Protein 5OL2 (pdb70)

Structure (mmCIF, N/CA/C/O backbone):
data_5OL2
#
_entry.id   5OL2
#
_cell.length_a   177.060
_cell.length_b   177.060
_cell.length_c   493.150
_cell.angle_alpha   90.000
_cell.angle_beta   90.000
_cell.angle_gamma   90.000
#
_symmetry.space_group_name_H-M   'I 41 2 2'
#
loop_
_entity.id
_entity.type
_entity.pdbx_description
1 polymer 'Electron transfer flavoprotein large subunit'
2 polymer 'Electron transfer flavoprotein small subunit'
3 polymer 'Acyl-CoA dehydrogenase'
4 non-polymer 'FLAVIN-ADENINE DINUCLEOTIDE'
5 non-polymer 'CALCIUM ION'
6 non-polymer 'COENZYME A PERSULFIDE'
#
loop_
_atom_site.group_PDB
_atom_site.id
_atom_site.type_symbol
_atom_site.label_atom_id
_atom_site.label_alt_id
_atom_site.label_comp_id
_atom_site.label_asym_id
_atom_site.label_entity_id
_atom_site.label_seq_id
_atom_site.pdbx_PDB_ins_code
_atom_site.Cartn_x
_atom_site.Cartn_y
_atom_site.Cartn_z
_atom_site.occupancy
_atom_site.B_iso_or_equiv
_atom_site.auth_seq_id
_atom_site.auth_comp_id
_atom_site.auth_asym_id
_atom_site.auth_atom_id
_atom_site.pdbx_PDB_model_num
ATOM 1 N N . MET A 1 1 ? -109.972 -65.883 -30.544 1.00 156.69 1 MET A N 1
ATOM 2 C CA . MET A 1 1 ? -109.474 -64.851 -29.629 1.00 172.42 1 MET A CA 1
ATOM 3 C C . MET A 1 1 ? -107.909 -64.703 -29.696 1.00 172.97 1 MET A C 1
ATOM 4 O O . MET A 1 1 ? -107.227 -65.297 -30.554 1.00 158.08 1 MET A O 1
ATOM 9 N N . GLY A 1 2 ? -107.363 -63.895 -28.781 1.00 178.58 2 GLY A N 1
ATOM 10 C CA . GLY A 1 2 ? -105.956 -63.865 -28.531 1.00 163.84 2 GLY A CA 1
ATOM 11 C C . GLY A 1 2 ? -105.651 -64.639 -27.274 1.00 150.02 2 GLY A C 1
ATOM 12 O O . GLY A 1 2 ? -106.457 -65.448 -26.808 1.00 153.42 2 GLY A O 1
ATOM 13 N N . ASN A 1 3 ? -104.530 -64.325 -26.661 1.00 145.32 3 ASN A N 1
ATOM 14 C CA . ASN A 1 3 ? -104.136 -65.062 -25.476 1.00 144.87 3 ASN A CA 1
ATOM 15 C C . ASN A 1 3 ? -103.584 -64.050 -24.479 1.00 143.32 3 ASN A C 1
ATOM 16 O O . ASN A 1 3 ? -103.423 -62.872 -24.795 1.00 148.56 3 ASN A O 1
ATOM 21 N N . VAL A 1 4 ? -103.352 -64.459 -23.247 1.00 142.14 4 VAL A N 1
ATOM 22 C CA . VAL A 1 4 ? -102.769 -63.547 -22.265 1.00 135.09 4 VAL A CA 1
ATOM 23 C C . VAL A 1 4 ? -101.323 -63.974 -22.079 1.00 138.61 4 VAL A C 1
ATOM 24 O O . VAL A 1 4 ? -101.042 -65.054 -21.551 1.00 145.58 4 VAL A O 1
ATOM 28 N N . LEU A 1 5 ? -100.401 -63.122 -22.495 1.00 129.70 5 LEU A N 1
ATOM 29 C CA . LEU A 1 5 ? -98.991 -63.462 -22.524 1.00 124.14 5 LEU A CA 1
ATOM 30 C C . LEU A 1 5 ? -98.254 -62.755 -21.397 1.00 120.90 5 LEU A C 1
ATOM 31 O O . LEU A 1 5 ? -98.348 -61.527 -21.264 1.00 128.33 5 LEU A O 1
ATOM 36 N N . VAL A 1 6 ? -97.466 -63.508 -20.640 1.00 107.32 6 VAL A N 1
ATOM 37 C CA . VAL A 1 6 ? -96.561 -62.941 -19.651 1.00 114.75 6 VAL A CA 1
ATOM 38 C C . VAL A 1 6 ? -95.140 -63.137 -20.130 1.00 117.23 6 VAL A C 1
ATOM 39 O O . VAL A 1 6 ? -94.760 -64.236 -20.546 1.00 119.45 6 VAL A O 1
ATOM 43 N N . VAL A 1 7 ? -94.374 -62.066 -20.102 1.00 119.46 7 VAL A N 1
ATOM 44 C CA . VAL A 1 7 ? -92.985 -62.096 -20.518 1.00 125.40 7 VAL A CA 1
ATOM 45 C C . VAL A 1 7 ? -92.148 -62.444 -19.301 1.00 122.36 7 VAL A C 1
ATOM 46 O O . VAL A 1 7 ? -92.156 -61.708 -18.316 1.00 136.98 7 VAL A O 1
ATOM 50 N N . ILE A 1 8 ? -91.498 -63.573 -19.332 1.00 114.32 8 ILE A N 1
ATOM 51 C CA . ILE A 1 8 ? -90.789 -64.064 -18.154 1.00 124.07 8 ILE A CA 1
ATOM 52 C C . ILE A 1 8 ? -89.381 -63.472 -18.072 1.00 124.53 8 ILE A C 1
ATOM 53 O O . ILE A 1 8 ? -88.712 -63.207 -19.082 1.00 117.21 8 ILE A O 1
ATOM 58 N N . GLU A 1 9 ? -88.933 -63.266 -16.830 1.00 124.48 9 GLU A N 1
ATOM 59 C CA . GLU A 1 9 ? -87.595 -62.787 -16.522 1.00 129.62 9 GLU A CA 1
ATOM 60 C C . GLU A 1 9 ? -86.783 -63.876 -15.819 1.00 131.28 9 GLU A C 1
ATOM 61 O O . GLU A 1 9 ? -87.281 -64.540 -14.909 1.00 121.15 9 GLU A O 1
ATOM 67 N N . GLN A 1 10 ? -85.545 -64.079 -16.248 1.00 143.37 10 GLN A N 1
ATOM 68 C CA . GLN A 1 10 ? -84.659 -65.069 -15.645 1.00 139.70 10 GLN A CA 1
ATOM 69 C C . GLN A 1 10 ? -83.313 -64.418 -15.461 1.00 140.31 10 GLN A C 1
ATOM 70 O O . GLN A 1 10 ? -82.890 -63.631 -16.312 1.00 148.53 10 GLN A O 1
ATOM 76 N N . ARG A 1 11 ? -82.639 -64.733 -14.363 1.00 141.08 11 ARG A N 1
ATOM 77 C CA . ARG A 1 11 ? -81.321 -64.165 -14.098 1.00 144.31 11 ARG A CA 1
ATOM 78 C C . ARG A 1 11 ? -80.385 -65.290 -13.718 1.00 143.78 11 ARG A C 1
ATOM 79 O O . ARG A 1 11 ? -80.563 -65.902 -12.663 1.00 139.80 11 ARG A O 1
ATOM 87 N N . GLU A 1 12 ? -79.378 -65.533 -14.559 1.00 148.59 12 GLU A N 1
ATOM 88 C CA . GLU A 1 12 ? -78.504 -66.686 -14.407 1.00 159.32 12 GLU A CA 1
ATOM 89 C C . GLU A 1 12 ? -79.347 -67.942 -14.164 1.00 162.39 12 GLU A C 1
ATOM 90 O O . GLU A 1 12 ? -79.240 -68.628 -13.142 1.00 156.09 12 GLU A O 1
ATOM 96 N N . ASN A 1 13 ? -80.242 -68.184 -15.124 1.00 171.12 13 ASN A N 1
ATOM 97 C CA . ASN A 1 13 ? -81.065 -69.394 -15.223 1.00 173.87 13 ASN A CA 1
ATOM 98 C C . ASN A 1 13 ? -81.922 -69.652 -13.993 1.00 160.23 13 ASN A C 1
ATOM 99 O O . ASN A 1 13 ? -82.149 -70.802 -13.637 1.00 167.18 13 ASN A O 1
ATOM 104 N N . VAL A 1 14 ? -82.418 -68.613 -13.329 1.00 150.41 14 VAL A N 1
ATOM 105 C CA . VAL A 1 14 ? -83.492 -68.774 -12.350 1.00 145.89 14 VAL A CA 1
ATOM 106 C C . VAL A 1 14 ? -84.614 -67.798 -12.669 1.00 138.58 14 VAL A C 1
ATOM 107 O O . VAL A 1 14 ? -84.367 -66.609 -12.900 1.00 139.16 14 VAL A O 1
ATOM 111 N N . I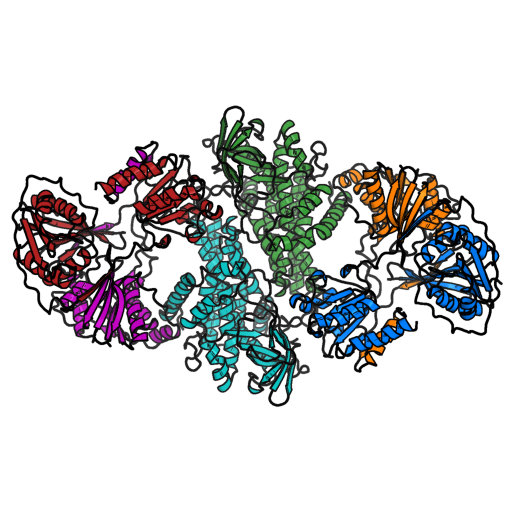LE A 1 15 ? -85.849 -68.303 -12.656 1.00 133.50 15 ILE A N 1
ATOM 112 C CA . ILE A 1 15 ? -87.001 -67.445 -12.889 1.00 136.99 15 ILE A CA 1
ATOM 113 C C . ILE A 1 15 ? -87.140 -66.460 -11.740 1.00 138.21 15 ILE A C 1
ATOM 114 O O . ILE A 1 15 ? -87.008 -66.825 -10.568 1.00 140.05 15 ILE A O 1
ATOM 119 N N . GLN A 1 16 ? -87.422 -65.204 -12.071 1.00 133.91 16 GLN A N 1
ATOM 120 C CA . GLN A 1 16 ? -87.733 -64.229 -11.049 1.00 129.71 16 GLN A CA 1
ATOM 121 C C . GLN A 1 16 ? -89.187 -64.377 -10.620 1.00 131.10 16 GLN A C 1
ATOM 122 O O . GLN A 1 16 ? -90.082 -64.521 -11.464 1.00 127.47 16 GLN A O 1
ATOM 128 N N . THR A 1 17 ? -89.405 -64.250 -9.295 1.00 122.34 17 THR A N 1
ATOM 129 C CA . THR A 1 17 ? -90.686 -64.547 -8.657 1.00 121.43 17 THR A CA 1
ATOM 130 C C . THR A 1 17 ? -91.818 -63.691 -9.215 1.00 125.70 17 THR A C 1
ATOM 131 O O . THR A 1 17 ? -92.971 -64.143 -9.344 1.00 123.66 17 THR A O 1
ATOM 135 N N . VAL A 1 18 ? -91.518 -62.441 -9.539 1.00 124.65 18 VAL A N 1
ATOM 136 C CA . VAL A 1 18 ? -92.549 -61.591 -10.105 1.00 121.78 18 VAL A CA 1
ATOM 137 C C . VAL A 1 18 ? -93.153 -62.220 -11.357 1.00 129.39 18 VAL A C 1
ATOM 138 O O . VAL A 1 18 ? -94.342 -62.038 -11.646 1.00 133.95 18 VAL A O 1
ATOM 142 N N . SER A 1 19 ? -92.362 -62.989 -12.105 1.00 124.98 19 SER A N 1
ATOM 143 C CA . SER A 1 19 ? -92.911 -63.685 -13.254 1.00 120.22 19 SER A CA 1
ATOM 144 C C . SER A 1 19 ? -94.029 -64.615 -12.830 1.00 118.50 19 SER A C 1
ATOM 145 O O . SER A 1 19 ? -95.147 -64.519 -13.334 1.00 121.66 19 SER A O 1
ATOM 148 N N . LEU A 1 20 ? -93.769 -65.451 -11.825 1.00 116.30 20 LEU A N 1
ATOM 149 C CA . LEU A 1 20 ? -94.759 -66.425 -11.375 1.00 119.68 20 LEU A CA 1
ATOM 150 C C . LEU A 1 20 ? -95.998 -65.758 -10.780 1.00 127.35 20 LEU A C 1
ATOM 151 O O . LEU A 1 20 ? -97.117 -66.300 -10.895 1.00 135.87 20 LEU A O 1
ATOM 156 N N . GLU A 1 21 ? -95.820 -64.603 -10.118 1.00 128.07 21 GLU A N 1
ATOM 157 C CA . GLU A 1 21 ? -96.975 -63.806 -9.706 1.00 135.24 21 GLU A CA 1
ATOM 158 C C . GLU A 1 21 ? -97.749 -63.298 -10.918 1.00 129.24 21 GLU A C 1
ATOM 159 O O . GLU A 1 21 ? -98.992 -63.216 -10.927 1.00 120.30 21 GLU A O 1
ATOM 165 N N . LEU A 1 22 ? -97.022 -62.896 -11.936 1.00 129.97 22 LEU A N 1
ATOM 166 C CA . LEU A 1 22 ? -97.695 -62.369 -13.091 1.00 126.41 22 LEU A CA 1
ATOM 167 C C . LEU A 1 22 ? -98.495 -63.452 -13.796 1.00 123.80 22 LEU A C 1
ATOM 168 O O . LEU A 1 22 ? -99.572 -63.174 -14.333 1.00 115.95 22 LEU A O 1
ATOM 173 N N . LEU A 1 23 ? -98.013 -64.694 -13.776 1.00 130.44 23 LEU A N 1
ATOM 174 C CA . LEU A 1 23 ? -98.825 -65.776 -14.320 1.00 135.72 23 LEU A CA 1
ATOM 175 C C . LEU A 1 23 ? -100.050 -65.980 -13.465 1.00 138.95 23 LEU A C 1
ATOM 176 O O . LEU A 1 23 ? -101.118 -66.365 -13.981 1.00 142.45 23 LEU A O 1
ATOM 181 N N . GLY A 1 24 ? -99.904 -65.722 -12.162 1.00 134.22 24 GLY A N 1
ATOM 182 C CA . GLY A 1 24 ? -101.069 -65.650 -11.313 1.00 129.82 24 GLY A CA 1
ATOM 183 C C . GLY A 1 24 ? -102.128 -64.715 -11.868 1.00 129.79 24 GLY A C 1
ATOM 184 O O . GLY A 1 24 ? -103.212 -65.181 -12.244 1.00 127.61 24 GLY A O 1
ATOM 185 N N . LYS A 1 25 ? -101.833 -63.408 -11.982 1.00 130.57 25 LYS A N 1
ATOM 186 C CA . LYS A 1 25 ? -102.875 -62.490 -12.472 1.00 128.53 25 LYS A CA 1
ATOM 187 C C . LYS A 1 25 ? -103.321 -62.844 -13.890 1.00 135.86 25 LYS A C 1
ATOM 188 O O . LYS A 1 25 ? -104.490 -62.643 -14.253 1.00 130.12 25 LYS A O 1
ATOM 194 N N . ALA A 1 26 ? -102.396 -63.402 -14.676 1.00 139.53 26 ALA A N 1
ATOM 195 C CA . ALA A 1 26 ? -102.646 -63.808 -16.047 1.00 133.95 26 ALA A CA 1
ATOM 196 C C . ALA A 1 26 ? -103.788 -64.813 -16.154 1.00 140.30 26 ALA A C 1
ATOM 197 O O . ALA A 1 26 ? -104.690 -64.647 -16.981 1.00 140.40 26 ALA A O 1
ATOM 199 N N . THR A 1 27 ? -103.773 -65.869 -15.328 1.00 143.20 27 THR A N 1
ATOM 200 C CA . THR A 1 27 ? -104.897 -66.813 -15.353 1.00 145.25 27 THR A CA 1
ATOM 201 C C . THR A 1 27 ? -106.233 -66.154 -14.990 1.00 145.81 27 THR A C 1
ATOM 202 O O . THR A 1 27 ? -107.292 -66.595 -15.457 1.00 150.29 27 THR A O 1
ATOM 206 N N . GLU A 1 28 ? -106.216 -65.099 -14.179 1.00 142.40 28 GLU A N 1
ATOM 207 C CA . GLU A 1 28 ? -107.455 -64.382 -13.890 1.00 151.58 28 GLU A CA 1
ATOM 208 C C . GLU A 1 28 ? -107.924 -63.558 -15.089 1.00 145.43 28 GLU A C 1
ATOM 209 O O . GLU A 1 28 ? -109.109 -63.576 -15.451 1.00 133.10 28 GLU A O 1
ATOM 215 N N . ILE A 1 29 ? -107.014 -62.795 -15.697 1.00 152.09 29 ILE A N 1
ATOM 216 C CA . ILE A 1 29 ? -107.409 -61.972 -16.835 1.00 152.80 29 ILE A CA 1
ATOM 217 C C . ILE A 1 29 ? -107.886 -62.871 -17.963 1.00 146.31 29 ILE A C 1
ATOM 218 O O . ILE A 1 29 ? -108.922 -62.622 -18.598 1.00 141.20 29 ILE A O 1
ATOM 223 N N . ALA A 1 30 ? -107.151 -63.953 -18.196 1.00 144.03 30 ALA A N 1
ATOM 224 C CA . ALA A 1 30 ? -107.497 -64.878 -19.259 1.00 145.99 30 ALA A CA 1
ATOM 225 C C . ALA A 1 30 ? -108.830 -65.541 -18.990 1.00 149.48 30 ALA A C 1
ATOM 226 O O . ALA A 1 30 ? -109.621 -65.745 -19.919 1.00 150.68 30 ALA A O 1
ATOM 228 N N . LYS A 1 31 ? -109.096 -65.900 -17.724 1.00 144.20 31 LYS A N 1
ATOM 229 C CA . LYS A 1 31 ? -110.376 -66.533 -17.444 1.00 140.55 31 LYS A CA 1
ATOM 230 C C . LYS A 1 31 ? -111.510 -65.550 -17.649 1.00 138.89 31 LYS A C 1
ATOM 231 O O . LYS A 1 31 ? -112.612 -65.950 -18.044 1.00 143.65 31 LYS A O 1
ATOM 237 N N . ASP A 1 32 ? -111.253 -64.260 -17.428 1.00 138.76 32 ASP A N 1
ATOM 238 C CA . ASP A 1 32 ? -112.302 -63.269 -17.643 1.00 147.34 32 ASP A CA 1
ATOM 239 C C . ASP A 1 32 ? -112.576 -62.999 -19.114 1.00 146.72 32 ASP A C 1
ATOM 240 O O . ASP A 1 32 ? -113.600 -62.378 -19.432 1.00 136.16 32 ASP A O 1
ATOM 245 N N . TYR A 1 33 ? -111.692 -63.465 -19.999 1.00 155.82 33 TYR A N 1
ATOM 246 C CA . TYR A 1 33 ? -111.794 -63.317 -21.443 1.00 152.48 33 TYR A CA 1
ATOM 247 C C . TYR A 1 33 ? -112.161 -64.609 -22.169 1.00 153.69 33 TYR A C 1
ATOM 248 O O . TYR A 1 33 ? -112.441 -64.557 -23.359 1.00 156.22 33 TYR A O 1
ATOM 257 N N . ASP A 1 34 ? -112.175 -65.752 -21.485 1.00 155.79 34 ASP A N 1
ATOM 258 C CA . ASP A 1 34 ? -112.395 -67.079 -22.078 1.00 163.90 34 ASP A CA 1
ATOM 259 C C . ASP A 1 34 ? -111.288 -67.471 -23.050 1.00 171.04 34 ASP A C 1
ATOM 260 O O . ASP A 1 34 ? -111.514 -68.134 -24.064 1.00 188.25 34 ASP A O 1
ATOM 265 N N . THR A 1 35 ? -110.070 -67.122 -22.688 1.00 164.23 35 THR A N 1
ATOM 266 C CA . THR A 1 35 ? -108.876 -67.550 -23.387 1.00 165.57 35 THR A CA 1
ATOM 267 C C . THR A 1 35 ? -107.918 -68.154 -22.366 1.00 149.47 35 THR A C 1
ATOM 268 O O . THR A 1 35 ? -108.159 -68.081 -21.161 1.00 153.89 35 THR A O 1
ATOM 272 N N . LYS A 1 36 ? -106.816 -68.737 -22.853 1.00 133.62 36 LYS A N 1
ATOM 273 C CA . LYS A 1 36 ? -105.793 -69.451 -22.088 1.00 129.69 36 LYS A CA 1
ATOM 274 C C . LYS A 1 36 ? -104.623 -68.500 -21.727 1.00 135.17 36 LYS A C 1
ATOM 275 O O . LYS A 1 36 ? -104.744 -67.278 -21.820 1.00 131.96 36 LYS A O 1
ATOM 281 N N . VAL A 1 37 ? -103.480 -69.047 -21.284 1.00 133.24 37 VAL A N 1
ATOM 282 C CA . VAL A 1 37 ? -102.361 -68.246 -20.761 1.00 131.60 37 VAL A CA 1
ATOM 283 C C . VAL A 1 37 ? -101.020 -68.716 -21.340 1.00 128.33 37 VAL A C 1
ATOM 284 O O . VAL A 1 37 ? -100.707 -69.913 -21.321 1.00 127.58 37 VAL A O 1
ATOM 288 N N . SER A 1 38 ? -100.205 -67.764 -21.809 1.00 126.16 38 SER A N 1
ATOM 289 C CA . SER A 1 38 ? -98.942 -68.061 -22.469 1.00 123.81 38 SER A CA 1
ATOM 290 C C . SER A 1 38 ? -97.759 -67.403 -21.780 1.00 121.55 38 SER A C 1
ATOM 291 O O . SER A 1 38 ? -97.858 -66.288 -21.265 1.00 114.70 38 SER A O 1
ATOM 294 N N . ALA A 1 39 ? -96.625 -68.092 -21.838 1.00 125.46 39 ALA A N 1
ATOM 295 C CA . ALA A 1 39 ? -95.381 -67.663 -21.220 1.00 131.69 39 ALA A CA 1
ATOM 296 C C . ALA A 1 39 ? -94.306 -67.458 -22.274 1.00 131.56 39 ALA A C 1
ATOM 297 O O . ALA A 1 39 ? -94.047 -68.354 -23.069 1.00 148.23 39 ALA A O 1
ATOM 299 N N . LEU A 1 40 ? -93.633 -66.321 -22.240 1.00 118.92 40 LEU A N 1
ATOM 300 C CA . LEU A 1 40 ? -92.495 -66.067 -23.110 1.00 130.09 40 LEU A CA 1
ATOM 301 C C . LEU A 1 40 ? -91.218 -66.299 -22.313 1.00 133.14 40 LEU A C 1
ATOM 302 O O . LEU A 1 40 ? -90.898 -65.515 -21.413 1.00 134.60 40 LEU A O 1
ATOM 307 N N . LEU A 1 41 ? -90.441 -67.311 -22.675 1.00 131.05 41 LEU A N 1
ATOM 308 C CA . LEU A 1 41 ? -89.217 -67.624 -21.945 1.00 127.99 41 LEU A CA 1
ATOM 309 C C . LEU A 1 41 ? -88.013 -67.279 -22.818 1.00 125.91 41 LEU A C 1
ATOM 310 O O . LEU A 1 41 ? -87.922 -67.750 -23.954 1.00 134.34 41 LEU A O 1
ATOM 315 N N . LEU A 1 42 ? -87.102 -66.448 -22.300 1.00 117.03 42 LEU A N 1
ATOM 316 C CA . LEU A 1 42 ? -85.970 -65.923 -23.068 1.00 111.98 42 LEU A CA 1
ATOM 317 C C . LEU A 1 42 ? -84.643 -66.148 -22.374 1.00 120.05 42 LEU A C 1
ATOM 318 O O . LEU A 1 42 ? -84.480 -65.741 -21.224 1.00 150.23 42 LEU A O 1
ATOM 323 N N . GLY A 1 43 ? -83.691 -66.767 -23.056 1.00 118.15 43 GLY A N 1
ATOM 324 C CA . GLY A 1 43 ? -82.430 -67.069 -22.400 1.00 137.36 43 GLY A CA 1
ATOM 325 C C . GLY A 1 43 ? -81.525 -67.873 -23.303 1.00 139.09 43 GLY A C 1
ATOM 326 O O . GLY A 1 43 ? -81.871 -68.154 -24.448 1.00 132.25 43 GLY A O 1
ATOM 327 N N . SER A 1 44 ? -80.393 -68.318 -22.754 1.00 140.44 44 SER A N 1
ATOM 328 C CA . SER A 1 44 ? -79.417 -69.038 -23.558 1.00 139.68 44 SER A CA 1
ATOM 329 C C . SER A 1 44 ? -79.595 -70.538 -23.437 1.00 150.93 44 SER A C 1
ATOM 330 O O . SER A 1 44 ? -79.819 -71.209 -24.451 1.00 163.94 44 SER A O 1
ATOM 333 N N . LYS A 1 45 ? -79.536 -71.071 -22.221 1.00 136.04 45 LYS A N 1
ATOM 334 C CA . LYS A 1 45 ? -79.677 -72.514 -22.097 1.00 141.86 45 LYS A CA 1
ATOM 335 C C . LYS A 1 45 ? -80.812 -72.812 -21.144 1.00 145.24 45 LYS A C 1
ATOM 336 O O . LYS A 1 45 ? -80.680 -73.571 -20.174 1.00 155.57 45 LYS A O 1
ATOM 342 N N . VAL A 1 46 ? -81.952 -72.215 -21.467 1.00 137.16 46 VAL A N 1
ATOM 343 C CA . VAL A 1 46 ? -83.040 -71.977 -20.533 1.00 139.18 46 VAL A CA 1
ATOM 344 C C . VAL A 1 46 ? -83.888 -73.257 -20.405 1.00 140.07 46 VAL A C 1
ATOM 345 O O . VAL A 1 46 ? -85.011 -73.242 -19.881 1.00 134.08 46 VAL A O 1
ATOM 349 N N . GLU A 1 47 ? -83.365 -74.385 -20.883 1.00 144.60 47 GLU A N 1
ATOM 350 C CA . GLU A 1 47 ? -84.145 -75.614 -20.831 1.00 145.63 47 GLU A CA 1
ATOM 351 C C . GLU A 1 47 ? -84.421 -75.982 -19.388 1.00 144.72 47 GLU A C 1
ATOM 352 O O . GLU A 1 47 ? -83.525 -75.915 -18.548 1.00 151.93 47 GLU A O 1
ATOM 358 N N . GLY A 1 48 ? -85.686 -76.298 -19.091 1.00 140.59 48 GLY A N 1
ATOM 359 C CA . GLY A 1 48 ? -86.098 -76.864 -17.818 1.00 154.16 48 GLY A CA 1
ATOM 360 C C . GLY A 1 48 ? -86.833 -75.900 -16.908 1.00 151.86 48 GLY A C 1
ATOM 361 O O . GLY A 1 48 ? -87.746 -76.321 -16.176 1.00 153.15 48 GLY A O 1
ATOM 362 N N . LEU A 1 49 ? -86.465 -74.616 -16.963 1.00 136.49 49 LEU A N 1
ATOM 363 C CA . LEU A 1 49 ? -87.306 -73.510 -16.529 1.00 125.68 49 LEU A CA 1
ATOM 364 C C . LEU A 1 49 ? -88.716 -73.638 -17.122 1.00 145.98 49 LEU A C 1
ATOM 365 O O . LEU A 1 49 ? -89.688 -73.048 -16.595 1.00 139.91 49 LEU A O 1
ATOM 370 N N . ILE A 1 50 ? -88.843 -74.454 -18.180 1.00 146.33 50 ILE A N 1
ATOM 371 C CA . ILE A 1 50 ? -90.101 -74.598 -18.901 1.00 140.57 50 ILE A CA 1
ATOM 372 C C . ILE A 1 50 ? -91.117 -75.325 -18.044 1.00 143.52 50 ILE A C 1
ATOM 373 O O . ILE A 1 50 ? -92.267 -74.885 -17.907 1.00 148.33 50 ILE A O 1
ATOM 378 N N . ASP A 1 51 ? -90.705 -76.447 -17.450 1.00 144.64 51 ASP A N 1
ATOM 379 C CA . ASP A 1 51 ? -91.629 -77.249 -16.663 1.00 153.46 51 ASP A CA 1
ATOM 380 C C . ASP A 1 51 ? -92.141 -76.467 -15.456 1.00 149.81 51 ASP A C 1
ATOM 381 O O . ASP A 1 51 ? -93.328 -76.549 -15.089 1.00 144.96 51 ASP A O 1
ATOM 386 N N . THR A 1 52 ? -91.264 -75.654 -14.872 1.00 150.15 52 THR A N 1
ATOM 387 C CA . THR A 1 52 ? -91.637 -74.724 -13.818 1.00 142.85 52 THR A CA 1
ATOM 388 C C . THR A 1 52 ? -92.807 -73.852 -14.251 1.00 129.48 52 THR A C 1
ATOM 389 O O . THR A 1 52 ? -93.843 -73.775 -13.571 1.00 130.28 52 THR A O 1
ATOM 393 N N . LEU A 1 53 ? -92.625 -73.139 -15.366 1.00 126.68 53 LEU A N 1
ATOM 394 C CA . LEU A 1 53 ? -93.705 -72.295 -15.883 1.00 127.83 53 LEU A CA 1
ATOM 395 C C . LEU A 1 53 ? -95.005 -73.058 -16.052 1.00 127.51 53 LEU A C 1
ATOM 396 O O . LEU A 1 53 ? -96.089 -72.497 -15.873 1.00 126.79 53 LEU A O 1
ATOM 401 N N . ALA A 1 54 ? -94.923 -74.304 -16.505 1.00 131.78 54 ALA A N 1
ATOM 402 C CA . ALA A 1 54 ? -96.145 -75.079 -16.705 1.00 145.00 54 ALA A CA 1
ATOM 403 C C . ALA A 1 54 ? -96.876 -75.254 -15.401 1.00 150.82 54 ALA A C 1
ATOM 404 O O . ALA A 1 54 ? -98.109 -75.127 -15.339 1.00 140.96 54 ALA A O 1
ATOM 406 N N . HIS A 1 55 ? -96.106 -75.592 -14.359 1.00 159.61 55 HIS A N 1
ATOM 407 C CA . HIS A 1 55 ? -96.621 -75.775 -13.015 1.00 152.89 55 HIS A CA 1
ATOM 408 C C . HIS A 1 55 ? -97.268 -74.515 -12.471 1.00 150.59 55 HIS A C 1
ATOM 409 O O . HIS A 1 55 ? -98.246 -74.615 -11.720 1.00 153.76 55 HIS A O 1
ATOM 416 N N . TYR A 1 56 ? -96.745 -73.320 -12.815 1.00 146.56 56 TYR A N 1
ATOM 417 C CA . TYR A 1 56 ? -97.307 -72.098 -12.233 1.00 148.74 56 TYR A CA 1
ATOM 418 C C . TYR A 1 56 ? -98.416 -71.462 -13.066 1.00 149.02 56 TYR A C 1
ATOM 419 O O . TYR A 1 56 ? -98.759 -70.301 -12.816 1.00 148.98 56 TYR A O 1
ATOM 428 N N . GLY A 1 57 ? -99.046 -72.216 -13.970 1.00 153.15 57 GLY A N 1
ATOM 429 C CA . GLY A 1 57 ? -100.237 -71.763 -14.679 1.00 157.38 57 GLY A CA 1
ATOM 430 C C . GLY A 1 57 ? -100.090 -71.540 -16.184 1.00 149.86 57 GLY A C 1
ATOM 431 O O . GLY A 1 57 ? -101.092 -71.226 -16.851 1.00 136.81 57 GLY A O 1
ATOM 432 N N . ALA A 1 58 ? -98.888 -71.679 -16.737 1.00 144.28 58 ALA A N 1
ATOM 433 C CA . ALA A 1 58 ? -98.699 -71.452 -18.155 1.00 141.01 58 ALA A CA 1
ATOM 434 C C . ALA A 1 58 ? -99.278 -72.618 -18.948 1.00 143.30 58 ALA A C 1
ATOM 435 O O . ALA A 1 58 ? -99.063 -73.781 -18.596 1.00 146.44 58 ALA A O 1
ATOM 437 N N . ASP A 1 59 ? -100.025 -72.297 -20.012 1.00 142.77 59 ASP A N 1
ATOM 438 C CA . ASP A 1 59 ? -100.612 -73.254 -20.955 1.00 149.05 59 ASP A CA 1
ATOM 439 C C . ASP A 1 59 ? -99.796 -73.423 -22.255 1.00 156.62 59 ASP A C 1
ATOM 440 O O . ASP A 1 59 ? -99.791 -74.518 -22.855 1.00 157.41 59 ASP A O 1
ATOM 445 N N . GLU A 1 60 ? -99.160 -72.347 -22.733 1.00 143.58 60 GLU A N 1
ATOM 446 C CA . GLU A 1 60 ? -98.207 -72.400 -23.824 1.00 139.91 60 GLU A CA 1
ATOM 447 C C . GLU A 1 60 ? -96.929 -71.772 -23.321 1.00 125.24 60 GLU A C 1
ATOM 448 O O . GLU A 1 60 ? -96.974 -70.742 -22.656 1.00 126.87 60 GLU A O 1
ATOM 454 N N . VAL A 1 61 ? -95.794 -72.375 -23.627 1.00 126.00 61 VAL A N 1
ATOM 455 C CA . VAL A 1 61 ? -94.507 -71.817 -23.226 1.00 130.88 61 VAL A CA 1
ATOM 456 C C . VAL A 1 61 ? -93.688 -71.546 -24.482 1.00 137.66 61 VAL A C 1
ATOM 457 O O . VAL A 1 61 ? -93.051 -72.441 -25.038 1.00 146.71 61 VAL A O 1
ATOM 461 N N . ILE A 1 62 ? -93.695 -70.292 -24.917 1.00 134.39 62 ILE A N 1
ATOM 462 C CA . ILE A 1 62 ? -92.902 -69.827 -26.040 1.00 126.90 62 ILE A CA 1
ATOM 463 C C . ILE A 1 62 ? -91.437 -69.716 -25.632 1.00 124.26 62 ILE A C 1
ATOM 464 O O . ILE A 1 62 ? -91.090 -68.894 -24.777 1.00 120.93 62 ILE A O 1
ATOM 469 N N . VAL A 1 63 ? -90.567 -70.485 -26.299 1.00 119.48 63 VAL A N 1
ATOM 470 C CA . VAL A 1 63 ? -89.169 -70.678 -25.919 1.00 126.48 63 VAL A CA 1
ATOM 471 C C . VAL A 1 63 ? -88.254 -70.132 -26.992 1.00 130.26 63 VAL A C 1
ATOM 472 O O . VAL A 1 63 ? -88.401 -70.494 -28.161 1.00 148.27 63 VAL A O 1
ATOM 476 N N . VAL A 1 64 ? -87.256 -69.346 -26.590 1.00 119.09 64 VAL A N 1
ATOM 477 C CA . VAL A 1 64 ? -86.247 -68.812 -27.508 1.00 125.81 64 VAL A CA 1
ATOM 478 C C . VAL A 1 64 ? -84.874 -69.078 -26.904 1.00 128.60 64 VAL A C 1
ATOM 479 O O . VAL A 1 64 ? -84.409 -68.304 -26.065 1.00 126.17 64 VAL A O 1
ATOM 483 N N . ASP A 1 65 ? -84.222 -70.173 -27.304 1.00 131.19 65 ASP A N 1
ATOM 484 C CA . ASP A 1 65 ? -82.897 -70.499 -26.779 1.00 139.54 65 ASP A CA 1
ATOM 485 C C . ASP A 1 65 ? -81.867 -69.970 -27.740 1.00 134.46 65 ASP A C 1
ATOM 486 O O . ASP A 1 65 ? -81.765 -70.480 -28.857 1.00 149.39 65 ASP A O 1
ATOM 491 N N . ASP A 1 66 ? -81.045 -69.035 -27.288 1.00 127.59 66 ASP A N 1
ATOM 492 C CA . ASP A 1 66 ? -79.946 -68.590 -28.127 1.00 136.67 66 ASP A CA 1
ATOM 493 C C . ASP A 1 66 ? -78.842 -67.962 -27.299 1.00 140.02 66 ASP A C 1
ATOM 494 O O . ASP A 1 66 ? -79.104 -67.298 -26.300 1.00 155.83 66 ASP A O 1
ATOM 499 N N . GLU A 1 67 ? -77.603 -68.154 -27.735 1.00 132.09 67 GLU A N 1
ATOM 500 C CA . GLU A 1 67 ? -76.539 -67.548 -26.957 1.00 134.78 67 GLU A CA 1
ATOM 501 C C . GLU A 1 67 ? -76.449 -66.052 -27.149 1.00 142.23 67 GLU A C 1
ATOM 502 O O . GLU A 1 67 ? -75.613 -65.430 -26.498 1.00 156.24 67 GLU A O 1
ATOM 508 N N . ALA A 1 68 ? -77.263 -65.452 -28.012 1.00 147.10 68 ALA A N 1
ATOM 509 C CA . ALA A 1 68 ? -77.391 -63.998 -28.036 1.00 146.31 68 ALA A CA 1
ATOM 510 C C . ALA A 1 68 ? -78.257 -63.485 -26.896 1.00 144.62 68 ALA A C 1
ATOM 511 O O . ALA A 1 68 ? -78.203 -62.299 -26.560 1.00 162.76 68 ALA A O 1
ATOM 513 N N . LEU A 1 69 ? -79.064 -64.347 -26.308 1.00 129.78 69 LEU A N 1
ATOM 514 C CA . LEU A 1 69 ? -79.862 -64.011 -25.147 1.00 129.29 69 LEU A CA 1
ATOM 515 C C . LEU A 1 69 ? -79.160 -64.431 -23.866 1.00 135.88 69 LEU A C 1
ATOM 516 O O . LEU A 1 69 ? -79.739 -64.344 -22.769 1.00 133.14 69 LEU A O 1
ATOM 521 N N . ALA A 1 70 ? -77.928 -64.914 -23.999 1.00 135.24 70 ALA A N 1
ATOM 522 C CA . ALA A 1 70 ? -77.186 -65.416 -22.858 1.00 134.39 70 ALA A CA 1
ATOM 523 C C . ALA A 1 70 ? -77.158 -64.395 -21.737 1.00 133.49 70 ALA A C 1
ATOM 524 O O . ALA A 1 70 ? -77.437 -64.707 -20.571 1.00 133.38 70 ALA A O 1
ATOM 526 N N . VAL A 1 71 ? -76.798 -63.176 -22.092 1.00 129.98 71 VAL A N 1
ATOM 527 C CA . VAL A 1 71 ? -76.688 -62.024 -21.216 1.00 126.39 71 VAL A CA 1
ATOM 528 C C . VAL A 1 71 ? -77.721 -61.024 -21.700 1.00 128.49 71 VAL A C 1
ATOM 529 O O . VAL A 1 71 ? -77.995 -60.968 -22.902 1.00 141.03 71 VAL A O 1
ATOM 533 N N . TYR A 1 72 ? -78.364 -60.308 -20.779 1.00 121.97 72 TYR A N 1
ATOM 534 C CA . TYR A 1 72 ? -79.323 -59.302 -21.212 1.00 118.39 72 TYR A CA 1
ATOM 535 C C . TYR A 1 72 ? -78.627 -58.068 -21.774 1.00 125.67 72 TYR A C 1
ATOM 536 O O . TYR A 1 72 ? -77.721 -57.479 -21.181 1.00 117.39 72 TYR A O 1
ATOM 545 N N . THR A 1 73 ? -79.079 -57.713 -22.956 1.00 132.25 73 THR A N 1
ATOM 546 C CA . THR A 1 73 ? -78.708 -56.567 -23.737 1.00 123.57 73 THR A CA 1
ATOM 547 C C . THR A 1 73 ? -80.003 -56.158 -24.418 1.00 120.73 73 THR A C 1
ATOM 548 O O . THR A 1 73 ? -80.710 -57.025 -24.913 1.00 117.43 73 THR A O 1
ATOM 552 N N . THR A 1 74 ? -80.355 -54.872 -24.385 1.00 129.34 74 THR A N 1
ATOM 553 C CA . THR A 1 74 ? -81.721 -54.446 -24.693 1.00 122.33 74 THR A CA 1
ATOM 554 C C . THR A 1 74 ? -82.230 -55.015 -26.012 1.00 119.85 74 THR A C 1
ATOM 555 O O . THR A 1 74 ? -83.281 -55.667 -26.050 1.00 116.43 74 THR A O 1
ATOM 559 N N . GLU A 1 75 ? -81.488 -54.775 -27.115 1.00 118.40 75 GLU A N 1
ATOM 560 C CA . GLU A 1 75 ? -82.031 -55.059 -28.443 1.00 126.15 75 GLU A CA 1
ATOM 561 C C . GLU A 1 75 ? -82.284 -56.536 -28.730 1.00 118.20 75 GLU A C 1
ATOM 562 O O . GLU A 1 75 ? -83.360 -56.850 -29.261 1.00 114.19 75 GLU A O 1
ATOM 568 N N . PRO A 1 76 ? -81.359 -57.470 -28.503 1.00 113.91 76 PRO A N 1
ATOM 569 C CA . PRO A 1 76 ? -81.712 -58.854 -28.807 1.00 111.33 76 PRO A CA 1
ATOM 570 C C . PRO A 1 76 ? -83.005 -59.275 -28.128 1.00 113.66 76 PRO A C 1
ATOM 571 O O . PRO A 1 76 ? -83.849 -59.955 -28.750 1.00 115.06 76 PRO A O 1
ATOM 575 N N . TYR A 1 77 ? -83.225 -58.787 -26.902 1.00 101.72 77 TYR A N 1
ATOM 576 C CA . TYR A 1 77 ? -84.438 -59.107 -26.158 1.00 101.70 77 TYR A CA 1
ATOM 577 C C . TYR A 1 77 ? -85.653 -58.454 -26.781 1.00 108.88 77 TYR A C 1
ATOM 578 O O . TYR A 1 77 ? -86.674 -59.124 -26.984 1.00 115.56 77 TYR A O 1
ATOM 587 N N . THR A 1 78 ? -85.543 -57.164 -27.146 1.00 109.43 78 THR A N 1
ATOM 588 C CA . THR A 1 78 ? -86.644 -56.461 -27.822 1.00 102.66 78 THR A CA 1
ATOM 589 C C . THR A 1 78 ? -87.058 -57.166 -29.099 1.00 108.87 78 THR A C 1
ATOM 590 O O . THR A 1 78 ? -88.245 -57.442 -29.311 1.00 116.88 78 THR A O 1
ATOM 594 N N . LYS A 1 79 ? -86.088 -57.404 -29.995 1.00 111.04 79 LYS A N 1
ATOM 595 C CA . LYS A 1 79 ? -86.366 -58.026 -31.281 1.00 108.44 79 LYS A CA 1
ATOM 596 C C . LYS A 1 79 ? -87.070 -59.336 -31.087 1.00 117.63 79 LYS A C 1
ATOM 597 O O . LYS A 1 79 ? -88.103 -59.602 -31.721 1.00 116.91 79 LYS A O 1
ATOM 603 N N . ALA A 1 80 ? -86.531 -60.146 -30.162 1.00 115.27 80 ALA A N 1
ATOM 604 C CA . ALA A 1 80 ? -87.086 -61.461 -29.901 1.00 117.74 80 ALA A CA 1
ATOM 605 C C . ALA A 1 80 ? -88.541 -61.360 -29.469 1.00 119.16 80 ALA A C 1
ATOM 606 O O . ALA A 1 80 ? -89.431 -61.935 -30.119 1.00 121.99 80 ALA A O 1
ATOM 608 N N . ALA A 1 81 ? -88.806 -60.564 -28.417 1.00 105.03 81 ALA A N 1
ATOM 609 C CA . ALA A 1 81 ? -90.162 -60.437 -27.891 1.00 105.06 81 ALA A CA 1
ATOM 610 C C . ALA A 1 81 ? -91.131 -59.889 -28.928 1.00 108.27 81 ALA A C 1
ATOM 611 O O . ALA A 1 81 ? -92.259 -60.367 -29.018 1.00 106.31 81 ALA A O 1
ATOM 613 N N . TYR A 1 82 ? -90.737 -58.838 -29.662 1.00 116.98 82 TYR A N 1
ATOM 614 C CA . TYR A 1 82 ? -91.535 -58.350 -30.785 1.00 117.23 82 TYR A CA 1
ATOM 615 C C . TYR A 1 82 ? -91.934 -59.502 -31.690 1.00 121.10 82 TYR A C 1
ATOM 616 O O . TYR A 1 82 ? -93.121 -59.776 -31.872 1.00 125.99 82 TYR A O 1
ATOM 625 N N . GLU A 1 83 ? -90.943 -60.215 -32.236 1.00 115.53 83 GLU A N 1
ATOM 626 C CA . GLU A 1 83 ? -91.270 -61.296 -33.151 1.00 117.80 83 GLU A CA 1
ATOM 627 C C . GLU A 1 83 ? -92.291 -62.235 -32.494 1.00 123.34 83 GLU A C 1
ATOM 628 O O . GLU A 1 83 ? -93.350 -62.531 -33.069 1.00 124.64 83 GLU A O 1
ATOM 634 N N . ALA A 1 84 ? -92.045 -62.609 -31.230 1.00 124.81 84 ALA A N 1
ATOM 635 C CA . ALA A 1 84 ? -92.817 -63.681 -30.592 1.00 122.45 84 ALA A CA 1
ATOM 636 C C . ALA A 1 84 ? -94.230 -63.246 -30.225 1.00 123.04 84 ALA A C 1
ATOM 637 O O . ALA A 1 84 ? -95.193 -64.019 -30.379 1.00 112.87 84 ALA A O 1
ATOM 639 N N . ILE A 1 85 ? -94.355 -62.016 -29.726 1.00 120.91 85 ILE A N 1
ATOM 640 C CA . ILE A 1 85 ? -95.647 -61.440 -29.371 1.00 124.85 85 ILE A CA 1
ATOM 641 C C . ILE A 1 85 ? -96.456 -61.187 -30.621 1.00 110.04 85 ILE A C 1
ATOM 642 O O . ILE A 1 85 ? -97.605 -61.605 -30.727 1.00 114.01 85 ILE A O 1
ATOM 647 N N . LYS A 1 86 ? -95.858 -60.515 -31.590 1.00 111.18 86 LYS A N 1
ATOM 648 C CA . LYS A 1 86 ? -96.526 -60.267 -32.868 1.00 121.60 86 LYS A CA 1
ATOM 649 C C . LYS A 1 86 ? -97.063 -61.558 -33.451 1.00 118.18 86 LYS A C 1
ATOM 650 O O . LYS A 1 86 ? -98.140 -61.587 -34.060 1.00 116.85 86 LYS A O 1
ATOM 656 N N . ALA A 1 87 ? -96.322 -62.643 -33.233 1.00 120.76 87 ALA A N 1
ATOM 657 C CA . ALA A 1 87 ? -96.680 -63.946 -33.753 1.00 128.10 87 ALA A CA 1
ATOM 658 C C . ALA A 1 87 ? -97.835 -64.572 -32.978 1.00 129.53 87 ALA A C 1
ATOM 659 O O . ALA A 1 87 ? -98.758 -65.119 -33.596 1.00 136.65 87 ALA A O 1
ATOM 661 N N . ALA A 1 88 ? -97.831 -64.476 -31.634 1.00 125.03 88 ALA A N 1
ATOM 662 C CA . ALA A 1 88 ? -98.951 -65.028 -30.877 1.00 129.09 88 ALA A CA 1
ATOM 663 C C . ALA A 1 88 ? -100.228 -64.180 -30.935 1.00 136.30 88 ALA A C 1
ATOM 664 O O . ALA A 1 88 ? -101.325 -64.734 -30.900 1.00 141.70 88 ALA A O 1
ATOM 666 N N . ASP A 1 89 ? -100.130 -62.885 -31.138 1.00 143.90 89 ASP A N 1
ATOM 667 C CA . ASP A 1 89 ? -101.261 -61.955 -31.083 1.00 143.09 89 ASP A CA 1
ATOM 668 C C . ASP A 1 89 ? -102.026 -62.019 -29.754 1.00 143.62 89 ASP A C 1
ATOM 669 O O . ASP A 1 89 ? -103.206 -62.389 -29.705 1.00 149.63 89 ASP A O 1
ATOM 674 N N . PRO A 1 90 ? -101.402 -61.601 -28.663 1.00 134.27 90 PRO A N 1
ATOM 675 C CA . PRO A 1 90 ? -102.097 -61.543 -27.384 1.00 130.47 90 PRO A CA 1
ATOM 676 C C . PRO A 1 90 ? -103.052 -60.369 -27.261 1.00 133.51 90 PRO A C 1
ATOM 677 O O . PRO A 1 90 ? -102.847 -59.294 -27.829 1.00 137.27 90 PRO A O 1
ATOM 681 N N . ILE A 1 91 ? -104.092 -60.598 -26.457 1.00 137.13 91 ILE A N 1
ATOM 682 C CA . ILE A 1 91 ? -105.000 -59.556 -25.987 1.00 136.70 91 ILE A CA 1
ATOM 683 C C . ILE A 1 91 ? -104.291 -58.709 -24.936 1.00 131.56 91 ILE A C 1
ATOM 684 O O . ILE A 1 91 ? -104.562 -57.507 -24.783 1.00 129.62 91 ILE A O 1
ATOM 689 N N . VAL A 1 92 ? -103.339 -59.302 -24.232 1.00 121.98 92 VAL A N 1
ATOM 690 C CA . VAL A 1 92 ? -102.728 -58.658 -23.092 1.00 118.78 92 VAL A CA 1
ATOM 691 C C . VAL A 1 92 ? -101.314 -59.190 -22.946 1.00 122.18 92 VAL A C 1
ATOM 692 O O . VAL A 1 92 ? -101.067 -60.382 -23.144 1.00 123.87 92 VAL A O 1
ATOM 696 N N . VAL A 1 93 ? -100.375 -58.294 -22.648 1.00 119.76 93 VAL A N 1
ATOM 697 C CA . VAL A 1 93 ? -98.982 -58.660 -22.412 1.00 120.12 93 VAL A CA 1
ATOM 698 C C . VAL A 1 93 ? -98.524 -57.998 -21.122 1.00 120.70 93 VAL A C 1
ATOM 699 O O . VAL A 1 93 ? -98.696 -56.785 -20.937 1.00 131.21 93 VAL A O 1
ATOM 703 N N . LEU A 1 94 ? -97.951 -58.792 -20.230 1.00 114.66 94 LEU A N 1
ATOM 704 C CA . LEU A 1 94 ? -97.481 -58.314 -18.937 1.00 116.54 94 LEU A CA 1
ATOM 705 C C . LEU A 1 94 ? -95.983 -58.552 -18.816 1.00 122.99 94 LEU A C 1
ATOM 706 O O . LEU A 1 94 ? -95.495 -59.656 -19.088 1.00 123.56 94 LEU A O 1
ATOM 711 N N . PHE A 1 95 ? -95.257 -57.525 -18.401 1.00 119.88 95 PHE A N 1
ATOM 712 C CA . PHE A 1 95 ? -93.866 -57.677 -18.016 1.00 114.34 95 PHE A CA 1
ATOM 713 C C . PHE A 1 95 ? -93.777 -57.368 -16.530 1.00 117.17 95 PHE A C 1
ATOM 714 O O . PHE A 1 95 ? -94.619 -56.650 -15.986 1.00 112.72 95 PHE A O 1
ATOM 722 N N . GLY A 1 96 ? -92.750 -57.897 -15.870 1.00 121.06 96 GLY A N 1
ATOM 723 C CA . GLY A 1 96 ? -92.439 -57.454 -14.516 1.00 119.83 96 GLY A CA 1
ATOM 724 C C . GLY A 1 96 ? -91.699 -56.114 -14.516 1.00 117.43 96 GLY A C 1
ATOM 725 O O . GLY A 1 96 ? -90.656 -55.965 -15.158 1.00 105.23 96 GLY A O 1
ATOM 726 N N . ALA A 1 97 ? -92.209 -55.156 -13.746 1.00 126.10 97 ALA A N 1
ATOM 727 C CA . ALA A 1 97 ? -91.630 -53.811 -13.678 1.00 126.11 97 ALA A CA 1
ATOM 728 C C . ALA A 1 97 ? -90.345 -53.782 -12.839 1.00 108.28 97 ALA A C 1
ATOM 729 O O . ALA A 1 97 ? -90.333 -53.332 -11.679 1.00 105.76 97 ALA A O 1
ATOM 731 N N . THR A 1 98 ? -89.254 -54.276 -13.459 1.00 97.73 98 THR A N 1
ATOM 732 C CA . THR A 1 98 ? -87.873 -54.377 -12.963 1.00 98.56 98 THR A CA 1
ATOM 733 C C . THR A 1 98 ? -86.961 -53.554 -13.874 1.00 106.05 98 THR A C 1
ATOM 734 O O . THR A 1 98 ? -87.429 -52.916 -14.814 1.00 107.65 98 THR A O 1
ATOM 738 N N . SER A 1 99 ? -85.640 -53.599 -13.637 1.00 106.67 99 SER A N 1
ATOM 739 C CA . SER A 1 99 ? -84.719 -52.869 -14.515 1.00 100.04 99 SER A CA 1
ATOM 740 C C . SER A 1 99 ? -84.680 -53.460 -15.919 1.00 114.44 99 SER A C 1
ATOM 741 O O . SER A 1 99 ? -84.392 -52.756 -16.898 1.00 114.31 99 SER A O 1
ATOM 744 N N . ILE A 1 100 ? -84.908 -54.762 -16.039 1.00 125.89 100 ILE A N 1
ATOM 745 C CA . ILE A 1 100 ? -85.182 -55.318 -17.351 1.00 126.18 100 ILE A CA 1
ATOM 746 C C . ILE A 1 100 ? -86.565 -54.918 -17.808 1.00 114.38 100 ILE A C 1
ATOM 747 O O . ILE A 1 100 ? -86.716 -54.307 -18.854 1.00 107.98 100 ILE A O 1
ATOM 752 N N . GLY A 1 101 ? -87.588 -55.182 -17.019 1.00 118.64 101 GLY A N 1
ATOM 753 C CA . GLY A 1 101 ? -88.924 -54.977 -17.542 1.00 129.63 101 GLY A CA 1
ATOM 754 C C . GLY A 1 101 ? -89.172 -53.556 -18.024 1.00 122.06 101 GLY A C 1
ATOM 755 O O . GLY A 1 101 ? -89.709 -53.347 -19.116 1.00 111.54 101 GLY A O 1
ATOM 756 N N . ARG A 1 102 ? -88.754 -52.566 -17.234 1.00 121.33 102 ARG A N 1
ATOM 757 C CA . ARG A 1 102 ? -89.010 -51.154 -17.506 1.00 117.94 102 ARG A CA 1
ATOM 758 C C . ARG A 1 102 ? -88.107 -50.586 -18.592 1.00 113.31 102 ARG A C 1
ATOM 759 O O . ARG A 1 102 ? -88.247 -49.398 -18.923 1.00 107.33 102 ARG A O 1
ATOM 767 N N . ASP A 1 103 ? -87.140 -51.383 -19.065 1.00 108.06 103 ASP A N 1
ATOM 768 C CA . ASP A 1 103 ? -86.262 -51.099 -20.198 1.00 108.17 103 ASP A CA 1
ATOM 769 C C . ASP A 1 103 ? -86.775 -51.774 -21.465 1.00 107.10 103 ASP A C 1
ATOM 770 O O . ASP A 1 103 ? -86.992 -51.096 -22.471 1.00 114.36 103 ASP A O 1
ATOM 775 N N . LEU A 1 104 ? -87.140 -53.052 -21.364 1.00 105.59 104 LEU A N 1
ATOM 776 C CA . LEU A 1 104 ? -87.578 -53.854 -22.502 1.00 104.72 104 LEU A CA 1
ATOM 777 C C . LEU A 1 104 ? -88.990 -53.476 -22.980 1.00 99.28 104 LEU A C 1
ATOM 778 O O . LEU A 1 104 ? -89.181 -53.195 -24.167 1.00 95.77 104 LEU A O 1
ATOM 783 N N . ALA A 1 105 ? -89.995 -53.469 -22.091 1.00 94.86 105 ALA A N 1
ATOM 784 C CA . ALA A 1 105 ? -91.363 -53.189 -22.540 1.00 105.18 105 ALA A CA 1
ATOM 785 C C . ALA A 1 105 ? -91.550 -51.876 -23.320 1.00 110.61 105 ALA A C 1
ATOM 786 O O . ALA A 1 105 ? -92.157 -51.903 -24.407 1.00 108.96 105 ALA A O 1
ATOM 788 N N . PRO A 1 106 ? -91.098 -50.723 -22.850 1.00 107.16 106 PRO A N 1
ATOM 789 C CA . PRO A 1 106 ? -91.370 -49.503 -23.607 1.00 113.96 106 PRO A CA 1
ATOM 790 C C . PRO A 1 106 ? -90.862 -49.561 -25.054 1.00 114.80 106 PRO A C 1
ATOM 791 O O . PRO A 1 106 ? -91.509 -49.054 -26.002 1.00 108.74 106 PRO A O 1
ATOM 795 N N . ARG A 1 107 ? -89.713 -50.213 -25.234 1.00 112.03 107 ARG A N 1
ATOM 796 C CA . ARG A 1 107 ? -89.151 -50.429 -26.561 1.00 109.63 107 ARG A CA 1
ATOM 797 C C . ARG A 1 107 ? -90.020 -51.392 -27.392 1.00 111.09 107 ARG A C 1
ATOM 798 O O . ARG A 1 107 ? -90.304 -51.141 -28.577 1.00 109.76 107 ARG A O 1
ATOM 806 N N . VAL A 1 108 ? -90.521 -52.465 -26.774 1.00 107.50 108 VAL A N 1
ATOM 807 C CA . VAL A 1 108 ? -91.372 -53.396 -27.508 1.00 107.31 108 VAL A CA 1
ATOM 808 C C . VAL A 1 108 ? -92.676 -52.729 -27.926 1.00 113.11 108 VAL A C 1
ATOM 809 O O . VAL A 1 108 ? -93.024 -52.706 -29.114 1.00 116.57 108 VAL A O 1
ATOM 813 N N . SER A 1 109 ? -93.419 -52.177 -26.956 1.00 115.02 109 SER A N 1
ATOM 814 C CA . SER A 1 109 ? -94.690 -51.527 -27.290 1.00 123.51 109 SER A CA 1
ATOM 815 C C . SER A 1 109 ? -94.518 -50.404 -28.337 1.00 120.35 109 SER A C 1
ATOM 816 O O . SER A 1 109 ? -95.455 -50.103 -29.084 1.00 112.75 109 SER A O 1
ATOM 819 N N . ALA A 1 110 ? -93.346 -49.773 -28.417 1.00 110.06 110 ALA A N 1
ATOM 820 C CA . ALA A 1 110 ? -93.170 -48.777 -29.465 1.00 102.09 110 ALA A CA 1
ATOM 821 C C . ALA A 1 110 ? -93.070 -49.435 -30.826 1.00 107.24 110 ALA A C 1
ATOM 822 O O . ALA A 1 110 ? -93.731 -49.006 -31.783 1.00 113.47 110 ALA A O 1
ATOM 824 N N . ARG A 1 111 ? -92.223 -50.472 -30.936 1.00 114.43 111 ARG A N 1
ATOM 825 C CA . ARG A 1 111 ? -92.076 -51.189 -32.203 1.00 110.78 111 ARG A CA 1
ATOM 826 C C . ARG A 1 111 ? -93.403 -51.787 -32.685 1.00 115.66 111 ARG A C 1
ATOM 827 O O . ARG A 1 111 ? -93.726 -51.706 -33.875 1.00 115.10 111 ARG A O 1
ATOM 835 N N . ILE A 1 112 ? -94.224 -52.315 -31.767 1.00 112.98 112 ILE A N 1
ATOM 836 C CA . ILE A 1 112 ? -95.569 -52.774 -32.122 1.00 115.77 112 ILE A CA 1
ATOM 837 C C . ILE A 1 112 ? -96.495 -51.616 -32.490 1.00 128.12 112 ILE A C 1
ATOM 838 O O . ILE A 1 112 ? -97.358 -51.753 -33.367 1.00 136.04 112 ILE A O 1
ATOM 843 N N . HIS A 1 113 ? -96.300 -50.456 -31.879 1.00 128.83 113 HIS A N 1
ATOM 844 C CA . HIS A 1 113 ? -97.232 -49.343 -31.967 1.00 124.68 113 HIS A CA 1
ATOM 845 C C . HIS A 1 113 ? -98.565 -49.725 -31.335 1.00 122.76 113 HIS A C 1
ATOM 846 O O . HIS A 1 113 ? -99.588 -49.828 -32.002 1.00 132.56 113 HIS A O 1
ATOM 853 N N . THR A 1 114 ? -98.497 -49.988 -30.026 1.00 122.15 114 THR A N 1
ATOM 854 C CA . THR A 1 114 ? -99.617 -50.154 -29.106 1.00 124.35 114 THR A CA 1
ATOM 855 C C . THR A 1 114 ? -99.384 -49.241 -27.900 1.00 123.41 114 THR A C 1
ATOM 856 O O . THR A 1 114 ? -98.560 -48.330 -27.982 1.00 129.20 114 THR A O 1
ATOM 860 N N . GLY A 1 115 ? -100.118 -49.438 -26.804 1.00 119.11 115 GLY A N 1
ATOM 861 C CA . GLY A 1 115 ? -99.943 -48.648 -25.593 1.00 121.70 115 GLY A CA 1
ATOM 862 C C . GLY A 1 115 ? -99.459 -49.411 -24.366 1.00 125.56 115 GLY A C 1
ATOM 863 O O . GLY A 1 115 ? -99.820 -50.587 -24.141 1.00 128.71 115 GLY A O 1
ATOM 864 N N . LEU A 1 116 ? -98.667 -48.711 -23.530 1.00 123.88 116 LEU A N 1
ATOM 865 C CA . LEU A 1 116 ? -98.044 -49.317 -22.340 1.00 121.98 116 LEU A CA 1
ATOM 866 C C . LEU A 1 116 ? -98.225 -48.515 -21.047 1.00 118.29 116 LEU A C 1
ATOM 867 O O . LEU A 1 116 ? -97.850 -47.341 -20.970 1.00 106.70 116 LEU A O 1
ATOM 872 N N . THR A 1 117 ? -98.648 -49.209 -19.990 1.00 123.10 117 THR A N 1
ATOM 873 C CA . THR A 1 117 ? -98.813 -48.634 -18.660 1.00 115.36 117 THR A CA 1
ATOM 874 C C . THR A 1 117 ? -97.707 -49.175 -17.772 1.00 116.56 117 THR A C 1
ATOM 875 O O . THR A 1 117 ? -97.477 -50.387 -17.730 1.00 119.53 117 THR A O 1
ATOM 879 N N . ALA A 1 118 ? -97.002 -48.278 -17.099 1.00 127.20 118 ALA A N 1
ATOM 880 C CA . ALA A 1 118 ? -95.848 -48.637 -16.287 1.00 141.00 118 ALA A CA 1
ATOM 881 C C . ALA A 1 118 ? -96.213 -48.806 -14.806 1.00 129.15 118 ALA A C 1
ATOM 882 O O . ALA A 1 118 ? -97.237 -48.302 -14.335 1.00 139.29 118 ALA A O 1
ATOM 884 N N . ASP A 1 119 ? -95.355 -49.558 -14.092 1.00 113.49 119 ASP A N 1
ATOM 885 C CA . ASP A 1 119 ? -95.414 -49.793 -12.647 1.00 126.29 119 ASP A CA 1
ATOM 886 C C . ASP A 1 119 ? -96.835 -49.920 -12.169 1.00 127.43 119 ASP A C 1
ATOM 887 O O . ASP A 1 119 ? -97.344 -49.015 -11.508 1.00 132.25 119 ASP A O 1
ATOM 892 N N . CYS A 1 120 ? -97.518 -50.953 -12.606 1.00 124.47 120 CYS A N 1
ATOM 893 C CA . CYS A 1 120 ? -98.905 -51.057 -12.218 1.00 129.40 120 CYS A CA 1
ATOM 894 C C . CYS A 1 120 ? -99.032 -51.768 -10.896 1.00 129.13 120 CYS A C 1
ATOM 895 O O . CYS A 1 120 ? -98.166 -52.544 -10.492 1.00 133.71 120 CYS A O 1
ATOM 898 N N . THR A 1 121 ? -100.152 -51.503 -10.238 1.00 124.43 121 THR A N 1
ATOM 899 C CA . THR A 1 121 ? -100.501 -52.169 -9.008 1.00 122.69 121 THR A CA 1
ATOM 900 C C . THR A 1 121 ? -101.861 -52.831 -9.048 1.00 130.53 121 THR A C 1
ATOM 901 O O . THR A 1 121 ? -102.217 -53.502 -8.073 1.00 135.71 121 THR A O 1
ATOM 905 N N . GLY A 1 122 ? -102.644 -52.644 -10.115 1.00 137.75 122 GLY A N 1
ATOM 906 C CA . GLY A 1 122 ? -103.927 -53.325 -10.198 1.00 144.14 122 GLY A CA 1
ATOM 907 C C . GLY A 1 122 ? -104.497 -53.512 -11.588 1.00 140.03 122 GLY A C 1
ATOM 908 O O . GLY A 1 122 ? -104.503 -52.570 -12.367 1.00 131.44 122 GLY A O 1
ATOM 909 N N . LEU A 1 123 ? -105.029 -54.695 -11.899 1.00 144.09 123 LEU A N 1
ATOM 910 C CA . LEU A 1 123 ? -105.490 -55.019 -13.245 1.00 136.44 123 LEU A CA 1
ATOM 911 C C . LEU A 1 123 ? -106.829 -55.731 -13.209 1.00 134.11 123 LEU A C 1
ATOM 912 O O . LEU A 1 123 ? -106.961 -56.723 -12.486 1.00 136.57 123 LEU A O 1
ATOM 917 N N . ALA A 1 124 ? -107.812 -55.256 -13.983 1.00 130.73 124 ALA A N 1
ATOM 918 C CA . ALA A 1 124 ? -109.000 -56.098 -14.165 1.00 136.04 124 ALA A CA 1
ATOM 919 C C . ALA A 1 124 ? -109.845 -55.637 -15.342 1.00 137.62 124 ALA A C 1
ATOM 920 O O . ALA A 1 124 ? -109.929 -54.451 -15.654 1.00 142.37 124 ALA A O 1
ATOM 922 N N . VAL A 1 125 ? -110.506 -56.567 -15.964 1.00 136.86 125 VAL A N 1
ATOM 923 C CA . VAL A 1 125 ? -111.183 -56.237 -17.198 1.00 144.81 125 VAL A CA 1
ATOM 924 C C . VAL A 1 125 ? -112.607 -55.821 -16.860 1.00 137.89 125 VAL A C 1
ATOM 925 O O . VAL A 1 125 ? -113.315 -56.523 -16.138 1.00 141.01 125 VAL A O 1
ATOM 929 N N . ALA A 1 126 ? -113.017 -54.669 -17.365 1.00 127.89 126 ALA A N 1
ATOM 930 C CA . ALA A 1 126 ? -114.324 -54.111 -17.058 1.00 139.13 126 ALA A CA 1
ATOM 931 C C . ALA A 1 126 ? -115.452 -55.011 -17.542 1.00 149.89 126 ALA A C 1
ATOM 932 O O . ALA A 1 126 ? -115.287 -55.780 -18.479 1.00 151.53 126 ALA A O 1
ATOM 934 N N . GLU A 1 127 ? -116.606 -54.939 -16.868 1.00 171.52 127 GLU A N 1
ATOM 935 C CA . GLU A 1 127 ? -117.757 -55.742 -17.276 1.00 184.15 127 GLU A CA 1
ATOM 936 C C . GLU A 1 127 ? -118.266 -55.283 -18.629 1.00 188.68 127 GLU A C 1
ATOM 937 O O . GLU A 1 127 ? -118.391 -56.069 -19.579 1.00 193.38 127 GLU A O 1
ATOM 943 N N . ASP A 1 128 ? -118.577 -54.006 -18.719 1.00 185.14 128 ASP A N 1
ATOM 944 C CA . ASP A 1 128 ? -118.859 -53.380 -19.987 1.00 180.59 128 ASP A CA 1
ATOM 945 C C . ASP A 1 128 ? -117.524 -53.057 -20.608 1.00 180.99 128 ASP A C 1
ATOM 946 O O . ASP A 1 128 ? -116.552 -52.772 -19.908 1.00 188.09 128 ASP A O 1
ATOM 951 N N . THR A 1 129 ? -117.477 -53.119 -21.920 1.00 176.93 129 THR A N 1
ATOM 952 C CA . THR A 1 129 ? -116.319 -52.719 -22.711 1.00 165.49 129 THR A CA 1
ATOM 953 C C . THR A 1 129 ? -115.156 -53.703 -22.593 1.00 150.62 129 THR A C 1
ATOM 954 O O . THR A 1 129 ? -114.299 -53.756 -23.472 1.00 148.18 129 THR A O 1
ATOM 958 N N . LYS A 1 130 ? -115.135 -54.536 -21.572 1.00 147.84 130 LYS A N 1
ATOM 959 C CA . LYS A 1 130 ? -114.150 -55.607 -21.498 1.00 147.31 130 LYS A CA 1
ATOM 960 C C . LYS A 1 130 ? -112.718 -55.128 -21.770 1.00 143.60 130 LYS A C 1
ATOM 961 O O . LYS A 1 130 ? -111.921 -55.863 -22.353 1.00 139.21 130 LYS A O 1
ATOM 967 N N . LEU A 1 131 ? -112.396 -53.872 -21.420 1.00 140.37 131 LEU A N 1
ATOM 968 C CA . LEU A 1 131 ? -111.029 -53.384 -21.556 1.00 134.79 131 LEU A CA 1
ATOM 969 C C . LEU A 1 131 ? -110.272 -53.688 -20.298 1.00 134.70 131 LEU A C 1
ATOM 970 O O . LEU A 1 131 ? -110.851 -53.768 -19.221 1.00 161.42 131 LEU A O 1
ATOM 975 N N . LEU A 1 132 ? -108.960 -53.767 -20.408 1.00 129.17 132 LEU A N 1
ATOM 976 C CA . LEU A 1 132 ? -108.163 -54.010 -19.210 1.00 130.99 132 LEU A CA 1
ATOM 977 C C . LEU A 1 132 ? -108.006 -52.682 -18.500 1.00 137.60 132 LEU A C 1
ATOM 978 O O . LEU A 1 132 ? -107.335 -51.792 -19.029 1.00 150.90 132 LEU A O 1
ATOM 983 N N . LEU A 1 133 ? -108.569 -52.559 -17.298 1.00 130.83 133 LEU A N 1
ATOM 984 C CA . LEU A 1 133 ? -108.406 -51.378 -16.442 1.00 121.58 133 LEU A CA 1
ATOM 985 C C . LEU A 1 133 ? -107.104 -51.550 -15.672 1.00 126.47 133 LEU A C 1
ATOM 986 O O . LEU A 1 133 ? -107.011 -52.384 -14.745 1.00 125.68 133 LEU A O 1
ATOM 991 N N . MET A 1 134 ? -106.069 -50.805 -16.093 1.00 125.35 134 MET A N 1
ATOM 992 C CA . MET A 1 134 ? -104.738 -50.915 -15.495 1.00 126.74 134 MET A CA 1
ATOM 993 C C . MET A 1 134 ? -104.522 -49.710 -14.599 1.00 130.31 134 MET A C 1
ATOM 994 O O . MET A 1 134 ? -104.510 -48.582 -15.083 1.00 135.19 134 MET A O 1
ATOM 999 N N . THR A 1 135 ? -104.396 -49.942 -13.296 1.00 132.21 135 THR A N 1
ATOM 1000 C CA . THR A 1 135 ? -104.258 -48.870 -12.320 1.00 130.65 135 THR A CA 1
ATOM 1001 C C . THR A 1 135 ? -102.871 -48.829 -11.707 1.00 122.35 135 THR A C 1
ATOM 1002 O O . THR A 1 135 ? -102.383 -49.817 -11.144 1.00 116.05 135 THR A O 1
ATOM 1006 N N . ARG A 1 136 ? -102.276 -47.661 -11.797 1.00 126.19 136 ARG A N 1
ATOM 1007 C CA . ARG A 1 136 ? -100.917 -47.332 -11.449 1.00 128.79 136 ARG A CA 1
ATOM 1008 C C . ARG A 1 136 ? -100.886 -46.085 -10.594 1.00 125.12 136 ARG A C 1
ATOM 1009 O O . ARG A 1 136 ? -101.775 -45.230 -10.659 1.00 127.83 136 ARG A O 1
ATOM 1017 N N . PRO A 1 137 ? -99.943 -46.018 -9.753 1.00 118.90 137 PRO A N 1
ATOM 1018 C CA . PRO A 1 137 ? -99.750 -44.846 -8.924 1.00 119.28 137 PRO A CA 1
ATOM 1019 C C . PRO A 1 137 ? -98.797 -43.834 -9.512 1.00 115.30 137 PRO A C 1
ATOM 1020 O O . PRO A 1 137 ? -97.636 -44.174 -9.721 1.00 117.71 137 PRO A O 1
ATOM 1024 N N . ALA A 1 138 ? -99.208 -42.584 -9.651 1.00 112.60 138 ALA A N 1
ATOM 1025 C CA . ALA A 1 138 ? -98.364 -41.542 -10.224 1.00 115.51 138 ALA A CA 1
ATOM 1026 C C . ALA A 1 138 ? -98.157 -40.348 -9.311 1.00 129.99 138 ALA A C 1
ATOM 1027 O O . ALA A 1 138 ? -98.762 -40.205 -8.241 1.00 126.31 138 ALA A O 1
ATOM 1029 N N . PHE A 1 139 ? -97.339 -39.442 -9.841 1.00 133.64 139 PHE A N 1
ATOM 1030 C CA . PHE A 1 139 ? -97.150 -38.128 -9.268 1.00 128.10 139 PHE A CA 1
ATOM 1031 C C . PHE A 1 139 ? -96.465 -38.304 -7.914 1.00 132.97 139 PHE A C 1
ATOM 1032 O O . PHE A 1 139 ? -96.938 -37.835 -6.874 1.00 122.53 139 PHE A O 1
ATOM 1040 N N . GLY A 1 140 ? -95.315 -38.974 -7.937 1.00 134.82 140 GLY A N 1
ATOM 1041 C CA . GLY A 1 140 ? -94.642 -39.331 -6.713 1.00 128.82 140 GLY A CA 1
ATOM 1042 C C . GLY A 1 140 ? -95.481 -40.186 -5.801 1.00 124.13 140 GLY A C 1
ATOM 1043 O O . GLY A 1 140 ? -95.242 -40.205 -4.613 1.00 110.25 140 GLY A O 1
ATOM 1044 N N . GLY A 1 141 ? -96.476 -40.888 -6.315 1.00 133.78 141 GLY A N 1
ATOM 1045 C CA . GLY A 1 141 ? -97.269 -41.750 -5.471 1.00 127.67 141 GLY A CA 1
ATOM 1046 C C . GLY A 1 141 ? -98.504 -41.131 -4.863 1.00 125.35 141 GLY A C 1
ATOM 1047 O O . GLY A 1 141 ? -99.375 -41.864 -4.411 1.00 130.33 141 GLY A O 1
ATOM 1048 N N . ASN A 1 142 ? -98.642 -39.818 -4.888 1.00 115.08 142 ASN A N 1
ATOM 1049 C CA . ASN A 1 142 ? -99.796 -39.148 -4.320 1.00 111.18 142 ASN A CA 1
ATOM 1050 C C . ASN A 1 142 ? -101.067 -39.320 -5.147 1.00 125.14 142 ASN A C 1
ATOM 1051 O O . ASN A 1 142 ? -102.131 -38.886 -4.702 1.00 130.07 142 ASN A O 1
ATOM 1056 N N . ILE A 1 143 ? -100.992 -39.923 -6.340 1.00 138.35 143 ILE A N 1
ATOM 1057 C CA . ILE A 1 143 ? -102.128 -40.084 -7.245 1.00 135.15 143 ILE A CA 1
ATOM 1058 C C . ILE A 1 143 ? -102.282 -41.538 -7.643 1.00 134.75 143 ILE A C 1
ATOM 1059 O O . ILE A 1 143 ? -101.306 -42.285 -7.739 1.00 135.63 143 ILE A O 1
ATOM 1064 N N . MET A 1 144 ? -103.518 -41.947 -7.875 1.00 131.61 144 MET A N 1
ATOM 1065 C CA . MET A 1 144 ? -103.792 -43.283 -8.378 1.00 131.70 144 MET A CA 1
ATOM 1066 C C . MET A 1 144 ? -104.662 -43.094 -9.590 1.00 131.77 144 MET A C 1
ATOM 1067 O O . MET A 1 144 ? -105.800 -42.634 -9.455 1.00 137.22 144 MET A O 1
ATOM 1072 N N . ALA A 1 145 ? -104.133 -43.436 -10.763 1.00 133.68 145 ALA A N 1
ATOM 1073 C CA . ALA A 1 145 ? -104.885 -43.317 -12.003 1.00 124.98 145 ALA A CA 1
ATOM 1074 C C . ALA A 1 145 ? -105.070 -44.684 -12.617 1.00 115.85 145 ALA A C 1
ATOM 1075 O O . ALA A 1 145 ? -104.235 -45.588 -12.461 1.00 106.85 145 ALA A O 1
ATOM 1077 N N . THR A 1 146 ? -106.167 -44.781 -13.352 1.00 118.84 146 THR A N 1
ATOM 1078 C CA . THR A 1 146 ? -106.557 -45.964 -14.094 1.00 113.18 146 THR A CA 1
ATOM 1079 C C . THR A 1 146 ? -106.565 -45.651 -15.576 1.00 119.53 146 THR A C 1
ATOM 1080 O O . THR A 1 146 ? -107.374 -44.848 -16.048 1.00 124.25 146 THR A O 1
ATOM 1084 N N . ILE A 1 147 ? -105.703 -46.329 -16.308 1.00 126.37 147 ILE A N 1
ATOM 1085 C CA . ILE A 1 147 ? -105.509 -46.129 -17.731 1.00 122.02 147 ILE A CA 1
ATOM 1086 C C . ILE A 1 147 ? -105.998 -47.341 -18.508 1.00 121.85 147 ILE A C 1
ATOM 1087 O O . ILE A 1 147 ? -105.831 -48.486 -18.064 1.00 136.47 147 ILE A O 1
ATOM 1092 N N . VAL A 1 148 ? -106.572 -47.084 -19.683 1.00 118.73 148 VAL A N 1
ATOM 1093 C CA . VAL A 1 148 ? -106.992 -48.110 -20.633 1.00 126.57 148 VAL A CA 1
ATOM 1094 C C . VAL A 1 148 ? -106.371 -47.857 -22.002 1.00 137.17 148 VAL A C 1
ATOM 1095 O O . VAL A 1 148 ? -106.103 -46.720 -22.406 1.00 137.23 148 VAL A O 1
ATOM 1099 N N . CYS A 1 149 ? -106.195 -48.931 -22.742 1.00 141.04 149 CYS A N 1
ATOM 1100 C CA . CYS A 1 149 ? -105.764 -48.833 -24.125 1.00 136.38 149 CYS A CA 1
ATOM 1101 C C . CYS A 1 149 ? -106.984 -49.105 -25.004 1.00 136.22 149 CYS A C 1
ATOM 1102 O O . CYS A 1 149 ? -107.249 -50.236 -25.391 1.00 136.62 149 CYS A O 1
ATOM 1105 N N . LYS A 1 150 ? -107.729 -48.046 -25.332 1.00 143.80 150 LYS A N 1
ATOM 1106 C CA . LYS A 1 150 ? -108.992 -48.182 -26.068 1.00 157.38 150 LYS A CA 1
ATOM 1107 C C . LYS A 1 150 ? -108.886 -49.079 -27.314 1.00 152.32 150 LYS A C 1
ATOM 1108 O O . LYS A 1 150 ? -109.576 -50.100 -27.419 1.00 147.66 150 LYS A O 1
ATOM 1114 N N . ASP A 1 151 ? -108.057 -48.704 -28.287 1.00 147.65 151 ASP A N 1
ATOM 1115 C CA . ASP A 1 151 ? -108.129 -49.325 -29.607 1.00 152.70 151 ASP A CA 1
ATOM 1116 C C . ASP A 1 151 ? -106.977 -50.267 -29.919 1.00 157.81 151 ASP A C 1
ATOM 1117 O O . ASP A 1 151 ? -107.194 -51.355 -30.439 1.00 161.38 151 ASP A O 1
ATOM 1122 N N . PHE A 1 152 ? -105.749 -49.869 -29.679 1.00 155.75 152 PHE A N 1
ATOM 1123 C CA . PHE A 1 152 ? -104.632 -50.723 -30.039 1.00 144.55 152 PHE A CA 1
ATOM 1124 C C . PHE A 1 152 ? -104.578 -51.968 -29.149 1.00 141.95 152 PHE A C 1
ATOM 1125 O O . PHE A 1 152 ? -104.860 -51.899 -27.950 1.00 144.01 152 PHE A O 1
ATOM 1133 N N . ARG A 1 153 ? -104.281 -53.126 -29.757 1.00 134.82 153 ARG A N 1
ATOM 1134 C CA . ARG A 1 153 ? -103.846 -54.384 -29.123 1.00 130.50 153 ARG A CA 1
ATOM 1135 C C . ARG A 1 153 ? -102.348 -54.595 -29.360 1.00 123.64 153 ARG A C 1
ATOM 1136 O O . ARG A 1 153 ? -101.768 -53.965 -30.245 1.00 138.68 153 ARG A O 1
ATOM 1144 N N . PRO A 1 154 ? -101.661 -55.414 -28.559 1.00 120.26 154 PRO A N 1
ATOM 1145 C CA . PRO A 1 154 ? -101.947 -55.973 -27.244 1.00 133.66 154 PRO A CA 1
ATOM 1146 C C . PRO A 1 154 ? -101.956 -54.886 -26.146 1.00 128.07 154 PRO A C 1
ATOM 1147 O O . PRO A 1 154 ? -101.216 -53.909 -26.234 1.00 123.02 154 PRO A O 1
ATOM 1151 N N . GLN A 1 155 ? -102.848 -55.029 -25.169 1.00 120.27 155 GLN A N 1
ATOM 1152 C CA . GLN A 1 155 ? -102.871 -54.140 -24.020 1.00 120.24 155 GLN A CA 1
ATOM 1153 C C . GLN A 1 155 ? -101.646 -54.416 -23.147 1.00 112.54 155 GLN A C 1
ATOM 1154 O O . GLN A 1 155 ? -101.481 -55.533 -22.645 1.00 107.74 155 GLN A O 1
ATOM 1160 N N . MET A 1 156 ? -100.737 -53.445 -23.012 1.00 108.39 156 MET A N 1
ATOM 1161 C CA . MET A 1 156 ? -99.477 -53.805 -22.384 1.00 108.36 156 MET A CA 1
ATOM 1162 C C . MET A 1 156 ? -99.219 -53.096 -21.050 1.00 115.44 156 MET A C 1
ATOM 1163 O O . MET A 1 156 ? -99.631 -51.955 -20.812 1.00 114.45 156 MET A O 1
ATOM 1168 N N . SER A 1 157 ? -98.576 -53.822 -20.143 1.00 113.64 157 SER A N 1
ATOM 1169 C CA . SER A 1 157 ? -98.284 -53.208 -18.868 1.00 110.75 157 SER A CA 1
ATOM 1170 C C . SER A 1 157 ? -97.093 -53.879 -18.197 1.00 119.55 157 SER A C 1
ATOM 1171 O O . SER A 1 157 ? -96.942 -55.112 -18.252 1.00 118.40 157 SER A O 1
ATOM 1174 N N . THR A 1 158 ? -96.233 -53.039 -17.611 1.00 119.24 158 THR A N 1
ATOM 1175 C CA . THR A 1 158 ? -95.253 -53.440 -16.610 1.00 119.01 158 THR A CA 1
ATOM 1176 C C . THR A 1 158 ? -95.877 -53.332 -15.231 1.00 123.59 158 THR A C 1
ATOM 1177 O O . THR A 1 158 ? -96.505 -52.315 -14.916 1.00 124.03 158 THR A O 1
ATOM 1181 N N . VAL A 1 159 ? -95.773 -54.421 -14.447 1.00 130.20 159 VAL A N 1
ATOM 1182 C CA . VAL A 1 159 ? -96.494 -54.600 -13.181 1.00 124.68 159 VAL A CA 1
ATOM 1183 C C . VAL A 1 159 ? -95.503 -54.649 -12.030 1.00 123.67 159 VAL A C 1
ATOM 1184 O O . VAL A 1 159 ? -94.392 -55.172 -12.156 1.00 123.62 159 VAL A O 1
ATOM 1188 N N . ARG A 1 160 ? -95.922 -54.107 -10.892 1.00 126.45 160 ARG A N 1
ATOM 1189 C CA . ARG A 1 160 ? -95.026 -53.971 -9.749 1.00 126.10 160 ARG A CA 1
ATOM 1190 C C . ARG A 1 160 ? -94.741 -55.318 -9.092 1.00 125.32 160 ARG A C 1
ATOM 1191 O O . ARG A 1 160 ? -95.672 -56.088 -8.791 1.00 131.58 160 ARG A O 1
ATOM 1199 N N . PRO A 1 161 ? -93.484 -55.641 -8.856 1.00 123.34 161 PRO A N 1
ATOM 1200 C CA . PRO A 1 161 ? -93.158 -56.887 -8.151 1.00 132.95 161 PRO A CA 1
ATOM 1201 C C . PRO A 1 161 ? -93.701 -56.887 -6.721 1.00 149.58 161 PRO A C 1
ATOM 1202 O O . PRO A 1 161 ? -93.613 -55.890 -6.004 1.00 154.09 161 PRO A O 1
ATOM 1206 N N . GLY A 1 162 ? -94.221 -58.040 -6.283 1.00 155.54 162 GLY A N 1
ATOM 1207 C CA . GLY A 1 162 ? -94.702 -58.213 -4.917 1.00 142.30 162 GLY A CA 1
ATOM 1208 C C . GLY A 1 162 ? -96.179 -57.934 -4.717 1.00 135.07 162 GLY A C 1
ATOM 1209 O O . GLY A 1 162 ? -96.674 -58.125 -3.608 1.00 148.77 162 GLY A O 1
ATOM 1210 N N . VAL A 1 163 ? -96.886 -57.478 -5.749 1.00 131.68 163 VAL A N 1
ATOM 1211 C CA . VAL A 1 163 ? -98.278 -57.058 -5.649 1.00 135.73 163 VAL A CA 1
ATOM 1212 C C . VAL A 1 163 ? -99.252 -58.138 -6.107 1.00 151.81 163 VAL A C 1
ATOM 1213 O O . VAL A 1 163 ? -100.320 -58.289 -5.516 1.00 170.42 163 VAL A O 1
ATOM 1217 N N . MET A 1 164 ? -98.975 -58.829 -7.211 1.00 147.33 164 MET A N 1
ATOM 1218 C CA . MET A 1 164 ? -99.890 -59.850 -7.710 1.00 140.92 164 MET A CA 1
ATOM 1219 C C . MET A 1 164 ? -99.624 -61.196 -7.050 1.00 134.99 164 MET A C 1
ATOM 1220 O O . MET A 1 164 ? -98.484 -61.513 -6.704 1.00 143.31 164 MET A O 1
ATOM 1225 N N . LYS A 1 165 ? -100.658 -62.003 -6.855 1.00 129.46 165 LYS A N 1
ATOM 1226 C CA . LYS A 1 165 ? -100.392 -63.223 -6.092 1.00 149.37 165 LYS A CA 1
ATOM 1227 C C . LYS A 1 165 ? -100.300 -64.415 -7.028 1.00 150.48 165 LYS A C 1
ATOM 1228 O O . LYS A 1 165 ? -101.079 -64.521 -7.979 1.00 135.31 165 LYS A O 1
ATOM 1234 N N . LYS A 1 166 ? -99.342 -65.310 -6.734 1.00 160.11 166 LYS A N 1
ATOM 1235 C CA . LYS A 1 166 ? -99.026 -66.500 -7.527 1.00 153.34 166 LYS A CA 1
ATOM 1236 C C . LYS A 1 166 ? -100.167 -67.508 -7.587 1.00 154.96 166 LYS A C 1
ATOM 1237 O O . LYS A 1 166 ? -101.215 -67.348 -6.946 1.00 153.13 166 LYS A O 1
ATOM 1243 N N . ASN A 1 167 ? -99.955 -68.560 -8.360 1.00 147.19 167 ASN A N 1
ATOM 1244 C CA . ASN A 1 167 ? -100.876 -69.676 -8.423 1.00 144.54 167 ASN A CA 1
ATOM 1245 C C . ASN A 1 167 ? -100.328 -70.754 -7.522 1.00 132.79 167 ASN A C 1
ATOM 1246 O O . ASN A 1 167 ? -99.137 -70.743 -7.195 1.00 132.05 167 ASN A O 1
ATOM 1251 N N . GLU A 1 168 ? -101.176 -71.745 -7.189 1.00 136.88 168 GLU A N 1
ATOM 1252 C CA . GLU A 1 168 ? -100.684 -72.897 -6.426 1.00 142.89 168 GLU A CA 1
ATOM 1253 C C . GLU A 1 168 ? -99.948 -73.885 -7.315 1.00 153.08 168 GLU A C 1
ATOM 1254 O O . GLU A 1 168 ? -100.582 -74.508 -8.172 1.00 170.70 168 GLU A O 1
ATOM 1260 N N . PRO A 1 169 ? -98.617 -74.066 -7.150 1.00 150.76 169 PRO A N 1
ATOM 1261 C CA . PRO A 1 169 ? -97.872 -74.940 -8.077 1.00 164.35 169 PRO A CA 1
ATOM 1262 C C . PRO A 1 169 ? -98.505 -76.318 -8.229 1.00 181.89 169 PRO A C 1
ATOM 1263 O O . PRO A 1 169 ? -98.747 -77.014 -7.229 1.00 189.01 169 PRO A O 1
ATOM 1267 N N . ASP A 1 170 ? -98.832 -76.682 -9.490 1.00 176.92 170 ASP A N 1
ATOM 1268 C CA . ASP A 1 170 ? -99.450 -77.964 -9.838 1.00 168.21 170 ASP A CA 1
ATOM 1269 C C . ASP A 1 170 ? -98.425 -78.817 -10.577 1.00 162.34 170 ASP A C 1
ATOM 1270 O O . ASP A 1 170 ? -98.123 -78.562 -11.743 1.00 166.71 170 ASP A O 1
ATOM 1275 N N . GLU A 1 171 ? -97.907 -79.843 -9.918 1.00 168.83 171 GLU A N 1
ATOM 1276 C CA . GLU A 1 171 ? -96.843 -80.622 -10.532 1.00 182.92 171 GLU A CA 1
ATOM 1277 C C . GLU A 1 171 ? -97.337 -81.529 -11.648 1.00 184.65 171 GLU A C 1
ATOM 1278 O O . GLU A 1 171 ? -96.514 -82.096 -12.376 1.00 188.79 171 GLU A O 1
ATOM 1284 N N . THR A 1 172 ? -98.649 -81.701 -11.786 1.00 180.92 172 THR A N 1
ATOM 1285 C CA . THR A 1 172 ? -99.171 -82.625 -12.783 1.00 181.06 172 THR A CA 1
ATOM 1286 C C . THR A 1 172 ? -99.221 -81.996 -14.166 1.00 182.98 172 THR A C 1
ATOM 1287 O O . THR A 1 172 ? -98.906 -82.648 -15.166 1.00 189.56 172 THR A O 1
ATOM 1291 N N . LYS A 1 173 ? -99.572 -80.720 -14.225 1.00 177.66 173 LYS A N 1
ATOM 1292 C CA . LYS A 1 173 ? -99.835 -80.035 -15.480 1.00 171.04 173 LYS A CA 1
ATOM 1293 C C . LYS A 1 173 ? -98.551 -79.768 -16.230 1.00 176.33 173 LYS A C 1
ATOM 1294 O O . LYS A 1 173 ? -97.667 -79.075 -15.721 1.00 172.64 173 LYS A O 1
ATOM 1300 N N . GLU A 1 174 ? -98.467 -80.287 -17.445 1.00 185.71 174 GLU A N 1
ATOM 1301 C CA . GLU A 1 174 ? -97.462 -79.847 -18.390 1.00 187.64 174 GLU A CA 1
ATOM 1302 C C . GLU A 1 174 ? -98.167 -78.919 -19.375 1.00 182.57 174 GLU A C 1
ATOM 1303 O O . GLU A 1 174 ? -99.402 -78.866 -19.438 1.00 183.04 174 GLU A O 1
ATOM 1309 N N . ALA A 1 175 ? -97.374 -78.123 -20.079 1.00 171.76 175 ALA A N 1
ATOM 1310 C CA . ALA A 1 175 ? -97.867 -77.141 -21.024 1.00 154.23 175 ALA A CA 1
ATOM 1311 C C . ALA A 1 175 ? -97.284 -77.450 -22.384 1.00 156.75 175 ALA A C 1
ATOM 1312 O O . ALA A 1 175 ? -96.490 -78.388 -22.528 1.00 154.65 175 ALA A O 1
ATOM 1314 N N . VAL A 1 176 ? -97.700 -76.627 -23.407 1.00 162.79 176 VAL A N 1
ATOM 1315 C CA . VAL A 1 176 ? -97.242 -76.788 -24.786 1.00 154.60 176 VAL A CA 1
ATOM 1316 C C . VAL A 1 176 ? -95.993 -75.950 -24.961 1.00 137.16 176 VAL A C 1
ATOM 1317 O O . VAL A 1 176 ? -95.937 -74.797 -24.527 1.00 133.38 176 VAL A O 1
ATOM 1321 N N . ILE A 1 177 ? -94.993 -76.511 -25.605 1.00 138.39 177 ILE A N 1
ATOM 1322 C CA . ILE A 1 177 ? -93.703 -75.855 -25.757 1.00 147.42 177 ILE A CA 1
ATOM 1323 C C . ILE A 1 177 ? -93.594 -75.398 -27.213 1.00 163.06 177 ILE A C 1
ATOM 1324 O O . ILE A 1 177 ? -93.694 -76.212 -28.147 1.00 161.98 177 ILE A O 1
ATOM 1329 N N . ASN A 1 178 ? -93.350 -74.101 -27.403 1.00 168.85 178 ASN A N 1
ATOM 1330 C CA . ASN A 1 178 ? -93.488 -73.452 -28.700 1.00 155.80 178 ASN A CA 1
ATOM 1331 C C . ASN A 1 178 ? -92.201 -73.331 -29.498 1.00 153.46 178 ASN A C 1
ATOM 1332 O O . ASN A 1 178 ? -92.270 -73.316 -30.721 1.00 173.40 178 ASN A O 1
ATOM 1337 N N . ARG A 1 179 ? -91.043 -73.201 -28.874 1.00 128.44 179 ARG A N 1
ATOM 1338 C CA . ARG A 1 179 ? -89.793 -73.511 -29.553 1.00 132.15 179 ARG A CA 1
ATOM 1339 C C . ARG A 1 179 ? -89.548 -72.539 -30.711 1.00 152.57 179 ARG A C 1
ATOM 1340 O O . ARG A 1 179 ? -89.172 -72.928 -31.836 1.00 163.10 179 ARG A O 1
ATOM 1348 N N . PHE A 1 180 ? -89.760 -71.259 -30.408 1.00 141.72 180 PHE A N 1
ATOM 1349 C CA . PHE A 1 180 ? -89.775 -70.170 -31.383 1.00 136.34 180 PHE A CA 1
ATOM 1350 C C . PHE A 1 180 ? -88.380 -69.768 -31.841 1.00 130.23 180 PHE A C 1
ATOM 1351 O O . PHE A 1 180 ? -87.552 -69.371 -31.030 1.00 122.70 180 PHE A O 1
ATOM 1359 N N . LYS A 1 181 ? -88.127 -69.833 -33.135 1.00 139.88 181 LYS A N 1
ATOM 1360 C CA . LYS A 1 181 ? -86.800 -69.569 -33.660 1.00 139.75 181 LYS A CA 1
ATOM 1361 C C . LYS A 1 181 ? -86.673 -68.105 -34.038 1.00 132.37 181 LYS A C 1
ATOM 1362 O O . LYS A 1 181 ? -87.577 -67.532 -34.659 1.00 137.81 181 LYS A O 1
ATOM 1368 N N . VAL A 1 182 ? -85.534 -67.506 -33.690 1.00 122.02 182 VAL A N 1
ATOM 1369 C CA . VAL A 1 182 ? -85.299 -66.093 -33.969 1.00 118.32 182 VAL A CA 1
ATOM 1370 C C . VAL A 1 182 ? -83.867 -65.867 -34.425 1.00 126.04 182 VAL A C 1
ATOM 1371 O O . VAL A 1 182 ? -82.929 -66.326 -33.761 1.00 127.05 182 VAL A O 1
ATOM 1375 N N . GLU A 1 183 ? -83.692 -65.122 -35.540 1.00 122.10 183 GLU A N 1
ATOM 1376 C CA . GLU A 1 183 ? -82.352 -64.816 -36.018 1.00 125.75 183 GLU A CA 1
ATOM 1377 C C . GLU A 1 183 ? -81.885 -63.470 -35.449 1.00 128.82 183 GLU A C 1
ATOM 1378 O O . GLU A 1 183 ? -82.690 -62.540 -35.273 1.00 129.32 183 GLU A O 1
ATOM 1384 N N . PHE A 1 184 ? -80.584 -63.376 -35.121 1.00 124.43 184 PHE A N 1
ATOM 1385 C CA . PHE A 1 184 ? -80.012 -62.175 -34.496 1.00 123.52 184 PHE A CA 1
ATOM 1386 C C . PHE A 1 184 ? -78.758 -61.766 -35.237 1.00 135.62 184 PHE A C 1
ATOM 1387 O O . PHE A 1 184 ? -77.740 -62.450 -35.140 1.00 148.55 184 PHE A O 1
ATOM 1395 N N . ASN A 1 185 ? -78.775 -60.602 -35.849 1.00 137.74 185 ASN A N 1
ATOM 1396 C CA . ASN A 1 185 ? -77.665 -60.178 -36.686 1.00 137.73 185 ASN A CA 1
ATOM 1397 C C . ASN A 1 185 ? -77.150 -58.810 -36.257 1.00 125.75 185 ASN A C 1
ATOM 1398 O O . ASN A 1 185 ? -77.628 -58.237 -35.280 1.00 114.67 185 ASN A O 1
ATOM 1403 N N . ASP A 1 186 ? -76.178 -58.304 -37.035 1.00 121.08 186 ASP A N 1
ATOM 1404 C CA . ASP A 1 186 ? -75.280 -57.221 -36.618 1.00 122.51 186 ASP A CA 1
ATOM 1405 C C . ASP A 1 186 ? -76.016 -55.974 -36.118 1.00 125.90 186 ASP A C 1
ATOM 1406 O O . ASP A 1 186 ? -75.726 -55.456 -35.035 1.00 130.53 186 ASP A O 1
ATOM 1411 N N . ALA A 1 187 ? -76.986 -55.487 -36.882 1.00 124.73 187 ALA A N 1
ATOM 1412 C CA . ALA A 1 187 ? -77.760 -54.291 -36.549 1.00 127.97 187 ALA A CA 1
ATOM 1413 C C . ALA A 1 187 ? -78.596 -54.447 -35.266 1.00 125.98 187 ALA A C 1
ATOM 1414 O O . ALA A 1 187 ? -79.527 -53.667 -35.011 1.00 125.39 187 ALA A O 1
ATOM 1416 N N . ASP A 1 188 ? -78.358 -55.526 -34.534 1.00 114.73 188 ASP A N 1
ATOM 1417 C CA . ASP A 1 188 ? -79.035 -55.831 -33.290 1.00 121.18 188 ASP A CA 1
ATOM 1418 C C . ASP A 1 188 ? -78.072 -56.011 -32.132 1.00 129.26 188 ASP A C 1
ATOM 1419 O O . ASP A 1 188 ? -78.448 -55.849 -30.973 1.00 135.25 188 ASP A O 1
ATOM 1424 N N . LYS A 1 189 ? -76.842 -56.377 -32.442 1.00 123.26 189 LYS A N 1
ATOM 1425 C CA . LYS A 1 189 ? -75.797 -56.676 -31.494 1.00 129.48 189 LYS A CA 1
ATOM 1426 C C . LYS A 1 189 ? -74.907 -55.451 -31.313 1.00 135.76 189 LYS A C 1
ATOM 1427 O O . LYS A 1 189 ? -73.690 -55.555 -31.081 1.00 134.96 189 LYS A O 1
ATOM 1433 N N . LEU A 1 190 ? -75.532 -54.273 -31.436 1.00 127.56 190 LEU A N 1
ATOM 1434 C CA . LEU A 1 190 ? -74.806 -53.021 -31.495 1.00 121.79 190 LEU A CA 1
ATOM 1435 C C . LEU A 1 190 ? -74.203 -52.643 -30.168 1.00 124.83 190 LEU A C 1
ATOM 1436 O O . LEU A 1 190 ? -73.103 -52.070 -30.155 1.00 124.83 190 LEU A O 1
ATOM 1441 N N . VAL A 1 191 ? -74.918 -52.941 -29.075 1.00 122.82 191 VAL A N 1
ATOM 1442 C CA . VAL A 1 191 ? -74.461 -52.832 -27.688 1.00 127.44 191 VAL A CA 1
ATOM 1443 C C . VAL A 1 191 ? -73.620 -54.058 -27.347 1.00 125.51 191 VAL A C 1
ATOM 1444 O O . VAL A 1 191 ? -74.108 -55.186 -27.440 1.00 131.85 191 VAL A O 1
ATOM 1448 N N . GLN A 1 192 ? -72.371 -53.853 -26.923 1.00 117.29 192 GLN A N 1
ATOM 1449 C CA . GLN A 1 192 ? -71.506 -54.976 -26.582 1.00 126.52 192 GLN A CA 1
ATOM 1450 C C . GLN A 1 192 ? -71.150 -54.928 -25.115 1.00 131.52 192 GLN A C 1
ATOM 1451 O O . GLN A 1 192 ? -70.759 -53.885 -24.587 1.00 133.53 192 GLN A O 1
ATOM 1457 N N . VAL A 1 193 ? -71.266 -56.078 -24.477 1.00 131.25 193 VAL A N 1
ATOM 1458 C CA . VAL A 1 193 ? -71.056 -56.226 -23.052 1.00 121.83 193 VAL A CA 1
ATOM 1459 C C . VAL A 1 193 ? -69.584 -56.515 -22.798 1.00 131.89 193 VAL A C 1
ATOM 1460 O O . VAL A 1 193 ? -69.128 -57.625 -23.060 1.00 139.01 193 VAL A O 1
ATOM 1464 N N . VAL A 1 194 ? -68.860 -55.561 -22.204 1.00 133.34 194 VAL A N 1
ATOM 1465 C CA . VAL A 1 194 ? -67.429 -55.748 -21.966 1.00 130.61 194 VAL A CA 1
ATOM 1466 C C . VAL A 1 194 ? -67.211 -56.622 -20.757 1.00 137.25 194 VAL A C 1
ATOM 1467 O O . VAL A 1 194 ? -66.375 -57.530 -20.793 1.00 150.98 194 VAL A O 1
ATOM 1471 N N . GLN A 1 195 ? -67.924 -56.329 -19.659 1.00 128.77 195 GLN A N 1
ATOM 1472 C CA . GLN A 1 195 ? -67.745 -57.016 -18.383 1.00 131.60 195 GLN A CA 1
ATOM 1473 C C . GLN A 1 195 ? -69.058 -57.095 -17.617 1.00 125.98 195 GLN A C 1
ATOM 1474 O O . GLN A 1 195 ? -69.804 -56.116 -17.535 1.00 123.71 195 GLN A O 1
ATOM 1480 N N . VAL A 1 196 ? -69.335 -58.242 -17.036 1.00 123.45 196 VAL A N 1
ATOM 1481 C CA . VAL A 1 196 ? -70.447 -58.342 -16.100 1.00 131.69 196 VAL A CA 1
ATOM 1482 C C . VAL A 1 196 ? -69.851 -58.427 -14.703 1.00 130.85 196 VAL A C 1
ATOM 1483 O O . VAL A 1 196 ? -69.442 -59.518 -14.296 1.00 132.86 196 VAL A O 1
ATOM 1487 N N . ILE A 1 197 ? -69.800 -57.305 -13.961 1.00 136.43 197 ILE A N 1
ATOM 1488 C CA . ILE A 1 197 ? -69.242 -57.266 -12.598 1.00 143.97 197 ILE A CA 1
ATOM 1489 C C . ILE A 1 197 ? -70.376 -57.087 -11.600 1.00 140.51 197 ILE A C 1
ATOM 1490 O O . ILE A 1 197 ? -71.247 -56.224 -11.783 1.00 134.50 197 ILE A O 1
ATOM 1495 N N . LYS A 1 198 ? -70.359 -57.904 -10.549 1.00 141.81 198 LYS A N 1
ATOM 1496 C CA . LYS A 1 198 ? -71.358 -57.866 -9.495 1.00 155.42 198 LYS A CA 1
ATOM 1497 C C . LYS A 1 198 ? -70.684 -57.360 -8.235 1.00 167.03 198 LYS A C 1
ATOM 1498 O O . LYS A 1 198 ? -69.699 -57.942 -7.768 1.00 172.09 198 LYS A O 1
ATOM 1504 N N . GLU A 1 199 ? -71.166 -56.239 -7.744 1.00 169.41 199 GLU A N 1
ATOM 1505 C CA . GLU A 1 199 ? -70.634 -55.619 -6.560 1.00 185.28 199 GLU A CA 1
ATOM 1506 C C . GLU A 1 199 ? -71.741 -55.658 -5.515 1.00 187.76 199 GLU A C 1
ATOM 1507 O O . GLU A 1 199 ? -72.859 -56.115 -5.802 1.00 183.00 199 GLU A O 1
ATOM 1513 N N . ALA A 1 200 ? -71.447 -55.138 -4.316 1.00 186.07 200 ALA A N 1
ATOM 1514 C CA . ALA A 1 200 ? -72.348 -55.273 -3.176 1.00 179.00 200 ALA A CA 1
ATOM 1515 C C . ALA A 1 200 ? -73.410 -54.164 -3.156 1.00 175.54 200 ALA A C 1
ATOM 1516 O O . ALA A 1 200 ? -73.416 -53.247 -3.981 1.00 179.63 200 ALA A O 1
ATOM 1518 N N . LYS A 1 201 ? -74.308 -54.246 -2.173 1.00 212.76 201 LYS A N 1
ATOM 1519 C CA . LYS A 1 201 ? -75.546 -53.475 -2.055 1.00 209.19 201 LYS A CA 1
ATOM 1520 C C . LYS A 1 201 ? -75.359 -51.974 -1.710 1.00 213.26 201 LYS A C 1
ATOM 1521 O O . LYS A 1 201 ? -76.363 -51.246 -1.709 1.00 212.07 201 LYS A O 1
ATOM 1527 N N . LYS A 1 202 ? -74.139 -51.474 -1.455 1.00 215.52 202 LYS A N 1
ATOM 1528 C CA . LYS A 1 202 ? -73.915 -50.025 -1.389 1.00 206.36 202 LYS A CA 1
ATOM 1529 C C . LYS A 1 202 ? -74.660 -49.324 -0.265 1.00 195.10 202 LYS A C 1
ATOM 1530 O O . LYS A 1 202 ? -75.790 -48.874 -0.467 1.00 192.22 202 LYS A O 1
ATOM 1536 N N . GLN A 1 203 ? -74.116 -49.393 0.948 1.00 193.51 203 GLN A N 1
ATOM 1537 C CA . GLN A 1 203 ? -74.636 -48.641 2.102 1.00 191.05 203 GLN A CA 1
ATOM 1538 C C . GLN A 1 203 ? -75.088 -47.215 1.764 1.00 166.75 203 GLN A C 1
ATOM 1539 O O . GLN A 1 203 ? -74.390 -46.461 1.078 1.00 161.19 203 GLN A O 1
ATOM 1545 N N . VAL A 1 204 ? -76.242 -46.826 2.316 1.00 150.32 204 VAL A N 1
ATOM 1546 C CA . VAL A 1 204 ? -76.798 -45.509 2.059 1.00 149.74 204 VAL A CA 1
ATOM 1547 C C . VAL A 1 204 ? -77.051 -44.740 3.356 1.00 153.82 204 VAL A C 1
ATOM 1548 O O . VAL A 1 204 ? -77.192 -45.301 4.450 1.00 159.36 204 VAL A O 1
ATOM 1552 N N . LYS A 1 205 ? -77.162 -43.424 3.193 1.00 149.08 205 LYS A N 1
ATOM 1553 C CA . LYS A 1 205 ? -77.426 -42.494 4.272 1.00 143.60 205 LYS A CA 1
ATOM 1554 C C . LYS A 1 205 ? -78.845 -42.671 4.800 1.00 145.71 205 LYS A C 1
ATOM 1555 O O . LYS A 1 205 ? -79.752 -43.045 4.063 1.00 149.67 205 LYS A O 1
ATOM 1561 N N . ILE A 1 206 ? -79.052 -42.373 6.087 1.00 143.05 206 ILE A N 1
ATOM 1562 C CA . ILE A 1 206 ? -80.373 -42.672 6.632 1.00 134.85 206 ILE A CA 1
ATOM 1563 C C . ILE A 1 206 ? -81.418 -41.748 6.053 1.00 128.39 206 ILE A C 1
ATOM 1564 O O . ILE A 1 206 ? -82.598 -42.126 5.950 1.00 116.54 206 ILE A O 1
ATOM 1569 N N . GLU A 1 207 ? -81.018 -40.535 5.650 1.00 129.20 207 GLU A N 1
ATOM 1570 C CA . GLU A 1 207 ? -82.008 -39.613 5.105 1.00 127.06 207 GLU A CA 1
ATOM 1571 C C . GLU A 1 207 ? -82.624 -40.197 3.851 1.00 129.53 207 GLU A C 1
ATOM 1572 O O . GLU A 1 207 ? -83.833 -40.061 3.642 1.00 126.76 207 GLU A O 1
ATOM 1578 N N . ASP A 1 208 ? -81.801 -40.894 3.033 1.00 133.00 208 ASP A N 1
ATOM 1579 C CA . ASP A 1 208 ? -82.173 -41.607 1.817 1.00 133.18 208 ASP A CA 1
ATOM 1580 C C . ASP A 1 208 ? -82.655 -43.043 2.044 1.00 137.92 208 ASP A C 1
ATOM 1581 O O . ASP A 1 208 ? -83.124 -43.667 1.099 1.00 136.32 208 ASP A O 1
ATOM 1586 N N . ALA A 1 209 ? -82.566 -43.595 3.249 1.00 150.70 209 ALA A N 1
ATOM 1587 C CA . ALA A 1 209 ? -82.853 -45.016 3.442 1.00 152.73 209 ALA A CA 1
ATOM 1588 C C . ALA A 1 209 ? -84.326 -45.337 3.209 1.00 148.32 209 ALA A C 1
ATOM 1589 O O . ALA A 1 209 ? -85.200 -44.518 3.477 1.00 160.08 209 ALA A O 1
ATOM 1591 N N . LYS A 1 210 ? -84.613 -46.588 2.831 1.00 138.82 210 LYS A N 1
ATOM 1592 C CA . LYS A 1 210 ? -85.989 -46.951 2.487 1.00 132.88 210 LYS A CA 1
ATOM 1593 C C . LYS A 1 210 ? -86.732 -47.477 3.680 1.00 132.80 210 LYS A C 1
ATOM 1594 O O . LYS A 1 210 ? -87.892 -47.121 3.879 1.00 137.16 210 LYS A O 1
ATOM 1600 N N . ILE A 1 211 ? -86.057 -48.285 4.494 1.00 135.23 211 ILE A N 1
ATOM 1601 C CA . ILE A 1 211 ? -86.564 -48.774 5.773 1.00 124.49 211 ILE A CA 1
ATOM 1602 C C . ILE A 1 211 ? -85.606 -48.325 6.855 1.00 119.59 211 ILE A C 1
ATOM 1603 O O . ILE A 1 211 ? -84.383 -48.373 6.673 1.00 113.93 211 ILE A O 1
ATOM 1608 N N . LEU A 1 212 ? -86.153 -47.937 8.001 1.00 123.30 212 LEU A N 1
ATOM 1609 C CA . LEU A 1 212 ? -85.320 -47.627 9.149 1.00 127.01 212 LEU A CA 1
ATOM 1610 C C . LEU A 1 212 ? -85.772 -48.472 10.325 1.00 132.76 212 LEU A C 1
ATOM 1611 O O . LEU A 1 212 ? -86.960 -48.486 10.664 1.00 139.23 212 LEU A O 1
ATOM 1616 N N . VAL A 1 213 ? -84.835 -49.234 10.887 1.00 131.04 213 VAL A N 1
ATOM 1617 C CA . VAL A 1 213 ? -84.984 -49.844 12.205 1.00 132.41 213 VAL A CA 1
ATOM 1618 C C . VAL A 1 213 ? -84.246 -48.929 13.168 1.00 127.59 213 VAL A C 1
ATOM 1619 O O . VAL A 1 213 ? -83.041 -48.682 13.005 1.00 132.31 213 VAL A O 1
ATOM 1623 N N . SER A 1 214 ? -84.979 -48.359 14.120 1.00 122.55 214 SER A N 1
ATOM 1624 C CA . SER A 1 214 ? -84.472 -47.257 14.926 1.00 126.33 214 SER A CA 1
ATOM 1625 C C . SER A 1 214 ? -84.308 -47.630 16.395 1.00 127.96 214 SER A C 1
ATOM 1626 O O . SER A 1 214 ? -85.284 -47.990 17.059 1.00 135.59 214 SER A O 1
ATOM 1629 N N . ALA A 1 215 ? -83.105 -47.423 16.921 1.00 127.12 215 ALA A N 1
ATOM 1630 C CA . ALA A 1 215 ? -82.773 -47.754 18.302 1.00 129.41 215 ALA A CA 1
ATOM 1631 C C . ALA A 1 215 ? -83.207 -46.661 19.265 1.00 127.44 215 ALA A C 1
ATOM 1632 O O . ALA A 1 215 ? -82.988 -45.469 19.020 1.00 122.56 215 ALA A O 1
ATOM 1634 N N . GLY A 1 216 ? -83.763 -47.083 20.401 1.00 129.00 216 GLY A N 1
ATOM 1635 C CA . GLY A 1 216 ? -84.131 -46.182 21.465 1.00 132.19 216 GLY A CA 1
ATOM 1636 C C . GLY A 1 216 ? -83.283 -46.382 22.709 1.00 141.81 216 GLY A C 1
ATOM 1637 O O . GLY A 1 216 ? -82.334 -47.162 22.746 1.00 145.56 216 GLY A O 1
ATOM 1638 N N . ARG A 1 217 ? -83.640 -45.633 23.752 1.00 145.18 217 ARG A N 1
ATOM 1639 C CA . ARG A 1 217 ? -83.018 -45.902 25.037 1.00 135.45 217 ARG A CA 1
ATOM 1640 C C . ARG A 1 217 ? -83.337 -47.311 25.484 1.00 130.70 217 ARG A C 1
ATOM 1641 O O . ARG A 1 217 ? -82.463 -47.977 26.046 1.00 123.68 217 ARG A O 1
ATOM 1649 N N . GLY A 1 218 ? -84.525 -47.816 25.088 1.00 127.88 218 GLY A N 1
ATOM 1650 C CA . GLY A 1 218 ? -85.014 -49.119 25.515 1.00 131.87 218 GLY A CA 1
ATOM 1651 C C . GLY A 1 218 ? -84.093 -50.310 25.292 1.00 133.92 218 GLY A C 1
ATOM 1652 O O . GLY A 1 218 ? -84.159 -51.286 26.051 1.00 135.28 218 GLY A O 1
ATOM 1653 N N . MET A 1 219 ? -83.239 -50.264 24.258 1.00 130.72 219 MET A N 1
ATOM 1654 C CA . MET A 1 219 ? -82.368 -51.403 23.938 1.00 139.18 219 MET A CA 1
ATOM 1655 C C . MET A 1 219 ? -81.380 -51.710 25.050 1.00 143.43 219 MET A C 1
ATOM 1656 O O . MET A 1 219 ? -81.095 -52.879 25.322 1.00 155.23 219 MET A O 1
ATOM 1661 N N . GLY A 1 220 ? -80.794 -50.685 25.654 1.00 129.37 220 GLY A N 1
ATOM 1662 C CA . GLY A 1 220 ? -80.015 -50.880 26.853 1.00 123.00 220 GLY A CA 1
ATOM 1663 C C . GLY A 1 220 ? -78.543 -51.187 26.697 1.00 125.85 220 GLY A C 1
ATOM 1664 O O . GLY A 1 220 ? -77.919 -51.609 27.678 1.00 138.31 220 GLY A O 1
ATOM 1665 N N . GLY A 1 221 ? -77.963 -51.001 25.518 1.00 127.11 221 GLY A N 1
ATOM 1666 C CA . GLY A 1 221 ? -76.541 -51.257 25.341 1.00 142.94 221 GLY A CA 1
ATOM 1667 C C . GLY A 1 221 ? -76.093 -51.274 23.888 1.00 151.57 221 GLY A C 1
ATOM 1668 O O . GLY A 1 221 ? -76.927 -51.416 22.996 1.00 154.38 221 GLY A O 1
ATOM 1669 N N . LYS A 1 222 ? -74.788 -51.124 23.634 1.00 150.23 222 LYS A N 1
ATOM 1670 C CA . LYS A 1 222 ? -74.298 -51.017 22.264 1.00 140.97 222 LYS A CA 1
ATOM 1671 C C . LYS A 1 222 ? -74.388 -52.360 21.551 1.00 156.66 222 LYS A C 1
ATOM 1672 O O . LYS A 1 222 ? -74.911 -52.444 20.432 1.00 165.68 222 LYS A O 1
ATOM 1678 N N . GLU A 1 223 ? -73.849 -53.423 22.154 1.00 162.42 223 GLU A N 1
ATOM 1679 C CA . GLU A 1 223 ? -73.981 -54.714 21.491 1.00 168.91 223 GLU A CA 1
ATOM 1680 C C . GLU A 1 223 ? -75.423 -55.182 21.411 1.00 167.23 223 GLU A C 1
ATOM 1681 O O . GLU A 1 223 ? -75.741 -56.014 20.555 1.00 179.65 223 GLU A O 1
ATOM 1687 N N . ASN A 1 224 ? -76.309 -54.670 22.261 1.00 158.69 224 ASN A N 1
ATOM 1688 C CA . ASN A 1 224 ? -77.719 -54.995 22.081 1.00 159.79 224 ASN A CA 1
ATOM 1689 C C . ASN A 1 224 ? -78.279 -54.476 20.764 1.00 160.08 224 ASN A C 1
ATOM 1690 O O . ASN A 1 224 ? -79.381 -54.877 20.377 1.00 171.83 224 ASN A O 1
ATOM 1695 N N . LEU A 1 225 ? -77.588 -53.559 20.093 1.00 146.05 225 LEU A N 1
ATOM 1696 C CA . LEU A 1 225 ? -78.043 -53.130 18.784 1.00 140.72 225 LEU A CA 1
ATOM 1697 C C . LEU A 1 225 ? -77.722 -54.134 17.681 1.00 152.35 225 LEU A C 1
ATOM 1698 O O . LEU A 1 225 ? -78.233 -53.989 16.565 1.00 153.61 225 LEU A O 1
ATOM 1703 N N . ASP A 1 226 ? -76.877 -55.129 17.939 1.00 156.74 226 ASP A N 1
ATOM 1704 C CA . ASP A 1 226 ? -76.595 -56.082 16.882 1.00 164.50 226 ASP A CA 1
ATOM 1705 C C . ASP A 1 226 ? -77.873 -56.746 16.411 1.00 167.91 226 ASP A C 1
ATOM 1706 O O . ASP A 1 226 ? -78.101 -56.862 15.201 1.00 182.11 226 ASP A O 1
ATOM 1711 N N . ILE A 1 227 ? -78.768 -57.090 17.344 1.00 163.81 227 ILE A N 1
ATOM 1712 C CA . ILE A 1 227 ? -80.050 -57.694 16.964 1.00 169.51 227 ILE A CA 1
ATOM 1713 C C . ILE A 1 227 ? -80.823 -56.789 15.993 1.00 166.47 227 ILE A C 1
ATOM 1714 O O . ILE A 1 227 ? -81.565 -57.290 15.139 1.00 174.31 227 ILE A O 1
ATOM 1719 N N . LEU A 1 228 ? -80.686 -55.458 16.110 1.00 151.43 228 LEU A N 1
ATOM 1720 C CA . LEU A 1 228 ? -81.304 -54.556 15.134 1.00 143.49 228 LEU A CA 1
ATOM 1721 C C . LEU A 1 228 ? -80.622 -54.646 13.776 1.00 153.46 228 LEU A C 1
ATOM 1722 O O . LEU A 1 228 ? -81.287 -54.861 12.756 1.00 153.80 228 LEU A O 1
ATOM 1727 N N . TYR A 1 229 ? -79.286 -54.477 13.753 1.00 155.26 229 TYR A N 1
ATOM 1728 C CA . TYR A 1 229 ? -78.500 -54.617 12.526 1.00 152.69 229 TYR A CA 1
ATOM 1729 C C . TYR A 1 229 ? -78.749 -55.952 11.843 1.00 156.85 229 TYR A C 1
ATOM 1730 O O . TYR A 1 229 ? -78.580 -56.067 10.623 1.00 161.77 229 TYR A O 1
ATOM 1739 N N . GLU A 1 230 ? -79.002 -56.996 12.632 1.00 158.60 230 GLU A N 1
ATOM 1740 C CA . GLU A 1 230 ? -79.394 -58.286 12.083 1.00 164.62 230 GLU A CA 1
ATOM 1741 C C . GLU A 1 230 ? -80.704 -58.173 11.316 1.00 168.61 230 GLU A C 1
ATOM 1742 O O . GLU A 1 230 ? -80.792 -58.558 10.140 1.00 173.07 230 GLU A O 1
ATOM 1748 N N . LEU A 1 231 ? -81.726 -57.608 11.970 1.00 160.51 231 LEU A N 1
ATOM 1749 C CA . LEU A 1 231 ? -83.010 -57.364 11.324 1.00 155.49 231 LEU A CA 1
ATOM 1750 C C . LEU A 1 231 ? -82.882 -56.360 10.198 1.00 159.88 231 LEU A C 1
ATOM 1751 O O . LEU A 1 231 ? -83.528 -56.495 9.152 1.00 162.41 231 LEU A O 1
ATOM 1756 N N . ALA A 1 232 ? -82.045 -55.343 10.390 1.00 158.37 232 ALA A N 1
ATOM 1757 C CA . ALA A 1 232 ? -81.827 -54.380 9.320 1.00 148.52 232 ALA A CA 1
ATOM 1758 C C . ALA A 1 232 ? -81.328 -55.064 8.082 1.00 137.64 232 ALA A C 1
ATOM 1759 O O . ALA A 1 232 ? -81.654 -54.627 6.990 1.00 136.26 232 ALA A O 1
ATOM 1761 N N . GLU A 1 233 ? -80.575 -56.161 8.235 1.00 148.45 233 GLU A N 1
ATOM 1762 C CA . GLU A 1 233 ? -80.093 -56.887 7.068 1.00 159.19 233 GLU A CA 1
ATOM 1763 C C . GLU A 1 233 ? -81.227 -57.573 6.347 1.00 156.06 233 GLU A C 1
ATOM 1764 O O . GLU A 1 233 ? -81.257 -57.583 5.118 1.00 154.76 233 GLU A O 1
ATOM 1770 N N . ILE A 1 234 ? -82.179 -58.131 7.097 1.00 162.40 234 ILE A N 1
ATOM 1771 C CA . ILE A 1 234 ? -83.214 -58.967 6.489 1.00 176.83 234 ILE A CA 1
ATOM 1772 C C . ILE A 1 234 ? -84.256 -58.134 5.737 1.00 172.38 234 ILE A C 1
ATOM 1773 O O . ILE A 1 234 ? -84.918 -58.661 4.825 1.00 167.48 234 ILE A O 1
ATOM 1778 N N . ILE A 1 235 ? -84.354 -56.833 6.029 1.00 167.79 235 ILE A N 1
ATOM 1779 C CA . ILE A 1 235 ? -85.266 -55.939 5.316 1.00 164.38 235 ILE A CA 1
ATOM 1780 C C . ILE A 1 235 ? -84.535 -54.936 4.398 1.00 158.02 235 ILE A C 1
ATOM 1781 O O . ILE A 1 235 ? -85.171 -54.371 3.487 1.00 156.03 235 ILE A O 1
ATOM 1786 N N . GLY A 1 236 ? -83.218 -54.768 4.537 1.00 144.27 236 GLY A N 1
ATOM 1787 C CA . GLY A 1 236 ? -82.454 -53.897 3.677 1.00 132.92 236 GLY A CA 1
ATOM 1788 C C . GLY A 1 236 ? -82.275 -52.477 4.168 1.00 140.27 236 GLY A C 1
ATOM 1789 O O . GLY A 1 236 ? -81.293 -51.828 3.789 1.00 151.08 236 GLY A O 1
ATOM 1790 N N . GLY A 1 237 ? -83.200 -51.972 4.990 1.00 130.49 237 GLY A N 1
ATOM 1791 C CA . GLY A 1 237 ? -83.069 -50.635 5.534 1.00 125.60 237 GLY A CA 1
ATOM 1792 C C . GLY A 1 237 ? -81.897 -50.524 6.497 1.00 129.65 237 GLY A C 1
ATOM 1793 O O . GLY A 1 237 ? -81.290 -51.526 6.880 1.00 137.41 237 GLY A O 1
ATOM 1794 N N . GLU A 1 238 ? -81.576 -49.280 6.908 1.00 121.92 238 GLU A N 1
ATOM 1795 C CA . GLU A 1 238 ? -80.515 -49.047 7.882 1.00 133.95 238 GLU A CA 1
ATOM 1796 C C . GLU A 1 238 ? -81.047 -48.809 9.304 1.00 136.74 238 GLU A C 1
ATOM 1797 O O . GLU A 1 238 ? -82.249 -48.737 9.568 1.00 140.11 238 GLU A O 1
ATOM 1803 N N . VAL A 1 239 ? -80.136 -48.694 10.249 1.00 141.90 239 VAL A N 1
ATOM 1804 C CA . VAL A 1 239 ? -80.526 -48.440 11.634 1.00 140.18 239 VAL A CA 1
ATOM 1805 C C . VAL A 1 239 ? -80.276 -46.985 11.929 1.00 135.65 239 VAL A C 1
ATOM 1806 O O . VAL A 1 239 ? -79.224 -46.434 11.591 1.00 148.78 239 VAL A O 1
ATOM 1810 N N . SER A 1 240 ? -81.239 -46.370 12.578 1.00 128.36 240 SER A N 1
ATOM 1811 C CA . SER A 1 240 ? -81.082 -44.999 13.020 1.00 136.26 240 SER A CA 1
ATOM 1812 C C . SER A 1 240 ? -81.375 -44.980 14.499 1.00 133.25 240 SER A C 1
ATOM 1813 O O . SER A 1 240 ? -81.533 -46.034 15.106 1.00 129.66 240 SER A O 1
ATOM 1816 N N . GLY A 1 241 ? -81.476 -43.820 15.103 1.00 134.74 241 GLY A N 1
ATOM 1817 C CA . GLY A 1 241 ? -81.734 -43.892 16.523 1.00 135.48 241 GLY A CA 1
ATOM 1818 C C . GLY A 1 241 ? -81.992 -42.525 17.097 1.00 131.57 241 GLY A C 1
ATOM 1819 O O . GLY A 1 241 ? -81.789 -41.496 16.440 1.00 134.79 241 GLY A O 1
ATOM 1820 N N . SER A 1 242 ? -82.472 -42.554 18.337 1.00 121.88 242 SER A N 1
ATOM 1821 C CA . SER A 1 242 ? -82.743 -41.372 19.122 1.00 118.98 242 SER A CA 1
ATOM 1822 C C . SER A 1 242 ? -81.457 -40.746 19.640 1.00 117.49 242 SER A C 1
ATOM 1823 O O . SER A 1 242 ? -80.445 -41.422 19.841 1.00 121.14 242 SER A O 1
ATOM 1826 N N . ARG A 1 243 ? -81.527 -39.445 19.938 1.00 112.08 243 ARG A N 1
ATOM 1827 C CA . ARG A 1 243 ? -80.374 -38.783 20.529 1.00 119.42 243 ARG A CA 1
ATOM 1828 C C . ARG A 1 243 ? -79.915 -39.498 21.786 1.00 131.19 243 ARG A C 1
ATOM 1829 O O . ARG A 1 243 ? -78.758 -39.355 22.199 1.00 134.95 243 ARG A O 1
ATOM 1837 N N . ALA A 1 244 ? -80.813 -40.258 22.407 1.00 129.61 244 ALA A N 1
ATOM 1838 C CA . ALA A 1 244 ? -80.441 -41.019 23.579 1.00 127.32 244 ALA A CA 1
ATOM 1839 C C . ALA A 1 244 ? -79.300 -41.953 23.241 1.00 128.78 244 ALA A C 1
ATOM 1840 O O . ALA A 1 244 ? -78.228 -41.902 23.856 1.00 138.16 244 ALA A O 1
ATOM 1842 N N . THR A 1 245 ? -79.485 -42.742 22.191 1.00 123.29 245 THR A N 1
ATOM 1843 C CA . THR A 1 245 ? -78.521 -43.765 21.829 1.00 126.67 245 THR A CA 1
ATOM 1844 C C . THR A 1 245 ? -77.215 -43.152 21.358 1.00 131.51 245 THR A C 1
ATOM 1845 O O . THR A 1 245 ? -76.137 -43.671 21.660 1.00 131.17 245 THR A O 1
ATOM 1849 N N . ILE A 1 246 ? -77.297 -42.053 20.607 1.00 134.63 246 ILE A N 1
ATOM 1850 C CA . ILE A 1 246 ? -76.093 -41.398 20.120 1.00 127.48 246 ILE A CA 1
ATOM 1851 C C . ILE A 1 246 ? -75.299 -40.861 21.281 1.00 128.03 246 ILE A C 1
ATOM 1852 O O . ILE A 1 246 ? -74.091 -41.092 21.366 1.00 138.57 246 ILE A O 1
ATOM 1857 N N . ASP A 1 247 ? -75.977 -40.143 22.195 1.00 119.60 247 ASP A N 1
ATOM 1858 C CA . ASP A 1 247 ? -75.323 -39.556 23.359 1.00 130.57 247 ASP A CA 1
ATOM 1859 C C . ASP A 1 247 ? -74.548 -40.609 24.113 1.00 131.58 247 ASP A C 1
ATOM 1860 O O . ASP A 1 247 ? -73.338 -40.472 24.310 1.00 134.18 247 ASP A O 1
ATOM 1865 N N . ALA A 1 248 ? -75.211 -41.730 24.404 1.00 130.15 248 ALA A N 1
ATOM 1866 C CA . ALA A 1 248 ? -74.682 -42.880 25.120 1.00 133.12 248 ALA A CA 1
ATOM 1867 C C . ALA A 1 248 ? -73.532 -43.604 24.425 1.00 148.44 248 ALA A C 1
ATOM 1868 O O . ALA A 1 248 ? -73.017 -44.584 24.973 1.00 164.48 248 ALA A O 1
ATOM 1870 N N . GLY A 1 249 ? -73.105 -43.131 23.249 1.00 142.65 249 GLY A N 1
ATOM 1871 C CA . GLY A 1 249 ? -72.000 -43.705 22.502 1.00 135.44 249 GLY A CA 1
ATOM 1872 C C . GLY A 1 249 ? -72.323 -44.859 21.570 1.00 136.05 249 GLY A C 1
ATOM 1873 O O . GLY A 1 249 ? -71.391 -45.472 21.037 1.00 146.12 249 GLY A O 1
ATOM 1874 N N . TRP A 1 250 ? -73.600 -45.154 21.302 1.00 133.30 250 TRP A N 1
ATOM 1875 C CA . TRP A 1 250 ? -73.913 -46.347 20.507 1.00 139.82 250 TRP A CA 1
ATOM 1876 C C . TRP A 1 250 ? -73.818 -46.104 18.994 1.00 150.35 250 TRP A C 1
ATOM 1877 O O . TRP A 1 250 ? -73.425 -47.015 18.261 1.00 164.95 250 TRP A O 1
ATOM 1888 N N . LEU A 1 251 ? -74.146 -44.906 18.494 1.00 144.72 251 LEU A N 1
ATOM 1889 C CA . LEU A 1 251 ? -74.175 -44.662 17.056 1.00 142.23 251 LEU A CA 1
ATOM 1890 C C . LEU A 1 251 ? -73.540 -43.311 16.691 1.00 144.91 251 LEU A C 1
ATOM 1891 O O . LEU A 1 251 ? -73.391 -42.433 17.542 1.00 146.11 251 LEU A O 1
ATOM 1896 N N . ASP A 1 252 ? -73.160 -43.142 15.409 1.00 148.69 252 ASP A N 1
ATOM 1897 C CA . ASP A 1 252 ? -72.684 -41.839 14.928 1.00 153.40 252 ASP A CA 1
ATOM 1898 C C . ASP A 1 252 ? -73.805 -40.827 14.999 1.00 144.35 252 ASP A C 1
ATOM 1899 O O . ASP A 1 252 ? -74.976 -41.181 14.908 1.00 135.39 252 ASP A O 1
ATOM 1904 N N . LYS A 1 253 ? -73.441 -39.542 15.067 1.00 145.08 253 LYS A N 1
ATOM 1905 C CA . LYS A 1 253 ? -74.477 -38.516 14.966 1.00 145.20 253 LYS A CA 1
ATOM 1906 C C . LYS A 1 253 ? -75.238 -38.651 13.654 1.00 147.24 253 LYS A C 1
ATOM 1907 O O . LYS A 1 253 ? -76.426 -38.300 13.555 1.00 145.87 253 LYS A O 1
ATOM 1913 N N . ALA A 1 254 ? -74.572 -39.198 12.650 1.00 139.20 254 ALA A N 1
ATOM 1914 C CA . ALA A 1 254 ? -75.171 -39.385 11.362 1.00 135.14 254 ALA A CA 1
ATOM 1915 C C . ALA A 1 254 ? -76.417 -40.268 11.408 1.00 135.75 254 ALA A C 1
ATOM 1916 O O . ALA A 1 254 ? -77.152 -40.327 10.414 1.00 141.24 254 ALA A O 1
ATOM 1918 N N . ARG A 1 255 ? -76.664 -40.977 12.505 1.00 134.77 255 ARG A N 1
ATOM 1919 C CA . ARG A 1 255 ? -77.857 -41.804 12.622 1.00 138.75 255 ARG A CA 1
ATOM 1920 C C . ARG A 1 255 ? -78.918 -41.190 13.520 1.00 136.35 255 ARG A C 1
ATOM 1921 O O . ARG A 1 255 ? -79.918 -41.854 13.813 1.00 134.42 255 ARG A O 1
ATOM 1929 N N . GLN A 1 256 ? -78.712 -39.960 13.990 1.00 129.90 256 GLN A N 1
ATOM 1930 C CA . GLN A 1 256 ? -79.655 -39.333 14.909 1.00 115.49 256 GLN A CA 1
ATOM 1931 C C . GLN A 1 256 ? -80.824 -38.764 14.132 1.00 114.99 256 GLN A C 1
ATOM 1932 O O . GLN A 1 256 ? -80.650 -38.152 13.067 1.00 111.65 256 GLN A O 1
ATOM 1938 N N . VAL A 1 257 ? -82.019 -38.970 14.671 1.00 110.52 257 VAL A N 1
ATOM 1939 C CA . VAL A 1 257 ? -83.259 -38.614 14.000 1.00 115.29 257 VAL A CA 1
ATOM 1940 C C . VAL A 1 257 ? -84.008 -37.595 14.849 1.00 120.56 257 VAL A C 1
ATOM 1941 O O . VAL A 1 257 ? -84.332 -37.878 16.008 1.00 121.29 257 VAL A O 1
ATOM 1945 N N . GLY A 1 258 ? -84.281 -36.403 14.285 1.00 111.62 258 GLY A N 1
ATOM 1946 C CA . GLY A 1 258 ? -85.160 -35.473 14.977 1.00 111.80 258 GLY A CA 1
ATOM 1947 C C . GLY A 1 258 ? -84.739 -34.016 14.829 1.00 107.23 258 GLY A C 1
ATOM 1948 O O . GLY A 1 258 ? -83.940 -33.663 13.966 1.00 105.41 258 GLY A O 1
ATOM 1949 N N . GLN A 1 259 ? -85.301 -33.165 15.697 1.00 103.97 259 GLN A N 1
ATOM 1950 C CA . GLN A 1 259 ? -85.203 -31.720 15.509 1.00 108.33 259 GLN A CA 1
ATOM 1951 C C . GLN A 1 259 ? -83.756 -31.221 15.387 1.00 112.06 259 GLN A C 1
ATOM 1952 O O . GLN A 1 259 ? -83.513 -30.165 14.787 1.00 124.64 259 GLN A O 1
ATOM 1958 N N . THR A 1 260 ? -82.790 -31.938 15.947 1.00 109.38 260 THR A N 1
ATOM 1959 C CA . THR A 1 260 ? -81.387 -31.570 15.821 1.00 115.68 260 THR A CA 1
ATOM 1960 C C . THR A 1 260 ? -80.542 -32.707 15.274 1.00 121.36 260 THR A C 1
ATOM 1961 O O . THR A 1 260 ? -79.310 -32.645 15.345 1.00 126.41 260 THR A O 1
ATOM 1965 N N . GLY A 1 261 ? -81.168 -33.750 14.749 1.00 123.83 261 GLY A N 1
ATOM 1966 C CA . GLY A 1 261 ? -80.467 -34.723 13.931 1.00 127.54 261 GLY A CA 1
ATOM 1967 C C . GLY A 1 261 ? -80.854 -34.647 12.471 1.00 122.95 261 GLY A C 1
ATOM 1968 O O . GLY A 1 261 ? -80.697 -33.592 11.845 1.00 112.41 261 GLY A O 1
ATOM 1969 N N . LYS A 1 262 ? -81.367 -35.750 11.932 1.00 122.75 262 LYS A N 1
ATOM 1970 C CA . LYS A 1 262 ? -81.856 -35.797 10.558 1.00 134.29 262 LYS A CA 1
ATOM 1971 C C . LYS A 1 262 ? -83.360 -36.042 10.541 1.00 133.84 262 LYS A C 1
ATOM 1972 O O . LYS A 1 262 ? -83.893 -36.800 11.364 1.00 123.26 262 LYS A O 1
ATOM 1978 N N . THR A 1 263 ? -84.019 -35.400 9.579 1.00 133.91 263 THR A N 1
ATOM 1979 C CA . THR A 1 263 ? -85.446 -35.536 9.319 1.00 123.28 263 THR A CA 1
ATOM 1980 C C . THR A 1 263 ?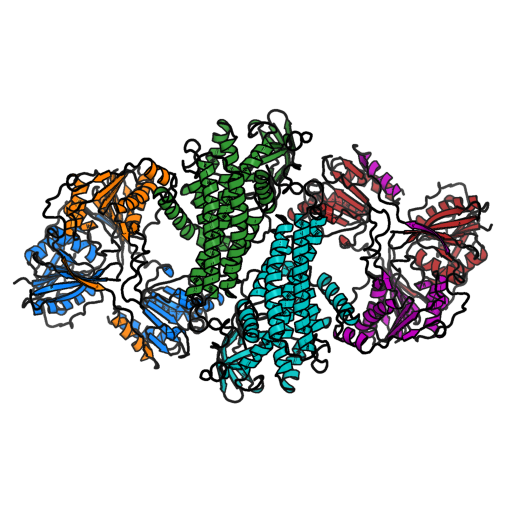 -85.643 -36.566 8.204 1.00 122.04 263 THR A C 1
ATOM 1981 O O . THR A 1 263 ? -85.106 -36.417 7.098 1.00 123.44 263 THR A O 1
ATOM 1985 N N . VAL A 1 264 ? -86.352 -37.633 8.494 1.00 122.67 264 VAL A N 1
ATOM 1986 C CA . VAL A 1 264 ? -86.368 -38.770 7.590 1.00 128.94 264 VAL A CA 1
ATOM 1987 C C . VAL A 1 264 ? -87.808 -39.156 7.260 1.00 129.55 264 VAL A C 1
ATOM 1988 O O . VAL A 1 264 ? -88.677 -39.161 8.135 1.00 134.22 264 VAL A O 1
ATOM 1992 N N . ARG A 1 265 ? -88.080 -39.446 5.997 1.00 122.84 265 ARG A N 1
ATOM 1993 C CA . ARG A 1 265 ? -89.444 -39.749 5.573 1.00 124.65 265 ARG A CA 1
ATOM 1994 C C . ARG A 1 265 ? -89.430 -41.035 4.754 1.00 136.02 265 ARG A C 1
ATOM 1995 O O . ARG A 1 265 ? -89.860 -41.069 3.591 1.00 139.18 265 ARG A O 1
ATOM 2003 N N . PRO A 1 266 ? -89.008 -42.140 5.373 1.00 132.05 266 PRO A N 1
ATOM 2004 C CA . PRO A 1 266 ? -88.924 -43.426 4.679 1.00 126.58 266 PRO A CA 1
ATOM 2005 C C . PRO A 1 266 ? -90.245 -44.185 4.669 1.00 122.72 266 PRO A C 1
ATOM 2006 O O . PRO A 1 266 ? -91.223 -43.791 5.293 1.00 131.86 266 PRO A O 1
ATOM 2010 N N . ASP A 1 267 ? -90.252 -45.294 3.928 1.00 126.22 267 ASP A N 1
ATOM 2011 C CA . ASP A 1 267 ? -91.488 -46.044 3.757 1.00 136.18 267 ASP A CA 1
ATOM 2012 C C . ASP A 1 267 ? -91.841 -46.813 5.014 1.00 140.11 267 ASP A C 1
ATOM 2013 O O . ASP A 1 267 ? -93.016 -47.039 5.284 1.00 158.14 267 ASP A O 1
ATOM 2018 N N . LEU A 1 268 ? -90.862 -47.239 5.784 1.00 130.61 268 LEU A N 1
ATOM 2019 C CA . LEU A 1 268 ? -91.151 -47.919 7.027 1.00 131.75 268 LEU A CA 1
ATOM 2020 C C . LEU A 1 268 ? -90.242 -47.364 8.110 1.00 139.23 268 LEU A C 1
ATOM 2021 O O . LEU A 1 268 ? -89.087 -47.016 7.840 1.00 148.70 268 LEU A O 1
ATOM 2026 N N . TYR A 1 269 ? -90.782 -47.252 9.326 1.00 127.14 269 TYR A N 1
ATOM 2027 C CA . TYR A 1 269 ? -90.032 -46.836 10.501 1.00 119.64 269 TYR A CA 1
ATOM 2028 C C . TYR A 1 269 ? -90.387 -47.761 11.650 1.00 127.72 269 TYR A C 1
ATOM 2029 O O . TYR A 1 269 ? -91.537 -47.786 12.089 1.00 128.48 269 TYR A O 1
ATOM 2038 N N . ILE A 1 270 ? -89.410 -48.489 12.167 1.00 128.92 270 ILE A N 1
ATOM 2039 C CA . ILE A 1 270 ? -89.636 -49.311 13.345 1.00 130.39 270 ILE A CA 1
ATOM 2040 C C . ILE A 1 270 ? -88.891 -48.697 14.520 1.00 126.33 270 ILE A C 1
ATOM 2041 O O . ILE A 1 270 ? -87.655 -48.625 14.522 1.00 126.29 270 ILE A O 1
ATOM 2046 N N . ALA A 1 271 ? -89.663 -48.243 15.499 1.00 119.67 271 ALA A N 1
ATOM 2047 C CA . ALA A 1 271 ? -89.179 -47.624 16.721 1.00 124.66 271 ALA A CA 1
ATOM 2048 C C . ALA A 1 271 ? -88.986 -48.691 17.776 1.00 142.10 271 ALA A C 1
ATOM 2049 O O . ALA A 1 271 ? -89.963 -49.217 18.326 1.00 148.70 271 ALA A O 1
ATOM 2051 N N . CYS A 1 272 ? -87.744 -48.998 18.082 1.00 145.77 272 CYS A N 1
ATOM 2052 C CA . CYS A 1 272 ? -87.453 -50.038 19.055 1.00 147.58 272 CYS A CA 1
ATOM 2053 C C . CYS A 1 272 ? -87.071 -49.360 20.357 1.00 135.93 272 CYS A C 1
ATOM 2054 O O . CYS A 1 272 ? -85.927 -48.937 20.546 1.00 128.61 272 CYS A O 1
ATOM 2057 N N . GLY A 1 273 ? -88.022 -49.313 21.276 1.00 134.57 273 GLY A N 1
ATOM 2058 C CA . GLY A 1 273 ? -87.690 -48.766 22.563 1.00 142.91 273 GLY A CA 1
ATOM 2059 C C . GLY A 1 273 ? -87.494 -47.270 22.561 1.00 143.67 273 GLY A C 1
ATOM 2060 O O . GLY A 1 273 ? -86.566 -46.775 23.210 1.00 154.48 273 GLY A O 1
ATOM 2061 N N . ILE A 1 274 ? -88.336 -46.538 21.845 1.00 119.05 274 ILE A N 1
ATOM 2062 C CA . ILE A 1 274 ? -88.271 -45.089 21.812 1.00 115.74 274 ILE A CA 1
ATOM 2063 C C . ILE A 1 274 ? -89.522 -44.566 22.469 1.00 120.20 274 ILE A C 1
ATOM 2064 O O . ILE A 1 274 ? -90.614 -45.065 22.179 1.00 124.75 274 ILE A O 1
ATOM 2069 N N . SER A 1 275 ? -89.360 -43.608 23.401 1.00 125.71 275 SER A N 1
ATOM 2070 C CA . SER A 1 275 ? -90.521 -43.017 24.072 1.00 124.36 275 SER A CA 1
ATOM 2071 C C . SER A 1 275 ? -91.201 -42.034 23.154 1.00 126.05 275 SER A C 1
ATOM 2072 O O . SER A 1 275 ? -92.435 -42.038 23.042 1.00 114.75 275 SER A O 1
ATOM 2075 N N . GLY A 1 276 ? -90.387 -41.250 22.438 1.00 123.59 276 GLY A N 1
ATOM 2076 C CA . GLY A 1 276 ? -90.898 -40.337 21.456 1.00 113.37 276 GLY A CA 1
ATOM 2077 C C . GLY A 1 276 ? -91.183 -38.946 21.951 1.00 115.63 276 GLY A C 1
ATOM 2078 O O . GLY A 1 276 ? -92.335 -38.505 21.948 1.00 127.64 276 GLY A O 1
ATOM 2079 N N . ALA A 1 277 ? -90.169 -38.252 22.431 1.00 103.81 277 ALA A N 1
ATOM 2080 C CA . ALA A 1 277 ? -90.383 -36.832 22.655 1.00 106.48 277 ALA A CA 1
ATOM 2081 C C . ALA A 1 277 ? -90.561 -36.086 21.326 1.00 108.72 277 ALA A C 1
ATOM 2082 O O . ALA A 1 277 ? -90.131 -36.560 20.269 1.00 98.18 277 ALA A O 1
ATOM 2084 N N . ILE A 1 278 ? -91.138 -34.868 21.394 1.00 116.46 278 ILE A N 1
ATOM 2085 C CA . ILE A 1 278 ? -91.343 -34.067 20.181 1.00 114.85 278 ILE A CA 1
ATOM 2086 C C . ILE A 1 278 ? -90.011 -33.823 19.478 1.00 119.32 278 ILE A C 1
ATOM 2087 O O . ILE A 1 278 ? -89.962 -33.793 18.251 1.00 132.49 278 ILE A O 1
ATOM 2092 N N . GLN A 1 279 ? -88.911 -33.681 20.236 1.00 118.50 279 GLN A N 1
ATOM 2093 C CA . GLN A 1 279 ? -87.561 -33.573 19.669 1.00 123.42 279 GLN A CA 1
ATOM 2094 C C . GLN A 1 279 ? -87.246 -34.717 18.719 1.00 119.23 279 GLN A C 1
ATOM 2095 O O . GLN A 1 279 ? -86.490 -34.553 17.748 1.00 108.47 279 GLN A O 1
ATOM 2101 N N . HIS A 1 280 ? -87.783 -35.892 19.006 1.00 112.13 280 HIS A N 1
ATOM 2102 C CA . HIS A 1 280 ? -87.638 -37.012 18.108 1.00 97.42 280 HIS A CA 1
ATOM 2103 C C . HIS A 1 280 ? -88.783 -37.093 17.113 1.00 101.27 280 HIS A C 1
ATOM 2104 O O . HIS A 1 280 ? -88.540 -37.282 15.934 1.00 116.21 280 HIS A O 1
ATOM 2111 N N . ILE A 1 281 ? -90.041 -36.994 17.549 1.00 106.88 281 ILE A N 1
ATOM 2112 C CA . ILE A 1 281 ? -91.139 -37.219 16.611 1.00 115.29 281 ILE A CA 1
ATOM 2113 C C . ILE A 1 281 ? -91.094 -36.246 15.441 1.00 125.64 281 ILE A C 1
ATOM 2114 O O . ILE A 1 281 ? -91.279 -36.652 14.286 1.00 118.06 281 ILE A O 1
ATOM 2119 N N . ALA A 1 282 ? -90.796 -34.968 15.690 1.00 130.22 282 ALA A N 1
ATOM 2120 C CA . ALA A 1 282 ? -90.834 -34.071 14.540 1.00 121.86 282 ALA A CA 1
ATOM 2121 C C . ALA A 1 282 ? -89.743 -34.389 13.521 1.00 125.35 282 ALA A C 1
ATOM 2122 O O . ALA A 1 282 ? -89.732 -33.767 12.459 1.00 137.22 282 ALA A O 1
ATOM 2124 N N . GLY A 1 283 ? -88.859 -35.350 13.802 1.00 118.00 283 GLY A N 1
ATOM 2125 C CA . GLY A 1 283 ? -87.894 -35.897 12.858 1.00 115.64 283 GLY A CA 1
ATOM 2126 C C . GLY A 1 283 ? -88.424 -36.929 11.879 1.00 121.55 283 GLY A C 1
ATOM 2127 O O . GLY A 1 283 ? -88.016 -36.933 10.715 1.00 131.12 283 GLY A O 1
ATOM 2128 N N . MET A 1 284 ? -89.364 -37.780 12.317 1.00 118.77 284 MET A N 1
ATOM 2129 C CA . MET A 1 284 ? -89.904 -38.851 11.482 1.00 120.92 284 MET A CA 1
ATOM 2130 C C . MET A 1 284 ? -91.434 -38.949 11.462 1.00 129.08 284 MET A C 1
ATOM 2131 O O . MET A 1 284 ? -91.972 -39.989 11.069 1.00 124.28 284 MET A O 1
ATOM 2136 N N . GLU A 1 285 ? -92.164 -37.928 11.913 1.00 135.49 285 GLU A N 1
ATOM 2137 C CA . GLU A 1 285 ? -93.619 -38.055 11.922 1.00 127.46 285 GLU A CA 1
ATOM 2138 C C . GLU A 1 285 ? -94.154 -38.335 10.528 1.00 129.75 285 GLU A C 1
ATOM 2139 O O . GLU A 1 285 ? -95.185 -38.999 10.366 1.00 128.30 285 GLU A O 1
ATOM 2145 N N . ASP A 1 286 ? -93.431 -37.917 9.503 1.00 128.94 286 ASP A N 1
ATOM 2146 C CA . ASP A 1 286 ? -93.964 -38.033 8.157 1.00 127.43 286 ASP A CA 1
ATOM 2147 C C . ASP A 1 286 ? -93.563 -39.339 7.477 1.00 125.99 286 ASP A C 1
ATOM 2148 O O . ASP A 1 286 ? -93.349 -39.367 6.262 1.00 123.05 286 ASP A O 1
ATOM 2153 N N . ALA A 1 287 ? -93.388 -40.419 8.223 1.00 126.92 287 ALA A N 1
ATOM 2154 C CA . ALA A 1 287 ? -93.089 -41.623 7.478 1.00 120.79 287 ALA A CA 1
ATOM 2155 C C . ALA A 1 287 ? -94.375 -42.255 6.997 1.00 121.12 287 ALA A C 1
ATOM 2156 O O . ALA A 1 287 ? -95.464 -41.966 7.490 1.00 127.30 287 ALA A O 1
ATOM 2158 N N . GLU A 1 288 ? -94.238 -43.074 5.968 1.00 124.53 288 GLU A N 1
ATOM 2159 C CA . GLU A 1 288 ? -95.403 -43.694 5.366 1.00 129.16 288 GLU A CA 1
ATOM 2160 C C . GLU A 1 288 ? -96.003 -44.703 6.323 1.00 121.04 288 GLU A C 1
ATOM 2161 O O . GLU A 1 288 ? -97.226 -44.839 6.403 1.00 131.18 288 GLU A O 1
ATOM 2167 N N . PHE A 1 289 ? -95.160 -45.444 7.038 1.00 104.32 289 PHE A N 1
ATOM 2168 C CA . PHE A 1 289 ? -95.680 -46.495 7.898 1.00 117.36 289 PHE A CA 1
ATOM 2169 C C . PHE A 1 289 ? -94.768 -46.656 9.090 1.00 130.78 289 PHE A C 1
ATOM 2170 O O . PHE A 1 289 ? -93.589 -46.974 8.895 1.00 138.87 289 PHE A O 1
ATOM 2178 N N . ILE A 1 290 ? -95.327 -46.450 10.297 1.00 123.81 290 ILE A N 1
ATOM 2179 C CA . ILE A 1 290 ? -94.585 -46.477 11.551 1.00 115.89 290 ILE A CA 1
ATOM 2180 C C . ILE A 1 290 ? -95.093 -47.611 12.434 1.00 122.31 290 ILE A C 1
ATOM 2181 O O . ILE A 1 290 ? -96.305 -47.750 12.646 1.00 133.51 290 ILE A O 1
ATOM 2186 N N . VAL A 1 291 ? -94.152 -48.431 12.915 1.00 114.65 291 VAL A N 1
ATOM 2187 C CA . VAL A 1 291 ? -94.351 -49.533 13.849 1.00 114.76 291 VAL A CA 1
ATOM 2188 C C . VAL A 1 291 ? -93.481 -49.277 15.045 1.00 125.80 291 VAL A C 1
ATOM 2189 O O . VAL A 1 291 ? -92.308 -48.930 14.893 1.00 133.86 291 VAL A O 1
ATOM 2193 N N . ALA A 1 292 ? -94.043 -49.468 16.227 1.00 129.17 292 ALA A N 1
ATOM 2194 C CA . ALA A 1 292 ? -93.354 -49.124 17.454 1.00 131.65 292 ALA A CA 1
ATOM 2195 C C . ALA A 1 292 ? -93.479 -50.264 18.460 1.00 127.29 292 ALA A C 1
ATOM 2196 O O . ALA A 1 292 ? -94.541 -50.885 18.599 1.00 121.12 292 ALA A O 1
ATOM 2198 N N . ILE A 1 293 ? -92.370 -50.569 19.123 1.00 123.76 293 ILE A N 1
ATOM 2199 C CA . ILE A 1 293 ? -92.353 -51.521 20.223 1.00 135.82 293 ILE A CA 1
ATOM 2200 C C . ILE A 1 293 ? -91.910 -50.793 21.489 1.00 141.19 293 ILE A C 1
ATOM 2201 O O . ILE A 1 293 ? -90.880 -50.105 21.493 1.00 144.14 293 ILE A O 1
ATOM 2206 N N . ASN A 1 294 ? -92.695 -50.938 22.556 1.00 137.75 294 ASN A N 1
ATOM 2207 C CA . ASN A 1 294 ? -92.363 -50.368 23.851 1.00 125.55 294 ASN A CA 1
ATOM 2208 C C . ASN A 1 294 ? -92.948 -51.250 24.963 1.00 125.90 294 ASN A C 1
ATOM 2209 O O . ASN A 1 294 ? -93.922 -51.986 24.748 1.00 123.52 294 ASN A O 1
ATOM 2214 N N . LYS A 1 295 ? -92.333 -51.201 26.151 1.00 121.38 295 LYS A N 1
ATOM 2215 C CA . LYS A 1 295 ? -92.983 -51.822 27.302 1.00 133.68 295 LYS A CA 1
ATOM 2216 C C . LYS A 1 295 ? -94.122 -50.957 27.863 1.00 128.05 295 LYS A C 1
ATOM 2217 O O . LYS A 1 295 ? -95.070 -51.491 28.427 1.00 117.98 295 LYS A O 1
ATOM 2223 N N . ASN A 1 296 ? -94.092 -49.637 27.674 1.00 127.73 296 ASN A N 1
ATOM 2224 C CA . ASN A 1 296 ? -95.064 -48.751 28.299 1.00 123.94 296 ASN A CA 1
ATOM 2225 C C . ASN A 1 296 ? -96.199 -48.461 27.340 1.00 122.40 296 ASN A C 1
ATOM 2226 O O . ASN A 1 296 ? -95.978 -47.789 26.326 1.00 138.50 296 ASN A O 1
ATOM 2231 N N . PRO A 1 297 ? -97.422 -48.902 27.614 1.00 113.01 297 PRO A N 1
ATOM 2232 C CA . PRO A 1 297 ? -98.533 -48.605 26.701 1.00 126.98 297 PRO A CA 1
ATOM 2233 C C . PRO A 1 297 ? -98.983 -47.178 26.782 1.00 132.83 297 PRO A C 1
ATOM 2234 O O . PRO A 1 297 ? -99.910 -46.799 26.035 1.00 131.95 297 PRO A O 1
ATOM 2238 N N . GLU A 1 298 ? -98.440 -46.429 27.749 1.00 129.71 298 GLU A N 1
ATOM 2239 C CA . GLU A 1 298 ? -98.627 -44.992 27.860 1.00 129.59 298 GLU A CA 1
ATOM 2240 C C . GLU A 1 298 ? -97.462 -44.194 27.253 1.00 124.07 298 GLU A C 1
ATOM 2241 O O . GLU A 1 298 ? -97.429 -42.962 27.385 1.00 116.51 298 GLU A O 1
ATOM 2247 N N . ALA A 1 299 ? -96.549 -44.864 26.541 1.00 127.35 299 ALA A N 1
ATOM 2248 C CA . ALA A 1 299 ? -95.552 -44.170 25.728 1.00 135.09 299 ALA A CA 1
ATOM 2249 C C . ALA A 1 299 ? -96.247 -43.256 24.722 1.00 126.53 299 ALA A C 1
ATOM 2250 O O . ALA A 1 299 ? -97.299 -43.622 24.186 1.00 123.72 299 ALA A O 1
ATOM 2252 N N . PRO A 1 300 ? -95.713 -42.052 24.472 1.00 118.63 300 PRO A N 1
ATOM 2253 C CA . PRO A 1 300 ? -96.402 -41.126 23.578 1.00 124.52 300 PRO A CA 1
ATOM 2254 C C . PRO A 1 300 ? -96.174 -41.495 22.139 1.00 123.60 300 PRO A C 1
ATOM 2255 O O . PRO A 1 300 ? -96.976 -41.103 21.272 1.00 127.97 300 PRO A O 1
ATOM 2259 N N . ILE A 1 301 ? -95.140 -42.301 21.880 1.00 120.46 301 ILE A N 1
ATOM 2260 C CA . ILE A 1 301 ? -94.874 -42.759 20.520 1.00 123.20 301 ILE A CA 1
ATOM 2261 C C . ILE A 1 301 ? -96.073 -43.486 19.924 1.00 115.69 301 ILE A C 1
ATOM 2262 O O . ILE A 1 301 ? -96.461 -43.211 18.788 1.00 110.86 301 ILE A O 1
ATOM 2267 N N . PHE A 1 302 ? -96.659 -44.427 20.669 1.00 114.37 302 PHE A N 1
ATOM 2268 C CA . PHE A 1 302 ? -97.884 -45.114 20.266 1.00 119.94 302 PHE A CA 1
ATOM 2269 C C . PHE A 1 302 ? -98.953 -44.169 19.741 1.00 123.31 302 PHE A C 1
ATOM 2270 O O . PHE A 1 302 ? -99.745 -44.548 18.860 1.00 124.04 302 PHE A O 1
ATOM 2278 N N . LYS A 1 303 ? -98.964 -42.934 20.239 1.00 118.08 303 LYS A N 1
ATOM 2279 C CA . LYS A 1 303 ? -99.814 -41.869 19.736 1.00 123.24 303 LYS A CA 1
ATOM 2280 C C . LYS A 1 303 ? -99.567 -41.579 18.239 1.00 125.18 303 LYS A C 1
ATOM 2281 O O . LYS A 1 303 ? -100.417 -40.972 17.573 1.00 124.52 303 LYS A O 1
ATOM 2287 N N . TYR A 1 304 ? -98.473 -42.079 17.673 1.00 127.25 304 TYR A N 1
ATOM 2288 C CA . TYR A 1 304 ? -98.144 -41.868 16.279 1.00 123.02 304 TYR A CA 1
ATOM 2289 C C . TYR A 1 304 ? -98.052 -43.144 15.454 1.00 123.37 304 TYR A C 1
ATOM 2290 O O . TYR A 1 304 ? -97.928 -43.048 14.220 1.00 111.20 304 TYR A O 1
ATOM 2299 N N . ALA A 1 305 ? -98.074 -44.326 16.083 1.00 129.61 305 ALA A N 1
ATOM 2300 C CA . ALA A 1 305 ? -97.785 -45.567 15.374 1.00 125.39 305 ALA A CA 1
ATOM 2301 C C . ALA A 1 305 ? -99.012 -46.121 14.665 1.00 130.49 305 ALA A C 1
ATOM 2302 O O . ALA A 1 305 ? -100.137 -46.124 15.179 1.00 123.96 305 ALA A O 1
ATOM 2304 N N . ASP A 1 306 ? -98.777 -46.591 13.454 1.00 143.90 306 ASP A N 1
ATOM 2305 C CA . ASP A 1 306 ? -99.822 -47.290 12.736 1.00 143.77 306 ASP A CA 1
ATOM 2306 C C . ASP A 1 306 ? -100.023 -48.666 13.308 1.00 135.97 306 ASP A C 1
ATOM 2307 O O . ASP A 1 306 ? -101.119 -49.229 13.233 1.00 134.96 306 ASP A O 1
ATOM 2312 N N . VAL A 1 307 ? -98.965 -49.215 13.870 1.00 132.11 307 VAL A N 1
ATOM 2313 C CA . VAL A 1 307 ? -99.038 -50.459 14.603 1.00 131.18 307 VAL A CA 1
ATOM 2314 C C . VAL A 1 307 ? -98.247 -50.310 15.880 1.00 129.65 307 VAL A C 1
ATOM 2315 O O . VAL A 1 307 ? -97.010 -50.286 15.852 1.00 125.01 307 VAL A O 1
ATOM 2319 N N . GLY A 1 308 ? -98.963 -50.164 16.994 1.00 131.92 308 GLY A N 1
ATOM 2320 C CA . GLY A 1 308 ? -98.344 -50.049 18.297 1.00 122.55 308 GLY A CA 1
ATOM 2321 C C . GLY A 1 308 ? -98.303 -51.403 18.969 1.00 125.98 308 GLY A C 1
ATOM 2322 O O . GLY A 1 308 ? -99.346 -51.911 19.375 1.00 135.18 308 GLY A O 1
ATOM 2323 N N . ILE A 1 309 ? -97.124 -52.028 19.028 1.00 127.71 309 ILE A N 1
ATOM 2324 C CA . ILE A 1 309 ? -96.915 -53.279 19.754 1.00 142.43 309 ILE A CA 1
ATOM 2325 C C . ILE A 1 309 ? -96.382 -52.943 21.130 1.00 149.65 309 ILE A C 1
ATOM 2326 O O . ILE A 1 309 ? -95.503 -52.084 21.272 1.00 153.65 309 ILE A O 1
ATOM 2331 N N . VAL A 1 310 ? -96.923 -53.599 22.142 1.00 148.20 310 VAL A N 1
ATOM 2332 C CA . VAL A 1 310 ? -96.512 -53.356 23.509 1.00 139.18 310 VAL A CA 1
ATOM 2333 C C . VAL A 1 310 ? -95.817 -54.623 23.987 1.00 141.19 310 VAL A C 1
ATOM 2334 O O . VAL A 1 310 ? -96.455 -55.660 24.244 1.00 153.20 310 VAL A O 1
ATOM 2338 N N . GLY A 1 311 ? -94.498 -54.555 24.082 1.00 128.87 311 GLY A N 1
ATOM 2339 C CA . GLY A 1 311 ? -93.786 -55.745 24.495 1.00 142.69 311 GLY A CA 1
ATOM 2340 C C . GLY A 1 311 ? -92.329 -55.433 24.732 1.00 147.91 311 GLY A C 1
ATOM 2341 O O . GLY A 1 311 ? -91.859 -54.315 24.502 1.00 137.44 311 GLY A O 1
ATOM 2342 N N . ASP A 1 312 ? -91.626 -56.460 25.199 1.00 159.21 312 ASP A N 1
ATOM 2343 C CA . ASP A 1 312 ? -90.195 -56.378 25.423 1.00 156.39 312 ASP A CA 1
ATOM 2344 C C . ASP A 1 312 ? -89.463 -56.331 24.084 1.00 155.01 312 ASP A C 1
ATOM 2345 O O . ASP A 1 312 ? -89.748 -57.104 23.171 1.00 164.41 312 ASP A O 1
ATOM 2350 N N . VAL A 1 313 ? -88.485 -55.449 23.965 1.00 148.95 313 VAL A N 1
ATOM 2351 C CA . VAL A 1 313 ? -87.707 -55.426 22.737 1.00 146.14 313 VAL A CA 1
ATOM 2352 C C . VAL A 1 313 ? -86.960 -56.744 22.562 1.00 147.64 313 VAL A C 1
ATOM 2353 O O . VAL A 1 313 ? -87.106 -57.426 21.548 1.00 152.41 313 VAL A O 1
ATOM 2357 N N . HIS A 1 314 ? -86.199 -57.153 23.569 1.00 150.31 314 HIS A N 1
ATOM 2358 C CA . HIS A 1 314 ? -85.387 -58.359 23.462 1.00 151.41 314 HIS A CA 1
ATOM 2359 C C . HIS A 1 314 ? -86.189 -59.638 23.421 1.00 145.40 314 HIS A C 1
ATOM 2360 O O . HIS A 1 314 ? -85.569 -60.689 23.555 1.00 156.04 314 HIS A O 1
ATOM 2367 N N . LYS A 1 315 ? -87.515 -59.600 23.395 1.00 136.76 315 LYS A N 1
ATOM 2368 C CA . LYS A 1 315 ? -88.309 -60.804 23.157 1.00 150.75 315 LYS A CA 1
ATOM 2369 C C . LYS A 1 315 ? -89.159 -60.729 21.903 1.00 142.88 315 LYS A C 1
ATOM 2370 O O . LYS A 1 315 ? -89.457 -61.769 21.302 1.00 144.93 315 LYS A O 1
ATOM 2376 N N . VAL A 1 316 ? -89.591 -59.530 21.528 1.00 132.37 316 VAL A N 1
ATOM 2377 C CA . VAL A 1 316 ? -90.209 -59.329 20.232 1.00 136.97 316 VAL A CA 1
ATOM 2378 C C . VAL A 1 316 ? -89.176 -59.472 19.125 1.00 147.78 316 VAL A C 1
ATOM 2379 O O . VAL A 1 316 ? -89.352 -60.277 18.205 1.00 159.25 316 VAL A O 1
ATOM 2383 N N . LEU A 1 317 ? -88.059 -58.745 19.223 1.00 141.40 317 LEU A N 1
ATOM 2384 C CA . LEU A 1 317 ? -87.144 -58.698 18.085 1.00 138.21 317 LEU A CA 1
ATOM 2385 C C . LEU A 1 317 ? -86.713 -60.088 17.637 1.00 149.67 317 LEU A C 1
ATOM 2386 O O . LEU A 1 317 ? -87.003 -60.439 16.482 1.00 159.10 317 LEU A O 1
ATOM 2391 N N . PRO A 1 318 ? -86.177 -60.969 18.492 1.00 143.96 318 PRO A N 1
ATOM 2392 C CA . PRO A 1 318 ? -85.750 -62.284 17.978 1.00 150.85 318 PRO A CA 1
ATOM 2393 C C . PRO A 1 318 ? -86.886 -63.116 17.421 1.00 154.43 318 PRO A C 1
ATOM 2394 O O . PRO A 1 318 ? -86.642 -63.985 16.568 1.00 154.74 318 PRO A O 1
ATOM 2398 N N . GLU A 1 319 ? -88.120 -62.878 17.883 1.00 154.16 319 GLU A N 1
ATOM 2399 C CA . GLU A 1 319 ? -89.283 -63.585 17.356 1.00 161.58 319 GLU A CA 1
ATOM 2400 C C . GLU A 1 319 ? -89.655 -63.051 15.975 1.00 158.46 319 GLU A C 1
ATOM 2401 O O . GLU A 1 319 ? -90.058 -63.813 15.089 1.00 164.93 319 GLU A O 1
ATOM 2407 N N . LEU A 1 320 ? -89.490 -61.743 15.775 1.00 153.01 320 LEU A N 1
ATOM 2408 C CA . LEU A 1 320 ? -89.654 -61.126 14.464 1.00 151.57 320 LEU A CA 1
ATOM 2409 C C . LEU A 1 320 ? -88.594 -61.603 13.473 1.00 162.02 320 LEU A C 1
ATOM 2410 O O . LEU A 1 320 ? -88.896 -61.857 12.299 1.00 172.28 320 LEU A O 1
ATOM 2415 N N . ILE A 1 321 ? -87.354 -61.757 13.935 1.00 162.71 321 ILE A N 1
ATOM 2416 C CA . ILE A 1 321 ? -86.318 -62.370 13.106 1.00 165.07 321 ILE A CA 1
ATOM 2417 C C . ILE A 1 321 ? -86.652 -63.825 12.755 1.00 167.89 321 ILE A C 1
ATOM 2418 O O . ILE A 1 321 ? -86.508 -64.228 11.597 1.00 171.15 321 ILE A O 1
ATOM 2423 N N . SER A 1 322 ? -87.043 -64.656 13.733 1.00 166.32 322 SER A N 1
ATOM 2424 C CA . SER A 1 322 ? -87.333 -66.053 13.381 1.00 181.01 322 SER A CA 1
ATOM 2425 C C . SER A 1 322 ? -88.523 -66.172 12.430 1.00 187.79 322 SER A C 1
ATOM 2426 O O . SER A 1 322 ? -88.509 -66.997 11.491 1.00 193.87 322 SER A O 1
ATOM 2429 N N . GLN A 1 323 ? -89.558 -65.354 12.642 1.00 184.20 323 GLN A N 1
ATOM 2430 C CA . GLN A 1 323 ? -90.701 -65.446 11.745 1.00 193.24 323 GLN A CA 1
ATOM 2431 C C . GLN A 1 323 ? -90.329 -64.972 10.336 1.00 197.82 323 GLN A C 1
ATOM 2432 O O . GLN A 1 323 ? -90.712 -65.608 9.337 1.00 212.69 323 GLN A O 1
ATOM 2438 N N . LEU A 1 324 ? -89.499 -63.932 10.218 1.00 180.53 324 LEU A N 1
ATOM 2439 C CA . LEU A 1 324 ? -89.162 -63.504 8.858 1.00 178.03 324 LEU A CA 1
ATOM 2440 C C . LEU A 1 324 ? -88.124 -64.399 8.184 1.00 191.49 324 LEU A C 1
ATOM 2441 O O . LEU A 1 324 ? -88.221 -64.670 6.978 1.00 199.05 324 LEU A O 1
ATOM 2446 N N . SER A 1 325 ? -87.110 -64.842 8.926 1.00 192.75 325 SER A N 1
ATOM 2447 C CA . SER A 1 325 ? -86.107 -65.725 8.343 1.00 198.93 325 SER A CA 1
ATOM 2448 C C . SER A 1 325 ? -86.710 -67.043 7.847 1.00 190.02 325 SER A C 1
ATOM 2449 O O . SER A 1 325 ? -86.204 -67.627 6.873 1.00 178.40 325 SER A O 1
ATOM 2452 N N . VAL A 1 326 ? -87.785 -67.530 8.479 1.00 196.61 326 VAL A N 1
ATOM 2453 C CA . VAL A 1 326 ? -88.487 -68.632 7.817 1.00 205.26 326 VAL A CA 1
ATOM 2454 C C . VAL A 1 326 ? -89.344 -68.111 6.645 1.00 212.78 326 VAL A C 1
ATOM 2455 O O . VAL A 1 326 ? -89.609 -68.866 5.683 1.00 220.54 326 VAL A O 1
ATOM 2459 N N . ALA A 1 327 ? -89.764 -66.827 6.679 1.00 207.58 327 ALA A N 1
ATOM 2460 C CA . ALA A 1 327 ? -90.512 -66.263 5.544 1.00 209.57 327 ALA A CA 1
ATOM 2461 C C . ALA A 1 327 ? -89.708 -66.335 4.243 1.00 221.76 327 ALA A C 1
ATOM 2462 O O . ALA A 1 327 ? -90.156 -66.948 3.264 1.00 236.56 327 ALA A O 1
ATOM 2464 N N . LYS A 1 328 ? -88.525 -65.706 4.189 1.00 212.74 328 LYS A N 1
ATOM 2465 C CA . LYS A 1 328 ? -87.786 -65.775 2.923 1.00 210.91 328 LYS A CA 1
ATOM 2466 C C . LYS A 1 328 ? -86.896 -67.030 2.790 1.00 214.68 328 LYS A C 1
ATOM 2467 O O . LYS A 1 328 ? -86.215 -67.177 1.773 1.00 211.76 328 LYS A O 1
ATOM 2473 N N . GLU A 1 329 ? -86.827 -67.913 3.798 1.00 222.65 329 GLU A N 1
ATOM 2474 C CA . GLU A 1 329 ? -86.316 -69.259 3.528 1.00 228.58 329 GLU A CA 1
ATOM 2475 C C . GLU A 1 329 ? -87.301 -70.036 2.666 1.00 231.06 329 GLU A C 1
ATOM 2476 O O . GLU A 1 329 ? -86.913 -70.682 1.685 1.00 240.22 329 GLU A O 1
ATOM 2482 N N . LYS A 1 330 ? -88.582 -70.025 3.047 1.00 229.67 330 LYS A N 1
ATOM 2483 C CA . LYS A 1 330 ? -89.561 -70.809 2.298 1.00 242.85 330 LYS A CA 1
ATOM 2484 C C . LYS A 1 330 ? -89.904 -70.147 0.970 1.00 237.29 330 LYS A C 1
ATOM 2485 O O . LYS A 1 330 ? -89.777 -70.758 -0.101 1.00 241.12 330 LYS A O 1
ATOM 2491 N N . GLY A 1 331 ? -90.357 -68.898 1.040 1.00 223.35 331 GLY A N 1
ATOM 2492 C CA . GLY A 1 331 ? -90.674 -68.094 -0.118 1.00 217.39 331 GLY A CA 1
ATOM 2493 C C . GLY A 1 331 ? -89.698 -66.952 -0.132 1.00 208.23 331 GLY A C 1
ATOM 2494 O O . GLY A 1 331 ? -88.539 -67.182 0.183 1.00 210.22 331 GLY A O 1
ATOM 2495 N N . MET B 2 1 ? -68.165 -32.979 -30.994 1.00 140.03 6 MET B N 1
ATOM 2496 C CA . MET B 2 1 ? -68.995 -34.083 -30.476 1.00 139.09 6 MET B CA 1
ATOM 2497 C C . MET B 2 1 ? -70.299 -33.553 -29.926 1.00 122.34 6 MET B C 1
ATOM 2498 O O . MET B 2 1 ? -70.324 -32.750 -29.060 1.00 120.81 6 MET B O 1
ATOM 2503 N N . ASN B 2 2 ? -71.418 -33.999 -30.421 1.00 121.13 7 ASN B N 1
ATOM 2504 C CA . ASN B 2 2 ? -72.657 -33.284 -30.192 1.00 118.60 7 ASN B CA 1
ATOM 2505 C C . ASN B 2 2 ? -73.548 -34.046 -29.221 1.00 115.27 7 ASN B C 1
ATOM 2506 O O . ASN B 2 2 ? -73.807 -35.239 -29.380 1.00 121.86 7 ASN B O 1
ATOM 2511 N N . ILE B 2 3 ? -73.994 -33.368 -28.189 1.00 117.52 8 ILE B N 1
ATOM 2512 C CA . ILE B 2 3 ? -74.762 -34.013 -27.138 1.00 117.62 8 ILE B CA 1
ATOM 2513 C C . ILE B 2 3 ? -76.066 -33.267 -26.971 1.00 115.63 8 ILE B C 1
ATOM 2514 O O . ILE B 2 3 ? -76.070 -32.064 -26.705 1.00 112.21 8 ILE B O 1
ATOM 2519 N N . VAL B 2 4 ? -77.166 -33.985 -27.061 1.00 112.95 9 VAL B N 1
ATOM 2520 C CA . VAL B 2 4 ? -78.469 -33.390 -26.857 1.00 115.10 9 VAL B CA 1
ATOM 2521 C C . VAL B 2 4 ? -79.113 -34.032 -25.630 1.00 119.33 9 VAL B C 1
ATOM 2522 O O . VAL B 2 4 ? -79.201 -35.260 -25.531 1.00 119.52 9 VAL B O 1
ATOM 2526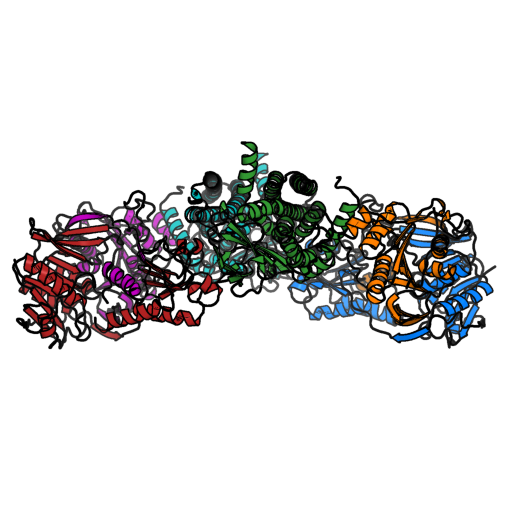 N N . VAL B 2 5 ? -79.559 -33.183 -24.698 1.00 120.29 10 VAL B N 1
ATOM 2527 C CA . VAL B 2 5 ? -80.133 -33.570 -23.416 1.00 100.39 10 VAL B CA 1
ATOM 2528 C C . VAL B 2 5 ? -81.604 -33.172 -23.386 1.00 106.26 10 VAL B C 1
ATOM 2529 O O . VAL B 2 5 ? -81.953 -32.018 -23.664 1.00 109.50 10 VAL B O 1
ATOM 2533 N N . CYS B 2 6 ? -82.464 -34.120 -23.054 1.00 105.45 11 CYS B N 1
ATOM 2534 C CA . CYS B 2 6 ? -83.900 -33.871 -22.898 1.00 108.78 11 CYS B CA 1
ATOM 2535 C C . CYS B 2 6 ? -84.259 -33.707 -21.430 1.00 108.76 11 CYS B C 1
ATOM 2536 O O . CYS B 2 6 ? -84.409 -34.690 -20.704 1.00 122.67 11 CYS B O 1
ATOM 2539 N N . ILE B 2 7 ? -84.424 -32.508 -21.001 1.00 97.91 12 ILE B N 1
ATOM 2540 C CA . ILE B 2 7 ? -84.818 -32.243 -19.631 1.00 107.59 12 ILE B CA 1
ATOM 2541 C C . ILE B 2 7 ? -86.301 -31.922 -19.630 1.00 111.11 12 ILE B C 1
ATOM 2542 O O . ILE B 2 7 ? -86.829 -31.385 -20.598 1.00 113.07 12 ILE B O 1
ATOM 2547 N N . LYS B 2 8 ? -86.989 -32.296 -18.558 1.00 114.92 13 LYS B N 1
ATOM 2548 C CA . LYS B 2 8 ? -88.404 -31.990 -18.377 1.00 112.10 13 LYS B CA 1
ATOM 2549 C C . LYS B 2 8 ? -88.584 -31.214 -17.068 1.00 115.70 13 LYS B C 1
ATOM 2550 O O . LYS B 2 8 ? -88.187 -31.685 -15.993 1.00 111.01 13 LYS B O 1
ATOM 2556 N N . GLN B 2 9 ? -89.174 -30.026 -17.163 1.00 113.58 14 GLN B N 1
ATOM 2557 C CA . GLN B 2 9 ? -89.516 -29.263 -15.982 1.00 111.71 14 GLN B CA 1
ATOM 2558 C C . GLN B 2 9 ? -90.718 -29.909 -15.296 1.00 110.92 14 GLN B C 1
ATOM 2559 O O . GLN B 2 9 ? -91.814 -29.955 -15.862 1.00 107.30 14 GLN B O 1
ATOM 2565 N N . VAL B 2 10 ? -90.528 -30.368 -14.056 1.00 116.22 15 VAL B N 1
ATOM 2566 C CA . VAL B 2 10 ? -91.576 -31.041 -13.275 1.00 117.14 15 VAL B CA 1
ATOM 2567 C C . VAL B 2 10 ? -91.795 -30.356 -11.929 1.00 113.51 15 VAL B C 1
ATOM 2568 O O . VAL B 2 10 ? -90.895 -29.695 -11.395 1.00 112.46 15 VAL B O 1
ATOM 2572 N N . PRO B 2 11 ? -92.987 -30.417 -11.374 1.00 114.77 16 PRO B N 1
ATOM 2573 C CA . PRO B 2 11 ? -93.149 -29.957 -10.006 1.00 127.56 16 PRO B CA 1
ATOM 2574 C C . PRO B 2 11 ? -92.588 -31.019 -9.066 1.00 130.43 16 PRO B C 1
ATOM 2575 O O . PRO B 2 11 ? -92.841 -32.215 -9.229 1.00 128.40 16 PRO B O 1
ATOM 2579 N N . ASP B 2 12 ? -91.826 -30.573 -8.069 1.00 133.16 17 ASP B N 1
ATOM 2580 C CA . ASP B 2 12 ? -91.058 -31.449 -7.181 1.00 130.84 17 ASP B CA 1
ATOM 2581 C C . ASP B 2 12 ? -92.002 -32.298 -6.338 1.00 129.66 17 ASP B C 1
ATOM 2582 O O . ASP B 2 12 ? -92.552 -31.838 -5.335 1.00 117.88 17 ASP B O 1
ATOM 2587 N N . THR B 2 13 ? -92.209 -33.550 -6.743 1.00 133.17 18 THR B N 1
ATOM 2588 C CA . THR B 2 13 ? -93.240 -34.315 -6.062 1.00 130.73 18 THR B CA 1
ATOM 2589 C C . THR B 2 13 ? -92.763 -34.930 -4.758 1.00 130.21 18 THR B C 1
ATOM 2590 O O . THR B 2 13 ? -93.565 -35.576 -4.084 1.00 135.80 18 THR B O 1
ATOM 2594 N N . THR B 2 14 ? -91.501 -34.740 -4.361 1.00 126.37 19 THR B N 1
ATOM 2595 C CA . THR B 2 14 ? -91.162 -35.034 -2.972 1.00 122.43 19 THR B CA 1
ATOM 2596 C C . THR B 2 14 ? -91.909 -34.077 -2.050 1.00 126.64 19 THR B C 1
ATOM 2597 O O . THR B 2 14 ? -92.623 -34.507 -1.143 1.00 144.51 19 THR B O 1
ATOM 2601 N N . GLU B 2 15 ? -91.884 -32.790 -2.366 1.00 122.32 20 GLU B N 1
ATOM 2602 C CA . GLU B 2 15 ? -92.494 -31.741 -1.560 1.00 131.80 20 GLU B CA 1
ATOM 2603 C C . GLU B 2 15 ? -94.031 -31.690 -1.643 1.00 133.00 20 GLU B C 1
ATOM 2604 O O . GLU B 2 15 ? -94.644 -30.655 -1.348 1.00 137.62 20 GLU B O 1
ATOM 2610 N N . VAL B 2 16 ? -94.682 -32.752 -2.096 1.00 131.20 21 VAL B N 1
ATOM 2611 C CA . VAL B 2 16 ? -96.138 -32.778 -2.124 1.00 132.76 21 VAL B CA 1
ATOM 2612 C C . VAL B 2 16 ? -96.623 -33.587 -0.938 1.00 137.60 21 VAL B C 1
ATOM 2613 O O . VAL B 2 16 ? -96.164 -34.720 -0.721 1.00 137.17 21 VAL B O 1
ATOM 2617 N N . LYS B 2 17 ? -97.576 -33.015 -0.200 1.00 139.63 22 LYS B N 1
ATOM 2618 C CA . LYS B 2 17 ? -98.206 -33.622 0.959 1.00 153.83 22 LYS B CA 1
ATOM 2619 C C . LYS B 2 17 ? -99.707 -33.435 0.851 1.00 159.66 22 LYS B C 1
ATOM 2620 O O . LYS B 2 17 ? -100.172 -32.420 0.334 1.00 166.67 22 LYS B O 1
ATOM 2626 N N . LEU B 2 18 ? -100.472 -34.327 1.461 1.00 160.68 23 LEU B N 1
ATOM 2627 C CA . LEU B 2 18 ? -101.920 -34.174 1.442 1.00 165.87 23 LEU B CA 1
ATOM 2628 C C . LEU B 2 18 ? -102.386 -33.680 2.793 1.00 176.26 23 LEU B C 1
ATOM 2629 O O . LEU B 2 18 ? -102.133 -34.314 3.820 1.00 182.22 23 LEU B O 1
ATOM 2634 N N . ASP B 2 19 ? -103.063 -32.557 2.778 1.00 180.85 24 ASP B N 1
ATOM 2635 C CA . ASP B 2 19 ? -103.580 -31.929 3.973 1.00 190.35 24 ASP B CA 1
ATOM 2636 C C . ASP B 2 19 ? -104.655 -32.794 4.634 1.00 203.84 24 ASP B C 1
ATOM 2637 O O . ASP B 2 19 ? -105.737 -32.954 4.052 1.00 213.16 24 ASP B O 1
ATOM 2642 N N . PRO B 2 20 ? -104.424 -33.354 5.838 1.00 204.70 25 PRO B N 1
ATOM 2643 C CA . PRO B 2 20 ? -105.490 -34.143 6.485 1.00 202.97 25 PRO B CA 1
ATOM 2644 C C . PRO B 2 20 ? -106.756 -33.358 6.748 1.00 210.05 25 PRO B C 1
ATOM 2645 O O . PRO B 2 20 ? -107.836 -33.959 6.729 1.00 207.35 25 PRO B O 1
ATOM 2649 N N . ASN B 2 21 ? -106.661 -32.047 7.018 1.00 222.23 26 ASN B N 1
ATOM 2650 C CA . ASN B 2 21 ? -107.819 -31.202 7.325 1.00 230.22 26 ASN B CA 1
ATOM 2651 C C . ASN B 2 21 ? -108.523 -30.606 6.093 1.00 230.07 26 ASN B C 1
ATOM 2652 O O . ASN B 2 21 ? -109.494 -29.856 6.262 1.00 233.48 26 ASN B O 1
ATOM 2657 N N . THR B 2 22 ? -108.063 -30.894 4.872 1.00 226.57 27 THR B N 1
ATOM 2658 C CA . THR B 2 22 ? -108.877 -30.713 3.673 1.00 243.33 27 THR B CA 1
ATOM 2659 C C . THR B 2 22 ? -109.121 -32.027 2.940 1.00 225.36 27 THR B C 1
ATOM 2660 O O . THR B 2 22 ? -110.230 -32.254 2.460 1.00 227.80 27 THR B O 1
ATOM 2664 N N . GLY B 2 23 ? -108.137 -32.934 2.923 1.00 211.36 28 GLY B N 1
ATOM 2665 C CA . GLY B 2 23 ? -108.158 -34.195 2.189 1.00 203.65 28 GLY B CA 1
ATOM 2666 C C . GLY B 2 23 ? -107.375 -34.227 0.880 1.00 201.71 28 GLY B C 1
ATOM 2667 O O . GLY B 2 23 ? -106.709 -35.234 0.574 1.00 193.57 28 GLY B O 1
ATOM 2668 N N . THR B 2 24 ? -107.387 -33.121 0.126 1.00 205.19 29 THR B N 1
ATOM 2669 C CA . THR B 2 24 ? -106.732 -33.103 -1.177 1.00 201.33 29 THR B CA 1
ATOM 2670 C C . THR B 2 24 ? -105.226 -32.932 -0.984 1.00 189.64 29 THR B C 1
ATOM 2671 O O . THR B 2 24 ? -104.714 -32.937 0.140 1.00 185.80 29 THR B O 1
ATOM 2675 N N . LEU B 2 25 ? -104.492 -32.807 -2.087 1.00 181.72 30 LEU B N 1
ATOM 2676 C CA . LEU B 2 25 ? -103.061 -32.562 -1.982 1.00 176.52 30 LEU B CA 1
ATOM 2677 C C . LEU B 2 25 ? -102.767 -31.059 -1.947 1.00 184.19 30 LEU B C 1
ATOM 2678 O O . LEU B 2 25 ? -103.526 -30.243 -2.484 1.00 180.67 30 LEU B O 1
ATOM 2683 N N . ILE B 2 26 ? -101.690 -30.694 -1.234 1.00 194.47 31 ILE B N 1
ATOM 2684 C CA . ILE B 2 26 ? -101.331 -29.284 -1.077 1.00 200.00 31 ILE B CA 1
ATOM 2685 C C . ILE B 2 26 ? -100.971 -28.715 -2.447 1.00 203.01 31 ILE B C 1
ATOM 2686 O O . ILE B 2 26 ? -100.023 -29.168 -3.107 1.00 198.79 31 ILE B O 1
ATOM 2691 N N . ARG B 2 27 ? -101.746 -27.719 -2.887 1.00 211.25 32 ARG B N 1
ATOM 2692 C CA . ARG B 2 27 ? -101.681 -27.267 -4.274 1.00 221.48 32 ARG B CA 1
ATOM 2693 C C . ARG B 2 27 ? -100.382 -26.514 -4.578 1.00 224.64 32 ARG B C 1
ATOM 2694 O O . ARG B 2 27 ? -99.540 -26.975 -5.360 1.00 222.43 32 ARG B O 1
ATOM 2702 N N . ASP B 2 28 ? -100.180 -25.372 -3.931 1.00 223.76 33 ASP B N 1
ATOM 2703 C CA . ASP B 2 28 ? -99.126 -24.454 -4.320 1.00 216.49 33 ASP B CA 1
ATOM 2704 C C . ASP B 2 28 ? -97.868 -24.734 -3.538 1.00 214.65 33 ASP B C 1
ATOM 2705 O O . ASP B 2 28 ? -97.698 -25.781 -2.911 1.00 220.47 33 ASP B O 1
ATOM 2710 N N . GLY B 2 29 ? -96.944 -23.799 -3.634 1.00 205.59 34 GLY B N 1
ATOM 2711 C CA . GLY B 2 29 ? -95.683 -23.912 -2.978 1.00 192.99 34 GLY B CA 1
ATOM 2712 C C . GLY B 2 29 ? -94.719 -24.882 -3.605 1.00 176.96 34 GLY B C 1
ATOM 2713 O O . GLY B 2 29 ? -93.515 -24.755 -3.360 1.00 185.85 34 GLY B O 1
ATOM 2714 N N . VAL B 2 30 ? -95.164 -25.786 -4.481 1.00 150.78 35 VAL B N 1
ATOM 2715 C CA . VAL B 2 30 ? -94.172 -26.751 -4.955 1.00 154.12 35 VAL B CA 1
ATOM 2716 C C . VAL B 2 30 ? -93.409 -26.027 -6.043 1.00 161.84 35 VAL B C 1
ATOM 2717 O O . VAL B 2 30 ? -94.004 -25.534 -7.010 1.00 175.41 35 VAL B O 1
ATOM 2721 N N . PRO B 2 31 ? -92.107 -25.906 -5.914 1.00 150.20 36 PRO B N 1
ATOM 2722 C CA . PRO B 2 31 ? -91.348 -25.257 -6.982 1.00 145.90 36 PRO B CA 1
ATOM 2723 C C . PRO B 2 31 ? -91.329 -26.164 -8.198 1.00 142.48 36 PRO B C 1
ATOM 2724 O O . PRO B 2 31 ? -91.460 -27.384 -8.090 1.00 153.29 36 PRO B O 1
ATOM 2728 N N . SER B 2 32 ? -91.152 -25.563 -9.365 1.00 137.23 37 SER B N 1
ATOM 2729 C CA . SER B 2 32 ? -90.941 -26.325 -10.586 1.00 126.25 37 SER B CA 1
ATOM 2730 C C . SER B 2 32 ? -89.450 -26.451 -10.729 1.00 119.66 37 SER B C 1
ATOM 2731 O O . SER B 2 32 ? -88.727 -25.484 -10.471 1.00 120.11 37 SER B O 1
ATOM 2734 N N . ILE B 2 33 ? -88.983 -27.645 -11.106 1.00 106.13 38 ILE B N 1
ATOM 2735 C CA . ILE B 2 33 ? -87.550 -27.906 -11.194 1.00 104.47 38 ILE B CA 1
ATOM 2736 C C . ILE B 2 33 ? -87.209 -28.856 -12.324 1.00 108.41 38 ILE B C 1
ATOM 2737 O O . ILE B 2 33 ? -88.056 -29.577 -12.836 1.00 101.67 38 ILE B O 1
ATOM 2742 N N . ILE B 2 34 ? -85.933 -28.863 -12.698 1.00 102.91 39 ILE B N 1
ATOM 2743 C CA . ILE B 2 34 ? -85.434 -29.914 -13.571 1.00 102.54 39 ILE B CA 1
ATOM 2744 C C . ILE B 2 34 ? -85.585 -31.258 -12.865 1.00 114.52 39 ILE B C 1
ATOM 2745 O O . ILE B 2 34 ? -84.923 -31.527 -11.854 1.00 134.60 39 ILE B O 1
ATOM 2750 N N . ASN B 2 35 ? -86.415 -32.122 -13.409 1.00 109.06 40 ASN B N 1
ATOM 2751 C CA . ASN B 2 35 ? -86.490 -33.473 -12.881 1.00 114.34 40 ASN B CA 1
ATOM 2752 C C . ASN B 2 35 ? -85.084 -34.042 -12.667 1.00 113.41 40 ASN B C 1
ATOM 2753 O O . ASN B 2 35 ? -84.169 -33.738 -13.421 1.00 107.86 40 ASN B O 1
ATOM 2758 N N . PRO B 2 36 ? -84.851 -34.757 -11.576 1.00 124.37 41 PRO B N 1
ATOM 2759 C CA . PRO B 2 36 ? -83.467 -34.938 -11.120 1.00 119.85 41 PRO B CA 1
ATOM 2760 C C . PRO B 2 36 ? -82.640 -35.893 -11.941 1.00 112.52 41 PRO B C 1
ATOM 2761 O O . PRO B 2 36 ? -81.428 -35.681 -12.077 1.00 113.94 41 PRO B O 1
ATOM 2765 N N . ASP B 2 37 ? -83.233 -36.981 -12.421 1.00 104.48 42 ASP B N 1
ATOM 2766 C CA . ASP B 2 37 ? -82.530 -37.834 -13.370 1.00 117.66 42 ASP B CA 1
ATOM 2767 C C . ASP B 2 37 ? -82.040 -37.000 -14.548 1.00 113.66 42 ASP B C 1
ATOM 2768 O O . ASP B 2 37 ? -80.936 -37.205 -15.066 1.00 114.15 42 ASP B O 1
ATOM 2773 N N . ASP B 2 38 ? -82.878 -36.061 -14.994 1.00 108.49 43 ASP B N 1
ATOM 2774 C CA . ASP B 2 38 ? -82.524 -35.168 -16.086 1.00 105.67 43 ASP B CA 1
ATOM 2775 C C . ASP B 2 38 ? -81.372 -34.241 -15.713 1.00 99.69 43 ASP B C 1
ATOM 2776 O O . ASP B 2 38 ? -80.383 -34.142 -16.452 1.00 97.69 43 ASP B O 1
ATOM 2781 N N . LYS B 2 39 ? -81.452 -33.584 -14.554 1.00 101.15 44 LYS B N 1
ATOM 2782 C CA . LYS B 2 39 ? -80.337 -32.740 -14.123 1.00 104.47 44 LYS B CA 1
ATOM 2783 C C . LYS B 2 39 ? -79.064 -33.567 -14.100 1.00 103.05 44 LYS B C 1
ATOM 2784 O O . LYS B 2 39 ? -77.988 -33.087 -14.481 1.00 100.23 44 LYS B O 1
ATOM 2790 N N . ALA B 2 40 ? -79.197 -34.846 -13.740 1.00 97.95 45 ALA B N 1
ATOM 2791 C CA . ALA B 2 40 ? -78.041 -35.717 -13.641 1.00 102.12 45 ALA B CA 1
ATOM 2792 C C . ALA B 2 40 ? -77.405 -35.891 -14.990 1.00 106.20 45 ALA B C 1
ATOM 2793 O O . ALA B 2 40 ? -76.183 -35.721 -15.144 1.00 97.37 45 ALA B O 1
ATOM 2795 N N . GLY B 2 41 ? -78.249 -36.207 -15.988 1.00 111.44 46 GLY B N 1
ATOM 2796 C CA . GLY B 2 41 ? -77.778 -36.331 -17.358 1.00 109.34 46 GLY B CA 1
ATOM 2797 C C . GLY B 2 41 ? -77.089 -35.072 -17.812 1.00 106.42 46 GLY B C 1
ATOM 2798 O O . GLY B 2 41 ? -75.930 -35.091 -18.250 1.00 107.16 46 GLY B O 1
ATOM 2799 N N . LEU B 2 42 ? -77.777 -33.953 -17.656 1.00 97.72 47 LEU B N 1
ATOM 2800 C CA . LEU B 2 42 ? -77.188 -32.667 -17.967 1.00 106.60 47 LEU B CA 1
ATOM 2801 C C . LEU B 2 42 ? -75.810 -32.504 -17.311 1.00 112.23 47 LEU B C 1
ATOM 2802 O O . LEU B 2 42 ? -74.874 -31.955 -17.919 1.00 101.59 47 LEU B O 1
ATOM 2807 N N . GLU B 2 43 ? -75.647 -33.046 -16.097 1.00 103.23 48 GLU B N 1
ATOM 2808 C CA . GLU B 2 43 ? -74.353 -33.006 -15.445 1.00 100.64 48 GLU B CA 1
ATOM 2809 C C . GLU B 2 43 ? -73.341 -33.801 -16.235 1.00 108.22 48 GLU B C 1
ATOM 2810 O O . GLU B 2 43 ? -72.243 -33.309 -16.508 1.00 118.70 48 GLU B O 1
ATOM 2816 N N . GLU B 2 44 ? -73.698 -35.035 -16.624 1.00 107.40 49 GLU B N 1
ATOM 2817 C CA . GLU B 2 44 ? -72.749 -35.895 -17.339 1.00 109.61 49 GLU B CA 1
ATOM 2818 C C . GLU B 2 44 ? -72.334 -35.308 -18.692 1.00 108.18 49 GLU B C 1
ATOM 2819 O O . GLU B 2 44 ? -71.174 -35.459 -19.118 1.00 111.80 49 GLU B O 1
ATOM 2825 N N . ALA B 2 45 ? -73.255 -34.595 -19.348 1.00 108.18 50 ALA B N 1
ATOM 2826 C CA . ALA B 2 45 ? -72.950 -33.910 -20.597 1.00 112.54 50 ALA B CA 1
ATOM 2827 C C . ALA B 2 45 ? -71.969 -32.777 -20.389 1.00 106.50 50 ALA B C 1
ATOM 2828 O O . ALA B 2 45 ? -70.974 -32.675 -21.094 1.00 108.72 50 ALA B O 1
ATOM 2830 N N . ILE B 2 46 ? -72.240 -31.894 -19.438 1.00 107.04 51 ILE B N 1
ATOM 2831 C CA . ILE B 2 46 ? -71.301 -30.796 -19.230 1.00 117.37 51 ILE B CA 1
ATOM 2832 C C . ILE B 2 46 ? -69.942 -31.311 -18.790 1.00 117.28 51 ILE B C 1
ATOM 2833 O O . ILE B 2 46 ? -68.900 -30.740 -19.143 1.00 119.83 51 ILE B O 1
ATOM 2838 N N . LYS B 2 47 ? -69.922 -32.409 -18.047 1.00 110.42 52 LYS B N 1
ATOM 2839 C CA . LYS B 2 47 ? -68.655 -33.046 -17.731 1.00 123.53 52 LYS B CA 1
ATOM 2840 C C . LYS B 2 47 ? -67.916 -33.369 -19.009 1.00 126.57 52 LYS B C 1
ATOM 2841 O O . LYS B 2 47 ? -66.709 -33.090 -19.144 1.00 120.98 52 LYS B O 1
ATOM 2847 N N . LEU B 2 48 ? -68.656 -33.932 -19.977 1.00 128.36 53 LEU B N 1
ATOM 2848 C CA . LEU B 2 48 ? -68.069 -34.253 -21.273 1.00 123.24 53 LEU B CA 1
ATOM 2849 C C . LEU B 2 48 ? -67.673 -33.009 -22.041 1.00 120.55 53 LEU B C 1
ATOM 2850 O O . LEU B 2 48 ? -66.685 -33.044 -22.771 1.00 118.64 53 LEU B O 1
ATOM 2855 N N . LYS B 2 49 ? -68.423 -31.911 -21.893 1.00 117.73 54 LYS B N 1
ATOM 2856 C CA . LYS B 2 49 ? -68.030 -30.669 -22.539 1.00 121.80 54 LYS B CA 1
ATOM 2857 C C . LYS B 2 49 ? -66.695 -30.200 -22.026 1.00 122.11 54 LYS B C 1
ATOM 2858 O O . LYS B 2 49 ? -65.900 -29.640 -22.780 1.00 127.04 54 LYS B O 1
ATOM 2864 N N . GLU B 2 50 ? -66.410 -30.478 -20.766 1.00 120.35 55 GLU B N 1
ATOM 2865 C CA . GLU B 2 50 ? -65.195 -29.981 -20.146 1.00 126.23 55 GLU B CA 1
ATOM 2866 C C . GLU B 2 50 ? -63.996 -30.860 -20.457 1.00 128.71 55 GLU B C 1
ATOM 2867 O O . GLU B 2 50 ? -62.874 -30.346 -20.569 1.00 126.09 55 GLU B O 1
ATOM 2873 N N . GLU B 2 51 ? -64.220 -32.184 -20.554 1.00 128.26 56 GLU B N 1
ATOM 2874 C CA . GLU B 2 51 ? -63.153 -33.147 -20.858 1.00 141.83 56 GLU B CA 1
ATOM 2875 C C . GLU B 2 51 ? -62.896 -33.296 -22.369 1.00 146.20 56 GLU B C 1
ATOM 2876 O O . GLU B 2 51 ? -61.771 -33.083 -22.843 1.00 142.98 56 GLU B O 1
ATOM 2882 N N . MET B 2 52 ? -63.918 -33.688 -23.147 1.00 149.33 57 MET B N 1
ATOM 2883 C CA . MET B 2 52 ? -63.745 -33.970 -24.570 1.00 145.84 57 MET B CA 1
ATOM 2884 C C . MET B 2 52 ? -63.906 -32.755 -25.453 1.00 150.18 57 MET B C 1
ATOM 2885 O O . MET B 2 52 ? -63.411 -32.763 -26.576 1.00 160.15 57 MET B O 1
ATOM 2890 N N . GLY B 2 53 ? -64.467 -31.675 -24.952 1.00 148.51 58 GLY B N 1
ATOM 2891 C CA . GLY B 2 53 ? -64.756 -30.562 -25.823 1.00 145.70 58 GLY B CA 1
ATOM 2892 C C . GLY B 2 53 ? -66.070 -30.681 -26.547 1.00 136.28 58 GLY B C 1
ATOM 2893 O O . GLY B 2 53 ? -66.229 -30.099 -27.609 1.00 135.24 58 GLY B O 1
ATOM 2894 N N . ALA B 2 54 ? -67.035 -31.387 -25.980 1.00 131.68 59 ALA B N 1
ATOM 2895 C CA . ALA B 2 54 ? -68.317 -31.574 -26.632 1.00 127.81 59 ALA B CA 1
ATOM 2896 C C . ALA B 2 54 ? -69.173 -30.293 -26.638 1.00 123.24 59 ALA B C 1
ATOM 2897 O O . ALA B 2 54 ? -68.811 -29.236 -26.135 1.00 120.30 59 ALA B O 1
ATOM 2899 N N . HIS B 2 55 ? -70.324 -30.397 -27.271 1.00 121.88 60 HIS B N 1
ATOM 2900 C CA . HIS B 2 55 ? -71.235 -29.282 -27.473 1.00 125.18 60 HIS B CA 1
ATOM 2901 C C . HIS B 2 55 ? -72.583 -29.732 -26.968 1.00 125.65 60 HIS B C 1
ATOM 2902 O O . HIS B 2 55 ? -73.246 -30.549 -27.625 1.00 120.19 60 HIS B O 1
ATOM 2909 N N . VAL B 2 56 ? -73.019 -29.122 -25.869 1.00 119.03 61 VAL B N 1
ATOM 2910 C CA . VAL B 2 56 ? -74.250 -29.503 -25.208 1.00 116.21 61 VAL B CA 1
ATOM 2911 C C . VAL B 2 56 ? -75.357 -28.578 -25.671 1.00 113.86 61 VAL B C 1
ATOM 2912 O O . VAL B 2 56 ? -75.270 -27.353 -25.541 1.00 120.17 61 VAL B O 1
ATOM 2916 N N . THR B 2 57 ? -76.379 -29.189 -26.240 1.00 111.28 62 THR B N 1
ATOM 2917 C CA . THR B 2 57 ? -77.651 -28.572 -26.537 1.00 114.08 62 THR B CA 1
ATOM 2918 C C . THR B 2 57 ? -78.688 -29.152 -25.586 1.00 119.19 62 THR B C 1
ATOM 2919 O O . THR B 2 57 ? -78.606 -30.322 -25.214 1.00 125.43 62 THR B O 1
ATOM 2923 N N . VAL B 2 58 ? -79.641 -28.344 -25.153 1.00 113.30 63 VAL B N 1
ATOM 2924 C CA . VAL B 2 58 ? -80.668 -28.829 -24.252 1.00 104.19 63 VAL B CA 1
ATOM 2925 C C . VAL B 2 58 ? -82.042 -28.498 -24.813 1.00 113.80 63 VAL B C 1
ATOM 2926 O O . VAL B 2 58 ? -82.245 -27.417 -25.381 1.00 117.14 63 VAL B O 1
ATOM 2930 N N . ILE B 2 59 ? -82.972 -29.451 -24.708 1.00 103.32 64 ILE B N 1
ATOM 2931 C CA . ILE B 2 59 ? -84.330 -29.247 -25.194 1.00 115.30 64 ILE B CA 1
ATOM 2932 C C . ILE B 2 59 ? -85.331 -29.702 -24.126 1.00 111.04 64 ILE B C 1
ATOM 2933 O O . ILE B 2 59 ? -85.129 -30.732 -23.474 1.00 115.61 64 ILE B O 1
ATOM 2938 N N . THR B 2 60 ? -86.439 -28.952 -23.982 1.00 103.72 65 THR B N 1
ATOM 2939 C CA . THR B 2 60 ? -87.555 -29.305 -23.105 1.00 102.70 65 THR B CA 1
ATOM 2940 C C . THR B 2 60 ? -88.879 -29.049 -23.813 1.00 104.08 65 THR B C 1
ATOM 2941 O O . THR B 2 60 ? -89.035 -28.035 -24.497 1.00 105.79 65 THR B O 1
ATOM 2945 N N . MET B 2 61 ? -89.800 -30.005 -23.687 1.00 103.55 66 MET B N 1
ATOM 2946 C CA . MET B 2 61 ? -91.187 -29.844 -24.125 1.00 105.17 66 MET B CA 1
ATOM 2947 C C . MET B 2 61 ? -92.068 -29.398 -22.986 1.00 106.14 66 MET B C 1
ATOM 2948 O O . MET B 2 61 ? -92.242 -30.141 -22.027 1.00 109.45 66 MET B O 1
ATOM 2953 N N . GLY B 2 62 ? -92.702 -28.257 -23.138 1.00 107.71 67 GLY B N 1
ATOM 2954 C CA . GLY B 2 62 ? -93.661 -27.818 -22.165 1.00 121.06 67 GLY B CA 1
ATOM 2955 C C . GLY B 2 62 ? -94.097 -26.402 -22.433 1.00 126.10 67 GLY B C 1
ATOM 2956 O O . GLY B 2 62 ? -94.001 -25.913 -23.557 1.00 125.77 67 GLY B O 1
ATOM 2957 N N . PRO B 2 63 ? -94.645 -25.738 -21.425 1.00 113.09 68 PRO B N 1
ATOM 2958 C CA . PRO B 2 63 ? -95.232 -24.414 -21.628 1.00 116.15 68 PRO B CA 1
ATOM 2959 C C . PRO B 2 63 ? -94.176 -23.355 -21.424 1.00 116.44 68 PRO B C 1
ATOM 2960 O O . PRO B 2 63 ? -93.081 -23.699 -20.987 1.00 114.32 68 PRO B O 1
ATOM 2964 N N . PRO B 2 64 ? -94.443 -22.104 -21.712 1.00 119.18 69 PRO B N 1
ATOM 2965 C CA . PRO B 2 64 ? -93.407 -21.071 -21.593 1.00 119.72 69 PRO B CA 1
ATOM 2966 C C . PRO B 2 64 ? -92.561 -21.124 -20.317 1.00 131.09 69 PRO B C 1
ATOM 2967 O O . PRO B 2 64 ? -91.364 -20.805 -20.325 1.00 117.60 69 PRO B O 1
ATOM 2971 N N . GLN B 2 65 ? -93.207 -21.461 -19.192 1.00 125.97 70 GLN B N 1
ATOM 2972 C CA . GLN B 2 65 ? -92.516 -21.564 -17.914 1.00 121.94 70 GLN B CA 1
ATOM 2973 C C . GLN B 2 65 ? -91.308 -22.491 -17.985 1.00 114.39 70 GLN B C 1
ATOM 2974 O O . GLN B 2 65 ? -90.355 -22.349 -17.202 1.00 113.75 70 GLN B O 1
ATOM 2980 N N . ALA B 2 66 ? -91.322 -23.455 -18.898 1.00 116.12 71 ALA B N 1
ATOM 2981 C CA . ALA B 2 66 ? -90.199 -24.364 -18.960 1.00 109.83 71 ALA B CA 1
ATOM 2982 C C . ALA B 2 66 ? -88.964 -23.675 -19.491 1.00 109.93 71 ALA B C 1
ATOM 2983 O O . ALA B 2 66 ? -87.863 -24.210 -19.381 1.00 108.23 71 ALA B O 1
ATOM 2985 N N . ASP B 2 67 ? -89.118 -22.461 -19.976 1.00 112.22 72 ASP B N 1
ATOM 2986 C CA . ASP B 2 67 ? -87.965 -21.644 -20.277 1.00 112.85 72 ASP B CA 1
ATOM 2987 C C . ASP B 2 67 ? -86.978 -21.633 -19.128 1.00 112.09 72 ASP B C 1
ATOM 2988 O O . ASP B 2 67 ? -85.761 -21.725 -19.346 1.00 111.29 72 ASP B O 1
ATOM 2993 N N . MET B 2 68 ? -87.497 -21.517 -17.881 1.00 118.04 73 MET B N 1
ATOM 2994 C CA . MET B 2 68 ? -86.636 -21.395 -16.703 1.00 112.49 73 MET B CA 1
ATOM 2995 C C . MET B 2 68 ? -85.738 -22.612 -16.563 1.00 123.50 73 MET B C 1
ATOM 2996 O O . MET B 2 68 ? -84.541 -22.474 -16.280 1.00 137.48 73 MET B O 1
ATOM 3001 N N . ALA B 2 69 ? -86.267 -23.797 -16.880 1.00 109.47 74 ALA B N 1
ATOM 3002 C CA . ALA B 2 69 ? -85.447 -25.008 -16.892 1.00 105.58 74 ALA B CA 1
ATOM 3003 C C . ALA B 2 69 ? -84.246 -24.846 -17.807 1.00 107.86 74 ALA B C 1
ATOM 3004 O O . ALA B 2 69 ? -83.109 -25.111 -17.398 1.00 104.81 74 ALA B O 1
ATOM 3006 N N . LEU B 2 70 ? -84.475 -24.382 -19.044 1.00 109.73 75 LEU B N 1
ATOM 3007 C CA . LEU B 2 70 ? -83.362 -24.217 -19.975 1.00 106.63 75 LEU B CA 1
ATOM 3008 C C . LEU B 2 70 ? -82.407 -23.161 -19.477 1.00 108.07 75 LEU B C 1
ATOM 3009 O O . LEU B 2 70 ? -81.188 -23.325 -19.582 1.00 110.03 75 LEU B O 1
ATOM 3014 N N . LYS B 2 71 ? -82.933 -22.094 -18.880 1.00 109.75 76 LYS B N 1
ATOM 3015 C CA . LYS B 2 71 ? -82.014 -21.096 -18.364 1.00 115.74 76 LYS B CA 1
ATOM 3016 C C . LYS B 2 71 ? -81.188 -21.639 -17.202 1.00 112.39 76 LYS B C 1
ATOM 3017 O O . LYS B 2 71 ? -79.973 -21.399 -17.132 1.00 110.88 76 LYS B O 1
ATOM 3023 N N . GLU B 2 72 ? -81.788 -22.468 -16.344 1.00 119.42 77 GLU B N 1
ATOM 3024 C CA . GLU B 2 72 ? -80.978 -23.071 -15.290 1.00 120.78 77 GLU B CA 1
ATOM 3025 C C . GLU B 2 72 ? -79.869 -23.900 -15.922 1.00 113.80 77 GLU B C 1
ATOM 3026 O O . GLU B 2 72 ? -78.681 -23.697 -15.624 1.00 111.97 77 GLU B O 1
ATOM 3032 N N . ALA B 2 73 ? -80.251 -24.751 -16.900 1.00 113.91 78 ALA B N 1
ATOM 3033 C CA . ALA B 2 73 ? -79.331 -25.632 -17.634 1.00 110.20 78 ALA B CA 1
ATOM 3034 C C . ALA B 2 73 ? -78.243 -24.848 -18.351 1.00 111.96 78 ALA B C 1
ATOM 3035 O O . ALA B 2 73 ? -77.064 -25.232 -18.349 1.00 107.69 78 ALA B O 1
ATOM 3037 N N . LEU B 2 74 ? -78.617 -23.707 -18.913 1.00 107.88 79 LEU B N 1
ATOM 3038 C CA . LEU B 2 74 ? -77.632 -22.905 -19.596 1.00 109.79 79 LEU B CA 1
ATOM 3039 C C . LEU B 2 74 ? -76.614 -22.362 -18.626 1.00 110.91 79 LEU B C 1
ATOM 3040 O O . LEU B 2 74 ? -75.411 -22.361 -18.921 1.00 111.87 79 LEU B O 1
ATOM 3045 N N . ALA B 2 75 ? -77.081 -21.867 -17.470 1.00 111.16 80 ALA B N 1
ATOM 3046 C CA . ALA B 2 75 ? -76.133 -21.289 -16.550 1.00 112.58 80 ALA B CA 1
ATOM 3047 C C . ALA B 2 75 ? -75.289 -22.359 -15.918 1.00 112.81 80 ALA B C 1
ATOM 3048 O O . ALA B 2 75 ? -74.219 -22.039 -15.411 1.00 117.00 80 ALA B O 1
ATOM 3050 N N . MET B 2 76 ? -75.699 -23.635 -16.020 1.00 112.63 81 MET B N 1
ATOM 3051 C CA . MET B 2 76 ? -74.858 -24.700 -15.498 1.00 114.28 81 MET B CA 1
ATOM 3052 C C . MET B 2 76 ? -73.715 -25.043 -16.427 1.00 108.92 81 MET B C 1
ATOM 3053 O O . MET B 2 76 ? -72.712 -25.582 -15.959 1.00 109.21 81 MET B O 1
ATOM 3058 N N . GLY B 2 77 ? -73.837 -24.721 -17.714 1.00 111.24 82 GLY B N 1
ATOM 3059 C CA . GLY B 2 77 ? -72.798 -24.988 -18.705 1.00 119.43 82 GLY B CA 1
ATOM 3060 C C . GLY B 2 77 ? -73.221 -25.374 -20.117 1.00 117.43 82 GLY B C 1
ATOM 3061 O O . GLY B 2 77 ? -72.385 -25.401 -21.020 1.00 124.70 82 GLY B O 1
ATOM 3062 N N . ALA B 2 78 ? -74.505 -25.643 -20.333 1.00 112.61 83 ALA B N 1
ATOM 3063 C CA . ALA B 2 78 ? -75.009 -25.929 -21.664 1.00 117.57 83 ALA B CA 1
ATOM 3064 C C . ALA B 2 78 ? -74.740 -24.762 -22.609 1.00 126.20 83 ALA B C 1
ATOM 3065 O O . ALA B 2 78 ? -74.413 -23.651 -22.192 1.00 140.41 83 ALA B O 1
ATOM 3067 N N . ASP B 2 79 ? -74.816 -25.056 -23.911 1.00 112.14 84 ASP B N 1
ATOM 3068 C CA . ASP B 2 79 ? -74.539 -24.124 -24.996 1.00 114.63 84 ASP B CA 1
ATOM 3069 C C . ASP B 2 79 ? -75.808 -23.628 -25.683 1.00 115.68 84 ASP B C 1
ATOM 3070 O O . ASP B 2 79 ? -75.938 -22.436 -25.983 1.00 120.04 84 ASP B O 1
ATOM 3075 N N . ARG B 2 80 ? -76.790 -24.481 -25.865 1.00 112.93 85 ARG B N 1
ATOM 3076 C CA . ARG B 2 80 ? -77.944 -24.125 -26.651 1.00 117.63 85 ARG B CA 1
ATOM 3077 C C . ARG B 2 80 ? -79.219 -24.462 -25.893 1.00 116.84 85 ARG B C 1
ATOM 3078 O O . ARG B 2 80 ? -79.300 -25.474 -25.202 1.00 109.28 85 ARG B O 1
ATOM 3086 N N . GLY B 2 81 ? -80.252 -23.657 -26.074 1.00 117.47 86 GLY B N 1
ATOM 3087 C CA . GLY B 2 81 ? -81.494 -24.112 -25.494 1.00 110.36 86 GLY B CA 1
ATOM 3088 C C . GLY B 2 81 ? -82.714 -24.078 -26.395 1.00 113.76 86 GLY B C 1
ATOM 3089 O O . GLY B 2 81 ? -82.938 -23.110 -27.131 1.00 116.45 86 GLY B O 1
ATOM 3090 N N . ILE B 2 82 ? -83.507 -25.142 -26.377 1.00 109.52 87 ILE B N 1
ATOM 3091 C CA . ILE B 2 82 ? -84.710 -25.204 -27.196 1.00 110.26 87 ILE B CA 1
ATOM 3092 C C . ILE B 2 82 ? -85.942 -25.481 -26.326 1.00 119.01 87 ILE B C 1
ATOM 3093 O O . ILE B 2 82 ? -86.005 -26.490 -25.610 1.00 115.56 87 ILE B O 1
ATOM 3098 N N . LEU B 2 83 ? -86.945 -24.620 -26.429 1.00 114.74 88 LEU B N 1
ATOM 3099 C CA . LEU B 2 83 ? -88.200 -24.824 -25.720 1.00 115.90 88 LEU B CA 1
ATOM 3100 C C . LEU B 2 83 ? -89.253 -25.155 -26.752 1.00 112.97 88 LEU B C 1
ATOM 3101 O O . LEU B 2 83 ? -89.499 -24.353 -27.647 1.00 121.79 88 LEU B O 1
ATOM 3106 N N . LEU B 2 84 ? -89.904 -26.293 -26.612 1.00 110.17 89 LEU B N 1
ATOM 3107 C CA . LEU B 2 84 ? -90.761 -26.790 -27.671 1.00 111.13 89 LEU B CA 1
ATOM 3108 C C . LEU B 2 84 ? -92.196 -26.743 -27.182 1.00 111.92 89 LEU B C 1
ATOM 3109 O O . LEU B 2 84 ? -92.584 -27.586 -26.385 1.00 118.12 89 LEU B O 1
ATOM 3114 N N . THR B 2 85 ? -93.002 -25.813 -27.690 1.00 114.41 90 THR B N 1
ATOM 3115 C CA . THR B 2 85 ? -94.344 -25.570 -27.165 1.00 119.56 90 THR B CA 1
ATOM 3116 C C . THR B 2 85 ? -95.405 -25.714 -28.249 1.00 117.86 90 THR B C 1
ATOM 3117 O O . THR B 2 85 ? -95.433 -24.893 -29.173 1.00 121.80 90 THR B O 1
ATOM 3121 N N . ASP B 2 86 ? -96.377 -26.619 -28.065 1.00 117.75 91 ASP B N 1
ATOM 3122 C CA . ASP B 2 86 ? -97.511 -26.483 -28.976 1.00 125.40 91 ASP B CA 1
ATOM 3123 C C . ASP B 2 86 ? -98.809 -27.085 -28.437 1.00 123.49 91 ASP B C 1
ATOM 3124 O O . ASP B 2 86 ? -98.806 -28.160 -27.824 1.00 119.24 91 ASP B O 1
ATOM 3129 N N . ARG B 2 87 ? -99.921 -26.379 -28.745 1.00 124.42 92 ARG B N 1
ATOM 3130 C CA . ARG B 2 87 ? -101.288 -26.800 -28.431 1.00 126.16 92 ARG B CA 1
ATOM 3131 C C . ARG B 2 87 ? -101.521 -28.227 -28.866 1.00 124.99 92 ARG B C 1
ATOM 3132 O O . ARG B 2 87 ? -102.302 -28.963 -28.266 1.00 125.12 92 ARG B O 1
ATOM 3140 N N . ALA B 2 88 ? -100.808 -28.634 -29.899 1.00 136.13 93 ALA B N 1
ATOM 3141 C CA . ALA B 2 88 ? -100.980 -29.939 -30.493 1.00 128.56 93 ALA B CA 1
ATOM 3142 C C . ALA B 2 88 ? -100.715 -31.042 -29.510 1.00 130.82 93 ALA B C 1
ATOM 3143 O O . ALA B 2 88 ? -101.305 -32.123 -29.657 1.00 134.63 93 ALA B O 1
ATOM 3145 N N . PHE B 2 89 ? -99.802 -30.809 -28.531 1.00 118.95 94 PHE B N 1
ATOM 3146 C CA . PHE B 2 89 ? -99.319 -31.901 -27.683 1.00 121.78 94 PHE B CA 1
ATOM 3147 C C . PHE B 2 89 ? -100.271 -32.204 -26.530 1.00 126.54 94 PHE B C 1
ATOM 3148 O O . PHE B 2 89 ? -100.088 -33.209 -25.825 1.00 117.34 94 PHE B O 1
ATOM 3156 N N . ALA B 2 90 ? -101.278 -31.354 -26.343 1.00 132.37 95 ALA B N 1
ATOM 3157 C CA . ALA B 2 90 ? -102.243 -31.455 -25.264 1.00 130.56 95 ALA B CA 1
ATOM 3158 C C . ALA B 2 90 ? -102.764 -32.870 -25.103 1.00 125.67 95 ALA B C 1
ATOM 3159 O O . ALA B 2 90 ? -103.521 -33.357 -25.942 1.00 141.09 95 ALA B O 1
ATOM 3161 N N . GLY B 2 91 ? -102.447 -33.511 -24.007 1.00 117.68 96 GLY B N 1
ATOM 3162 C CA . GLY B 2 91 ? -102.995 -34.812 -23.738 1.00 117.54 96 GLY B CA 1
ATOM 3163 C C . GLY B 2 91 ? -102.094 -35.944 -24.103 1.00 114.95 96 GLY B C 1
ATOM 3164 O O . GLY B 2 91 ? -102.493 -37.099 -23.949 1.00 125.85 96 GLY B O 1
ATOM 3165 N N . ALA B 2 92 ? -100.872 -35.643 -24.521 1.00 117.95 97 ALA B N 1
ATOM 3166 C CA . ALA B 2 92 ? -99.961 -36.639 -25.073 1.00 120.88 97 ALA B CA 1
ATOM 3167 C C . ALA B 2 92 ? -99.620 -37.715 -24.060 1.00 111.39 97 ALA B C 1
ATOM 3168 O O . ALA B 2 92 ? -99.266 -37.404 -22.935 1.00 127.36 97 ALA B O 1
ATOM 3170 N N . ASP B 2 93 ? -99.672 -38.972 -24.462 1.00 112.18 98 ASP B N 1
ATOM 3171 C CA . ASP B 2 93 ? -99.150 -40.040 -23.627 1.00 117.90 98 ASP B CA 1
ATOM 3172 C C . ASP B 2 93 ? -97.686 -40.271 -24.016 1.00 117.27 98 ASP B C 1
ATOM 3173 O O . ASP B 2 93 ? -97.070 -39.395 -24.618 1.00 121.09 98 ASP B O 1
ATOM 3178 N N . THR B 2 94 ? -97.081 -41.403 -23.634 1.00 117.23 99 THR B N 1
ATOM 3179 C CA . THR B 2 94 ? -95.635 -41.537 -23.810 1.00 117.90 99 THR B CA 1
ATOM 3180 C C . THR B 2 94 ? -95.256 -41.881 -25.236 1.00 117.78 99 THR B C 1
ATOM 3181 O O . THR B 2 94 ? -94.127 -41.612 -25.656 1.00 119.73 99 THR B O 1
ATOM 3185 N N . TRP B 2 95 ? -96.157 -42.514 -25.979 1.00 118.63 100 TRP B N 1
ATOM 3186 C CA . TRP B 2 95 ? -95.967 -42.640 -27.412 1.00 110.17 100 TRP B CA 1
ATOM 3187 C C . TRP B 2 95 ? -95.986 -41.267 -28.067 1.00 129.28 100 TRP B C 1
ATOM 3188 O O . TRP B 2 95 ? -94.998 -40.841 -28.675 1.00 131.77 100 TRP B O 1
ATOM 3199 N N . ALA B 2 96 ? -97.084 -40.521 -27.880 1.00 125.91 101 ALA B N 1
ATOM 3200 C CA . ALA B 2 96 ? -97.264 -39.228 -28.544 1.00 123.24 101 ALA B CA 1
ATOM 3201 C C . ALA B 2 96 ? -96.271 -38.187 -28.056 1.00 115.62 101 ALA B C 1
ATOM 3202 O O . ALA B 2 96 ? -96.248 -37.053 -28.563 1.00 119.67 101 ALA B O 1
ATOM 3204 N N . THR B 2 97 ? -95.514 -38.528 -27.028 1.00 106.95 102 THR B N 1
ATOM 3205 C CA . THR B 2 97 ? -94.529 -37.653 -26.443 1.00 105.91 102 THR B CA 1
ATOM 3206 C C . THR B 2 97 ? -93.173 -38.000 -27.005 1.00 104.71 102 THR B C 1
ATOM 3207 O O . THR B 2 97 ? -92.511 -37.149 -27.604 1.00 109.56 102 THR B O 1
ATOM 3211 N N . SER B 2 98 ? -92.797 -39.275 -26.910 1.00 105.94 103 SER B N 1
ATOM 3212 C CA . SER B 2 98 ? -91.532 -39.675 -27.495 1.00 106.52 103 SER B CA 1
ATOM 3213 C C . SER B 2 98 ? -91.502 -39.343 -28.955 1.00 105.01 103 SER B C 1
ATOM 3214 O O . SER B 2 98 ? -90.460 -38.912 -29.435 1.00 104.60 103 SER B O 1
ATOM 3217 N N . SER B 2 99 ? -92.644 -39.479 -29.677 1.00 106.21 104 SER B N 1
ATOM 3218 C CA . SER B 2 99 ? -92.584 -39.191 -31.113 1.00 125.84 104 SER B CA 1
ATOM 3219 C C . SER B 2 99 ? -92.405 -37.700 -31.338 1.00 114.32 104 SER B C 1
ATOM 3220 O O . SER B 2 99 ? -91.562 -37.294 -32.143 1.00 115.36 104 SER B O 1
ATOM 3223 N N . ALA B 2 100 ? -93.105 -36.872 -30.567 1.00 106.10 105 ALA B N 1
ATOM 3224 C CA . ALA B 2 100 ? -92.872 -35.431 -30.634 1.00 110.22 105 ALA B CA 1
ATOM 3225 C C . ALA B 2 100 ? -91.389 -35.084 -30.437 1.00 112.11 105 ALA B C 1
ATOM 3226 O O . ALA B 2 100 ? -90.737 -34.525 -31.340 1.00 105.75 105 ALA B O 1
ATOM 3228 N N . LEU B 2 101 ? -90.820 -35.478 -29.298 1.00 103.81 106 LEU B N 1
ATOM 3229 C CA . LEU B 2 101 ? -89.408 -35.217 -29.074 1.00 103.14 106 LEU B CA 1
ATOM 3230 C C . LEU B 2 101 ? -88.499 -35.809 -30.178 1.00 104.88 106 LEU B C 1
ATOM 3231 O O . LEU B 2 101 ? -87.512 -35.186 -30.599 1.00 103.94 106 LEU B O 1
ATOM 3236 N N . ALA B 2 102 ? -88.781 -37.027 -30.625 1.00 105.79 107 ALA B N 1
ATOM 3237 C CA . ALA B 2 102 ? -88.018 -37.638 -31.719 1.00 105.38 107 ALA B CA 1
ATOM 3238 C C . ALA B 2 102 ? -88.031 -36.764 -32.950 1.00 106.52 107 ALA B C 1
ATOM 3239 O O . ALA B 2 102 ? -86.999 -36.542 -33.595 1.00 110.95 107 ALA B O 1
ATOM 3241 N N . GLY B 2 103 ? -89.201 -36.261 -33.291 1.00 112.65 108 GLY B N 1
ATOM 3242 C CA . GLY B 2 103 ? -89.313 -35.439 -34.473 1.00 126.09 108 GLY B CA 1
ATOM 3243 C C . GLY B 2 103 ? -88.521 -34.160 -34.382 1.00 122.89 108 GLY B C 1
ATOM 3244 O O . GLY B 2 103 ? -88.017 -33.667 -35.390 1.00 119.28 108 GLY B O 1
ATOM 3245 N N . ALA B 2 104 ? -88.395 -33.606 -33.186 1.00 117.71 109 ALA B N 1
ATOM 3246 C CA . ALA B 2 104 ? -87.462 -32.503 -33.037 1.00 109.81 109 ALA B CA 1
ATOM 3247 C C . ALA B 2 104 ? -86.033 -32.947 -33.260 1.00 107.03 109 ALA B C 1
ATOM 3248 O O . ALA B 2 104 ? -85.264 -32.250 -33.922 1.00 119.06 109 ALA B O 1
ATOM 3250 N N . LEU B 2 105 ? -85.648 -34.090 -32.706 1.00 106.25 110 LEU B N 1
ATOM 3251 C CA . LEU B 2 105 ? -84.258 -34.517 -32.835 1.00 106.70 110 LEU B CA 1
ATOM 3252 C C . LEU B 2 105 ? -83.856 -34.745 -34.281 1.00 116.94 110 LEU B C 1
ATOM 3253 O O . LEU B 2 105 ? -82.661 -34.657 -34.619 1.00 120.22 110 LEU B O 1
ATOM 3258 N N . LYS B 2 106 ? -84.828 -35.026 -35.151 1.00 109.68 111 LYS B N 1
ATOM 3259 C CA . LYS B 2 106 ? -84.528 -35.066 -36.570 1.00 112.05 111 LYS B CA 1
ATOM 3260 C C . LYS B 2 106 ? -83.839 -33.798 -37.061 1.00 116.85 111 LYS B C 1
ATOM 3261 O O . LYS B 2 106 ? -83.092 -33.855 -38.043 1.00 121.25 111 LYS B O 1
ATOM 3267 N N . ASN B 2 107 ? -84.011 -32.672 -36.347 1.00 117.78 112 ASN B N 1
ATOM 3268 C CA . ASN B 2 107 ? -83.477 -31.354 -36.692 1.00 115.73 112 ASN B CA 1
ATOM 3269 C C . ASN B 2 107 ? -82.501 -30.792 -35.641 1.00 122.15 112 ASN B C 1
ATOM 3270 O O . ASN B 2 107 ? -82.302 -29.573 -35.541 1.00 130.71 112 ASN B O 1
ATOM 3275 N N . ILE B 2 108 ? -81.846 -31.659 -34.868 1.00 117.43 113 ILE B N 1
ATOM 3276 C CA . ILE B 2 108 ? -80.867 -31.227 -33.876 1.00 118.87 113 ILE B CA 1
ATOM 3277 C C . ILE B 2 108 ? -79.668 -32.144 -34.005 1.00 122.77 113 ILE B C 1
ATOM 3278 O O . ILE B 2 108 ? -79.757 -33.324 -33.675 1.00 141.02 113 ILE B O 1
ATOM 3283 N N . ASP B 2 109 ? -78.557 -31.624 -34.481 1.00 113.32 114 ASP B N 1
ATOM 3284 C CA . ASP B 2 109 ? -77.429 -32.515 -34.693 1.00 120.27 114 ASP B CA 1
ATOM 3285 C C . ASP B 2 109 ? -77.010 -33.175 -33.407 1.00 112.92 114 ASP B C 1
ATOM 3286 O O . ASP B 2 109 ? -76.580 -32.488 -32.503 1.00 123.85 114 ASP B O 1
ATOM 3291 N N . PHE B 2 110 ? -77.006 -34.509 -33.379 1.00 114.13 115 PHE B N 1
ATOM 3292 C CA . PHE B 2 110 ? -76.586 -35.274 -32.225 1.00 110.73 115 PHE B CA 1
ATOM 3293 C C . PHE B 2 110 ? -75.630 -36.412 -32.508 1.00 111.98 115 PHE B C 1
ATOM 3294 O O . PHE B 2 110 ? -75.600 -36.965 -33.585 1.00 134.02 115 PHE B O 1
ATOM 3302 N N . ASP B 2 111 ? -74.901 -36.806 -31.492 1.00 111.31 116 ASP B N 1
ATOM 3303 C CA . ASP B 2 111 ? -74.101 -38.030 -31.463 1.00 120.97 116 ASP B CA 1
ATOM 3304 C C . ASP B 2 111 ? -74.398 -38.874 -30.229 1.00 118.67 116 ASP B C 1
ATOM 3305 O O . ASP B 2 111 ? -74.231 -40.100 -30.245 1.00 122.46 116 ASP B O 1
ATOM 3310 N N . ILE B 2 112 ? -74.710 -38.195 -29.122 1.00 108.64 117 ILE B N 1
ATOM 3311 C CA . ILE B 2 112 ? -75.254 -38.805 -27.913 1.00 106.96 117 ILE B CA 1
ATOM 3312 C C . ILE B 2 112 ? -76.533 -38.075 -27.593 1.00 107.09 117 ILE B C 1
ATOM 3313 O O . ILE B 2 112 ? -76.580 -36.843 -27.680 1.00 105.50 117 ILE B O 1
ATOM 3318 N N . ILE B 2 113 ? -77.580 -38.825 -27.276 1.00 105.92 118 ILE B N 1
ATOM 3319 C CA . ILE B 2 113 ? -78.783 -38.255 -26.701 1.00 103.30 118 ILE B CA 1
ATOM 3320 C C . ILE B 2 113 ? -78.931 -38.794 -25.300 1.00 102.49 118 ILE B C 1
ATOM 3321 O O . ILE B 2 113 ? -78.930 -40.012 -25.112 1.00 115.87 118 ILE B O 1
ATOM 3326 N N . ILE B 2 114 ? -79.076 -37.890 -24.328 1.00 101.88 119 ILE B N 1
ATOM 3327 C CA . ILE B 2 114 ? -79.234 -38.209 -22.910 1.00 101.44 119 ILE B CA 1
ATOM 3328 C C . ILE B 2 114 ? -80.621 -37.791 -22.419 1.00 100.85 119 ILE B C 1
ATOM 3329 O O . ILE B 2 114 ? -81.051 -36.657 -22.660 1.00 107.14 119 ILE B O 1
ATOM 3334 N N . ALA B 2 115 ? -81.333 -38.711 -21.765 1.00 100.79 120 ALA B N 1
ATOM 3335 C CA . ALA B 2 115 ? -82.559 -38.376 -21.052 1.00 100.64 120 ALA B CA 1
ATOM 3336 C C . ALA B 2 115 ? -82.531 -39.044 -19.667 1.00 110.45 120 ALA B C 1
ATOM 3337 O O . ALA B 2 115 ? -81.698 -39.914 -19.391 1.00 110.69 120 ALA B O 1
ATOM 3339 N N . GLY B 2 116 ? -83.409 -38.610 -18.753 1.00 105.55 121 GLY B N 1
ATOM 3340 C CA . GLY B 2 116 ? -83.433 -39.243 -17.453 1.00 114.26 121 GLY B CA 1
ATOM 3341 C C . GLY B 2 116 ? -84.199 -40.542 -17.487 1.00 114.81 121 GLY B C 1
ATOM 3342 O O . GLY B 2 116 ? -85.027 -40.759 -18.356 1.00 116.10 121 GLY B O 1
ATOM 3343 N N . ARG B 2 117 ? -83.925 -41.431 -16.534 1.00 111.34 122 ARG B N 1
ATOM 3344 C CA . ARG B 2 117 ? -84.761 -42.615 -16.404 1.00 107.26 122 ARG B CA 1
ATOM 3345 C C . ARG B 2 117 ? -86.228 -42.241 -16.165 1.00 113.09 122 ARG B C 1
ATOM 3346 O O . ARG B 2 117 ? -87.095 -42.538 -16.985 1.00 124.98 122 ARG B O 1
ATOM 3354 N N . GLN B 2 118 ? -86.532 -41.551 -15.077 1.00 111.56 123 GLN B N 1
ATOM 3355 C CA . GLN B 2 118 ? -87.927 -41.354 -14.711 1.00 114.37 123 GLN B CA 1
ATOM 3356 C C . GLN B 2 118 ? -88.246 -39.910 -14.415 1.00 122.17 123 GLN B C 1
ATOM 3357 O O . GLN B 2 118 ? -87.564 -39.275 -13.617 1.00 147.73 123 GLN B O 1
ATOM 3363 N N . ALA B 2 119 ? -89.343 -39.436 -14.967 1.00 107.02 124 ALA B N 1
ATOM 3364 C CA . ALA B 2 119 ? -89.890 -38.137 -14.613 1.00 107.46 124 ALA B CA 1
ATOM 3365 C C . ALA B 2 119 ? -90.826 -38.266 -13.427 1.00 109.75 124 ALA B C 1
ATOM 3366 O O . ALA B 2 119 ? -91.819 -38.988 -13.498 1.00 111.56 124 ALA B O 1
ATOM 3368 N N . ILE B 2 120 ? -90.559 -37.487 -12.375 1.00 125.46 125 ILE B N 1
ATOM 3369 C CA . ILE B 2 120 ? -91.123 -37.730 -11.047 1.00 113.39 125 ILE B CA 1
ATOM 3370 C C . ILE B 2 120 ? -92.583 -37.328 -10.986 1.00 115.00 125 ILE B C 1
ATOM 3371 O O . ILE B 2 120 ? -93.199 -37.440 -9.929 1.00 136.04 125 ILE B O 1
ATOM 3376 N N . ASP B 2 121 ? -93.168 -36.871 -12.083 1.00 113.84 126 ASP B N 1
ATOM 3377 C CA . ASP B 2 121 ? -94.586 -36.563 -12.012 1.00 130.99 126 ASP B CA 1
ATOM 3378 C C . ASP B 2 121 ? -95.471 -37.481 -12.845 1.00 136.24 126 ASP B C 1
ATOM 3379 O O . ASP B 2 121 ? -96.656 -37.619 -12.541 1.00 146.10 126 ASP B O 1
ATOM 3384 N N . GLY B 2 122 ? -94.953 -38.115 -13.878 1.00 123.81 127 GLY B N 1
ATOM 3385 C CA . GLY B 2 122 ? -95.794 -39.051 -14.587 1.00 127.15 127 GLY B CA 1
ATOM 3386 C C . GLY B 2 122 ? -95.398 -40.440 -14.179 1.00 132.25 127 GLY B C 1
ATOM 3387 O O . GLY B 2 122 ? -96.205 -41.379 -14.194 1.00 137.25 127 GLY B O 1
ATOM 3388 N N . ASP B 2 123 ? -94.113 -40.548 -13.838 1.00 133.97 128 ASP B N 1
ATOM 3389 C CA . ASP B 2 123 ? -93.523 -41.728 -13.229 1.00 138.45 128 ASP B CA 1
ATOM 3390 C C . ASP B 2 123 ? -93.483 -42.953 -14.151 1.00 131.58 128 ASP B C 1
ATOM 3391 O O . ASP B 2 123 ? -93.512 -44.072 -13.665 1.00 140.61 128 ASP B O 1
ATOM 3396 N N . THR B 2 124 ? -93.378 -42.813 -15.476 1.00 115.36 129 THR B N 1
ATOM 3397 C CA . THR B 2 124 ? -93.435 -44.001 -16.328 1.00 112.77 129 THR B CA 1
ATOM 3398 C C . THR B 2 124 ? -92.073 -44.546 -16.728 1.00 116.55 129 THR B C 1
ATOM 3399 O O . THR B 2 124 ? -91.928 -45.757 -16.907 1.00 122.13 129 THR B O 1
ATOM 3403 N N . ALA B 2 125 ? -91.082 -43.689 -16.897 1.00 116.61 130 ALA B N 1
ATOM 3404 C CA . ALA B 2 125 ? -89.745 -44.127 -17.258 1.00 121.51 130 ALA B CA 1
ATOM 3405 C C . ALA B 2 125 ? -89.763 -44.822 -18.593 1.00 122.62 130 ALA B C 1
ATOM 3406 O O . ALA B 2 125 ? -89.014 -45.778 -18.799 1.00 123.36 130 ALA B O 1
ATOM 3408 N N . GLN B 2 126 ? -90.623 -44.304 -19.495 1.00 124.44 131 GLN B N 1
ATOM 3409 C CA . GLN B 2 126 ? -90.929 -44.877 -20.803 1.00 121.81 131 GLN B CA 1
ATOM 3410 C C . GLN B 2 126 ? -90.519 -44.013 -22.002 1.00 123.86 131 GLN B C 1
ATOM 3411 O O . GLN B 2 126 ? -90.316 -44.549 -23.093 1.00 124.99 131 GLN B O 1
ATOM 3417 N N . VAL B 2 127 ? -90.376 -42.707 -21.836 1.00 116.15 132 VAL B N 1
ATOM 3418 C CA . VAL B 2 127 ? -90.092 -41.849 -22.975 1.00 104.82 132 VAL B CA 1
ATOM 3419 C C . VAL B 2 127 ? -88.664 -42.025 -23.476 1.00 105.39 132 VAL B C 1
ATOM 3420 O O . VAL B 2 127 ? -88.419 -41.979 -24.661 1.00 104.95 132 VAL B O 1
ATOM 3424 N N . GLY B 2 128 ? -87.699 -42.184 -22.623 1.00 122.70 133 GLY B N 1
ATOM 3425 C CA . GLY B 2 128 ? -86.363 -42.371 -23.134 1.00 116.04 133 GLY B CA 1
ATOM 3426 C C . GLY B 2 128 ? -86.212 -43.479 -24.176 1.00 104.71 133 GLY B C 1
ATOM 3427 O O . GLY B 2 128 ? -85.741 -43.231 -25.293 1.00 107.09 133 GLY B O 1
ATOM 3428 N N . PRO B 2 129 ? -86.570 -44.729 -23.839 1.00 105.73 134 PRO B N 1
ATOM 3429 C CA . PRO B 2 129 ? -86.387 -45.799 -24.818 1.00 117.53 134 PRO B CA 1
ATOM 3430 C C . PRO B 2 129 ? -87.378 -45.709 -25.944 1.00 115.56 134 PRO B C 1
ATOM 3431 O O . PRO B 2 129 ? -87.106 -46.235 -27.016 1.00 123.44 134 PRO B O 1
ATOM 3435 N N . GLN B 2 130 ? -88.555 -45.141 -25.736 1.00 106.16 135 GLN B N 1
ATOM 3436 C CA . GLN B 2 130 ? -89.415 -44.967 -26.888 1.00 110.07 135 GLN B CA 1
ATOM 3437 C C . GLN B 2 130 ? -88.825 -43.961 -27.876 1.00 110.68 135 GLN B C 1
ATOM 3438 O O . GLN B 2 130 ? -88.829 -44.219 -29.080 1.00 112.50 135 GLN B O 1
ATOM 3444 N N . ILE B 2 131 ? -88.291 -42.826 -27.412 1.00 111.58 136 ILE B N 1
ATOM 3445 C CA . ILE B 2 131 ? -87.553 -41.936 -28.322 1.00 111.44 136 ILE B CA 1
ATOM 3446 C C . ILE B 2 131 ? -86.464 -42.697 -29.075 1.00 114.68 136 ILE B C 1
ATOM 3447 O O . ILE B 2 131 ? -86.305 -42.571 -30.296 1.00 106.17 136 ILE B O 1
ATOM 3452 N N . ALA B 2 132 ? -85.678 -43.484 -28.355 1.00 120.67 137 ALA B N 1
ATOM 3453 C CA . ALA B 2 132 ? -84.595 -44.186 -29.030 1.00 125.53 137 ALA B CA 1
ATOM 3454 C C . ALA B 2 132 ? -85.129 -45.153 -30.066 1.00 112.69 137 ALA B C 1
ATOM 3455 O O . ALA B 2 132 ? -84.529 -45.313 -31.126 1.00 109.18 137 ALA B O 1
ATOM 3457 N N . GLU B 2 133 ? -86.260 -45.799 -29.788 1.00 108.44 138 GLU B N 1
ATOM 3458 C CA . GLU B 2 133 ? -86.858 -46.685 -30.777 1.00 110.39 138 GLU B CA 1
ATOM 3459 C C . GLU B 2 133 ? -87.328 -45.905 -31.998 1.00 110.93 138 GLU B C 1
ATOM 3460 O O . GLU B 2 133 ? -87.097 -46.336 -33.123 1.00 112.68 138 GLU B O 1
ATOM 3466 N N . HIS B 2 134 ? -88.036 -44.784 -31.795 1.00 109.76 139 HIS B N 1
ATOM 3467 C CA . HIS B 2 134 ? -88.532 -43.978 -32.910 1.00 110.40 139 HIS B CA 1
ATOM 3468 C C . HIS B 2 134 ? -87.400 -43.585 -33.830 1.00 111.01 139 HIS B C 1
ATOM 3469 O O . HIS B 2 134 ? -87.547 -43.588 -35.046 1.00 112.72 139 HIS B O 1
ATOM 3476 N N . LEU B 2 135 ? -86.269 -43.228 -33.267 1.00 109.92 140 LEU B N 1
ATOM 3477 C CA . LEU B 2 135 ? -85.118 -42.816 -34.039 1.00 112.84 140 LEU B CA 1
ATOM 3478 C C . LEU B 2 135 ? -84.214 -43.971 -34.407 1.00 115.19 140 LEU B C 1
ATOM 3479 O O . LEU B 2 135 ? -83.153 -43.760 -34.997 1.00 113.27 140 LEU B O 1
ATOM 3484 N N . ASN B 2 136 ? -84.585 -45.169 -34.022 1.00 122.64 141 ASN B N 1
ATOM 3485 C CA . ASN B 2 136 ? -83.907 -46.380 -34.437 1.00 119.70 141 ASN B CA 1
ATOM 3486 C C . ASN B 2 136 ? -82.400 -46.395 -34.130 1.00 115.30 141 ASN B C 1
ATOM 3487 O O . ASN B 2 136 ? -81.579 -46.831 -34.931 1.00 116.53 141 ASN B O 1
ATOM 3492 N N . LEU B 2 137 ? -82.060 -46.029 -32.901 1.00 112.48 142 LEU B N 1
ATOM 3493 C CA . LEU B 2 137 ? -80.792 -45.912 -32.209 1.00 113.25 142 LEU B CA 1
ATOM 3494 C C . LEU B 2 137 ? -80.649 -46.939 -31.102 1.00 118.15 142 LEU B C 1
ATOM 3495 O O . LEU B 2 137 ? -81.603 -47.167 -30.353 1.00 119.57 142 LEU B O 1
ATOM 3500 N N . PRO B 2 138 ? -79.466 -47.510 -30.914 1.00 120.20 143 PRO B N 1
ATOM 3501 C CA . PRO B 2 138 ? -79.253 -48.376 -29.760 1.00 120.11 143 PRO B CA 1
ATOM 3502 C C . PRO B 2 138 ? -79.475 -47.584 -28.486 1.00 118.27 143 PRO B C 1
ATOM 3503 O O . PRO B 2 138 ? -79.117 -46.405 -28.429 1.00 136.20 143 PRO B O 1
ATOM 3507 N N . SER B 2 139 ? -80.087 -48.199 -27.455 1.00 109.46 144 SER B N 1
ATOM 3508 C CA . SER B 2 139 ? -80.257 -47.445 -26.201 1.00 114.80 144 SER B CA 1
ATOM 3509 C C . SER B 2 139 ? -79.704 -48.165 -24.950 1.00 120.20 144 SER B C 1
ATOM 3510 O O . SER B 2 139 ? -79.716 -49.394 -24.839 1.00 130.74 144 SER B O 1
ATOM 3513 N N . ILE B 2 140 ? -79.181 -47.379 -24.004 1.00 110.49 145 ILE B N 1
ATOM 3514 C CA . ILE B 2 140 ? -78.679 -47.884 -22.730 1.00 109.44 145 ILE B CA 1
ATOM 3515 C C . ILE B 2 140 ? -79.400 -47.153 -21.609 1.00 106.04 145 ILE B C 1
ATOM 3516 O O . ILE B 2 140 ? -79.433 -45.926 -21.611 1.00 113.78 145 ILE B O 1
ATOM 3521 N N . THR B 2 141 ? -79.963 -47.893 -20.653 1.00 106.67 146 THR B N 1
ATOM 3522 C CA . THR B 2 141 ? -80.677 -47.337 -19.493 1.00 106.82 146 THR B CA 1
ATOM 3523 C C . THR B 2 141 ? -79.903 -47.528 -18.158 1.00 106.81 146 THR B C 1
ATOM 3524 O O . THR B 2 141 ? -78.815 -48.108 -18.101 1.00 107.52 146 THR B O 1
ATOM 3528 N N . TYR B 2 142 ? -80.490 -47.050 -17.063 1.00 106.81 147 TYR B N 1
ATOM 3529 C CA . TYR B 2 142 ? -79.967 -47.256 -15.715 1.00 116.08 147 TYR B CA 1
ATOM 3530 C C . TYR B 2 142 ? -78.449 -47.063 -15.723 1.00 122.68 147 TYR B C 1
ATOM 3531 O O . TYR B 2 142 ? -77.662 -47.945 -15.365 1.00 123.93 147 TYR B O 1
ATOM 3540 N N . ALA B 2 143 ? -78.059 -45.880 -16.201 1.00 113.65 148 ALA B N 1
ATOM 3541 C CA . ALA B 2 143 ? -76.669 -45.526 -16.433 1.00 107.42 148 ALA B CA 1
ATOM 3542 C C . ALA B 2 143 ? -76.014 -44.971 -15.172 1.00 124.29 148 ALA B C 1
ATOM 3543 O O . ALA B 2 143 ? -76.475 -43.965 -14.618 1.00 131.73 148 ALA B O 1
ATOM 3545 N N . GLU B 2 144 ? -74.932 -45.603 -14.716 1.00 123.65 149 GLU B N 1
ATOM 3546 C CA . GLU B 2 144 ? -74.269 -45.136 -13.502 1.00 119.67 149 GLU B CA 1
ATOM 3547 C C . GLU B 2 144 ? -72.943 -44.447 -13.782 1.00 119.36 149 GLU B C 1
ATOM 3548 O O . GLU B 2 144 ? -72.454 -43.719 -12.929 1.00 134.81 149 GLU B O 1
ATOM 3554 N N . GLU B 2 145 ? -72.378 -44.608 -14.963 1.00 119.77 150 GLU B N 1
ATOM 3555 C CA . GLU B 2 145 ? -71.180 -43.873 -15.335 1.00 129.55 150 GLU B CA 1
ATOM 3556 C C . GLU B 2 145 ? -71.119 -43.770 -16.859 1.00 135.00 150 GLU B C 1
ATOM 3557 O O . GLU B 2 145 ? -71.476 -44.732 -17.559 1.00 127.01 150 GLU B O 1
ATOM 3563 N N . ILE B 2 146 ? -70.621 -42.637 -17.368 1.00 125.34 151 ILE B N 1
ATOM 3564 C CA . ILE B 2 146 ? -70.478 -42.449 -18.808 1.00 112.48 151 ILE B CA 1
ATOM 3565 C C . ILE B 2 146 ? -69.116 -41.880 -19.179 1.00 124.71 151 ILE B C 1
ATOM 3566 O O . ILE B 2 146 ? -68.816 -40.724 -18.866 1.00 142.65 151 ILE B O 1
ATOM 3571 N N . LYS B 2 147 ? -68.375 -42.629 -19.983 1.00 125.74 152 LYS B N 1
ATOM 3572 C CA . LYS B 2 147 ? -67.038 -42.296 -20.435 1.00 128.64 152 LYS B CA 1
ATOM 3573 C C . LYS B 2 147 ? -67.049 -42.400 -21.961 1.00 129.25 152 LYS B C 1
ATOM 3574 O O . LYS B 2 147 ? -67.891 -43.107 -22.517 1.00 126.08 152 LYS B O 1
ATOM 3580 N N . THR B 2 148 ? -66.167 -41.670 -22.669 1.00 127.98 153 THR B N 1
ATOM 3581 C CA . THR B 2 148 ? -66.038 -41.902 -24.112 1.00 127.76 153 THR B CA 1
ATOM 3582 C C . THR B 2 148 ? -64.596 -42.151 -24.511 1.00 139.81 153 THR B C 1
ATOM 3583 O O . THR B 2 148 ? -63.660 -41.551 -23.974 1.00 148.77 153 THR B O 1
ATOM 3587 N N . GLU B 2 149 ? -64.444 -43.014 -25.509 1.00 136.69 154 GLU B N 1
ATOM 3588 C CA . GLU B 2 149 ? -63.163 -43.260 -26.157 1.00 136.97 154 GLU B CA 1
ATOM 3589 C C . GLU B 2 149 ? -63.390 -43.116 -27.649 1.00 143.41 154 GLU B C 1
ATOM 3590 O O . GLU B 2 149 ? -64.096 -43.931 -28.251 1.00 142.68 154 GLU B O 1
ATOM 3596 N N . GLY B 2 150 ? -62.805 -42.090 -28.246 1.00 147.79 155 GLY B N 1
ATOM 3597 C CA . GLY B 2 150 ? -62.958 -41.976 -29.679 1.00 145.62 155 GLY B CA 1
ATOM 3598 C C . GLY B 2 150 ? -64.415 -42.065 -30.067 1.00 139.35 155 GLY B C 1
ATOM 3599 O O . GLY B 2 150 ? -65.275 -41.416 -29.471 1.00 139.25 155 GLY B O 1
ATOM 3600 N N . GLU B 2 151 ? -64.718 -42.942 -31.019 1.00 141.54 156 GLU B N 1
ATOM 3601 C CA . GLU B 2 151 ? -66.044 -42.991 -31.614 1.00 143.09 156 GLU B CA 1
ATOM 3602 C C . GLU B 2 151 ? -67.055 -43.773 -30.788 1.00 140.52 156 GLU B C 1
ATOM 3603 O O . GLU B 2 151 ? -68.226 -43.849 -31.185 1.00 121.43 156 GLU B O 1
ATOM 3609 N N . TYR B 2 152 ? -66.657 -44.258 -29.612 1.00 138.69 157 TYR B N 1
ATOM 3610 C CA . TYR B 2 152 ? -67.465 -45.156 -28.804 1.00 134.05 157 TYR B CA 1
ATOM 3611 C C . TYR B 2 152 ? -67.770 -44.543 -27.433 1.00 133.16 157 TYR B C 1
ATOM 3612 O O . TYR B 2 152 ? -66.971 -43.780 -26.870 1.00 142.60 157 TYR B O 1
ATOM 3621 N N . VAL B 2 153 ? -68.945 -44.901 -26.900 1.00 119.27 158 VAL B N 1
ATOM 3622 C CA . VAL B 2 153 ? -69.352 -44.616 -25.537 1.00 116.87 158 VAL B CA 1
ATOM 3623 C C . VAL B 2 153 ? -69.172 -45.864 -24.689 1.00 126.92 158 VAL B C 1
ATOM 3624 O O . VAL B 2 153 ? -69.561 -46.960 -25.103 1.00 134.59 158 VAL B O 1
ATOM 3628 N N . LEU B 2 154 ? -68.647 -45.700 -23.479 1.00 126.73 159 LEU B N 1
ATOM 3629 C CA . LEU B 2 154 ? -68.569 -46.771 -22.492 1.00 123.92 159 LEU B CA 1
ATOM 3630 C C . LEU B 2 154 ? -69.483 -46.384 -21.347 1.00 125.76 159 LEU B C 1
ATOM 3631 O O . LEU B 2 154 ? -69.364 -45.274 -20.830 1.00 139.81 159 LEU B O 1
ATOM 3636 N N . VAL B 2 155 ? -70.393 -47.285 -20.957 1.00 127.19 160 VAL B N 1
ATOM 3637 C CA . VAL B 2 155 ? -71.445 -46.997 -19.971 1.00 125.52 160 VAL B CA 1
ATOM 3638 C C . VAL B 2 155 ? -71.564 -48.134 -18.958 1.00 119.29 160 VAL B C 1
ATOM 3639 O O . VAL B 2 155 ? -71.608 -49.299 -19.349 1.00 112.86 160 VAL B O 1
ATOM 3643 N N . LYS B 2 156 ? -71.688 -47.813 -17.661 1.00 119.21 161 LYS B N 1
ATOM 3644 C CA . LYS B 2 156 ? -72.025 -48.854 -16.681 1.00 117.21 161 LYS B CA 1
ATOM 3645 C C . LYS B 2 156 ? -73.544 -48.920 -16.463 1.00 115.30 161 LYS B C 1
ATOM 3646 O O . LYS B 2 156 ? -74.187 -47.910 -16.138 1.00 111.71 161 LYS B O 1
ATOM 3652 N N . ARG B 2 157 ? -74.119 -50.108 -16.630 1.00 115.40 162 ARG B N 1
ATOM 3653 C CA . ARG B 2 157 ? -75.563 -50.309 -16.552 1.00 121.29 162 ARG B CA 1
ATOM 3654 C C . ARG B 2 157 ? -75.908 -50.974 -15.206 1.00 121.59 162 ARG B C 1
ATOM 3655 O O . ARG B 2 157 ? -75.474 -52.103 -14.935 1.00 115.62 162 ARG B O 1
ATOM 3663 N N . GLN B 2 158 ? -76.733 -50.307 -14.393 1.00 112.21 163 GLN B N 1
ATOM 3664 C CA . GLN B 2 158 ? -76.932 -50.740 -13.029 1.00 128.89 163 GLN B CA 1
ATOM 3665 C C . GLN B 2 158 ? -78.106 -51.696 -12.987 1.00 132.20 163 GLN B C 1
ATOM 3666 O O . GLN B 2 158 ? -79.155 -51.416 -13.565 1.00 134.58 163 GLN B O 1
ATOM 3672 N N . PHE B 2 159 ? -77.927 -52.807 -12.278 1.00 126.83 164 PHE B N 1
ATOM 3673 C CA . PHE B 2 159 ? -78.968 -53.793 -12.069 1.00 118.90 164 PHE B CA 1
ATOM 3674 C C . PHE B 2 159 ? -79.155 -54.078 -10.578 1.00 125.50 164 PHE B C 1
ATOM 3675 O O . PHE B 2 159 ? -78.274 -53.849 -9.744 1.00 125.06 164 PHE B O 1
ATOM 3683 N N . GLU B 2 160 ? -80.325 -54.639 -10.284 1.00 126.10 165 GLU B N 1
ATOM 3684 C CA . GLU B 2 160 ? -80.639 -55.283 -9.017 1.00 127.77 165 GLU B CA 1
ATOM 3685 C C . GLU B 2 160 ? -79.473 -56.044 -8.377 1.00 143.08 165 GLU B C 1
ATOM 3686 O O . GLU B 2 160 ? -79.260 -55.964 -7.159 1.00 155.39 165 GLU B O 1
ATOM 3692 N N . ASP B 2 161 ? -78.744 -56.833 -9.164 1.00 149.38 166 ASP B N 1
ATOM 3693 C CA . ASP B 2 161 ? -77.696 -57.677 -8.607 1.00 154.22 166 ASP B CA 1
ATOM 3694 C C . ASP B 2 161 ? -76.345 -57.414 -9.224 1.00 144.86 166 ASP B C 1
ATOM 3695 O O . ASP B 2 161 ? -75.341 -57.324 -8.513 1.00 147.11 166 ASP B O 1
ATOM 3700 N N . CYS B 2 162 ? -76.298 -57.254 -10.514 1.00 141.52 167 CYS B N 1
ATOM 3701 C CA . CYS B 2 162 ? -75.029 -57.058 -11.166 1.00 150.29 167 CYS B CA 1
ATOM 3702 C C . CYS B 2 162 ? -74.980 -55.634 -11.702 1.00 150.04 167 CYS B C 1
ATOM 3703 O O . CYS B 2 162 ? -75.818 -54.778 -11.399 1.00 140.37 167 CYS B O 1
ATOM 3706 N N . CYS B 2 163 ? -73.948 -55.358 -12.462 1.00 156.02 168 CYS B N 1
ATOM 3707 C CA . CYS B 2 163 ? -73.982 -54.186 -13.298 1.00 156.87 168 CYS B CA 1
ATOM 3708 C C . CYS B 2 163 ? -73.068 -54.498 -14.483 1.00 147.45 168 CYS B C 1
ATOM 3709 O O . CYS B 2 163 ? -72.037 -55.154 -14.308 1.00 152.74 168 CYS B O 1
ATOM 3712 N N . HIS B 2 164 ? -73.500 -54.126 -15.693 1.00 128.85 169 HIS B N 1
ATOM 3713 C CA . HIS B 2 164 ? -72.754 -54.423 -16.914 1.00 130.14 169 HIS B CA 1
ATOM 3714 C C . HIS B 2 164 ? -71.886 -53.233 -17.280 1.00 121.36 169 HIS B C 1
ATOM 3715 O O . HIS B 2 164 ? -72.306 -52.091 -17.127 1.00 119.04 169 HIS B O 1
ATOM 3722 N N . ASP B 2 165 ? -70.672 -53.507 -17.742 1.00 118.46 170 ASP B N 1
ATOM 3723 C CA . ASP B 2 165 ? -69.815 -52.519 -18.410 1.00 122.11 170 ASP B CA 1
ATOM 3724 C C . ASP B 2 165 ? -70.002 -52.621 -19.925 1.00 122.44 170 ASP B C 1
ATOM 3725 O O . ASP B 2 165 ? -69.541 -53.585 -20.536 1.00 140.04 170 ASP B O 1
ATOM 3730 N N . LEU B 2 166 ? -70.636 -51.620 -20.541 1.00 115.69 171 LEU B N 1
ATOM 3731 C CA . LEU B 2 166 ? -71.067 -51.651 -21.944 1.00 120.92 171 LEU B CA 1
ATOM 3732 C C . LEU B 2 166 ? -70.297 -50.657 -22.820 1.00 119.61 171 LEU B C 1
ATOM 3733 O O . LEU B 2 166 ? -69.650 -49.724 -22.321 1.00 122.91 171 LEU B O 1
ATOM 3738 N N . LYS B 2 167 ? -70.376 -50.901 -24.147 1.00 116.71 172 LYS B N 1
ATOM 3739 C CA . LYS B 2 167 ? -69.684 -50.175 -25.227 1.00 117.46 172 LYS B CA 1
ATOM 3740 C C . LYS B 2 167 ? -70.547 -50.095 -26.502 1.00 118.44 172 LYS B C 1
ATOM 3741 O O . LYS B 2 167 ? -71.037 -51.116 -26.992 1.00 118.65 172 LYS B O 1
ATOM 3747 N N . VAL B 2 168 ? -70.736 -48.878 -27.033 1.00 116.52 173 VAL B N 1
ATOM 3748 C CA . VAL B 2 168 ? -71.613 -48.602 -28.170 1.00 116.47 173 VAL B CA 1
ATOM 3749 C C . VAL B 2 168 ? -70.921 -47.647 -29.126 1.00 133.92 173 VAL B C 1
ATOM 3750 O O . VAL B 2 168 ? -70.164 -46.774 -28.707 1.00 136.16 173 VAL B O 1
ATOM 3754 N N . LYS B 2 169 ? -71.181 -47.798 -30.422 1.00 135.82 174 LYS B N 1
ATOM 3755 C CA . LYS B 2 169 ? -70.669 -46.832 -31.390 1.00 135.22 174 LYS B CA 1
ATOM 3756 C C . LYS B 2 169 ? -71.676 -45.719 -31.620 1.00 132.21 174 LYS B C 1
ATOM 3757 O O . LYS B 2 169 ? -72.841 -45.981 -31.931 1.00 141.46 174 LYS B O 1
ATOM 3763 N N . MET B 2 170 ? -71.224 -44.485 -31.491 1.00 121.19 175 MET B N 1
ATOM 3764 C CA . MET B 2 170 ? -72.170 -43.396 -31.547 1.00 119.45 175 MET B CA 1
ATOM 3765 C C . MET B 2 170 ? -72.762 -43.362 -32.939 1.00 119.16 175 MET B C 1
ATOM 3766 O O . MET B 2 170 ? -72.055 -43.608 -33.912 1.00 120.32 175 MET B O 1
ATOM 3771 N N . PRO B 2 171 ? -74.019 -43.024 -33.069 1.00 116.19 176 PRO B N 1
ATOM 3772 C CA . PRO B 2 171 ? -75.018 -42.594 -32.107 1.00 116.44 176 PRO B CA 1
ATOM 3773 C C . PRO B 2 171 ? -75.745 -43.589 -31.202 1.00 122.82 176 PRO B C 1
ATOM 3774 O O . PRO B 2 171 ? -75.744 -44.794 -31.436 1.00 138.56 176 PRO B O 1
ATOM 3778 N N . CYS B 2 172 ? -76.349 -43.042 -30.143 1.00 109.86 177 CYS B N 1
ATOM 3779 C CA . CYS B 2 172 ? -77.017 -43.830 -29.114 1.00 114.29 177 CYS B CA 1
ATOM 3780 C C . CYS B 2 172 ? -77.804 -42.937 -28.169 1.00 108.98 177 CYS B C 1
ATOM 3781 O O . CYS B 2 172 ? -77.472 -41.767 -27.971 1.00 110.75 177 CYS B O 1
ATOM 3784 N N . LEU B 2 173 ? -78.823 -43.517 -27.558 1.00 105.95 178 LEU B N 1
ATOM 3785 C CA . LEU B 2 173 ? -79.546 -42.853 -26.485 1.00 111.90 178 LEU B CA 1
ATOM 3786 C C . LEU B 2 173 ? -79.200 -43.491 -25.135 1.00 111.05 178 LEU B C 1
ATOM 3787 O O . LEU B 2 173 ? -79.131 -44.711 -25.028 1.00 113.82 178 LEU B O 1
ATOM 3792 N N . ILE B 2 174 ? -79.012 -42.670 -24.097 1.00 104.51 179 ILE B N 1
ATOM 3793 C CA . ILE B 2 174 ? -78.667 -43.127 -22.750 1.00 108.76 179 ILE B CA 1
ATOM 3794 C C . ILE B 2 174 ? -79.628 -42.494 -21.753 1.00 109.91 179 ILE B C 1
ATOM 3795 O O . ILE B 2 174 ? -79.782 -41.267 -21.744 1.00 115.38 179 ILE B O 1
ATOM 3800 N N . THR B 2 175 ? -80.280 -43.313 -20.914 1.00 102.84 180 THR B N 1
ATOM 3801 C CA . THR B 2 175 ? -81.034 -42.758 -19.799 1.00 110.31 180 THR B CA 1
ATOM 3802 C C . THR B 2 175 ? -80.208 -42.868 -18.525 1.00 110.78 180 THR B C 1
ATOM 3803 O O . THR B 2 175 ? -79.706 -43.937 -18.143 1.00 110.20 180 THR B O 1
ATOM 3807 N N . THR B 2 176 ? -80.111 -41.743 -17.868 1.00 110.69 181 THR B N 1
ATOM 3808 C CA . THR B 2 176 ? -79.226 -41.499 -16.765 1.00 117.71 181 THR B CA 1
ATOM 3809 C C . THR B 2 176 ? -80.044 -41.495 -15.460 1.00 104.72 181 THR B C 1
ATOM 3810 O O . THR B 2 176 ? -81.261 -41.293 -15.472 1.00 103.97 181 THR B O 1
ATOM 3814 N N . LEU B 2 177 ? -79.371 -41.775 -14.342 1.00 109.62 182 LEU B N 1
ATOM 3815 C CA . LEU B 2 177 ? -80.003 -41.956 -13.037 1.00 113.40 182 LEU B CA 1
ATOM 3816 C C . LEU B 2 177 ? -79.716 -40.840 -12.021 1.00 122.01 182 LEU B C 1
ATOM 3817 O O . LEU B 2 177 ? -78.605 -40.310 -11.919 1.00 123.39 182 LEU B O 1
ATOM 3822 N N . LYS B 2 178 ? -80.730 -40.559 -11.201 1.00 126.58 183 LYS B N 1
ATOM 3823 C CA . LYS B 2 178 ? -80.649 -39.465 -10.237 1.00 131.39 183 LYS B CA 1
ATOM 3824 C C . LYS B 2 178 ? -79.369 -39.459 -9.414 1.00 125.88 183 LYS B C 1
ATOM 3825 O O . LYS B 2 178 ? -78.796 -38.388 -9.213 1.00 118.06 183 LYS B O 1
ATOM 3831 N N . ASP B 2 179 ? -78.914 -40.602 -8.898 1.00 129.09 184 ASP B N 1
ATOM 3832 C CA . ASP B 2 179 ? -77.649 -40.463 -8.192 1.00 134.24 184 ASP B CA 1
ATOM 3833 C C . ASP B 2 179 ? -76.458 -40.344 -9.149 1.00 148.06 184 ASP B C 1
ATOM 3834 O O . ASP B 2 179 ? -76.295 -39.304 -9.788 1.00 165.27 184 ASP B O 1
ATOM 3839 N N . MET B 2 180 ? -75.705 -41.406 -9.369 1.00 146.17 185 MET B N 1
ATOM 3840 C CA . MET B 2 180 ? -74.575 -41.471 -10.302 1.00 147.88 185 MET B CA 1
ATOM 3841 C C . MET B 2 180 ? -73.579 -40.307 -10.425 1.00 143.31 185 MET B C 1
ATOM 3842 O O . MET B 2 180 ? -72.489 -40.512 -10.975 1.00 143.53 185 MET B O 1
ATOM 3847 N N . ASN B 2 181 ? -73.920 -39.100 -9.966 1.00 136.25 186 ASN B N 1
ATOM 3848 C CA . ASN B 2 181 ? -73.077 -37.903 -10.105 1.00 132.96 186 ASN B CA 1
ATOM 3849 C C . ASN B 2 181 ? -73.664 -36.839 -9.208 1.00 129.65 186 ASN B C 1
ATOM 3850 O O . ASN B 2 181 ? -74.836 -36.907 -8.850 1.00 141.27 186 ASN B O 1
ATOM 3855 N N . THR B 2 182 ? -72.907 -35.787 -8.950 1.00 120.71 187 THR B N 1
ATOM 3856 C CA . THR B 2 182 ? -73.517 -34.708 -8.174 1.00 125.21 187 THR B CA 1
ATOM 3857 C C . THR B 2 182 ? -73.489 -33.354 -8.906 1.00 125.46 187 THR B C 1
ATOM 3858 O O . THR B 2 182 ? -72.412 -32.798 -9.191 1.00 130.68 187 THR B O 1
ATOM 3862 N N . PRO B 2 183 ? -74.650 -32.817 -9.264 1.00 123.71 188 PRO B N 1
ATOM 3863 C CA . PRO B 2 183 ? -74.727 -31.839 -10.349 1.00 114.46 188 PRO B CA 1
ATOM 3864 C C . PRO B 2 183 ? -74.234 -30.464 -9.955 1.00 122.02 188 PRO B C 1
ATOM 3865 O O . PRO B 2 183 ? -74.729 -29.875 -9.002 1.00 136.53 188 PRO B O 1
ATOM 3869 N N . ARG B 2 184 ? -73.349 -29.915 -10.774 1.00 121.07 189 ARG B N 1
ATOM 3870 C CA . ARG B 2 184 ? -72.612 -28.695 -10.471 1.00 130.69 189 ARG B CA 1
ATOM 3871 C C . ARG B 2 184 ? -73.568 -27.520 -10.371 1.00 131.83 189 ARG B C 1
ATOM 3872 O O . ARG B 2 184 ? -74.656 -27.557 -10.935 1.00 134.81 189 ARG B O 1
ATOM 3880 N N . TYR B 2 185 ? -73.177 -26.476 -9.627 1.00 129.22 190 TYR B N 1
ATOM 3881 C CA . TYR B 2 185 ? -74.054 -25.316 -9.481 1.00 122.27 190 TYR B CA 1
ATOM 3882 C C . TYR B 2 185 ? -73.951 -24.376 -10.693 1.00 128.94 190 TYR B C 1
ATOM 3883 O O . TYR B 2 185 ? -72.985 -24.407 -11.468 1.00 131.53 190 TYR B O 1
ATOM 3892 N N . MET B 2 186 ? -74.934 -23.485 -10.822 1.00 129.93 191 MET B N 1
ATOM 3893 C CA . MET B 2 186 ? -74.844 -22.482 -11.876 1.00 122.52 191 MET B CA 1
ATOM 3894 C C . MET B 2 186 ? -73.671 -21.562 -11.603 1.00 127.62 191 MET B C 1
ATOM 3895 O O . MET B 2 186 ? -73.107 -21.546 -10.512 1.00 135.97 191 MET B O 1
ATOM 3900 N N . LYS B 2 187 ? -73.298 -20.778 -12.598 1.00 123.40 192 LYS B N 1
ATOM 3901 C CA . LYS B 2 187 ? -72.366 -19.694 -12.370 1.00 125.21 192 LYS B CA 1
ATOM 3902 C C . LYS B 2 187 ? -73.100 -18.358 -12.430 1.00 132.08 192 LYS B C 1
ATOM 3903 O O . LYS B 2 187 ? -73.945 -18.135 -13.300 1.00 124.78 192 LYS B O 1
ATOM 3909 N N . VAL B 2 188 ? -72.817 -17.472 -11.474 1.00 137.82 193 VAL B N 1
ATOM 3910 C CA . VAL B 2 188 ? -73.368 -16.145 -11.622 1.00 132.88 193 VAL B CA 1
ATOM 3911 C C . VAL B 2 188 ? -72.741 -15.638 -12.900 1.00 133.13 193 VAL B C 1
ATOM 3912 O O . VAL B 2 188 ? -71.648 -16.057 -13.290 1.00 137.83 193 VAL B O 1
ATOM 3916 N N . GLY B 2 189 ? -73.446 -14.796 -13.602 1.00 124.44 194 GLY B N 1
ATOM 3917 C CA . GLY B 2 189 ? -72.790 -14.222 -14.754 1.00 125.35 194 GLY B CA 1
ATOM 3918 C C . GLY B 2 189 ? -73.179 -15.050 -15.930 1.00 125.39 194 GLY B C 1
ATOM 3919 O O . GLY B 2 189 ? -73.588 -14.497 -16.944 1.00 127.64 194 GLY B O 1
ATOM 3920 N N . ARG B 2 190 ? -73.099 -16.372 -15.781 1.00 125.72 195 ARG B N 1
ATOM 3921 C CA . ARG B 2 190 ? -73.872 -17.221 -16.669 1.00 119.31 195 ARG B CA 1
ATOM 3922 C C . ARG B 2 190 ? -75.344 -16.987 -16.456 1.00 119.27 195 ARG B C 1
ATOM 3923 O O . ARG B 2 190 ? -76.121 -17.056 -17.412 1.00 118.93 195 ARG B O 1
ATOM 3931 N N . ILE B 2 191 ? -75.762 -16.684 -15.224 1.00 120.04 196 ILE B N 1
ATOM 3932 C CA . ILE B 2 191 ? -77.165 -16.357 -15.083 1.00 120.68 196 ILE B CA 1
ATOM 3933 C C . ILE B 2 191 ? -77.412 -14.973 -15.607 1.00 123.10 196 ILE B C 1
ATOM 3934 O O . ILE B 2 191 ? -78.308 -14.748 -16.441 1.00 123.69 196 ILE B O 1
ATOM 3939 N N . TYR B 2 192 ? -76.569 -14.043 -15.180 1.00 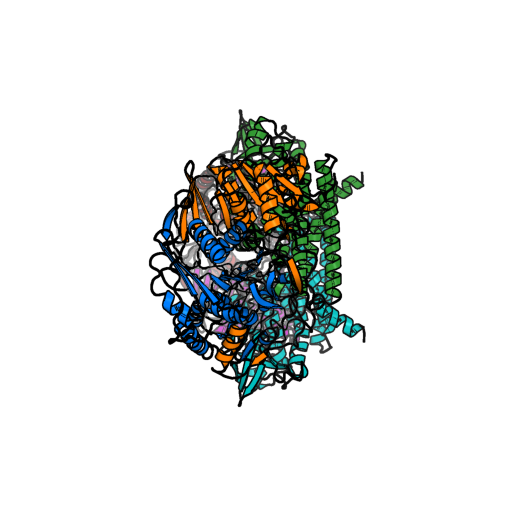124.85 197 TYR B N 1
ATOM 3940 C CA . TYR B 2 192 ? -76.747 -12.689 -15.646 1.00 127.58 197 TYR B CA 1
ATOM 3941 C C . TYR B 2 192 ? -76.894 -12.658 -17.156 1.00 127.73 197 TYR B C 1
ATOM 3942 O O . TYR B 2 192 ? -77.925 -12.207 -17.645 1.00 129.14 197 TYR B O 1
ATOM 3951 N N . ASP B 2 193 ? -75.961 -13.258 -17.921 1.00 131.57 198 ASP B N 1
ATOM 3952 C CA . ASP B 2 193 ? -76.108 -13.093 -19.380 1.00 130.72 198 ASP B CA 1
ATOM 3953 C C . ASP B 2 193 ? -77.193 -13.980 -19.980 1.00 126.45 198 ASP B C 1
ATOM 3954 O O . ASP B 2 193 ? -77.984 -13.481 -20.773 1.00 128.46 198 ASP B O 1
ATOM 3959 N N . ALA B 2 194 ? -77.321 -15.250 -19.584 1.00 122.76 199 ALA B N 1
ATOM 3960 C CA . ALA B 2 194 ? -78.467 -16.014 -20.074 1.00 121.60 199 ALA B CA 1
ATOM 3961 C C . ALA B 2 194 ? -79.784 -15.248 -19.969 1.00 123.80 199 ALA B C 1
ATOM 3962 O O . ALA B 2 194 ? -80.763 -15.592 -20.629 1.00 123.91 199 ALA B O 1
ATOM 3964 N N . PHE B 2 195 ? -79.860 -14.236 -19.129 1.00 135.66 200 PHE B N 1
ATOM 3965 C CA . PHE B 2 195 ? -81.071 -13.443 -19.128 1.00 128.54 200 PHE B CA 1
ATOM 3966 C C . PHE B 2 195 ? -80.889 -12.116 -19.823 1.00 131.95 200 PHE B C 1
ATOM 3967 O O . PHE B 2 195 ? -81.860 -11.587 -20.347 1.00 134.52 200 PHE B O 1
ATOM 3975 N N . GLU B 2 196 ? -79.673 -11.559 -19.815 1.00 132.46 201 GLU B N 1
ATOM 3976 C CA . GLU B 2 196 ? -79.409 -10.230 -20.368 1.00 136.14 201 GLU B CA 1
ATOM 3977 C C . GLU B 2 196 ? -79.348 -10.241 -21.886 1.00 137.28 201 GLU B C 1
ATOM 3978 O O . GLU B 2 196 ? -79.715 -9.253 -22.531 1.00 141.00 201 GLU B O 1
ATOM 3984 N N . ASN B 2 197 ? -78.949 -11.358 -22.471 1.00 138.22 202 ASN B N 1
ATOM 3985 C CA . ASN B 2 197 ? -78.850 -11.478 -23.907 1.00 140.13 202 ASN B CA 1
ATOM 3986 C C . ASN B 2 197 ? -79.846 -12.476 -24.505 1.00 147.24 202 ASN B C 1
ATOM 3987 O O . ASN B 2 197 ? -80.561 -12.124 -25.442 1.00 181.23 202 ASN B O 1
ATOM 3992 N N . ASP B 2 198 ? -79.969 -13.695 -23.977 1.00 135.44 203 ASP B N 1
ATOM 3993 C CA . ASP B 2 198 ? -81.063 -14.635 -24.292 1.00 143.63 203 ASP B CA 1
ATOM 3994 C C . ASP B 2 198 ? -81.109 -15.276 -25.688 1.00 144.11 203 ASP B C 1
ATOM 3995 O O . ASP B 2 198 ? -81.836 -14.836 -26.583 1.00 143.08 203 ASP B O 1
ATOM 4000 N N . VAL B 2 199 ? -80.304 -16.314 -25.877 1.00 146.74 204 VAL B N 1
ATOM 4001 C CA . VAL B 2 199 ? -80.187 -17.069 -27.117 1.00 144.83 204 VAL B CA 1
ATOM 4002 C C . VAL B 2 199 ? -81.149 -18.249 -27.186 1.00 141.50 204 VAL B C 1
ATOM 4003 O O . VAL B 2 199 ? -80.907 -19.218 -27.908 1.00 156.43 204 VAL B O 1
ATOM 4007 N N . VAL B 2 200 ? -82.198 -18.240 -26.399 1.00 139.13 205 VAL B N 1
ATOM 4008 C CA . VAL B 2 200 ? -82.999 -19.445 -26.233 1.00 131.69 205 VAL B CA 1
ATOM 4009 C C . VAL B 2 200 ? -84.026 -19.497 -27.351 1.00 123.02 205 VAL B C 1
ATOM 4010 O O . VAL B 2 200 ? -84.792 -18.545 -27.557 1.00 126.40 205 VAL B O 1
ATOM 4014 N N . GLU B 2 201 ? -83.979 -20.610 -28.093 1.00 126.64 206 GLU B N 1
ATOM 4015 C CA . GLU B 2 201 ? -84.835 -20.920 -29.233 1.00 129.83 206 GLU B CA 1
ATOM 4016 C C . GLU B 2 201 ? -86.165 -21.525 -28.817 1.00 124.97 206 GLU B C 1
ATOM 4017 O O . GLU B 2 201 ? -86.210 -22.450 -28.004 1.00 119.87 206 GLU B O 1
ATOM 4023 N N . THR B 2 202 ? -87.245 -21.012 -29.362 1.00 126.01 207 THR B N 1
ATOM 4024 C CA . THR B 2 202 ? -88.547 -21.602 -29.113 1.00 126.43 207 THR B CA 1
ATOM 4025 C C . THR B 2 202 ? -89.157 -22.229 -30.379 1.00 127.61 207 THR B C 1
ATOM 4026 O O . THR B 2 202 ? -89.605 -21.510 -31.262 1.00 131.42 207 THR B O 1
ATOM 4030 N N . TRP B 2 203 ? -89.276 -23.561 -30.432 1.00 124.83 208 TRP B N 1
ATOM 4031 C CA . TRP B 2 203 ? -89.785 -24.265 -31.599 1.00 125.69 208 TRP B CA 1
ATOM 4032 C C . TRP B 2 203 ? -91.237 -24.645 -31.431 1.00 127.42 208 TRP B C 1
ATOM 4033 O O . TRP B 2 203 ? -91.617 -25.145 -30.382 1.00 133.08 208 TRP B O 1
ATOM 4044 N N . THR B 2 204 ? -92.012 -24.521 -32.504 1.00 130.83 209 THR B N 1
ATOM 4045 C CA . THR B 2 204 ? -93.361 -25.045 -32.601 1.00 132.81 209 THR B CA 1
ATOM 4046 C C . THR B 2 204 ? -93.354 -26.352 -33.387 1.00 139.93 209 THR B C 1
ATOM 4047 O O . THR B 2 204 ? -92.295 -26.917 -33.669 1.00 127.75 209 THR B O 1
ATOM 4051 N N . VAL B 2 205 ? -94.547 -26.872 -33.706 1.00 108.19 210 VAL B N 1
ATOM 4052 C CA . VAL B 2 205 ? -94.652 -28.122 -34.472 1.00 110.81 210 VAL B CA 1
ATOM 4053 C C . VAL B 2 205 ? -93.974 -27.983 -35.837 1.00 118.27 210 VAL B C 1
ATOM 4054 O O . VAL B 2 205 ? -93.290 -28.900 -36.303 1.00 122.89 210 VAL B O 1
ATOM 4058 N N . LYS B 2 206 ? -94.140 -26.815 -36.487 1.00 115.26 211 LYS B N 1
ATOM 4059 C CA . LYS B 2 206 ? -93.467 -26.504 -37.742 1.00 104.51 211 LYS B CA 1
ATOM 4060 C C . LYS B 2 206 ? -91.995 -26.886 -37.728 1.00 109.96 211 LYS B C 1
ATOM 4061 O O . LYS B 2 206 ? -91.420 -27.184 -38.784 1.00 114.27 211 LYS B O 1
ATOM 4067 N N . ASP B 2 207 ? -91.354 -26.849 -36.567 1.00 115.58 212 ASP B N 1
ATOM 4068 C CA . ASP B 2 207 ? -89.926 -27.072 -36.476 1.00 122.06 212 ASP B CA 1
ATOM 4069 C C . ASP B 2 207 ? -89.556 -28.536 -36.314 1.00 125.18 212 ASP B C 1
ATOM 4070 O O . ASP B 2 207 ? -88.367 -28.835 -36.290 1.00 125.01 212 ASP B O 1
ATOM 4075 N N . ILE B 2 208 ? -90.536 -29.449 -36.239 1.00 129.97 213 ILE B N 1
ATOM 4076 C CA . ILE B 2 208 ? -90.311 -30.888 -36.073 1.00 125.39 213 ILE B CA 1
ATOM 4077 C C . ILE B 2 208 ? -90.838 -31.676 -37.287 1.00 133.33 213 ILE B C 1
ATOM 4078 O O . ILE B 2 208 ? -91.654 -31.194 -38.072 1.00 144.61 213 ILE B O 1
ATOM 4083 N N . GLU B 2 209 ? -90.417 -32.946 -37.360 1.00 127.95 214 GLU B N 1
ATOM 4084 C CA . GLU B 2 209 ? -90.720 -33.901 -38.426 1.00 123.71 214 GLU B CA 1
ATOM 4085 C C . GLU B 2 209 ? -91.533 -35.060 -37.826 1.00 131.51 214 GLU B C 1
ATOM 4086 O O . GLU B 2 209 ? -90.973 -36.007 -37.273 1.00 136.19 214 GLU B O 1
ATOM 4092 N N . VAL B 2 210 ? -92.865 -34.964 -37.891 1.00 129.67 215 VAL B N 1
ATOM 4093 C CA . VAL B 2 210 ? -93.754 -35.946 -37.275 1.00 129.91 215 VAL B CA 1
ATOM 4094 C C . VAL B 2 210 ? -95.010 -36.125 -38.095 1.00 137.32 215 VAL B C 1
ATOM 4095 O O . VAL B 2 210 ? -95.527 -35.168 -38.660 1.00 156.11 215 VAL B O 1
ATOM 4099 N N . ASP B 2 211 ? -95.602 -37.302 -38.003 1.00 130.63 216 ASP B N 1
ATOM 4100 C CA . ASP B 2 211 ? -96.962 -37.484 -38.495 1.00 135.52 216 ASP B CA 1
ATOM 4101 C C . ASP B 2 211 ? -97.905 -36.900 -37.444 1.00 135.20 216 ASP B C 1
ATOM 4102 O O . ASP B 2 211 ? -97.934 -37.402 -36.328 1.00 142.07 216 ASP B O 1
ATOM 4107 N N . PRO B 2 212 ? -98.701 -35.872 -37.753 1.00 134.02 217 PRO B N 1
ATOM 4108 C CA . PRO B 2 212 ? -99.472 -35.176 -36.706 1.00 136.89 217 PRO B CA 1
ATOM 4109 C C . PRO B 2 212 ? -100.517 -36.008 -36.030 1.00 147.12 217 PRO B C 1
ATOM 4110 O O . PRO B 2 212 ? -101.011 -35.615 -34.966 1.00 151.91 217 PRO B O 1
ATOM 4114 N N . SER B 2 213 ? -100.902 -37.107 -36.631 1.00 146.78 218 SER B N 1
ATOM 4115 C CA . SER B 2 213 ? -101.723 -38.149 -36.047 1.00 138.98 218 SER B CA 1
ATOM 4116 C C . SER B 2 213 ? -100.948 -39.021 -35.081 1.00 131.29 218 SER B C 1
ATOM 4117 O O . SER B 2 213 ? -101.271 -40.194 -34.910 1.00 140.82 218 SER B O 1
ATOM 4120 N N . ASN B 2 214 ? -99.821 -38.523 -34.622 1.00 115.85 219 ASN B N 1
ATOM 4121 C CA . ASN B 2 214 ? -99.035 -39.130 -33.564 1.00 121.04 219 ASN B CA 1
ATOM 4122 C C . ASN B 2 214 ? -98.795 -38.130 -32.437 1.00 130.52 219 ASN B C 1
ATOM 4123 O O . ASN B 2 214 ? -97.795 -38.252 -31.729 1.00 132.86 219 ASN B O 1
ATOM 4128 N N . LEU B 2 215 ? -99.620 -37.085 -32.328 1.00 130.24 220 LEU B N 1
ATOM 4129 C CA . LEU B 2 215 ? -99.409 -36.025 -31.355 1.00 129.73 220 LEU B CA 1
ATOM 4130 C C . LEU B 2 215 ? -100.629 -35.909 -30.465 1.00 143.36 220 LEU B C 1
ATOM 4131 O O . LEU B 2 215 ? -101.761 -36.048 -30.937 1.00 161.65 220 LEU B O 1
ATOM 4136 N N . GLY B 2 216 ? -100.398 -35.657 -29.181 1.00 129.15 221 GLY B N 1
ATOM 4137 C CA . GLY B 2 216 ? -101.515 -35.325 -28.333 1.00 124.80 221 GLY B CA 1
ATOM 4138 C C . GLY B 2 216 ? -102.399 -36.519 -28.043 1.00 134.98 221 GLY B C 1
ATOM 4139 O O . GLY B 2 216 ? -102.093 -37.655 -28.391 1.00 154.69 221 GLY B O 1
ATOM 4140 N N . LEU B 2 217 ? -103.521 -36.237 -27.377 1.00 129.47 222 LEU B N 1
ATOM 4141 C CA . LEU B 2 217 ? -104.427 -37.311 -26.983 1.00 129.98 222 LEU B CA 1
ATOM 4142 C C . LEU B 2 217 ? -104.853 -38.098 -28.218 1.00 135.99 222 LEU B C 1
ATOM 4143 O O . LEU B 2 217 ? -104.629 -39.317 -28.313 1.00 130.03 222 LEU B O 1
ATOM 4148 N N . LYS B 2 218 ? -105.358 -37.382 -29.227 1.00 131.98 223 LYS B N 1
ATOM 4149 C CA . LYS B 2 218 ? -105.829 -38.020 -30.438 1.00 137.63 223 LYS B CA 1
ATOM 4150 C C . LYS B 2 218 ? -104.785 -38.967 -31.030 1.00 132.50 223 LYS B C 1
ATOM 4151 O O . LYS B 2 218 ? -105.144 -39.880 -31.778 1.00 139.81 223 LYS B O 1
ATOM 4157 N N . GLY B 2 219 ? -103.509 -38.784 -30.701 1.00 118.34 224 GLY B N 1
ATOM 4158 C CA . GLY B 2 219 ? -102.435 -39.650 -31.141 1.00 116.25 224 GLY B CA 1
ATOM 4159 C C . GLY B 2 219 ? -101.913 -40.606 -30.091 1.00 120.96 224 GLY B C 1
ATOM 4160 O O . GLY B 2 219 ? -100.892 -41.269 -30.317 1.00 126.43 224 GLY B O 1
ATOM 4161 N N . SER B 2 220 ? -102.598 -40.733 -28.962 1.00 137.60 225 SER B N 1
ATOM 4162 C CA . SER B 2 220 ? -102.063 -41.438 -27.813 1.00 135.13 225 SER B CA 1
ATOM 4163 C C . SER B 2 220 ? -102.739 -42.792 -27.713 1.00 123.79 225 SER B C 1
ATOM 4164 O O . SER B 2 220 ? -103.970 -42.809 -27.594 1.00 116.96 225 SER B O 1
ATOM 4167 N N . PRO B 2 221 ? -102.051 -43.928 -27.812 1.00 121.16 226 PRO B N 1
ATOM 4168 C CA . PRO B 2 221 ? -102.722 -45.202 -27.547 1.00 123.24 226 PRO B CA 1
ATOM 4169 C C . PRO B 2 221 ? -103.364 -45.251 -26.191 1.00 121.93 226 PRO B C 1
ATOM 4170 O O . PRO B 2 221 ? -104.586 -45.363 -26.090 1.00 131.51 226 PRO B O 1
ATOM 4174 N N . THR B 2 222 ? -102.582 -45.076 -25.136 1.00 124.29 227 THR B N 1
ATOM 4175 C CA . THR B 2 222 ? -103.155 -45.209 -23.815 1.00 122.58 227 THR B CA 1
ATOM 4176 C C . THR B 2 222 ? -103.939 -43.949 -23.497 1.00 122.54 227 THR B C 1
ATOM 4177 O O . THR B 2 222 ? -103.788 -42.929 -24.175 1.00 112.19 227 THR B O 1
ATOM 4181 N N . SER B 2 223 ? -104.808 -44.043 -22.479 1.00 118.58 228 SER B N 1
ATOM 4182 C CA . SER B 2 223 ? -105.653 -42.930 -22.050 1.00 121.49 228 SER B CA 1
ATOM 4183 C C . SER B 2 223 ? -106.064 -43.125 -20.605 1.00 135.40 228 SER B C 1
ATOM 4184 O O . SER B 2 223 ? -106.120 -44.253 -20.125 1.00 145.92 228 SER B O 1
ATOM 4187 N N . VAL B 2 224 ? -106.391 -42.023 -19.929 1.00 133.69 229 VAL B N 1
ATOM 4188 C CA . VAL B 2 224 ? -106.722 -42.048 -18.502 1.00 123.94 229 VAL B CA 1
ATOM 4189 C C . VAL B 2 224 ? -108.220 -42.164 -18.293 1.00 119.66 229 VAL B C 1
ATOM 4190 O O . VAL B 2 224 ? -108.970 -41.228 -18.596 1.00 116.93 229 VAL B O 1
ATOM 4194 N N . PHE B 2 225 ? -108.640 -43.308 -17.736 1.00 121.47 230 PHE B N 1
ATOM 4195 C CA . PHE B 2 225 ? -110.057 -43.585 -17.525 1.00 126.13 230 PHE B CA 1
ATOM 4196 C C . PHE B 2 225 ? -110.611 -42.865 -16.307 1.00 135.35 230 PHE B C 1
ATOM 4197 O O . PHE B 2 225 ? -111.475 -41.989 -16.439 1.00 132.52 230 PHE B O 1
ATOM 4205 N N . LYS B 2 226 ? -110.114 -43.220 -15.118 1.00 140.01 231 LYS B N 1
ATOM 4206 C CA . LYS B 2 226 ? -110.390 -42.517 -13.874 1.00 128.82 231 LYS B CA 1
ATOM 4207 C C . LYS B 2 226 ? -109.058 -42.239 -13.172 1.00 132.25 231 LYS B C 1
ATOM 4208 O O . LYS B 2 226 ? -108.034 -42.873 -13.454 1.00 119.14 231 LYS B O 1
ATOM 4214 N N . SER B 2 227 ? -109.046 -41.207 -12.324 1.00 143.90 232 SER B N 1
ATOM 4215 C CA . SER B 2 227 ? -107.871 -40.902 -11.508 1.00 149.71 232 SER B CA 1
ATOM 4216 C C . SER B 2 227 ? -108.362 -40.283 -10.218 1.00 148.24 232 SER B C 1
ATOM 4217 O O . SER B 2 227 ? -109.150 -39.333 -10.263 1.00 145.98 232 SER B O 1
ATOM 4220 N N . PHE B 2 228 ? -107.884 -40.807 -9.085 1.00 149.84 233 PHE B N 1
ATOM 4221 C CA . PHE B 2 228 ? -108.368 -40.399 -7.776 1.00 145.27 233 PHE B CA 1
ATOM 4222 C C . PHE B 2 228 ? -107.175 -40.220 -6.843 1.00 144.46 233 PHE B C 1
ATOM 4223 O O . PHE B 2 228 ? -106.084 -40.749 -7.095 1.00 128.61 233 PHE B O 1
ATOM 4231 N N . THR B 2 229 ? -107.383 -39.399 -5.797 1.00 154.21 234 THR B N 1
ATOM 4232 C CA . THR B 2 229 ? -106.300 -38.899 -4.947 1.00 153.04 234 THR B CA 1
ATOM 4233 C C . THR B 2 229 ? -105.977 -39.929 -3.871 1.00 149.97 234 THR B C 1
ATOM 4234 O O . THR B 2 229 ? -106.789 -40.810 -3.566 1.00 153.14 234 THR B O 1
ATOM 4238 N N . LYS B 2 230 ? -104.795 -39.804 -3.268 1.00 147.00 235 LYS B N 1
ATOM 4239 C CA . LYS B 2 230 ? -104.419 -40.777 -2.250 1.00 156.13 235 LYS B CA 1
ATOM 4240 C C . LYS B 2 230 ? -105.352 -40.727 -1.031 1.00 168.19 235 LYS B C 1
ATOM 4241 O O . LYS B 2 230 ? -105.718 -39.647 -0.544 1.00 170.52 235 LYS B O 1
ATOM 4247 N N . SER B 2 231 ? -105.761 -41.918 -0.564 1.00 169.30 236 SER B N 1
ATOM 4248 C CA . SER B 2 231 ? -106.561 -42.060 0.653 1.00 165.80 236 SER B CA 1
ATOM 4249 C C . SER B 2 231 ? -105.759 -41.612 1.868 1.00 171.15 236 SER B C 1
ATOM 4250 O O . SER B 2 231 ? -104.563 -41.917 1.980 1.00 165.59 236 SER B O 1
ATOM 4253 N N . VAL B 2 232 ? -106.413 -40.861 2.773 1.00 174.95 237 VAL B N 1
ATOM 4254 C CA . VAL B 2 232 ? -105.724 -40.371 3.967 1.00 158.69 237 VAL B CA 1
ATOM 4255 C C . VAL B 2 232 ? -105.469 -41.555 4.907 1.00 147.83 237 VAL B C 1
ATOM 4256 O O . VAL B 2 232 ? -106.361 -42.403 5.125 1.00 133.07 237 VAL B O 1
ATOM 4260 N N . LYS B 2 233 ? -104.270 -41.581 5.523 1.00 148.80 238 LYS B N 1
ATOM 4261 C CA . LYS B 2 233 ? -103.860 -42.713 6.356 1.00 146.27 238 LYS B CA 1
ATOM 4262 C C . LYS B 2 233 ? -104.873 -42.993 7.472 1.00 158.29 238 LYS B C 1
ATOM 4263 O O . LYS B 2 233 ? -105.496 -42.068 8.009 1.00 162.18 238 LYS B O 1
ATOM 4269 N N . PRO B 2 234 ? -105.076 -44.278 7.843 1.00 160.18 239 PRO B N 1
ATOM 4270 C CA . PRO B 2 234 ? -106.058 -44.562 8.898 1.00 162.05 239 PRO B CA 1
ATOM 4271 C C . PRO B 2 234 ? -105.518 -44.544 10.330 1.00 166.02 239 PRO B C 1
ATOM 4272 O O . PRO B 2 234 ? -104.328 -44.300 10.597 1.00 167.20 239 PRO B O 1
ATOM 4276 N N . ALA B 2 235 ? -106.447 -44.872 11.239 1.00 160.15 240 ALA B N 1
ATOM 4277 C CA . ALA B 2 235 ? -106.305 -44.730 12.689 1.00 152.42 240 ALA B CA 1
ATOM 4278 C C . ALA B 2 235 ? -105.037 -45.376 13.255 1.00 149.61 240 ALA B C 1
ATOM 4279 O O . ALA B 2 235 ? -104.188 -44.705 13.869 1.00 155.13 240 ALA B O 1
ATOM 4281 N N . GLY B 2 236 ? -104.905 -46.689 13.103 1.00 140.85 241 GLY B N 1
ATOM 4282 C CA . GLY B 2 236 ? -103.733 -47.297 13.688 1.00 135.90 241 GLY B CA 1
ATOM 4283 C C . GLY B 2 236 ? -104.083 -48.031 14.942 1.00 140.52 241 GLY B C 1
ATOM 4284 O O . GLY B 2 236 ? -104.843 -47.531 15.771 1.00 151.33 241 GLY B O 1
ATOM 4285 N N . THR B 2 237 ? -103.637 -49.265 15.048 1.00 141.09 242 THR B N 1
ATOM 4286 C CA . THR B 2 237 ? -104.086 -50.103 16.136 1.00 149.49 242 THR B CA 1
ATOM 4287 C C . THR B 2 237 ? -102.923 -50.367 17.075 1.00 155.65 242 THR B C 1
ATOM 4288 O O . THR B 2 237 ? -101.762 -50.452 16.643 1.00 149.83 242 THR B O 1
ATOM 4292 N N . ILE B 2 238 ? -103.258 -50.493 18.368 1.00 158.44 243 ILE B N 1
ATOM 4293 C CA . ILE B 2 238 ? -102.288 -50.686 19.438 1.00 142.99 243 ILE B CA 1
ATOM 4294 C C . ILE B 2 238 ? -102.626 -52.033 20.088 1.00 137.49 243 ILE B C 1
ATOM 4295 O O . ILE B 2 238 ? -103.803 -52.330 20.324 1.00 125.49 243 ILE B O 1
ATOM 4300 N N . TYR B 2 239 ? -101.604 -52.878 20.296 1.00 142.34 244 TYR B N 1
ATOM 4301 C CA . TYR B 2 239 ? -101.766 -54.317 20.511 1.00 151.19 244 TYR B CA 1
ATOM 4302 C C . TYR B 2 239 ? -100.988 -54.814 21.726 1.00 158.55 244 TYR B C 1
ATOM 4303 O O . TYR B 2 239 ? -99.855 -54.383 21.965 1.00 155.70 244 TYR B O 1
ATOM 4312 N N . ASN B 2 240 ? -101.583 -55.776 22.468 1.00 166.89 245 ASN B N 1
ATOM 4313 C CA . ASN B 2 240 ? -100.966 -56.353 23.671 1.00 161.98 245 ASN B CA 1
ATOM 4314 C C . ASN B 2 240 ? -100.953 -57.898 23.650 1.00 154.11 245 ASN B C 1
ATOM 4315 O O . ASN B 2 240 ? -101.886 -58.481 24.195 1.00 148.65 245 ASN B O 1
ATOM 4320 N N . GLU B 2 241 ? -99.960 -58.547 23.023 1.00 153.16 246 GLU B N 1
ATOM 4321 C CA . GLU B 2 241 ? -99.648 -59.969 23.320 1.00 156.32 246 GLU B CA 1
ATOM 4322 C C . GLU B 2 241 ? -98.197 -60.224 22.959 1.00 165.02 246 GLU B C 1
ATOM 4323 O O . GLU B 2 241 ? -97.433 -59.283 22.750 1.00 177.62 246 GLU B O 1
ATOM 4329 N N . ASP B 2 242 ? -97.783 -61.492 22.934 1.00 162.09 247 ASP B N 1
ATOM 4330 C CA . ASP B 2 242 ? -96.410 -61.748 22.527 1.00 176.10 247 ASP B CA 1
ATOM 4331 C C . ASP B 2 242 ? -96.324 -62.907 21.559 1.00 186.89 247 ASP B C 1
ATOM 4332 O O . ASP B 2 242 ? -97.133 -63.836 21.619 1.00 201.16 247 ASP B O 1
ATOM 4337 N N . ALA B 2 243 ? -95.347 -62.787 20.633 1.00 173.12 248 ALA B N 1
ATOM 4338 C CA . ALA B 2 243 ? -94.903 -63.676 19.552 1.00 158.92 248 ALA B CA 1
ATOM 4339 C C . ALA B 2 243 ? -96.021 -63.943 18.554 1.00 160.47 248 ALA B C 1
ATOM 4340 O O . ALA B 2 243 ? -95.778 -64.093 17.350 1.00 155.70 248 ALA B O 1
ATOM 4342 N N . LYS B 2 244 ? -97.261 -63.853 19.042 1.00 161.01 249 LYS B N 1
ATOM 4343 C CA . LYS B 2 244 ? -98.396 -63.456 18.244 1.00 158.06 249 LYS B CA 1
ATOM 4344 C C . LYS B 2 244 ? -98.212 -62.029 17.852 1.00 152.31 249 LYS B C 1
ATOM 4345 O O . LYS B 2 244 ? -98.886 -61.529 16.951 1.00 143.79 249 LYS B O 1
ATOM 4351 N N . THR B 2 245 ? -97.275 -61.392 18.545 1.00 164.54 250 THR B N 1
ATOM 4352 C CA . THR B 2 245 ? -96.954 -59.989 18.373 1.00 163.23 250 THR B CA 1
ATOM 4353 C C . THR B 2 245 ? -96.197 -59.758 17.055 1.00 149.48 250 THR B C 1
ATOM 4354 O O . THR B 2 245 ? -96.644 -58.973 16.202 1.00 134.71 250 THR B O 1
ATOM 4358 N N . SER B 2 246 ? -95.103 -60.510 16.830 1.00 147.63 251 SER B N 1
ATOM 4359 C CA . SER B 2 246 ? -94.369 -60.401 15.578 1.00 143.65 251 SER B CA 1
ATOM 4360 C C . SER B 2 246 ? -95.242 -60.767 14.414 1.00 145.96 251 SER B C 1
ATOM 4361 O O . SER B 2 246 ? -95.186 -60.112 13.381 1.00 150.76 251 SER B O 1
ATOM 4364 N N . ALA B 2 247 ? -96.105 -61.765 14.574 1.00 151.49 252 ALA B N 1
ATOM 4365 C CA . ALA B 2 247 ? -97.127 -61.972 13.553 1.00 162.45 252 ALA B CA 1
ATOM 4366 C C . ALA B 2 247 ? -97.984 -60.723 13.397 1.00 153.54 252 ALA B C 1
ATOM 4367 O O . ALA B 2 247 ? -98.401 -60.387 12.284 1.00 144.32 252 ALA B O 1
ATOM 4369 N N . GLY B 2 248 ? -98.269 -60.024 14.503 1.00 156.70 253 GLY B N 1
ATOM 4370 C CA . GLY B 2 248 ? -98.929 -58.734 14.374 1.00 158.00 253 GLY B CA 1
ATOM 4371 C C . GLY B 2 248 ? -98.203 -57.856 13.378 1.00 153.71 253 GLY B C 1
ATOM 4372 O O . GLY B 2 248 ? -98.799 -57.317 12.443 1.00 144.37 253 GLY B O 1
ATOM 4373 N N . ILE B 2 249 ? -96.879 -57.799 13.510 1.00 158.80 254 ILE B N 1
ATOM 4374 C CA . ILE B 2 249 ? -96.052 -56.926 12.682 1.00 149.92 254 ILE B CA 1
ATOM 4375 C C . ILE B 2 249 ? -96.061 -57.386 11.239 1.00 140.35 254 ILE B C 1
ATOM 4376 O O . ILE B 2 249 ? -96.272 -56.594 10.321 1.00 148.08 254 ILE B O 1
ATOM 4381 N N . ILE B 2 250 ? -95.770 -58.662 11.017 1.00 131.34 255 ILE B N 1
ATOM 4382 C CA . ILE B 2 250 ? -95.526 -59.173 9.676 1.00 128.14 255 ILE B CA 1
ATOM 4383 C C . ILE B 2 250 ? -96.788 -59.296 8.817 1.00 124.40 255 ILE B C 1
ATOM 4384 O O . ILE B 2 250 ? -96.697 -59.197 7.603 1.00 122.33 255 ILE B O 1
ATOM 4389 N N . ILE B 2 251 ? -97.962 -59.557 9.391 1.00 132.18 256 ILE B N 1
ATOM 4390 C CA . ILE B 2 251 ? -99.167 -59.598 8.559 1.00 147.04 256 ILE B CA 1
ATOM 4391 C C . ILE B 2 251 ? -99.641 -58.190 8.129 1.00 148.75 256 ILE B C 1
ATOM 4392 O O . ILE B 2 251 ? -100.274 -58.040 7.072 1.00 151.82 256 ILE B O 1
ATOM 4397 N N . ASP B 2 252 ? -99.365 -57.140 8.917 1.00 151.95 257 ASP B N 1
ATOM 4398 C CA . ASP B 2 252 ? -99.592 -55.778 8.413 1.00 158.87 257 ASP B CA 1
ATOM 4399 C C . ASP B 2 252 ? -98.568 -55.330 7.406 1.00 147.07 257 ASP B C 1
ATOM 4400 O O . ASP B 2 252 ? -98.810 -54.342 6.716 1.00 142.29 257 ASP B O 1
ATOM 4405 N N . LYS B 2 253 ? -97.399 -55.942 7.415 1.00 148.07 258 LYS B N 1
ATOM 4406 C CA . LYS B 2 253 ? -96.386 -55.631 6.431 1.00 146.39 258 LYS B CA 1
ATOM 4407 C C . LYS B 2 253 ? -96.739 -56.280 5.096 1.00 149.27 258 LYS B C 1
ATOM 4408 O O . LYS B 2 253 ? -96.823 -55.602 4.066 1.00 162.77 258 LYS B O 1
ATOM 4414 N N . LEU B 2 254 ? -97.006 -57.580 5.105 1.00 138.89 259 LEU B N 1
ATOM 4415 C CA . LEU B 2 254 ? -97.639 -58.249 3.976 1.00 131.31 259 LEU B CA 1
ATOM 4416 C C . LEU B 2 254 ? -98.789 -57.426 3.368 1.00 134.26 259 LEU B C 1
ATOM 4417 O O . LEU B 2 254 ? -98.956 -57.437 2.147 1.00 138.08 259 LEU B O 1
ATOM 4422 N N . LYS B 2 255 ? -99.556 -56.676 4.173 1.00 127.99 260 LYS B N 1
ATOM 4423 C CA . LYS B 2 255 ? -100.639 -55.831 3.637 1.00 131.04 260 LYS B CA 1
ATOM 4424 C C . LYS B 2 255 ? -100.168 -54.616 2.845 1.00 133.67 260 LYS B C 1
ATOM 4425 O O . LYS B 2 255 ? -100.874 -54.145 1.935 1.00 122.02 260 LYS B O 1
ATOM 4431 N N . GLU B 2 256 ? -99.046 -54.027 3.234 1.00 146.41 261 GLU B N 1
ATOM 4432 C CA . GLU B 2 256 ? -98.506 -52.876 2.536 1.00 147.34 261 GLU B CA 1
ATOM 4433 C C . GLU B 2 256 ? -97.438 -53.311 1.576 1.00 142.03 261 GLU B C 1
ATOM 4434 O O . GLU B 2 256 ? -96.562 -52.528 1.224 1.00 134.03 261 GLU B O 1
ATOM 4440 N N . LYS B 2 257 ? -97.497 -54.573 1.173 1.00 154.93 262 LYS B N 1
ATOM 4441 C CA . LYS B 2 257 ? -96.662 -55.112 0.117 1.00 158.67 262 LYS B CA 1
ATOM 4442 C C . LYS B 2 257 ? -95.181 -55.071 0.482 1.00 155.68 262 LYS B C 1
ATOM 4443 O O . LYS B 2 257 ? -94.523 -54.065 0.235 1.00 143.85 262 LYS B O 1
ATOM 4449 N N . TYR B 2 258 ? -94.729 -56.045 1.286 1.00 163.92 263 TYR B N 1
ATOM 4450 C CA . TYR B 2 258 ? -93.341 -56.549 1.275 1.00 169.90 263 TYR B CA 1
ATOM 4451 C C . TYR B 2 258 ? -93.327 -58.044 1.463 1.00 178.10 263 TYR B C 1
ATOM 4452 O O . TYR B 2 258 ? -92.509 -58.552 2.236 1.00 177.23 263 TYR B O 1
ATOM 4461 N N . ILE B 2 259 ? -94.198 -58.789 0.764 1.00 187.57 264 ILE B N 1
ATOM 4462 C CA . ILE B 2 259 ? -94.179 -60.246 0.952 1.00 205.31 264 ILE B CA 1
ATOM 4463 C C . ILE B 2 259 ? -92.921 -60.850 0.350 1.00 225.89 264 ILE B C 1
ATOM 4464 O O . ILE B 2 259 ? -92.834 -61.025 -0.875 1.00 246.79 264 ILE B O 1
ATOM 4469 N N . ILE B 2 260 ? -91.921 -61.138 1.201 1.00 208.69 265 ILE B N 1
ATOM 4470 C CA . ILE B 2 260 ? -90.694 -61.717 0.662 1.00 203.04 265 ILE B CA 1
ATOM 4471 C C . ILE B 2 260 ? -90.332 -62.852 1.606 1.00 199.30 265 ILE B C 1
ATOM 4472 O O . ILE B 2 260 ? -90.915 -63.935 1.499 1.00 201.21 265 ILE B O 1
ATOM 4477 N N . MET C 3 1 ? -83.298 -2.175 -13.283 1.00 207.86 1 MET C N 1
ATOM 4478 C CA . MET C 3 1 ? -84.531 -1.505 -12.908 1.00 199.96 1 MET C CA 1
ATOM 4479 C C . MET C 3 1 ? -85.203 -2.374 -11.850 1.00 185.89 1 MET C C 1
ATOM 4480 O O . MET C 3 1 ? -84.791 -2.279 -10.702 1.00 169.71 1 MET C O 1
ATOM 4485 N N . ASP C 3 2 ? -86.138 -3.274 -12.238 1.00 191.16 2 ASP C N 1
ATOM 4486 C CA . ASP C 3 2 ? -87.019 -3.962 -11.280 1.00 195.30 2 ASP C CA 1
ATOM 4487 C C . ASP C 3 2 ? -86.386 -5.232 -10.718 1.00 174.16 2 ASP C C 1
ATOM 4488 O O . ASP C 3 2 ? -85.619 -5.930 -11.396 1.00 157.18 2 ASP C O 1
ATOM 4493 N N . LEU C 3 3 ? -86.736 -5.516 -9.460 1.00 167.01 3 LEU C N 1
ATOM 4494 C CA . LEU C 3 3 ? -86.030 -6.474 -8.631 1.00 141.20 3 LEU C CA 1
ATOM 4495 C C . LEU C 3 3 ? -86.769 -7.801 -8.511 1.00 136.32 3 LEU C C 1
ATOM 4496 O O . LEU C 3 3 ? -86.209 -8.756 -7.968 1.00 123.28 3 LEU C O 1
ATOM 4501 N N . ASN C 3 4 ? -88.003 -7.892 -9.017 1.00 146.75 4 ASN C N 1
ATOM 4502 C CA . ASN C 3 4 ? -88.670 -9.180 -9.135 1.00 149.48 4 ASN C CA 1
ATOM 4503 C C . ASN C 3 4 ? -88.501 -9.790 -10.512 1.00 148.73 4 ASN C C 1
ATOM 4504 O O . ASN C 3 4 ? -89.305 -10.625 -10.917 1.00 143.99 4 ASN C O 1
ATOM 4509 N N . SER C 3 5 ? -87.465 -9.393 -11.238 1.00 153.70 5 SER C N 1
ATOM 4510 C CA . SER C 3 5 ? -87.158 -9.996 -12.525 1.00 142.05 5 SER C CA 1
ATOM 4511 C C . SER C 3 5 ? -86.700 -11.441 -12.356 1.00 127.47 5 SER C C 1
ATOM 4512 O O . SER C 3 5 ? -86.018 -11.790 -11.391 1.00 119.58 5 SER C O 1
ATOM 4515 N N . LYS C 3 6 ? -87.026 -12.276 -13.344 1.00 127.15 6 LYS C N 1
ATOM 4516 C CA . LYS C 3 6 ? -86.629 -13.670 -13.244 1.00 119.24 6 LYS C CA 1
ATOM 4517 C C . LYS C 3 6 ? -85.125 -13.810 -13.175 1.00 110.50 6 LYS C C 1
ATOM 4518 O O . LYS C 3 6 ? -84.633 -14.819 -12.686 1.00 106.67 6 LYS C O 1
ATOM 4524 N N . LYS C 3 7 ? -84.380 -12.817 -13.634 1.00 118.21 7 LYS C N 1
ATOM 4525 C CA . LYS C 3 7 ? -82.931 -12.891 -13.523 1.00 122.34 7 LYS C CA 1
ATOM 4526 C C . LYS C 3 7 ? -82.552 -13.079 -12.072 1.00 119.09 7 LYS C C 1
ATOM 4527 O O . LYS C 3 7 ? -81.937 -14.084 -11.686 1.00 112.69 7 LYS C O 1
ATOM 4533 N N . TYR C 3 8 ? -82.950 -12.103 -11.255 1.00 117.35 8 TYR C N 1
ATOM 4534 C CA . TYR C 3 8 ? -82.674 -12.112 -9.834 1.00 109.24 8 TYR C CA 1
ATOM 4535 C C . TYR C 3 8 ? -83.287 -13.333 -9.157 1.00 107.68 8 TYR C C 1
ATOM 4536 O O . TYR C 3 8 ? -82.609 -14.002 -8.369 1.00 102.19 8 TYR C O 1
ATOM 4545 N N . GLN C 3 9 ? -84.546 -13.673 -9.503 1.00 99.22 9 GLN C N 1
ATOM 4546 C CA . GLN C 3 9 ? -85.133 -14.935 -9.057 1.00 97.00 9 GLN C CA 1
ATOM 4547 C C . GLN C 3 9 ? -84.189 -16.092 -9.251 1.00 96.00 9 GLN C C 1
ATOM 4548 O O . GLN C 3 9 ? -84.120 -16.995 -8.412 1.00 104.74 9 GLN C O 1
ATOM 4554 N N . MET C 3 10 ? -83.543 -16.142 -10.408 1.00 95.58 10 MET C N 1
ATOM 4555 C CA . MET C 3 10 ? -82.659 -17.250 -10.733 1.00 115.54 10 MET C CA 1
ATOM 4556 C C . MET C 3 10 ? -81.368 -17.194 -9.925 1.00 110.84 10 MET C C 1
ATOM 4557 O O . MET C 3 10 ? -80.860 -18.227 -9.472 1.00 113.15 10 MET C O 1
ATOM 4562 N N . LEU C 3 11 ? -80.822 -16.003 -9.715 1.00 108.19 11 LEU C N 1
ATOM 4563 C CA . LEU C 3 11 ? -79.746 -15.888 -8.738 1.00 112.81 11 LEU C CA 1
ATOM 4564 C C . LEU C 3 11 ? -80.178 -16.436 -7.359 1.00 113.96 11 LEU C C 1
ATOM 4565 O O . LEU C 3 11 ? -79.547 -17.365 -6.813 1.00 104.95 11 LEU C O 1
ATOM 4570 N N . LYS C 3 12 ? -81.282 -15.892 -6.793 1.00 100.50 12 LYS C N 1
ATOM 4571 C CA . LYS C 3 12 ? -81.755 -16.340 -5.485 1.00 98.39 12 LYS C CA 1
ATOM 4572 C C . LYS C 3 12 ? -81.911 -17.843 -5.423 1.00 103.26 12 LYS C C 1
ATOM 4573 O O . LYS C 3 12 ? -81.490 -18.462 -4.464 1.00 107.74 12 LYS C O 1
ATOM 4579 N N . GLU C 3 13 ? -82.472 -18.452 -6.445 1.00 111.94 13 GLU C N 1
ATOM 4580 C CA . GLU C 3 13 ? -82.535 -19.903 -6.497 1.00 113.95 13 GLU C CA 1
ATOM 4581 C C . GLU C 3 13 ? -81.144 -20.533 -6.346 1.00 102.30 13 GLU C C 1
ATOM 4582 O O . GLU C 3 13 ? -80.996 -21.610 -5.739 1.00 97.08 13 GLU C O 1
ATOM 4588 N N . LEU C 3 14 ? -80.115 -19.905 -6.942 1.00 95.20 14 LEU C N 1
ATOM 4589 C CA . LEU C 3 14 ? -78.766 -20.481 -6.878 1.00 102.27 14 LEU C CA 1
ATOM 4590 C C . LEU C 3 14 ? -78.215 -20.359 -5.488 1.00 107.93 14 LEU C C 1
ATOM 4591 O O . LEU C 3 14 ? -77.737 -21.338 -4.892 1.00 103.61 14 LEU C O 1
ATOM 4596 N N . TYR C 3 15 ? -78.243 -19.129 -4.984 1.00 104.15 15 TYR C N 1
ATOM 4597 C CA . TYR C 3 15 ? -77.824 -18.840 -3.632 1.00 94.19 15 TYR C CA 1
ATOM 4598 C C . TYR C 3 15 ? -78.495 -19.774 -2.616 1.00 95.02 15 TYR C C 1
ATOM 4599 O O . TYR C 3 15 ? -77.828 -20.445 -1.839 1.00 103.74 15 TYR C O 1
ATOM 4608 N N . VAL C 3 16 ? -79.801 -19.904 -2.658 1.00 95.72 16 VAL C N 1
ATOM 4609 C CA . VAL C 3 16 ? -80.430 -20.761 -1.682 1.00 97.14 16 VAL C CA 1
ATOM 4610 C C . VAL C 3 16 ? -79.910 -22.188 -1.787 1.00 105.07 16 VAL C C 1
ATOM 4611 O O . VAL C 3 16 ? -79.674 -22.847 -0.764 1.00 105.88 16 VAL C O 1
ATOM 4615 N N . SER C 3 17 ? -79.757 -22.723 -3.006 1.00 102.35 17 SER C N 1
ATOM 4616 C CA . SER C 3 17 ? -79.316 -24.119 -3.026 1.00 117.02 17 SER C CA 1
ATOM 4617 C C . SER C 3 17 ? -77.871 -24.274 -2.549 1.00 119.92 17 SER C C 1
ATOM 4618 O O . SER C 3 17 ? -77.534 -25.260 -1.871 1.00 120.43 17 SER C O 1
ATOM 4621 N N . PHE C 3 18 ? -77.028 -23.280 -2.829 1.00 116.67 18 PHE C N 1
ATOM 4622 C CA . PHE C 3 18 ? -75.658 -23.319 -2.331 1.00 115.64 18 PHE C CA 1
ATOM 4623 C C . PHE C 3 18 ? -75.638 -23.235 -0.812 1.00 114.88 18 PHE C C 1
ATOM 4624 O O . PHE C 3 18 ? -74.913 -23.983 -0.141 1.00 106.51 18 PHE C O 1
ATOM 4632 N N . ALA C 3 19 ? -76.442 -22.319 -0.268 1.00 114.19 19 ALA C N 1
ATOM 4633 C CA . ALA C 3 19 ? -76.536 -22.083 1.162 1.00 105.16 19 ALA C CA 1
ATOM 4634 C C . ALA C 3 19 ? -76.934 -23.348 1.892 1.00 104.72 19 ALA C C 1
ATOM 4635 O O . ALA C 3 19 ? -76.122 -23.918 2.607 1.00 114.05 19 ALA C O 1
ATOM 4637 N N . GLU C 3 20 ? -78.127 -23.886 1.595 1.00 110.71 20 GLU C N 1
ATOM 4638 C CA . GLU C 3 20 ? -78.596 -25.114 2.252 1.00 103.03 20 GLU C CA 1
ATOM 4639 C C . GLU C 3 20 ? -77.650 -26.286 2.067 1.00 104.21 20 GLU C C 1
ATOM 4640 O O . GLU C 3 20 ? -77.476 -27.071 2.987 1.00 106.83 20 GLU C O 1
ATOM 4646 N N . ASN C 3 21 ? -77.055 -26.467 0.888 1.00 123.71 21 ASN C N 1
ATOM 4647 C CA . ASN C 3 21 ? -76.335 -27.725 0.706 1.00 115.88 21 ASN C CA 1
ATOM 4648 C C . ASN C 3 21 ? -74.862 -27.687 1.085 1.00 118.65 21 ASN C C 1
ATOM 4649 O O . ASN C 3 21 ? -74.315 -28.724 1.509 1.00 114.66 21 ASN C O 1
ATOM 4654 N N . GLU C 3 22 ? -74.227 -26.517 0.995 1.00 107.89 22 GLU C N 1
ATOM 4655 C CA . GLU C 3 22 ? -72.798 -26.392 1.192 1.00 103.01 22 GLU C CA 1
ATOM 4656 C C . GLU C 3 22 ? -72.404 -25.682 2.456 1.00 112.72 22 GLU C C 1
ATOM 4657 O O . GLU C 3 22 ? -71.294 -25.937 2.926 1.00 124.70 22 GLU C O 1
ATOM 4663 N N . VAL C 3 23 ? -73.286 -24.799 2.992 1.00 110.66 23 VAL C N 1
ATOM 4664 C CA . VAL C 3 23 ? -72.975 -23.851 4.088 1.00 107.37 23 VAL C CA 1
ATOM 4665 C C . VAL C 3 23 ? -73.717 -24.205 5.386 1.00 108.41 23 VAL C C 1
ATOM 4666 O O . VAL C 3 23 ? -73.111 -24.276 6.463 1.00 112.51 23 VAL C O 1
ATOM 4670 N N . LYS C 3 24 ? -75.043 -24.352 5.303 1.00 102.57 24 LYS C N 1
ATOM 4671 C CA . LYS C 3 24 ? -75.871 -24.759 6.436 1.00 103.93 24 LYS C CA 1
ATOM 4672 C C . LYS C 3 24 ? -75.331 -25.944 7.236 1.00 112.01 24 LYS C C 1
ATOM 4673 O O . LYS C 3 24 ? -75.389 -25.888 8.472 1.00 107.18 24 LYS C O 1
ATOM 4679 N N . PRO C 3 25 ? -74.822 -27.024 6.653 1.00 109.34 25 PRO C N 1
ATOM 4680 C CA . PRO C 3 25 ? -74.413 -28.149 7.493 1.00 109.67 25 PRO C CA 1
ATOM 4681 C C . PRO C 3 25 ? -72.982 -28.078 7.986 1.00 112.31 25 PRO C C 1
ATOM 4682 O O . PRO C 3 25 ? -72.529 -29.051 8.605 1.00 114.35 25 PRO C O 1
ATOM 4686 N N . LEU C 3 26 ? -72.295 -26.962 7.703 1.00 106.39 26 LEU C N 1
ATOM 4687 C CA . LEU C 3 26 ? -71.055 -26.561 8.356 1.00 114.41 26 LEU C CA 1
ATOM 4688 C C . LEU C 3 26 ? -71.210 -25.533 9.445 1.00 118.39 26 LEU C C 1
ATOM 4689 O O . LEU C 3 26 ? -70.276 -25.374 10.224 1.00 121.38 26 LEU C O 1
ATOM 4694 N N . ALA C 3 27 ? -72.350 -24.857 9.531 1.00 120.07 27 ALA C N 1
ATOM 4695 C CA . ALA C 3 27 ? -72.473 -23.640 10.327 1.00 113.30 27 ALA C CA 1
ATOM 4696 C C . ALA C 3 27 ? -71.885 -23.783 11.721 1.00 106.23 27 ALA C C 1
ATOM 4697 O O . ALA C 3 27 ? -70.962 -23.037 12.123 1.00 105.73 27 ALA C O 1
ATOM 4699 N N . THR C 3 28 ? -72.419 -24.725 12.495 1.00 113.39 28 THR C N 1
ATOM 4700 C CA . THR C 3 28 ? -71.952 -24.739 13.877 1.00 116.94 28 THR C CA 1
ATOM 4701 C C . THR C 3 28 ? -70.601 -25.436 14.026 1.00 112.23 28 THR C C 1
ATOM 4702 O O . THR C 3 28 ? -69.915 -25.155 14.997 1.00 111.08 28 THR C O 1
ATOM 4706 N N . GLU C 3 29 ? -70.165 -26.282 13.071 1.00 112.72 29 GLU C N 1
ATOM 4707 C CA . GLU C 3 29 ? -68.796 -26.796 13.152 1.00 110.67 29 GLU C CA 1
ATOM 4708 C C . GLU C 3 29 ? -67.785 -25.663 13.112 1.00 108.60 29 GLU C C 1
ATOM 4709 O O . GLU C 3 29 ? -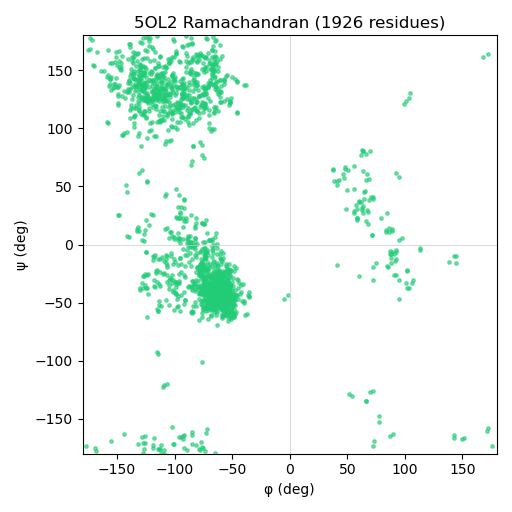66.738 -25.715 13.762 1.00 110.30 29 GLU C O 1
ATOM 4715 N N . LEU C 3 30 ? -68.104 -24.607 12.410 1.00 107.29 30 LEU C N 1
ATOM 4716 C CA . LEU C 3 30 ? -67.198 -23.484 12.382 1.00 109.94 30 LEU C CA 1
ATOM 4717 C C . LEU C 3 30 ? -67.348 -22.658 13.629 1.00 112.41 30 LEU C C 1
ATOM 4718 O O . LEU C 3 30 ? -66.365 -22.067 14.092 1.00 106.97 30 LEU C O 1
ATOM 4723 N N . ASP C 3 31 ? -68.565 -22.617 14.184 1.00 112.67 31 ASP C N 1
ATOM 4724 C CA . ASP C 3 31 ? -68.746 -21.914 15.455 1.00 109.15 31 ASP C CA 1
ATOM 4725 C C . ASP C 3 31 ? -67.957 -22.559 16.574 1.00 110.87 31 ASP C C 1
ATOM 4726 O O . ASP C 3 31 ? -67.244 -21.874 17.318 1.00 111.81 31 ASP C O 1
ATOM 4731 N N . GLU C 3 32 ? -68.078 -23.883 16.709 1.00 113.52 32 GLU C N 1
ATOM 4732 C CA . GLU C 3 32 ? -67.463 -24.590 17.824 1.00 117.88 32 GLU C CA 1
ATOM 4733 C C . GLU C 3 32 ? -65.971 -24.716 17.600 1.00 113.29 32 GLU C C 1
ATOM 4734 O O . GLU C 3 32 ? -65.202 -24.429 18.508 1.00 114.39 32 GLU C O 1
ATOM 4740 N N . GLU C 3 33 ? -65.530 -25.164 16.415 1.00 111.99 33 GLU C N 1
ATOM 4741 C CA . GLU C 3 33 ? -64.081 -25.280 16.224 1.00 112.08 33 GLU C CA 1
ATOM 4742 C C . GLU C 3 33 ? -63.392 -23.927 16.054 1.00 113.32 33 GLU C C 1
ATOM 4743 O O . GLU C 3 33 ? -62.155 -23.873 16.087 1.00 111.57 33 GLU C O 1
ATOM 4749 N N . GLU C 3 34 ? -64.166 -22.852 15.891 1.00 112.66 34 GLU C N 1
ATOM 4750 C CA . GLU C 3 34 ? -63.668 -21.502 15.654 1.00 113.87 34 GLU C CA 1
ATOM 4751 C C . GLU C 3 34 ? -62.613 -21.513 14.554 1.00 118.79 34 GLU C C 1
ATOM 4752 O O . GLU C 3 34 ? -61.429 -21.256 14.777 1.00 129.88 34 GLU C O 1
ATOM 4758 N N . ARG C 3 35 ? -63.108 -21.877 13.359 1.00 123.02 35 ARG C N 1
ATOM 4759 C CA . ARG C 3 35 ? -62.323 -22.356 12.217 1.00 119.56 35 ARG C CA 1
ATOM 4760 C C . ARG C 3 35 ? -62.720 -21.612 10.945 1.00 119.67 35 ARG C C 1
ATOM 4761 O O . ARG C 3 35 ? -63.902 -21.330 10.722 1.00 112.61 35 ARG C O 1
ATOM 4769 N N . PHE C 3 36 ? -61.740 -21.294 10.118 1.00 124.60 36 PHE C N 1
ATOM 4770 C CA . PHE C 3 36 ? -62.069 -20.661 8.836 1.00 121.35 36 PHE C CA 1
ATOM 4771 C C . PHE C 3 36 ? -62.511 -21.689 7.792 1.00 115.97 36 PHE C C 1
ATOM 4772 O O . PHE C 3 36 ? -61.890 -22.760 7.684 1.00 107.76 36 PHE C O 1
ATOM 4780 N N . PRO C 3 37 ? -63.611 -21.364 6.992 1.00 103.31 37 PRO C N 1
ATOM 4781 C CA . PRO C 3 37 ? -64.227 -22.304 6.033 1.00 103.03 37 PRO C CA 1
ATOM 4782 C C . PRO C 3 37 ? -63.527 -22.269 4.678 1.00 107.38 37 PRO C C 1
ATOM 4783 O O . PRO C 3 37 ? -64.079 -21.852 3.633 1.00 103.25 37 PRO C O 1
ATOM 4787 N N . TYR C 3 38 ? -62.287 -22.756 4.682 1.00 107.30 38 TYR C N 1
ATOM 4788 C CA . TYR C 3 38 ? -61.503 -22.855 3.462 1.00 115.26 38 TYR C CA 1
ATOM 4789 C C . TYR C 3 38 ? -62.256 -23.579 2.360 1.00 117.05 38 TYR C C 1
ATOM 4790 O O . TYR C 3 38 ? -62.337 -23.075 1.234 1.00 107.69 38 TYR C O 1
ATOM 4799 N N . GLU C 3 39 ? -62.833 -24.744 2.678 1.00 119.77 39 GLU C N 1
ATOM 4800 C CA . GLU C 3 39 ? -63.689 -25.459 1.740 1.00 111.31 39 GLU C CA 1
ATOM 4801 C C . GLU C 3 39 ? -64.780 -24.568 1.177 1.00 106.08 39 GLU C C 1
ATOM 4802 O O . GLU C 3 39 ? -64.889 -24.410 -0.034 1.00 114.91 39 GLU C O 1
ATOM 4808 N N . THR C 3 40 ? -65.606 -23.962 2.005 1.00 103.56 40 THR C N 1
ATOM 4809 C CA . THR C 3 40 ? -66.657 -23.265 1.276 1.00 120.86 40 THR C CA 1
ATOM 4810 C C . THR C 3 40 ? -66.185 -21.946 0.641 1.00 118.77 40 THR C C 1
ATOM 4811 O O . THR C 3 40 ? -66.941 -21.333 -0.108 1.00 116.25 40 THR C O 1
ATOM 4815 N N . VAL C 3 41 ? -64.940 -21.521 0.852 1.00 118.95 41 VAL C N 1
ATOM 4816 C CA . VAL C 3 41 ? -64.375 -20.483 -0.010 1.00 115.54 41 VAL C CA 1
ATOM 4817 C C . VAL C 3 41 ? -64.096 -21.012 -1.404 1.00 109.90 41 VAL C C 1
ATOM 4818 O O . VAL C 3 41 ? -64.533 -20.409 -2.379 1.00 112.29 41 VAL C O 1
ATOM 4822 N N . GLU C 3 42 ? -63.364 -22.127 -1.533 1.00 111.28 42 GLU C N 1
ATOM 4823 C CA . GLU C 3 42 ? -63.019 -22.606 -2.872 1.00 114.75 42 GLU C CA 1
ATOM 4824 C C . GLU C 3 42 ? -64.294 -23.040 -3.628 1.00 127.49 42 GLU C C 1
ATOM 4825 O O . GLU C 3 42 ? -64.557 -22.568 -4.758 1.00 124.18 42 GLU C O 1
ATOM 4831 N N . LYS C 3 43 ? -65.175 -23.804 -2.959 1.00 130.39 43 LYS C N 1
ATOM 4832 C CA . LYS C 3 43 ? -66.528 -24.055 -3.483 1.00 119.63 43 LYS C CA 1
ATOM 4833 C C . LYS C 3 43 ? -67.240 -22.776 -3.861 1.00 110.06 43 LYS C C 1
ATOM 4834 O O . LYS C 3 43 ? -67.912 -22.705 -4.879 1.00 106.57 43 LYS C O 1
ATOM 4840 N N . MET C 3 44 ? -67.175 -21.770 -3.022 1.00 122.40 44 MET C N 1
ATOM 4841 C CA . MET C 3 44 ? -67.867 -20.541 -3.372 1.00 120.25 44 MET C CA 1
ATOM 4842 C C . MET C 3 44 ? -67.315 -19.952 -4.684 1.00 120.09 44 MET C C 1
ATOM 4843 O O . MET C 3 44 ? -68.079 -19.547 -5.583 1.00 103.80 44 MET C O 1
ATOM 4848 N N . ALA C 3 45 ? -65.981 -19.929 -4.807 1.00 124.11 45 ALA C N 1
ATOM 4849 C CA . ALA C 3 45 ? -65.313 -19.292 -5.934 1.00 133.82 45 ALA C CA 1
ATOM 4850 C C . ALA C 3 45 ? -65.772 -19.899 -7.239 1.00 130.72 45 ALA C C 1
ATOM 4851 O O . ALA C 3 45 ? -66.262 -19.197 -8.131 1.00 106.73 45 ALA C O 1
ATOM 4853 N N . LYS C 3 46 ? -65.627 -21.222 -7.336 1.00 131.28 46 LYS C N 1
ATOM 4854 C CA . LYS C 3 46 ? -66.053 -22.083 -8.434 1.00 129.76 46 LYS C CA 1
ATOM 4855 C C . LYS C 3 46 ? -67.452 -21.782 -8.986 1.00 128.26 46 LYS C C 1
ATOM 4856 O O . LYS C 3 46 ? -67.673 -21.883 -10.190 1.00 132.71 46 LYS C O 1
ATOM 4862 N N . ALA C 3 47 ? -68.443 -21.525 -8.149 1.00 129.99 47 ALA C N 1
ATOM 4863 C CA . ALA C 3 47 ? -69.768 -21.246 -8.673 1.00 128.15 47 ALA C CA 1
ATOM 4864 C C . ALA C 3 47 ? -69.972 -19.778 -8.931 1.00 128.80 47 ALA C C 1
ATOM 4865 O O . ALA C 3 47 ? -71.106 -19.297 -8.977 1.00 134.31 47 ALA C O 1
ATOM 4867 N N . GLY C 3 48 ? -68.904 -19.053 -9.102 1.00 124.78 48 GLY C N 1
ATOM 4868 C CA . GLY C 3 48 ? -69.062 -17.722 -9.598 1.00 128.32 48 GLY C CA 1
ATOM 4869 C C . GLY C 3 48 ? -68.926 -16.654 -8.555 1.00 133.52 48 GLY C C 1
ATOM 4870 O O . GLY C 3 48 ? -68.270 -15.642 -8.834 1.00 132.36 48 GLY C O 1
ATOM 4871 N N . MET C 3 49 ? -69.432 -16.903 -7.341 1.00 134.15 49 MET C N 1
ATOM 4872 C CA . MET C 3 49 ? -69.382 -15.890 -6.290 1.00 126.11 49 MET C CA 1
ATOM 4873 C C . MET C 3 49 ? -67.924 -15.556 -6.026 1.00 130.61 49 MET C C 1
ATOM 4874 O O . MET C 3 49 ? -67.020 -16.239 -6.526 1.00 146.11 49 MET C O 1
ATOM 4879 N N . MET C 3 50 ? -67.696 -14.528 -5.211 1.00 111.48 50 MET C N 1
ATOM 4880 C CA . MET C 3 50 ? -66.408 -13.876 -4.939 1.00 118.44 50 MET C CA 1
ATOM 4881 C C . MET C 3 50 ? -66.061 -12.698 -5.862 1.00 111.11 50 MET C C 1
ATOM 4882 O O . MET C 3 50 ? -65.082 -11.985 -5.593 1.00 105.38 50 MET C O 1
ATOM 4887 N N . GLY C 3 51 ? -66.825 -12.457 -6.920 1.00 121.70 51 GLY C N 1
ATOM 4888 C CA . GLY C 3 51 ? -66.615 -11.350 -7.851 1.00 116.96 51 GLY C CA 1
ATOM 4889 C C . GLY C 3 51 ? -67.905 -10.858 -8.459 1.00 116.90 51 GLY C C 1
ATOM 4890 O O . GLY C 3 51 ? -67.911 -10.373 -9.570 1.00 127.84 51 GLY C O 1
ATOM 4891 N N . ILE C 3 52 ? -69.005 -11.056 -7.770 1.00 119.08 52 ILE C N 1
ATOM 4892 C CA . ILE C 3 52 ? -70.319 -10.947 -8.392 1.00 112.84 52 ILE C CA 1
ATOM 4893 C C . ILE C 3 52 ? -70.495 -9.610 -9.116 1.00 111.49 52 ILE C C 1
ATOM 4894 O O . ILE C 3 52 ? -70.918 -9.614 -10.274 1.00 111.17 52 ILE C O 1
ATOM 4899 N N . PRO C 3 53 ? -70.252 -8.477 -8.497 1.00 105.64 53 PRO C N 1
ATOM 4900 C CA . PRO C 3 53 ? -70.501 -7.200 -9.184 1.00 107.34 53 PRO C CA 1
ATOM 4901 C C . PRO C 3 53 ? -69.291 -6.551 -9.795 1.00 110.14 53 PRO C C 1
ATOM 4902 O O . PRO C 3 53 ? -69.074 -5.364 -9.541 1.00 115.33 53 PRO C O 1
ATOM 4906 N N . TYR C 3 54 ? -68.474 -7.281 -10.533 1.00 113.72 54 TYR C N 1
ATOM 4907 C CA . TYR C 3 54 ? -67.372 -6.627 -11.223 1.00 117.67 54 TYR C CA 1
ATOM 4908 C C . TYR C 3 54 ? -67.372 -7.018 -12.691 1.00 117.15 54 TYR C C 1
ATOM 4909 O O . TYR C 3 54 ? -67.749 -8.126 -13.065 1.00 122.13 54 TYR C O 1
ATOM 4918 N N . PRO C 3 55 ? -66.992 -6.089 -13.530 1.00 118.67 55 PRO C N 1
ATOM 4919 C CA . PRO C 3 55 ? -66.868 -6.355 -14.963 1.00 133.87 55 PRO C CA 1
ATOM 4920 C C . PRO C 3 55 ? -66.062 -7.604 -15.288 1.00 125.80 55 PRO C C 1
ATOM 4921 O O . PRO C 3 55 ? -65.065 -7.912 -14.633 1.00 112.93 55 PRO C O 1
ATOM 4925 N N . LYS C 3 56 ? -66.489 -8.292 -16.352 1.00 126.71 56 LYS C N 1
ATOM 4926 C CA . LYS C 3 56 ? -65.819 -9.516 -16.750 1.00 123.95 56 LYS C CA 1
ATOM 4927 C C . LYS C 3 56 ? -64.355 -9.256 -17.086 1.00 128.31 56 LYS C C 1
ATOM 4928 O O . LYS C 3 56 ? -63.483 -10.035 -16.704 1.00 142.02 56 LYS C O 1
ATOM 4934 N N . GLU C 3 57 ? -64.056 -8.136 -17.744 1.00 125.64 57 GLU C N 1
ATOM 4935 C CA . GLU C 3 57 ? -62.695 -7.850 -18.196 1.00 132.15 57 GLU C CA 1
ATOM 4936 C C . GLU C 3 57 ? -61.678 -7.896 -17.070 1.00 126.42 57 GLU C C 1
ATOM 4937 O O . GLU C 3 57 ? -60.479 -7.958 -17.328 1.00 144.00 57 GLU C O 1
ATOM 4943 N N . TYR C 3 58 ? -62.118 -7.837 -15.829 1.00 118.26 58 TYR C N 1
ATOM 4944 C CA . TYR C 3 58 ? -61.231 -7.916 -14.687 1.00 126.37 58 TYR C CA 1
ATOM 4945 C C . TYR C 3 58 ? -61.350 -9.229 -13.943 1.00 129.59 58 TYR C C 1
ATOM 4946 O O . TYR C 3 58 ? -60.864 -9.329 -12.818 1.00 116.60 58 TYR C O 1
ATOM 4955 N N . GLY C 3 59 ? -62.002 -10.232 -14.533 1.00 137.13 59 GLY C N 1
ATOM 4956 C CA . GLY C 3 59 ? -62.170 -11.525 -13.902 1.00 139.67 59 GLY C CA 1
ATOM 4957 C C . GLY C 3 59 ? -63.390 -11.681 -13.017 1.00 131.39 59 GLY C C 1
ATOM 4958 O O . GLY C 3 59 ? -63.672 -12.800 -12.593 1.00 125.95 59 GLY C O 1
ATOM 4959 N N . GLY C 3 60 ? -64.130 -10.610 -12.747 1.00 129.66 60 GLY C N 1
ATOM 4960 C CA . GLY C 3 60 ? -65.421 -10.719 -12.103 1.00 127.69 60 GLY C CA 1
ATOM 4961 C C . GLY C 3 60 ? -66.459 -11.266 -13.067 1.00 133.33 60 GLY C C 1
ATOM 4962 O O . GLY C 3 60 ? -66.169 -11.579 -14.224 1.00 121.14 60 GLY C O 1
ATOM 4963 N N . GLU C 3 61 ? -67.708 -11.359 -12.583 1.00 130.93 61 GLU C N 1
ATOM 4964 C CA . GLU C 3 61 ? -68.756 -12.103 -13.281 1.00 114.89 61 GLU C CA 1
ATOM 4965 C C . GLU C 3 61 ? -69.650 -11.240 -14.178 1.00 115.63 61 GLU C C 1
ATOM 4966 O O . GLU C 3 61 ? -70.386 -11.793 -15.012 1.00 129.42 61 GLU C O 1
ATOM 4972 N N . GLY C 3 62 ? -69.577 -9.910 -14.073 1.00 111.37 62 GLY C N 1
ATOM 4973 C CA . GLY C 3 62 ? -70.455 -9.024 -14.823 1.00 114.49 62 GLY C CA 1
ATOM 4974 C C . GLY C 3 62 ? -71.797 -8.714 -14.192 1.00 111.67 62 GLY C C 1
ATOM 4975 O O . GLY C 3 62 ? -72.701 -8.225 -14.899 1.00 124.54 62 GLY C O 1
ATOM 4976 N N . GLY C 3 63 ? -71.961 -9.018 -12.905 1.00 105.41 63 GLY C N 1
ATOM 4977 C CA . GLY C 3 63 ? -73.179 -8.782 -12.171 1.00 114.14 63 GLY C CA 1
ATOM 4978 C C . GLY C 3 63 ? -73.246 -7.374 -11.639 1.00 123.90 63 GLY C C 1
ATOM 4979 O O . GLY C 3 63 ? -72.423 -6.508 -11.953 1.00 124.24 63 GLY C O 1
ATOM 4980 N N . ASP C 3 64 ? -74.262 -7.149 -10.807 1.00 100.22 64 ASP C N 1
ATOM 4981 C CA . ASP C 3 64 ? -74.494 -5.842 -10.200 1.00 108.16 64 ASP C CA 1
ATOM 4982 C C . ASP C 3 64 ? -74.431 -5.960 -8.680 1.00 105.92 64 ASP C C 1
ATOM 4983 O O . ASP C 3 64 ? -74.384 -7.062 -8.145 1.00 107.07 64 ASP C O 1
ATOM 4988 N N . THR C 3 65 ? -74.416 -4.830 -7.956 1.00 110.73 65 THR C N 1
ATOM 4989 C CA . THR C 3 65 ? -74.290 -5.033 -6.515 1.00 109.34 65 THR C CA 1
ATOM 4990 C C . THR C 3 65 ? -75.574 -5.620 -5.957 1.00 107.50 65 THR C C 1
ATOM 4991 O O . THR C 3 65 ? -75.536 -6.283 -4.920 1.00 111.05 65 THR C O 1
ATOM 4995 N N . VAL C 3 66 ? -76.699 -5.447 -6.645 1.00 104.77 66 VAL C N 1
ATOM 4996 C CA . VAL C 3 66 ? -77.929 -5.997 -6.094 1.00 108.94 66 VAL C CA 1
ATOM 4997 C C . VAL C 3 66 ? -77.825 -7.509 -6.027 1.00 102.49 66 VAL C C 1
ATOM 4998 O O . VAL C 3 66 ? -78.133 -8.096 -5.008 1.00 97.87 66 VAL C O 1
ATOM 5002 N N . GLY C 3 67 ? -77.335 -8.160 -7.083 1.00 97.12 67 GLY C N 1
ATOM 5003 C CA . GLY C 3 67 ? -77.147 -9.610 -7.022 1.00 99.96 67 GLY C CA 1
ATOM 5004 C C . GLY C 3 67 ? -76.073 -10.076 -6.049 1.00 106.04 67 GLY C C 1
ATOM 5005 O O . GLY C 3 67 ? -76.139 -11.199 -5.511 1.00 119.78 67 GLY C O 1
ATOM 5006 N N . TYR C 3 68 ? -75.109 -9.208 -5.767 1.00 102.13 68 TYR C N 1
ATOM 5007 C CA . TYR C 3 68 ? -74.120 -9.468 -4.728 1.00 104.52 68 TYR C CA 1
ATOM 5008 C C . TYR C 3 68 ? -74.728 -9.379 -3.323 1.00 106.87 68 TYR C C 1
ATOM 5009 O O . TYR C 3 68 ? -74.685 -10.343 -2.543 1.00 109.41 68 TYR C O 1
ATOM 5018 N N . ILE C 3 69 ? -75.330 -8.238 -2.989 1.00 101.28 69 ILE C N 1
ATOM 5019 C CA . ILE C 3 69 ? -75.987 -8.096 -1.696 1.00 101.60 69 ILE C CA 1
ATOM 5020 C C . ILE C 3 69 ? -76.974 -9.229 -1.480 1.00 100.76 69 ILE C C 1
ATOM 5021 O O . ILE C 3 69 ? -77.065 -9.759 -0.375 1.00 95.99 69 ILE C O 1
ATOM 5026 N N . MET C 3 70 ? -77.722 -9.623 -2.532 1.00 100.03 70 MET C N 1
ATOM 5027 C CA . MET C 3 70 ? -78.618 -10.790 -2.468 1.00 94.64 70 MET C CA 1
ATOM 5028 C C . MET C 3 70 ? -77.840 -11.997 -1.960 1.00 101.45 70 MET C C 1
ATOM 5029 O O . MET C 3 70 ? -78.383 -12.856 -1.248 1.00 96.79 70 MET C O 1
ATOM 5034 N N . ALA C 3 71 ? -76.566 -12.101 -2.361 1.00 98.37 71 ALA C N 1
ATOM 5035 C CA . ALA C 3 71 ? -75.759 -13.242 -1.937 1.00 88.34 71 ALA C CA 1
ATOM 5036 C C . ALA C 3 71 ? -75.382 -13.173 -0.472 1.00 97.28 71 ALA C C 1
ATOM 5037 O O . ALA C 3 71 ? -75.442 -14.174 0.249 1.00 99.22 71 ALA C O 1
ATOM 5039 N N . VAL C 3 72 ? -74.919 -12.016 -0.018 1.00 94.87 72 VAL C N 1
ATOM 5040 C CA . VAL C 3 72 ? -74.641 -11.872 1.400 1.00 101.92 72 VAL C CA 1
ATOM 5041 C C . VAL C 3 72 ? -75.897 -12.171 2.211 1.00 110.25 72 VAL C C 1
ATOM 5042 O O . VAL C 3 72 ? -75.865 -12.931 3.190 1.00 109.57 72 VAL C O 1
ATOM 5046 N N . GLU C 3 73 ? -77.031 -11.608 1.800 1.00 112.65 73 GLU C N 1
ATOM 5047 C CA . GLU C 3 73 ? -78.265 -11.884 2.522 1.00 106.60 73 GLU C CA 1
ATOM 5048 C C . GLU C 3 73 ? -78.512 -13.383 2.591 1.00 106.56 73 GLU C C 1
ATOM 5049 O O . GLU C 3 73 ? -78.724 -13.933 3.678 1.00 102.80 73 GLU C O 1
ATOM 5055 N N . GLU C 3 74 ? -78.420 -14.081 1.457 1.00 108.88 74 GLU C N 1
ATOM 5056 C CA . GLU C 3 74 ? -78.815 -15.485 1.512 1.00 113.76 74 GLU C CA 1
ATOM 5057 C C . GLU C 3 74 ? -77.774 -16.378 2.171 1.00 108.35 74 GLU C C 1
ATOM 5058 O O . GLU C 3 74 ? -78.097 -17.500 2.561 1.00 98.25 74 GLU C O 1
ATOM 5064 N N . LEU C 3 75 ? -76.556 -15.909 2.347 1.00 103.77 75 LEU C N 1
ATOM 5065 C CA . LEU C 3 75 ? -75.615 -16.710 3.103 1.00 99.21 75 LEU C CA 1
ATOM 5066 C C . LEU C 3 75 ? -75.811 -16.532 4.616 1.00 104.80 75 LEU C C 1
ATOM 5067 O O . LEU C 3 75 ? -75.941 -17.514 5.356 1.00 97.27 75 LEU C O 1
ATOM 5072 N N . SER C 3 76 ? -75.803 -15.281 5.104 1.00 100.99 76 SER C N 1
ATOM 5073 C CA . SER C 3 76 ? -75.997 -15.047 6.521 1.00 86.33 76 SER C CA 1
ATOM 5074 C C . SER C 3 76 ? -77.333 -15.609 6.993 1.00 93.42 76 SER C C 1
ATOM 5075 O O . SER C 3 76 ? -77.523 -15.874 8.189 1.00 92.99 76 SER C O 1
ATOM 5078 N N . ARG C 3 77 ? -78.287 -15.785 6.090 1.00 104.72 77 ARG C N 1
ATOM 5079 C CA . ARG C 3 77 ? -79.513 -16.464 6.477 1.00 102.69 77 ARG C CA 1
ATOM 5080 C C . ARG C 3 77 ? -79.225 -17.835 7.116 1.00 103.57 77 ARG C C 1
ATOM 5081 O O . ARG C 3 77 ? -80.065 -18.362 7.847 1.00 94.70 77 ARG C O 1
ATOM 5089 N N . VAL C 3 78 ? -78.052 -18.430 6.870 1.00 100.40 78 VAL C N 1
ATOM 5090 C CA . VAL C 3 78 ? -77.852 -19.794 7.331 1.00 88.22 78 VAL C CA 1
ATOM 5091 C C . VAL C 3 78 ? -76.542 -19.843 8.147 1.00 97.91 78 VAL C C 1
ATOM 5092 O O . VAL C 3 78 ? -76.387 -20.707 9.013 1.00 108.45 78 VAL C O 1
ATOM 5096 N N . CYS C 3 79 ? -75.581 -18.942 7.868 1.00 100.09 79 CYS C N 1
ATOM 5097 C CA . CYS C 3 79 ? -74.262 -18.950 8.535 1.00 104.58 79 CYS C CA 1
ATOM 5098 C C . CYS C 3 79 ? -73.580 -17.581 8.449 1.00 101.35 79 CYS C C 1
ATOM 5099 O O . CYS C 3 79 ? -73.026 -17.217 7.406 1.00 84.99 79 CYS C O 1
ATOM 5102 N N . GLY C 3 80 ? -73.561 -16.859 9.569 1.00 106.84 80 GLY C N 1
ATOM 5103 C CA . GLY C 3 80 ? -73.141 -15.466 9.545 1.00 102.09 80 GLY C CA 1
ATOM 5104 C C . GLY C 3 80 ? -71.676 -15.251 9.240 1.00 99.86 80 GLY C C 1
ATOM 5105 O O . GLY C 3 80 ? -71.306 -14.241 8.627 1.00 93.90 80 GLY C O 1
ATOM 5106 N N . THR C 3 81 ? -70.812 -16.156 9.705 1.00 108.19 81 THR C N 1
ATOM 5107 C CA . THR C 3 81 ? -69.392 -15.926 9.483 1.00 111.43 81 THR C CA 1
ATOM 5108 C C . THR C 3 81 ? -69.116 -15.945 7.999 1.00 104.64 81 THR C C 1
ATOM 5109 O O . THR C 3 81 ? -68.424 -15.048 7.483 1.00 102.55 81 THR C O 1
ATOM 5113 N N . THR C 3 82 ? -69.710 -16.941 7.294 1.00 84.28 82 THR C N 1
ATOM 5114 C CA . THR C 3 82 ? -69.539 -17.075 5.854 1.00 93.36 82 THR C CA 1
ATOM 5115 C C . THR C 3 82 ? -70.024 -15.829 5.120 1.00 97.63 82 THR C C 1
ATOM 5116 O O . THR C 3 82 ? -69.369 -15.364 4.176 1.00 85.53 82 THR C O 1
ATOM 5120 N N . GLY C 3 83 ? -71.173 -15.283 5.542 1.00 101.14 83 GLY C N 1
ATOM 5121 C CA . GLY C 3 83 ? -71.608 -13.980 5.062 1.00 92.36 83 GLY C CA 1
ATOM 5122 C C . GLY C 3 83 ? -70.510 -12.934 5.122 1.00 95.71 83 GLY C C 1
ATOM 5123 O O . GLY C 3 83 ? -70.263 -12.212 4.151 1.00 90.22 83 GLY C O 1
ATOM 5124 N N . VAL C 3 84 ? -69.807 -12.841 6.253 1.00 97.35 84 VAL C N 1
ATOM 5125 C CA . VAL C 3 84 ? -68.886 -11.715 6.275 1.00 96.87 84 VAL C CA 1
ATOM 5126 C C . VAL C 3 84 ? -67.652 -12.045 5.421 1.00 96.87 84 VAL C C 1
ATOM 5127 O O . VAL C 3 84 ? -67.004 -11.147 4.900 1.00 94.59 84 VAL C O 1
ATOM 5131 N N . ILE C 3 85 ? -67.198 -13.299 5.384 1.00 87.29 85 ILE C N 1
ATOM 5132 C CA . ILE C 3 85 ? -66.015 -13.599 4.580 1.00 86.04 85 ILE C CA 1
ATOM 5133 C C . ILE C 3 85 ? -66.231 -13.083 3.166 1.00 93.63 85 ILE C C 1
ATOM 5134 O O . ILE C 3 85 ? -65.379 -12.388 2.572 1.00 91.74 85 ILE C O 1
ATOM 5139 N N . LEU C 3 86 ? -67.423 -13.334 2.640 1.00 94.16 86 LEU C N 1
ATOM 5140 C CA . LEU C 3 86 ? -67.721 -12.774 1.343 1.00 91.35 86 LEU C CA 1
ATOM 5141 C C . LEU C 3 86 ? -67.781 -11.262 1.400 1.00 100.50 86 LEU C C 1
ATOM 5142 O O . LEU C 3 86 ? -67.030 -10.603 0.686 1.00 100.68 86 LEU C O 1
ATOM 5147 N N . SER C 3 87 ? -68.665 -10.685 2.238 1.00 100.23 87 SER C N 1
ATOM 5148 C CA . SER C 3 87 ? -68.927 -9.242 2.135 1.00 104.90 87 SER C CA 1
ATOM 5149 C C . SER C 3 87 ? -67.653 -8.432 2.314 1.00 109.18 87 SER C C 1
ATOM 5150 O O . SER C 3 87 ? -67.461 -7.389 1.681 1.00 106.14 87 SER C O 1
ATOM 5153 N N . ALA C 3 88 ? -66.783 -8.899 3.192 1.00 102.14 88 ALA C N 1
ATOM 5154 C CA . ALA C 3 88 ? -65.486 -8.289 3.404 1.00 88.87 88 ALA C CA 1
ATOM 5155 C C . ALA C 3 88 ? -64.624 -8.398 2.169 1.00 92.28 88 ALA C C 1
ATOM 5156 O O . ALA C 3 88 ? -63.983 -7.417 1.779 1.00 97.40 88 ALA C O 1
ATOM 5158 N N . HIS C 3 89 ? -64.558 -9.606 1.571 1.00 91.00 89 HIS C N 1
ATOM 5159 C CA . HIS C 3 89 ? -63.806 -9.824 0.318 1.00 103.38 89 HIS C CA 1
ATOM 5160 C C . HIS C 3 89 ? -64.269 -8.909 -0.837 1.00 98.49 89 HIS C C 1
ATOM 5161 O O . HIS C 3 89 ? -63.480 -8.124 -1.371 1.00 91.99 89 HIS C O 1
ATOM 5168 N N . THR C 3 90 ? -65.543 -9.007 -1.243 1.00 104.61 90 THR C N 1
ATOM 5169 C CA . THR C 3 90 ? -66.062 -8.158 -2.320 1.00 110.01 90 THR C CA 1
ATOM 5170 C C . THR C 3 90 ? -66.112 -6.674 -1.958 1.00 105.89 90 THR C C 1
ATOM 5171 O O . THR C 3 90 ? -65.697 -5.849 -2.759 1.00 103.05 90 THR C O 1
ATOM 5175 N N . SER C 3 91 ? -66.633 -6.290 -0.785 1.00 105.54 91 SER C N 1
ATOM 5176 C CA . SER C 3 91 ? -66.904 -4.861 -0.540 1.00 102.73 91 SER C CA 1
ATOM 5177 C C . SER C 3 91 ? -65.733 -4.084 0.014 1.00 103.16 91 SER C C 1
ATOM 5178 O O . SER C 3 91 ? -65.585 -2.897 -0.310 1.00 95.63 91 SER C O 1
ATOM 5181 N N . LEU C 3 92 ? -64.926 -4.720 0.860 1.00 105.63 92 LEU C N 1
ATOM 5182 C CA . LEU C 3 92 ? -63.851 -4.047 1.568 1.00 99.06 92 LEU C CA 1
ATOM 5183 C C . LEU C 3 92 ? -62.502 -4.188 0.916 1.00 106.81 92 LEU C C 1
ATOM 5184 O O . LEU C 3 92 ? -61.762 -3.208 0.859 1.00 112.34 92 LEU C O 1
ATOM 5189 N N . GLY C 3 93 ? -62.158 -5.388 0.465 1.00 101.62 93 GLY C N 1
ATOM 5190 C CA . GLY C 3 93 ? -60.934 -5.604 -0.275 1.00 107.77 93 GLY C CA 1
ATOM 5191 C C . GLY C 3 93 ? -60.990 -5.361 -1.778 1.00 115.90 93 GLY C C 1
ATOM 5192 O O . GLY C 3 93 ? -60.239 -4.521 -2.291 1.00 121.11 93 GLY C O 1
ATOM 5193 N N . SER C 3 94 ? -61.878 -6.056 -2.500 1.00 103.88 94 SER C N 1
ATOM 5194 C CA . SER C 3 94 ? -61.917 -5.908 -3.951 1.00 108.37 94 SER C CA 1
ATOM 5195 C C . SER C 3 94 ? -62.235 -4.465 -4.379 1.00 113.48 94 SER C C 1
ATOM 5196 O O . SER C 3 94 ? -61.482 -3.843 -5.137 1.00 113.86 94 SER C O 1
ATOM 5199 N N . TRP C 3 95 ? -63.345 -3.918 -3.908 1.00 115.84 95 TRP C N 1
ATOM 5200 C CA . TRP C 3 95 ? -63.865 -2.675 -4.474 1.00 105.13 95 TRP C CA 1
ATOM 5201 C C . TRP C 3 95 ? -62.891 -1.503 -4.462 1.00 105.96 95 TRP C C 1
ATOM 5202 O O . TRP C 3 95 ? -62.778 -0.845 -5.508 1.00 102.79 95 TRP C O 1
ATOM 5213 N N . PRO C 3 96 ? -62.193 -1.138 -3.364 1.00 110.29 96 PRO C N 1
ATOM 5214 C CA . PRO C 3 96 ? -61.259 0.012 -3.509 1.00 123.91 96 PRO C CA 1
ATOM 5215 C C . PRO C 3 96 ? -60.282 -0.155 -4.675 1.00 113.86 96 PRO C C 1
ATOM 5216 O O . PRO C 3 96 ? -60.007 0.820 -5.363 1.00 108.18 96 PRO C O 1
ATOM 5220 N N . ILE C 3 97 ? -59.811 -1.374 -4.959 1.00 109.15 97 ILE C N 1
ATOM 5221 C CA . ILE C 3 97 ? -58.902 -1.584 -6.076 1.00 110.66 97 ILE C CA 1
ATOM 5222 C C . ILE C 3 97 ? -59.650 -1.408 -7.383 1.00 116.43 97 ILE C C 1
ATOM 5223 O O . ILE C 3 97 ? -59.137 -0.811 -8.338 1.00 112.71 97 ILE C O 1
ATOM 5228 N N . TYR C 3 98 ? -60.888 -1.897 -7.436 1.00 119.33 98 TYR C N 1
ATOM 5229 C CA . TYR C 3 98 ? -61.709 -1.684 -8.623 1.00 116.00 98 TYR C CA 1
ATOM 5230 C C . TYR C 3 98 ? -61.934 -0.204 -8.897 1.00 113.43 98 TYR C C 1
ATOM 5231 O O . TYR C 3 98 ? -61.832 0.253 -10.043 1.00 121.20 98 TYR C O 1
ATOM 5240 N N . GLN C 3 99 ? -62.275 0.553 -7.859 1.00 114.30 99 GLN C N 1
ATOM 5241 C CA . GLN C 3 99 ? -62.653 1.943 -8.033 1.00 112.16 99 GLN C CA 1
ATOM 5242 C C . GLN C 3 99 ? -61.453 2.887 -8.135 1.00 127.20 99 GLN C C 1
ATOM 5243 O O . GLN C 3 99 ? -61.453 3.805 -8.957 1.00 147.95 99 GLN C O 1
ATOM 5249 N N . TYR C 3 100 ? -60.412 2.684 -7.350 1.00 125.42 100 TYR C N 1
ATOM 5250 C CA . TYR C 3 100 ? -59.327 3.651 -7.271 1.00 130.82 100 TYR C CA 1
ATOM 5251 C C . TYR C 3 100 ? -58.027 3.149 -7.878 1.00 129.62 100 TYR C C 1
ATOM 5252 O O . TYR C 3 100 ? -57.091 3.942 -8.046 1.00 130.07 100 TYR C O 1
ATOM 5261 N N . GLY C 3 101 ? -57.940 1.864 -8.200 1.00 124.02 101 GLY C N 1
ATOM 5262 C CA . GLY C 3 101 ? -56.735 1.341 -8.811 1.00 127.97 101 GLY C CA 1
ATOM 5263 C C . GLY C 3 101 ? -56.722 1.558 -10.308 1.00 126.52 101 GLY C C 1
ATOM 5264 O O . GLY C 3 101 ? -57.772 1.577 -10.951 1.00 126.66 101 GLY C O 1
ATOM 5265 N N . ASN C 3 102 ? -55.508 1.747 -10.852 1.00 131.16 102 ASN C N 1
ATOM 5266 C CA . ASN C 3 102 ? -55.259 1.944 -12.290 1.00 130.73 102 ASN C CA 1
ATOM 5267 C C . ASN C 3 102 ? -55.340 0.605 -13.013 1.00 130.68 102 ASN C C 1
ATOM 5268 O O . ASN C 3 102 ? -55.748 -0.409 -12.446 1.00 135.34 102 ASN C O 1
ATOM 5273 N N . GLU C 3 103 ? -54.937 0.573 -14.278 1.00 142.33 103 GLU C N 1
ATOM 5274 C CA . GLU C 3 103 ? -55.129 -0.638 -15.070 1.00 137.36 103 GLU C CA 1
ATOM 5275 C C . GLU C 3 103 ? -54.157 -1.746 -14.674 1.00 135.63 103 GLU C C 1
ATOM 5276 O O . GLU C 3 103 ? -54.565 -2.904 -14.509 1.00 126.19 103 GLU C O 1
ATOM 5282 N N . GLU C 3 104 ? -52.870 -1.418 -14.502 1.00 139.40 104 GLU C N 1
ATOM 5283 C CA . GLU C 3 104 ? -51.899 -2.433 -14.087 1.00 138.81 104 GLU C CA 1
ATOM 5284 C C . GLU C 3 104 ? -52.374 -3.095 -12.818 1.00 128.67 104 GLU C C 1
ATOM 5285 O O . GLU C 3 104 ? -52.417 -4.331 -12.725 1.00 134.77 104 GLU C O 1
ATOM 5291 N N . GLN C 3 105 ? -52.833 -2.257 -11.873 1.00 122.26 105 GLN C N 1
ATOM 5292 C CA . GLN C 3 105 ? -53.281 -2.665 -10.543 1.00 126.65 105 GLN C CA 1
ATOM 5293 C C . GLN C 3 105 ? -54.534 -3.530 -10.601 1.00 131.25 105 GLN C C 1
ATOM 5294 O O . GLN C 3 105 ? -54.601 -4.589 -9.970 1.00 134.18 105 GLN C O 1
ATOM 5300 N N . LYS C 3 106 ? -55.545 -3.095 -11.347 1.00 133.99 106 LYS C N 1
ATOM 5301 C CA . LYS C 3 106 ? -56.727 -3.924 -11.518 1.00 128.73 106 LYS C CA 1
ATOM 5302 C C . LYS C 3 106 ? -56.417 -5.233 -12.217 1.00 132.09 106 LYS C C 1
ATOM 5303 O O . LYS C 3 106 ? -57.221 -6.158 -12.136 1.00 130.32 106 LYS C O 1
ATOM 5309 N N . GLN C 3 107 ? -55.290 -5.346 -12.913 1.00 135.36 107 GLN C N 1
ATOM 5310 C CA . GLN C 3 107 ? -55.000 -6.643 -13.514 1.00 132.54 107 GLN C CA 1
ATOM 5311 C C . GLN C 3 107 ? -54.229 -7.585 -12.599 1.00 133.54 107 GLN C C 1
ATOM 5312 O O . GLN C 3 107 ? -54.428 -8.803 -12.651 1.00 137.90 107 GLN C O 1
ATOM 5318 N N . LYS C 3 108 ? -53.316 -7.054 -11.803 1.00 130.92 108 LYS C N 1
ATOM 5319 C CA . LYS C 3 108 ? -52.499 -7.906 -10.949 1.00 130.82 108 LYS C CA 1
ATOM 5320 C C . LYS C 3 108 ? -53.196 -8.236 -9.635 1.00 136.16 108 LYS C C 1
ATOM 5321 O O . LYS C 3 108 ? -52.968 -9.296 -9.044 1.00 142.68 108 LYS C O 1
ATOM 5327 N N . PHE C 3 109 ? -54.013 -7.338 -9.131 1.00 131.49 109 PHE C N 1
ATOM 5328 C CA . PHE C 3 109 ? -54.636 -7.601 -7.860 1.00 134.32 109 PHE C CA 1
ATOM 5329 C C . PHE C 3 109 ? -56.136 -7.804 -7.965 1.00 136.70 109 PHE C C 1
ATOM 5330 O O . PHE C 3 109 ? -56.688 -8.675 -7.266 1.00 125.26 109 PHE C O 1
ATOM 5338 N N . LEU C 3 110 ? -56.809 -7.082 -8.866 1.00 138.55 110 LEU C N 1
ATOM 5339 C CA . LEU C 3 110 ? -58.264 -7.146 -8.860 1.00 134.80 110 LEU C CA 1
ATOM 5340 C C . LEU C 3 110 ? -58.775 -8.447 -9.461 1.00 132.60 110 LEU C C 1
ATOM 5341 O O . LEU C 3 110 ? -59.779 -8.994 -8.977 1.00 126.24 110 LEU C O 1
ATOM 5346 N N . ARG C 3 111 ? -58.061 -8.968 -10.475 1.00 121.87 111 ARG C N 1
ATOM 5347 C CA . ARG C 3 111 ? -58.450 -10.217 -11.133 1.00 129.11 111 ARG C CA 1
ATOM 5348 C C . ARG C 3 111 ? -58.326 -11.437 -10.242 1.00 126.12 111 ARG C C 1
ATOM 5349 O O . ARG C 3 111 ? -59.272 -12.243 -10.212 1.00 129.74 111 ARG C O 1
ATOM 5357 N N . PRO C 3 112 ? -57.213 -11.664 -9.538 1.00 122.91 112 PRO C N 1
ATOM 5358 C CA . PRO C 3 112 ? -57.135 -12.821 -8.620 1.00 123.74 112 PRO C CA 1
ATOM 5359 C C . PRO C 3 112 ? -58.267 -12.858 -7.605 1.00 123.34 112 PRO C C 1
ATOM 5360 O O . PRO C 3 112 ? -58.732 -13.939 -7.193 1.00 118.59 112 PRO C O 1
ATOM 5364 N N . LEU C 3 113 ? -58.676 -11.668 -7.154 1.00 121.03 113 LEU C N 1
ATOM 5365 C CA . LEU C 3 113 ? -59.798 -11.534 -6.246 1.00 122.65 113 LEU C CA 1
ATOM 5366 C C . LEU C 3 113 ? -61.101 -11.901 -6.930 1.00 124.80 113 LEU C C 1
ATOM 5367 O O . LEU C 3 113 ? -61.779 -12.841 -6.523 1.00 128.45 113 LEU C O 1
ATOM 5372 N N . ALA C 3 114 ? -61.452 -11.176 -7.995 1.00 125.41 114 ALA C N 1
ATOM 5373 C CA . ALA C 3 114 ? -62.762 -11.310 -8.637 1.00 121.41 114 ALA C CA 1
ATOM 5374 C C . ALA C 3 114 ? -63.025 -12.717 -9.171 1.00 121.49 114 ALA C C 1
ATOM 5375 O O . ALA C 3 114 ? -64.190 -13.119 -9.363 1.00 117.07 114 ALA C O 1
ATOM 5377 N N . SER C 3 115 ? -61.967 -13.450 -9.478 1.00 122.31 115 SER C N 1
ATOM 5378 C CA . SER C 3 115 ? -62.089 -14.808 -9.964 1.00 125.55 115 SER C CA 1
ATOM 5379 C C . SER C 3 115 ? -62.154 -15.830 -8.848 1.00 127.16 115 SER C C 1
ATOM 5380 O O . SER C 3 115 ? -62.240 -17.028 -9.141 1.00 134.87 115 SER C O 1
ATOM 5383 N N . GLY C 3 116 ? -62.114 -15.391 -7.586 1.00 120.82 116 GLY C N 1
ATOM 5384 C CA . GLY C 3 116 ? -62.080 -16.293 -6.452 1.00 122.35 116 GLY C CA 1
ATOM 5385 C C . GLY C 3 116 ? -60.779 -17.034 -6.247 1.00 133.61 116 GLY C C 1
ATOM 5386 O O . GLY C 3 116 ? -60.721 -17.935 -5.391 1.00 139.41 116 GLY C O 1
ATOM 5387 N N . GLU C 3 117 ? -59.731 -16.692 -7.007 1.00 132.69 117 GLU C N 1
ATOM 5388 C CA . GLU C 3 117 ? -58.477 -17.420 -6.909 1.00 134.75 117 GLU C CA 1
ATOM 5389 C C . GLU C 3 117 ? -57.698 -17.030 -5.674 1.00 135.95 117 GLU C C 1
ATOM 5390 O O . GLU C 3 117 ? -56.871 -17.840 -5.204 1.00 130.59 117 GLU C O 1
ATOM 5396 N N . LYS C 3 118 ? -58.017 -15.842 -5.125 1.00 128.10 118 LYS C N 1
ATOM 5397 C CA . LYS C 3 118 ? -57.401 -15.258 -3.944 1.00 122.28 118 LYS C CA 1
ATOM 5398 C C . LYS C 3 118 ? -58.471 -14.608 -3.059 1.00 126.93 118 LYS C C 1
ATOM 5399 O O . LYS C 3 118 ? -59.643 -14.530 -3.431 1.00 129.21 118 LYS C O 1
ATOM 5405 N N . LEU C 3 119 ? -58.067 -14.162 -1.852 1.00 125.59 119 LEU C N 1
ATOM 5406 C CA . LEU C 3 119 ? -58.991 -13.609 -0.862 1.00 122.93 119 LEU C CA 1
ATOM 5407 C C . LEU C 3 119 ? -58.546 -12.237 -0.344 1.00 123.32 119 LEU C C 1
ATOM 5408 O O . LEU C 3 119 ? -57.382 -12.023 0.010 1.00 115.36 119 LEU C O 1
ATOM 5413 N N . GLY C 3 120 ? -59.505 -11.325 -0.228 1.00 124.58 120 GLY C N 1
ATOM 5414 C CA . GLY C 3 120 ? -59.220 -9.932 0.054 1.00 126.33 120 GLY C CA 1
ATOM 5415 C C . GLY C 3 120 ? -59.564 -9.430 1.445 1.00 124.32 120 GLY C C 1
ATOM 5416 O O . GLY C 3 120 ? -60.474 -9.926 2.117 1.00 118.81 120 GLY C O 1
ATOM 5417 N N . ALA C 3 121 ? -58.833 -8.412 1.865 1.00 118.47 121 ALA C N 1
ATOM 5418 C CA . ALA C 3 121 ? -59.082 -7.861 3.167 1.00 103.66 121 ALA C CA 1
ATOM 5419 C C . ALA C 3 121 ? -58.711 -6.393 3.202 1.00 110.83 121 ALA C C 1
ATOM 5420 O O . ALA C 3 121 ? -57.840 -5.920 2.457 1.00 114.20 121 ALA C O 1
ATOM 5422 N N . PHE C 3 122 ? -59.337 -5.707 4.163 1.00 111.38 122 PHE C N 1
ATOM 5423 C CA . PHE C 3 122 ? -59.257 -4.267 4.354 1.00 114.48 122 PHE C CA 1
ATOM 5424 C C . PHE C 3 122 ? -58.807 -4.008 5.790 1.00 120.62 122 PHE C C 1
ATOM 5425 O O . PHE C 3 122 ? -59.380 -4.569 6.724 1.00 120.09 122 PHE C O 1
ATOM 5433 N N . GLY C 3 123 ? -57.731 -3.233 5.954 1.00 114.34 123 GLY C N 1
ATOM 5434 C CA . GLY C 3 123 ? -57.159 -2.945 7.244 1.00 102.79 123 GLY C CA 1
ATOM 5435 C C . GLY C 3 123 ? -57.057 -1.462 7.491 1.00 111.71 123 GLY C C 1
ATOM 5436 O O . GLY C 3 123 ? -56.243 -0.785 6.865 1.00 106.46 123 GLY C O 1
ATOM 5437 N N . LEU C 3 124 ? -57.882 -0.944 8.409 1.00 113.01 124 LEU C N 1
ATOM 5438 C CA . LEU C 3 124 ? -57.947 0.475 8.749 1.00 104.77 124 LEU C CA 1
ATOM 5439 C C . LEU C 3 124 ? -57.870 0.718 10.248 1.00 117.63 124 LEU C C 1
ATOM 5440 O O . LEU C 3 124 ? -57.251 1.695 10.691 1.00 124.11 124 LEU C O 1
ATOM 5445 N N . THR C 3 125 ? -58.482 -0.148 11.044 1.00 117.82 125 THR C N 1
ATOM 5446 C CA . THR C 3 125 ? -58.620 0.127 12.449 1.00 117.93 125 THR C CA 1
ATOM 5447 C C . THR C 3 125 ? -57.320 -0.282 13.156 1.00 126.34 125 THR C C 1
ATOM 5448 O O . THR C 3 125 ? -56.677 -1.278 12.799 1.00 120.34 125 THR C O 1
ATOM 5452 N N . GLU C 3 126 ? -56.920 0.521 14.141 1.00 132.60 126 GLU C N 1
ATOM 5453 C CA . GLU C 3 126 ? -55.703 0.366 14.924 1.00 131.74 126 GLU C CA 1
ATOM 5454 C C . GLU C 3 126 ? -56.130 0.359 16.381 1.00 127.34 126 GLU C C 1
ATOM 5455 O O . GLU C 3 126 ? -57.279 0.689 16.695 1.00 126.79 126 GLU C O 1
ATOM 5461 N N . PRO C 3 127 ? -55.245 -0.031 17.315 1.00 119.58 127 PRO C N 1
ATOM 5462 C CA . PRO C 3 127 ? -55.666 0.022 18.717 1.00 108.50 127 PRO C CA 1
ATOM 5463 C C . PRO C 3 127 ? -56.015 1.427 19.167 1.00 109.36 127 PRO C C 1
ATOM 5464 O O . PRO C 3 127 ? -57.065 1.590 19.784 1.00 114.15 127 PRO C O 1
ATOM 5468 N N . ASN C 3 128 ? -55.218 2.454 18.855 1.00 109.08 128 ASN C N 1
ATOM 5469 C CA . ASN C 3 128 ? -55.574 3.801 19.293 1.00 114.85 128 ASN C CA 1
ATOM 5470 C C . ASN C 3 128 ? -56.473 4.551 18.322 1.00 117.69 128 ASN C C 1
ATOM 5471 O O . ASN C 3 128 ? -56.807 5.704 18.601 1.00 119.40 128 ASN C O 1
ATOM 5476 N N . ALA C 3 129 ? -56.900 3.936 17.215 1.00 120.31 129 ALA C N 1
ATOM 5477 C CA . ALA C 3 129 ? -57.672 4.623 16.166 1.00 118.94 129 ALA C CA 1
ATOM 5478 C C . ALA C 3 129 ? -58.745 3.670 15.643 1.00 110.99 129 ALA C C 1
ATOM 5479 O O . ALA C 3 129 ? -58.485 2.792 14.820 1.00 116.14 129 ALA C O 1
ATOM 5481 N N . GLY C 3 130 ? -59.931 3.815 16.183 1.00 102.59 130 GLY C N 1
ATOM 5482 C CA . GLY C 3 130 ? -61.059 2.957 15.943 1.00 97.99 130 GLY C CA 1
ATOM 5483 C C . GLY C 3 130 ? -62.134 3.739 15.247 1.00 103.07 130 GLY C C 1
ATOM 5484 O O . GLY C 3 130 ? -62.220 3.733 14.018 1.00 122.78 130 GLY C O 1
ATOM 5485 N N . THR C 3 131 ? -63.040 4.313 16.033 1.00 94.41 131 THR C N 1
ATOM 5486 C CA . THR C 3 131 ? -64.106 5.129 15.460 1.00 105.29 131 THR C CA 1
ATOM 5487 C C . THR C 3 131 ? -63.610 6.478 14.983 1.00 105.13 131 THR C C 1
ATOM 5488 O O . THR C 3 131 ? -64.074 6.987 13.957 1.00 107.98 131 THR C O 1
ATOM 5492 N N . ASP C 3 132 ? -62.662 7.054 15.697 1.00 105.91 132 ASP C N 1
ATOM 5493 C CA . ASP C 3 132 ? -61.839 8.163 15.228 1.00 116.13 132 ASP C CA 1
ATOM 5494 C C . ASP C 3 132 ? -60.783 7.593 14.299 1.00 125.68 132 ASP C C 1
ATOM 5495 O O . ASP C 3 132 ? -59.698 7.195 14.748 1.00 123.54 132 ASP C O 1
ATOM 5500 N N . ALA C 3 133 ? -61.131 7.500 12.997 1.00 124.73 133 ALA C N 1
ATOM 5501 C CA . ALA C 3 133 ? -60.304 6.780 12.025 1.00 124.05 133 ALA C CA 1
ATOM 5502 C C . ALA C 3 133 ? -59.063 7.553 11.631 1.00 119.65 133 ALA C C 1
ATOM 5503 O O . ALA C 3 133 ? -58.080 6.945 11.194 1.00 112.31 133 ALA C O 1
ATOM 5505 N N . SER C 3 134 ? -59.072 8.860 11.814 1.00 118.91 134 SER C N 1
ATOM 5506 C CA . SER C 3 134 ? -57.983 9.672 11.323 1.00 128.49 134 SER C CA 1
ATOM 5507 C C . SER C 3 134 ? -56.796 9.726 12.255 1.00 131.11 134 SER C C 1
ATOM 5508 O O . SER C 3 134 ? -55.789 10.350 11.907 1.00 142.11 134 SER C O 1
ATOM 5511 N N . GLY C 3 135 ? -56.864 9.061 13.398 1.00 131.65 135 GLY C N 1
ATOM 5512 C CA . GLY C 3 135 ? -55.748 9.015 14.326 1.00 139.34 135 GLY C CA 1
ATOM 5513 C C . GLY C 3 135 ? -54.854 7.823 14.071 1.00 138.40 135 GLY C C 1
ATOM 5514 O O . GLY C 3 135 ? -54.389 7.166 15.012 1.00 138.96 135 GLY C O 1
ATOM 5515 N N . GLN C 3 136 ? -54.655 7.528 12.784 1.00 133.00 136 GLN C N 1
ATOM 5516 C CA . GLN C 3 136 ? -53.800 6.433 12.341 1.00 130.77 136 GLN C CA 1
ATOM 5517 C C . GLN C 3 136 ? -52.386 6.590 12.890 1.00 123.18 136 GLN C C 1
ATOM 5518 O O . GLN C 3 136 ? -51.839 7.702 12.951 1.00 127.11 136 GLN C O 1
ATOM 5524 N N . GLN C 3 137 ? -51.775 5.475 13.274 1.00 111.45 137 GLN C N 1
ATOM 5525 C CA . GLN C 3 137 ? -50.406 5.541 13.760 1.00 127.84 137 GLN C CA 1
ATOM 5526 C C . GLN C 3 137 ? -49.421 4.757 12.937 1.00 126.56 137 GLN C C 1
ATOM 5527 O O . GLN C 3 137 ? -48.210 4.943 13.126 1.00 127.46 137 GLN C O 1
ATOM 5533 N N . THR C 3 138 ? -49.893 3.897 12.046 1.00 125.20 138 THR C N 1
ATOM 5534 C CA . THR C 3 138 ? -49.003 3.151 11.168 1.00 127.69 138 THR C CA 1
ATOM 5535 C C . THR C 3 138 ? -48.427 4.076 10.082 1.00 126.45 138 THR C C 1
ATOM 5536 O O . THR C 3 138 ? -49.134 4.889 9.490 1.00 124.89 138 THR C O 1
ATOM 5540 N N . THR C 3 139 ? -47.128 4.016 9.855 1.00 125.70 139 THR C N 1
ATOM 5541 C CA . THR C 3 139 ? -46.530 4.957 8.931 1.00 129.72 139 THR C CA 1
ATOM 5542 C C . THR C 3 139 ? -46.081 4.267 7.651 1.00 136.12 139 THR C C 1
ATOM 5543 O O . THR C 3 139 ? -45.653 3.103 7.661 1.00 133.63 139 THR C O 1
ATOM 5547 N N . ALA C 3 140 ? -46.163 5.038 6.560 1.00 130.61 140 ALA C N 1
ATOM 5548 C CA . ALA C 3 140 ? -45.572 4.731 5.264 1.00 128.32 140 ALA C CA 1
ATOM 5549 C C . ALA C 3 140 ? -44.644 5.865 4.850 1.00 129.78 140 ALA C C 1
ATOM 5550 O O . ALA C 3 140 ? -45.042 7.040 4.848 1.00 130.54 140 ALA C O 1
ATOM 5552 N N . VAL C 3 141 ? -43.391 5.533 4.573 1.00 125.97 141 VAL C N 1
ATOM 5553 C CA . VAL C 3 141 ? -42.468 6.512 4.017 1.00 131.49 141 VAL C CA 1
ATOM 5554 C C . VAL C 3 141 ? -41.747 5.936 2.805 1.00 135.87 141 VAL C C 1
ATOM 5555 O O . VAL C 3 141 ? -41.392 4.752 2.748 1.00 127.07 141 VAL C O 1
ATOM 5559 N N . LEU C 3 142 ? -41.609 6.787 1.810 1.00 129.56 142 LEU C N 1
ATOM 5560 C CA . LEU C 3 142 ? -41.116 6.427 0.506 1.00 133.45 142 LEU C CA 1
ATOM 5561 C C . LEU C 3 142 ? -39.596 6.466 0.496 1.00 142.77 142 LEU C C 1
ATOM 5562 O O . LEU C 3 142 ? -39.006 7.453 0.941 1.00 139.70 142 LEU C O 1
ATOM 5567 N N . ASP C 3 143 ? -38.975 5.353 0.080 1.00 149.77 143 ASP C N 1
ATOM 5568 C CA . ASP C 3 143 ? -37.516 5.182 0.066 1.00 154.93 143 ASP C CA 1
ATOM 5569 C C . ASP C 3 143 ? -37.146 4.477 -1.235 1.00 153.38 143 ASP C C 1
ATOM 5570 O O . ASP C 3 143 ? -37.413 3.281 -1.424 1.00 144.28 143 ASP C O 1
ATOM 5575 N N . GLY C 3 144 ? -36.529 5.220 -2.139 1.00 160.82 144 GLY C N 1
ATOM 5576 C CA . GLY C 3 144 ? -36.285 4.636 -3.433 1.00 174.30 144 GLY C CA 1
ATOM 5577 C C . GLY C 3 144 ? -37.575 4.374 -4.184 1.00 167.16 144 GLY C C 1
ATOM 5578 O O . GLY C 3 144 ? -38.452 5.238 -4.284 1.00 143.22 144 GLY C O 1
ATOM 5579 N N . ASP C 3 145 ? -37.659 3.186 -4.776 1.00 169.92 145 ASP C N 1
ATOM 5580 C CA . ASP C 3 145 ? -38.826 2.737 -5.521 1.00 165.02 145 ASP C CA 1
ATOM 5581 C C . ASP C 3 145 ? -39.528 1.656 -4.710 1.00 160.21 145 ASP C C 1
ATOM 5582 O O . ASP C 3 145 ? -39.926 0.604 -5.218 1.00 156.41 145 ASP C O 1
ATOM 5587 N N . GLU C 3 146 ? -39.604 1.918 -3.406 1.00 159.46 146 GLU C N 1
ATOM 5588 C CA . GLU C 3 146 ? -40.314 1.134 -2.411 1.00 148.05 146 GLU C CA 1
ATOM 5589 C C . GLU C 3 146 ? -40.809 2.074 -1.325 1.00 141.39 146 GLU C C 1
ATOM 5590 O O . GLU C 3 146 ? -40.208 3.118 -1.059 1.00 141.27 146 GLU C O 1
ATOM 5596 N N . TYR C 3 147 ? -41.891 1.670 -0.683 1.00 139.32 147 TYR C N 1
ATOM 5597 C CA . TYR C 3 147 ? -42.414 2.241 0.544 1.00 134.21 147 TYR C CA 1
ATOM 5598 C C . TYR C 3 147 ? -42.044 1.342 1.720 1.00 139.95 147 TYR C C 1
ATOM 5599 O O . TYR C 3 147 ? -41.945 0.119 1.587 1.00 133.98 147 TYR C O 1
ATOM 5608 N N . ILE C 3 148 ? -41.794 1.960 2.870 1.00 145.62 148 ILE C N 1
ATOM 5609 C CA . ILE C 3 148 ? -41.548 1.244 4.118 1.00 135.94 148 ILE C CA 1
ATOM 5610 C C . ILE C 3 148 ? -42.706 1.492 5.057 1.00 131.33 148 ILE C C 1
ATOM 5611 O O . ILE C 3 148 ? -43.172 2.633 5.173 1.00 131.26 148 ILE C O 1
ATOM 5616 N N . LEU C 3 149 ? -43.185 0.415 5.692 1.00 134.11 149 LEU C N 1
ATOM 5617 C CA . LEU C 3 149 ? -44.426 0.375 6.467 1.00 136.13 149 LEU C CA 1
ATOM 5618 C C . LEU C 3 149 ? -44.182 -0.110 7.885 1.00 144.58 149 LEU C C 1
ATOM 5619 O O . LEU C 3 149 ? -43.647 -1.210 8.072 1.00 152.61 149 LEU C O 1
ATOM 5624 N N . ASN C 3 150 ? -44.623 0.667 8.880 1.00 142.19 150 ASN C N 1
ATOM 5625 C CA . ASN C 3 150 ? -44.377 0.306 10.274 1.00 135.79 150 ASN C CA 1
ATOM 5626 C C . ASN C 3 150 ? -45.606 0.552 11.141 1.00 126.17 150 ASN C C 1
ATOM 5627 O O . ASN C 3 150 ? -46.032 1.699 11.313 1.00 128.48 150 ASN C O 1
ATOM 5632 N N . GLY C 3 151 ? -46.151 -0.496 11.722 1.00 122.39 151 GLY C N 1
ATOM 5633 C CA . GLY C 3 151 ? -47.250 -0.317 12.643 1.00 133.26 151 GLY C CA 1
ATOM 5634 C C . GLY C 3 151 ? -48.182 -1.512 12.685 1.00 135.34 151 GLY C C 1
ATOM 5635 O O . GLY C 3 151 ? -47.853 -2.604 12.235 1.00 133.24 151 GLY C O 1
ATOM 5636 N N . SER C 3 152 ? -49.349 -1.289 13.290 1.00 133.08 152 SER C N 1
ATOM 5637 C CA . SER C 3 152 ? -50.253 -2.390 13.545 1.00 128.54 152 SER C CA 1
ATOM 5638 C C . SER C 3 152 ? -51.695 -2.037 13.267 1.00 122.01 152 SER C C 1
ATOM 5639 O O . SER C 3 152 ? -52.176 -0.967 13.661 1.00 113.27 152 SER C O 1
ATOM 5642 N N . LYS C 3 153 ? -52.385 -3.000 12.655 1.00 114.47 153 LYS C N 1
ATOM 5643 C CA . LYS C 3 153 ? -53.817 -2.951 12.454 1.00 116.30 153 LYS C CA 1
ATOM 5644 C C . LYS C 3 153 ? -54.432 -4.104 13.230 1.00 120.80 153 LYS C C 1
ATOM 5645 O O . LYS C 3 153 ? -53.999 -5.243 13.055 1.00 120.59 153 LYS C O 1
ATOM 5651 N N . ILE C 3 154 ? -55.395 -3.813 14.131 1.00 116.56 154 ILE C N 1
ATOM 5652 C CA . ILE C 3 154 ? -56.079 -4.858 14.910 1.00 122.21 154 ILE C CA 1
ATOM 5653 C C . ILE C 3 154 ? -57.505 -5.026 14.442 1.00 117.67 154 ILE C C 1
ATOM 5654 O O . ILE C 3 154 ? -58.153 -4.079 13.987 1.00 104.52 154 ILE C O 1
ATOM 5659 N N . PHE C 3 155 ? -58.006 -6.243 14.656 1.00 124.22 155 PHE C N 1
ATOM 5660 C CA . PHE C 3 155 ? -59.368 -6.642 14.313 1.00 120.01 155 PHE C CA 1
ATOM 5661 C C . PHE C 3 155 ? -59.563 -6.788 12.819 1.00 113.04 155 PHE C C 1
ATOM 5662 O O . PHE C 3 155 ? -60.574 -6.374 12.316 1.00 121.77 155 PHE C O 1
ATOM 5670 N N . ILE C 3 156 ? -58.637 -7.317 12.058 1.00 119.30 156 ILE C N 1
ATOM 5671 C CA . ILE C 3 156 ? -58.824 -7.246 10.609 1.00 110.82 156 ILE C CA 1
ATOM 5672 C C . ILE C 3 156 ? -59.467 -8.533 10.116 1.00 112.16 156 ILE C C 1
ATOM 5673 O O . ILE C 3 156 ? -58.925 -9.629 10.329 1.00 113.69 156 ILE C O 1
ATOM 5678 N N . THR C 3 157 ? -60.648 -8.407 9.495 1.00 111.12 157 THR C N 1
ATOM 5679 C CA . THR C 3 157 ? -61.375 -9.588 9.035 1.00 104.48 157 THR C CA 1
ATOM 5680 C C . THR C 3 157 ? -60.644 -10.225 7.893 1.00 110.16 157 THR C C 1
ATOM 5681 O O . THR C 3 157 ? -60.077 -9.530 7.042 1.00 112.22 157 THR C O 1
ATOM 5685 N N . ASN C 3 158 ? -60.651 -11.551 7.878 1.00 115.47 158 ASN C N 1
ATOM 5686 C CA . ASN C 3 158 ? -59.925 -12.289 6.857 1.00 123.17 158 ASN C CA 1
ATOM 5687 C C . ASN C 3 158 ? -58.431 -11.961 6.910 1.00 124.71 158 ASN C C 1
ATOM 5688 O O . ASN C 3 158 ? -57.734 -11.956 5.907 1.00 132.18 158 ASN C O 1
ATOM 5693 N N . ALA C 3 159 ? -57.911 -11.774 8.111 1.00 123.21 159 ALA C N 1
ATOM 5694 C CA . ALA C 3 159 ? -56.477 -11.861 8.316 1.00 124.15 159 ALA C CA 1
ATOM 5695 C C . ALA C 3 159 ? -56.197 -13.342 8.183 1.00 121.24 159 ALA C C 1
ATOM 5696 O O . ALA C 3 159 ? -57.058 -14.067 7.710 1.00 131.24 159 ALA C O 1
ATOM 5698 N N . ILE C 3 160 ? -55.122 -13.874 8.703 1.00 119.10 160 ILE C N 1
ATOM 5699 C CA . ILE C 3 160 ? -54.318 -14.896 8.049 1.00 117.46 160 ILE C CA 1
ATOM 5700 C C . ILE C 3 160 ? -54.788 -15.491 6.712 1.00 125.53 160 ILE C C 1
ATOM 5701 O O . ILE C 3 160 ? -53.980 -15.577 5.785 1.00 132.02 160 ILE C O 1
ATOM 5706 N N . ALA C 3 161 ? -56.054 -15.886 6.546 1.00 123.24 161 ALA C N 1
ATOM 5707 C CA . ALA C 3 161 ? -56.438 -16.572 5.301 1.00 114.70 161 ALA C CA 1
ATOM 5708 C C . ALA C 3 161 ? -56.242 -15.701 4.066 1.00 121.01 161 ALA C C 1
ATOM 5709 O O . ALA C 3 161 ? -55.978 -16.225 2.974 1.00 122.12 161 ALA C O 1
ATOM 5711 N N . GLY C 3 162 ? -56.338 -14.383 4.229 1.00 118.31 162 GLY C N 1
ATOM 5712 C CA . GLY C 3 162 ? -56.339 -13.487 3.089 1.00 122.72 162 GLY C CA 1
ATOM 5713 C C . GLY C 3 162 ? -54.985 -13.344 2.420 1.00 125.52 162 GLY C C 1
ATOM 5714 O O . GLY C 3 162 ? -53.935 -13.550 3.016 1.00 128.84 162 GLY C O 1
ATOM 5715 N N . ASP C 3 163 ? -55.036 -13.029 1.127 1.00 126.40 163 ASP C N 1
ATOM 5716 C CA . ASP C 3 163 ? -53.876 -12.907 0.262 1.00 122.75 163 ASP C CA 1
ATOM 5717 C C . ASP C 3 163 ? -53.540 -11.469 -0.090 1.00 121.55 163 ASP C C 1
ATOM 5718 O O . ASP C 3 163 ? -52.369 -11.155 -0.263 1.00 125.91 163 ASP C O 1
ATOM 5723 N N . ILE C 3 164 ? -54.530 -10.586 -0.196 1.00 118.85 164 ILE C N 1
ATOM 5724 C CA . ILE C 3 164 ? -54.297 -9.192 -0.554 1.00 121.39 164 ILE C CA 1
ATOM 5725 C C . ILE C 3 164 ? -54.978 -8.297 0.482 1.00 121.18 164 ILE C C 1
ATOM 5726 O O . ILE C 3 164 ? -56.165 -8.488 0.793 1.00 109.24 164 ILE C O 1
ATOM 5731 N N . TYR C 3 165 ? -54.240 -7.287 0.958 1.00 115.79 165 TYR C N 1
ATOM 5732 C CA . TYR C 3 165 ? -54.637 -6.436 2.060 1.00 99.60 165 TYR C CA 1
ATOM 5733 C C . TYR C 3 165 ? -54.568 -4.989 1.633 1.00 109.43 165 TYR C C 1
ATOM 5734 O O . TYR C 3 165 ? -53.509 -4.528 1.224 1.00 127.40 165 TYR C O 1
ATOM 5743 N N . VAL C 3 166 ? -55.650 -4.251 1.803 1.00 105.16 166 VAL C N 1
ATOM 5744 C CA . VAL C 3 166 ? -55.713 -2.855 1.367 1.00 110.27 166 VAL C CA 1
ATOM 5745 C C . VAL C 3 166 ? -55.550 -2.009 2.620 1.00 115.47 166 VAL C C 1
ATOM 5746 O O . VAL C 3 166 ? -56.531 -1.639 3.248 1.00 128.16 166 VAL C O 1
ATOM 5750 N N . VAL C 3 167 ? -54.313 -1.662 2.989 1.00 116.54 167 VAL C N 1
ATOM 5751 C CA . VAL C 3 167 ? -54.055 -1.130 4.330 1.00 109.67 167 VAL C CA 1
ATOM 5752 C C . VAL C 3 167 ? -53.876 0.376 4.213 1.00 111.54 167 VAL C C 1
ATOM 5753 O O . VAL C 3 167 ? -53.543 0.914 3.161 1.00 108.17 167 VAL C O 1
ATOM 5757 N N . MET C 3 168 ? -54.085 1.080 5.316 1.00 118.87 168 MET C N 1
ATOM 5758 C CA . MET C 3 168 ? -54.035 2.538 5.306 1.00 124.89 168 MET C CA 1
ATOM 5759 C C . MET C 3 168 ? -52.922 2.987 6.214 1.00 120.23 168 MET C C 1
ATOM 5760 O O . MET C 3 168 ? -52.739 2.405 7.276 1.00 123.00 168 MET C O 1
ATOM 5765 N N . ALA C 3 169 ? -52.160 3.996 5.793 1.00 119.70 169 ALA C N 1
ATOM 5766 C CA . ALA C 3 169 ? -51.170 4.536 6.707 1.00 103.66 169 ALA C CA 1
ATOM 5767 C C . ALA C 3 169 ? -50.904 6.000 6.427 1.00 115.35 169 ALA C C 1
ATOM 5768 O O . ALA C 3 169 ? -51.182 6.524 5.348 1.00 124.91 169 ALA C O 1
ATOM 5770 N N . MET C 3 170 ? -50.334 6.640 7.430 1.00 111.83 170 MET C N 1
ATOM 5771 C CA . MET C 3 170 ? -50.008 8.044 7.362 1.00 117.74 170 MET C CA 1
ATOM 5772 C C . MET C 3 170 ? -48.740 8.156 6.559 1.00 124.77 170 MET C C 1
ATOM 5773 O O . MET C 3 170 ? -47.779 7.432 6.824 1.00 127.90 170 MET C O 1
ATOM 5778 N N . THR C 3 171 ? -48.756 9.008 5.541 1.00 131.69 171 THR C N 1
ATOM 5779 C CA . THR C 3 171 ? -47.535 9.366 4.837 1.00 134.99 171 THR C CA 1
ATOM 5780 C C . THR C 3 171 ? -47.068 10.765 5.172 1.00 142.04 171 THR C C 1
ATOM 5781 O O . THR C 3 171 ? -45.898 11.077 4.932 1.00 142.81 171 THR C O 1
ATOM 5785 N N . ASP C 3 172 ? -47.963 11.592 5.726 1.00 144.17 172 ASP C N 1
ATOM 5786 C CA . ASP C 3 172 ? -47.665 12.916 6.264 1.00 150.46 172 ASP C CA 1
ATOM 5787 C C . ASP C 3 172 ? -48.571 13.094 7.482 1.00 153.06 172 ASP C C 1
ATOM 5788 O O . ASP C 3 172 ? -49.747 13.427 7.318 1.00 150.20 172 ASP C O 1
ATOM 5793 N N . LYS C 3 173 ? -48.055 12.814 8.692 1.00 156.84 173 LYS C N 1
ATOM 5794 C CA . LYS C 3 173 ? -48.861 13.011 9.904 1.00 146.59 173 LYS C CA 1
ATOM 5795 C C . LYS C 3 173 ? -49.270 14.473 10.076 1.00 135.00 173 LYS C C 1
ATOM 5796 O O . LYS C 3 173 ? -50.399 14.780 10.481 1.00 129.42 173 LYS C O 1
ATOM 5802 N N . SER C 3 174 ? -48.415 15.385 9.671 1.00 137.24 174 SER C N 1
ATOM 5803 C CA . SER C 3 174 ? -48.661 16.799 9.867 1.00 142.38 174 SER C CA 1
ATOM 5804 C C . SER C 3 174 ? -49.736 17.391 8.957 1.00 139.74 174 SER C C 1
ATOM 5805 O O . SER C 3 174 ? -49.708 18.594 8.685 1.00 141.07 174 SER C O 1
ATOM 5808 N N . LYS C 3 175 ? -50.634 16.556 8.410 1.00 141.70 175 LYS C N 1
ATOM 5809 C CA . LYS C 3 175 ? -51.807 17.016 7.658 1.00 145.94 175 LYS C CA 1
ATOM 5810 C C . LYS C 3 175 ? -53.090 16.311 8.082 1.00 138.34 175 LYS C C 1
ATOM 5811 O O . LYS C 3 175 ? -54.117 16.429 7.382 1.00 136.62 175 LYS C O 1
ATOM 5817 N N . GLY C 3 176 ? -53.056 15.571 9.188 1.00 134.94 176 GLY C N 1
ATOM 5818 C CA . GLY C 3 176 ? -54.290 14.987 9.703 1.00 139.35 176 GLY C CA 1
ATOM 5819 C C . GLY C 3 176 ? -54.755 13.854 8.824 1.00 140.78 176 GLY C C 1
ATOM 5820 O O . GLY C 3 176 ? -54.013 12.898 8.600 1.00 145.27 176 GLY C O 1
ATOM 5821 N N . ASN C 3 177 ? -56.006 13.928 8.358 1.00 140.39 177 ASN C N 1
ATOM 5822 C CA . ASN C 3 177 ? -56.584 12.959 7.426 1.00 142.02 177 ASN C CA 1
ATOM 5823 C C . ASN C 3 177 ? -56.384 13.357 5.968 1.00 136.68 177 ASN C C 1
ATOM 5824 O O . ASN C 3 177 ? -56.614 12.556 5.038 1.00 120.46 177 ASN C O 1
ATOM 5829 N N . LYS C 3 178 ? -55.910 14.559 5.754 1.00 138.46 178 LYS C N 1
ATOM 5830 C CA . LYS C 3 178 ? -55.348 14.794 4.463 1.00 128.42 178 LYS C CA 1
ATOM 5831 C C . LYS C 3 178 ? -53.909 14.269 4.401 1.00 128.33 178 LYS C C 1
ATOM 5832 O O . LYS C 3 178 ? -53.103 14.717 3.586 1.00 142.04 178 LYS C O 1
ATOM 5838 N N . GLY C 3 179 ? -53.574 13.322 5.269 1.00 111.11 179 GLY C N 1
ATOM 5839 C CA . GLY C 3 179 ? -52.245 12.760 5.306 1.00 119.43 179 GLY C CA 1
ATOM 5840 C C . GLY C 3 179 ? -52.235 11.250 5.250 1.00 117.52 179 GLY C C 1
ATOM 5841 O O . GLY C 3 179 ? -51.177 10.619 5.351 1.00 115.75 179 GLY C O 1
ATOM 5842 N N . ILE C 3 180 ? -53.379 10.653 5.101 1.00 115.55 180 ILE C N 1
ATOM 5843 C CA . ILE C 3 180 ? -53.403 9.205 4.971 1.00 125.47 180 ILE C CA 1
ATOM 5844 C C . ILE C 3 180 ? -53.384 8.803 3.506 1.00 126.81 180 ILE C C 1
ATOM 5845 O O . ILE C 3 180 ? -54.071 9.404 2.669 1.00 128.65 180 ILE C O 1
ATOM 5850 N N . SER C 3 181 ? -52.586 7.775 3.208 1.00 117.20 181 SER C N 1
ATOM 5851 C CA . SER C 3 181 ? -52.532 7.137 1.908 1.00 125.07 181 SER C CA 1
ATOM 5852 C C . SER C 3 181 ? -52.872 5.653 2.018 1.00 125.01 181 SER C C 1
ATOM 5853 O O . SER C 3 181 ? -52.728 5.032 3.075 1.00 123.93 181 SER C O 1
ATOM 5856 N N . ALA C 3 182 ? -53.305 5.075 0.905 1.00 118.31 182 ALA C N 1
ATOM 5857 C CA . ALA C 3 182 ? -53.764 3.696 0.886 1.00 119.15 182 ALA C CA 1
ATOM 5858 C C . ALA C 3 182 ? -52.867 2.816 0.028 1.00 122.64 182 ALA C C 1
ATOM 5859 O O . ALA C 3 182 ? -52.534 3.195 -1.092 1.00 135.47 182 ALA C O 1
ATOM 5861 N N . PHE C 3 183 ? -52.537 1.607 0.515 1.00 114.10 183 PHE C N 1
ATOM 5862 C CA . PHE C 3 183 ? -51.553 0.740 -0.132 1.00 116.43 183 PHE C CA 1
ATOM 5863 C C . PHE C 3 183 ? -52.086 -0.677 -0.294 1.00 116.58 183 PHE C C 1
ATOM 5864 O O . PHE C 3 183 ? -52.795 -1.185 0.578 1.00 105.09 183 PHE C O 1
ATOM 5872 N N . ILE C 3 184 ? -51.726 -1.314 -1.415 1.00 116.93 184 ILE C N 1
ATOM 5873 C CA . ILE C 3 184 ? -52.069 -2.702 -1.690 1.00 107.04 184 ILE C CA 1
ATOM 5874 C C . ILE C 3 184 ? -50.899 -3.555 -1.273 1.00 108.33 184 ILE C C 1
ATOM 5875 O O . ILE C 3 184 ? -49.794 -3.370 -1.791 1.00 131.95 184 ILE C O 1
ATOM 5880 N N . VAL C 3 185 ? -51.132 -4.503 -0.367 1.00 106.72 185 VAL C N 1
ATOM 5881 C CA . VAL C 3 185 ? -50.050 -5.220 0.315 1.00 121.03 185 VAL C CA 1
ATOM 5882 C C . VAL C 3 185 ? -50.290 -6.715 0.259 1.00 119.89 185 VAL C C 1
ATOM 5883 O O . VAL C 3 185 ? -51.272 -7.215 0.828 1.00 107.63 185 VAL C O 1
ATOM 5887 N N . GLU C 3 186 ? -49.334 -7.433 -0.317 1.00 127.42 186 GLU C N 1
ATOM 5888 C CA . GLU C 3 186 ? -49.508 -8.848 -0.578 1.00 126.33 186 GLU C CA 1
ATOM 5889 C C . GLU C 3 186 ? -48.983 -9.645 0.592 1.00 120.45 186 GLU C C 1
ATOM 5890 O O . GLU C 3 186 ? -47.893 -9.373 1.084 1.00 123.48 186 GLU C O 1
ATOM 5896 N N . LYS C 3 187 ? -49.774 -10.601 1.052 1.00 118.52 187 LYS C N 1
ATOM 5897 C CA . LYS C 3 187 ? -49.344 -11.459 2.143 1.00 120.89 187 LYS C CA 1
ATOM 5898 C C . LYS C 3 187 ? -48.181 -12.312 1.691 1.00 131.38 187 LYS C C 1
ATOM 5899 O O . LYS C 3 187 ? -48.305 -13.085 0.735 1.00 122.96 187 LYS C O 1
ATOM 5905 N N . GLY C 3 188 ? -47.046 -12.123 2.355 1.00 138.19 188 GLY C N 1
ATOM 5906 C CA . GLY C 3 188 ? -45.830 -12.848 2.071 1.00 133.87 188 GLY C CA 1
ATOM 5907 C C . GLY C 3 188 ? -44.637 -11.913 2.111 1.00 133.80 188 GLY C C 1
ATOM 5908 O O . GLY C 3 188 ? -43.484 -12.370 2.106 1.00 141.94 188 GLY C O 1
ATOM 5909 N N . THR C 3 189 ? -44.887 -10.597 2.086 1.00 125.79 189 THR C N 1
ATOM 5910 C CA . THR C 3 189 ? -43.761 -9.694 1.954 1.00 134.01 189 THR C CA 1
ATOM 5911 C C . THR C 3 189 ? -42.930 -9.770 3.234 1.00 147.80 189 THR C C 1
ATOM 5912 O O . THR C 3 189 ? -43.450 -10.074 4.316 1.00 149.89 189 THR C O 1
ATOM 5916 N N . PRO C 3 190 ? -41.636 -9.521 3.136 1.00 142.88 190 PRO C N 1
ATOM 5917 C CA . PRO C 3 190 ? -40.819 -9.423 4.349 1.00 147.33 190 PRO C CA 1
ATOM 5918 C C . PRO C 3 190 ? -41.298 -8.297 5.261 1.00 141.23 190 PRO C C 1
ATOM 5919 O O . PRO C 3 190 ? -41.378 -7.137 4.856 1.00 144.15 190 PRO C O 1
ATOM 5923 N N . GLY C 3 191 ? -41.548 -8.633 6.520 1.00 135.36 191 GLY C N 1
ATOM 5924 C CA . GLY C 3 191 ? -41.970 -7.668 7.502 1.00 139.12 191 GLY C CA 1
ATOM 5925 C C . GLY C 3 191 ? -43.456 -7.704 7.804 1.00 141.44 191 GLY C C 1
ATOM 5926 O O . GLY C 3 191 ? -43.877 -7.299 8.911 1.00 137.54 191 GLY C O 1
ATOM 5927 N N . PHE C 3 192 ? -44.248 -8.225 6.873 1.00 134.62 192 PHE C N 1
ATOM 5928 C CA . PHE C 3 192 ? -45.685 -8.376 7.053 1.00 129.77 192 PHE C CA 1
ATOM 5929 C C . PHE C 3 192 ? -45.983 -9.708 7.748 1.00 123.96 192 PHE C C 1
ATOM 5930 O O . PHE C 3 192 ? -45.771 -10.782 7.154 1.00 119.88 192 PHE C O 1
ATOM 5938 N N . SER C 3 193 ? -46.503 -9.619 9.005 1.00 123.19 193 SER C N 1
ATOM 5939 C CA . SER C 3 193 ? -46.713 -10.725 9.957 1.00 121.91 193 SER C CA 1
ATOM 5940 C C . SER C 3 193 ? -48.057 -10.630 10.690 1.00 121.75 193 SER C C 1
ATOM 5941 O O . SER C 3 193 ? -48.614 -9.548 10.897 1.00 106.98 193 SER C O 1
ATOM 5944 N N . PHE C 3 194 ? -48.597 -11.782 11.071 1.00 128.23 194 PHE C N 1
ATOM 5945 C CA . PHE C 3 194 ? -49.947 -11.798 11.616 1.00 127.85 194 PHE C CA 1
ATOM 5946 C C . PHE C 3 194 ? -50.016 -11.885 13.138 1.00 138.35 194 PHE C C 1
ATOM 5947 O O . PHE C 3 194 ? -49.070 -12.288 13.828 1.00 138.80 194 PHE C O 1
ATOM 5955 N N . GLY C 3 195 ? -51.197 -11.509 13.648 1.00 136.00 195 GLY C N 1
ATOM 5956 C CA . GLY C 3 195 ? -51.515 -11.592 15.054 1.00 122.64 195 GLY C CA 1
ATOM 5957 C C . GLY C 3 195 ? -52.012 -12.973 15.411 1.00 125.02 195 GLY C C 1
ATOM 5958 O O . GLY C 3 195 ? -51.788 -13.963 14.711 1.00 130.40 195 GLY C O 1
ATOM 5959 N N . VAL C 3 196 ? -52.672 -13.050 16.534 1.00 128.04 196 VAL C N 1
ATOM 5960 C CA . VAL C 3 196 ? -53.337 -14.277 16.896 1.00 124.87 196 VAL C CA 1
ATOM 5961 C C . VAL C 3 196 ? -54.814 -14.070 16.662 1.00 127.16 196 VAL C C 1
ATOM 5962 O O . VAL C 3 196 ? -55.392 -13.051 17.076 1.00 125.39 196 VAL C O 1
ATOM 5966 N N . LYS C 3 197 ? -55.409 -15.004 15.945 1.00 121.45 197 LYS C N 1
ATOM 5967 C CA . LYS C 3 197 ? -56.825 -14.893 15.681 1.00 122.31 197 LYS C CA 1
ATOM 5968 C C . LYS C 3 197 ? -57.594 -14.681 17.018 1.00 121.93 197 LYS C C 1
ATOM 5969 O O . LYS C 3 197 ? -57.506 -15.503 17.944 1.00 125.86 197 LYS C O 1
ATOM 5975 N N . GLU C 3 198 ? -58.351 -13.577 17.110 1.00 106.39 198 GLU C N 1
ATOM 5976 C CA . GLU C 3 198 ? -59.068 -13.174 18.321 1.00 106.71 198 GLU C CA 1
ATOM 5977 C C . GLU C 3 198 ? -60.142 -14.184 18.739 1.00 111.63 198 GLU C C 1
ATOM 5978 O O . GLU C 3 198 ? -60.577 -15.040 17.971 1.00 114.32 198 GLU C O 1
ATOM 5984 N N . LYS C 3 199 ? -60.503 -14.136 20.016 1.00 112.31 199 LYS C N 1
ATOM 5985 C CA . LYS C 3 199 ? -61.556 -14.983 20.564 1.00 111.49 199 LYS C CA 1
ATOM 5986 C C . LYS C 3 199 ? -62.794 -14.124 20.700 1.00 115.41 199 LYS C C 1
ATOM 5987 O O . LYS C 3 199 ? -62.811 -13.194 21.511 1.00 116.66 199 LYS C O 1
ATOM 5993 N N . LYS C 3 200 ? -63.832 -14.413 19.934 1.00 111.37 200 LYS C N 1
ATOM 5994 C CA . LYS C 3 200 ? -64.933 -13.457 19.965 1.00 107.71 200 LYS C CA 1
ATOM 5995 C C . LYS C 3 200 ? -66.248 -14.143 20.319 1.00 101.19 200 LYS C C 1
ATOM 5996 O O . LYS C 3 200 ? -66.308 -15.359 20.503 1.00 96.55 200 LYS C O 1
ATOM 6002 N N . MET C 3 201 ? -67.310 -13.335 20.393 1.00 96.22 201 MET C N 1
ATOM 6003 C CA . MET C 3 201 ? -68.584 -13.805 20.929 1.00 96.29 201 MET C CA 1
ATOM 6004 C C . MET C 3 201 ? -69.302 -14.752 19.985 1.00 103.00 201 MET C C 1
ATOM 6005 O O . MET C 3 201 ? -69.713 -15.848 20.380 1.00 100.87 201 MET C O 1
ATOM 6010 N N . GLY C 3 202 ? -69.566 -14.299 18.757 1.00 115.88 202 GLY C N 1
ATOM 6011 C CA . GLY C 3 202 ? -70.201 -15.154 17.780 1.00 129.85 202 GLY C CA 1
ATOM 6012 C C . GLY C 3 202 ? -69.554 -15.404 16.431 1.00 132.30 202 GLY C C 1
ATOM 6013 O O . GLY C 3 202 ? -69.636 -16.513 15.887 1.00 147.24 202 GLY C O 1
ATOM 6014 N N . ILE C 3 203 ? -68.917 -14.433 15.831 1.00 117.13 203 ILE C N 1
ATOM 6015 C CA . ILE C 3 203 ? -68.540 -14.825 14.487 1.00 114.31 203 ILE C CA 1
ATOM 6016 C C . ILE C 3 203 ? -67.254 -15.584 14.570 1.00 120.92 203 ILE C C 1
ATOM 6017 O O . ILE C 3 203 ? -66.161 -15.036 14.409 1.00 136.31 203 ILE C O 1
ATOM 6022 N N . ARG C 3 204 ? -67.376 -16.844 14.833 1.00 114.33 204 ARG C N 1
ATOM 6023 C CA . ARG C 3 204 ? -66.198 -17.492 15.324 1.00 124.45 204 ARG C CA 1
ATOM 6024 C C . ARG C 3 204 ? -65.444 -18.139 14.204 1.00 119.69 204 ARG C C 1
ATOM 6025 O O . ARG C 3 204 ? -64.224 -18.320 14.315 1.00 122.38 204 ARG C O 1
ATOM 6033 N N . GLY C 3 205 ? -66.155 -18.441 13.124 1.00 112.38 205 GLY C N 1
ATOM 6034 C CA . GLY C 3 205 ? -65.495 -18.910 11.919 1.00 122.23 205 GLY C CA 1
ATOM 6035 C C . GLY C 3 205 ? -64.592 -17.872 11.280 1.00 118.46 205 GLY C C 1
ATOM 6036 O O . GLY C 3 205 ? -63.466 -18.191 10.872 1.00 113.41 205 GLY C O 1
ATOM 6037 N N . SER C 3 206 ? -65.083 -16.621 11.167 1.00 110.74 206 SER C N 1
ATOM 6038 C CA . SER C 3 206 ? -64.311 -15.537 10.554 1.00 116.89 206 SER C CA 1
ATOM 6039 C C . SER C 3 206 ? -62.981 -15.333 11.260 1.00 122.68 206 SER C C 1
ATOM 6040 O O . SER C 3 206 ? -62.944 -15.147 12.477 1.00 132.96 206 SER C O 1
ATOM 6043 N N . ALA C 3 207 ? -61.883 -15.412 10.512 1.00 114.84 207 ALA C N 1
ATOM 6044 C CA . ALA C 3 207 ? -60.579 -15.219 11.123 1.00 116.54 207 ALA C CA 1
ATOM 6045 C C . ALA C 3 207 ? -60.321 -13.730 11.252 1.00 113.83 207 ALA C C 1
ATOM 6046 O O . ALA C 3 207 ? -60.069 -13.060 10.250 1.00 115.91 207 ALA C O 1
ATOM 6048 N N . THR C 3 208 ? -60.382 -13.212 12.481 1.00 110.94 208 THR C N 1
ATOM 6049 C CA . THR C 3 208 ? -60.057 -11.820 12.781 1.00 111.53 208 THR C CA 1
ATOM 6050 C C . THR C 3 208 ? -58.762 -11.751 13.562 1.00 111.27 208 THR C C 1
ATOM 6051 O O . THR C 3 208 ? -58.583 -12.510 14.511 1.00 115.74 208 THR C O 1
ATOM 6055 N N . SER C 3 209 ? -57.864 -10.855 13.168 1.00 103.32 209 SER C N 1
ATOM 6056 C CA . SER C 3 209 ? -56.528 -10.857 13.742 1.00 107.99 209 SER C CA 1
ATOM 6057 C C . SER C 3 209 ? -55.813 -9.584 13.355 1.00 114.14 209 SER C C 1
ATOM 6058 O O . SER C 3 209 ? -56.374 -8.726 12.673 1.00 111.15 209 SER C O 1
ATOM 6061 N N . GLU C 3 210 ? -54.544 -9.498 13.786 1.00 116.91 210 GLU C N 1
ATOM 6062 C CA . GLU C 3 210 ? -53.717 -8.299 13.757 1.00 103.26 210 GLU C CA 1
ATOM 6063 C C . GLU C 3 210 ? -52.755 -8.359 12.598 1.00 109.57 210 GLU C C 1
ATOM 6064 O O . GLU C 3 210 ? -52.190 -9.411 12.303 1.00 113.64 210 GLU C O 1
ATOM 6070 N N . LEU C 3 211 ? -52.518 -7.213 11.987 1.00 110.84 211 LEU C N 1
ATOM 6071 C CA . LEU C 3 211 ? -51.508 -7.060 10.970 1.00 116.51 211 LEU C CA 1
ATOM 6072 C C . LEU C 3 211 ? -50.360 -6.290 11.590 1.00 116.13 211 LEU C C 1
ATOM 6073 O O . LEU C 3 211 ? -50.557 -5.218 12.181 1.00 112.18 211 LEU C O 1
ATOM 6078 N N . ILE C 3 212 ? -49.171 -6.839 11.420 1.00 113.60 212 ILE C N 1
ATOM 6079 C CA . ILE C 3 212 ? -47.944 -6.317 11.978 1.00 117.63 212 ILE C CA 1
ATOM 6080 C C . ILE C 3 212 ? -46.973 -5.961 10.838 1.00 120.36 212 ILE C C 1
ATOM 6081 O O . ILE C 3 212 ? -46.580 -6.820 10.032 1.00 107.45 212 ILE C O 1
ATOM 6086 N N . PHE C 3 213 ? -46.521 -4.722 10.832 1.00 126.74 213 PHE C N 1
ATOM 6087 C CA . PHE C 3 213 ? -45.606 -4.216 9.828 1.00 128.36 213 PHE C CA 1
ATOM 6088 C C . PHE C 3 213 ? -44.327 -3.714 10.482 1.00 132.52 213 PHE C C 1
ATOM 6089 O O . PHE C 3 213 ? -44.313 -2.605 11.022 1.00 123.52 213 PHE C O 1
ATOM 6097 N N . GLU C 3 214 ? -43.243 -4.495 10.360 1.00 143.63 214 GLU C N 1
ATOM 6098 C CA . GLU C 3 214 ? -41.915 -4.176 10.893 1.00 145.03 214 GLU C CA 1
ATOM 6099 C C . GLU C 3 214 ? -40.937 -3.944 9.746 1.00 141.31 214 GLU C C 1
ATOM 6100 O O . GLU C 3 214 ? -40.521 -4.903 9.084 1.00 152.89 214 GLU C O 1
ATOM 6106 N N . ASP C 3 215 ? -40.566 -2.679 9.515 1.00 134.60 215 ASP C N 1
ATOM 6107 C CA . ASP C 3 215 ? -39.806 -2.274 8.314 1.00 149.79 215 ASP C CA 1
ATOM 6108 C C . ASP C 3 215 ? -40.290 -3.033 7.084 1.00 152.59 215 ASP C C 1
ATOM 6109 O O . ASP C 3 215 ? -39.537 -3.737 6.417 1.00 156.35 215 ASP C O 1
ATOM 6114 N N . CYS C 3 216 ? -41.580 -2.953 6.832 1.00 145.71 216 CYS C N 1
ATOM 6115 C CA . CYS C 3 216 ? -42.163 -3.752 5.779 1.00 142.33 216 CYS C CA 1
ATOM 6116 C C . CYS C 3 216 ? -42.002 -3.035 4.453 1.00 139.91 216 CYS C C 1
ATOM 6117 O O . CYS C 3 216 ? -42.582 -1.964 4.260 1.00 134.19 216 CYS C O 1
ATOM 6120 N N . ARG C 3 217 ? -41.235 -3.638 3.537 1.00 144.71 217 ARG C N 1
ATOM 6121 C CA . ARG C 3 217 ? -40.903 -3.036 2.249 1.00 141.91 217 ARG C CA 1
ATOM 6122 C C . ARG C 3 217 ? -41.889 -3.484 1.177 1.00 132.89 217 ARG C C 1
ATOM 6123 O O . ARG C 3 217 ? -42.141 -4.687 1.017 1.00 123.92 217 ARG C O 1
ATOM 6131 N N . ILE C 3 218 ? -42.429 -2.493 0.459 1.00 130.33 218 ILE C N 1
ATOM 6132 C CA . ILE C 3 218 ? -43.519 -2.512 -0.526 1.00 128.50 218 ILE C CA 1
ATOM 6133 C C . ILE C 3 218 ? -43.113 -1.775 -1.815 1.00 141.84 218 ILE C C 1
ATOM 6134 O O . ILE C 3 218 ? -42.450 -0.732 -1.774 1.00 137.92 218 ILE C O 1
ATOM 6139 N N . PRO C 3 219 ? -43.469 -2.273 -2.995 1.00 139.53 219 PRO C N 1
ATOM 6140 C CA . PRO C 3 219 ? -43.182 -1.513 -4.202 1.00 137.71 219 PRO C CA 1
ATOM 6141 C C . PRO C 3 219 ? -43.974 -0.225 -4.236 1.00 139.62 219 PRO C C 1
ATOM 6142 O O . PRO C 3 219 ? -45.162 -0.213 -3.917 1.00 128.80 219 PRO C O 1
ATOM 6146 N N . LYS C 3 220 ? -43.310 0.864 -4.652 1.00 147.31 220 LYS C N 1
ATOM 6147 C CA . LYS C 3 220 ? -44.002 2.142 -4.798 1.00 145.30 220 LYS C CA 1
ATOM 6148 C C . LYS C 3 220 ? -45.204 2.003 -5.716 1.00 141.41 220 LYS C C 1
ATOM 6149 O O . LYS C 3 220 ? -46.221 2.678 -5.508 1.00 140.23 220 LYS C O 1
ATOM 6155 N N . GLU C 3 221 ? -45.138 1.077 -6.683 1.00 135.82 221 GLU C N 1
ATOM 6156 C CA . GLU C 3 221 ? -46.255 0.773 -7.580 1.00 139.52 221 GLU C CA 1
ATOM 6157 C C . GLU C 3 221 ? -47.483 0.214 -6.856 1.00 136.86 221 GLU C C 1
ATOM 6158 O O . GLU C 3 221 ? -48.514 -0.044 -7.481 1.00 140.42 221 GLU C O 1
ATOM 6164 N N . ASN C 3 222 ? -47.404 0.015 -5.548 1.00 130.54 222 ASN C N 1
ATOM 6165 C CA . ASN C 3 222 ? -48.550 -0.498 -4.815 1.00 128.78 222 ASN C CA 1
ATOM 6166 C C . ASN C 3 222 ? -49.355 0.599 -4.149 1.00 130.59 222 ASN C C 1
ATOM 6167 O O . ASN C 3 222 ? -50.307 0.299 -3.407 1.00 113.38 222 ASN C O 1
ATOM 6172 N N . LEU C 3 223 ? -49.009 1.859 -4.402 1.00 121.35 223 LEU C N 1
ATOM 6173 C CA . LEU C 3 223 ? -49.805 2.932 -3.842 1.00 118.09 223 LEU C CA 1
ATOM 6174 C C . LEU C 3 223 ? -51.113 3.030 -4.605 1.00 123.27 223 LEU C C 1
ATOM 6175 O O . LEU C 3 223 ? -51.122 3.294 -5.817 1.00 124.80 223 LEU C O 1
ATOM 6180 N N . LEU C 3 224 ? -52.213 2.791 -3.883 1.00 116.63 224 LEU C N 1
ATOM 6181 C CA . LEU C 3 224 ? -53.570 2.827 -4.428 1.00 118.83 224 LEU C CA 1
ATOM 6182 C C . LEU C 3 224 ? -54.083 4.256 -4.358 1.00 111.05 224 LEU C C 1
ATOM 6183 O O . LEU C 3 224 ? -54.305 4.763 -3.267 1.00 110.27 224 LEU C O 1
ATOM 6188 N N . GLY C 3 225 ? -54.282 4.908 -5.487 1.00 112.99 225 GLY C N 1
ATOM 6189 C CA . GLY C 3 225 ? -54.708 6.299 -5.451 1.00 113.56 225 GLY C CA 1
ATOM 6190 C C . GLY C 3 225 ? -53.538 7.254 -5.372 1.00 116.18 225 GLY C C 1
ATOM 6191 O O . GLY C 3 225 ? -52.399 6.862 -5.606 1.00 117.95 225 GLY C O 1
ATOM 6192 N N . LYS C 3 226 ? -53.815 8.515 -5.027 1.00 125.60 226 LYS C N 1
ATOM 6193 C CA . LYS C 3 226 ? -52.738 9.475 -4.782 1.00 137.21 226 LYS C CA 1
ATOM 6194 C C . LYS C 3 226 ? -52.276 9.460 -3.317 1.00 140.41 226 LYS C C 1
ATOM 6195 O O . LYS C 3 226 ? -52.976 8.969 -2.417 1.00 135.61 226 LYS C O 1
ATOM 6201 N N . GLU C 3 227 ? -51.076 10.019 -3.085 1.00 139.90 227 GLU C N 1
ATOM 6202 C CA . GLU C 3 227 ? -50.624 10.262 -1.713 1.00 132.06 227 GLU C CA 1
ATOM 6203 C C . GLU C 3 227 ? -51.584 11.231 -1.017 1.00 125.81 227 GLU C C 1
ATOM 6204 O O . GLU C 3 227 ? -51.920 12.292 -1.558 1.00 119.68 227 GLU C O 1
ATOM 6210 N N . GLY C 3 228 ? -52.039 10.871 0.188 1.00 123.54 228 GLY C N 1
ATOM 6211 C CA . GLY C 3 228 ? -52.983 11.713 0.885 1.00 124.14 228 GLY C CA 1
ATOM 6212 C C . GLY C 3 228 ? -54.421 11.423 0.546 1.00 128.76 228 GLY C C 1
ATOM 6213 O O . GLY C 3 228 ? -55.318 11.962 1.183 1.00 136.43 228 GLY C O 1
ATOM 6214 N N . GLN C 3 229 ? -54.677 10.637 -0.474 1.00 131.45 229 GLN C N 1
ATOM 6215 C CA . GLN C 3 229 ? -56.053 10.302 -0.760 1.00 134.84 229 GLN C CA 1
ATOM 6216 C C . GLN C 3 229 ? -56.635 9.248 0.171 1.00 136.95 229 GLN C C 1
ATOM 6217 O O . GLN C 3 229 ? -57.851 9.241 0.398 1.00 133.31 229 GLN C O 1
ATOM 6223 N N . GLY C 3 230 ? -55.802 8.371 0.722 1.00 140.92 230 GLY C N 1
ATOM 6224 C CA . GLY C 3 230 ? -56.265 7.276 1.564 1.00 141.22 230 GLY C CA 1
ATOM 6225 C C . GLY C 3 230 ? -57.457 7.499 2.488 1.00 132.66 230 GLY C C 1
ATOM 6226 O O . GLY C 3 230 ? -58.366 6.659 2.533 1.00 117.32 230 GLY C O 1
ATOM 6227 N N . PHE C 3 231 ? -57.516 8.621 3.203 1.00 135.67 231 PHE C N 1
ATOM 6228 C CA . PHE C 3 231 ? -58.680 8.835 4.054 1.00 127.95 231 PHE C CA 1
ATOM 6229 C C . PHE C 3 231 ? -59.976 8.729 3.251 1.00 129.59 231 PHE C C 1
ATOM 6230 O O . PHE C 3 231 ? -60.834 7.881 3.544 1.00 95.91 231 PHE C O 1
ATOM 6238 N N . LYS C 3 232 ? -60.102 9.550 2.187 1.00 123.76 232 LYS C N 1
ATOM 6239 C CA . LYS C 3 232 ? -61.295 9.513 1.339 1.00 107.98 232 LYS C CA 1
ATOM 6240 C C . LYS C 3 232 ? -61.464 8.155 0.666 1.00 98.60 232 LYS C C 1
ATOM 6241 O O . LYS C 3 232 ? -62.583 7.638 0.605 1.00 96.95 232 LYS C O 1
ATOM 6247 N N . ILE C 3 233 ? -60.367 7.482 0.305 1.00 108.39 233 ILE C N 1
ATOM 6248 C CA . ILE C 3 233 ? -60.514 6.132 -0.250 1.00 108.94 233 ILE C CA 1
ATOM 6249 C C . ILE C 3 233 ? -61.151 5.197 0.774 1.00 105.89 233 ILE C C 1
ATOM 6250 O O . ILE C 3 233 ? -62.040 4.410 0.437 1.00 94.71 233 ILE C O 1
ATOM 6255 N N . ALA C 3 234 ? -60.702 5.252 2.044 1.00 104.31 234 ALA C N 1
ATOM 6256 C CA . ALA C 3 234 ? -61.276 4.338 3.033 1.00 103.75 234 ALA C CA 1
ATOM 6257 C C . ALA C 3 234 ? -62.693 4.736 3.378 1.00 105.76 234 ALA C C 1
ATOM 6258 O O . ALA C 3 234 ? -63.547 3.866 3.542 1.00 93.47 234 ALA C O 1
ATOM 6260 N N . MET C 3 235 ? -62.989 6.035 3.329 1.00 119.98 235 MET C N 1
ATOM 6261 C CA . MET C 3 235 ? -64.298 6.493 3.764 1.00 120.41 235 MET C CA 1
ATOM 6262 C C . MET C 3 235 ? -65.373 5.999 2.808 1.00 112.07 235 MET C C 1
ATOM 6263 O O . MET C 3 235 ? -66.311 5.292 3.208 1.00 100.13 235 MET C O 1
ATOM 6268 N N . SER C 3 236 ? -65.178 6.255 1.518 1.00 113.45 236 SER C N 1
ATOM 6269 C CA . SER C 3 236 ? -66.064 5.752 0.477 1.00 112.19 236 SER C CA 1
ATOM 6270 C C . SER C 3 236 ? -66.039 4.243 0.358 1.00 103.19 236 SER C C 1
ATOM 6271 O O . SER C 3 236 ? -66.999 3.660 -0.152 1.00 111.11 236 SER C O 1
ATOM 6274 N N . THR C 3 237 ? -64.960 3.589 0.757 1.00 95.85 237 THR C N 1
ATOM 6275 C CA . THR C 3 237 ? -65.040 2.141 0.700 1.00 107.65 237 THR C CA 1
ATOM 6276 C C . THR C 3 237 ? -66.051 1.645 1.709 1.00 99.73 237 THR C C 1
ATOM 6277 O O . THR C 3 237 ? -66.862 0.767 1.398 1.00 94.15 237 THR C O 1
ATOM 6281 N N . LEU C 3 238 ? -66.073 2.266 2.898 1.00 101.70 238 LEU C N 1
ATOM 6282 C CA . LEU C 3 238 ? -66.950 1.790 3.965 1.00 100.21 238 LEU C CA 1
ATOM 6283 C C . LEU C 3 238 ? -68.405 2.025 3.630 1.00 96.89 238 LEU C C 1
ATOM 6284 O O . LEU C 3 238 ? -69.244 1.192 3.974 1.00 92.11 238 LEU C O 1
ATOM 6289 N N . ASP C 3 239 ? -68.711 3.107 2.915 1.00 98.14 239 ASP C N 1
ATOM 6290 C CA . ASP C 3 239 ? -70.079 3.319 2.463 1.00 98.91 239 ASP C CA 1
ATOM 6291 C C . ASP C 3 239 ? -70.597 2.099 1.739 1.00 94.59 239 ASP C C 1
ATOM 6292 O O . ASP C 3 239 ? -71.750 1.717 1.905 1.00 104.85 239 ASP C O 1
ATOM 6297 N N . GLY C 3 240 ? -69.754 1.456 0.942 1.00 98.59 240 GLY C N 1
ATOM 6298 C CA . GLY C 3 240 ? -70.215 0.279 0.227 1.00 110.28 240 GLY C CA 1
ATOM 6299 C C . GLY C 3 240 ? -70.431 -0.880 1.168 1.00 104.65 240 GLY C C 1
ATOM 6300 O O . GLY C 3 240 ? -71.455 -1.568 1.101 1.00 105.76 240 GLY C O 1
ATOM 6301 N N . GLY C 3 241 ? -69.485 -1.073 2.089 1.00 95.12 241 GLY C N 1
ATOM 6302 C CA . GLY C 3 241 ? -69.469 -2.265 2.906 1.00 85.08 241 GLY C CA 1
ATOM 6303 C C . GLY C 3 241 ? -70.601 -2.279 3.888 1.00 98.24 241 GLY C C 1
ATOM 6304 O O . GLY C 3 241 ? -71.106 -3.354 4.227 1.00 99.39 241 GLY C O 1
ATOM 6305 N N . ARG C 3 242 ? -70.993 -1.084 4.365 1.00 106.45 242 ARG C N 1
ATOM 6306 C CA . ARG C 3 242 ? -72.147 -0.932 5.239 1.00 98.45 242 ARG C CA 1
ATOM 6307 C C . ARG C 3 242 ? -73.342 -1.644 4.611 1.00 95.11 242 ARG C C 1
ATOM 6308 O O . ARG C 3 242 ? -74.041 -2.401 5.291 1.00 86.30 242 ARG C O 1
ATOM 6316 N N . ILE C 3 243 ? -73.485 -1.551 3.278 1.00 86.22 243 ILE C N 1
ATOM 6317 C CA . ILE C 3 243 ? -74.565 -2.267 2.587 1.00 86.68 243 ILE C CA 1
ATOM 6318 C C . ILE C 3 243 ? -74.428 -3.768 2.806 1.00 93.47 243 ILE C C 1
ATOM 6319 O O . ILE C 3 243 ? -75.369 -4.430 3.253 1.00 91.73 243 ILE C O 1
ATOM 6324 N N . GLY C 3 244 ? -73.219 -4.302 2.592 1.00 105.48 244 GLY C N 1
ATOM 6325 C CA . GLY C 3 244 ? -72.970 -5.721 2.818 1.00 94.11 244 GLY C CA 1
ATOM 6326 C C . GLY C 3 244 ? -73.350 -6.134 4.214 1.00 94.86 244 GLY C C 1
ATOM 6327 O O . GLY C 3 244 ? -74.143 -7.063 4.408 1.00 93.70 244 GLY C O 1
ATOM 6328 N N . ILE C 3 245 ? -72.893 -5.362 5.210 1.00 93.84 245 ILE C N 1
ATOM 6329 C CA . ILE C 3 245 ? -73.191 -5.745 6.579 1.00 89.21 245 ILE C CA 1
ATOM 6330 C C . ILE C 3 245 ? -74.661 -5.590 6.858 1.00 80.55 245 ILE C C 1
ATOM 6331 O O . ILE C 3 245 ? -75.235 -6.448 7.497 1.00 77.66 245 ILE C O 1
ATOM 6336 N N . ALA C 3 246 ? -75.313 -4.534 6.349 1.00 82.88 246 ALA C N 1
ATOM 6337 C CA . ALA C 3 246 ? -76.733 -4.408 6.629 1.00 84.42 246 ALA C CA 1
ATOM 6338 C C . ALA C 3 246 ? -77.452 -5.649 6.161 1.00 94.22 246 ALA C C 1
ATOM 6339 O O . ALA C 3 246 ? -78.267 -6.230 6.898 1.00 97.75 246 ALA C O 1
ATOM 6341 N N . ALA C 3 247 ? -77.033 -6.166 5.011 1.00 80.90 247 ALA C N 1
ATOM 6342 C CA . ALA C 3 247 ? -77.639 -7.373 4.480 1.00 95.21 247 ALA C CA 1
ATOM 6343 C C . ALA C 3 247 ? -77.274 -8.592 5.306 1.00 102.55 247 ALA C C 1
ATOM 6344 O O . ALA C 3 247 ? -78.111 -9.484 5.490 1.00 111.20 247 ALA C O 1
ATOM 6346 N N . GLN C 3 248 ? -76.028 -8.652 5.800 1.00 96.29 248 GLN C N 1
ATOM 6347 C CA . GLN C 3 248 ? -75.663 -9.659 6.808 1.00 95.98 248 GLN C CA 1
ATOM 6348 C C . GLN C 3 248 ? -76.656 -9.677 7.979 1.00 93.59 248 GLN C C 1
ATOM 6349 O O . GLN C 3 248 ? -77.193 -10.736 8.346 1.00 83.69 248 GLN C O 1
ATOM 6355 N N . ALA C 3 249 ? -76.939 -8.503 8.550 1.00 91.52 249 ALA C N 1
ATOM 6356 C CA . ALA C 3 249 ? -77.925 -8.443 9.605 1.00 95.43 249 ALA C CA 1
ATOM 6357 C C . ALA C 3 249 ? -79.236 -9.008 9.108 1.00 92.72 249 ALA C C 1
ATOM 6358 O O . ALA C 3 249 ? -79.805 -9.932 9.716 1.00 92.29 249 ALA C O 1
ATOM 6360 N N . LEU C 3 250 ? -79.663 -8.528 7.933 1.00 77.66 250 LEU C N 1
ATOM 6361 C CA . LEU C 3 250 ? -80.904 -8.985 7.308 1.00 79.31 250 LEU C CA 1
ATOM 6362 C C . LEU C 3 250 ? -80.944 -10.503 7.193 1.00 89.46 250 LEU C C 1
ATOM 6363 O O . LEU C 3 250 ? -81.905 -11.157 7.630 1.00 87.99 250 LEU C O 1
ATOM 6368 N N . GLY C 3 251 ? -79.861 -11.087 6.681 1.00 91.91 251 GLY C N 1
ATOM 6369 C CA . GLY C 3 251 ? -79.802 -12.524 6.536 1.00 86.91 251 GLY C CA 1
ATOM 6370 C C . GLY C 3 251 ? -80.085 -13.179 7.856 1.00 87.38 251 GLY C C 1
ATOM 6371 O O . GLY C 3 251 ? -81.048 -13.956 7.972 1.00 81.73 251 GLY C O 1
ATOM 6372 N N . LEU C 3 252 ? -79.283 -12.779 8.861 1.00 84.25 252 LEU C N 1
ATOM 6373 C CA . LEU C 3 252 ? -79.431 -13.275 10.228 1.00 82.30 252 LEU C CA 1
ATOM 6374 C C . LEU C 3 252 ? -80.873 -13.145 10.697 1.00 79.17 252 LEU C C 1
ATOM 6375 O O . LEU C 3 252 ? -81.545 -14.158 10.961 1.00 77.62 252 LEU C O 1
ATOM 6380 N N . ALA C 3 253 ? -81.400 -11.911 10.659 1.00 78.62 253 ALA C N 1
ATOM 6381 C CA . ALA C 3 253 ? -82.774 -11.706 11.091 1.00 94.43 253 ALA C CA 1
ATOM 6382 C C . ALA C 3 253 ? -83.725 -12.663 10.371 1.00 93.51 253 ALA C C 1
ATOM 6383 O O . ALA C 3 253 ? -84.473 -13.420 11.013 1.00 88.24 253 ALA C O 1
ATOM 6385 N N . GLN C 3 254 ? -83.642 -12.719 9.031 1.00 85.82 254 GLN C N 1
ATOM 6386 C CA . GLN C 3 254 ? -84.590 -13.561 8.320 1.00 91.14 254 GLN C CA 1
ATOM 6387 C C . GLN C 3 254 ? -84.384 -15.044 8.641 1.00 96.50 254 GLN C C 1
ATOM 6388 O O . GLN C 3 254 ? -85.357 -15.758 8.907 1.00 92.43 254 GLN C O 1
ATOM 6394 N N . GLY C 3 255 ? -83.137 -15.506 8.751 1.00 98.46 255 GLY C N 1
ATOM 6395 C CA . GLY C 3 255 ? -82.932 -16.896 9.150 1.00 103.48 255 GLY C CA 1
ATOM 6396 C C . GLY C 3 255 ? -83.488 -17.230 10.536 1.00 97.27 255 GLY C C 1
ATOM 6397 O O . GLY C 3 255 ? -84.142 -18.278 10.728 1.00 83.16 255 GLY C O 1
ATOM 6398 N N . ALA C 3 256 ? -83.243 -16.342 11.525 1.00 88.79 256 ALA C N 1
ATOM 6399 C CA . ALA C 3 256 ? -83.751 -16.592 12.873 1.00 86.83 256 ALA C CA 1
ATOM 6400 C C . ALA C 3 256 ? -85.259 -16.661 12.865 1.00 83.52 256 ALA C C 1
ATOM 6401 O O . ALA C 3 256 ? -85.842 -17.530 13.523 1.00 81.96 256 ALA C O 1
ATOM 6403 N N . LEU C 3 257 ? -85.904 -15.781 12.075 1.00 83.91 257 LEU C N 1
ATOM 6404 C CA . LEU C 3 257 ? -87.356 -15.803 11.942 1.00 82.24 257 LEU C CA 1
ATOM 6405 C C . LEU C 3 257 ? -87.812 -17.088 11.258 1.00 91.55 257 LEU C C 1
ATOM 6406 O O . LEU C 3 257 ? -88.749 -17.760 11.714 1.00 85.50 257 LEU C O 1
ATOM 6411 N N . ASP C 3 258 ? -87.110 -17.493 10.202 1.00 101.03 258 ASP C N 1
ATOM 6412 C CA . ASP C 3 258 ? -87.518 -18.704 9.510 1.00 106.93 258 ASP C CA 1
ATOM 6413 C C . ASP C 3 258 ? -87.464 -19.881 10.458 1.00 110.32 258 ASP C C 1
ATOM 6414 O O . ASP C 3 258 ? -88.314 -20.784 10.380 1.00 117.55 258 ASP C O 1
ATOM 6419 N N . GLU C 3 259 ? -86.493 -19.867 11.390 1.00 99.98 259 GLU C N 1
ATOM 6420 C CA . GLU C 3 259 ? -86.338 -21.036 12.247 1.00 103.40 259 GLU C CA 1
ATOM 6421 C C . GLU C 3 259 ? -87.472 -21.095 13.255 1.00 105.48 259 GLU C C 1
ATOM 6422 O O . GLU C 3 259 ? -88.072 -22.160 13.460 1.00 114.51 259 GLU C O 1
ATOM 6428 N N . THR C 3 260 ? -87.837 -19.936 13.828 1.00 92.83 260 THR C N 1
ATOM 6429 C CA . THR C 3 260 ? -88.859 -19.953 14.852 1.00 90.77 260 THR C CA 1
ATOM 6430 C C . THR C 3 260 ? -90.188 -20.390 14.251 1.00 92.23 260 THR C C 1
ATOM 6431 O O . THR C 3 260 ? -90.891 -21.228 14.827 1.00 88.32 260 THR C O 1
ATOM 6435 N N . VAL C 3 261 ? -90.512 -19.907 13.048 1.00 89.81 261 VAL C N 1
ATOM 6436 C CA . VAL C 3 261 ? -91.770 -20.325 12.440 1.00 91.09 261 VAL C CA 1
ATOM 6437 C C . VAL C 3 261 ? -91.809 -21.838 12.307 1.00 94.51 261 VAL C C 1
ATOM 6438 O O . VAL C 3 261 ? -92.853 -22.454 12.527 1.00 98.24 261 VAL C O 1
ATOM 6442 N N . LYS C 3 262 ? -90.680 -22.465 11.940 1.00 102.46 262 LYS C N 1
ATOM 6443 C CA . LYS C 3 262 ? -90.676 -23.927 11.852 1.00 103.60 262 LYS C CA 1
ATOM 6444 C C . LYS C 3 262 ? -91.026 -24.533 13.192 1.00 103.46 262 LYS C C 1
ATOM 6445 O O . LYS C 3 262 ? -91.869 -25.427 13.265 1.00 106.44 262 LYS C O 1
ATOM 6451 N N . TYR C 3 263 ? -90.425 -23.996 14.270 1.00 105.50 263 TYR C N 1
ATOM 6452 C CA . TYR C 3 263 ? -90.487 -24.592 15.602 1.00 105.42 263 TYR C CA 1
ATOM 6453 C C . TYR C 3 263 ? -91.865 -24.409 16.193 1.00 106.53 263 TYR C C 1
ATOM 6454 O O . TYR C 3 263 ? -92.492 -25.375 16.632 1.00 120.98 263 TYR C O 1
ATOM 6463 N N . VAL C 3 264 ? -92.368 -23.179 16.163 1.00 94.24 264 VAL C N 1
ATOM 6464 C CA . VAL C 3 264 ? -93.602 -22.818 16.831 1.00 101.21 264 VAL C CA 1
ATOM 6465 C C . VAL C 3 264 ? -94.799 -23.613 16.299 1.00 104.45 264 VAL C C 1
ATOM 6466 O O . VAL C 3 264 ? -95.901 -23.562 16.859 1.00 110.94 264 VAL C O 1
ATOM 6470 N N . LYS C 3 265 ? -94.612 -24.368 15.236 1.00 96.27 265 LYS C N 1
ATOM 6471 C CA . LYS C 3 265 ? -95.686 -25.183 14.703 1.00 103.24 265 LYS C CA 1
ATOM 6472 C C . LYS C 3 265 ? -95.558 -26.620 15.154 1.00 112.48 265 LYS C C 1
ATOM 6473 O O . LYS C 3 265 ? -96.583 -27.288 15.349 1.00 118.72 265 LYS C O 1
ATOM 6479 N N . GLU C 3 266 ? -94.306 -27.095 15.329 1.00 108.69 266 GLU C N 1
ATOM 6480 C CA . GLU C 3 266 ? -94.044 -28.481 15.699 1.00 118.47 266 GLU C CA 1
ATOM 6481 C C . GLU C 3 266 ? -94.294 -28.683 17.165 1.00 122.76 266 GLU C C 1
ATOM 6482 O O . GLU C 3 266 ? -94.893 -29.695 17.543 1.00 129.58 266 GLU C O 1
ATOM 6488 N N . ARG C 3 267 ? -93.856 -27.713 17.984 1.00 116.31 267 ARG C N 1
ATOM 6489 C CA . ARG C 3 267 ? -93.923 -27.793 19.441 1.00 119.96 267 ARG C CA 1
ATOM 6490 C C . ARG C 3 267 ? -95.339 -27.532 19.975 1.00 117.75 267 ARG C C 1
ATOM 6491 O O . ARG C 3 267 ? -95.920 -26.451 19.767 1.00 100.96 267 ARG C O 1
ATOM 6499 N N . VAL C 3 268 ? -95.889 -28.531 20.668 1.00 109.56 268 VAL C N 1
ATOM 6500 C CA . VAL C 3 268 ? -97.180 -28.414 21.316 1.00 106.31 268 VAL C CA 1
ATOM 6501 C C . VAL C 3 268 ? -96.927 -28.420 22.790 1.00 118.35 268 VAL C C 1
ATOM 6502 O O . VAL C 3 268 ? -96.133 -29.238 23.252 1.00 122.44 268 VAL C O 1
ATOM 6506 N N . GLN C 3 269 ? -97.588 -27.491 23.500 1.00 120.26 269 GLN C N 1
ATOM 6507 C CA . GLN C 3 269 ? -97.714 -27.289 24.939 1.00 106.86 269 GLN C CA 1
ATOM 6508 C C . GLN C 3 269 ? -99.159 -26.878 25.131 1.00 106.97 269 GLN C C 1
ATOM 6509 O O . GLN C 3 269 ? -99.657 -26.063 24.377 1.00 108.15 269 GLN C O 1
ATOM 6515 N N . PHE C 3 270 ? -99.825 -27.365 26.140 1.00 109.22 270 PHE C N 1
ATOM 6516 C CA . PHE C 3 270 ? -101.205 -26.978 26.399 1.00 110.51 270 PHE C CA 1
ATOM 6517 C C . PHE C 3 270 ? -102.195 -27.465 25.360 1.00 112.38 270 PHE C C 1
ATOM 6518 O O . PHE C 3 270 ? -103.270 -26.880 25.229 1.00 112.85 270 PHE C O 1
ATOM 6526 N N . GLY C 3 271 ? -101.910 -28.582 24.700 1.00 113.87 271 GLY C N 1
ATOM 6527 C CA . GLY C 3 271 ? -102.844 -29.175 23.770 1.00 116.12 271 GLY C CA 1
ATOM 6528 C C . GLY C 3 271 ? -102.806 -28.625 22.347 1.00 131.15 271 GLY C C 1
ATOM 6529 O O . GLY C 3 271 ? -103.288 -29.293 21.419 1.00 137.83 271 GLY C O 1
ATOM 6530 N N . ARG C 3 272 ? -102.243 -27.442 22.144 1.00 111.33 272 ARG C N 1
ATOM 6531 C CA . ARG C 3 272 ? -102.209 -26.755 20.879 1.00 109.75 272 ARG C CA 1
ATOM 6532 C C . ARG C 3 272 ? -100.775 -26.315 20.612 1.00 110.91 272 ARG C C 1
ATOM 6533 O O . ARG C 3 272 ? -100.007 -26.108 21.547 1.00 114.02 272 ARG C O 1
ATOM 6541 N N . PRO C 3 273 ? -100.369 -26.213 19.351 1.00 105.98 273 PRO C N 1
ATOM 6542 C CA . PRO C 3 273 ? -99.000 -25.786 19.055 1.00 103.39 273 PRO C CA 1
ATOM 6543 C C . PRO C 3 273 ? -98.749 -24.373 19.504 1.00 108.11 273 PRO C C 1
ATOM 6544 O O . PRO C 3 273 ? -99.675 -23.597 19.733 1.00 110.07 273 PRO C O 1
ATOM 6548 N N . LEU C 3 274 ? -97.472 -24.037 19.620 1.00 103.04 274 LEU C N 1
ATOM 6549 C CA . LEU C 3 274 ? -97.159 -22.729 20.183 1.00 102.21 274 LEU C CA 1
ATOM 6550 C C . LEU C 3 274 ? -97.710 -21.627 19.308 1.00 100.67 274 LEU C C 1
ATOM 6551 O O . LEU C 3 274 ? -98.011 -20.537 19.810 1.00 94.29 274 LEU C O 1
ATOM 6556 N N . SER C 3 275 ? -97.803 -21.897 17.992 1.00 103.68 275 SER C N 1
ATOM 6557 C CA . SER C 3 275 ? -98.235 -20.965 16.952 1.00 105.76 275 SER C CA 1
ATOM 6558 C C . SER C 3 275 ? -99.673 -20.514 17.131 1.00 105.15 275 SER C C 1
ATOM 6559 O O . SER C 3 275 ? -100.144 -19.635 16.384 1.00 101.04 275 SER C O 1
ATOM 6562 N N . LYS C 3 276 ? -100.381 -21.131 18.074 1.00 102.34 276 LYS C N 1
ATOM 6563 C CA . LYS C 3 276 ? -101.793 -20.908 18.288 1.00 99.64 276 LYS C CA 1
ATOM 6564 C C . LYS C 3 276 ? -102.052 -20.007 19.465 1.00 101.89 276 LYS C C 1
ATOM 6565 O O . LYS C 3 276 ? -103.201 -19.829 19.837 1.00 123.02 276 LYS C O 1
ATOM 6571 N N . PHE C 3 277 ? -101.023 -19.422 20.057 1.00 96.67 277 PHE C N 1
ATOM 6572 C CA . PHE C 3 277 ? -101.214 -18.476 21.138 1.00 95.93 277 PHE C CA 1
ATOM 6573 C C . PHE C 3 277 ? -100.997 -17.060 20.644 1.00 94.00 277 PHE C C 1
ATOM 6574 O O . PHE C 3 277 ? -99.940 -16.758 20.098 1.00 92.19 277 PHE C O 1
ATOM 6582 N N . GLN C 3 278 ? -101.953 -16.175 20.944 1.00 96.86 278 GLN C N 1
ATOM 6583 C CA . GLN C 3 278 ? -101.961 -14.831 20.367 1.00 93.89 278 GLN C CA 1
ATOM 6584 C C . GLN C 3 278 ? -100.640 -14.124 20.523 1.00 90.80 278 GLN C C 1
ATOM 6585 O O . GLN C 3 278 ? -100.270 -13.343 19.658 1.00 90.90 278 GLN C O 1
ATOM 6591 N N . ASN C 3 279 ? -99.924 -14.342 21.615 1.00 90.15 279 ASN C N 1
ATOM 6592 C CA . ASN C 3 279 ? -98.640 -13.664 21.775 1.00 96.31 279 ASN C CA 1
ATOM 6593 C C . ASN C 3 279 ? -97.581 -14.195 20.824 1.00 93.77 279 ASN C C 1
ATOM 6594 O O . ASN C 3 279 ? -96.798 -13.418 20.271 1.00 95.88 279 ASN C O 1
ATOM 6599 N N . THR C 3 280 ? -97.512 -15.493 20.605 1.00 98.26 280 THR C N 1
ATOM 6600 C CA . THR C 3 280 ? -96.454 -15.899 19.696 1.00 100.28 280 THR C CA 1
ATOM 6601 C C . THR C 3 280 ? -96.713 -15.341 18.292 1.00 100.95 280 THR C C 1
ATOM 6602 O O . THR C 3 280 ? -95.762 -14.901 17.624 1.00 103.62 280 THR C O 1
ATOM 6606 N N . GLN C 3 281 ? -97.996 -15.235 17.876 1.00 96.63 281 GLN C N 1
ATOM 6607 C CA . GLN C 3 281 ? -98.336 -14.649 16.572 1.00 93.83 281 GLN C CA 1
ATOM 6608 C C . GLN C 3 281 ? -97.968 -13.202 16.534 1.00 93.45 281 GLN C C 1
ATOM 6609 O O . GLN C 3 281 ? -97.254 -12.773 15.646 1.00 97.16 281 GLN C O 1
ATOM 6615 N N . PHE C 3 282 ? -98.427 -12.434 17.516 1.00 97.09 282 PHE C N 1
ATOM 6616 C CA . PHE C 3 282 ? -98.154 -11.014 17.491 1.00 92.35 282 PHE C CA 1
ATOM 6617 C C . PHE C 3 282 ? -96.666 -10.751 17.505 1.00 88.10 282 PHE C C 1
ATOM 6618 O O . PHE C 3 282 ? -96.194 -9.870 16.788 1.00 89.19 282 PHE C O 1
ATOM 6626 N N . GLN C 3 283 ? -95.894 -11.553 18.227 1.00 83.42 283 GLN C N 1
ATOM 6627 C CA . GLN C 3 283 ? -94.441 -11.365 18.172 1.00 91.12 283 GLN C CA 1
ATOM 6628 C C . GLN C 3 283 ? -93.874 -11.665 16.790 1.00 95.65 283 GLN C C 1
ATOM 6629 O O . GLN C 3 283 ? -92.982 -10.951 16.308 1.00 91.59 283 GLN C O 1
ATOM 6635 N N . LEU C 3 284 ? -94.334 -12.758 16.171 1.00 100.96 284 LEU C N 1
ATOM 6636 C CA . LEU C 3 284 ? -93.910 -13.100 14.816 1.00 96.42 284 LEU C CA 1
ATOM 6637 C C . LEU C 3 284 ? -94.229 -11.986 13.837 1.00 92.45 284 LEU C C 1
ATOM 6638 O O . LEU C 3 284 ? -93.370 -11.580 13.066 1.00 96.04 284 LEU C O 1
ATOM 6643 N N . ALA C 3 285 ? -95.452 -11.463 13.894 1.00 89.50 285 ALA C N 1
ATOM 6644 C CA . ALA C 3 285 ? -95.838 -10.268 13.164 1.00 92.03 285 ALA C CA 1
ATOM 6645 C C . ALA C 3 285 ? -94.839 -9.131 13.320 1.00 97.19 285 ALA C C 1
ATOM 6646 O O . ALA C 3 285 ? -94.402 -8.547 12.316 1.00 94.99 285 ALA C O 1
ATOM 6648 N N . ASP C 3 286 ? -94.486 -8.770 14.566 1.00 86.36 286 ASP C N 1
ATOM 6649 C CA . ASP C 3 286 ? -93.668 -7.571 14.747 1.00 93.12 286 ASP C CA 1
ATOM 6650 C C . ASP C 3 286 ? -92.304 -7.804 14.164 1.00 100.74 286 ASP C C 1
ATOM 6651 O O . ASP C 3 286 ? -91.646 -6.861 13.695 1.00 113.51 286 ASP C O 1
ATOM 6656 N N . MET C 3 287 ? -91.875 -9.067 14.198 1.00 96.83 287 MET C N 1
ATOM 6657 C CA . MET C 3 287 ? -90.558 -9.426 13.694 1.00 98.35 287 MET C CA 1
ATOM 6658 C C . MET C 3 287 ? -90.526 -9.344 12.178 1.00 103.06 287 MET C C 1
ATOM 6659 O O . MET C 3 287 ? -89.621 -8.740 11.590 1.00 109.27 287 MET C O 1
ATOM 6664 N N . GLU C 3 288 ? -91.509 -9.961 11.524 1.00 98.77 288 GLU C N 1
ATOM 6665 C CA . GLU C 3 288 ? -91.572 -9.914 10.074 1.00 93.19 288 GLU C CA 1
ATOM 6666 C C . GLU C 3 288 ? -91.681 -8.477 9.583 1.00 102.04 288 GLU C C 1
ATOM 6667 O O . GLU C 3 288 ? -91.003 -8.109 8.629 1.00 107.36 288 GLU C O 1
ATOM 6673 N N . VAL C 3 289 ? -92.459 -7.620 10.239 1.00 103.50 289 VAL C N 1
ATOM 6674 C CA . VAL C 3 289 ? -92.446 -6.229 9.786 1.00 95.13 289 VAL C CA 1
ATOM 6675 C C . VAL C 3 289 ? -91.046 -5.631 9.875 1.00 88.19 289 VAL C C 1
ATOM 6676 O O . VAL C 3 289 ? -90.586 -4.979 8.939 1.00 89.68 289 VAL C O 1
ATOM 6680 N N . LYS C 3 290 ? -90.349 -5.795 11.001 1.00 92.10 290 LYS C N 1
ATOM 6681 C CA . LYS C 3 290 ? -89.000 -5.193 11.053 1.00 97.75 290 LYS C CA 1
ATOM 6682 C C . LYS C 3 290 ? -88.083 -5.726 9.943 1.00 94.67 290 LYS C C 1
ATOM 6683 O O . LYS C 3 290 ? -87.339 -4.958 9.325 1.00 93.63 290 LYS C O 1
ATOM 6689 N N . VAL C 3 291 ? -88.147 -7.027 9.654 1.00 77.54 291 VAL C N 1
ATOM 6690 C CA . VAL C 3 291 ? -87.310 -7.615 8.612 1.00 78.89 291 VAL C CA 1
ATOM 6691 C C . VAL C 3 291 ? -87.662 -7.037 7.234 1.00 92.81 291 VAL C C 1
ATOM 6692 O O . VAL C 3 291 ? -86.770 -6.686 6.450 1.00 84.76 291 VAL C O 1
ATOM 6696 N N . GLN C 3 292 ? -88.966 -6.945 6.913 1.00 91.44 292 GLN C N 1
ATOM 6697 C CA . GLN C 3 292 ? -89.400 -6.387 5.631 1.00 95.71 292 GLN C CA 1
ATOM 6698 C C . GLN C 3 292 ? -88.949 -4.940 5.476 1.00 101.08 292 GLN C C 1
ATOM 6699 O O . GLN C 3 292 ? -88.409 -4.529 4.429 1.00 121.34 292 GLN C O 1
ATOM 6705 N N . ALA C 3 293 ? -89.173 -4.155 6.518 1.00 93.46 293 ALA C N 1
ATOM 6706 C CA . ALA C 3 293 ? -88.762 -2.764 6.547 1.00 104.47 293 ALA C CA 1
ATOM 6707 C C . ALA C 3 293 ? -87.290 -2.615 6.188 1.00 102.30 293 ALA C C 1
ATOM 6708 O O . ALA C 3 293 ? -86.870 -1.756 5.371 1.00 99.37 293 ALA C O 1
ATOM 6710 N N . ALA C 3 294 ? -86.508 -3.497 6.795 1.00 78.46 294 ALA C N 1
ATOM 6711 C CA . ALA C 3 294 ? -85.074 -3.507 6.634 1.00 80.03 294 ALA C CA 1
ATOM 6712 C C . ALA C 3 294 ? -84.655 -3.906 5.230 1.00 86.05 294 ALA C C 1
ATOM 6713 O O . ALA C 3 294 ? -83.780 -3.261 4.633 1.00 82.71 294 ALA C O 1
ATOM 6715 N N . ARG C 3 295 ? -85.221 -5.004 4.715 1.00 85.89 295 ARG C N 1
ATOM 6716 C CA . ARG C 3 295 ? -85.075 -5.388 3.310 1.00 86.34 295 ARG C CA 1
ATOM 6717 C C . ARG C 3 295 ? -85.119 -4.168 2.394 1.00 88.20 295 ARG C C 1
ATOM 6718 O O . ARG C 3 295 ? -84.119 -3.828 1.737 1.00 83.99 295 ARG C O 1
ATOM 6726 N N . HIS C 3 296 ? -86.248 -3.447 2.422 1.00 82.32 296 HIS C N 1
ATOM 6727 C CA . HIS C 3 296 ? -86.347 -2.244 1.608 1.00 83.45 296 HIS C CA 1
ATOM 6728 C C . HIS C 3 296 ? -85.161 -1.298 1.840 1.00 82.91 296 HIS C C 1
ATOM 6729 O O . HIS C 3 296 ? -84.674 -0.678 0.906 1.00 99.69 296 HIS C O 1
ATOM 6736 N N . LEU C 3 297 ? -84.703 -1.104 3.073 1.00 99.29 297 LEU C N 1
ATOM 6737 C CA . LEU C 3 297 ? -83.654 -0.079 3.204 1.00 99.15 297 LEU C CA 1
ATOM 6738 C C . LEU C 3 297 ? -82.334 -0.550 2.619 1.00 94.13 297 LEU C C 1
ATOM 6739 O O . LEU C 3 297 ? -81.616 0.216 1.950 1.00 97.86 297 LEU C O 1
ATOM 6744 N N . VAL C 3 298 ? -82.027 -1.819 2.847 1.00 83.02 298 VAL C N 1
ATOM 6745 C CA . VAL C 3 298 ? -80.817 -2.435 2.321 1.00 85.20 298 VAL C CA 1
ATOM 6746 C C . VAL C 3 298 ? -80.746 -2.296 0.813 1.00 90.67 298 VAL C C 1
ATOM 6747 O O . VAL C 3 298 ? -79.752 -1.790 0.256 1.00 96.48 298 VAL C O 1
ATOM 6751 N N . TYR C 3 299 ? -81.774 -2.817 0.121 1.00 96.59 299 TYR C N 1
ATOM 6752 C CA . TYR C 3 299 ? -81.705 -2.853 -1.347 1.00 108.41 299 TYR C CA 1
ATOM 6753 C C . TYR C 3 299 ? -81.881 -1.489 -1.974 1.00 101.67 299 TYR C C 1
ATOM 6754 O O . TYR C 3 299 ? -81.276 -1.233 -3.002 1.00 94.66 299 TYR C O 1
ATOM 6763 N N . GLN C 3 300 ? -82.588 -0.566 -1.350 1.00 98.25 300 GLN C N 1
ATOM 6764 C CA . GLN C 3 300 ? -82.577 0.777 -1.906 1.00 96.21 300 GLN C CA 1
ATOM 6765 C C . GLN C 3 300 ? -81.172 1.377 -1.931 1.00 96.01 300 GLN C C 1
ATOM 6766 O O . GLN C 3 300 ? -80.797 2.064 -2.892 1.00 90.43 300 GLN C O 1
ATOM 6772 N N . ALA C 3 301 ? -80.360 1.101 -0.906 1.00 92.46 301 ALA C N 1
ATOM 6773 C CA . ALA C 3 301 ? -78.941 1.479 -0.991 1.00 91.15 301 ALA C CA 1
ATOM 6774 C C . ALA C 3 301 ? -78.241 0.815 -2.180 1.00 100.98 301 ALA C C 1
ATOM 6775 O O . ALA C 3 301 ? -77.488 1.471 -2.914 1.00 106.33 301 ALA C O 1
ATOM 6777 N N . ALA C 3 302 ? -78.401 -0.511 -2.326 1.00 97.69 302 ALA C N 1
ATOM 6778 C CA . ALA C 3 302 ? -77.744 -1.215 -3.429 1.00 97.09 302 ALA C CA 1
ATOM 6779 C C . ALA C 3 302 ? -78.110 -0.598 -4.760 1.00 93.18 302 ALA C C 1
ATOM 6780 O O . ALA C 3 302 ? -77.250 -0.159 -5.520 1.00 92.32 302 ALA C O 1
ATOM 6782 N N . ILE C 3 303 ? -79.393 -0.602 -5.068 1.00 95.92 303 ILE C N 1
ATOM 6783 C CA . ILE C 3 303 ? -79.993 0.016 -6.230 1.00 101.05 303 ILE C CA 1
ATOM 6784 C C . ILE C 3 303 ? -79.326 1.359 -6.492 1.00 110.43 303 ILE C C 1
ATOM 6785 O O . ILE C 3 303 ? -78.819 1.627 -7.597 1.00 97.89 303 ILE C O 1
ATOM 6790 N N . ASN C 3 304 ? -79.240 2.185 -5.453 1.00 114.39 304 ASN C N 1
ATOM 6791 C CA . ASN C 3 304 ? -78.578 3.463 -5.642 1.00 109.68 304 ASN C CA 1
ATOM 6792 C C . ASN C 3 304 ? -77.165 3.287 -6.186 1.00 103.40 304 ASN C C 1
ATOM 6793 O O . ASN C 3 304 ? -76.799 3.929 -7.160 1.00 105.05 304 ASN C O 1
ATOM 6798 N N . LYS C 3 305 ? -76.365 2.408 -5.591 1.00 103.23 305 LYS C N 1
ATOM 6799 C CA . LYS C 3 305 ? -74.981 2.273 -6.043 1.00 102.97 305 LYS C CA 1
ATOM 6800 C C . LYS C 3 305 ? -74.919 1.832 -7.507 1.00 101.36 305 LYS C C 1
ATOM 6801 O O . LYS C 3 305 ? -74.131 2.389 -8.298 1.00 108.99 305 LYS C O 1
ATOM 6807 N N . ASP C 3 306 ? -75.765 0.857 -7.890 1.00 98.79 306 ASP C N 1
ATOM 6808 C CA . ASP C 3 306 ? -75.773 0.316 -9.255 1.00 107.17 306 ASP C CA 1
ATOM 6809 C C . ASP C 3 306 ? -76.199 1.353 -10.267 1.00 109.78 306 ASP C C 1
ATOM 6810 O O . ASP C 3 306 ? -75.726 1.332 -11.398 1.00 115.58 306 ASP C O 1
ATOM 6815 N N . LEU C 3 307 ? -77.132 2.225 -9.911 1.00 112.51 307 LEU C N 1
ATOM 6816 C CA . LEU C 3 307 ? -77.525 3.287 -10.824 1.00 109.15 307 LEU C CA 1
ATOM 6817 C C . LEU C 3 307 ? -76.586 4.456 -10.755 1.00 109.20 307 LEU C C 1
ATOM 6818 O O . LEU C 3 307 ? -76.822 5.441 -11.465 1.00 112.37 307 LEU C O 1
ATOM 6823 N N . GLY C 3 308 ? -75.603 4.395 -9.847 1.00 101.96 308 GLY C N 1
ATOM 6824 C CA . GLY C 3 308 ? -74.632 5.453 -9.640 1.00 111.31 308 GLY C CA 1
ATOM 6825 C C . GLY C 3 308 ? -75.187 6.737 -9.089 1.00 120.82 308 GLY C C 1
ATOM 6826 O O . GLY C 3 308 ? -74.606 7.801 -9.305 1.00 117.30 308 GLY C O 1
ATOM 6827 N N . LYS C 3 309 ? -76.361 6.673 -8.478 1.00 130.55 309 LYS C N 1
ATOM 6828 C CA . LYS C 3 309 ? -76.833 7.706 -7.599 1.00 118.09 309 LYS C CA 1
ATOM 6829 C C . LYS C 3 309 ? -75.983 7.618 -6.345 1.00 113.66 309 LYS C C 1
ATOM 6830 O O . LYS C 3 309 ? -75.243 6.645 -6.190 1.00 97.76 309 LYS C O 1
ATOM 6836 N N . PRO C 3 310 ? -75.990 8.657 -5.488 1.00 115.15 310 PRO C N 1
ATOM 6837 C CA . PRO C 3 310 ? -75.207 8.599 -4.255 1.00 107.92 310 PRO C CA 1
ATOM 6838 C C . PRO C 3 310 ? -75.865 7.651 -3.291 1.00 101.37 310 PRO C C 1
ATOM 6839 O O . PRO C 3 310 ? -77.093 7.507 -3.288 1.00 103.36 310 PRO C O 1
ATOM 6843 N N . TYR C 3 311 ? -75.039 7.002 -2.456 1.00 94.45 311 TYR C N 1
ATOM 6844 C CA . TYR C 3 311 ? -75.585 5.914 -1.654 1.00 98.30 311 TYR C CA 1
ATOM 6845 C C . TYR C 3 311 ? -75.083 5.852 -0.193 1.00 108.18 311 TYR C C 1
ATOM 6846 O O . TYR C 3 311 ? -75.466 4.929 0.538 1.00 115.03 311 TYR C O 1
ATOM 6855 N N . GLY C 3 312 ? -74.308 6.819 0.303 1.00 103.66 312 GLY C N 1
ATOM 6856 C CA . GLY C 3 312 ? -73.656 6.659 1.611 1.00 95.13 312 GLY C CA 1
ATOM 6857 C C . GLY C 3 312 ? -74.544 6.807 2.849 1.00 95.78 312 GLY C C 1
ATOM 6858 O O . GLY C 3 312 ? -74.368 6.121 3.864 1.00 94.08 312 GLY C O 1
ATOM 6859 N N . VAL C 3 313 ? -75.480 7.749 2.767 1.00 94.60 313 VAL C N 1
ATOM 6860 C CA . VAL C 3 313 ? -76.503 7.907 3.780 1.00 85.98 313 VAL C CA 1
ATOM 6861 C C . VAL C 3 313 ? -77.468 6.752 3.723 1.00 89.77 313 VAL C C 1
ATOM 6862 O O . VAL C 3 313 ? -77.865 6.199 4.760 1.00 88.98 313 VAL C O 1
ATOM 6866 N N . GLU C 3 314 ? -77.892 6.396 2.516 1.00 85.63 314 GLU C N 1
ATOM 6867 C CA . GLU C 3 314 ? -78.801 5.264 2.345 1.00 89.86 314 GLU C CA 1
ATOM 6868 C C . GLU C 3 314 ? -78.207 4.027 2.966 1.00 94.61 314 GLU C C 1
ATOM 6869 O O . GLU C 3 314 ? -78.883 3.261 3.667 1.00 91.25 314 GLU C O 1
ATOM 6875 N N . ALA C 3 315 ? -76.923 3.842 2.746 1.00 92.45 315 ALA C N 1
ATOM 6876 C CA . ALA C 3 315 ? -76.267 2.701 3.323 1.00 89.35 315 ALA C CA 1
ATOM 6877 C C . ALA C 3 315 ? -76.253 2.797 4.836 1.00 89.93 315 ALA C C 1
ATOM 6878 O O . ALA C 3 315 ? -76.245 1.765 5.512 1.00 95.97 315 ALA C O 1
ATOM 6880 N N . ALA C 3 316 ? -76.216 4.019 5.391 1.00 97.09 316 ALA C N 1
ATOM 6881 C CA . ALA C 3 316 ? -76.108 4.118 6.850 1.00 100.83 316 ALA C CA 1
ATOM 6882 C C . ALA C 3 316 ? -77.440 3.836 7.504 1.00 97.16 316 ALA C C 1
ATOM 6883 O O . ALA C 3 316 ? -77.474 3.260 8.606 1.00 90.44 316 ALA C O 1
ATOM 6885 N N . MET C 3 317 ? -78.532 4.290 6.867 1.00 79.84 317 MET C N 1
ATOM 6886 C CA . MET C 3 317 ? -79.837 3.921 7.367 1.00 79.78 317 MET C CA 1
ATOM 6887 C C . MET C 3 317 ? -80.017 2.425 7.277 1.00 79.98 317 MET C C 1
ATOM 6888 O O . MET C 3 317 ? -80.517 1.796 8.219 1.00 92.13 317 MET C O 1
ATOM 6893 N N . ALA C 3 318 ? -79.510 1.797 6.223 1.00 85.41 318 ALA C N 1
ATOM 6894 C CA . ALA C 3 318 ? -79.636 0.344 6.233 1.00 87.54 318 ALA C CA 1
ATOM 6895 C C . ALA C 3 318 ? -78.761 -0.300 7.307 1.00 87.75 318 ALA C C 1
ATOM 6896 O O . ALA C 3 318 ? -79.177 -1.291 7.918 1.00 86.56 318 ALA C O 1
ATOM 6898 N N . LYS C 3 319 ? -77.588 0.258 7.602 1.00 83.61 319 LYS C N 1
ATOM 6899 C CA . LYS C 3 319 ? -76.773 -0.394 8.605 1.00 92.41 319 LYS C CA 1
ATOM 6900 C C . LYS C 3 319 ? -77.394 -0.241 9.977 1.00 98.44 319 LYS C C 1
ATOM 6901 O O . LYS C 3 319 ? -77.549 -1.231 10.715 1.00 95.74 319 LYS C O 1
ATOM 6907 N N . LEU C 3 320 ? -77.719 0.991 10.362 1.00 104.13 320 LEU C N 1
ATOM 6908 C CA . LEU C 3 320 ? -78.379 1.183 11.647 1.00 106.07 320 LEU C CA 1
ATOM 6909 C C . LEU C 3 320 ? -79.562 0.251 11.758 1.00 103.71 320 LEU C C 1
ATOM 6910 O O . LEU C 3 320 ? -79.570 -0.650 12.600 1.00 97.23 320 LEU C O 1
ATOM 6915 N N . PHE C 3 321 ? -80.536 0.393 10.854 1.00 98.24 321 PHE C N 1
ATOM 6916 C CA . PHE C 3 321 ? -81.802 -0.295 11.081 1.00 90.41 321 PHE C CA 1
ATOM 6917 C C . PHE C 3 321 ? -81.698 -1.816 10.940 1.00 93.29 321 PHE C C 1
ATOM 6918 O O . PHE C 3 321 ? -82.310 -2.544 11.721 1.00 99.79 321 PHE C O 1
ATOM 6926 N N . ALA C 3 322 ? -80.981 -2.351 9.961 1.00 86.42 322 ALA C N 1
ATOM 6927 C CA . ALA C 3 322 ? -80.900 -3.812 10.004 1.00 94.18 322 ALA C CA 1
ATOM 6928 C C . ALA C 3 322 ? -80.126 -4.320 11.219 1.00 95.28 322 ALA C C 1
ATOM 6929 O O . ALA C 3 322 ? -80.443 -5.388 11.737 1.00 98.60 322 ALA C O 1
ATOM 6931 N N . ALA C 3 323 ? -79.090 -3.618 11.670 1.00 85.56 323 ALA C N 1
ATOM 6932 C CA . ALA C 3 323 ? -78.325 -4.125 12.817 1.00 83.44 323 ALA C CA 1
ATOM 6933 C C . ALA C 3 323 ? -79.218 -4.254 14.047 1.00 87.37 323 ALA C C 1
ATOM 6934 O O . ALA C 3 323 ? -79.343 -5.339 14.623 1.00 96.75 323 ALA C O 1
ATOM 6936 N N . GLU C 3 324 ? -79.908 -3.165 14.411 1.00 88.25 324 GLU C N 1
ATOM 6937 C CA . GLU C 3 324 ? -80.928 -3.231 15.454 1.00 86.47 324 GLU C CA 1
ATOM 6938 C C . GLU C 3 324 ? -81.918 -4.359 15.205 1.00 86.99 324 GLU C C 1
ATOM 6939 O O . GLU C 3 324 ? -82.186 -5.161 16.099 1.00 72.55 324 GLU C O 1
ATOM 6945 N N . THR C 3 325 ? -82.408 -4.497 13.964 1.00 83.32 325 THR C N 1
ATOM 6946 C CA . THR C 3 325 ? -83.451 -5.476 13.669 1.00 81.70 325 THR C CA 1
ATOM 6947 C C . THR C 3 325 ? -82.947 -6.901 13.823 1.00 89.35 325 THR C C 1
ATOM 6948 O O . THR C 3 325 ? -83.668 -7.792 14.316 1.00 87.64 325 THR C O 1
ATOM 6952 N N . ALA C 3 326 ? -81.695 -7.110 13.462 1.00 83.24 326 ALA C N 1
ATOM 6953 C CA . ALA C 3 326 ? -81.067 -8.388 13.685 1.00 98.11 326 ALA C CA 1
ATOM 6954 C C . ALA C 3 326 ? -81.032 -8.733 15.158 1.00 92.75 326 ALA C C 1
ATOM 6955 O O . ALA C 3 326 ? -81.290 -9.879 15.548 1.00 90.29 326 ALA C O 1
ATOM 6957 N N . MET C 3 327 ? -80.685 -7.753 15.994 1.00 94.60 327 MET C N 1
ATOM 6958 C CA . MET C 3 327 ? -80.529 -7.994 17.421 1.00 98.00 327 MET C CA 1
ATOM 6959 C C . MET C 3 327 ? -81.864 -8.283 18.081 1.00 99.94 327 MET C C 1
ATOM 6960 O O . MET C 3 327 ? -81.996 -9.272 18.806 1.00 101.27 327 MET C O 1
ATOM 6965 N N . GLU C 3 328 ? -82.878 -7.458 17.804 1.00 90.71 328 GLU C N 1
ATOM 6966 C CA . GLU C 3 328 ? -84.197 -7.665 18.400 1.00 90.98 328 GLU C CA 1
ATOM 6967 C C . GLU C 3 328 ? -84.775 -8.991 17.992 1.00 96.07 328 GLU C C 1
ATOM 6968 O O . GLU C 3 328 ? -85.357 -9.720 18.810 1.00 103.26 328 GLU C O 1
ATOM 6974 N N . VAL C 3 329 ? -84.621 -9.323 16.721 1.00 88.77 329 VAL C N 1
ATOM 6975 C CA . VAL C 3 329 ? -85.319 -10.480 16.193 1.00 92.49 329 VAL C CA 1
ATOM 6976 C C . VAL C 3 329 ? -84.649 -11.752 16.650 1.00 89.91 329 VAL C C 1
ATOM 6977 O O . VAL C 3 329 ? -85.340 -12.682 17.064 1.00 94.34 329 VAL C O 1
ATOM 6981 N N . THR C 3 330 ? -83.305 -11.811 16.621 1.00 87.19 330 THR C N 1
ATOM 6982 C CA . THR C 3 330 ? -82.643 -13.031 17.070 1.00 92.31 330 THR C CA 1
ATOM 6983 C C . THR C 3 330 ? -82.976 -13.294 18.510 1.00 94.30 330 THR C C 1
ATOM 6984 O O . THR C 3 330 ? -83.249 -14.450 18.895 1.00 90.10 330 THR C O 1
ATOM 6988 N N . THR C 3 331 ? -82.988 -12.220 19.317 1.00 95.72 331 THR C N 1
ATOM 6989 C CA . THR C 3 331 ? -83.323 -12.365 20.721 1.00 103.67 331 THR C CA 1
ATOM 6990 C C . THR C 3 331 ? -84.724 -12.920 20.898 1.00 104.01 331 THR C C 1
ATOM 6991 O O . THR C 3 331 ? -84.919 -13.892 21.659 1.00 101.86 331 THR C O 1
ATOM 6995 N N . LYS C 3 332 ? -85.719 -12.320 20.197 1.00 83.68 332 LYS C N 1
ATOM 6996 C CA . LYS C 3 332 ? -87.092 -12.830 20.313 1.00 83.48 332 LYS C CA 1
ATOM 6997 C C . LYS C 3 332 ? -87.172 -14.255 19.819 1.00 90.54 332 LYS C C 1
ATOM 6998 O O . LYS C 3 332 ? -88.016 -15.049 20.262 1.00 82.94 332 LYS C O 1
ATOM 7004 N N . ALA C 3 333 ? -86.267 -14.594 18.922 1.00 94.18 333 ALA C N 1
ATOM 7005 C CA . ALA C 3 333 ? -86.236 -15.907 18.334 1.00 88.45 333 ALA C CA 1
ATOM 7006 C C . ALA C 3 333 ? -85.873 -16.967 19.362 1.00 91.55 333 ALA C C 1
ATOM 7007 O O . ALA C 3 333 ? -86.613 -17.951 19.545 1.00 95.05 333 ALA C O 1
ATOM 7009 N N . VAL C 3 334 ? -84.723 -16.787 20.038 1.00 88.53 334 VAL C N 1
ATOM 7010 C CA . VAL C 3 334 ? -84.334 -17.706 21.112 1.00 88.22 334 VAL C CA 1
ATOM 7011 C C . VAL C 3 334 ? -85.451 -17.785 22.139 1.00 92.43 334 VAL C C 1
ATOM 7012 O O . VAL C 3 334 ? -85.852 -18.880 22.586 1.00 95.18 334 VAL C O 1
ATOM 7016 N N . GLN C 3 335 ? -85.989 -16.617 22.506 1.00 90.44 335 GLN C N 1
ATOM 7017 C CA . GLN C 3 335 ? -87.035 -16.590 23.515 1.00 92.02 335 GLN C CA 1
ATOM 7018 C C . GLN C 3 335 ? -88.129 -17.574 23.184 1.00 87.70 335 GLN C C 1
ATOM 7019 O O . GLN C 3 335 ? -88.540 -18.394 24.027 1.00 83.63 335 GLN C O 1
ATOM 7025 N N . LEU C 3 336 ? -88.551 -17.544 21.921 1.00 88.90 336 LEU C N 1
ATOM 7026 C CA . LEU C 3 336 ? -89.676 -18.320 21.430 1.00 83.61 336 LEU C CA 1
ATOM 7027 C C . LEU C 3 336 ? -89.356 -19.794 21.286 1.00 86.00 336 LEU C C 1
ATOM 7028 O O . LEU C 3 336 ? -90.255 -20.629 21.312 1.00 86.85 336 LEU C O 1
ATOM 7033 N N . HIS C 3 337 ? -88.095 -20.141 21.175 1.00 95.74 337 HIS C N 1
ATOM 7034 C CA . HIS C 3 337 ? -87.766 -21.543 21.285 1.00 96.28 337 HIS C CA 1
ATOM 7035 C C . HIS C 3 337 ? -87.777 -22.052 22.720 1.00 106.47 337 HIS C C 1
ATOM 7036 O O . HIS C 3 337 ? -87.801 -23.284 22.925 1.00 105.05 337 HIS C O 1
ATOM 7043 N N . GLY C 3 338 ? -87.751 -21.142 23.719 1.00 106.10 338 GLY C N 1
ATOM 7044 C CA . GLY C 3 338 ? -87.798 -21.598 25.095 1.00 87.70 338 GLY C CA 1
ATOM 7045 C C . GLY C 3 338 ? -86.442 -22.133 25.542 1.00 99.33 338 GLY C C 1
ATOM 7046 O O . GLY C 3 338 ? -85.386 -21.659 25.127 1.00 89.74 338 GLY C O 1
ATOM 7047 N N . GLY C 3 339 ? -86.464 -23.121 26.422 1.00 89.85 339 GLY C N 1
ATOM 7048 C CA . GLY C 3 339 ? -85.200 -23.676 26.868 1.00 98.99 339 GLY C CA 1
ATOM 7049 C C . GLY C 3 339 ? -84.353 -24.151 25.708 1.00 103.28 339 GLY C C 1
ATOM 7050 O O . GLY C 3 339 ? -83.157 -23.855 25.623 1.00 89.32 339 GLY C O 1
ATOM 7051 N N . TYR C 3 340 ? -84.996 -24.786 24.738 1.00 104.32 340 TYR C N 1
ATOM 7052 C CA . TYR C 3 340 ? -84.281 -25.402 23.637 1.00 101.31 340 TYR C CA 1
ATOM 7053 C C . TYR C 3 340 ? -83.531 -24.376 22.805 1.00 98.35 340 TYR C C 1
ATOM 7054 O O . TYR C 3 340 ? -82.460 -24.685 22.260 1.00 94.27 340 TYR C O 1
ATOM 7063 N N . GLY C 3 341 ? -84.053 -23.142 22.750 1.00 93.25 341 GLY C N 1
ATOM 7064 C CA . GLY C 3 341 ? -83.363 -22.079 22.060 1.00 85.45 341 GLY C CA 1
ATOM 7065 C C . GLY C 3 341 ? -81.998 -21.790 22.632 1.00 95.70 341 GLY C C 1
ATOM 7066 O O . GLY C 3 341 ? -81.102 -21.374 21.905 1.00 102.71 341 GLY C O 1
ATOM 7067 N N . TYR C 3 342 ? -81.829 -21.974 23.941 1.00 92.91 342 TYR C N 1
ATOM 7068 C CA . TYR C 3 342 ? -80.610 -21.577 24.615 1.00 92.44 342 TYR C CA 1
ATOM 7069 C C . TYR C 3 342 ? -79.532 -22.621 24.422 1.00 98.24 342 TYR C C 1
ATOM 7070 O O . TYR C 3 342 ? -78.348 -22.280 24.454 1.00 107.04 342 TYR C O 1
ATOM 7079 N N . THR C 3 343 ? -79.915 -23.861 24.146 1.00 88.11 343 THR C N 1
ATOM 7080 C CA . THR C 3 343 ? -78.948 -24.889 23.801 1.00 98.04 343 THR C CA 1
ATOM 7081 C C . THR C 3 343 ? -78.323 -24.638 22.435 1.00 105.79 343 THR C C 1
ATOM 7082 O O . THR C 3 343 ? -78.928 -24.052 21.530 1.00 101.07 343 THR C O 1
ATOM 7086 N N . ARG C 3 344 ? -77.134 -25.194 22.257 1.00 110.25 344 ARG C N 1
ATOM 7087 C CA . ARG C 3 344 ? -76.389 -25.042 21.015 1.00 110.40 344 ARG C CA 1
ATOM 7088 C C . ARG C 3 344 ? -76.622 -26.152 20.014 1.00 106.27 344 ARG C C 1
ATOM 7089 O O . ARG C 3 344 ? -75.889 -26.197 19.036 1.00 99.09 344 ARG C O 1
ATOM 7097 N N . ASP C 3 345 ? -77.537 -27.093 20.293 1.00 110.53 345 ASP C N 1
ATOM 7098 C CA . ASP C 3 345 ? -77.993 -28.052 19.291 1.00 111.77 345 ASP C CA 1
ATOM 7099 C C . ASP C 3 345 ? -78.774 -27.363 18.147 1.00 113.33 345 ASP C C 1
ATOM 7100 O O . ASP C 3 345 ? -78.655 -27.755 16.969 1.00 126.18 345 ASP C O 1
ATOM 7105 N N . TYR C 3 346 ? -79.578 -26.353 18.463 1.00 100.73 346 TYR C N 1
ATOM 7106 C CA . TYR C 3 346 ? -80.316 -25.425 17.613 1.00 97.39 346 TYR C CA 1
ATOM 7107 C C . TYR C 3 346 ? -79.482 -24.188 17.307 1.00 109.52 346 TYR C C 1
ATOM 7108 O O . TYR C 3 346 ? -78.656 -23.768 18.133 1.00 118.25 346 TYR C O 1
ATOM 7117 N N . PRO C 3 347 ? -79.763 -23.557 16.127 1.00 108.02 347 PRO C N 1
ATOM 7118 C CA . PRO C 3 347 ? -78.905 -22.485 15.611 1.00 109.46 347 PRO C CA 1
ATOM 7119 C C . PRO C 3 347 ? -79.267 -21.086 16.025 1.00 106.33 347 PRO C C 1
ATOM 7120 O O . PRO C 3 347 ? -78.439 -20.191 15.868 1.00 106.99 347 PRO C O 1
ATOM 7124 N N . VAL C 3 348 ? -80.501 -20.881 16.493 1.00 103.43 348 VAL C N 1
ATOM 7125 C CA . VAL C 3 348 ? -80.980 -19.542 16.834 1.00 101.77 348 VAL C CA 1
ATOM 7126 C C . VAL C 3 348 ? -80.017 -18.805 17.765 1.00 103.71 348 VAL C C 1
ATOM 7127 O O . VAL C 3 348 ? -79.784 -17.596 17.589 1.00 93.98 348 VAL C O 1
ATOM 7131 N N . GLU C 3 349 ? -79.482 -19.490 18.804 1.00 101.23 349 GLU C N 1
ATOM 7132 C CA . GLU C 3 349 ? -78.559 -18.795 19.702 1.00 99.34 349 GLU C CA 1
ATOM 7133 C C . GLU C 3 349 ? -77.339 -18.326 18.924 1.00 93.80 349 GLU C C 1
ATOM 7134 O O . GLU C 3 349 ? -76.923 -17.173 19.050 1.00 88.70 349 GLU C O 1
ATOM 7140 N N . ARG C 3 350 ? -76.796 -19.168 18.046 1.00 100.61 350 ARG C N 1
ATOM 7141 C CA . ARG C 3 350 ? -75.615 -18.723 17.331 1.00 98.61 350 ARG C CA 1
ATOM 7142 C C . ARG C 3 350 ? -75.953 -17.492 16.526 1.00 92.00 350 ARG C C 1
ATOM 7143 O O . ARG C 3 350 ? -75.256 -16.480 16.625 1.00 87.11 350 ARG C O 1
ATOM 7151 N N . MET C 3 351 ? -77.076 -17.522 15.795 1.00 85.20 351 MET C N 1
ATOM 7152 C CA . MET C 3 351 ? -77.533 -16.297 15.131 1.00 94.64 351 MET C CA 1
ATOM 7153 C C . MET C 3 351 ? -77.544 -15.112 16.117 1.00 97.77 351 MET C C 1
ATOM 7154 O O . MET C 3 351 ? -77.026 -14.045 15.796 1.00 88.74 351 MET C O 1
ATOM 7159 N N . MET C 3 352 ? -78.058 -15.285 17.337 1.00 76.47 352 MET C N 1
ATOM 7160 C CA . MET C 3 352 ? -78.072 -14.141 18.249 1.00 103.07 352 MET C CA 1
ATOM 7161 C C . MET C 3 352 ? -76.658 -13.622 18.588 1.00 95.05 352 MET C C 1
ATOM 7162 O O . MET C 3 352 ? -76.411 -12.408 18.595 1.00 78.71 352 MET C O 1
ATOM 7167 N N . ARG C 3 353 ? -75.715 -14.510 18.863 1.00 90.57 353 ARG C N 1
ATOM 7168 C CA . ARG C 3 353 ? -74.349 -14.053 19.076 1.00 88.42 353 ARG C CA 1
ATOM 7169 C C . ARG C 3 353 ? -73.770 -13.417 17.823 1.00 91.81 353 ARG C C 1
ATOM 7170 O O . ARG C 3 353 ? -73.110 -12.377 17.910 1.00 84.44 353 ARG C O 1
ATOM 7178 N N . ASP C 3 354 ? -73.960 -14.061 16.643 1.00 84.11 354 ASP C N 1
ATOM 7179 C CA . ASP C 3 354 ? -73.589 -13.465 15.355 1.00 84.78 354 ASP C CA 1
ATOM 7180 C C . ASP C 3 354 ? -74.142 -12.037 15.213 1.00 97.31 354 ASP C C 1
ATOM 7181 O O . ASP C 3 354 ? -73.408 -11.089 14.929 1.00 82.08 354 ASP C O 1
ATOM 7186 N N . ALA C 3 355 ? -75.430 -11.861 15.487 1.00 109.55 355 ALA C N 1
ATOM 7187 C CA . ALA C 3 355 ? -76.102 -10.592 15.251 1.00 95.39 355 ALA C CA 1
ATOM 7188 C C . ALA C 3 355 ? -75.358 -9.416 15.861 1.00 92.94 355 ALA C C 1
ATOM 7189 O O . ALA C 3 355 ? -75.226 -8.381 15.205 1.00 79.93 355 ALA C O 1
ATOM 7191 N N . LYS C 3 356 ? -74.852 -9.562 17.111 1.00 85.13 356 LYS C N 1
ATOM 7192 C CA . LYS C 3 356 ? -74.433 -8.404 17.917 1.00 87.27 356 LYS C CA 1
ATOM 7193 C C . LYS C 3 356 ? -73.381 -7.578 17.202 1.00 93.75 356 LYS C C 1
ATOM 7194 O O . LYS C 3 356 ? -73.409 -6.344 17.265 1.00 97.95 356 LYS C O 1
ATOM 7200 N N . ILE C 3 357 ? -72.449 -8.239 16.515 1.00 83.41 357 ILE C N 1
ATOM 7201 C CA . ILE C 3 357 ? -71.365 -7.522 15.846 1.00 92.89 357 ILE C CA 1
ATOM 7202 C C . ILE C 3 357 ? -71.865 -6.602 14.703 1.00 91.66 357 ILE C C 1
ATOM 7203 O O . ILE C 3 357 ? -71.236 -5.570 14.413 1.00 85.02 357 ILE C O 1
ATOM 7208 N N . THR C 3 358 ? -72.995 -6.932 14.060 1.00 76.47 358 THR C N 1
ATOM 7209 C CA . THR C 3 358 ? -73.562 -6.060 13.047 1.00 81.43 358 THR C CA 1
ATOM 7210 C C . THR C 3 358 ? -73.917 -4.673 13.568 1.00 84.01 358 THR C C 1
ATOM 7211 O O . THR C 3 358 ? -74.166 -3.776 12.751 1.00 75.33 358 THR C O 1
ATOM 7215 N N . GLU C 3 359 ? -73.926 -4.449 14.885 1.00 77.76 359 GLU C N 1
ATOM 7216 C CA . GLU C 3 359 ? -74.080 -3.094 15.400 1.00 86.52 359 GLU C CA 1
ATOM 7217 C C . GLU C 3 359 ? -72.752 -2.383 15.579 1.00 92.85 359 GLU C C 1
ATOM 7218 O O . GLU C 3 359 ? -72.740 -1.187 15.855 1.00 97.49 359 GLU C O 1
ATOM 7224 N N . ILE C 3 360 ? -71.637 -3.052 15.361 1.00 95.12 360 ILE C N 1
ATOM 7225 C CA . ILE C 3 360 ? -70.348 -2.533 15.756 1.00 98.31 360 ILE C CA 1
ATOM 7226 C C . ILE C 3 360 ? -69.460 -2.239 14.558 1.00 98.84 360 ILE C C 1
ATOM 7227 O O . ILE C 3 360 ? -69.021 -1.106 14.372 1.00 104.48 360 ILE C O 1
ATOM 7232 N N . TYR C 3 361 ? -69.205 -3.232 13.718 1.00 95.44 361 TYR C N 1
ATOM 7233 C CA . TYR C 3 361 ? -68.047 -3.106 12.841 1.00 95.12 361 TYR C CA 1
ATOM 7234 C C . TYR C 3 361 ? -68.525 -2.511 11.528 1.00 92.11 361 TYR C C 1
ATOM 7235 O O . TYR C 3 361 ? -69.725 -2.347 11.284 1.00 86.97 361 TYR C O 1
ATOM 7244 N N . GLU C 3 362 ? -67.559 -2.160 10.701 1.00 99.21 362 GLU C N 1
ATOM 7245 C CA . GLU C 3 362 ? -67.751 -1.330 9.526 1.00 106.24 362 GLU C CA 1
ATOM 7246 C C . GLU C 3 362 ? -68.408 -0.014 9.922 1.00 100.80 362 GLU C C 1
ATOM 7247 O O . GLU C 3 362 ? -69.143 0.596 9.137 1.00 97.90 362 GLU C O 1
ATOM 7253 N N . GLY C 3 363 ? -68.157 0.413 11.156 1.00 88.10 363 GLY C N 1
ATOM 7254 C CA . GLY C 3 363 ? -68.805 1.595 11.688 1.00 97.78 363 GLY C CA 1
ATOM 7255 C C . GLY C 3 363 ? -69.964 1.296 12.622 1.00 99.24 363 GLY C C 1
ATOM 7256 O O . GLY C 3 363 ? -70.925 0.630 12.236 1.00 98.70 363 GLY C O 1
ATOM 7257 N N . THR C 3 364 ? -69.903 1.818 13.841 1.00 100.70 364 THR C N 1
ATOM 7258 C CA . THR C 3 364 ? -70.880 1.506 14.872 1.00 95.38 364 THR C CA 1
ATOM 7259 C C . THR C 3 364 ? -72.188 2.225 14.627 1.00 88.95 364 THR C C 1
ATOM 7260 O O . THR C 3 364 ? -72.241 3.199 13.890 1.00 83.47 364 THR C O 1
ATOM 7264 N N . SER C 3 365 ? -73.259 1.750 15.265 1.00 88.99 365 SER C N 1
ATOM 7265 C CA . SER C 3 365 ? -74.557 2.348 14.971 1.00 98.01 365 SER C CA 1
ATOM 7266 C C . SER C 3 365 ? -74.587 3.823 15.329 1.00 89.74 365 SER C C 1
ATOM 7267 O O . SER C 3 365 ? -75.395 4.593 14.791 1.00 85.74 365 SER C O 1
ATOM 7270 N N . GLU C 3 366 ? -73.709 4.232 16.228 1.00 89.33 366 GLU C N 1
ATOM 7271 C CA . GLU C 3 366 ? -73.594 5.637 16.583 1.00 88.54 366 GLU C CA 1
ATOM 7272 C C . GLU C 3 366 ? -73.026 6.420 15.409 1.00 87.20 366 GLU C C 1
ATOM 7273 O O . GLU C 3 366 ? -73.573 7.454 15.014 1.00 82.44 366 GLU C O 1
ATOM 7279 N N . VAL C 3 367 ? -71.971 5.882 14.788 1.00 78.39 367 VAL C N 1
ATOM 7280 C CA . VAL C 3 367 ? -71.415 6.463 13.573 1.00 79.54 367 VAL C CA 1
ATOM 7281 C C . VAL C 3 367 ? -72.516 6.651 12.522 1.00 87.62 367 VAL C C 1
ATOM 7282 O O . VAL C 3 367 ? -72.607 7.707 11.865 1.00 81.85 367 VAL C O 1
ATOM 7286 N N . GLN C 3 368 ? -73.383 5.635 12.355 1.00 78.50 368 GLN C N 1
ATOM 7287 C CA . GLN C 3 368 ? -74.461 5.766 11.387 1.00 82.74 368 GLN C CA 1
ATOM 7288 C C . GLN C 3 368 ? -75.359 6.924 11.729 1.00 80.34 368 GLN C C 1
ATOM 7289 O O . GLN C 3 368 ? -75.784 7.668 10.829 1.00 80.54 368 GLN C O 1
ATOM 7295 N N . ARG C 3 369 ? -75.655 7.093 13.031 1.00 78.97 369 ARG C N 1
ATOM 7296 C CA . ARG C 3 369 ? -76.505 8.202 13.487 1.00 80.91 369 ARG C CA 1
ATOM 7297 C C . ARG C 3 369 ? -75.893 9.567 13.186 1.00 83.84 369 ARG C C 1
ATOM 7298 O O . ARG C 3 369 ? -76.597 10.532 12.810 1.00 82.78 369 ARG C O 1
ATOM 7306 N N . MET C 3 370 ? -74.581 9.656 13.401 1.00 84.88 370 MET C N 1
ATOM 7307 C CA . MET C 3 370 ? -73.803 10.821 13.016 1.00 95.83 370 MET C CA 1
ATOM 7308 C C . MET C 3 370 ? -73.947 11.131 11.521 1.00 99.02 370 MET C C 1
ATOM 7309 O O . MET C 3 370 ? -74.015 12.317 11.116 1.00 88.37 370 MET C O 1
ATOM 7314 N N . VAL C 3 371 ? -73.979 10.081 10.688 1.00 88.42 371 VAL C N 1
ATOM 7315 C CA . VAL C 3 371 ? -74.089 10.276 9.242 1.00 94.87 371 VAL C CA 1
ATOM 7316 C C . VAL C 3 371 ? -75.455 10.826 8.855 1.00 93.58 371 VAL C C 1
ATOM 7317 O O . VAL C 3 371 ? -75.567 11.815 8.098 1.00 87.28 371 VAL C O 1
ATOM 7321 N N . ILE C 3 372 ? -76.499 10.159 9.349 1.00 84.12 372 ILE C N 1
ATOM 7322 C CA . ILE C 3 372 ? -77.862 10.442 8.952 1.00 84.60 372 ILE C CA 1
ATOM 7323 C C . ILE C 3 372 ? -78.259 11.838 9.380 1.00 86.70 372 ILE C C 1
ATOM 7324 O O . ILE C 3 372 ? -78.807 12.635 8.596 1.00 87.79 372 ILE C O 1
ATOM 7329 N N . SER C 3 373 ? -77.950 12.158 10.640 1.00 91.65 373 SER C N 1
ATOM 7330 C CA . SER C 3 373 ? -78.255 13.461 11.210 1.00 91.33 373 SER C CA 1
ATOM 7331 C C . SER C 3 373 ? -77.438 14.564 10.558 1.00 93.32 373 SER C C 1
ATOM 7332 O O . SER C 3 373 ? -77.919 15.703 10.437 1.00 91.48 373 SER C O 1
ATOM 7335 N N . GLY C 3 374 ? -76.182 14.253 10.183 1.00 89.43 374 GLY C N 1
ATOM 7336 C CA . GLY C 3 374 ? -75.354 15.226 9.481 1.00 100.28 374 GLY C CA 1
ATOM 7337 C C . GLY C 3 374 ? -75.939 15.646 8.143 1.00 103.56 374 GLY C C 1
ATOM 7338 O O . GLY C 3 374 ? -76.091 16.851 7.870 1.00 102.34 374 GLY C O 1
ATOM 7339 N N . LYS C 3 375 ? -76.299 14.618 7.254 1.00 95.80 375 LYS C N 1
ATOM 7340 C CA . LYS C 3 375 ? -77.021 15.051 6.043 1.00 111.76 375 LYS C CA 1
ATOM 7341 C C . LYS C 3 375 ? -78.341 15.562 6.315 1.00 96.54 375 LYS C C 1
ATOM 7342 O O . LYS C 3 375 ? -79.090 15.720 5.405 1.00 116.77 375 LYS C O 1
ATOM 7348 N N . LEU C 3 376 ? -78.842 15.723 7.500 1.00 93.44 376 LEU C N 1
ATOM 7349 C CA . LEU C 3 376 ? -80.169 16.257 7.720 1.00 94.26 376 LEU C CA 1
ATOM 7350 C C . LEU C 3 376 ? -80.126 17.669 8.243 1.00 108.34 376 LEU C C 1
ATOM 7351 O O . LEU C 3 376 ? -81.068 18.457 8.079 1.00 98.14 376 LEU C O 1
ATOM 7356 N N . LEU C 3 377 ? -79.038 17.979 8.903 1.00 113.75 377 LEU C N 1
ATOM 7357 C CA . LEU C 3 377 ? -78.963 19.223 9.598 1.00 108.94 377 LEU C CA 1
ATOM 7358 C C . LEU C 3 377 ? -78.250 20.256 8.775 1.00 111.29 377 LEU C C 1
ATOM 7359 O O . LEU C 3 377 ? -78.393 21.441 9.064 1.00 123.74 377 LEU C O 1
ATOM 7364 N N . LYS C 3 378 ? -77.503 19.823 7.763 1.00 120.85 378 LYS C N 1
ATOM 7365 C CA . LYS C 3 378 ? -77.425 20.574 6.500 1.00 128.09 378 LYS C CA 1
ATOM 7366 C C . LYS C 3 378 ? -76.911 19.612 5.493 1.00 135.08 378 LYS C C 1
ATOM 7367 O O . LYS C 3 378 ? -76.718 18.457 5.858 1.00 140.25 378 LYS C O 1
ATOM 7373 N N . MET D 1 1 ? -25.971 20.950 71.378 1.00 195.20 1 MET D N 1
ATOM 7374 C CA . MET D 1 1 ? -25.992 21.188 72.814 1.00 201.59 1 MET D CA 1
ATOM 7375 C C . MET D 1 1 ? -25.407 19.971 73.575 1.00 199.40 1 MET D C 1
ATOM 7376 O O . MET D 1 1 ? -24.762 20.126 74.618 1.00 211.59 1 MET D O 1
ATOM 7381 N N . GLY D 1 2 ? -25.619 18.775 73.031 1.00 185.12 2 GLY D N 1
ATOM 7382 C CA . GLY D 1 2 ? -24.966 17.538 73.446 1.00 176.47 2 GLY D CA 1
ATOM 7383 C C . GLY D 1 2 ? -23.984 17.030 72.401 1.00 168.88 2 GLY D C 1
ATOM 7384 O O . GLY D 1 2 ? -23.022 17.720 72.073 1.00 174.98 2 GLY D O 1
ATOM 7385 N N . ASN D 1 3 ? -24.178 15.799 71.926 1.00 159.30 3 ASN D N 1
ATOM 7386 C CA . ASN D 1 3 ? -23.434 15.235 70.809 1.00 150.45 3 ASN D CA 1
ATOM 7387 C C . ASN D 1 3 ? -24.477 14.546 69.923 1.00 150.35 3 ASN D C 1
ATOM 7388 O O . ASN D 1 3 ? -25.582 14.251 70.372 1.00 156.59 3 ASN D O 1
ATOM 7393 N N . VAL D 1 4 ? -24.159 14.263 68.667 1.00 148.20 4 VAL D N 1
ATOM 7394 C CA . VAL D 1 4 ? -25.135 13.628 67.775 1.00 140.05 4 VAL D CA 1
ATOM 7395 C C . VAL D 1 4 ? -24.716 12.188 67.538 1.00 135.12 4 VAL D C 1
ATOM 7396 O O . VAL D 1 4 ? -23.621 11.934 67.036 1.00 129.94 4 VAL D O 1
ATOM 7400 N N . LEU D 1 5 ? -25.567 11.250 67.926 1.00 131.39 5 LEU D N 1
ATOM 7401 C CA . LEU D 1 5 ? -25.241 9.831 67.905 1.00 136.83 5 LEU D CA 1
ATOM 7402 C C . LEU D 1 5 ? -25.977 9.082 66.810 1.00 132.31 5 LEU D C 1
ATOM 7403 O O . LEU D 1 5 ? -27.206 9.180 66.713 1.00 132.68 5 LEU D O 1
ATOM 7408 N N . VAL D 1 6 ? -25.232 8.253 66.070 1.00 129.29 6 VAL D N 1
ATOM 7409 C CA . VAL D 1 6 ? -25.780 7.299 65.102 1.00 130.18 6 VAL D CA 1
ATOM 7410 C C . VAL D 1 6 ? -25.604 5.882 65.640 1.00 124.83 6 VAL D C 1
ATOM 7411 O O . VAL D 1 6 ? -24.490 5.480 65.978 1.00 123.30 6 VAL D O 1
ATOM 7415 N N . VAL D 1 7 ? -26.694 5.121 65.687 1.00 127.14 7 VAL D N 1
ATOM 7416 C CA . VAL D 1 7 ? -26.678 3.747 66.190 1.00 130.39 7 VAL D CA 1
ATOM 7417 C C . VAL D 1 7 ? -26.352 2.851 65.013 1.00 127.53 7 VAL D C 1
ATOM 7418 O O . VAL D 1 7 ? -27.199 2.627 64.151 1.00 138.74 7 VAL D O 1
ATOM 7422 N N . ILE D 1 8 ? -25.181 2.284 65.015 1.00 122.46 8 ILE D N 1
ATOM 7423 C CA . ILE D 1 8 ? -24.711 1.588 63.832 1.00 131.07 8 ILE D CA 1
ATOM 7424 C C . ILE D 1 8 ? -25.311 0.180 63.790 1.00 136.05 8 ILE D C 1
ATOM 7425 O O . ILE D 1 8 ? -25.595 -0.458 64.820 1.00 133.68 8 ILE D O 1
ATOM 7430 N N . GLU D 1 9 ? -25.562 -0.280 62.563 1.00 130.89 9 GLU D N 1
ATOM 7431 C CA . GLU D 1 9 ? -26.110 -1.593 62.277 1.00 126.60 9 GLU D CA 1
ATOM 7432 C C . GLU D 1 9 ? -25.075 -2.458 61.588 1.00 125.50 9 GLU D C 1
ATOM 7433 O O . GLU D 1 9 ? -24.392 -2.012 60.666 1.00 123.47 9 GLU D O 1
ATOM 7439 N N . GLN D 1 10 ? -24.934 -3.680 62.041 1.00 134.42 10 GLN D N 1
ATOM 7440 C CA . GLN D 1 10 ? -23.941 -4.550 61.444 1.00 146.76 10 GLN D CA 1
ATOM 7441 C C . GLN D 1 10 ? -24.596 -5.893 61.255 1.00 156.57 10 GLN D C 1
ATOM 7442 O O . GLN D 1 10 ? -25.380 -6.321 62.106 1.00 172.52 10 GLN D O 1
ATOM 7448 N N . ARG D 1 11 ? -24.277 -6.573 60.169 1.00 146.39 11 ARG D N 1
ATOM 7449 C CA . ARG D 1 11 ? -24.803 -7.914 59.985 1.00 149.37 11 ARG D CA 1
ATOM 7450 C C . ARG D 1 11 ? -23.659 -8.841 59.620 1.00 155.94 11 ARG D C 1
ATOM 7451 O O . ARG D 1 11 ? -22.982 -8.629 58.610 1.00 153.93 11 ARG D O 1
ATOM 7459 N N . GLU D 1 12 ? -23.419 -9.835 60.469 1.00 160.03 12 GLU D N 1
ATOM 7460 C CA . GLU D 1 12 ? -22.276 -10.724 60.312 1.00 173.16 12 GLU D CA 1
ATOM 7461 C C . GLU D 1 12 ? -21.005 -9.924 60.016 1.00 174.62 12 GLU D C 1
ATOM 7462 O O . GLU D 1 12 ? -20.406 -10.025 58.951 1.00 179.08 12 GLU D O 1
ATOM 7468 N N . ASN D 1 13 ? -20.669 -9.057 60.973 1.00 173.12 13 ASN D N 1
ATOM 7469 C CA . ASN D 1 13 ? -19.414 -8.302 61.038 1.00 176.54 13 ASN D CA 1
ATOM 7470 C C . ASN D 1 13 ? -19.165 -7.421 59.819 1.00 166.90 13 ASN D C 1
ATOM 7471 O O . ASN D 1 13 ? -18.011 -7.158 59.482 1.00 172.53 13 ASN D O 1
ATOM 7476 N N . VAL D 1 14 ? -20.223 -6.912 59.177 1.00 157.45 14 VAL D N 1
ATOM 7477 C CA . VAL D 1 14 ? -20.106 -5.837 58.188 1.00 151.54 14 VAL D CA 1
ATOM 7478 C C . VAL D 1 14 ? -21.100 -4.734 58.527 1.00 144.24 14 VAL D C 1
ATOM 7479 O O . VAL D 1 14 ? -22.243 -5.003 58.925 1.00 137.19 14 VAL D O 1
ATOM 7483 N N . ILE D 1 15 ? -20.641 -3.486 58.421 1.00 140.76 15 ILE D N 1
ATOM 7484 C CA . ILE D 1 15 ? -21.529 -2.353 58.627 1.00 141.45 15 ILE D CA 1
ATOM 7485 C C . ILE D 1 15 ? -22.513 -2.293 57.472 1.00 149.21 15 ILE D C 1
ATOM 7486 O O . ILE D 1 15 ? -22.138 -2.484 56.307 1.00 158.12 15 ILE D O 1
ATOM 7491 N N . GLN D 1 16 ? -23.771 -2.018 57.778 1.00 136.90 16 GLN D N 1
ATOM 7492 C CA . GLN D 1 16 ? -24.719 -1.743 56.720 1.00 131.39 16 GLN D CA 1
ATOM 7493 C C . GLN D 1 16 ? -24.523 -0.316 56.262 1.00 135.11 16 GLN D C 1
ATOM 7494 O O . GLN D 1 16 ? -24.132 0.558 57.043 1.00 138.67 16 GLN D O 1
ATOM 7500 N N . THR D 1 17 ? -24.753 -0.107 54.966 1.00 130.68 17 THR D N 1
ATOM 7501 C CA . THR D 1 17 ? -24.424 1.162 54.334 1.00 131.22 17 THR D CA 1
ATOM 7502 C C . THR D 1 17 ? -25.234 2.322 54.913 1.00 142.39 17 THR D C 1
ATOM 7503 O O . THR D 1 17 ? -24.716 3.447 55.078 1.00 142.61 17 THR D O 1
ATOM 7507 N N . VAL D 1 18 ? -26.491 2.057 55.282 1.00 138.93 18 VAL D N 1
ATOM 7508 C CA . VAL D 1 18 ? -27.332 3.110 55.840 1.00 131.86 18 VAL D CA 1
ATOM 7509 C C . VAL D 1 18 ? -26.657 3.791 57.017 1.00 131.66 18 VAL D C 1
ATOM 7510 O O . VAL D 1 18 ? -26.823 4.999 57.235 1.00 134.19 18 VAL D O 1
ATOM 7514 N N . SER D 1 19 ? -25.861 3.045 57.775 1.00 130.71 19 SER D N 1
ATOM 7515 C CA . SER D 1 19 ? -25.102 3.652 58.857 1.00 131.27 19 SER D CA 1
ATOM 7516 C C . SER D 1 19 ? -24.145 4.719 58.332 1.00 136.38 19 SER D C 1
ATOM 7517 O O . SER D 1 19 ? -24.097 5.834 58.856 1.00 134.67 19 SER D O 1
ATOM 7520 N N . LEU D 1 20 ? -23.392 4.414 57.282 1.00 139.12 20 LEU D N 1
ATOM 7521 C CA . LEU D 1 20 ? -22.444 5.410 56.807 1.00 142.71 20 LEU D CA 1
ATOM 7522 C C . LEU D 1 20 ? -23.154 6.630 56.243 1.00 141.45 20 LEU D C 1
ATOM 7523 O O . LEU D 1 20 ? -22.677 7.777 56.398 1.00 154.22 20 LEU D O 1
ATOM 7528 N N . GLU D 1 21 ? -24.318 6.416 55.635 1.00 129.64 21 GLU D N 1
ATOM 7529 C CA . GLU D 1 21 ? -25.090 7.568 55.195 1.00 139.95 21 GLU D CA 1
ATOM 7530 C C . GLU D 1 21 ? -25.485 8.406 56.386 1.00 141.54 21 GLU D C 1
ATOM 7531 O O . GLU D 1 21 ? -25.372 9.647 56.371 1.00 147.98 21 GLU D O 1
ATOM 7537 N N . LEU D 1 22 ? -25.887 7.727 57.461 1.00 143.20 22 LEU D N 1
ATOM 7538 C CA . LEU D 1 22 ? -26.345 8.434 58.645 1.00 143.62 22 LEU D CA 1
ATOM 7539 C C . LEU D 1 22 ? -25.210 9.203 59.313 1.00 137.97 22 LEU D C 1
ATOM 7540 O O . LEU D 1 22 ? -25.433 10.281 59.868 1.00 124.30 22 LEU D O 1
ATOM 7545 N N . LEU D 1 23 ? -23.985 8.699 59.240 1.00 141.04 23 LEU D N 1
ATOM 7546 C CA . LEU D 1 23 ? -22.898 9.487 59.778 1.00 142.32 23 LEU D CA 1
ATOM 7547 C C . LEU D 1 23 ? -22.712 10.751 58.957 1.00 148.44 23 LEU D C 1
ATOM 7548 O O . LEU D 1 23 ? -22.414 11.812 59.525 1.00 157.42 23 LEU D O 1
ATOM 7553 N N . GLY D 1 24 ? -22.940 10.673 57.635 1.00 143.69 24 GLY D N 1
ATOM 7554 C CA . GLY D 1 24 ? -23.001 11.890 56.832 1.00 140.48 24 GLY D CA 1
ATOM 7555 C C . GLY D 1 24 ? -23.960 12.952 57.356 1.00 136.24 24 GLY D C 1
ATOM 7556 O O . GLY D 1 24 ? -23.563 14.089 57.684 1.00 141.19 24 GLY D O 1
ATOM 7557 N N . LYS D 1 25 ? -25.247 12.597 57.441 1.00 131.82 25 LYS D N 1
ATOM 7558 C CA . LYS D 1 25 ? -26.220 13.590 57.919 1.00 137.72 25 LYS D CA 1
ATOM 7559 C C . LYS D 1 25 ? -25.907 14.035 59.353 1.00 152.38 25 LYS D C 1
ATOM 7560 O O . LYS D 1 25 ? -26.179 15.181 59.733 1.00 153.76 25 LYS D O 1
ATOM 7566 N N . ALA D 1 26 ? -25.343 13.137 60.161 1.00 152.04 26 ALA D N 1
ATOM 7567 C CA . ALA D 1 26 ? -24.951 13.484 61.516 1.00 135.95 26 ALA D CA 1
ATOM 7568 C C . ALA D 1 26 ? -23.923 14.596 61.521 1.00 138.31 26 ALA D C 1
ATOM 7569 O O . ALA D 1 26 ? -24.027 15.530 62.310 1.00 141.14 26 ALA D O 1
ATOM 7571 N N . THR D 1 27 ? -22.886 14.496 60.684 1.00 144.36 27 THR D N 1
ATOM 7572 C CA . THR D 1 27 ? -21.948 15.617 60.616 1.00 152.06 27 THR D CA 1
ATOM 7573 C C . THR D 1 27 ? -22.634 16.898 60.149 1.00 144.77 27 THR D C 1
ATOM 7574 O O . THR D 1 27 ? -22.246 18.001 60.575 1.00 154.63 27 THR D O 1
ATOM 7578 N N . GLU D 1 28 ? -23.697 16.792 59.347 1.00 134.56 28 GLU D N 1
ATOM 7579 C CA . GLU D 1 28 ? -24.385 18.037 58.992 1.00 149.91 28 GLU D CA 1
ATOM 7580 C C . GLU D 1 28 ? -25.145 18.613 60.172 1.00 144.49 28 GLU D C 1
ATOM 7581 O O . GLU D 1 28 ? -25.009 19.799 60.504 1.00 153.80 28 GLU D O 1
ATOM 7587 N N . ILE D 1 29 ? -25.946 17.784 60.820 1.00 143.51 29 ILE D N 1
ATOM 7588 C CA . ILE D 1 29 ? -26.729 18.246 61.957 1.00 148.88 29 ILE D CA 1
ATOM 7589 C C . ILE D 1 29 ? -25.825 18.688 63.100 1.00 151.68 29 ILE D C 1
ATOM 7590 O O . ILE D 1 29 ? -26.017 19.757 63.689 1.00 155.51 29 ILE D O 1
ATOM 7595 N N . ALA D 1 30 ? -24.796 17.909 63.391 1.00 152.43 30 ALA D N 1
ATOM 7596 C CA . ALA D 1 30 ? -23.914 18.248 64.491 1.00 163.09 30 ALA D CA 1
ATOM 7597 C C . ALA D 1 30 ? -23.211 19.565 64.233 1.00 164.23 30 ALA D C 1
ATOM 7598 O O . ALA D 1 30 ? -23.053 20.380 65.153 1.00 166.31 30 ALA D O 1
ATOM 7600 N N . LYS D 1 31 ? -22.801 19.808 62.981 1.00 157.77 31 LYS D N 1
ATOM 7601 C CA . LYS D 1 31 ? -22.146 21.081 62.700 1.00 157.83 31 LYS D CA 1
ATOM 7602 C C . LYS D 1 31 ? -23.122 22.242 62.853 1.00 152.88 31 LYS D C 1
ATOM 7603 O O . LYS D 1 31 ? -22.710 23.364 63.191 1.00 159.74 31 LYS D O 1
ATOM 7609 N N . ASP D 1 32 ? -24.412 21.992 62.607 1.00 142.08 32 ASP D N 1
ATOM 7610 C CA . ASP D 1 32 ? -25.434 23.011 62.845 1.00 148.77 32 ASP D CA 1
ATOM 7611 C C . ASP D 1 32 ? -25.716 23.224 64.327 1.00 154.03 32 ASP D C 1
ATOM 7612 O O . ASP D 1 32 ? -26.450 24.158 64.682 1.00 143.14 32 ASP D O 1
ATOM 7617 N N . TYR D 1 33 ? -25.191 22.347 65.184 1.00 167.37 33 TYR D N 1
ATOM 7618 C CA . TYR D 1 33 ? -25.358 22.417 66.625 1.00 165.69 33 TYR D CA 1
ATOM 7619 C C . TYR D 1 33 ? -24.100 22.860 67.345 1.00 167.78 33 TYR D C 1
ATOM 7620 O O . TYR D 1 33 ? -24.164 23.155 68.536 1.00 169.98 33 TYR D O 1
ATOM 7629 N N . ASP D 1 34 ? -22.979 22.939 66.642 1.00 173.25 34 ASP D N 1
ATOM 7630 C CA . ASP D 1 34 ? -21.669 23.298 67.190 1.00 185.36 34 ASP D CA 1
ATOM 7631 C C . ASP D 1 34 ? -21.169 22.274 68.213 1.00 177.41 34 ASP D C 1
ATOM 7632 O O . ASP D 1 34 ? -20.402 22.595 69.125 1.00 182.11 34 ASP D O 1
ATOM 7637 N N . THR D 1 35 ? -21.522 21.019 67.976 1.00 164.74 35 THR D N 1
ATOM 7638 C CA . THR D 1 35 ? -21.069 19.854 68.711 1.00 158.60 35 THR D CA 1
ATOM 7639 C C . THR D 1 35 ? -20.575 18.814 67.713 1.00 157.53 35 THR D C 1
ATOM 7640 O O . THR D 1 35 ? -20.749 18.971 66.510 1.00 166.85 35 THR D O 1
ATOM 7644 N N . LYS D 1 36 ? -20.008 17.718 68.214 1.00 147.75 36 LYS D N 1
ATOM 7645 C CA . LYS D 1 36 ? -19.411 16.646 67.419 1.00 139.07 36 LYS D CA 1
ATOM 7646 C C . LYS D 1 36 ? -20.390 15.462 67.175 1.00 138.87 36 LYS D C 1
ATOM 7647 O O . LYS D 1 36 ? -21.611 15.578 67.354 1.00 133.48 36 LYS D O 1
ATOM 7653 N N . VAL D 1 37 ? -19.849 14.315 66.719 1.00 144.85 37 VAL D N 1
ATOM 7654 C CA . VAL D 1 37 ? -20.612 13.161 66.217 1.00 136.38 37 VAL D CA 1
ATOM 7655 C C . VAL D 1 37 ? -20.096 11.849 66.809 1.00 133.68 37 VAL D C 1
ATOM 7656 O O . VAL D 1 37 ? -18.892 11.580 66.784 1.00 142.54 37 VAL D O 1
ATOM 7660 N N . SER D 1 38 ? -21.016 11.004 67.267 1.00 127.55 38 SER D N 1
ATOM 7661 C CA . SER D 1 38 ? -20.713 9.739 67.912 1.00 128.84 38 SER D CA 1
ATOM 7662 C C . SER D 1 38 ? -21.305 8.535 67.191 1.00 129.11 38 SER D C 1
ATOM 7663 O O . SER D 1 38 ? -22.404 8.587 66.632 1.00 122.55 38 SER D O 1
ATOM 7666 N N . ALA D 1 39 ? -20.603 7.418 67.297 1.00 128.68 39 ALA D N 1
ATOM 7667 C CA . ALA D 1 39 ? -21.048 6.151 66.750 1.00 127.48 39 ALA D CA 1
ATOM 7668 C C . ALA D 1 39 ? -21.324 5.166 67.880 1.00 137.10 39 ALA D C 1
ATOM 7669 O O . ALA D 1 39 ? -20.488 4.991 68.767 1.00 147.95 39 ALA D O 1
ATOM 7671 N N . LEU D 1 40 ? -22.483 4.521 67.851 1.00 132.71 40 LEU D N 1
ATOM 7672 C CA . LEU D 1 40 ? -22.772 3.412 68.748 1.00 134.02 40 LEU D CA 1
ATOM 7673 C C . LEU D 1 40 ? -22.621 2.113 67.958 1.00 131.69 40 LEU D C 1
ATOM 7674 O O . LEU D 1 40 ? -23.429 1.818 67.083 1.00 144.12 40 LEU D O 1
ATOM 7679 N N . LEU D 1 41 ? -21.630 1.317 68.291 1.00 122.99 41 LEU D N 1
ATOM 7680 C CA . LEU D 1 41 ? -21.342 0.068 67.599 1.00 122.31 41 LEU D CA 1
ATOM 7681 C C . LEU D 1 41 ? -21.692 -1.117 68.485 1.00 124.32 41 LEU D C 1
ATOM 7682 O O . LEU D 1 41 ? -21.136 -1.247 69.561 1.00 129.21 41 LEU D O 1
ATOM 7687 N N . LEU D 1 42 ? -22.526 -2.027 68.014 1.00 126.83 42 LEU D N 1
ATOM 7688 C CA . LEU D 1 42 ? -22.971 -3.153 68.825 1.00 121.39 42 LEU D CA 1
ATOM 7689 C C . LEU D 1 42 ? -22.674 -4.465 68.114 1.00 138.62 42 LEU D C 1
ATOM 7690 O O . LEU D 1 42 ? -23.030 -4.625 66.944 1.00 153.12 42 LEU D O 1
ATOM 7695 N N . GLY D 1 43 ? -22.043 -5.404 68.809 1.00 139.03 43 GLY D N 1
ATOM 7696 C CA . GLY D 1 43 ? -21.646 -6.649 68.167 1.00 145.23 43 GLY D CA 1
ATOM 7697 C C . GLY D 1 43 ? -21.015 -7.582 69.175 1.00 141.24 43 GLY D C 1
ATOM 7698 O O . GLY D 1 43 ? -21.093 -7.337 70.370 1.00 139.58 43 GLY D O 1
ATOM 7699 N N . SER D 1 44 ? -20.476 -8.707 68.701 1.00 140.13 44 SER D N 1
ATOM 7700 C CA . SER D 1 44 ? -19.815 -9.669 69.581 1.00 137.88 44 SER D CA 1
ATOM 7701 C C . SER D 1 44 ? -18.307 -9.512 69.508 1.00 147.59 44 SER D C 1
ATOM 7702 O O . SER D 1 44 ? -17.662 -9.290 70.540 1.00 162.34 44 SER D O 1
ATOM 7705 N N . LYS D 1 45 ? -17.741 -9.623 68.308 1.00 122.74 45 LYS D N 1
ATOM 7706 C CA . LYS D 1 45 ? -16.300 -9.471 68.095 1.00 139.17 45 LYS D CA 1
ATOM 7707 C C . LYS D 1 45 ? -16.128 -8.375 67.066 1.00 141.49 45 LYS D C 1
ATOM 7708 O O . LYS D 1 45 ? -15.550 -8.550 65.991 1.00 139.94 45 LYS D O 1
ATOM 7714 N N . VAL D 1 46 ? -16.719 -7.246 67.373 1.00 140.13 46 VAL D N 1
ATOM 7715 C CA . VAL D 1 46 ? -16.951 -6.236 66.373 1.00 132.44 46 VAL D CA 1
ATOM 7716 C C . VAL D 1 46 ? -15.656 -5.428 66.213 1.00 128.60 46 VAL D C 1
ATOM 7717 O O . VAL D 1 46 ? -15.658 -4.311 65.694 1.00 126.24 46 VAL D O 1
ATOM 7721 N N . GLU D 1 47 ? -14.536 -5.952 66.703 1.00 141.22 47 GLU D N 1
ATOM 7722 C CA . GLU D 1 47 ? -13.280 -5.212 66.598 1.00 153.27 47 GLU D CA 1
ATOM 7723 C C . GLU D 1 47 ? -12.860 -5.057 65.133 1.00 155.37 47 GLU D C 1
ATOM 7724 O O . GLU D 1 47 ? -12.902 -6.011 64.343 1.00 157.48 47 GLU D O 1
ATOM 7730 N N . GLY D 1 48 ? -12.469 -3.840 64.758 1.00 153.92 48 GLY D N 1
ATOM 7731 C CA . GLY D 1 48 ? -11.958 -3.564 63.433 1.00 164.54 48 GLY D CA 1
ATOM 7732 C C . GLY D 1 48 ? -12.931 -2.795 62.573 1.00 158.28 48 GLY D C 1
ATOM 7733 O O . GLY D 1 48 ? -12.503 -2.081 61.649 1.00 155.27 48 GLY D O 1
ATOM 7734 N N . LEU D 1 49 ? -14.231 -3.001 62.818 1.00 149.07 49 LEU D N 1
ATOM 7735 C CA . LEU D 1 49 ? -15.329 -2.109 62.454 1.00 145.10 49 LEU D CA 1
ATOM 7736 C C . LEU D 1 49 ? -15.109 -0.678 62.942 1.00 149.16 49 LEU D C 1
ATOM 7737 O O . LEU D 1 49 ? -15.744 0.280 62.447 1.00 150.36 49 LEU D O 1
ATOM 7742 N N . ILE D 1 50 ? -14.194 -0.508 63.884 1.00 156.68 50 ILE D N 1
ATOM 7743 C CA . ILE D 1 50 ? -14.080 0.755 64.595 1.00 154.89 50 ILE D CA 1
ATOM 7744 C C . ILE D 1 50 ? -13.378 1.819 63.743 1.00 156.88 50 ILE D C 1
ATOM 7745 O O . ILE D 1 50 ? -13.897 2.937 63.574 1.00 157.87 50 ILE D O 1
ATOM 7750 N N . ASP D 1 51 ? -12.204 1.484 63.177 1.00 157.34 51 ASP D N 1
ATOM 7751 C CA . ASP D 1 51 ? -11.465 2.436 62.341 1.00 169.92 51 ASP D CA 1
ATOM 7752 C C . ASP D 1 51 ? -12.252 2.830 61.092 1.00 171.02 51 ASP D C 1
ATOM 7753 O O . ASP D 1 51 ? -12.135 3.963 60.600 1.00 175.81 51 ASP D O 1
ATOM 7758 N N . THR D 1 52 ? -13.036 1.897 60.561 1.00 164.78 52 THR D N 1
ATOM 7759 C CA . THR D 1 52 ? -14.004 2.197 59.516 1.00 150.35 52 THR D CA 1
ATOM 7760 C C . THR D 1 52 ? -14.919 3.349 59.914 1.00 135.44 52 THR D C 1
ATOM 7761 O O . THR D 1 52 ? -14.892 4.431 59.307 1.00 139.31 52 THR D O 1
ATOM 7765 N N . LEU D 1 53 ? -15.701 3.160 60.976 1.00 127.66 53 LEU D N 1
ATOM 7766 C CA . LEU D 1 53 ? -16.549 4.272 61.414 1.00 138.68 53 LEU D CA 1
ATOM 7767 C C . LEU D 1 53 ? -15.782 5.594 61.522 1.00 152.99 53 LEU D C 1
ATOM 7768 O O . LEU D 1 53 ? -16.265 6.638 61.065 1.00 155.87 53 LEU D O 1
ATOM 7773 N N . ALA D 1 54 ? -14.566 5.564 62.076 1.00 154.97 54 ALA D N 1
ATOM 7774 C CA . ALA D 1 54 ? -13.811 6.808 62.229 1.00 151.03 54 ALA D CA 1
ATOM 7775 C C . ALA D 1 54 ? -13.574 7.479 60.887 1.00 152.07 54 ALA D C 1
ATOM 7776 O O . ALA D 1 54 ? -13.693 8.706 60.771 1.00 147.86 54 ALA D O 1
ATOM 7778 N N . HIS D 1 55 ? -13.187 6.678 59.878 1.00 154.43 55 HIS D N 1
ATOM 7779 C CA . HIS D 1 55 ? -12.967 7.154 58.514 1.00 148.02 55 HIS D CA 1
ATOM 7780 C C . HIS D 1 55 ? -14.208 7.790 57.893 1.00 157.00 55 HIS D C 1
ATOM 7781 O O . HIS D 1 55 ? -14.069 8.681 57.042 1.00 153.97 55 HIS D O 1
ATOM 7788 N N . TYR D 1 56 ? -15.422 7.301 58.225 1.00 156.65 56 TYR D N 1
ATOM 7789 C CA . TYR D 1 56 ? -16.629 7.868 57.613 1.00 158.05 56 TYR D CA 1
ATOM 7790 C C . TYR D 1 56 ? -17.258 8.982 58.437 1.00 158.18 56 TYR D C 1
ATOM 7791 O O . TYR D 1 56 ? -18.452 9.252 58.274 1.00 152.37 56 TYR D O 1
ATOM 7800 N N . GLY D 1 57 ? -16.493 9.635 59.310 1.00 167.66 57 GLY D N 1
ATOM 7801 C CA . GLY D 1 57 ? -16.947 10.846 59.974 1.00 172.47 57 GLY D CA 1
ATOM 7802 C C . GLY D 1 57 ? -17.152 10.740 61.467 1.00 171.45 57 GLY D C 1
ATOM 7803 O O . GLY D 1 57 ? -17.514 11.741 62.100 1.00 166.90 57 GLY D O 1
ATOM 7804 N N . ALA D 1 58 ? -16.962 9.562 62.045 1.00 171.19 58 ALA D N 1
ATOM 7805 C CA . ALA D 1 58 ? -17.206 9.376 63.462 1.00 169.88 58 ALA D CA 1
ATOM 7806 C C . ALA D 1 58 ? -16.095 10.014 64.284 1.00 181.46 58 ALA D C 1
ATOM 7807 O O . ALA D 1 58 ? -14.916 9.902 63.936 1.00 193.21 58 ALA D O 1
ATOM 7809 N N . ASP D 1 59 ? -16.478 10.717 65.361 1.00 175.03 59 ASP D N 1
ATOM 7810 C CA . ASP D 1 59 ? -15.536 11.306 66.318 1.00 171.33 59 ASP D CA 1
ATOM 7811 C C . ASP D 1 59 ? -15.349 10.474 67.578 1.00 173.21 59 ASP D C 1
ATOM 7812 O O . ASP D 1 59 ? -14.257 10.441 68.149 1.00 180.90 59 ASP D O 1
ATOM 7817 N N . GLU D 1 60 ? -16.407 9.858 68.057 1.00 169.81 60 GLU D N 1
ATOM 7818 C CA . GLU D 1 60 ? -16.367 8.946 69.181 1.00 167.81 60 GLU D CA 1
ATOM 7819 C C . GLU D 1 60 ? -17.010 7.663 68.719 1.00 155.92 60 GLU D C 1
ATOM 7820 O O . GLU D 1 60 ? -17.991 7.697 67.968 1.00 154.90 60 GLU D O 1
ATOM 7826 N N . VAL D 1 61 ? -16.438 6.538 69.109 1.00 145.76 61 VAL D N 1
ATOM 7827 C CA . VAL D 1 61 ? -17.019 5.260 68.746 1.00 143.31 61 VAL D CA 1
ATOM 7828 C C . VAL D 1 61 ? -17.306 4.496 70.027 1.00 145.44 61 VAL D C 1
ATOM 7829 O O . VAL D 1 61 ? -16.413 3.833 70.556 1.00 148.67 61 VAL D O 1
ATOM 7833 N N . ILE D 1 62 ? -18.560 4.542 70.492 1.00 146.30 62 ILE D N 1
ATOM 7834 C CA . ILE D 1 62 ? -19.021 3.784 71.659 1.00 142.67 62 ILE D CA 1
ATOM 7835 C C . ILE D 1 62 ? -19.140 2.305 71.317 1.00 138.82 62 ILE D C 1
ATOM 7836 O O . ILE D 1 62 ? -19.957 1.925 70.475 1.00 138.39 62 ILE D O 1
ATOM 7841 N N . VAL D 1 63 ? -18.366 1.454 71.994 1.00 134.69 63 VAL D N 1
ATOM 7842 C CA . VAL D 1 63 ? -18.215 0.066 71.565 1.00 134.35 63 VAL D CA 1
ATOM 7843 C C . VAL D 1 63 ? -18.744 -0.835 72.659 1.00 135.33 63 VAL D C 1
ATOM 7844 O O . VAL D 1 63 ? -18.374 -0.672 73.827 1.00 143.61 63 VAL D O 1
ATOM 7848 N N . VAL D 1 64 ? -19.553 -1.823 72.277 1.00 127.65 64 VAL D N 1
ATOM 7849 C CA . VAL D 1 64 ? -20.085 -2.811 73.215 1.00 132.78 64 VAL D CA 1
ATOM 7850 C C . VAL D 1 64 ? -19.862 -4.199 72.613 1.00 137.50 64 VAL D C 1
ATOM 7851 O O . VAL D 1 64 ? -20.715 -4.719 71.894 1.00 136.07 64 VAL D O 1
ATOM 7855 N N . ASP D 1 65 ? -18.753 -4.846 72.969 1.00 141.06 65 ASP D N 1
ATOM 7856 C CA . ASP D 1 65 ? -18.477 -6.203 72.508 1.00 140.89 65 ASP D CA 1
ATOM 7857 C C . ASP D 1 65 ? -19.033 -7.123 73.575 1.00 140.65 65 ASP D C 1
ATOM 7858 O O . ASP D 1 65 ? -18.629 -7.021 74.737 1.00 160.40 65 ASP D O 1
ATOM 7863 N N . ASP D 1 66 ? -19.979 -7.982 73.208 1.00 127.45 66 ASP D N 1
ATOM 7864 C CA . ASP D 1 66 ? -20.462 -8.997 74.133 1.00 136.50 66 ASP D CA 1
ATOM 7865 C C . ASP D 1 66 ? -21.099 -10.130 73.358 1.00 136.01 66 ASP D C 1
ATOM 7866 O O . ASP D 1 66 ? -21.761 -9.896 72.352 1.00 151.58 66 ASP D O 1
ATOM 7871 N N . GLU D 1 67 ? -20.926 -11.353 73.839 1.00 130.18 67 GLU D N 1
ATOM 7872 C CA . GLU D 1 67 ? -21.488 -12.433 73.055 1.00 138.80 67 GLU D CA 1
ATOM 7873 C C . GLU D 1 67 ? -22.979 -12.499 73.159 1.00 141.28 67 GLU D C 1
ATOM 7874 O O . GLU D 1 67 ? -23.583 -13.319 72.464 1.00 155.96 67 GLU D O 1
ATOM 7880 N N . ALA D 1 68 ? -23.591 -11.643 73.969 1.00 136.64 68 ALA D N 1
ATOM 7881 C CA . ALA D 1 68 ? -25.038 -11.502 73.921 1.00 138.73 68 ALA D CA 1
ATOM 7882 C C . ALA D 1 68 ? -25.486 -10.726 72.679 1.00 142.92 68 ALA D C 1
ATOM 7883 O O . ALA D 1 68 ? -26.631 -10.869 72.228 1.00 152.21 68 ALA D O 1
ATOM 7885 N N . LEU D 1 69 ? -24.590 -9.957 72.088 1.00 128.13 69 LEU D N 1
ATOM 7886 C CA . LEU D 1 69 ? -24.889 -9.187 70.906 1.00 129.61 69 LEU D CA 1
ATOM 7887 C C . LEU D 1 69 ? -24.456 -9.898 69.639 1.00 138.73 69 LEU D C 1
ATOM 7888 O O . LEU D 1 69 ? -24.596 -9.337 68.542 1.00 131.86 69 LEU D O 1
ATOM 7893 N N . ALA D 1 70 ? -23.944 -11.122 69.766 1.00 148.06 70 ALA D N 1
ATOM 7894 C CA . ALA D 1 70 ? -23.486 -11.858 68.597 1.00 152.01 70 ALA D CA 1
ATOM 7895 C C . ALA D 1 70 ? -24.571 -11.904 67.538 1.00 145.73 70 ALA D C 1
ATOM 7896 O O . ALA D 1 70 ? -24.345 -11.558 66.374 1.00 146.98 70 ALA D O 1
ATOM 7898 N N . VAL D 1 71 ? -25.763 -12.301 67.952 1.00 143.41 71 VAL D N 1
ATOM 7899 C CA . VAL D 1 71 ? -26.938 -12.448 67.111 1.00 142.88 71 VAL D CA 1
ATOM 7900 C C . VAL D 1 71 ? -27.980 -11.445 67.582 1.00 144.69 71 VAL D C 1
ATOM 7901 O O . VAL D 1 71 ? -28.245 -11.341 68.787 1.00 141.02 71 VAL D O 1
ATOM 7905 N N . TYR D 1 72 ? -28.640 -10.769 66.641 1.00 142.32 72 TYR D N 1
ATOM 7906 C CA . TYR D 1 72 ? -29.604 -9.762 67.069 1.00 133.65 72 TYR D CA 1
ATOM 7907 C C . TYR D 1 72 ? -30.860 -10.362 67.696 1.00 133.58 72 TYR D C 1
ATOM 7908 O O . TYR D 1 72 ? -31.641 -11.094 67.078 1.00 144.47 72 TYR D O 1
ATOM 7917 N N . THR D 1 73 ? -31.118 -9.887 68.880 1.00 121.25 73 THR D N 1
ATOM 7918 C CA . THR D 1 73 ? -32.267 -10.216 69.666 1.00 129.74 73 THR D CA 1
ATOM 7919 C C . THR D 1 73 ? -32.680 -8.906 70.312 1.00 142.56 73 THR D C 1
ATOM 7920 O O . THR D 1 73 ? -31.820 -8.158 70.773 1.00 156.49 73 THR D O 1
ATOM 7924 N N . THR D 1 74 ? -33.970 -8.587 70.273 1.00 141.67 74 THR D N 1
ATOM 7925 C CA . THR D 1 74 ? -34.423 -7.228 70.562 1.00 140.15 74 THR D CA 1
ATOM 7926 C C . THR D 1 74 ? -33.882 -6.672 71.874 1.00 142.45 74 THR D C 1
ATOM 7927 O O . THR D 1 74 ? -33.275 -5.591 71.904 1.00 137.96 74 THR D O 1
ATOM 7931 N N . GLU D 1 75 ? -34.121 -7.399 72.983 1.00 141.57 75 GLU D N 1
ATOM 7932 C CA . GLU D 1 75 ? -33.853 -6.838 74.307 1.00 134.54 75 GLU D CA 1
ATOM 7933 C C . GLU D 1 75 ? -32.374 -6.599 74.605 1.00 123.82 75 GLU D C 1
ATOM 7934 O O . GLU D 1 75 ? -32.050 -5.499 75.071 1.00 127.46 75 GLU D O 1
ATOM 7940 N N . PRO D 1 76 ? -31.442 -7.544 74.419 1.00 117.89 76 PRO D N 1
ATOM 7941 C CA . PRO D 1 76 ? -30.044 -7.203 74.719 1.00 115.94 76 PRO D CA 1
ATOM 7942 C C . PRO D 1 76 ? -29.584 -5.943 74.020 1.00 119.13 76 PRO D C 1
ATOM 7943 O O . PRO D 1 76 ? -28.829 -5.134 74.596 1.00 124.46 76 PRO D O 1
ATOM 7947 N N . TYR D 1 77 ? -30.080 -5.731 72.797 1.00 114.11 77 TYR D N 1
ATOM 7948 C CA . TYR D 1 77 ? -29.737 -4.535 72.040 1.00 122.02 77 TYR D CA 1
ATOM 7949 C C . TYR D 1 77 ? -30.392 -3.303 72.639 1.00 125.94 77 TYR D C 1
ATOM 7950 O O . TYR D 1 77 ? -29.737 -2.275 72.852 1.00 131.93 77 TYR D O 1
ATOM 7959 N N . THR D 1 78 ? -31.674 -3.411 72.965 1.00 123.17 78 THR D N 1
ATOM 7960 C CA . THR D 1 78 ? -32.379 -2.314 73.620 1.00 118.28 78 THR D CA 1
ATOM 7961 C C . THR D 1 78 ? -31.697 -1.879 74.915 1.00 117.82 78 THR D C 1
ATOM 7962 O O . THR D 1 78 ? -31.458 -0.687 75.123 1.00 124.42 78 THR D O 1
ATOM 7966 N N . LYS D 1 79 ? -31.436 -2.830 75.823 1.00 111.02 79 LYS D N 1
ATOM 7967 C CA . LYS D 1 79 ? -30.771 -2.522 77.085 1.00 106.35 79 LYS D CA 1
ATOM 7968 C C . LYS D 1 79 ? -29.441 -1.844 76.851 1.00 112.02 79 LYS D C 1
ATOM 7969 O O . LYS D 1 79 ? -29.098 -0.869 77.547 1.00 105.05 79 LYS D O 1
ATOM 7975 N N . ALA D 1 80 ? -28.666 -2.360 75.884 1.00 117.16 80 ALA D N 1
ATOM 7976 C CA . ALA D 1 80 ? -27.374 -1.752 75.597 1.00 114.42 80 ALA D CA 1
ATOM 7977 C C . ALA D 1 80 ? -27.539 -0.304 75.160 1.00 115.72 80 ALA D C 1
ATOM 7978 O O . ALA D 1 80 ? -26.956 0.612 75.760 1.00 122.13 80 ALA D O 1
ATOM 7980 N N . ALA D 1 81 ? -28.375 -0.066 74.155 1.00 110.00 81 ALA D N 1
ATOM 7981 C CA . ALA D 1 81 ? -28.499 1.298 73.651 1.00 113.29 81 ALA D CA 1
ATOM 7982 C C . ALA D 1 81 ? -29.039 2.234 74.716 1.00 108.89 81 ALA D C 1
ATOM 7983 O O . ALA D 1 81 ? -28.526 3.332 74.892 1.00 109.06 81 ALA D O 1
ATOM 7985 N N . TYR D 1 82 ? -30.074 1.819 75.435 1.00 107.39 82 TYR D N 1
ATOM 7986 C CA . TYR D 1 82 ? -30.553 2.608 76.561 1.00 116.58 82 TYR D CA 1
ATOM 7987 C C . TYR D 1 82 ? -29.392 3.046 77.442 1.00 115.62 82 TYR D C 1
ATOM 7988 O O . TYR D 1 82 ? -29.180 4.249 77.651 1.00 111.77 82 TYR D O 1
ATOM 7997 N N . GLU D 1 83 ? -28.615 2.079 77.956 1.00 118.98 83 GLU D N 1
ATOM 7998 C CA . GLU D 1 83 ? -27.520 2.437 78.861 1.00 127.28 83 GLU D CA 1
ATOM 7999 C C . GLU D 1 83 ? -26.590 3.459 78.224 1.00 121.78 83 GLU D C 1
ATOM 8000 O O . GLU D 1 83 ? -26.239 4.486 78.837 1.00 111.84 83 GLU D O 1
ATOM 8006 N N . ALA D 1 84 ? -26.229 3.216 76.961 1.00 123.17 84 ALA D N 1
ATOM 8007 C CA . ALA D 1 84 ? -25.170 3.986 76.328 1.00 119.63 84 ALA D CA 1
ATOM 8008 C C . ALA D 1 84 ? -25.638 5.367 75.913 1.00 112.10 84 ALA D C 1
ATOM 8009 O O . ALA D 1 84 ? -24.875 6.331 75.994 1.00 108.23 84 ALA D O 1
ATOM 8011 N N . ILE D 1 85 ? -26.874 5.455 75.433 1.00 111.61 85 ILE D N 1
ATOM 8012 C CA . ILE D 1 85 ? -27.466 6.720 75.017 1.00 114.22 85 ILE D CA 1
ATOM 8013 C C . ILE D 1 85 ? -27.731 7.576 76.226 1.00 116.85 85 ILE D C 1
ATOM 8014 O O . ILE D 1 85 ? -27.370 8.756 76.257 1.00 120.31 85 ILE D O 1
ATOM 8019 N N . LYS D 1 86 ? -28.372 6.981 77.241 1.00 119.90 86 LYS D N 1
ATOM 8020 C CA . LYS D 1 86 ? -28.622 7.659 78.513 1.00 132.45 86 LYS D CA 1
ATOM 8021 C C . LYS D 1 86 ? -27.332 8.240 79.068 1.00 132.79 86 LYS D C 1
ATOM 8022 O O . LYS D 1 86 ? -27.330 9.327 79.650 1.00 128.64 86 LYS D O 1
ATOM 8028 N N . ALA D 1 87 ? -26.221 7.520 78.862 1.00 136.24 87 ALA D N 1
ATOM 8029 C CA . ALA D 1 87 ? -24.890 7.931 79.297 1.00 137.22 87 ALA D CA 1
ATOM 8030 C C . ALA D 1 87 ? -24.246 9.006 78.399 1.00 128.07 87 ALA D C 1
ATOM 8031 O O . ALA D 1 87 ? -23.574 9.907 78.896 1.00 144.74 87 ALA D O 1
ATOM 8033 N N . ALA D 1 88 ? -24.371 8.930 77.092 1.00 120.62 88 ALA D N 1
ATOM 8034 C CA . ALA D 1 88 ? -23.786 9.990 76.278 1.00 142.10 88 ALA D CA 1
ATOM 8035 C C . ALA D 1 88 ? -24.591 11.279 76.305 1.00 150.47 88 ALA D C 1
ATOM 8036 O O . ALA D 1 88 ? -24.065 12.321 75.912 1.00 161.58 88 ALA D O 1
ATOM 8038 N N . ASP D 1 89 ? -25.858 11.215 76.659 1.00 146.77 89 ASP D N 1
ATOM 8039 C CA . ASP D 1 89 ? -26.776 12.346 76.593 1.00 146.08 89 ASP D CA 1
ATOM 8040 C C . ASP D 1 89 ? -26.661 13.030 75.238 1.00 147.94 89 ASP D C 1
ATOM 8041 O O . ASP D 1 89 ? -26.219 14.178 75.135 1.00 158.02 89 ASP D O 1
ATOM 8046 N N . PRO D 1 90 ? -27.056 12.364 74.181 1.00 138.14 90 PRO D N 1
ATOM 8047 C CA . PRO D 1 90 ? -27.056 13.017 72.881 1.00 136.29 90 PRO D CA 1
ATOM 8048 C C . PRO D 1 90 ? -28.185 14.016 72.752 1.00 137.11 90 PRO D C 1
ATOM 8049 O O . PRO D 1 90 ? -29.220 13.921 73.413 1.00 150.88 90 PRO D O 1
ATOM 8053 N N . ILE D 1 91 ? -27.938 15.010 71.907 1.00 134.24 91 ILE D N 1
ATOM 8054 C CA . ILE D 1 91 ? -28.971 15.922 71.427 1.00 138.16 91 ILE D CA 1
ATOM 8055 C C . ILE D 1 91 ? -29.871 15.254 70.381 1.00 142.35 91 ILE D C 1
ATOM 8056 O O . ILE D 1 91 ? -31.054 15.601 70.254 1.00 134.71 91 ILE D O 1
ATOM 8061 N N . VAL D 1 92 ? -29.339 14.292 69.633 1.00 146.01 92 VAL D N 1
ATOM 8062 C CA . VAL D 1 92 ? -30.047 13.661 68.529 1.00 136.79 92 VAL D CA 1
ATOM 8063 C C . VAL D 1 92 ? -29.508 12.253 68.343 1.00 137.13 92 VAL D C 1
ATOM 8064 O O . VAL D 1 92 ? -28.292 12.048 68.317 1.00 139.01 92 VAL D O 1
ATOM 8068 N N . VAL D 1 93 ? -30.412 11.292 68.149 1.00 136.53 93 VAL D N 1
ATOM 8069 C CA . VAL D 1 93 ? -30.047 9.899 67.904 1.00 139.09 93 VAL D CA 1
ATOM 8070 C C . VAL D 1 93 ? -30.724 9.379 66.639 1.00 138.31 93 VAL D C 1
ATOM 8071 O O . VAL D 1 93 ? -31.958 9.407 66.514 1.00 141.24 93 VAL D O 1
ATOM 8075 N N . LEU D 1 94 ? -29.921 8.827 65.740 1.00 129.71 94 LEU D N 1
ATOM 8076 C CA . LEU D 1 94 ? -30.396 8.372 64.447 1.00 120.41 94 LEU D CA 1
ATOM 8077 C C . LEU D 1 94 ? -30.216 6.876 64.294 1.00 126.47 94 LEU D C 1
ATOM 8078 O O . LEU D 1 94 ? -29.101 6.364 64.453 1.00 131.50 94 LEU D O 1
ATOM 8083 N N . PHE D 1 95 ? -31.290 6.191 63.907 1.00 123.04 95 PHE D N 1
ATOM 8084 C CA . PHE D 1 95 ? -31.185 4.789 63.537 1.00 130.81 95 PHE D CA 1
ATOM 8085 C C . PHE D 1 95 ? -31.481 4.579 62.053 1.00 129.36 95 PHE D C 1
ATOM 8086 O O . PHE D 1 95 ? -32.286 5.292 61.452 1.00 124.30 95 PHE D O 1
ATOM 8094 N N . GLY D 1 96 ? -30.913 3.515 61.490 1.00 123.10 96 GLY D N 1
ATOM 8095 C CA . GLY D 1 96 ? -31.304 3.125 60.168 1.00 127.49 96 GLY D CA 1
ATOM 8096 C C . GLY D 1 96 ? -32.648 2.441 60.226 1.00 130.52 96 GLY D C 1
ATOM 8097 O O . GLY D 1 96 ? -32.839 1.506 61.003 1.00 121.51 96 GLY D O 1
ATOM 8098 N N . ALA D 1 97 ? -33.584 2.896 59.383 1.00 136.24 97 ALA D N 1
ATOM 8099 C CA . ALA D 1 97 ? -34.921 2.319 59.288 1.00 132.69 97 ALA D CA 1
ATOM 8100 C C . ALA D 1 97 ? -34.928 0.977 58.558 1.00 116.97 97 ALA D C 1
ATOM 8101 O O . ALA D 1 97 ? -35.410 0.875 57.417 1.00 114.20 97 ALA D O 1
ATOM 8103 N N . THR D 1 98 ? -34.444 -0.055 59.247 1.00 108.01 98 THR D N 1
ATOM 8104 C CA . THR D 1 98 ? -34.339 -1.434 58.808 1.00 113.46 98 THR D CA 1
ATOM 8105 C C . THR D 1 98 ? -35.257 -2.283 59.667 1.00 115.70 98 THR D C 1
ATOM 8106 O O . THR D 1 98 ? -35.963 -1.763 60.520 1.00 119.43 98 THR D O 1
ATOM 8110 N N . SER D 1 99 ? -35.237 -3.606 59.457 1.00 119.99 99 SER D N 1
ATOM 8111 C CA . SER D 1 99 ? -36.009 -4.475 60.349 1.00 118.99 99 SER D CA 1
ATOM 8112 C C . SER D 1 99 ? -35.391 -4.509 61.726 1.00 118.24 99 SER D C 1
ATOM 8113 O O . SER D 1 99 ? -36.096 -4.712 62.716 1.00 121.81 99 SER D O 1
ATOM 8116 N N . ILE D 1 100 ? -34.084 -4.310 61.822 1.00 122.16 100 ILE D N 1
ATOM 8117 C CA . ILE D 1 100 ? -33.510 -4.044 63.135 1.00 123.61 100 ILE D CA 1
ATOM 8118 C C . ILE D 1 100 ? -33.930 -2.667 63.625 1.00 110.47 100 ILE D C 1
ATOM 8119 O O . ILE D 1 100 ? -34.537 -2.539 64.681 1.00 107.74 100 ILE D O 1
ATOM 8124 N N . GLY D 1 101 ? -33.681 -1.634 62.846 1.00 104.78 101 GLY D N 1
ATOM 8125 C CA . GLY D 1 101 ? -33.872 -0.288 63.357 1.00 105.71 101 GLY D CA 1
ATOM 8126 C C . GLY D 1 101 ? -35.294 0.044 63.764 1.00 107.76 101 GLY D C 1
ATOM 8127 O O . GLY D 1 101 ? -35.516 0.663 64.811 1.00 111.72 101 GLY D O 1
ATOM 8128 N N . ARG D 1 102 ? -36.272 -0.332 62.930 1.00 110.90 102 ARG D N 1
ATOM 8129 C CA . ARG D 1 102 ? -37.680 -0.009 63.149 1.00 112.07 102 ARG D CA 1
ATOM 8130 C C . ARG D 1 102 ? -38.318 -0.833 64.262 1.00 115.36 102 ARG D C 1
ATOM 8131 O O . ARG D 1 102 ? -39.498 -0.594 64.581 1.00 116.30 102 ARG D O 1
ATOM 8139 N N . ASP D 1 103 ? -37.571 -1.811 64.800 1.00 105.63 103 ASP D N 1
ATOM 8140 C CA . ASP D 1 103 ? -37.833 -2.670 65.945 1.00 104.82 103 ASP D CA 1
ATOM 8141 C C . ASP D 1 103 ? -37.120 -2.157 67.180 1.00 112.88 103 ASP D C 1
ATOM 8142 O O . ASP D 1 103 ? -37.669 -2.181 68.276 1.00 125.67 103 ASP D O 1
ATOM 8147 N N . LEU D 1 104 ? -35.874 -1.737 67.028 1.00 112.78 104 LEU D N 1
ATOM 8148 C CA . LEU D 1 104 ? -35.066 -1.311 68.159 1.00 117.40 104 LEU D CA 1
ATOM 8149 C C . LEU D 1 104 ? -35.458 0.078 68.669 1.00 124.41 104 LEU D C 1
ATOM 8150 O O . LEU D 1 104 ? -35.768 0.244 69.858 1.00 112.36 104 LEU D O 1
ATOM 8155 N N . ALA D 1 105 ? -35.477 1.080 67.777 1.00 129.48 105 ALA D N 1
ATOM 8156 C CA . ALA D 1 105 ? -35.726 2.457 68.209 1.00 125.72 105 ALA D CA 1
ATOM 8157 C C . ALA D 1 105 ? -37.027 2.646 68.972 1.00 126.46 105 ALA D C 1
ATOM 8158 O O . ALA D 1 105 ? -36.989 3.219 70.070 1.00 135.75 105 ALA D O 1
ATOM 8160 N N . PRO D 1 106 ? -38.179 2.209 68.496 1.00 117.73 106 PRO D N 1
ATOM 8161 C CA . PRO D 1 106 ? -39.398 2.453 69.277 1.00 124.31 106 PRO D CA 1
ATOM 8162 C C . PRO D 1 106 ? -39.312 1.950 70.710 1.00 119.16 106 PRO D C 1
ATOM 8163 O O . PRO D 1 106 ? -39.874 2.586 71.622 1.00 114.52 106 PRO D O 1
ATOM 8167 N N . ARG D 1 107 ? -38.607 0.833 70.926 1.00 117.73 107 ARG D N 1
ATOM 8168 C CA . ARG D 1 107 ? -38.426 0.289 72.270 1.00 120.20 107 ARG D CA 1
ATOM 8169 C C . ARG D 1 107 ? -37.500 1.167 73.125 1.00 114.68 107 ARG D C 1
ATOM 8170 O O . ARG D 1 107 ? -37.758 1.381 74.319 1.00 111.01 107 ARG D O 1
ATOM 8178 N N . VAL D 1 108 ? -36.423 1.694 72.536 1.00 109.73 108 VAL D N 1
ATOM 8179 C CA . VAL D 1 108 ? -35.542 2.598 73.274 1.00 108.13 108 VAL D CA 1
ATOM 8180 C C . VAL D 1 108 ? -36.260 3.892 73.603 1.00 118.74 108 VAL D C 1
ATOM 8181 O O . VAL D 1 108 ? -36.316 4.306 74.760 1.00 130.42 108 VAL D O 1
ATOM 8185 N N . SER D 1 109 ? -36.814 4.561 72.595 1.00 121.41 109 SER D N 1
ATOM 8186 C CA . SER D 1 109 ? -37.478 5.830 72.862 1.00 127.42 109 SER D CA 1
ATOM 8187 C C . SER D 1 109 ? -38.553 5.698 73.932 1.00 121.45 109 SER D C 1
ATOM 8188 O O . SER D 1 109 ? -38.798 6.663 74.650 1.00 132.09 109 SER D O 1
ATOM 8191 N N . ALA D 1 110 ? -39.186 4.522 74.090 1.00 111.90 110 ALA D N 1
ATOM 8192 C CA . ALA D 1 110 ? -40.124 4.393 75.211 1.00 113.61 110 ALA D CA 1
ATOM 8193 C C . ALA D 1 110 ? -39.392 4.317 76.510 1.00 125.18 110 ALA D C 1
ATOM 8194 O O . ALA D 1 110 ? -39.773 4.986 77.472 1.00 138.06 110 ALA D O 1
ATOM 8196 N N . ARG D 1 111 ? -38.368 3.457 76.573 1.00 127.79 111 ARG D N 1
ATOM 8197 C CA . ARG D 1 111 ? -37.639 3.279 77.830 1.00 129.57 111 ARG D CA 1
ATOM 8198 C C . ARG D 1 111 ? -36.996 4.578 78.308 1.00 127.68 111 ARG D C 1
ATOM 8199 O O . ARG D 1 111 ? -36.893 4.812 79.518 1.00 125.19 111 ARG D O 1
ATOM 8207 N N . ILE D 1 112 ? -36.513 5.410 77.376 1.00 120.25 112 ILE D N 1
ATOM 8208 C CA . ILE D 1 112 ? -36.048 6.749 77.720 1.00 115.63 112 ILE D CA 1
ATOM 8209 C C . ILE D 1 112 ? -37.216 7.683 78.027 1.00 121.26 112 ILE D C 1
ATOM 8210 O O . ILE D 1 112 ? -37.126 8.509 78.944 1.00 125.52 112 ILE D O 1
ATOM 8215 N N . HIS D 1 113 ? -38.360 7.491 77.366 1.00 124.00 113 HIS D N 1
ATOM 8216 C CA . HIS D 1 113 ? -39.475 8.434 77.361 1.00 121.85 113 HIS D CA 1
ATOM 8217 C C . HIS D 1 113 ? -39.095 9.723 76.645 1.00 119.59 113 HIS D C 1
ATOM 8218 O O . HIS D 1 113 ? -39.175 10.823 77.187 1.00 121.99 113 HIS D O 1
ATOM 8225 N N . THR D 1 114 ? -38.756 9.591 75.375 1.00 125.55 114 THR D N 1
ATOM 8226 C CA . THR D 1 114 ? -38.610 10.730 74.489 1.00 132.63 114 THR D CA 1
ATOM 8227 C C . THR D 1 114 ? -39.504 10.457 73.277 1.00 132.34 114 THR D C 1
ATOM 8228 O O . THR D 1 114 ? -40.427 9.636 73.307 1.00 139.10 114 THR D O 1
ATOM 8232 N N . GLY D 1 115 ? -39.321 11.193 72.201 1.00 127.58 115 GLY D N 1
ATOM 8233 C CA . GLY D 1 115 ? -40.143 11.026 71.018 1.00 134.25 115 GLY D CA 1
ATOM 8234 C C . GLY D 1 115 ? -39.389 10.511 69.806 1.00 136.10 115 GLY D C 1
ATOM 8235 O O . GLY D 1 115 ? -38.235 10.884 69.563 1.00 129.47 115 GLY D O 1
ATOM 8236 N N . LEU D 1 116 ? -40.084 9.703 68.998 1.00 142.55 116 LEU D N 1
ATOM 8237 C CA . LEU D 1 116 ? -39.487 9.051 67.835 1.00 137.55 116 LEU D CA 1
ATOM 8238 C C . LEU D 1 116 ? -40.318 9.251 66.562 1.00 121.36 116 LEU D C 1
ATOM 8239 O O . LEU D 1 116 ? -41.556 9.255 66.591 1.00 112.93 116 LEU D O 1
ATOM 8244 N N . THR D 1 117 ? -39.611 9.517 65.469 1.00 115.57 117 THR D N 1
ATOM 8245 C CA . THR D 1 117 ? -40.169 9.678 64.131 1.00 119.45 117 THR D CA 1
ATOM 8246 C C . THR D 1 117 ? -39.645 8.589 63.205 1.00 129.79 117 THR D C 1
ATOM 8247 O O . THR D 1 117 ? -38.427 8.449 63.046 1.00 141.45 117 THR D O 1
ATOM 8251 N N . ALA D 1 118 ? -40.550 7.881 62.529 1.00 130.87 118 ALA D N 1
ATOM 8252 C CA . ALA D 1 118 ? -40.198 6.732 61.697 1.00 123.92 118 ALA D CA 1
ATOM 8253 C C . ALA D 1 118 ? -40.020 7.074 60.224 1.00 121.88 118 ALA D C 1
ATOM 8254 O O . ALA D 1 118 ? -40.561 8.055 59.706 1.00 130.92 118 ALA D O 1
ATOM 8256 N N . ASP D 1 119 ? -39.251 6.208 59.563 1.00 123.56 119 ASP D N 1
ATOM 8257 C CA . ASP D 1 119 ? -38.975 6.205 58.128 1.00 125.55 119 ASP D CA 1
ATOM 8258 C C . ASP D 1 119 ? -38.834 7.613 57.602 1.00 127.82 119 ASP D C 1
ATOM 8259 O O . ASP D 1 119 ? -39.656 8.097 56.832 1.00 139.83 119 ASP D O 1
ATOM 8264 N N . CYS D 1 120 ? -37.812 8.302 58.075 1.00 121.33 120 CYS D N 1
ATOM 8265 C CA . CYS D 1 120 ? -37.722 9.697 57.689 1.00 121.75 120 CYS D CA 1
ATOM 8266 C C . CYS D 1 120 ? -37.021 9.842 56.360 1.00 127.14 120 CYS D C 1
ATOM 8267 O O . CYS D 1 120 ? -36.292 8.956 55.921 1.00 135.71 120 CYS D O 1
ATOM 8270 N N . THR D 1 121 ? -37.292 10.962 55.697 1.00 128.04 121 THR D N 1
ATOM 8271 C CA . THR D 1 121 ? -36.592 11.308 54.470 1.00 131.40 121 THR D CA 1
ATOM 8272 C C . THR D 1 121 ? -35.939 12.678 54.512 1.00 139.17 121 THR D C 1
ATOM 8273 O O . THR D 1 121 ? -35.215 13.026 53.568 1.00 142.61 121 THR D O 1
ATOM 8277 N N . GLY D 1 122 ? -36.155 13.462 55.563 1.00 138.13 122 GLY D N 1
ATOM 8278 C CA . GLY D 1 122 ? -35.483 14.738 55.592 1.00 148.82 122 GLY D CA 1
ATOM 8279 C C . GLY D 1 122 ? -35.286 15.289 56.982 1.00 145.69 122 GLY D C 1
ATOM 8280 O O . GLY D 1 122 ? -36.211 15.342 57.779 1.00 136.22 122 GLY D O 1
ATOM 8281 N N . LEU D 1 123 ? -34.082 15.753 57.270 1.00 138.39 123 LEU D N 1
ATOM 8282 C CA . LEU D 1 123 ? -33.769 16.215 58.599 1.00 123.36 123 LEU D CA 1
ATOM 8283 C C . LEU D 1 123 ? -32.973 17.501 58.505 1.00 130.29 123 LEU D C 1
ATOM 8284 O O . LEU D 1 123 ? -31.906 17.508 57.888 1.00 144.03 123 LEU D O 1
ATOM 8289 N N . ALA D 1 124 ? -33.434 18.564 59.161 1.00 129.61 124 ALA D N 1
ATOM 8290 C CA . ALA D 1 124 ? -32.533 19.705 59.324 1.00 136.58 124 ALA D CA 1
ATOM 8291 C C . ALA D 1 124 ? -33.035 20.595 60.444 1.00 148.83 124 ALA D C 1
ATOM 8292 O O . ALA D 1 124 ? -34.239 20.690 60.685 1.00 156.89 124 ALA D O 1
ATOM 8294 N N . VAL D 1 125 ? -32.110 21.249 61.119 1.00 148.24 125 VAL D N 1
ATOM 8295 C CA . VAL D 1 125 ? -32.439 21.981 62.330 1.00 150.39 125 VAL D CA 1
ATOM 8296 C C . VAL D 1 125 ? -32.742 23.441 62.018 1.00 149.00 125 VAL D C 1
ATOM 8297 O O . VAL D 1 125 ? -31.942 24.127 61.372 1.00 146.58 125 VAL D O 1
ATOM 8301 N N . ALA D 1 126 ? -33.906 23.910 62.486 1.00 153.75 126 ALA D N 1
ATOM 8302 C CA . ALA D 1 126 ? -34.397 25.263 62.232 1.00 160.43 126 ALA D CA 1
ATOM 8303 C C . ALA D 1 126 ? -33.536 26.318 62.914 1.00 161.34 126 ALA D C 1
ATOM 8304 O O . ALA D 1 126 ? -33.071 26.134 64.027 1.00 167.98 126 ALA D O 1
ATOM 8306 N N . GLU D 1 127 ? -33.402 27.471 62.269 1.00 160.29 127 GLU D N 1
ATOM 8307 C CA . GLU D 1 127 ? -32.572 28.537 62.814 1.00 167.09 127 GLU D CA 1
ATOM 8308 C C . GLU D 1 127 ? -33.174 29.141 64.072 1.00 169.95 127 GLU D C 1
ATOM 8309 O O . GLU D 1 127 ? -32.463 29.377 65.056 1.00 170.75 127 GLU D O 1
ATOM 8315 N N . ASP D 1 128 ? -34.478 29.412 64.049 1.00 176.01 128 ASP D N 1
ATOM 8316 C CA . ASP D 1 128 ? -35.167 30.077 65.156 1.00 182.24 128 ASP D CA 1
ATOM 8317 C C . ASP D 1 128 ? -35.433 29.157 66.346 1.00 169.49 128 ASP D C 1
ATOM 8318 O O . ASP D 1 128 ? -34.978 29.425 67.460 1.00 163.72 128 ASP D O 1
ATOM 8323 N N . THR D 1 129 ? -36.160 28.066 66.127 1.00 168.40 129 THR D N 1
ATOM 8324 C CA . THR D 1 129 ? -36.460 27.100 67.179 1.00 163.34 129 THR D CA 1
ATOM 8325 C C . THR D 1 129 ? -35.312 26.124 67.481 1.00 152.67 129 THR D C 1
ATOM 8326 O O . THR D 1 129 ? -35.258 25.575 68.586 1.00 137.79 129 THR D O 1
ATOM 8330 N N . LYS D 1 130 ? -34.357 25.966 66.567 1.00 156.81 130 LYS D N 1
ATOM 8331 C CA . LYS D 1 130 ? -33.169 25.121 66.716 1.00 151.83 130 LYS D CA 1
ATOM 8332 C C . LYS D 1 130 ? -33.517 23.665 66.982 1.00 142.95 130 LYS D C 1
ATOM 8333 O O . LYS D 1 130 ? -32.665 22.896 67.418 1.00 140.96 130 LYS D O 1
ATOM 8339 N N . LEU D 1 131 ? -34.732 23.263 66.627 1.00 140.11 131 LEU D N 1
ATOM 8340 C CA . LEU D 1 131 ? -35.227 21.898 66.739 1.00 135.17 131 LEU D CA 1
ATOM 8341 C C . LEU D 1 131 ? -34.940 21.120 65.484 1.00 139.81 131 LEU D C 1
ATOM 8342 O O . LEU D 1 131 ? -34.777 21.684 64.409 1.00 145.53 131 LEU D O 1
ATOM 8347 N N . LEU D 1 132 ? -34.919 19.803 65.619 1.00 139.17 132 LEU D N 1
ATOM 8348 C CA . LEU D 1 132 ? -34.673 18.955 64.465 1.00 132.76 132 LEU D CA 1
ATOM 8349 C C . LEU D 1 132 ? -35.983 18.817 63.717 1.00 136.54 132 LEU D C 1
ATOM 8350 O O . LEU D 1 132 ? -36.939 18.248 64.240 1.00 152.49 132 LEU D O 1
ATOM 8355 N N . LEU D 1 133 ? -36.028 19.325 62.503 1.00 128.63 133 LEU D N 1
ATOM 8356 C CA . LEU D 1 133 ? -37.195 19.185 61.642 1.00 128.83 133 LEU D CA 1
ATOM 8357 C C . LEU D 1 133 ? -37.091 17.877 60.861 1.00 132.59 133 LEU D C 1
ATOM 8358 O O . LEU D 1 133 ? -36.364 17.794 59.852 1.00 136.97 133 LEU D O 1
ATOM 8363 N N . MET D 1 134 ? -37.863 16.860 61.309 1.00 129.29 134 MET D N 1
ATOM 8364 C CA . MET D 1 134 ? -37.842 15.526 60.701 1.00 126.98 134 MET D CA 1
ATOM 8365 C C . MET D 1 134 ? -39.072 15.390 59.813 1.00 132.97 134 MET D C 1
ATOM 8366 O O . MET D 1 134 ? -40.203 15.367 60.299 1.00 141.29 134 MET D O 1
ATOM 8371 N N . THR D 1 135 ? -38.845 15.302 58.513 1.00 126.38 135 THR D N 1
ATOM 8372 C CA . THR D 1 135 ? -39.893 15.230 57.519 1.00 124.74 135 THR D CA 1
ATOM 8373 C C . THR D 1 135 ? -39.912 13.808 57.001 1.00 130.04 135 THR D C 1
ATOM 8374 O O . THR D 1 135 ? -38.881 13.278 56.573 1.00 132.62 135 THR D O 1
ATOM 8378 N N . ARG D 1 136 ? -41.070 13.191 57.106 1.00 131.82 136 ARG D N 1
ATOM 8379 C CA . ARG D 1 136 ? -41.390 11.811 56.813 1.00 127.23 136 ARG D CA 1
ATOM 8380 C C . ARG D 1 136 ? -42.687 11.729 56.039 1.00 117.79 136 ARG D C 1
ATOM 8381 O O . ARG D 1 136 ? -43.564 12.592 56.160 1.00 116.96 136 ARG D O 1
ATOM 8389 N N . PRO D 1 137 ? -42.797 10.745 55.224 1.00 120.42 137 PRO D N 1
ATOM 8390 C CA . PRO D 1 137 ? -44.017 10.525 54.446 1.00 119.19 137 PRO D CA 1
ATOM 8391 C C . PRO D 1 137 ? -45.059 9.578 55.015 1.00 116.83 137 PRO D C 1
ATOM 8392 O O . PRO D 1 137 ? -44.814 8.383 55.155 1.00 114.20 137 PRO D O 1
ATOM 8396 N N . ALA D 1 138 ? -46.280 10.056 55.148 1.00 113.39 138 ALA D N 1
ATOM 8397 C CA . ALA D 1 138 ? -47.342 9.243 55.692 1.00 108.37 138 ALA D CA 1
ATOM 8398 C C . ALA D 1 138 ? -48.537 9.087 54.765 1.00 113.18 138 ALA D C 1
ATOM 8399 O O . ALA D 1 138 ? -48.694 9.770 53.752 1.00 115.60 138 ALA D O 1
ATOM 8401 N N . PHE D 1 139 ? -49.449 8.254 55.249 1.00 117.23 139 PHE D N 1
ATOM 8402 C CA . PHE D 1 139 ? -50.751 8.035 54.663 1.00 121.94 139 PHE D CA 1
ATOM 8403 C C . PHE D 1 139 ? -50.544 7.312 53.327 1.00 125.33 139 PHE D C 1
ATOM 8404 O O . PHE D 1 139 ? -50.974 7.757 52.256 1.00 119.15 139 PHE D O 1
ATOM 8412 N N . GLY D 1 140 ? -49.879 6.162 53.397 1.00 120.58 140 GLY D N 1
ATOM 8413 C CA . GLY D 1 140 ? -49.538 5.469 52.181 1.00 125.66 140 GLY D CA 1
ATOM 8414 C C . GLY D 1 140 ? -48.697 6.300 51.246 1.00 126.34 140 GLY D C 1
ATOM 8415 O O . GLY D 1 140 ? -48.685 6.043 50.056 1.00 135.83 140 GLY D O 1
ATOM 8416 N N . GLY D 1 141 ? -47.996 7.302 51.750 1.00 121.11 141 GLY D N 1
ATOM 8417 C CA . GLY D 1 141 ? -47.129 8.107 50.941 1.00 120.76 141 GLY D CA 1
ATOM 8418 C C . GLY D 1 141 ? -47.760 9.339 50.364 1.00 123.04 141 GLY D C 1
ATOM 8419 O O . GLY D 1 141 ? -47.037 10.211 49.867 1.00 131.99 141 GLY D O 1
ATOM 8420 N N . ASN D 1 142 ? -49.076 9.454 50.420 1.00 118.45 142 ASN D N 1
ATOM 8421 C CA . ASN D 1 142 ? -49.689 10.618 49.818 1.00 120.27 142 ASN D CA 1
ATOM 8422 C C . ASN D 1 142 ? -49.493 11.906 50.612 1.00 129.95 142 ASN D C 1
ATOM 8423 O O . ASN D 1 142 ? -49.851 12.969 50.098 1.00 140.67 142 ASN D O 1
ATOM 8428 N N . ILE D 1 143 ? -48.928 11.863 51.822 1.00 126.37 143 ILE D N 1
ATOM 8429 C CA . ILE D 1 143 ? -48.798 13.051 52.664 1.00 123.45 143 ILE D CA 1
ATOM 8430 C C . ILE D 1 143 ? -47.351 13.213 53.088 1.00 119.87 143 ILE D C 1
ATOM 8431 O O . ILE D 1 143 ? -46.626 12.234 53.255 1.00 110.57 143 ILE D O 1
ATOM 8436 N N . MET D 1 144 ? -46.919 14.449 53.258 1.00 129.60 144 MET D N 1
ATOM 8437 C CA . MET D 1 144 ? -45.572 14.693 53.745 1.00 129.36 144 MET D CA 1
ATOM 8438 C C . MET D 1 144 ? -45.664 15.602 54.945 1.00 134.03 144 MET D C 1
ATOM 8439 O O . MET D 1 144 ? -46.006 16.776 54.787 1.00 141.27 144 MET D O 1
ATOM 8444 N N . ALA D 1 145 ? -45.319 15.075 56.132 1.00 130.56 145 ALA D N 1
ATOM 8445 C CA . ALA D 1 145 ? -45.412 15.844 57.369 1.00 123.47 145 ALA D CA 1
ATOM 8446 C C . ALA D 1 145 ? -44.041 16.029 57.991 1.00 121.86 145 ALA D C 1
ATOM 8447 O O . ALA D 1 145 ? -43.127 15.212 57.808 1.00 113.88 145 ALA D O 1
ATOM 8449 N N . THR D 1 146 ? -43.918 17.129 58.727 1.00 128.76 146 THR D N 1
ATOM 8450 C CA . THR D 1 146 ? -42.710 17.471 59.458 1.00 133.65 146 THR D CA 1
ATOM 8451 C C . THR D 1 146 ? -43.006 17.476 60.946 1.00 138.53 146 THR D C 1
ATOM 8452 O O . THR D 1 146 ? -43.838 18.257 61.412 1.00 150.92 146 THR D O 1
ATOM 8456 N N . ILE D 1 147 ? -42.325 16.624 61.685 1.00 134.90 147 ILE D N 1
ATOM 8457 C CA . ILE D 1 147 ? -42.538 16.485 63.115 1.00 142.49 147 ILE D CA 1
ATOM 8458 C C . ILE D 1 147 ? -41.335 16.987 63.896 1.00 144.77 147 ILE D C 1
ATOM 8459 O O . ILE D 1 147 ? -40.188 16.942 63.413 1.00 154.81 147 ILE D O 1
ATOM 8464 N N . VAL D 1 148 ? -41.624 17.544 65.086 1.00 137.52 148 VAL D N 1
ATOM 8465 C CA . VAL D 1 148 ? -40.629 18.009 66.046 1.00 138.94 148 VAL D CA 1
ATOM 8466 C C . VAL D 1 148 ? -40.919 17.457 67.422 1.00 146.06 148 VAL D C 1
ATOM 8467 O O . VAL D 1 148 ? -42.075 17.248 67.805 1.00 140.26 148 VAL D O 1
ATOM 8471 N N . CYS D 1 149 ? -39.846 17.294 68.187 1.00 156.59 149 CYS D N 1
ATOM 8472 C CA . CYS D 1 149 ? -39.872 16.923 69.600 1.00 151.78 149 CYS D CA 1
ATOM 8473 C C . CYS D 1 149 ? -39.462 18.151 70.409 1.00 155.97 149 CYS D C 1
ATOM 8474 O O . CYS D 1 149 ? -38.288 18.323 70.749 1.00 156.50 149 CYS D O 1
ATOM 8477 N N . LYS D 1 150 ? -40.449 18.993 70.726 1.00 160.53 150 LYS D N 1
ATOM 8478 C CA . LYS D 1 150 ? -40.208 20.257 71.417 1.00 159.09 150 LYS D CA 1
ATOM 8479 C C . LYS D 1 150 ? -39.331 20.071 72.658 1.00 161.53 150 LYS D C 1
ATOM 8480 O O . LYS D 1 150 ? -38.193 20.555 72.708 1.00 158.99 150 LYS D O 1
ATOM 8486 N N . ASP D 1 151 ? -39.818 19.292 73.635 1.00 161.09 151 ASP D N 1
ATOM 8487 C CA . ASP D 1 151 ? -39.277 19.301 74.988 1.00 159.62 151 ASP D CA 1
ATOM 8488 C C . ASP D 1 151 ? -38.420 18.105 75.357 1.00 164.15 151 ASP D C 1
ATOM 8489 O O . ASP D 1 151 ? -37.299 18.303 75.800 1.00 181.69 151 ASP D O 1
ATOM 8494 N N . PHE D 1 152 ? -38.876 16.876 75.174 1.00 154.10 152 PHE D N 1
ATOM 8495 C CA . PHE D 1 152 ? -38.095 15.728 75.635 1.00 154.73 152 PHE D CA 1
ATOM 8496 C C . PHE D 1 152 ? -36.786 15.621 74.833 1.00 139.47 152 PHE D C 1
ATOM 8497 O O . PHE D 1 152 ? -36.760 16.015 73.671 1.00 123.71 152 PHE D O 1
ATOM 8505 N N . ARG D 1 153 ? -35.641 15.177 75.493 1.00 134.58 153 ARG D N 1
ATOM 8506 C CA . ARG D 1 153 ? -34.378 15.667 74.919 1.00 153.16 153 ARG D CA 1
ATOM 8507 C C . ARG D 1 153 ? -33.726 14.800 73.869 1.00 175.81 153 ARG D C 1
ATOM 8508 O O . ARG D 1 153 ? -33.398 15.342 72.806 1.00 215.07 153 ARG D O 1
ATOM 8516 N N . PRO D 1 154 ? -33.489 13.519 74.052 1.00 142.71 154 PRO D N 1
ATOM 8517 C CA . PRO D 1 154 ? -32.792 12.821 72.931 1.00 131.30 154 PRO D CA 1
ATOM 8518 C C . PRO D 1 154 ? -33.758 12.759 71.726 1.00 136.91 154 PRO D C 1
ATOM 8519 O O . PRO D 1 154 ? -34.618 11.875 71.631 1.00 145.23 154 PRO D O 1
ATOM 8523 N N . GLN D 1 155 ? -33.601 13.712 70.784 1.00 125.77 155 GLN D N 1
ATOM 8524 C CA . GLN D 1 155 ? -34.436 13.799 69.588 1.00 122.63 155 GLN D CA 1
ATOM 8525 C C . GLN D 1 155 ? -34.095 12.628 68.685 1.00 116.59 155 GLN D C 1
ATOM 8526 O O . GLN D 1 155 ? -33.006 12.594 68.107 1.00 106.11 155 GLN D O 1
ATOM 8532 N N . MET D 1 156 ? -35.028 11.692 68.531 1.00 115.16 156 MET D N 1
ATOM 8533 C CA . MET D 1 156 ? -34.731 10.400 67.936 1.00 115.80 156 MET D CA 1
ATOM 8534 C C . MET D 1 156 ? -35.534 10.164 66.661 1.00 116.29 156 MET D C 1
ATOM 8535 O O . MET D 1 156 ? -36.729 10.468 66.619 1.00 112.02 156 MET D O 1
ATOM 8540 N N . SER D 1 157 ? -34.884 9.530 65.661 1.00 113.49 157 SER D N 1
ATOM 8541 C CA . SER D 1 157 ? -35.485 9.228 64.349 1.00 115.29 157 SER D CA 1
ATOM 8542 C C . SER D 1 157 ? -34.878 8.009 63.634 1.00 119.92 157 SER D C 1
ATOM 8543 O O . SER D 1 157 ? -33.652 7.859 63.522 1.00 121.96 157 SER D O 1
ATOM 8546 N N . THR D 1 158 ? -35.762 7.166 63.106 1.00 116.29 158 THR D N 1
ATOM 8547 C CA . THR D 1 158 ? -35.403 6.134 62.141 1.00 117.15 158 THR D CA 1
ATOM 8548 C C . THR D 1 158 ? -35.502 6.700 60.733 1.00 118.70 158 THR D C 1
ATOM 8549 O O . THR D 1 158 ? -36.552 7.217 60.341 1.00 109.10 158 THR D O 1
ATOM 8553 N N . VAL D 1 159 ? -34.401 6.596 59.976 1.00 129.42 159 VAL D N 1
ATOM 8554 C CA . VAL D 1 159 ? -34.199 7.288 58.704 1.00 124.37 159 VAL D CA 1
ATOM 8555 C C . VAL D 1 159 ? -34.127 6.253 57.615 1.00 117.13 159 VAL D C 1
ATOM 8556 O O . VAL D 1 159 ? -33.587 5.165 57.825 1.00 114.87 159 VAL D O 1
ATOM 8560 N N . ARG D 1 160 ? -34.650 6.616 56.437 1.00 116.09 160 ARG D N 1
ATOM 8561 C CA . ARG D 1 160 ? -34.784 5.673 55.336 1.00 122.95 160 ARG D CA 1
ATOM 8562 C C . ARG D 1 160 ? -33.438 5.343 54.701 1.00 125.66 160 ARG D C 1
ATOM 8563 O O . ARG D 1 160 ? -32.684 6.254 54.318 1.00 128.08 160 ARG D O 1
ATOM 8571 N N . PRO D 1 161 ? -33.115 4.064 54.539 1.00 126.38 161 PRO D N 1
ATOM 8572 C CA . PRO D 1 161 ? -31.857 3.712 53.886 1.00 134.24 161 PRO D CA 1
ATOM 8573 C C . PRO D 1 161 ? -31.868 4.266 52.490 1.00 125.74 161 PRO D C 1
ATOM 8574 O O . PRO D 1 161 ? -32.917 4.328 51.867 1.00 124.01 161 PRO D O 1
ATOM 8578 N N . GLY D 1 162 ? -30.724 4.764 52.039 1.00 127.42 162 GLY D N 1
ATOM 8579 C CA . GLY D 1 162 ? -30.556 5.182 50.649 1.00 133.78 162 GLY D CA 1
ATOM 8580 C C . GLY D 1 162 ? -30.849 6.636 50.336 1.00 125.34 162 GLY D C 1
ATOM 8581 O O . GLY D 1 162 ? -30.539 7.081 49.224 1.00 130.58 162 GLY D O 1
ATOM 8582 N N . VAL D 1 163 ? -31.356 7.393 51.303 1.00 118.45 163 VAL D N 1
ATOM 8583 C CA . VAL D 1 163 ? -31.774 8.779 51.129 1.00 123.16 163 VAL D CA 1
ATOM 8584 C C . VAL D 1 163 ? -30.661 9.763 51.502 1.00 131.66 163 VAL D C 1
ATOM 8585 O O . VAL D 1 163 ? -30.407 10.733 50.779 1.00 118.58 163 VAL D O 1
ATOM 8589 N N . MET D 1 164 ? -29.955 9.534 52.609 1.00 145.24 164 MET D N 1
ATOM 8590 C CA . MET D 1 164 ? -28.903 10.444 53.045 1.00 146.74 164 MET D CA 1
ATOM 8591 C C . MET D 1 164 ? -27.567 10.124 52.374 1.00 146.02 164 MET D C 1
ATOM 8592 O O . MET D 1 164 ? -27.300 8.974 52.035 1.00 150.00 164 MET D O 1
ATOM 8597 N N . LYS D 1 165 ? -26.712 11.133 52.185 1.00 139.50 165 LYS D N 1
ATOM 8598 C CA . LYS D 1 165 ? -25.441 10.880 51.506 1.00 146.46 165 LYS D CA 1
ATOM 8599 C C . LYS D 1 165 ? -24.266 10.705 52.485 1.00 147.04 165 LYS D C 1
ATOM 8600 O O . LYS D 1 165 ? -24.107 11.475 53.437 1.00 133.94 165 LYS D O 1
ATOM 8606 N N . LYS D 1 166 ? -23.418 9.704 52.210 1.00 153.73 166 LYS D N 1
ATOM 8607 C CA . LYS D 1 166 ? -22.250 9.352 53.019 1.00 153.47 166 LYS D CA 1
ATOM 8608 C C . LYS D 1 166 ? -21.188 10.460 52.985 1.00 159.28 166 LYS D C 1
ATOM 8609 O O . LYS D 1 166 ? -21.305 11.473 52.293 1.00 147.70 166 LYS D O 1
ATOM 8615 N N . ASN D 1 167 ? -20.107 10.235 53.723 1.00 164.97 167 ASN D N 1
ATOM 8616 C CA . ASN D 1 167 ? -18.974 11.146 53.764 1.00 156.51 167 ASN D CA 1
ATOM 8617 C C . ASN D 1 167 ? -17.878 10.672 52.846 1.00 153.91 167 ASN D C 1
ATOM 8618 O O . ASN D 1 167 ? -17.875 9.536 52.373 1.00 150.88 167 ASN D O 1
ATOM 8623 N N . GLU D 1 168 ? -16.939 11.555 52.593 1.00 157.51 168 GLU D N 1
ATOM 8624 C CA . GLU D 1 168 ? -15.808 11.071 51.825 1.00 170.82 168 GLU D CA 1
ATOM 8625 C C . GLU D 1 168 ? -14.893 10.351 52.801 1.00 173.20 168 GLU D C 1
ATOM 8626 O O . GLU D 1 168 ? -14.378 10.994 53.725 1.00 177.91 168 GLU D O 1
ATOM 8632 N N . PRO D 1 169 ? -14.702 9.018 52.678 1.00 173.26 169 PRO D N 1
ATOM 8633 C CA . PRO D 1 169 ? -13.841 8.325 53.637 1.00 180.83 169 PRO D CA 1
ATOM 8634 C C . PRO D 1 169 ? -12.480 8.997 53.778 1.00 186.40 169 PRO D C 1
ATOM 8635 O O . PRO D 1 169 ? -11.741 9.182 52.789 1.00 180.21 169 PRO D O 1
ATOM 8639 N N . ASP D 1 170 ? -12.180 9.391 55.040 1.00 182.54 170 ASP D N 1
ATOM 8640 C CA . ASP D 1 170 ? -10.913 10.009 55.425 1.00 177.43 170 ASP D CA 1
ATOM 8641 C C . ASP D 1 170 ? -10.081 9.013 56.214 1.00 172.44 170 ASP D C 1
ATOM 8642 O O . ASP D 1 170 ? -10.441 8.631 57.330 1.00 176.73 170 ASP D O 1
ATOM 8647 N N . GLU D 1 171 ? -9.001 8.557 55.600 1.00 169.60 171 GLU D N 1
ATOM 8648 C CA . GLU D 1 171 ? -8.167 7.531 56.185 1.00 180.16 171 GLU D CA 1
ATOM 8649 C C . GLU D 1 171 ? -7.291 8.062 57.297 1.00 184.59 171 GLU D C 1
ATOM 8650 O O . GLU D 1 171 ? -6.752 7.269 58.072 1.00 194.06 171 GLU D O 1
ATOM 8656 N N . THR D 1 172 ? -7.126 9.377 57.391 1.00 181.35 172 THR D N 1
ATOM 8657 C CA . THR D 1 172 ? -6.236 9.917 58.409 1.00 187.31 172 THR D CA 1
ATOM 8658 C C . THR D 1 172 ? -6.920 10.036 59.774 1.00 189.13 172 THR D C 1
ATOM 8659 O O . THR D 1 172 ? -6.266 9.838 60.800 1.00 200.63 172 THR D O 1
ATOM 8663 N N . LYS D 1 173 ? -8.218 10.325 59.814 1.00 177.66 173 LYS D N 1
ATOM 8664 C CA . LYS D 1 173 ? -8.920 10.565 61.073 1.00 174.77 173 LYS D CA 1
ATOM 8665 C C . LYS D 1 173 ? -9.139 9.264 61.839 1.00 182.83 173 LYS D C 1
ATOM 8666 O O . LYS D 1 173 ? -9.799 8.345 61.343 1.00 174.86 173 LYS D O 1
ATOM 8672 N N . GLU D 1 174 ? -8.608 9.212 63.062 1.00 195.44 174 GLU D N 1
ATOM 8673 C CA . GLU D 1 174 ? -8.878 8.191 64.064 1.00 189.70 174 GLU D CA 1
ATOM 8674 C C . GLU D 1 174 ? -9.799 8.827 65.088 1.00 168.53 174 GLU D C 1
ATOM 8675 O O . GLU D 1 174 ? -9.847 10.055 65.205 1.00 172.63 174 GLU D O 1
ATOM 8681 N N . ALA D 1 175 ? -10.559 8.014 65.813 1.00 151.00 175 ALA D N 1
ATOM 8682 C CA . ALA D 1 175 ? -11.490 8.603 66.780 1.00 148.14 175 ALA D CA 1
ATOM 8683 C C . ALA D 1 175 ? -11.322 8.013 68.183 1.00 162.78 175 ALA D C 1
ATOM 8684 O O . ALA D 1 175 ? -10.531 7.092 68.434 1.00 167.81 175 ALA D O 1
ATOM 8686 N N . VAL D 1 176 ? -12.112 8.549 69.106 1.00 167.94 176 VAL D N 1
ATOM 8687 C CA . VAL D 1 176 ? -12.029 8.171 70.504 1.00 163.68 176 VAL D CA 1
ATOM 8688 C C . VAL D 1 176 ? -12.926 6.971 70.724 1.00 164.34 176 VAL D C 1
ATOM 8689 O O . VAL D 1 176 ? -14.098 6.973 70.322 1.00 161.11 176 VAL D O 1
ATOM 8693 N N . ILE D 1 177 ? -12.386 5.970 71.406 1.00 163.84 177 ILE D N 1
ATOM 8694 C CA . ILE D 1 177 ? -12.968 4.640 71.479 1.00 158.86 177 ILE D CA 1
ATOM 8695 C C . ILE D 1 177 ? -13.506 4.474 72.883 1.00 165.19 177 ILE D C 1
ATOM 8696 O O . ILE D 1 177 ? -12.746 4.615 73.844 1.00 176.40 177 ILE D O 1
ATOM 8701 N N . ASN D 1 178 ? -14.799 4.155 73.021 1.00 163.80 178 ASN D N 1
ATOM 8702 C CA . ASN D 1 178 ? -15.434 4.320 74.327 1.00 155.71 178 ASN D CA 1
ATOM 8703 C C . ASN D 1 178 ? -15.565 3.067 75.174 1.00 151.09 178 ASN D C 1
ATOM 8704 O O . ASN D 1 178 ? -15.580 3.192 76.404 1.00 154.96 178 ASN D O 1
ATOM 8709 N N . ARG D 1 179 ? -15.734 1.883 74.583 1.00 140.43 179 ARG D N 1
ATOM 8710 C CA . ARG D 1 179 ? -15.489 0.640 75.314 1.00 141.81 179 ARG D CA 1
ATOM 8711 C C . ARG D 1 179 ? -16.474 0.490 76.475 1.00 143.15 179 ARG D C 1
ATOM 8712 O O . ARG D 1 179 ? -16.110 0.160 77.606 1.00 150.48 179 ARG D O 1
ATOM 8720 N N . PHE D 1 180 ? -17.732 0.762 76.179 1.00 138.63 180 PHE D N 1
ATOM 8721 C CA . PHE D 1 180 ? -18.813 0.821 77.155 1.00 131.07 180 PHE D CA 1
ATOM 8722 C C . PHE D 1 180 ? -19.225 -0.581 77.564 1.00 137.84 180 PHE D C 1
ATOM 8723 O O . PHE D 1 180 ? -19.656 -1.368 76.722 1.00 142.28 180 PHE D O 1
ATOM 8731 N N . LYS D 1 181 ? -19.114 -0.886 78.849 1.00 147.74 181 LYS D N 1
ATOM 8732 C CA . LYS D 1 181 ? -19.398 -2.209 79.361 1.00 135.37 181 LYS D CA 1
ATOM 8733 C C . LYS D 1 181 ? -20.857 -2.261 79.780 1.00 129.40 181 LYS D C 1
ATOM 8734 O O . LYS D 1 181 ? -21.397 -1.283 80.313 1.00 136.50 181 LYS D O 1
ATOM 8740 N N . VAL D 1 182 ? -21.512 -3.379 79.482 1.00 117.31 182 VAL D N 1
ATOM 8741 C CA . VAL D 1 182 ? -22.922 -3.576 79.805 1.00 118.10 182 VAL D CA 1
ATOM 8742 C C . VAL D 1 182 ? -23.137 -5.012 80.251 1.00 133.69 182 VAL D C 1
ATOM 8743 O O . VAL D 1 182 ? -22.682 -5.940 79.572 1.00 142.14 182 VAL D O 1
ATOM 8747 N N . GLU D 1 183 ? -23.828 -5.203 81.390 1.00 131.36 183 GLU D N 1
ATOM 8748 C CA . GLU D 1 183 ? -24.097 -6.545 81.903 1.00 126.53 183 GLU D CA 1
ATOM 8749 C C . GLU D 1 183 ? -25.469 -7.007 81.386 1.00 128.81 183 GLU D C 1
ATOM 8750 O O . GLU D 1 183 ? -26.383 -6.191 81.221 1.00 129.73 183 GLU D O 1
ATOM 8756 N N . PHE D 1 184 ? -25.592 -8.305 81.058 1.00 117.06 184 PHE D N 1
ATOM 8757 C CA . PHE D 1 184 ? -26.807 -8.865 80.450 1.00 112.31 184 PHE D CA 1
ATOM 8758 C C . PHE D 1 184 ? -27.207 -10.134 81.185 1.00 131.96 184 PHE D C 1
ATOM 8759 O O . PHE D 1 184 ? -26.390 -11.056 81.315 1.00 143.09 184 PHE D O 1
ATOM 8767 N N . ASN D 1 185 ? -28.445 -10.175 81.693 1.00 135.90 185 ASN D N 1
ATOM 8768 C CA . ASN D 1 185 ? -28.900 -11.316 82.486 1.00 133.53 185 ASN D CA 1
ATOM 8769 C C . ASN D 1 185 ? -30.259 -11.859 82.052 1.00 119.94 185 ASN D C 1
ATOM 8770 O O . ASN D 1 185 ? -30.826 -11.414 81.052 1.00 119.11 185 ASN D O 1
ATOM 8775 N N . ASP D 1 186 ? -30.785 -12.791 82.855 1.00 120.26 186 ASP D N 1
ATOM 8776 C CA . ASP D 1 186 ? -31.924 -13.646 82.509 1.00 123.52 186 ASP D CA 1
ATOM 8777 C C . ASP D 1 186 ? -33.116 -12.847 81.988 1.00 118.83 186 ASP D C 1
ATOM 8778 O O . ASP D 1 186 ? -33.693 -13.197 80.967 1.00 129.56 186 ASP D O 1
ATOM 8783 N N . ALA D 1 187 ? -33.530 -11.799 82.703 1.00 117.69 187 ALA D N 1
ATOM 8784 C CA . ALA D 1 187 ? -34.647 -10.904 82.368 1.00 121.43 187 ALA D CA 1
ATOM 8785 C C . ALA D 1 187 ? -34.463 -10.072 81.081 1.00 120.57 187 ALA D C 1
ATOM 8786 O O . ALA D 1 187 ? -35.245 -9.148 80.797 1.00 118.03 187 ALA D O 1
ATOM 8788 N N . ASP D 1 188 ? -33.393 -10.342 80.346 1.00 114.56 188 ASP D N 1
ATOM 8789 C CA . ASP D 1 188 ? -33.084 -9.706 79.082 1.00 123.18 188 ASP D CA 1
ATOM 8790 C C . ASP D 1 188 ? -32.914 -10.730 77.970 1.00 139.72 188 ASP D C 1
ATOM 8791 O O . ASP D 1 188 ? -33.181 -10.467 76.790 1.00 147.47 188 ASP D O 1
ATOM 8796 N N . LYS D 1 189 ? -32.541 -11.922 78.360 1.00 138.00 189 LYS D N 1
ATOM 8797 C CA . LYS D 1 189 ? -32.249 -13.037 77.501 1.00 135.61 189 LYS D CA 1
ATOM 8798 C C . LYS D 1 189 ? -33.481 -13.900 77.336 1.00 134.67 189 LYS D C 1
ATOM 8799 O O . LYS D 1 189 ? -33.399 -15.132 77.250 1.00 135.06 189 LYS D O 1
ATOM 8805 N N . LEU D 1 190 ? -34.646 -13.262 77.363 1.00 128.95 190 LEU D N 1
ATOM 8806 C CA . LEU D 1 190 ? -35.908 -13.975 77.443 1.00 125.56 190 LEU D CA 1
ATOM 8807 C C . LEU D 1 190 ? -36.320 -14.612 76.138 1.00 123.59 190 LEU D C 1
ATOM 8808 O O . LEU D 1 190 ? -36.923 -15.695 76.156 1.00 116.94 190 LEU D O 1
ATOM 8813 N N . VAL D 1 191 ? -36.066 -13.913 75.025 1.00 126.94 191 VAL D N 1
ATOM 8814 C CA . VAL D 1 191 ? -36.194 -14.445 73.670 1.00 126.84 191 VAL D CA 1
ATOM 8815 C C . VAL D 1 191 ? -34.937 -15.244 73.364 1.00 126.34 191 VAL D C 1
ATOM 8816 O O . VAL D 1 191 ? -33.823 -14.748 73.553 1.00 133.15 191 VAL D O 1
ATOM 8820 N N . GLN D 1 192 ? -35.087 -16.498 72.969 1.00 122.25 192 GLN D N 1
ATOM 8821 C CA . GLN D 1 192 ? -33.910 -17.282 72.625 1.00 136.39 192 GLN D CA 1
ATOM 8822 C C . GLN D 1 192 ? -33.928 -17.671 71.149 1.00 132.20 192 GLN D C 1
ATOM 8823 O O . GLN D 1 192 ? -34.959 -18.095 70.617 1.00 128.31 192 GLN D O 1
ATOM 8829 N N . VAL D 1 193 ? -32.779 -17.515 70.493 1.00 121.04 193 VAL D N 1
ATOM 8830 C CA . VAL D 1 193 ? -32.645 -17.831 69.079 1.00 120.60 193 VAL D CA 1
ATOM 8831 C C . VAL D 1 193 ? -32.402 -19.320 68.950 1.00 128.69 193 VAL D C 1
ATOM 8832 O O . VAL D 1 193 ? -31.438 -19.829 69.524 1.00 141.01 193 VAL D O 1
ATOM 8836 N N . VAL D 1 194 ? -33.314 -20.038 68.289 1.00 125.25 194 VAL D N 1
ATOM 8837 C CA . VAL D 1 194 ? -33.092 -21.468 68.118 1.00 128.93 194 VAL D CA 1
ATOM 8838 C C . VAL D 1 194 ? -32.179 -21.712 66.947 1.00 140.86 194 VAL D C 1
ATOM 8839 O O . VAL D 1 194 ? -31.211 -22.474 67.053 1.00 163.59 194 VAL D O 1
ATOM 8843 N N . GLN D 1 195 ? -32.498 -21.083 65.812 1.00 152.17 195 GLN D N 1
ATOM 8844 C CA . GLN D 1 195 ? -31.829 -21.285 64.534 1.00 147.80 195 GLN D CA 1
ATOM 8845 C C . GLN D 1 195 ? -31.856 -20.030 63.672 1.00 148.32 195 GLN D C 1
ATOM 8846 O O . GLN D 1 195 ? -32.914 -19.404 63.475 1.00 145.73 195 GLN D O 1
ATOM 8852 N N . VAL D 1 196 ? -30.704 -19.731 63.075 1.00 142.01 196 VAL D N 1
ATOM 8853 C CA . VAL D 1 196 ? -30.579 -18.656 62.093 1.00 142.31 196 VAL D CA 1
ATOM 8854 C C . VAL D 1 196 ? -30.519 -19.335 60.722 1.00 148.43 196 VAL D C 1
ATOM 8855 O O . VAL D 1 196 ? -29.511 -19.949 60.353 1.00 157.88 196 VAL D O 1
ATOM 8859 N N . ILE D 1 197 ? -31.627 -19.328 59.988 1.00 139.46 197 ILE D N 1
ATOM 8860 C CA . ILE D 1 197 ? -31.680 -19.949 58.669 1.00 153.95 197 ILE D CA 1
ATOM 8861 C C . ILE D 1 197 ? -31.827 -18.857 57.612 1.00 149.08 197 ILE D C 1
ATOM 8862 O O . ILE D 1 197 ? -32.580 -17.889 57.802 1.00 136.71 197 ILE D O 1
ATOM 8867 N N . LYS D 1 198 ? -31.063 -18.979 56.522 1.00 139.55 198 LYS D N 1
ATOM 8868 C CA . LYS D 1 198 ? -31.037 -17.961 55.481 1.00 148.60 198 LYS D CA 1
ATOM 8869 C C . LYS D 1 198 ? -31.654 -18.517 54.215 1.00 148.33 198 LYS D C 1
ATOM 8870 O O . LYS D 1 198 ? -31.088 -19.412 53.591 1.00 163.81 198 LYS D O 1
ATOM 8876 N N . GLU D 1 199 ? -32.768 -17.966 53.800 1.00 147.43 199 GLU D N 1
ATOM 8877 C CA . GLU D 1 199 ? -33.356 -18.460 52.577 1.00 164.22 199 GLU D CA 1
ATOM 8878 C C . GLU D 1 199 ? -33.229 -17.341 51.550 1.00 164.05 199 GLU D C 1
ATOM 8879 O O . GLU D 1 199 ? -32.612 -16.295 51.825 1.00 153.10 199 GLU D O 1
ATOM 8885 N N . ALA D 1 200 ? -33.738 -17.609 50.339 1.00 164.77 200 ALA D N 1
ATOM 8886 C CA . ALA D 1 200 ? -33.613 -16.710 49.202 1.00 159.82 200 ALA D CA 1
ATOM 8887 C C . ALA D 1 200 ? -34.793 -15.729 49.126 1.00 169.57 200 ALA D C 1
ATOM 8888 O O . ALA D 1 200 ? -35.737 -15.758 49.923 1.00 162.80 200 ALA D O 1
ATOM 8890 N N . LYS D 1 201 ? -34.734 -14.861 48.114 1.00 183.56 201 LYS D N 1
ATOM 8891 C CA . LYS D 1 201 ? -35.559 -13.663 47.970 1.00 189.53 201 LYS D CA 1
ATOM 8892 C C . LYS D 1 201 ? -37.036 -13.915 47.600 1.00 199.27 201 LYS D C 1
ATOM 8893 O O . LYS D 1 201 ? -37.814 -12.952 47.584 1.00 199.59 201 LYS D O 1
ATOM 8899 N N . LYS D 1 202 ? -37.455 -15.157 47.313 1.00 203.55 202 LYS D N 1
ATOM 8900 C CA . LYS D 1 202 ? -38.883 -15.496 47.227 1.00 198.73 202 LYS D CA 1
ATOM 8901 C C . LYS D 1 202 ? -39.666 -14.749 46.138 1.00 191.05 202 LYS D C 1
ATOM 8902 O O . LYS D 1 202 ? -40.373 -13.784 46.444 1.00 191.57 202 LYS D O 1
ATOM 8908 N N . GLN D 1 203 ? -39.506 -15.161 44.867 1.00 182.12 203 GLN D N 1
ATOM 8909 C CA . GLN D 1 203 ? -40.263 -14.628 43.723 1.00 175.06 203 GLN D CA 1
ATOM 8910 C C . GLN D 1 203 ? -41.724 -14.329 44.071 1.00 170.02 203 GLN D C 1
ATOM 8911 O O . GLN D 1 203 ? -42.376 -15.108 44.764 1.00 177.74 203 GLN D O 1
ATOM 8917 N N . VAL D 1 204 ? -42.236 -13.181 43.598 1.00 161.00 204 VAL D N 1
ATOM 8918 C CA . VAL D 1 204 ? -43.608 -12.743 43.875 1.00 156.05 204 VAL D CA 1
ATOM 8919 C C . VAL D 1 204 ? -44.379 -12.479 42.571 1.00 158.47 204 VAL D C 1
ATOM 8920 O O . VAL D 1 204 ? -43.813 -12.377 41.474 1.00 151.68 204 VAL D O 1
ATOM 8924 N N . LYS D 1 205 ? -45.698 -12.361 42.721 1.00 157.10 205 LYS D N 1
ATOM 8925 C CA . LYS D 1 205 ? -46.574 -12.023 41.606 1.00 155.24 205 LYS D CA 1
ATOM 8926 C C . LYS D 1 205 ? -46.330 -10.586 41.122 1.00 139.58 205 LYS D C 1
ATOM 8927 O O . LYS D 1 205 ? -45.853 -9.731 41.854 1.00 148.01 205 LYS D O 1
ATOM 8933 N N . ILE D 1 206 ? -46.654 -10.315 39.865 1.00 133.69 206 ILE D N 1
ATOM 8934 C CA . ILE D 1 206 ? -46.278 -9.006 39.341 1.00 136.21 206 ILE D CA 1
ATOM 8935 C C . ILE D 1 206 ? -47.111 -7.877 39.946 1.00 142.13 206 ILE D C 1
ATOM 8936 O O . ILE D 1 206 ? -46.657 -6.726 39.969 1.00 141.59 206 ILE D O 1
ATOM 8941 N N . GLU D 1 207 ? -48.338 -8.158 40.417 1.00 144.50 207 GLU D N 1
ATOM 8942 C CA . GLU D 1 207 ? -49.137 -7.103 41.043 1.00 135.14 207 GLU D CA 1
ATOM 8943 C C . GLU D 1 207 ? -48.454 -6.601 42.309 1.00 135.70 207 GLU D C 1
ATOM 8944 O O . GLU D 1 207 ? -48.396 -5.392 42.561 1.00 150.00 207 GLU D O 1
ATOM 8950 N N . ASP D 1 208 ? -47.907 -7.526 43.100 1.00 122.55 208 ASP D N 1
ATOM 8951 C CA . ASP D 1 208 ? -47.243 -7.275 44.372 1.00 134.77 208 ASP D CA 1
ATOM 8952 C C . ASP D 1 208 ? -45.806 -6.857 44.196 1.00 141.36 208 ASP D C 1
ATOM 8953 O O . ASP D 1 208 ? -45.116 -6.664 45.198 1.00 149.00 208 ASP D O 1
ATOM 8958 N N . ALA D 1 209 ? -45.324 -6.813 42.962 1.00 138.85 209 ALA D N 1
ATOM 8959 C CA . ALA D 1 209 ? -43.933 -6.512 42.687 1.00 143.16 209 ALA D CA 1
ATOM 8960 C C . ALA D 1 209 ? -43.622 -5.081 43.090 1.00 151.53 209 ALA D C 1
ATOM 8961 O O . ALA D 1 209 ? -44.517 -4.281 43.383 1.00 162.39 209 ALA D O 1
ATOM 8963 N N . LYS D 1 210 ? -42.336 -4.803 43.253 1.00 146.66 210 LYS D N 1
ATOM 8964 C CA . LYS D 1 210 ? -41.907 -3.458 43.597 1.00 144.80 210 LYS D CA 1
ATOM 8965 C C . LYS D 1 210 ? -41.375 -2.708 42.392 1.00 141.39 210 LYS D C 1
ATOM 8966 O O . LYS D 1 210 ? -41.661 -1.525 42.220 1.00 147.46 210 LYS D O 1
ATOM 8972 N N . ILE D 1 211 ? -40.605 -3.399 41.558 1.00 141.65 211 ILE D N 1
ATOM 8973 C CA . ILE D 1 211 ? -40.052 -2.896 40.305 1.00 134.61 211 ILE D CA 1
ATOM 8974 C C . ILE D 1 211 ? -40.473 -3.860 39.215 1.00 127.41 211 ILE D C 1
ATOM 8975 O O . ILE D 1 211 ? -40.428 -5.074 39.422 1.00 135.35 211 ILE D O 1
ATOM 8980 N N . LEU D 1 212 ? -40.842 -3.354 38.045 1.00 126.13 212 LEU D N 1
ATOM 8981 C CA . LEU D 1 212 ? -41.156 -4.247 36.927 1.00 126.77 212 LEU D CA 1
ATOM 8982 C C . LEU D 1 212 ? -40.359 -3.856 35.697 1.00 133.51 212 LEU D C 1
ATOM 8983 O O . LEU D 1 212 ? -40.434 -2.714 35.234 1.00 142.25 212 LEU D O 1
ATOM 8988 N N . VAL D 1 213 ? -39.609 -4.799 35.162 1.00 133.21 213 VAL D N 1
ATOM 8989 C CA . VAL D 1 213 ? -39.058 -4.669 33.824 1.00 125.60 213 VAL D CA 1
ATOM 8990 C C . VAL D 1 213 ? -39.981 -5.454 32.906 1.00 125.18 213 VAL D C 1
ATOM 8991 O O . VAL D 1 213 ? -40.142 -6.666 33.074 1.00 127.71 213 VAL D O 1
ATOM 8995 N N . SER D 1 214 ? -40.601 -4.782 31.943 1.00 120.69 214 SER D N 1
ATOM 8996 C CA . SER D 1 214 ? -41.690 -5.360 31.163 1.00 130.76 214 SER D CA 1
ATOM 8997 C C . SER D 1 214 ? -41.282 -5.553 29.714 1.00 134.23 214 SER D C 1
ATOM 8998 O O . SER D 1 214 ? -40.743 -4.634 29.086 1.00 146.13 214 SER D O 1
ATOM 9001 N N . ALA D 1 215 ? -41.570 -6.734 29.180 1.00 127.95 215 ALA D N 1
ATOM 9002 C CA . ALA D 1 215 ? -41.243 -7.068 27.792 1.00 127.68 215 ALA D CA 1
ATOM 9003 C C . ALA D 1 215 ? -42.259 -6.557 26.761 1.00 126.30 215 ALA D C 1
ATOM 9004 O O . ALA D 1 215 ? -43.474 -6.651 26.926 1.00 130.02 215 ALA D O 1
ATOM 9006 N N . GLY D 1 216 ? -41.743 -6.070 25.644 1.00 131.74 216 GLY D N 1
ATOM 9007 C CA . GLY D 1 216 ? -42.563 -5.693 24.520 1.00 134.24 216 GLY D CA 1
ATOM 9008 C C . GLY D 1 216 ? -42.353 -6.566 23.294 1.00 141.30 216 GLY D C 1
ATOM 9009 O O . GLY D 1 216 ? -41.643 -7.565 23.289 1.00 145.03 216 GLY D O 1
ATOM 9010 N N . ARG D 1 217 ? -43.043 -6.180 22.233 1.00 145.64 217 ARG D N 1
ATOM 9011 C CA . ARG D 1 217 ? -42.780 -6.838 20.972 1.00 140.71 217 ARG D CA 1
ATOM 9012 C C . ARG D 1 217 ? -41.369 -6.534 20.520 1.00 148.37 217 ARG D C 1
ATOM 9013 O O . ARG D 1 217 ? -40.746 -7.374 19.869 1.00 161.48 217 ARG D O 1
ATOM 9021 N N . GLY D 1 218 ? -40.843 -5.360 20.908 1.00 144.73 218 GLY D N 1
ATOM 9022 C CA . GLY D 1 218 ? -39.519 -4.919 20.476 1.00 151.83 218 GLY D CA 1
ATOM 9023 C C . GLY D 1 218 ? -38.352 -5.862 20.758 1.00 157.86 218 GLY D C 1
ATOM 9024 O O . GLY D 1 218 ? -37.387 -5.892 19.986 1.00 163.77 218 GLY D O 1
ATOM 9025 N N . MET D 1 219 ? -38.410 -6.634 21.853 1.00 148.93 219 MET D N 1
ATOM 9026 C CA . MET D 1 219 ? -37.325 -7.567 22.181 1.00 143.80 219 MET D CA 1
ATOM 9027 C C . MET D 1 219 ? -37.126 -8.637 21.088 1.00 155.19 219 MET D C 1
ATOM 9028 O O . MET D 1 219 ? -36.003 -9.087 20.841 1.00 159.68 219 MET D O 1
ATOM 9033 N N . GLY D 1 220 ? -38.199 -9.134 20.503 1.00 137.58 220 GLY D N 1
ATOM 9034 C CA . GLY D 1 220 ? -38.077 -9.918 19.297 1.00 146.79 220 GLY D CA 1
ATOM 9035 C C . GLY D 1 220 ? -37.879 -11.409 19.448 1.00 152.39 220 GLY D C 1
ATOM 9036 O O . GLY D 1 220 ? -37.629 -12.082 18.431 1.00 155.67 220 GLY D O 1
ATOM 9037 N N . GLY D 1 221 ? -38.053 -11.970 20.641 1.00 144.81 221 GLY D N 1
ATOM 9038 C CA . GLY D 1 221 ? -37.938 -13.413 20.717 1.00 148.79 221 GLY D CA 1
ATOM 9039 C C . GLY D 1 221 ? -37.958 -13.950 22.129 1.00 157.16 221 GLY D C 1
ATOM 9040 O O . GLY D 1 221 ? -37.769 -13.181 23.061 1.00 147.21 221 GLY D O 1
ATOM 9041 N N . LYS D 1 222 ? -38.187 -15.250 22.324 1.00 162.75 222 LYS D N 1
ATOM 9042 C CA . LYS D 1 222 ? -38.303 -15.749 23.687 1.00 159.65 222 LYS D CA 1
ATOM 9043 C C . LYS D 1 222 ? -36.968 -15.674 24.411 1.00 169.60 222 LYS D C 1
ATOM 9044 O O . LYS D 1 222 ? -36.850 -14.993 25.432 1.00 159.91 222 LYS D O 1
ATOM 9050 N N . GLU D 1 223 ? -35.922 -16.288 23.855 1.00 194.33 223 GLU D N 1
ATOM 9051 C CA . GLU D 1 223 ? -34.631 -16.264 24.537 1.00 208.28 223 GLU D CA 1
ATOM 9052 C C . GLU D 1 223 ? -34.075 -14.847 24.677 1.00 208.92 223 GLU D C 1
ATOM 9053 O O . GLU D 1 223 ? -33.301 -14.588 25.609 1.00 220.25 223 GLU D O 1
ATOM 9059 N N . ASN D 1 224 ? -34.486 -13.910 23.812 1.00 191.77 224 ASN D N 1
ATOM 9060 C CA . ASN D 1 224 ? -34.058 -12.525 23.979 1.00 174.89 224 ASN D CA 1
ATOM 9061 C C . ASN D 1 224 ? -34.556 -11.923 25.274 1.00 162.95 224 ASN D C 1
ATOM 9062 O O . ASN D 1 224 ? -34.016 -10.904 25.709 1.00 163.01 224 ASN D O 1
ATOM 9067 N N . LEU D 1 225 ? -35.557 -12.524 25.914 1.00 155.85 225 LEU D N 1
ATOM 9068 C CA . LEU D 1 225 ? -35.965 -11.974 27.195 1.00 150.03 225 LEU D CA 1
ATOM 9069 C C . LEU D 1 225 ? -34.973 -12.272 28.304 1.00 155.71 225 LEU D C 1
ATOM 9070 O O . LEU D 1 225 ? -35.068 -11.648 29.362 1.00 144.59 225 LEU D O 1
ATOM 9075 N N . ASP D 1 226 ? -33.996 -13.153 28.073 1.00 169.07 226 ASP D N 1
ATOM 9076 C CA . ASP D 1 226 ? -33.034 -13.460 29.123 1.00 178.04 226 ASP D CA 1
ATOM 9077 C C . ASP D 1 226 ? -32.380 -12.197 29.671 1.00 168.96 226 ASP D C 1
ATOM 9078 O O . ASP D 1 226 ? -32.210 -12.060 30.889 1.00 164.04 226 ASP D O 1
ATOM 9083 N N . ILE D 1 227 ? -32.067 -11.238 28.794 1.00 169.65 227 ILE D N 1
ATOM 9084 C CA . ILE D 1 227 ? -31.419 -10.000 29.235 1.00 170.45 227 ILE D CA 1
ATOM 9085 C C . ILE D 1 227 ? -32.262 -9.281 30.286 1.00 165.58 227 ILE D C 1
ATOM 9086 O O . ILE D 1 227 ? -31.731 -8.823 31.310 1.00 165.87 227 ILE D O 1
ATOM 9091 N N . LEU D 1 228 ? -33.595 -9.269 30.104 1.00 155.99 228 LEU D N 1
ATOM 9092 C CA . LEU D 1 228 ? -34.493 -8.635 31.068 1.00 148.02 228 LEU D CA 1
ATOM 9093 C C . LEU D 1 228 ? -34.477 -9.370 32.389 1.00 154.45 228 LEU D C 1
ATOM 9094 O O . LEU D 1 228 ? -34.390 -8.745 33.456 1.00 157.80 228 LEU D O 1
ATOM 9099 N N . TYR D 1 229 ? -34.591 -10.699 32.339 1.00 157.70 229 TYR D N 1
ATOM 9100 C CA . TYR D 1 229 ? -34.412 -11.476 33.554 1.00 163.40 229 TYR D CA 1
ATOM 9101 C C . TYR D 1 229 ? -33.079 -11.124 34.239 1.00 172.28 229 TYR D C 1
ATOM 9102 O O . TYR D 1 229 ? -33.041 -10.922 35.458 1.00 163.47 229 TYR D O 1
ATOM 9111 N N . GLU D 1 230 ? -32.009 -10.904 33.454 1.00 186.54 230 GLU D N 1
ATOM 9112 C CA . GLU D 1 230 ? -30.738 -10.471 34.033 1.00 185.62 230 GLU D CA 1
ATOM 9113 C C . GLU D 1 230 ? -30.883 -9.140 34.749 1.00 178.06 230 GLU D C 1
ATOM 9114 O O . GLU D 1 230 ? -30.476 -8.995 35.914 1.00 183.64 230 GLU D O 1
ATOM 9120 N N . LEU D 1 231 ? -31.484 -8.158 34.078 1.00 166.48 231 LEU D N 1
ATOM 9121 C CA . LEU D 1 231 ? -31.695 -6.879 34.737 1.00 160.71 231 LEU D CA 1
ATOM 9122 C C . LEU D 1 231 ? -32.621 -7.033 35.929 1.00 161.66 231 LEU D C 1
ATOM 9123 O O . LEU D 1 231 ? -32.424 -6.374 36.958 1.00 152.95 231 LEU D O 1
ATOM 9128 N N . ALA D 1 232 ? -33.626 -7.922 35.821 1.00 163.84 232 ALA D N 1
ATOM 9129 C CA . ALA D 1 232 ? -34.529 -8.153 36.950 1.00 151.55 232 ALA D CA 1
ATOM 9130 C C . ALA D 1 232 ? -33.775 -8.661 38.169 1.00 147.26 232 ALA D C 1
ATOM 9131 O O . ALA D 1 232 ? -34.189 -8.396 39.294 1.00 140.14 232 ALA D O 1
ATOM 9133 N N . GLU D 1 233 ? -32.678 -9.404 37.968 1.00 152.78 233 GLU D N 1
ATOM 9134 C CA . GLU D 1 233 ? -31.875 -9.823 39.105 1.00 157.68 233 GLU D CA 1
ATOM 9135 C C . GLU D 1 233 ? -31.150 -8.657 39.724 1.00 163.78 233 GLU D C 1
ATOM 9136 O O . GLU D 1 233 ? -30.924 -8.652 40.938 1.00 160.15 233 GLU D O 1
ATOM 9142 N N . ILE D 1 234 ? -30.707 -7.699 38.911 1.00 174.10 234 ILE D N 1
ATOM 9143 C CA . ILE D 1 234 ? -29.939 -6.606 39.495 1.00 177.98 234 ILE D CA 1
ATOM 9144 C C . ILE D 1 234 ? -30.854 -5.629 40.260 1.00 165.09 234 ILE D C 1
ATOM 9145 O O . ILE D 1 234 ? -30.383 -4.934 41.153 1.00 165.41 234 ILE D O 1
ATOM 9150 N N . ILE D 1 235 ? -32.166 -5.620 40.042 1.00 164.01 235 ILE D N 1
ATOM 9151 C CA . ILE D 1 235 ? -33.031 -4.675 40.750 1.00 160.27 235 ILE D CA 1
ATOM 9152 C C . ILE D 1 235 ? -33.991 -5.316 41.751 1.00 170.37 235 ILE D C 1
ATOM 9153 O O . ILE D 1 235 ? -34.614 -4.582 42.539 1.00 171.06 235 ILE D O 1
ATOM 9158 N N . GLY D 1 236 ? -34.158 -6.634 41.743 1.00 178.21 236 GLY D N 1
ATOM 9159 C CA . GLY D 1 236 ? -35.078 -7.283 42.639 1.00 173.37 236 GLY D CA 1
ATOM 9160 C C . GLY D 1 236 ? -36.465 -7.416 42.052 1.00 173.58 236 GLY D C 1
ATOM 9161 O O . GLY D 1 236 ? -37.207 -8.319 42.444 1.00 180.48 236 GLY D O 1
ATOM 9162 N N . GLY D 1 237 ? -36.834 -6.519 41.124 1.00 162.77 237 GLY D N 1
ATOM 9163 C CA . GLY D 1 237 ? -38.124 -6.588 40.478 1.00 153.21 237 GLY D CA 1
ATOM 9164 C C . GLY D 1 237 ? -38.231 -7.799 39.589 1.00 152.91 237 GLY D C 1
ATOM 9165 O O . GLY D 1 237 ? -37.239 -8.454 39.296 1.00 167.45 237 GLY D O 1
ATOM 9166 N N . GLU D 1 238 ? -39.456 -8.109 39.155 1.00 143.81 238 GLU D N 1
ATOM 9167 C CA . GLU D 1 238 ? -39.700 -9.195 38.216 1.00 146.76 238 GLU D CA 1
ATOM 9168 C C . GLU D 1 238 ? -39.916 -8.640 36.808 1.00 142.71 238 GLU D C 1
ATOM 9169 O O . GLU D 1 238 ? -39.924 -7.424 36.590 1.00 134.21 238 GLU D O 1
ATOM 9175 N N . VAL D 1 239 ? -40.086 -9.562 35.830 1.00 148.79 239 VAL D N 1
ATOM 9176 C CA . VAL D 1 239 ? -40.412 -9.213 34.443 1.00 144.66 239 VAL D CA 1
ATOM 9177 C C . VAL D 1 239 ? -41.871 -9.496 34.180 1.00 143.36 239 VAL D C 1
ATOM 9178 O O . VAL D 1 239 ? -42.400 -10.551 34.558 1.00 144.94 239 VAL D O 1
ATOM 9182 N N . SER D 1 240 ? -42.503 -8.550 33.496 1.00 144.53 240 SER D N 1
ATOM 9183 C CA . SER D 1 240 ? -43.866 -8.634 33.004 1.00 145.05 240 SER D CA 1
ATOM 9184 C C . SER D 1 240 ? -43.831 -8.317 31.521 1.00 140.15 240 SER D C 1
ATOM 9185 O O . SER D 1 240 ? -42.755 -8.160 30.947 1.00 134.62 240 SER D O 1
ATOM 9188 N N . GLY D 1 241 ? -44.988 -8.156 30.902 1.00 140.09 241 GLY D N 1
ATOM 9189 C CA . GLY D 1 241 ? -44.968 -7.931 29.473 1.00 141.70 241 GLY D CA 1
ATOM 9190 C C . GLY D 1 241 ? -46.341 -7.646 28.909 1.00 141.93 241 GLY D C 1
ATOM 9191 O O . GLY D 1 241 ? -47.367 -7.860 29.569 1.00 154.89 241 GLY D O 1
ATOM 9192 N N . SER D 1 242 ? -46.316 -7.173 27.651 1.00 114.25 242 SER D N 1
ATOM 9193 C CA . SER D 1 242 ? -47.459 -6.818 26.832 1.00 111.59 242 SER D CA 1
ATOM 9194 C C . SER D 1 242 ? -48.190 -8.055 26.340 1.00 121.30 242 SER D C 1
ATOM 9195 O O . SER D 1 242 ? -47.646 -9.161 26.332 1.00 135.17 242 SER D O 1
ATOM 9198 N N . ARG D 1 243 ? -49.438 -7.867 25.910 1.00 114.59 243 ARG D N 1
ATOM 9199 C CA . ARG D 1 243 ? -50.131 -9.006 25.319 1.00 121.18 243 ARG D CA 1
ATOM 9200 C C . ARG D 1 243 ? -49.384 -9.594 24.122 1.00 129.55 243 ARG D C 1
ATOM 9201 O O . ARG D 1 243 ? -49.578 -10.772 23.789 1.00 127.85 243 ARG D O 1
ATOM 9209 N N . ALA D 1 244 ? -48.544 -8.793 23.466 1.00 128.80 244 ALA D N 1
ATOM 9210 C CA . ALA D 1 244 ? -47.755 -9.289 22.352 1.00 128.05 244 ALA D CA 1
ATOM 9211 C C . ALA D 1 244 ? -46.848 -10.415 22.810 1.00 123.80 244 ALA D C 1
ATOM 9212 O O . ALA D 1 244 ? -46.823 -11.500 22.228 1.00 130.35 244 ALA D O 1
ATOM 9214 N N . THR D 1 245 ? -46.123 -10.189 23.882 1.00 124.81 245 THR D N 1
ATOM 9215 C CA . THR D 1 245 ? -45.193 -11.202 24.336 1.00 133.91 245 THR D CA 1
ATOM 9216 C C . THR D 1 245 ? -45.922 -12.473 24.791 1.00 137.75 245 THR D C 1
ATOM 9217 O O . THR D 1 245 ? -45.502 -13.580 24.452 1.00 143.56 245 THR D O 1
ATOM 9221 N N . ILE D 1 246 ? -47.046 -12.341 25.498 1.00 142.34 246 ILE D N 1
ATOM 9222 C CA . ILE D 1 246 ? -47.791 -13.516 25.963 1.00 143.39 246 ILE D CA 1
ATOM 9223 C C . ILE D 1 246 ? -48.343 -14.301 24.792 1.00 144.17 246 ILE D C 1
ATOM 9224 O O . ILE D 1 246 ? -48.286 -15.534 24.781 1.00 150.51 246 ILE D O 1
ATOM 9229 N N . ASP D 1 247 ? -48.969 -13.599 23.841 1.00 141.01 247 ASP D N 1
ATOM 9230 C CA . ASP D 1 247 ? -49.542 -14.236 22.662 1.00 144.36 247 ASP D CA 1
ATOM 9231 C C . ASP D 1 247 ? -48.497 -15.088 21.955 1.00 150.26 247 ASP D C 1
ATOM 9232 O O . ASP D 1 247 ? -48.725 -16.264 21.655 1.00 157.47 247 ASP D O 1
ATOM 9237 N N . ALA D 1 248 ? -47.327 -14.508 21.715 1.00 141.58 248 ALA D N 1
ATOM 9238 C CA . ALA D 1 248 ? -46.203 -15.139 21.045 1.00 137.46 248 ALA D CA 1
ATOM 9239 C C . ALA D 1 248 ? -45.564 -16.280 21.833 1.00 147.55 248 ALA D C 1
ATOM 9240 O O . ALA D 1 248 ? -44.532 -16.785 21.402 1.00 151.42 248 ALA D O 1
ATOM 9242 N N . GLY D 1 249 ? -46.072 -16.671 22.991 1.00 161.82 249 GLY D N 1
ATOM 9243 C CA . GLY D 1 249 ? -45.488 -17.805 23.685 1.00 167.33 249 GLY D CA 1
ATOM 9244 C C . GLY D 1 249 ? -44.275 -17.506 24.537 1.00 161.59 249 GLY D C 1
ATOM 9245 O O . GLY D 1 249 ? -43.609 -18.454 24.980 1.00 166.91 249 GLY D O 1
ATOM 9246 N N . TRP D 1 250 ? -43.958 -16.224 24.770 1.00 158.30 250 TRP D N 1
ATOM 9247 C CA . TRP D 1 250 ? -42.764 -15.833 25.522 1.00 158.49 250 TRP D CA 1
ATOM 9248 C C . TRP D 1 250 ? -43.000 -15.814 27.028 1.00 151.23 250 TRP D C 1
ATOM 9249 O O . TRP D 1 250 ? -42.108 -16.206 27.771 1.00 154.64 250 TRP D O 1
ATOM 9260 N N . LEU D 1 251 ? -44.185 -15.422 27.504 1.00 147.33 251 LEU D N 1
ATOM 9261 C CA . LEU D 1 251 ? -44.452 -15.344 28.936 1.00 153.24 251 LEU D CA 1
ATOM 9262 C C . LEU D 1 251 ? -45.826 -15.915 29.283 1.00 159.16 251 LEU D C 1
ATOM 9263 O O . LEU D 1 251 ? -46.717 -15.972 28.434 1.00 164.38 251 LEU D O 1
ATOM 9268 N N . ASP D 1 252 ? -45.999 -16.315 30.556 1.00 162.10 252 ASP D N 1
ATOM 9269 C CA . ASP D 1 252 ? -47.310 -16.743 31.053 1.00 168.45 252 ASP D CA 1
ATOM 9270 C C . ASP D 1 252 ? -48.272 -15.576 31.065 1.00 165.04 252 ASP D C 1
ATOM 9271 O O . ASP D 1 252 ? -47.875 -14.424 31.254 1.00 161.67 252 ASP D O 1
ATOM 9276 N N . LYS D 1 253 ? -49.563 -15.896 30.981 1.00 166.28 253 LYS D N 1
ATOM 9277 C CA . LYS D 1 253 ? -50.573 -14.853 31.105 1.00 162.18 253 LYS D CA 1
ATOM 9278 C C . LYS D 1 253 ? -50.468 -14.142 32.451 1.00 161.22 253 LYS D C 1
ATOM 9279 O O . LYS D 1 253 ? -50.795 -12.953 32.559 1.00 158.69 253 LYS D O 1
ATOM 9285 N N . ALA D 1 254 ? -49.961 -14.829 33.472 1.00 161.84 254 ALA D N 1
ATOM 9286 C CA . ALA D 1 254 ? -49.805 -14.174 34.756 1.00 163.56 254 ALA D CA 1
ATOM 9287 C C . ALA D 1 254 ? -48.881 -12.961 34.673 1.00 152.26 254 ALA D C 1
ATOM 9288 O O . ALA D 1 254 ? -48.930 -12.091 35.548 1.00 153.14 254 ALA D O 1
ATOM 9290 N N . ARG D 1 255 ? -48.099 -12.840 33.611 1.00 143.97 255 ARG D N 1
ATOM 9291 C CA . ARG D 1 255 ? -47.214 -11.705 33.431 1.00 137.92 255 ARG D CA 1
ATOM 9292 C C . ARG D 1 255 ? -47.790 -10.666 32.467 1.00 136.16 255 ARG D C 1
ATOM 9293 O O . ARG D 1 255 ? -47.104 -9.704 32.133 1.00 134.51 255 ARG D O 1
ATOM 9301 N N . GLN D 1 256 ? -49.019 -10.831 31.993 1.00 138.09 256 GLN D N 1
ATOM 9302 C CA . GLN D 1 256 ? -49.576 -9.869 31.056 1.00 131.20 256 GLN D CA 1
ATOM 9303 C C . GLN D 1 256 ? -50.122 -8.675 31.796 1.00 126.92 256 GLN D C 1
ATOM 9304 O O . GLN D 1 256 ? -50.912 -8.842 32.726 1.00 131.61 256 GLN D O 1
ATOM 9310 N N . VAL D 1 257 ? -49.817 -7.473 31.320 1.00 121.84 257 VAL D N 1
ATOM 9311 C CA . VAL D 1 257 ? -50.190 -6.253 32.037 1.00 121.60 257 VAL D CA 1
ATOM 9312 C C . VAL D 1 257 ? -51.152 -5.428 31.198 1.00 126.92 257 VAL D C 1
ATOM 9313 O O . VAL D 1 257 ? -50.775 -4.978 30.118 1.00 131.03 257 VAL D O 1
ATOM 9317 N N . GLY D 1 258 ? -52.374 -5.165 31.705 1.00 113.80 258 GLY D N 1
ATOM 9318 C CA . GLY D 1 258 ? -53.226 -4.184 31.046 1.00 113.66 258 GLY D CA 1
ATOM 9319 C C . GLY D 1 258 ? -54.693 -4.575 31.069 1.00 116.62 258 GLY D C 1
ATOM 9320 O O . GLY D 1 258 ? -55.076 -5.530 31.721 1.00 118.84 258 GLY D O 1
ATOM 9321 N N . GLN D 1 259 ? -55.509 -3.887 30.252 1.00 117.16 259 GLN D N 1
ATOM 9322 C CA . GLN D 1 259 ? -56.968 -3.925 30.403 1.00 120.65 259 GLN D CA 1
ATOM 9323 C C . GLN D 1 259 ? -57.518 -5.326 30.473 1.00 123.23 259 GLN D C 1
ATOM 9324 O O . GLN D 1 259 ? -58.650 -5.496 30.934 1.00 126.84 259 GLN D O 1
ATOM 9330 N N . THR D 1 260 ? -56.797 -6.325 29.969 1.00 122.09 260 THR D N 1
ATOM 9331 C CA . THR D 1 260 ? -57.228 -7.704 30.150 1.00 124.91 260 THR D CA 1
ATOM 9332 C C . THR D 1 260 ? -56.146 -8.598 30.748 1.00 124.15 260 THR D C 1
ATOM 9333 O O . THR D 1 260 ? -56.350 -9.812 30.867 1.00 126.72 260 THR D O 1
ATOM 9337 N N . GLY D 1 261 ? -55.039 -8.030 31.194 1.00 121.42 261 GLY D N 1
ATOM 9338 C CA . GLY D 1 261 ? -54.105 -8.772 32.020 1.00 128.44 261 GLY D CA 1
ATOM 9339 C C . GLY D 1 261 ? -54.170 -8.311 33.463 1.00 126.48 261 GLY D C 1
ATOM 9340 O O . GLY D 1 261 ? -55.245 -8.374 34.085 1.00 125.62 261 GLY D O 1
ATOM 9341 N N . LYS D 1 262 ? -53.064 -7.824 34.011 1.00 123.34 262 LYS D N 1
ATOM 9342 C CA . LYS D 1 262 ? -53.079 -7.327 35.377 1.00 131.33 262 LYS D CA 1
ATOM 9343 C C . LYS D 1 262 ? -52.831 -5.828 35.406 1.00 126.90 262 LYS D C 1
ATOM 9344 O O . LYS D 1 262 ? -52.080 -5.294 34.591 1.00 121.22 262 LYS D O 1
ATOM 9350 N N . THR D 1 263 ? -53.496 -5.154 36.335 1.00 130.82 263 THR D N 1
ATOM 9351 C CA . THR D 1 263 ? -53.365 -3.719 36.520 1.00 129.64 263 THR D CA 1
ATOM 9352 C C . THR D 1 263 ? -52.343 -3.533 37.635 1.00 126.76 263 THR D C 1
ATOM 9353 O O . THR D 1 263 ? -52.558 -3.984 38.763 1.00 137.22 263 THR D O 1
ATOM 9357 N N . VAL D 1 264 ? -51.227 -2.906 37.341 1.00 125.32 264 VAL D N 1
ATOM 9358 C CA . VAL D 1 264 ? -50.126 -2.939 38.287 1.00 133.51 264 VAL D CA 1
ATOM 9359 C C . VAL D 1 264 ? -49.724 -1.510 38.622 1.00 130.93 264 VAL D C 1
ATOM 9360 O O . VAL D 1 264 ? -49.732 -0.626 37.749 1.00 117.67 264 VAL D O 1
ATOM 9364 N N . ARG D 1 265 ? -49.428 -1.272 39.906 1.00 123.41 265 ARG D N 1
ATOM 9365 C CA . ARG D 1 265 ? -49.076 0.069 40.360 1.00 121.04 265 ARG D CA 1
ATOM 9366 C C . ARG D 1 265 ? -47.771 0.032 41.140 1.00 133.94 265 ARG D C 1
ATOM 9367 O O . ARG D 1 265 ? -47.733 0.413 42.309 1.00 139.79 265 ARG D O 1
ATOM 9375 N N . PRO D 1 266 ? -46.652 -0.338 40.480 1.00 137.43 266 PRO D N 1
ATOM 9376 C CA . PRO D 1 266 ? -45.350 -0.451 41.154 1.00 130.09 266 PRO D CA 1
ATOM 9377 C C . PRO D 1 266 ? -44.547 0.846 41.199 1.00 126.09 266 PRO D C 1
ATOM 9378 O O . PRO D 1 266 ? -44.870 1.834 40.552 1.00 136.24 266 PRO D O 1
ATOM 9382 N N . ASP D 1 267 ? -43.448 0.805 41.941 1.00 127.99 267 ASP D N 1
ATOM 9383 C CA . ASP D 1 267 ? -42.612 1.997 42.087 1.00 134.46 267 ASP D CA 1
ATOM 9384 C C . ASP D 1 267 ? -41.798 2.283 40.836 1.00 132.08 267 ASP D C 1
ATOM 9385 O O . ASP D 1 267 ? -41.534 3.446 40.520 1.00 134.60 267 ASP D O 1
ATOM 9390 N N . LEU D 1 268 ? -41.384 1.262 40.111 1.00 130.85 268 LEU D N 1
ATOM 9391 C CA . LEU D 1 268 ? -40.714 1.534 38.855 1.00 145.66 268 LEU D CA 1
ATOM 9392 C C . LEU D 1 268 ? -41.267 0.604 37.775 1.00 146.04 268 LEU D C 1
ATOM 9393 O O . LEU D 1 268 ? -41.605 -0.554 38.055 1.00 146.12 268 LEU D O 1
ATOM 9398 N N . TYR D 1 269 ? -41.397 1.146 36.555 1.00 129.46 269 TYR D N 1
ATOM 9399 C CA . TYR D 1 269 ? -41.842 0.412 35.376 1.00 128.56 269 TYR D CA 1
ATOM 9400 C C . TYR D 1 269 ? -40.915 0.745 34.229 1.00 137.99 269 TYR D C 1
ATOM 9401 O O . TYR D 1 269 ? -40.854 1.903 33.808 1.00 146.12 269 TYR D O 1
ATOM 9410 N N . ILE D 1 270 ? -40.217 -0.258 33.707 1.00 131.30 270 ILE D N 1
ATOM 9411 C CA . ILE D 1 270 ? -39.362 -0.067 32.548 1.00 122.66 270 ILE D CA 1
ATOM 9412 C C . ILE D 1 270 ? -39.994 -0.782 31.369 1.00 131.17 270 ILE D C 1
ATOM 9413 O O . ILE D 1 270 ? -39.997 -2.018 31.293 1.00 133.58 270 ILE D O 1
ATOM 9418 N N . ALA D 1 271 ? -40.467 0.013 30.422 1.00 130.64 271 ALA D N 1
ATOM 9419 C CA . ALA D 1 271 ? -41.127 -0.461 29.225 1.00 135.91 271 ALA D CA 1
ATOM 9420 C C . ALA D 1 271 ? -40.078 -0.706 28.162 1.00 159.54 271 ALA D C 1
ATOM 9421 O O . ALA D 1 271 ? -39.560 0.239 27.552 1.00 174.47 271 ALA D O 1
ATOM 9423 N N . CYS D 1 272 ? -39.789 -1.960 27.912 1.00 156.75 272 CYS D N 1
ATOM 9424 C CA . CYS D 1 272 ? -38.773 -2.327 26.948 1.00 150.07 272 CYS D CA 1
ATOM 9425 C C . CYS D 1 272 ? -39.495 -2.748 25.699 1.00 145.08 272 CYS D C 1
ATOM 9426 O O . CYS D 1 272 ? -40.198 -3.758 25.714 1.00 154.94 272 CYS D O 1
ATOM 9429 N N . GLY D 1 273 ? -39.426 -1.905 24.672 1.00 137.18 273 GLY D N 1
ATOM 9430 C CA . GLY D 1 273 ? -39.926 -2.240 23.347 1.00 132.83 273 GLY D CA 1
ATOM 9431 C C . GLY D 1 273 ? -41.429 -2.338 23.293 1.00 133.88 273 GLY D C 1
ATOM 9432 O O . GLY D 1 273 ? -41.978 -3.207 22.597 1.00 136.50 273 GLY D O 1
ATOM 9433 N N . ILE D 1 274 ? -42.109 -1.457 24.007 1.00 131.71 274 ILE D N 1
ATOM 9434 C CA . ILE D 1 274 ? -43.549 -1.479 24.099 1.00 132.25 274 ILE D CA 1
ATOM 9435 C C . ILE D 1 274 ? -44.076 -0.221 23.452 1.00 135.41 274 ILE D C 1
ATOM 9436 O O . ILE D 1 274 ? -43.683 0.883 23.838 1.00 140.33 274 ILE D O 1
ATOM 9441 N N . SER D 1 275 ? -44.996 -0.384 22.501 1.00 136.87 275 SER D N 1
ATOM 9442 C CA . SER D 1 275 ? -45.513 0.783 21.805 1.00 135.05 275 SER D CA 1
ATOM 9443 C C . SER D 1 275 ? -46.493 1.546 22.670 1.00 130.75 275 SER D C 1
ATOM 9444 O O . SER D 1 275 ? -46.417 2.782 22.740 1.00 118.98 275 SER D O 1
ATOM 9447 N N . GLY D 1 276 ? -47.362 0.816 23.391 1.00 126.85 276 GLY D N 1
ATOM 9448 C CA . GLY D 1 276 ? -48.324 1.436 24.278 1.00 107.20 276 GLY D CA 1
ATOM 9449 C C . GLY D 1 276 ? -49.726 1.701 23.763 1.00 108.38 276 GLY D C 1
ATOM 9450 O O . GLY D 1 276 ? -50.217 2.834 23.756 1.00 109.12 276 GLY D O 1
ATOM 9451 N N . ALA D 1 277 ? -50.402 0.653 23.340 1.00 109.08 277 ALA D N 1
ATOM 9452 C CA . ALA D 1 277 ? -51.802 0.843 23.089 1.00 110.65 277 ALA D CA 1
ATOM 9453 C C . ALA D 1 277 ? -52.538 1.144 24.404 1.00 116.15 277 ALA D C 1
ATOM 9454 O O . ALA D 1 277 ? -52.051 0.836 25.505 1.00 109.41 277 ALA D O 1
ATOM 9456 N N . ILE D 1 278 ? -53.729 1.758 24.308 1.00 116.61 278 ILE D N 1
ATOM 9457 C CA . ILE D 1 278 ? -54.407 2.072 25.563 1.00 118.59 278 ILE D CA 1
ATOM 9458 C C . ILE D 1 278 ? -54.705 0.782 26.288 1.00 120.91 278 ILE D C 1
ATOM 9459 O O . ILE D 1 278 ? -54.793 0.765 27.515 1.00 124.19 278 ILE D O 1
ATOM 9464 N N . GLN D 1 279 ? -54.936 -0.308 25.532 1.00 121.04 279 GLN D N 1
ATOM 9465 C CA . GLN D 1 279 ? -55.156 -1.629 26.125 1.00 114.93 279 GLN D CA 1
ATOM 9466 C C . GLN D 1 279 ? -54.035 -1.959 27.053 1.00 115.76 279 GLN D C 1
ATOM 9467 O O . GLN D 1 279 ? -54.231 -2.673 28.036 1.00 125.67 279 GLN D O 1
ATOM 9473 N N . HIS D 1 280 ? -52.851 -1.442 26.764 1.00 110.33 280 HIS D N 1
ATOM 9474 C CA . HIS D 1 280 ? -51.745 -1.681 27.661 1.00 108.89 280 HIS D CA 1
ATOM 9475 C C . HIS D 1 280 ? -51.602 -0.606 28.722 1.00 122.93 280 HIS D C 1
ATOM 9476 O O . HIS D 1 280 ? -51.465 -0.926 29.902 1.00 122.12 280 HIS D O 1
ATOM 9483 N N . ILE D 1 281 ? -51.654 0.667 28.314 1.00 122.89 281 ILE D N 1
ATOM 9484 C CA . ILE D 1 281 ? -51.389 1.775 29.230 1.00 126.78 281 ILE D CA 1
ATOM 9485 C C . ILE D 1 281 ? -52.354 1.801 30.420 1.00 133.48 281 ILE D C 1
ATOM 9486 O O . ILE D 1 281 ? -51.937 2.058 31.557 1.00 124.23 281 ILE D O 1
ATOM 9491 N N . ALA D 1 282 ? -53.646 1.529 30.202 1.00 146.72 282 ALA D N 1
ATOM 9492 C CA . ALA D 1 282 ? -54.548 1.573 31.350 1.00 142.23 282 ALA D CA 1
ATOM 9493 C C . ALA D 1 282 ? -54.249 0.463 32.341 1.00 145.89 282 ALA D C 1
ATOM 9494 O O . ALA D 1 282 ? -54.858 0.423 33.420 1.00 158.75 282 ALA D O 1
ATOM 9496 N N . GLY D 1 283 ? -53.324 -0.424 32.008 1.00 128.00 283 GLY D N 1
ATOM 9497 C CA . GLY D 1 283 ? -52.810 -1.362 32.981 1.00 125.03 283 GLY D CA 1
ATOM 9498 C C . GLY D 1 283 ? -51.766 -0.814 33.933 1.00 121.89 283 GLY D C 1
ATOM 9499 O O . GLY D 1 283 ? -51.759 -1.206 35.097 1.00 138.10 283 GLY D O 1
ATOM 9500 N N . MET D 1 284 ? -50.894 0.094 33.474 1.00 113.56 284 MET D N 1
ATOM 9501 C CA . MET D 1 284 ? -49.794 0.582 34.285 1.00 114.91 284 MET D CA 1
ATOM 9502 C C . MET D 1 284 ? -49.636 2.094 34.285 1.00 125.78 284 MET D C 1
ATOM 9503 O O . MET D 1 284 ? -48.568 2.575 34.692 1.00 132.74 284 MET D O 1
ATOM 9508 N N . GLU D 1 285 ? -50.619 2.864 33.802 1.00 121.92 285 GLU D N 1
ATOM 9509 C CA . GLU D 1 285 ? -50.444 4.319 33.815 1.00 123.38 285 GLU D CA 1
ATOM 9510 C C . GLU D 1 285 ? -50.149 4.825 35.222 1.00 131.74 285 GLU D C 1
ATOM 9511 O O . GLU D 1 285 ? -49.530 5.882 35.394 1.00 133.13 285 GLU D O 1
ATOM 9517 N N . ASP D 1 286 ? -50.534 4.062 36.238 1.00 133.04 286 ASP D N 1
ATOM 9518 C CA . ASP D 1 286 ? -50.440 4.522 37.607 1.00 141.80 286 ASP D CA 1
ATOM 9519 C C . ASP D 1 286 ? -49.165 4.074 38.334 1.00 144.67 286 ASP D C 1
ATOM 9520 O O . ASP D 1 286 ? -49.159 3.982 39.554 1.00 147.58 286 ASP D O 1
ATOM 9525 N N . ALA D 1 287 ? -48.063 3.838 37.645 1.00 151.65 287 ALA D N 1
ATOM 9526 C CA . ALA D 1 287 ? -46.885 3.535 38.442 1.00 139.66 287 ALA D CA 1
ATOM 9527 C C . ALA D 1 287 ? -46.199 4.822 38.876 1.00 139.63 287 ALA D C 1
ATOM 9528 O O . ALA D 1 287 ? -46.382 5.897 38.300 1.00 139.64 287 ALA D O 1
ATOM 9530 N N . GLU D 1 288 ? -45.392 4.696 39.918 1.00 139.81 288 GLU D N 1
ATOM 9531 C CA . GLU D 1 288 ? -44.781 5.876 40.485 1.00 133.96 288 GLU D CA 1
ATOM 9532 C C . GLU D 1 288 ? -43.828 6.494 39.493 1.00 134.87 288 GLU D C 1
ATOM 9533 O O . GLU D 1 288 ? -43.789 7.716 39.349 1.00 144.06 288 GLU D O 1
ATOM 9539 N N . PHE D 1 289 ? -43.111 5.663 38.744 1.00 133.16 289 PHE D N 1
ATOM 9540 C CA . PHE D 1 289 ? -42.057 6.154 37.864 1.00 134.23 289 PHE D CA 1
ATOM 9541 C C . PHE D 1 289 ? -41.924 5.256 36.639 1.00 129.42 289 PHE D C 1
ATOM 9542 O O . PHE D 1 289 ? -41.664 4.057 36.768 1.00 128.67 289 PHE D O 1
ATOM 9550 N N . ILE D 1 290 ? -42.081 5.826 35.449 1.00 130.03 290 ILE D N 1
ATOM 9551 C CA . ILE D 1 290 ? -42.104 5.057 34.209 1.00 127.19 290 ILE D CA 1
ATOM 9552 C C . ILE D 1 290 ? -40.925 5.479 33.347 1.00 136.50 290 ILE D C 1
ATOM 9553 O O . ILE D 1 290 ? -40.767 6.668 33.043 1.00 140.59 290 ILE D O 1
ATOM 9558 N N . VAL D 1 291 ? -40.124 4.496 32.925 1.00 136.39 291 VAL D N 1
ATOM 9559 C CA . VAL D 1 291 ? -39.014 4.683 31.996 1.00 136.50 291 VAL D CA 1
ATOM 9560 C C . VAL D 1 291 ? -39.298 3.818 30.787 1.00 144.77 291 VAL D C 1
ATOM 9561 O O . VAL D 1 291 ? -39.683 2.654 30.941 1.00 148.72 291 VAL D O 1
ATOM 9565 N N . ALA D 1 292 ? -39.079 4.362 29.593 1.00 137.51 292 ALA D N 1
ATOM 9566 C CA . ALA D 1 292 ? -39.409 3.630 28.388 1.00 131.46 292 ALA D CA 1
ATOM 9567 C C . ALA D 1 292 ? -38.271 3.699 27.384 1.00 137.35 292 ALA D C 1
ATOM 9568 O O . ALA D 1 292 ? -37.683 4.763 27.152 1.00 142.76 292 ALA D O 1
ATOM 9570 N N . ILE D 1 293 ? -37.981 2.555 26.777 1.00 137.74 293 ILE D N 1
ATOM 9571 C CA . ILE D 1 293 ? -37.067 2.466 25.648 1.00 142.88 293 ILE D CA 1
ATOM 9572 C C . ILE D 1 293 ? -37.868 2.020 24.424 1.00 144.61 293 ILE D C 1
ATOM 9573 O O . ILE D 1 293 ? -38.601 1.021 24.472 1.00 143.37 293 ILE D O 1
ATOM 9578 N N . ASN D 1 294 ? -37.753 2.786 23.342 1.00 143.16 294 ASN D N 1
ATOM 9579 C CA . ASN D 1 294 ? -38.335 2.469 22.044 1.00 145.61 294 ASN D CA 1
ATOM 9580 C C . ASN D 1 294 ? -37.388 3.032 20.971 1.00 151.42 294 ASN D C 1
ATOM 9581 O O . ASN D 1 294 ? -36.632 3.977 21.226 1.00 161.07 294 ASN D O 1
ATOM 9586 N N . LYS D 1 295 ? -37.367 2.388 19.791 1.00 134.14 295 LYS D N 1
ATOM 9587 C CA . LYS D 1 295 ? -36.609 2.927 18.673 1.00 144.09 295 LYS D CA 1
ATOM 9588 C C . LYS D 1 295 ? -37.331 4.094 17.987 1.00 159.88 295 LYS D C 1
ATOM 9589 O O . LYS D 1 295 ? -36.689 4.944 17.367 1.00 167.27 295 LYS D O 1
ATOM 9595 N N . ASN D 1 296 ? -38.657 4.141 18.103 1.00 156.20 296 ASN D N 1
ATOM 9596 C CA . ASN D 1 296 ? -39.566 5.094 17.468 1.00 139.34 296 ASN D CA 1
ATOM 9597 C C . ASN D 1 296 ? -39.929 6.210 18.441 1.00 144.62 296 ASN D C 1
ATOM 9598 O O . ASN D 1 296 ? -40.597 5.918 19.445 1.00 152.89 296 ASN D O 1
ATOM 9603 N N . PRO D 1 297 ? -39.589 7.483 18.209 1.00 141.73 297 PRO D N 1
ATOM 9604 C CA . PRO D 1 297 ? -39.962 8.531 19.183 1.00 147.81 297 PRO D CA 1
ATOM 9605 C C . PRO D 1 297 ? -41.443 8.893 19.173 1.00 153.59 297 PRO D C 1
ATOM 9606 O O . PRO D 1 297 ? -41.921 9.555 20.099 1.00 158.41 297 PRO D O 1
ATOM 9610 N N . GLU D 1 298 ? -42.186 8.445 18.179 1.00 155.05 298 GLU D N 1
ATOM 9611 C CA . GLU D 1 298 ? -43.606 8.719 18.051 1.00 159.98 298 GLU D CA 1
ATOM 9612 C C . GLU D 1 298 ? -44.461 7.616 18.689 1.00 143.55 298 GLU D C 1
ATOM 9613 O O . GLU D 1 298 ? -45.664 7.504 18.384 1.00 129.88 298 GLU D O 1
ATOM 9619 N N . ALA D 1 299 ? -43.846 6.765 19.511 1.00 142.74 299 ALA D N 1
ATOM 9620 C CA . ALA D 1 299 ? -44.600 5.770 20.272 1.00 145.76 299 ALA D CA 1
ATOM 9621 C C . ALA D 1 299 ? -45.653 6.455 21.138 1.00 137.37 299 ALA D C 1
ATOM 9622 O O . ALA D 1 299 ? -45.403 7.545 21.646 1.00 134.92 299 ALA D O 1
ATOM 9624 N N . PRO D 1 300 ? -46.848 5.873 21.294 1.00 137.64 300 PRO D N 1
ATOM 9625 C CA . PRO D 1 300 ? -47.859 6.543 22.110 1.00 142.42 300 PRO D CA 1
ATOM 9626 C C . PRO D 1 300 ? -47.505 6.495 23.568 1.00 150.35 300 PRO D C 1
ATOM 9627 O O . PRO D 1 300 ? -47.989 7.327 24.339 1.00 164.23 300 PRO D O 1
ATOM 9631 N N . ILE D 1 301 ? -46.598 5.603 23.951 1.00 142.83 301 ILE D N 1
ATOM 9632 C CA . ILE D 1 301 ? -45.900 5.618 25.233 1.00 131.60 301 ILE D CA 1
ATOM 9633 C C . ILE D 1 301 ? -45.074 6.906 25.135 1.00 134.58 301 ILE D C 1
ATOM 9634 O O . ILE D 1 301 ? -45.267 7.664 24.193 1.00 142.48 301 ILE D O 1
ATOM 9639 N N . PHE D 1 302 ? -44.271 7.270 26.130 1.00 136.88 302 PHE D N 1
ATOM 9640 C CA . PHE D 1 302 ? -43.461 8.506 26.106 1.00 137.70 302 PHE D CA 1
ATOM 9641 C C . PHE D 1 302 ? -44.365 9.700 26.284 1.00 146.29 302 PHE D C 1
ATOM 9642 O O . PHE D 1 302 ? -43.960 10.713 26.859 1.00 157.90 302 PHE D O 1
ATOM 9650 N N . LYS D 1 303 ? -45.606 9.571 25.808 1.00 140.16 303 LYS D N 1
ATOM 9651 C CA . LYS D 1 303 ? -46.624 10.475 26.266 1.00 141.74 303 LYS D CA 1
ATOM 9652 C C . LYS D 1 303 ? -46.850 10.208 27.742 1.00 141.64 303 LYS D C 1
ATOM 9653 O O . LYS D 1 303 ? -47.422 11.049 28.436 1.00 147.77 303 LYS D O 1
ATOM 9659 N N . TYR D 1 304 ? -46.331 9.073 28.233 1.00 129.68 304 TYR D N 1
ATOM 9660 C CA . TYR D 1 304 ? -46.485 8.648 29.597 1.00 128.31 304 TYR D CA 1
ATOM 9661 C C . TYR D 1 304 ? -45.192 8.515 30.384 1.00 139.28 304 TYR D C 1
ATOM 9662 O O . TYR D 1 304 ? -45.253 8.360 31.615 1.00 130.55 304 TYR D O 1
ATOM 9671 N N . ALA D 1 305 ? -44.032 8.576 29.745 1.00 143.20 305 ALA D N 1
ATOM 9672 C CA . ALA D 1 305 ? -42.812 8.277 30.477 1.00 142.73 305 ALA D CA 1
ATOM 9673 C C . ALA D 1 305 ? -42.304 9.491 31.223 1.00 144.98 305 ALA D C 1
ATOM 9674 O O . ALA D 1 305 ? -42.428 10.633 30.771 1.00 147.24 305 ALA D O 1
ATOM 9676 N N . ASP D 1 306 ? -41.796 9.232 32.414 1.00 147.92 306 ASP D N 1
ATOM 9677 C CA . ASP D 1 306 ? -41.006 10.237 33.095 1.00 151.02 306 ASP D CA 1
ATOM 9678 C C . ASP D 1 306 ? -39.624 10.337 32.474 1.00 150.64 306 ASP D C 1
ATOM 9679 O O . ASP D 1 306 ? -39.032 11.418 32.441 1.00 158.06 306 ASP D O 1
ATOM 9684 N N . VAL D 1 307 ? -39.108 9.232 31.949 1.00 140.05 307 VAL D N 1
ATOM 9685 C CA . VAL D 1 307 ? -37.833 9.219 31.254 1.00 140.82 307 VAL D CA 1
ATOM 9686 C C . VAL D 1 307 ? -38.018 8.397 29.972 1.00 146.23 307 VAL D C 1
ATOM 9687 O O . VAL D 1 307 ? -38.021 7.158 30.006 1.00 148.20 307 VAL D O 1
ATOM 9691 N N . GLY D 1 308 ? -38.173 9.085 28.839 1.00 140.93 308 GLY D N 1
ATOM 9692 C CA . GLY D 1 308 ? -38.318 8.417 27.565 1.00 138.32 308 GLY D CA 1
ATOM 9693 C C . GLY D 1 308 ? -37.002 8.358 26.828 1.00 145.89 308 GLY D C 1
ATOM 9694 O O . GLY D 1 308 ? -36.520 9.379 26.337 1.00 144.42 308 GLY D O 1
ATOM 9695 N N . ILE D 1 309 ? -36.385 7.187 26.790 1.00 153.28 309 ILE D N 1
ATOM 9696 C CA . ILE D 1 309 ? -35.142 6.956 26.062 1.00 159.97 309 ILE D CA 1
ATOM 9697 C C . ILE D 1 309 ? -35.482 6.335 24.731 1.00 161.19 309 ILE D C 1
ATOM 9698 O O . ILE D 1 309 ? -36.306 5.415 24.669 1.00 153.30 309 ILE D O 1
ATOM 9703 N N . VAL D 1 310 ? -34.839 6.834 23.670 1.00 168.40 310 VAL D N 1
ATOM 9704 C CA . VAL D 1 310 ? -35.052 6.379 22.297 1.00 159.05 310 VAL D CA 1
ATOM 9705 C C . VAL D 1 310 ? -33.798 5.662 21.824 1.00 159.16 310 VAL D C 1
ATOM 9706 O O . VAL D 1 310 ? -32.759 6.286 21.563 1.00 169.36 310 VAL D O 1
ATOM 9710 N N . GLY D 1 311 ? -33.890 4.346 21.727 1.00 145.86 311 GLY D N 1
ATOM 9711 C CA . GLY D 1 311 ? -32.721 3.606 21.310 1.00 155.87 311 GLY D CA 1
ATOM 9712 C C . GLY D 1 311 ? -33.066 2.154 21.102 1.00 161.56 311 GLY D C 1
ATOM 9713 O O . GLY D 1 311 ? -34.205 1.717 21.306 1.00 153.41 311 GLY D O 1
ATOM 9714 N N . ASP D 1 312 ? -32.045 1.418 20.670 1.00 168.73 312 ASP D N 1
ATOM 9715 C CA . ASP D 1 312 ? -32.162 -0.018 20.505 1.00 177.30 312 ASP D CA 1
ATOM 9716 C C . ASP D 1 312 ? -32.243 -0.678 21.869 1.00 181.33 312 ASP D C 1
ATOM 9717 O O . ASP D 1 312 ? -31.490 -0.341 22.789 1.00 187.51 312 ASP D O 1
ATOM 9722 N N . VAL D 1 313 ? -33.158 -1.624 22.014 1.00 171.93 313 VAL D N 1
ATOM 9723 C CA . VAL D 1 313 ? -33.225 -2.316 23.287 1.00 163.77 313 VAL D CA 1
ATOM 9724 C C . VAL D 1 313 ? -31.953 -3.126 23.501 1.00 166.39 313 VAL D C 1
ATOM 9725 O O . VAL D 1 313 ? -31.270 -2.967 24.518 1.00 172.49 313 VAL D O 1
ATOM 9729 N N . HIS D 1 314 ? -31.571 -3.950 22.518 1.00 166.08 314 HIS D N 1
ATOM 9730 C CA . HIS D 1 314 ? -30.412 -4.827 22.697 1.00 170.81 314 HIS D CA 1
ATOM 9731 C C . HIS D 1 314 ? -29.095 -4.084 22.798 1.00 170.18 314 HIS D C 1
ATOM 9732 O O . HIS D 1 314 ? -28.073 -4.749 22.982 1.00 177.66 314 HIS D O 1
ATOM 9739 N N . LYS D 1 315 ? -29.080 -2.753 22.704 1.00 162.64 315 LYS D N 1
ATOM 9740 C CA . LYS D 1 315 ? -27.862 -1.983 22.905 1.00 169.88 315 LYS D CA 1
ATOM 9741 C C . LYS D 1 315 ? -27.905 -1.055 24.114 1.00 163.96 315 LYS D C 1
ATOM 9742 O O . LYS D 1 315 ? -26.875 -0.832 24.767 1.00 154.91 315 LYS D O 1
ATOM 9748 N N . VAL D 1 316 ? -29.074 -0.528 24.437 1.00 153.49 316 VAL D N 1
ATOM 9749 C CA . VAL D 1 316 ? -29.222 0.192 25.684 1.00 162.00 316 VAL D CA 1
ATOM 9750 C C . VAL D 1 316 ? -29.100 -0.767 26.859 1.00 170.94 316 VAL D C 1
ATOM 9751 O O . VAL D 1 316 ? -28.352 -0.513 27.809 1.00 179.45 316 VAL D O 1
ATOM 9755 N N . LEU D 1 317 ? -29.829 -1.889 26.807 1.00 164.96 317 LEU D N 1
ATOM 9756 C CA . LEU D 1 317 ? -29.958 -2.742 27.986 1.00 157.20 317 LEU D CA 1
ATOM 9757 C C . LEU D 1 317 ? -28.622 -3.245 28.515 1.00 170.18 317 LEU D C 1
ATOM 9758 O O . LEU D 1 317 ? -28.316 -2.997 29.693 1.00 173.93 317 LEU D O 1
ATOM 9763 N N . PRO D 1 318 ? -27.770 -3.911 27.731 1.00 169.87 318 PRO D N 1
ATOM 9764 C CA . PRO D 1 318 ? -26.506 -4.377 28.316 1.00 173.61 318 PRO D CA 1
ATOM 9765 C C . PRO D 1 318 ? -25.604 -3.237 28.764 1.00 175.95 318 PRO D C 1
ATOM 9766 O O . PRO D 1 318 ? -24.747 -3.452 29.634 1.00 177.61 318 PRO D O 1
ATOM 9770 N N . GLU D 1 319 ? -25.770 -2.034 28.192 1.00 174.39 319 GLU D N 1
ATOM 9771 C CA . GLU D 1 319 ? -25.013 -0.878 28.661 1.00 178.66 319 GLU D CA 1
ATOM 9772 C C . GLU D 1 319 ? -25.542 -0.442 30.023 1.00 180.03 319 GLU D C 1
ATOM 9773 O O . GLU D 1 319 ? -24.768 -0.045 30.907 1.00 185.83 319 GLU D O 1
ATOM 9779 N N . LEU D 1 320 ? -26.863 -0.553 30.216 1.00 171.59 320 LEU D N 1
ATOM 9780 C CA . LEU D 1 320 ? -27.470 -0.320 31.526 1.00 172.85 320 LEU D CA 1
ATOM 9781 C C . LEU D 1 320 ? -27.045 -1.376 32.541 1.00 174.78 320 LEU D C 1
ATOM 9782 O O . LEU D 1 320 ? -26.814 -1.069 33.718 1.00 172.83 320 LEU D O 1
ATOM 9787 N N . ILE D 1 321 ? -26.919 -2.620 32.092 1.00 179.25 321 ILE D N 1
ATOM 9788 C CA . ILE D 1 321 ? -26.404 -3.695 32.931 1.00 185.39 321 ILE D CA 1
ATOM 9789 C C . ILE D 1 321 ? -24.961 -3.427 33.361 1.00 191.62 321 ILE D C 1
ATOM 9790 O O . ILE D 1 321 ? -24.636 -3.472 34.550 1.00 187.35 321 ILE D O 1
ATOM 9795 N N . SER D 1 322 ? -24.073 -3.128 32.416 1.00 201.05 322 SER D N 1
ATOM 9796 C CA . SER D 1 322 ? -22.687 -2.914 32.807 1.00 212.68 322 SER D CA 1
ATOM 9797 C C . SER D 1 322 ? -22.553 -1.708 33.728 1.00 218.98 322 SER D C 1
ATOM 9798 O O . SER D 1 322 ? -21.803 -1.755 34.714 1.00 230.79 322 SER D O 1
ATOM 9801 N N . GLN D 1 323 ? -23.309 -0.635 33.462 1.00 211.08 323 GLN D N 1
ATOM 9802 C CA . GLN D 1 323 ? -23.213 0.527 34.345 1.00 210.57 323 GLN D CA 1
ATOM 9803 C C . GLN D 1 323 ? -23.734 0.202 35.743 1.00 206.41 323 GLN D C 1
ATOM 9804 O O . GLN D 1 323 ? -23.125 0.608 36.747 1.00 218.94 323 GLN D O 1
ATOM 9810 N N . LEU D 1 324 ? -24.798 -0.600 35.844 1.00 187.27 324 LEU D N 1
ATOM 9811 C CA . LEU D 1 324 ? -25.331 -0.880 37.178 1.00 180.73 324 LEU D CA 1
ATOM 9812 C C . LEU D 1 324 ? -24.503 -1.896 37.949 1.00 188.10 324 LEU D C 1
ATOM 9813 O O . LEU D 1 324 ? -24.321 -1.751 39.162 1.00 200.24 324 LEU D O 1
ATOM 9818 N N . SER D 1 325 ? -24.033 -2.948 37.288 1.00 185.10 325 SER D N 1
ATOM 9819 C CA . SER D 1 325 ? -23.138 -3.870 37.966 1.00 191.54 325 SER D CA 1
ATOM 9820 C C . SER D 1 325 ? -21.856 -3.162 38.423 1.00 194.44 325 SER D C 1
ATOM 9821 O O . SER D 1 325 ? -21.278 -3.544 39.455 1.00 198.47 325 SER D O 1
ATOM 9824 N N . VAL D 1 326 ? -21.430 -2.093 37.724 1.00 194.60 326 VAL D N 1
ATOM 9825 C CA . VAL D 1 326 ? -20.315 -1.302 38.262 1.00 211.37 326 VAL D CA 1
ATOM 9826 C C . VAL D 1 326 ? -20.750 -0.421 39.441 1.00 222.07 326 VAL D C 1
ATOM 9827 O O . VAL D 1 326 ? -19.944 -0.144 40.350 1.00 226.74 326 VAL D O 1
ATOM 9831 N N . ALA D 1 327 ? -22.007 0.038 39.460 1.00 224.49 327 ALA D N 1
ATOM 9832 C CA . ALA D 1 327 ? -22.485 0.809 40.612 1.00 230.52 327 ALA D CA 1
ATOM 9833 C C . ALA D 1 327 ? -22.508 -0.033 41.881 1.00 234.62 327 ALA D C 1
ATOM 9834 O O . ALA D 1 327 ? -21.800 0.267 42.852 1.00 247.67 327 ALA D O 1
ATOM 9836 N N . LYS D 1 328 ? -23.286 -1.124 41.878 1.00 221.05 328 LYS D N 1
ATOM 9837 C CA . LYS D 1 328 ? -23.425 -1.888 43.113 1.00 214.21 328 LYS D CA 1
ATOM 9838 C C . LYS D 1 328 ? -22.258 -2.853 43.395 1.00 221.19 328 LYS D C 1
ATOM 9839 O O . LYS D 1 328 ? -22.201 -3.409 44.503 1.00 216.60 328 LYS D O 1
ATOM 9845 N N . GLU D 1 329 ? -21.305 -3.046 42.465 1.00 230.24 329 GLU D N 1
ATOM 9846 C CA . GLU D 1 329 ? -20.067 -3.745 42.830 1.00 238.16 329 GLU D CA 1
ATOM 9847 C C . GLU D 1 329 ? -19.152 -2.883 43.695 1.00 242.72 329 GLU D C 1
ATOM 9848 O O . GLU D 1 329 ? -18.725 -3.306 44.779 1.00 241.04 329 GLU D O 1
ATOM 9854 N N . LYS D 1 330 ? -18.832 -1.674 43.222 1.00 247.83 330 LYS D N 1
ATOM 9855 C CA . LYS D 1 330 ? -17.897 -0.787 43.916 1.00 259.57 330 LYS D CA 1
ATOM 9856 C C . LYS D 1 330 ? -18.565 -0.115 45.103 1.00 249.79 330 LYS D C 1
ATOM 9857 O O . LYS D 1 330 ? -17.977 -0.034 46.194 1.00 245.35 330 LYS D O 1
ATOM 9863 N N . GLY D 1 331 ? -19.753 0.452 44.861 1.00 236.17 331 GLY D N 1
ATOM 9864 C CA . GLY D 1 331 ? -20.595 1.046 45.882 1.00 226.44 331 GLY D CA 1
ATOM 9865 C C . GLY D 1 331 ? -21.895 0.279 46.048 1.00 210.60 331 GLY D C 1
ATOM 9866 O O . GLY D 1 331 ? -22.165 -0.304 47.101 1.00 205.32 331 GLY D O 1
ATOM 9867 N N . MET E 2 1 ? -56.028 -20.635 77.095 1.00 140.34 6 MET E N 1
ATOM 9868 C CA . MET E 2 1 ? -54.955 -19.734 76.647 1.00 134.71 6 MET E CA 1
ATOM 9869 C C . MET E 2 1 ? -55.460 -18.420 76.107 1.00 122.99 6 MET E C 1
ATOM 9870 O O . MET E 2 1 ? -56.201 -18.394 75.177 1.00 123.08 6 MET E O 1
ATOM 9875 N N . ASN E 2 2 ? -55.046 -17.301 76.640 1.00 121.84 7 ASN E N 1
ATOM 9876 C CA . ASN E 2 2 ? -55.727 -16.067 76.324 1.00 123.55 7 ASN E CA 1
ATOM 9877 C C . ASN E 2 2 ? -54.900 -15.266 75.343 1.00 122.85 7 ASN E C 1
ATOM 9878 O O . ASN E 2 2 ? -53.714 -14.993 75.597 1.00 123.60 7 ASN E O 1
ATOM 9883 N N . ILE E 2 3 ? -55.544 -14.868 74.234 1.00 125.60 8 ILE E N 1
ATOM 9884 C CA . ILE E 2 3 ? -54.911 -14.079 73.183 1.00 117.75 8 ILE E CA 1
ATOM 9885 C C . ILE E 2 3 ? -55.705 -12.798 72.995 1.00 112.09 8 ILE E C 1
ATOM 9886 O O . ILE E 2 3 ? -56.934 -12.849 72.833 1.00 102.99 8 ILE E O 1
ATOM 9891 N N . VAL E 2 4 ? -55.003 -11.656 73.055 1.00 104.07 9 VAL E N 1
ATOM 9892 C CA . VAL E 2 4 ? -55.591 -10.337 72.835 1.00 105.31 9 VAL E CA 1
ATOM 9893 C C . VAL E 2 4 ? -54.910 -9.715 71.634 1.00 119.08 9 VAL E C 1
ATOM 9894 O O . VAL E 2 4 ? -53.674 -9.612 71.605 1.00 116.99 9 VAL E O 1
ATOM 9898 N N . VAL E 2 5 ? -55.731 -9.262 70.672 1.00 126.42 10 VAL E N 1
ATOM 9899 C CA . VAL E 2 5 ? -55.319 -8.717 69.379 1.00 115.72 10 VAL E CA 1
ATOM 9900 C C . VAL E 2 5 ? -55.718 -7.253 69.295 1.00 112.69 10 VAL E C 1
ATOM 9901 O O . VAL E 2 5 ? -56.900 -6.913 69.489 1.00 100.28 10 VAL E O 1
ATOM 9905 N N . CYS E 2 6 ? -54.758 -6.406 68.938 1.00 110.58 11 CYS E N 1
ATOM 9906 C CA . CYS E 2 6 ? -54.998 -4.976 68.765 1.00 107.42 11 CYS E CA 1
ATOM 9907 C C . CYS E 2 6 ? -55.217 -4.640 67.294 1.00 107.19 11 CYS E C 1
ATOM 9908 O O . CYS E 2 6 ? -54.262 -4.462 66.543 1.00 131.73 11 CYS E O 1
ATOM 9911 N N . ILE E 2 7 ? -56.441 -4.496 66.880 1.00 96.74 12 ILE E N 1
ATOM 9912 C CA . ILE E 2 7 ? -56.703 -4.161 65.487 1.00 105.14 12 ILE E CA 1
ATOM 9913 C C . ILE E 2 7 ? -57.032 -2.693 65.425 1.00 111.84 12 ILE E C 1
ATOM 9914 O O . ILE E 2 7 ? -57.646 -2.163 66.344 1.00 114.65 12 ILE E O 1
ATOM 9919 N N . LYS E 2 8 ? -56.631 -2.027 64.337 1.00 116.69 13 LYS E N 1
ATOM 9920 C CA . LYS E 2 8 ? -56.890 -0.597 64.130 1.00 114.69 13 LYS E CA 1
ATOM 9921 C C . LYS E 2 8 ? -57.643 -0.357 62.818 1.00 104.37 13 LYS E C 1
ATOM 9922 O O . LYS E 2 8 ? -57.179 -0.755 61.749 1.00 111.67 13 LYS E O 1
ATOM 9928 N N . GLN E 2 9 ? -58.798 0.293 62.888 1.00 103.85 14 GLN E N 1
ATOM 9929 C CA . GLN E 2 9 ? -59.558 0.604 61.682 1.00 103.53 14 GLN E CA 1
ATOM 9930 C C . GLN E 2 9 ? -58.876 1.750 60.979 1.00 118.12 14 GLN E C 1
ATOM 9931 O O . GLN E 2 9 ? -58.617 2.779 61.610 1.00 128.42 14 GLN E O 1
ATOM 9937 N N . VAL E 2 10 ? -58.485 1.533 59.722 1.00 110.14 15 VAL E N 1
ATOM 9938 C CA . VAL E 2 10 ? -57.800 2.533 58.886 1.00 114.37 15 VAL E CA 1
ATOM 9939 C C . VAL E 2 10 ? -58.420 2.698 57.511 1.00 115.12 15 VAL E C 1
ATOM 9940 O O . VAL E 2 10 ? -58.875 1.723 56.894 1.00 129.77 15 VAL E O 1
ATOM 9944 N N . PRO E 2 11 ? -58.351 3.888 56.947 1.00 114.77 16 PRO E N 1
ATOM 9945 C CA . PRO E 2 11 ? -58.781 4.054 55.554 1.00 123.94 16 PRO E CA 1
ATOM 9946 C C . PRO E 2 11 ? -57.754 3.429 54.620 1.00 130.08 16 PRO E C 1
ATOM 9947 O O . PRO E 2 11 ? -56.553 3.632 54.789 1.00 134.90 16 PRO E O 1
ATOM 9951 N N . ASP E 2 12 ? -58.218 2.664 53.634 1.00 132.69 17 ASP E N 1
ATOM 9952 C CA . ASP E 2 12 ? -57.292 1.877 52.811 1.00 127.55 17 ASP E CA 1
ATOM 9953 C C . ASP E 2 12 ? -56.457 2.845 51.997 1.00 119.91 17 ASP E C 1
ATOM 9954 O O . ASP E 2 12 ? -56.912 3.370 50.993 1.00 118.78 17 ASP E O 1
ATOM 9959 N N . THR E 2 13 ? -55.240 3.129 52.429 1.00 121.82 18 THR E N 1
ATOM 9960 C CA . THR E 2 13 ? -54.583 4.234 51.756 1.00 126.55 18 THR E CA 1
ATOM 9961 C C . THR E 2 13 ? -53.973 3.834 50.437 1.00 125.96 18 THR E C 1
ATOM 9962 O O . THR E 2 13 ? -53.394 4.696 49.761 1.00 134.52 18 THR E O 1
ATOM 9966 N N . THR E 2 14 ? -54.101 2.573 50.032 1.00 115.77 19 THR E N 1
ATOM 9967 C CA . THR E 2 14 ? -53.766 2.263 48.648 1.00 121.71 19 THR E CA 1
ATOM 9968 C C . THR E 2 14 ? -54.743 2.939 47.694 1.00 132.06 19 THR E C 1
ATOM 9969 O O . THR E 2 14 ? -54.330 3.626 46.752 1.00 140.38 19 THR E O 1
ATOM 9973 N N . GLU E 2 15 ? -56.026 2.855 47.990 1.00 128.73 20 GLU E N 1
ATOM 9974 C CA . GLU E 2 15 ? -57.082 3.361 47.150 1.00 137.30 20 GLU E CA 1
ATOM 9975 C C . GLU E 2 15 ? -57.167 4.844 47.123 1.00 143.79 20 GLU E C 1
ATOM 9976 O O . GLU E 2 15 ? -58.096 5.393 46.497 1.00 156.85 20 GLU E O 1
ATOM 9982 N N . VAL E 2 16 ? -56.191 5.547 47.668 1.00 139.55 21 VAL E N 1
ATOM 9983 C CA . VAL E 2 16 ? -56.211 6.998 47.717 1.00 142.99 21 VAL E CA 1
ATOM 9984 C C . VAL E 2 16 ? -55.377 7.482 46.552 1.00 150.08 21 VAL E C 1
ATOM 9985 O O . VAL E 2 16 ? -54.307 6.930 46.275 1.00 154.06 21 VAL E O 1
ATOM 9989 N N . LYS E 2 17 ? -55.907 8.461 45.832 1.00 152.81 22 LYS E N 1
ATOM 9990 C CA . LYS E 2 17 ? -55.269 9.082 44.691 1.00 157.66 22 LYS E CA 1
ATOM 9991 C C . LYS E 2 17 ? -55.395 10.580 44.849 1.00 171.98 22 LYS E C 1
ATOM 9992 O O . LYS E 2 17 ? -56.125 11.060 45.709 1.00 178.04 22 LYS E O 1
ATOM 9998 N N . LEU E 2 18 ? -54.603 11.326 44.100 1.00 181.74 23 LEU E N 1
ATOM 9999 C CA . LEU E 2 18 ? -54.741 12.771 44.121 1.00 189.94 23 LEU E CA 1
ATOM 10000 C C . LEU E 2 18 ? -55.356 13.190 42.797 1.00 199.97 23 LEU E C 1
ATOM 10001 O O . LEU E 2 18 ? -54.862 12.805 41.733 1.00 205.28 23 LEU E O 1
ATOM 10006 N N . ASP E 2 19 ? -56.466 13.905 42.869 1.00 204.55 24 ASP E N 1
ATOM 10007 C CA . ASP E 2 19 ? -57.135 14.404 41.675 1.00 219.00 24 ASP E CA 1
ATOM 10008 C C . ASP E 2 19 ? -56.228 15.423 40.979 1.00 222.26 24 ASP E C 1
ATOM 10009 O O . ASP E 2 19 ? -55.884 16.445 41.592 1.00 220.73 24 ASP E O 1
ATOM 10014 N N . PRO E 2 20 ? -55.761 15.168 39.738 1.00 221.93 25 PRO E N 1
ATOM 10015 C CA . PRO E 2 20 ? -54.917 16.174 39.061 1.00 219.24 25 PRO E CA 1
ATOM 10016 C C . PRO E 2 20 ? -55.600 17.510 38.815 1.00 219.37 25 PRO E C 1
ATOM 10017 O O . PRO E 2 20 ? -54.940 18.548 38.929 1.00 223.06 25 PRO E O 1
ATOM 10021 N N . ASN E 2 21 ? -56.895 17.541 38.517 1.00 214.20 26 ASN E N 1
ATOM 10022 C CA . ASN E 2 21 ? -57.514 18.841 38.285 1.00 220.41 26 ASN E CA 1
ATOM 10023 C C . ASN E 2 21 ? -57.910 19.566 39.568 1.00 226.98 26 ASN E C 1
ATOM 10024 O O . ASN E 2 21 ? -58.553 20.619 39.490 1.00 237.57 26 ASN E O 1
ATOM 10029 N N . THR E 2 22 ? -57.558 19.022 40.732 1.00 222.04 27 THR E N 1
ATOM 10030 C CA . THR E 2 22 ? -57.484 19.794 41.968 1.00 220.42 27 THR E CA 1
ATOM 10031 C C . THR E 2 22 ? -56.072 19.850 42.549 1.00 218.66 27 THR E C 1
ATOM 10032 O O . THR E 2 22 ? -55.668 20.900 43.058 1.00 218.35 27 THR E O 1
ATOM 10036 N N . GLY E 2 23 ? -55.284 18.766 42.457 1.00 213.68 28 GLY E N 1
ATOM 10037 C CA . GLY E 2 23 ? -53.979 18.682 43.095 1.00 209.37 28 GLY E CA 1
ATOM 10038 C C . GLY E 2 23 ? -54.028 18.000 44.457 1.00 201.40 28 GLY E C 1
ATOM 10039 O O . GLY E 2 23 ? -53.050 17.350 44.882 1.00 190.17 28 GLY E O 1
ATOM 10040 N N . THR E 2 24 ? -55.157 18.146 45.143 1.00 199.34 29 THR E N 1
ATOM 10041 C CA . THR E 2 24 ? -55.377 17.708 46.506 1.00 192.79 29 THR E CA 1
ATOM 10042 C C . THR E 2 24 ? -55.620 16.198 46.565 1.00 181.27 29 THR E C 1
ATOM 10043 O O . THR E 2 24 ? -55.579 15.497 45.547 1.00 174.13 29 THR E O 1
ATOM 10047 N N . LEU E 2 25 ? -55.905 15.701 47.779 1.00 173.17 30 LEU E N 1
ATOM 10048 C CA . LEU E 2 25 ? -56.191 14.289 48.009 1.00 165.14 30 LEU E CA 1
ATOM 10049 C C . LEU E 2 25 ? -57.669 14.009 47.802 1.00 182.63 30 LEU E C 1
ATOM 10050 O O . LEU E 2 25 ? -58.516 14.769 48.279 1.00 190.11 30 LEU E O 1
ATOM 10055 N N . ILE E 2 26 ? -57.979 12.898 47.124 1.00 194.32 31 ILE E N 1
ATOM 10056 C CA . ILE E 2 26 ? -59.380 12.586 46.830 1.00 198.54 31 ILE E CA 1
ATOM 10057 C C . ILE E 2 26 ? -60.077 12.228 48.135 1.00 202.73 31 ILE E C 1
ATOM 10058 O O . ILE E 2 26 ? -59.653 11.329 48.882 1.00 183.12 31 ILE E O 1
ATOM 10063 N N . ARG E 2 27 ? -61.147 12.959 48.412 1.00 218.69 32 ARG E N 1
ATOM 10064 C CA . ARG E 2 27 ? -61.778 13.005 49.712 1.00 218.32 32 ARG E CA 1
ATOM 10065 C C . ARG E 2 27 ? -62.332 11.632 50.102 1.00 211.10 32 ARG E C 1
ATOM 10066 O O . ARG E 2 27 ? -61.755 10.956 50.965 1.00 191.13 32 ARG E O 1
ATOM 10074 N N . ASP E 2 28 ? -63.387 11.178 49.421 1.00 220.02 33 ASP E N 1
ATOM 10075 C CA . ASP E 2 28 ? -64.072 9.926 49.745 1.00 214.76 33 ASP E CA 1
ATOM 10076 C C . ASP E 2 28 ? -63.977 8.950 48.569 1.00 204.30 33 ASP E C 1
ATOM 10077 O O . ASP E 2 28 ? -63.227 9.162 47.615 1.00 205.56 33 ASP E O 1
ATOM 10082 N N . GLY E 2 29 ? -64.784 7.888 48.627 1.00 193.22 34 GLY E N 1
ATOM 10083 C CA . GLY E 2 29 ? -64.616 6.742 47.758 1.00 187.66 34 GLY E CA 1
ATOM 10084 C C . GLY E 2 29 ? -63.651 5.716 48.310 1.00 180.89 34 GLY E C 1
ATOM 10085 O O . GLY E 2 29 ? -63.411 4.687 47.664 1.00 177.41 34 GLY E O 1
ATOM 10086 N N . VAL E 2 30 ? -63.007 6.040 49.421 1.00 174.03 35 VAL E N 1
ATOM 10087 C CA . VAL E 2 30 ? -62.028 5.190 50.088 1.00 163.59 35 VAL E CA 1
ATOM 10088 C C . VAL E 2 30 ? -62.694 4.482 51.267 1.00 169.78 35 VAL E C 1
ATOM 10089 O O . VAL E 2 30 ? -63.190 5.158 52.175 1.00 173.22 35 VAL E O 1
ATOM 10093 N N . PRO E 2 31 ? -62.718 3.144 51.312 1.00 169.57 36 PRO E N 1
ATOM 10094 C CA . PRO E 2 31 ? -63.344 2.443 52.443 1.00 155.22 36 PRO E CA 1
ATOM 10095 C C . PRO E 2 31 ? -62.494 2.550 53.679 1.00 144.07 36 PRO E C 1
ATOM 10096 O O . PRO E 2 31 ? -61.322 2.913 53.607 1.00 145.18 36 PRO E O 1
ATOM 10100 N N . SER E 2 32 ? -63.124 2.296 54.833 1.00 143.40 37 SER E N 1
ATOM 10101 C CA . SER E 2 32 ? -62.417 2.057 56.097 1.00 135.94 37 SER E CA 1
ATOM 10102 C C . SER E 2 32 ? -62.411 0.569 56.394 1.00 123.35 37 SER E C 1
ATOM 10103 O O . SER E 2 32 ? -63.452 -0.079 56.277 1.00 137.60 37 SER E O 1
ATOM 10106 N N . ILE E 2 33 ? -61.257 0.037 56.799 1.00 111.91 38 ILE E N 1
ATOM 10107 C CA . ILE E 2 33 ? -61.076 -1.395 57.044 1.00 115.92 38 ILE E CA 1
ATOM 10108 C C . ILE E 2 33 ? -60.024 -1.722 58.095 1.00 119.54 38 ILE E C 1
ATOM 10109 O O . ILE E 2 33 ? -59.197 -0.903 58.471 1.00 115.80 38 ILE E O 1
ATOM 10114 N N . ILE E 2 34 ? -60.047 -2.970 58.540 1.00 103.49 39 ILE E N 1
ATOM 10115 C CA . ILE E 2 34 ? -59.007 -3.496 59.411 1.00 101.00 39 ILE E CA 1
ATOM 10116 C C . ILE E 2 34 ? -57.679 -3.424 58.691 1.00 104.90 39 ILE E C 1
ATOM 10117 O O . ILE E 2 34 ? -57.528 -3.917 57.565 1.00 124.14 39 ILE E O 1
ATOM 10122 N N . ASN E 2 35 ? -56.743 -2.741 59.295 1.00 102.11 40 ASN E N 1
ATOM 10123 C CA . ASN E 2 35 ? -55.388 -2.744 58.794 1.00 112.29 40 ASN E CA 1
ATOM 10124 C C . ASN E 2 35 ? -54.969 -4.175 58.470 1.00 127.44 40 ASN E C 1
ATOM 10125 O O . ASN E 2 35 ? -55.365 -5.113 59.173 1.00 114.99 40 ASN E O 1
ATOM 10130 N N . PRO E 2 36 ? -54.244 -4.387 57.390 1.00 139.58 41 PRO E N 1
ATOM 10131 C CA . PRO E 2 36 ? -54.067 -5.748 56.857 1.00 132.59 41 PRO E CA 1
ATOM 10132 C C . PRO E 2 36 ? -53.100 -6.615 57.644 1.00 122.85 41 PRO E C 1
ATOM 10133 O O . PRO E 2 36 ? -53.283 -7.835 57.717 1.00 132.79 41 PRO E O 1
ATOM 10137 N N . ASP E 2 37 ? -52.027 -6.000 58.149 1.00 100.48 42 ASP E N 1
ATOM 10138 C CA . ASP E 2 37 ? -51.175 -6.663 59.139 1.00 111.93 42 ASP E CA 1
ATOM 10139 C C . ASP E 2 37 ? -52.002 -7.109 60.328 1.00 116.80 42 ASP E C 1
ATOM 10140 O O . ASP E 2 37 ? -51.815 -8.198 60.878 1.00 117.45 42 ASP E O 1
ATOM 10145 N N . ASP E 2 38 ? -52.895 -6.233 60.768 1.00 114.61 43 ASP E N 1
ATOM 10146 C CA . ASP E 2 38 ? -53.770 -6.571 61.861 1.00 108.02 43 ASP E CA 1
ATOM 10147 C C . ASP E 2 38 ? -54.691 -7.718 61.474 1.00 105.47 43 ASP E C 1
ATOM 10148 O O . ASP E 2 38 ? -54.916 -8.632 62.279 1.00 104.49 43 ASP E O 1
ATOM 10153 N N . LYS E 2 39 ? -55.257 -7.691 60.253 1.00 96.15 44 LYS E N 1
ATOM 10154 C CA . LYS E 2 39 ? -56.105 -8.819 59.848 1.00 103.11 44 LYS E CA 1
ATOM 10155 C C . LYS E 2 39 ? -55.298 -10.123 59.880 1.00 98.91 44 LYS E C 1
ATOM 10156 O O . LYS E 2 39 ? -55.823 -11.181 60.259 1.00 96.77 44 LYS E O 1
ATOM 10162 N N . ALA E 2 40 ? -54.002 -10.048 59.555 1.00 95.36 45 ALA E N 1
ATOM 10163 C CA . ALA E 2 40 ? -53.147 -11.233 59.589 1.00 95.42 45 ALA E CA 1
ATOM 10164 C C . ALA E 2 40 ? -53.002 -11.733 61.000 1.00 103.63 45 ALA E C 1
ATOM 10165 O O . ALA E 2 40 ? -53.101 -12.948 61.249 1.00 96.09 45 ALA E O 1
ATOM 10167 N N . GLY E 2 41 ? -52.742 -10.788 61.931 1.00 107.38 46 GLY E N 1
ATOM 10168 C CA . GLY E 2 41 ? -52.690 -11.119 63.346 1.00 103.70 46 GLY E CA 1
ATOM 10169 C C . GLY E 2 41 ? -53.962 -11.784 63.819 1.00 100.21 46 GLY E C 1
ATOM 10170 O O . GLY E 2 41 ? -53.946 -12.896 64.377 1.00 96.45 46 GLY E O 1
ATOM 10171 N N . LEU E 2 42 ? -55.081 -11.122 63.579 1.00 95.77 47 LEU E N 1
ATOM 10172 C CA . LEU E 2 42 ? -56.369 -11.692 63.901 1.00 100.48 47 LEU E CA 1
ATOM 10173 C C . LEU E 2 42 ? -56.530 -13.106 63.312 1.00 107.88 47 LEU E C 1
ATOM 10174 O O . LEU E 2 42 ? -57.154 -14.000 63.922 1.00 98.94 47 LEU E O 1
ATOM 10179 N N . GLU E 2 43 ? -55.962 -13.320 62.118 1.00 101.94 48 GLU E N 1
ATOM 10180 C CA . GLU E 2 43 ? -56.025 -14.624 61.491 1.00 99.45 48 GLU E CA 1
ATOM 10181 C C . GLU E 2 43 ? -55.234 -15.627 62.306 1.00 104.24 48 GLU E C 1
ATOM 10182 O O . GLU E 2 43 ? -55.768 -16.672 62.701 1.00 107.95 48 GLU E O 1
ATOM 10188 N N . GLU E 2 44 ? -53.981 -15.283 62.637 1.00 100.38 49 GLU E N 1
ATOM 10189 C CA . GLU E 2 44 ? -53.111 -16.206 63.364 1.00 111.90 49 GLU E CA 1
ATOM 10190 C C . GLU E 2 44 ? -53.703 -16.582 64.729 1.00 113.13 49 GLU E C 1
ATOM 10191 O O . GLU E 2 44 ? -53.558 -17.737 65.198 1.00 104.80 49 GLU E O 1
ATOM 10197 N N . ALA E 2 45 ? -54.420 -15.632 65.345 1.00 108.79 50 ALA E N 1
ATOM 10198 C CA . ALA E 2 45 ? -55.145 -15.913 66.575 1.00 114.73 50 ALA E CA 1
ATOM 10199 C C . ALA E 2 45 ? -56.311 -16.871 66.352 1.00 108.71 50 ALA E C 1
ATOM 10200 O O . ALA E 2 45 ? -56.450 -17.855 67.072 1.00 106.08 50 ALA E O 1
ATOM 10202 N N . ILE E 2 46 ? -57.191 -16.595 65.394 1.00 112.71 51 ILE E N 1
ATOM 10203 C CA . ILE E 2 46 ? -58.301 -17.535 65.247 1.00 118.88 51 ILE E CA 1
ATOM 10204 C C . ILE E 2 46 ? -57.790 -18.916 64.862 1.00 123.72 51 ILE E C 1
ATOM 10205 O O . ILE E 2 46 ? -58.397 -19.940 65.202 1.00 106.26 51 ILE E O 1
ATOM 10210 N N . LYS E 2 47 ? -56.672 -18.968 64.144 1.00 128.92 52 LYS E N 1
ATOM 10211 C CA . LYS E 2 47 ? -56.025 -20.245 63.886 1.00 134.06 52 LYS E CA 1
ATOM 10212 C C . LYS E 2 47 ? -55.687 -20.933 65.207 1.00 125.59 52 LYS E C 1
ATOM 10213 O O . LYS E 2 47 ? -56.017 -22.115 65.410 1.00 115.73 52 LYS E O 1
ATOM 10219 N N . LEU E 2 48 ? -55.077 -20.179 66.148 1.00 121.53 53 LEU E N 1
ATOM 10220 C CA . LEU E 2 48 ? -54.764 -20.754 67.462 1.00 122.21 53 LEU E CA 1
ATOM 10221 C C . LEU E 2 48 ? -56.024 -21.132 68.250 1.00 119.12 53 LEU E C 1
ATOM 10222 O O . LEU E 2 48 ? -56.037 -22.160 68.925 1.00 110.89 53 LEU E O 1
ATOM 10227 N N . LYS E 2 49 ? -57.105 -20.355 68.146 1.00 112.02 54 LYS E N 1
ATOM 10228 C CA . LYS E 2 49 ? -58.366 -20.787 68.728 1.00 111.07 54 LYS E CA 1
ATOM 10229 C C . LYS E 2 49 ? -58.807 -22.111 68.139 1.00 120.55 54 LYS E C 1
ATOM 10230 O O . LYS E 2 49 ? -59.527 -22.873 68.790 1.00 122.84 54 LYS E O 1
ATOM 10236 N N . GLU E 2 50 ? -58.418 -22.391 66.895 1.00 128.82 55 GLU E N 1
ATOM 10237 C CA . GLU E 2 50 ? -58.888 -23.608 66.256 1.00 130.17 55 GLU E CA 1
ATOM 10238 C C . GLU E 2 50 ? -58.043 -24.811 66.604 1.00 120.13 55 GLU E C 1
ATOM 10239 O O . GLU E 2 50 ? -58.578 -25.904 66.788 1.00 123.20 55 GLU E O 1
ATOM 10245 N N . GLU E 2 51 ? -56.731 -24.636 66.688 1.00 117.95 56 GLU E N 1
ATOM 10246 C CA . GLU E 2 51 ? -55.854 -25.750 67.029 1.00 136.87 56 GLU E CA 1
ATOM 10247 C C . GLU E 2 51 ? -55.762 -25.951 68.550 1.00 143.59 56 GLU E C 1
ATOM 10248 O O . GLU E 2 51 ? -56.107 -27.022 69.065 1.00 143.26 56 GLU E O 1
ATOM 10254 N N . MET E 2 52 ? -55.330 -24.905 69.288 1.00 146.10 57 MET E N 1
ATOM 10255 C CA . MET E 2 52 ? -55.069 -24.957 70.729 1.00 142.33 57 MET E CA 1
ATOM 10256 C C . MET E 2 52 ? -56.280 -24.747 71.613 1.00 138.32 57 MET E C 1
ATOM 10257 O O . MET E 2 52 ? -56.184 -24.995 72.796 1.00 141.67 57 MET E O 1
ATOM 10262 N N . GLY E 2 53 ? -57.403 -24.298 71.104 1.00 138.07 58 GLY E N 1
ATOM 10263 C CA . GLY E 2 53 ? -58.508 -24.016 71.985 1.00 133.28 58 GLY E CA 1
ATOM 10264 C C . GLY E 2 53 ? -58.407 -22.697 72.706 1.00 129.80 58 GLY E C 1
ATOM 10265 O O . GLY E 2 53 ? -59.096 -22.502 73.700 1.00 143.56 58 GLY E O 1
ATOM 10266 N N . ALA E 2 54 ? -57.645 -21.750 72.184 1.00 123.05 59 ALA E N 1
ATOM 10267 C CA . ALA E 2 54 ? -57.450 -20.469 72.834 1.00 119.20 59 ALA E CA 1
ATOM 10268 C C . ALA E 2 54 ? -58.695 -19.566 72.759 1.00 121.01 59 ALA E C 1
ATOM 10269 O O . ALA E 2 54 ? -59.733 -19.889 72.168 1.00 121.58 59 ALA E O 1
ATOM 10271 N N . HIS E 2 55 ? -58.573 -18.401 73.384 1.00 120.21 60 HIS E N 1
ATOM 10272 C CA . HIS E 2 55 ? -59.661 -17.440 73.546 1.00 122.79 60 HIS E CA 1
ATOM 10273 C C . HIS E 2 55 ? -59.205 -16.104 72.998 1.00 118.34 60 HIS E C 1
ATOM 10274 O O . HIS E 2 55 ? -58.258 -15.485 73.512 1.00 106.87 60 HIS E O 1
ATOM 10281 N N . VAL E 2 56 ? -59.865 -15.680 71.934 1.00 114.98 61 VAL E N 1
ATOM 10282 C CA . VAL E 2 56 ? -59.467 -14.476 71.246 1.00 115.98 61 VAL E CA 1
ATOM 10283 C C . VAL E 2 56 ? -60.386 -13.342 71.659 1.00 116.37 61 VAL E C 1
ATOM 10284 O O . VAL E 2 56 ? -61.613 -13.396 71.473 1.00 107.50 61 VAL E O 1
ATOM 10288 N N . THR E 2 57 ? -59.754 -12.327 72.236 1.00 116.28 62 THR E N 1
ATOM 10289 C CA . THR E 2 57 ? -60.346 -11.043 72.532 1.00 109.77 62 THR E CA 1
ATOM 10290 C C . THR E 2 57 ? -59.731 -10.025 71.584 1.00 111.80 62 THR E C 1
ATOM 10291 O O . THR E 2 57 ? -58.538 -10.090 71.285 1.00 122.67 62 THR E O 1
ATOM 10295 N N . VAL E 2 58 ? -60.530 -9.092 71.096 1.00 103.35 63 VAL E N 1
ATOM 10296 C CA . VAL E 2 58 ? -60.025 -8.079 70.188 1.00 101.13 63 VAL E CA 1
ATOM 10297 C C . VAL E 2 58 ? -60.379 -6.688 70.681 1.00 110.38 63 VAL E C 1
ATOM 10298 O O . VAL E 2 58 ? -61.534 -6.448 71.062 1.00 104.03 63 VAL E O 1
ATOM 10302 N N . ILE E 2 59 ? -59.406 -5.750 70.606 1.00 100.64 64 ILE E N 1
ATOM 10303 C CA . ILE E 2 59 ? -59.601 -4.377 71.083 1.00 104.07 64 ILE E CA 1
ATOM 10304 C C . ILE E 2 59 ? -59.185 -3.390 69.983 1.00 100.54 64 ILE E C 1
ATOM 10305 O O . ILE E 2 59 ? -58.238 -3.659 69.244 1.00 99.02 64 ILE E O 1
ATOM 10310 N N . THR E 2 60 ? -59.916 -2.263 69.849 1.00 101.87 65 THR E N 1
ATOM 10311 C CA . THR E 2 60 ? -59.593 -1.198 68.892 1.00 101.65 65 THR E CA 1
ATOM 10312 C C . THR E 2 60 ? -59.836 0.164 69.545 1.00 103.14 65 THR E C 1
ATOM 10313 O O . THR E 2 60 ? -60.906 0.400 70.108 1.00 105.13 65 THR E O 1
ATOM 10317 N N . MET E 2 61 ? -58.872 1.073 69.415 1.00 102.48 66 MET E N 1
ATOM 10318 C CA . MET E 2 61 ? -59.040 2.472 69.797 1.00 104.10 66 MET E CA 1
ATOM 10319 C C . MET E 2 61 ? -59.439 3.373 68.622 1.00 108.73 66 MET E C 1
ATOM 10320 O O . MET E 2 61 ? -58.620 3.623 67.732 1.00 108.36 66 MET E O 1
ATOM 10325 N N . GLY E 2 62 ? -60.608 3.997 68.702 1.00 107.84 67 GLY E N 1
ATOM 10326 C CA . GLY E 2 62 ? -60.979 5.028 67.763 1.00 109.67 67 GLY E CA 1
ATOM 10327 C C . GLY E 2 62 ? -62.422 5.411 67.984 1.00 119.20 67 GLY E C 1
ATOM 10328 O O . GLY E 2 62 ? -62.970 5.180 69.056 1.00 131.37 67 GLY E O 1
ATOM 10329 N N . PRO E 2 63 ? -63.075 5.988 66.985 1.00 115.08 68 PRO E N 1
ATOM 10330 C CA . PRO E 2 63 ? -64.443 6.518 67.179 1.00 119.77 68 PRO E CA 1
ATOM 10331 C C . PRO E 2 63 ? -65.500 5.443 66.994 1.00 119.57 68 PRO E C 1
ATOM 10332 O O . PRO E 2 63 ? -65.174 4.327 66.581 1.00 117.19 68 PRO E O 1
ATOM 10336 N N . PRO E 2 64 ? -66.770 5.730 67.280 1.00 123.04 69 PRO E N 1
ATOM 10337 C CA . PRO E 2 64 ? -67.820 4.701 67.163 1.00 124.06 69 PRO E CA 1
ATOM 10338 C C . PRO E 2 64 ? -67.743 3.812 65.941 1.00 132.88 69 PRO E C 1
ATOM 10339 O O . PRO E 2 64 ? -67.950 2.602 66.033 1.00 121.52 69 PRO E O 1
ATOM 10343 N N . GLN E 2 65 ? -67.423 4.419 64.795 1.00 135.88 70 GLN E N 1
ATOM 10344 C CA . GLN E 2 65 ? -67.285 3.677 63.550 1.00 128.11 70 GLN E CA 1
ATOM 10345 C C . GLN E 2 65 ? -66.347 2.476 63.662 1.00 121.60 70 GLN E C 1
ATOM 10346 O O . GLN E 2 65 ? -66.507 1.490 62.921 1.00 122.19 70 GLN E O 1
ATOM 10352 N N . ALA E 2 66 ? -65.380 2.514 64.587 1.00 115.66 71 ALA E N 1
ATOM 10353 C CA . ALA E 2 66 ? -64.453 1.396 64.637 1.00 112.25 71 ALA E CA 1
ATOM 10354 C C . ALA E 2 66 ? -65.123 0.154 65.182 1.00 112.18 71 ALA E C 1
ATOM 10355 O O . ALA E 2 66 ? -64.534 -0.929 65.135 1.00 113.78 71 ALA E O 1
ATOM 10357 N N . ASP E 2 67 ? -66.358 0.292 65.645 1.00 114.95 72 ASP E N 1
ATOM 10358 C CA . ASP E 2 67 ? -67.173 -0.860 65.966 1.00 115.57 72 ASP E CA 1
ATOM 10359 C C . ASP E 2 67 ? -67.208 -1.858 64.817 1.00 125.43 72 ASP E C 1
ATOM 10360 O O . ASP E 2 67 ? -67.067 -3.077 65.032 1.00 113.58 72 ASP E O 1
ATOM 10365 N N . MET E 2 68 ? -67.377 -1.353 63.576 1.00 130.48 73 MET E N 1
ATOM 10366 C CA . MET E 2 68 ? -67.501 -2.241 62.422 1.00 116.29 73 MET E CA 1
ATOM 10367 C C . MET E 2 68 ? -66.265 -3.106 62.280 1.00 112.79 73 MET E C 1
ATOM 10368 O O . MET E 2 68 ? -66.369 -4.306 62.035 1.00 136.86 73 MET E O 1
ATOM 10373 N N . ALA E 2 69 ? -65.092 -2.543 62.562 1.00 110.57 74 ALA E N 1
ATOM 10374 C CA . ALA E 2 69 ? -63.872 -3.341 62.541 1.00 107.55 74 ALA E CA 1
ATOM 10375 C C . ALA E 2 69 ? -63.973 -4.529 63.475 1.00 106.71 74 ALA E C 1
ATOM 10376 O O . ALA E 2 69 ? -63.780 -5.672 63.060 1.00 118.11 74 ALA E O 1
ATOM 10378 N N . LEU E 2 70 ? -64.347 -4.285 64.724 1.00 107.24 75 LEU E N 1
ATOM 10379 C CA . LEU E 2 70 ? -64.493 -5.376 65.675 1.00 106.89 75 LEU E CA 1
ATOM 10380 C C . LEU E 2 70 ? -65.582 -6.338 65.268 1.00 108.62 75 LEU E C 1
ATOM 10381 O O . LEU E 2 70 ? -65.439 -7.546 65.489 1.00 107.98 75 LEU E O 1
ATOM 10386 N N . LYS E 2 71 ? -66.692 -5.841 64.709 1.00 111.16 76 LYS E N 1
ATOM 10387 C CA . LYS E 2 71 ? -67.706 -6.803 64.325 1.00 113.01 76 LYS E CA 1
ATOM 10388 C C . LYS E 2 71 ? -67.220 -7.709 63.197 1.00 111.97 76 LYS E C 1
ATOM 10389 O O . LYS E 2 71 ? -67.509 -8.908 63.185 1.00 112.30 76 LYS E O 1
ATOM 10395 N N . GLU E 2 72 ? -66.416 -7.175 62.273 1.00 119.72 77 GLU E N 1
ATOM 10396 C CA . GLU E 2 72 ? -65.859 -8.035 61.238 1.00 112.72 77 GLU E CA 1
ATOM 10397 C C . GLU E 2 72 ? -65.038 -9.139 61.889 1.00 107.82 77 GLU E C 1
ATOM 10398 O O . GLU E 2 72 ? -65.299 -10.331 61.674 1.00 115.02 77 GLU E O 1
ATOM 10404 N N . ALA E 2 73 ? -64.148 -8.741 62.819 1.00 105.93 78 ALA E N 1
ATOM 10405 C CA . ALA E 2 73 ? -63.289 -9.653 63.587 1.00 104.30 78 ALA E CA 1
ATOM 10406 C C . ALA E 2 73 ? -64.109 -10.712 64.317 1.00 105.63 78 ALA E C 1
ATOM 10407 O O . ALA E 2 73 ? -63.768 -11.899 64.312 1.00 108.01 78 ALA E O 1
ATOM 10409 N N . LEU E 2 74 ? -65.254 -10.317 64.850 1.00 107.49 79 LEU E N 1
ATOM 10410 C CA . LEU E 2 74 ? -66.083 -11.276 65.536 1.00 109.06 79 LEU E CA 1
ATOM 10411 C C . LEU E 2 74 ? -66.612 -12.321 64.568 1.00 110.28 79 LEU E C 1
ATOM 10412 O O . LEU E 2 74 ? -66.480 -13.527 64.803 1.00 114.84 79 LEU E O 1
ATOM 10417 N N . ALA E 2 75 ? -67.146 -11.894 63.425 1.00 121.32 80 ALA E N 1
ATOM 10418 C CA . ALA E 2 75 ? -67.726 -12.919 62.570 1.00 116.18 80 ALA E CA 1
ATOM 10419 C C . ALA E 2 75 ? -66.658 -13.760 61.920 1.00 121.12 80 ALA E C 1
ATOM 10420 O O . ALA E 2 75 ? -66.982 -14.822 61.395 1.00 130.70 80 ALA E O 1
ATOM 10422 N N . MET E 2 76 ? -65.385 -13.337 61.998 1.00 114.35 81 MET E N 1
ATOM 10423 C CA . MET E 2 76 ? -64.322 -14.183 61.484 1.00 107.64 81 MET E CA 1
ATOM 10424 C C . MET E 2 76 ? -63.965 -15.317 62.425 1.00 111.67 81 MET E C 1
ATOM 10425 O O . MET E 2 76 ? -63.382 -16.319 61.974 1.00 107.35 81 MET E O 1
ATOM 10430 N N . GLY E 2 77 ? -64.287 -15.167 63.717 1.00 119.19 82 GLY E N 1
ATOM 10431 C CA . GLY E 2 77 ? -63.954 -16.153 64.728 1.00 121.83 82 GLY E CA 1
ATOM 10432 C C . GLY E 2 77 ? -63.534 -15.641 66.101 1.00 123.20 82 GLY E C 1
ATOM 10433 O O . GLY E 2 77 ? -63.409 -16.449 67.025 1.00 135.87 82 GLY E O 1
ATOM 10434 N N . ALA E 2 78 ? -63.301 -14.338 66.272 1.00 118.12 83 ALA E N 1
ATOM 10435 C CA . ALA E 2 78 ? -62.970 -13.813 67.597 1.00 120.92 83 ALA E CA 1
ATOM 10436 C C . ALA E 2 78 ? -64.105 -14.077 68.588 1.00 120.63 83 ALA E C 1
ATOM 10437 O O . ALA E 2 78 ? -65.257 -14.308 68.214 1.00 119.56 83 ALA E O 1
ATOM 10439 N N . ASP E 2 79 ? -63.764 -14.029 69.882 1.00 115.20 84 ASP E N 1
ATOM 10440 C CA . ASP E 2 79 ? -64.698 -14.350 70.959 1.00 112.29 84 ASP E CA 1
ATOM 10441 C C . ASP E 2 79 ? -65.259 -13.110 71.631 1.00 115.09 84 ASP E C 1
ATOM 10442 O O . ASP E 2 79 ? -66.456 -13.055 71.935 1.00 120.15 84 ASP E O 1
ATOM 10447 N N . ARG E 2 80 ? -64.429 -12.095 71.825 1.00 108.97 85 ARG E N 1
ATOM 10448 C CA . ARG E 2 80 ? -64.835 -10.907 72.547 1.00 122.63 85 ARG E CA 1
ATOM 10449 C C . ARG E 2 80 ? -64.373 -9.656 71.830 1.00 108.17 85 ARG E C 1
ATOM 10450 O O . ARG E 2 80 ? -63.303 -9.631 71.220 1.00 106.18 85 ARG E O 1
ATOM 10458 N N . GLY E 2 81 ? -65.154 -8.598 71.949 1.00 109.39 86 GLY E N 1
ATOM 10459 C CA . GLY E 2 81 ? -64.611 -7.378 71.407 1.00 108.19 86 GLY E CA 1
ATOM 10460 C C . GLY E 2 81 ? -64.804 -6.092 72.174 1.00 109.20 86 GLY E C 1
ATOM 10461 O O . GLY E 2 81 ? -65.936 -5.722 72.443 1.00 111.48 86 GLY E O 1
ATOM 10462 N N . ILE E 2 82 ? -63.739 -5.311 72.314 1.00 107.73 87 ILE E N 1
ATOM 10463 C CA . ILE E 2 82 ? -63.706 -4.101 73.118 1.00 108.64 87 ILE E CA 1
ATOM 10464 C C . ILE E 2 82 ? -63.394 -2.900 72.237 1.00 108.05 87 ILE E C 1
ATOM 10465 O O . ILE E 2 82 ? -62.364 -2.867 71.557 1.00 105.99 87 ILE E O 1
ATOM 10470 N N . LEU E 2 83 ? -64.244 -1.889 72.292 1.00 110.13 88 LEU E N 1
ATOM 10471 C CA . LEU E 2 83 ? -63.994 -0.637 71.593 1.00 110.17 88 LEU E CA 1
ATOM 10472 C C . LEU E 2 83 ? -63.715 0.497 72.580 1.00 114.04 88 LEU E C 1
ATOM 10473 O O . LEU E 2 83 ? -64.557 0.797 73.427 1.00 113.54 88 LEU E O 1
ATOM 10478 N N . LEU E 2 84 ? -62.567 1.179 72.419 1.00 112.14 89 LEU E N 1
ATOM 10479 C CA . LEU E 2 84 ? -62.062 2.198 73.346 1.00 110.39 89 LEU E CA 1
ATOM 10480 C C . LEU E 2 84 ? -62.095 3.619 72.784 1.00 111.57 89 LEU E C 1
ATOM 10481 O O . LEU E 2 84 ? -61.205 3.999 72.019 1.00 110.06 89 LEU E O 1
ATOM 10486 N N . THR E 2 85 ? -63.016 4.445 73.276 1.00 114.52 90 THR E N 1
ATOM 10487 C CA . THR E 2 85 ? -63.234 5.782 72.745 1.00 116.41 90 THR E CA 1
ATOM 10488 C C . THR E 2 85 ? -63.065 6.838 73.829 1.00 128.82 90 THR E C 1
ATOM 10489 O O . THR E 2 85 ? -63.779 6.789 74.831 1.00 133.92 90 THR E O 1
ATOM 10493 N N . ASP E 2 86 ? -62.196 7.840 73.626 1.00 129.65 91 ASP E N 1
ATOM 10494 C CA . ASP E 2 86 ? -62.288 8.983 74.547 1.00 136.45 91 ASP E CA 1
ATOM 10495 C C . ASP E 2 86 ? -61.711 10.257 73.933 1.00 132.80 91 ASP E C 1
ATOM 10496 O O . ASP E 2 86 ? -60.725 10.205 73.186 1.00 119.03 91 ASP E O 1
ATOM 10501 N N . ARG E 2 87 ? -62.384 11.389 74.250 1.00 132.44 92 ARG E N 1
ATOM 10502 C CA . ARG E 2 87 ? -61.965 12.751 73.896 1.00 129.30 92 ARG E CA 1
ATOM 10503 C C . ARG E 2 87 ? -60.535 13.008 74.329 1.00 130.89 92 ARG E C 1
ATOM 10504 O O . ARG E 2 87 ? -59.825 13.829 73.727 1.00 125.21 92 ARG E O 1
ATOM 10512 N N . ALA E 2 88 ? -60.115 12.300 75.385 1.00 137.16 93 ALA E N 1
ATOM 10513 C CA . ALA E 2 88 ? -58.792 12.420 75.968 1.00 127.66 93 ALA E CA 1
ATOM 10514 C C . ALA E 2 88 ? -57.709 12.088 74.985 1.00 126.13 93 ALA E C 1
ATOM 10515 O O . ALA E 2 88 ? -56.614 12.643 75.086 1.00 131.36 93 ALA E O 1
ATOM 10517 N N . PHE E 2 89 ? -57.982 11.166 74.049 1.00 119.84 94 PHE E N 1
ATOM 10518 C CA . PHE E 2 89 ? -56.919 10.591 73.250 1.00 113.69 94 PHE E CA 1
ATOM 10519 C C . PHE E 2 89 ? -56.521 11.487 72.104 1.00 119.33 94 PHE E C 1
ATOM 10520 O O . PHE E 2 89 ? -55.448 11.273 71.519 1.00 117.35 94 PHE E O 1
ATOM 10528 N N . ALA E 2 90 ? -57.316 12.530 71.854 1.00 120.48 95 ALA E N 1
ATOM 10529 C CA . ALA E 2 90 ? -57.175 13.469 70.748 1.00 118.20 95 ALA E CA 1
ATOM 10530 C C . ALA E 2 90 ? -55.757 13.959 70.526 1.00 117.01 95 ALA E C 1
ATOM 10531 O O . ALA E 2 90 ? -55.207 14.689 71.339 1.00 137.89 95 ALA E O 1
ATOM 10533 N N . GLY E 2 91 ? -55.161 13.611 69.425 1.00 123.16 96 GLY E N 1
ATOM 10534 C CA . GLY E 2 91 ? -53.863 14.151 69.123 1.00 123.34 96 GLY E CA 1
ATOM 10535 C C . GLY E 2 91 ? -52.739 13.265 69.546 1.00 121.49 96 GLY E C 1
ATOM 10536 O O . GLY E 2 91 ? -51.578 13.622 69.339 1.00 132.39 96 GLY E O 1
ATOM 10537 N N . ALA E 2 92 ? -53.053 12.091 70.057 1.00 114.99 97 ALA E N 1
ATOM 10538 C CA . ALA E 2 92 ? -52.044 11.201 70.598 1.00 113.96 97 ALA E CA 1
ATOM 10539 C C . ALA E 2 92 ? -51.003 10.826 69.536 1.00 111.33 97 ALA E C 1
ATOM 10540 O O . ALA E 2 92 ? -51.336 10.597 68.382 1.00 117.77 97 ALA E O 1
ATOM 10542 N N . ASP E 2 93 ? -49.728 10.848 69.910 1.00 112.46 98 ASP E N 1
ATOM 10543 C CA . ASP E 2 93 ? -48.656 10.293 69.100 1.00 112.67 98 ASP E CA 1
ATOM 10544 C C . ASP E 2 93 ? -48.431 8.846 69.549 1.00 109.18 98 ASP E C 1
ATOM 10545 O O . ASP E 2 93 ? -49.276 8.277 70.236 1.00 114.44 98 ASP E O 1
ATOM 10550 N N . THR E 2 94 ? -47.309 8.224 69.186 1.00 102.99 99 THR E N 1
ATOM 10551 C CA . THR E 2 94 ? -47.234 6.779 69.382 1.00 109.42 99 THR E CA 1
ATOM 10552 C C . THR E 2 94 ? -46.934 6.412 70.815 1.00 109.72 99 THR E C 1
ATOM 10553 O O . THR E 2 94 ? -47.278 5.301 71.249 1.00 108.64 99 THR E O 1
ATOM 10557 N N . TRP E 2 95 ? -46.280 7.314 71.546 1.00 113.08 100 TRP E N 1
ATOM 10558 C CA . TRP E 2 95 ? -46.146 7.149 72.991 1.00 114.09 100 TRP E CA 1
ATOM 10559 C C . TRP E 2 95 ? -47.502 7.189 73.653 1.00 115.59 100 TRP E C 1
ATOM 10560 O O . TRP E 2 95 ? -47.881 6.275 74.392 1.00 108.18 100 TRP E O 1
ATOM 10571 N N . ALA E 2 96 ? -48.245 8.262 73.391 1.00 117.90 101 ALA E N 1
ATOM 10572 C CA . ALA E 2 96 ? -49.512 8.510 74.035 1.00 117.71 101 ALA E CA 1
ATOM 10573 C C . ALA E 2 96 ? -50.560 7.511 73.616 1.00 109.31 101 ALA E C 1
ATOM 10574 O O . ALA E 2 96 ? -51.641 7.470 74.216 1.00 114.33 101 ALA E O 1
ATOM 10576 N N . THR E 2 97 ? -50.259 6.720 72.604 1.00 95.64 102 THR E N 1
ATOM 10577 C CA . THR E 2 97 ? -51.162 5.739 72.028 1.00 103.96 102 THR E CA 1
ATOM 10578 C C . THR E 2 97 ? -50.875 4.371 72.601 1.00 102.13 102 THR E C 1
ATOM 10579 O O . THR E 2 97 ? -51.764 3.730 73.158 1.00 106.37 102 THR E O 1
ATOM 10583 N N . SER E 2 98 ? -49.621 3.946 72.530 1.00 106.86 103 SER E N 1
ATOM 10584 C CA . SER E 2 98 ? -49.251 2.725 73.219 1.00 107.79 103 SER E CA 1
ATOM 10585 C C . SER E 2 98 ? -49.526 2.823 74.713 1.00 105.96 103 SER E C 1
ATOM 10586 O O . SER E 2 98 ? -49.888 1.814 75.328 1.00 110.00 103 SER E O 1
ATOM 10589 N N . SER E 2 99 ? -49.388 4.007 75.331 1.00 97.05 104 SER E N 1
ATOM 10590 C CA . SER E 2 99 ? -49.660 4.008 76.759 1.00 117.58 104 SER E CA 1
ATOM 10591 C C . SER E 2 99 ? -51.135 3.738 77.006 1.00 119.74 104 SER E C 1
ATOM 10592 O O . SER E 2 99 ? -51.472 2.893 77.844 1.00 127.00 104 SER E O 1
ATOM 10595 N N . ALA E 2 100 ? -52.018 4.356 76.219 1.00 109.23 105 ALA E N 1
ATOM 10596 C CA . ALA E 2 100 ? -53.444 4.073 76.349 1.00 108.84 105 ALA E CA 1
ATOM 10597 C C . ALA E 2 100 ? -53.739 2.593 76.160 1.00 115.26 105 ALA E C 1
ATOM 10598 O O . ALA E 2 100 ? -54.333 1.955 77.042 1.00 123.39 105 ALA E O 1
ATOM 10600 N N . LEU E 2 101 ? -53.329 2.013 75.029 1.00 103.69 106 LEU E N 1
ATOM 10601 C CA . LEU E 2 101 ? -53.643 0.597 74.839 1.00 106.61 106 LEU E CA 1
ATOM 10602 C C . LEU E 2 101 ? -53.086 -0.277 75.962 1.00 110.67 106 LEU E C 1
ATOM 10603 O O . LEU E 2 101 ? -53.775 -1.175 76.481 1.00 101.48 106 LEU E O 1
ATOM 10608 N N . ALA E 2 102 ? -51.841 -0.036 76.343 1.00 111.77 107 ALA E N 1
ATOM 10609 C CA . ALA E 2 102 ? -51.242 -0.785 77.430 1.00 104.14 107 ALA E CA 1
ATOM 10610 C C . ALA E 2 102 ? -52.110 -0.704 78.667 1.00 114.58 107 ALA E C 1
ATOM 10611 O O . ALA E 2 102 ? -52.423 -1.717 79.312 1.00 131.13 107 ALA E O 1
ATOM 10613 N N . GLY E 2 103 ? -52.557 0.498 78.978 1.00 116.34 108 GLY E N 1
ATOM 10614 C CA . GLY E 2 103 ? -53.378 0.678 80.155 1.00 133.05 108 GLY E CA 1
ATOM 10615 C C . GLY E 2 103 ? -54.690 -0.070 80.093 1.00 128.80 108 GLY E C 1
ATOM 10616 O O . GLY E 2 103 ? -55.234 -0.458 81.126 1.00 126.36 108 GLY E O 1
ATOM 10617 N N . ALA E 2 104 ? -55.239 -0.240 78.899 1.00 118.85 109 ALA E N 1
ATOM 10618 C CA . ALA E 2 104 ? -56.378 -1.128 78.759 1.00 112.73 109 ALA E CA 1
ATOM 10619 C C . ALA E 2 104 ? -56.000 -2.575 79.027 1.00 109.60 109 ALA E C 1
ATOM 10620 O O . ALA E 2 104 ? -56.777 -3.310 79.645 1.00 112.05 109 ALA E O 1
ATOM 10622 N N . LEU E 2 105 ? -54.845 -3.023 78.507 1.00 105.91 110 LEU E N 1
ATOM 10623 C CA . LEU E 2 105 ? -54.397 -4.407 78.679 1.00 98.75 110 LEU E CA 1
ATOM 10624 C C . LEU E 2 105 ? -54.164 -4.780 80.142 1.00 113.52 110 LEU E C 1
ATOM 10625 O O . LEU E 2 105 ? -54.211 -5.971 80.496 1.00 122.86 110 LEU E O 1
ATOM 10630 N N . LYS E 2 106 ? -53.885 -3.789 81.003 1.00 106.06 111 LYS E N 1
ATOM 10631 C CA . LYS E 2 106 ? -53.912 -4.029 82.430 1.00 103.16 111 LYS E CA 1
ATOM 10632 C C . LYS E 2 106 ? -55.211 -4.683 82.885 1.00 130.96 111 LYS E C 1
ATOM 10633 O O . LYS E 2 106 ? -55.225 -5.376 83.908 1.00 147.46 111 LYS E O 1
ATOM 10639 N N . ASN E 2 107 ? -56.296 -4.517 82.127 1.00 128.95 112 ASN E N 1
ATOM 10640 C CA . ASN E 2 107 ? -57.617 -5.028 82.478 1.00 123.84 112 ASN E CA 1
ATOM 10641 C C . ASN E 2 107 ? -58.178 -5.999 81.448 1.00 124.85 112 ASN E C 1
ATOM 10642 O O . ASN E 2 107 ? -59.388 -6.176 81.342 1.00 141.95 112 ASN E O 1
ATOM 10647 N N . ILE E 2 108 ? -57.317 -6.667 80.705 1.00 113.64 113 ILE E N 1
ATOM 10648 C CA . ILE E 2 108 ? -57.760 -7.686 79.775 1.00 119.87 113 ILE E CA 1
ATOM 10649 C C . ILE E 2 108 ? -56.824 -8.873 79.952 1.00 117.67 113 ILE E C 1
ATOM 10650 O O . ILE E 2 108 ? -55.664 -8.813 79.525 1.00 122.85 113 ILE E O 1
ATOM 10655 N N . ASP E 2 109 ? -57.323 -9.966 80.524 1.00 105.00 114 ASP E N 1
ATOM 10656 C CA . ASP E 2 109 ? -56.438 -11.114 80.705 1.00 111.91 114 ASP E CA 1
ATOM 10657 C C . ASP E 2 109 ? -55.795 -11.536 79.391 1.00 108.98 114 ASP E C 1
ATOM 10658 O O . ASP E 2 109 ? -56.473 -11.766 78.390 1.00 112.55 114 ASP E O 1
ATOM 10663 N N . PHE E 2 110 ? -54.471 -11.605 79.390 1.00 111.61 115 PHE E N 1
ATOM 10664 C CA . PHE E 2 110 ? -53.759 -12.100 78.235 1.00 102.33 115 PHE E CA 1
ATOM 10665 C C . PHE E 2 110 ? -52.634 -13.049 78.596 1.00 111.54 115 PHE E C 1
ATOM 10666 O O . PHE E 2 110 ? -52.128 -13.077 79.723 1.00 136.23 115 PHE E O 1
ATOM 10674 N N . ASP E 2 111 ? -52.246 -13.804 77.589 1.00 101.27 116 ASP E N 1
ATOM 10675 C CA . ASP E 2 111 ? -51.017 -14.582 77.559 1.00 117.49 116 ASP E CA 1
ATOM 10676 C C . ASP E 2 111 ? -50.151 -14.283 76.363 1.00 117.49 116 ASP E C 1
ATOM 10677 O O . ASP E 2 111 ? -48.930 -14.433 76.453 1.00 119.67 116 ASP E O 1
ATOM 10682 N N . ILE E 2 112 ? -50.786 -13.993 75.218 1.00 114.63 117 ILE E N 1
ATOM 10683 C CA . ILE E 2 112 ? -50.111 -13.475 74.022 1.00 106.40 117 ILE E CA 1
ATOM 10684 C C . ILE E 2 112 ? -50.817 -12.191 73.612 1.00 111.28 117 ILE E C 1
ATOM 10685 O O . ILE E 2 112 ? -52.061 -12.134 73.576 1.00 119.59 117 ILE E O 1
ATOM 10690 N N . ILE E 2 113 ? -50.039 -11.160 73.287 1.00 102.15 118 ILE E N 1
ATOM 10691 C CA . ILE E 2 113 ? -50.606 -9.956 72.692 1.00 103.18 118 ILE E CA 1
ATOM 10692 C C . ILE E 2 113 ? -50.091 -9.852 71.288 1.00 109.60 118 ILE E C 1
ATOM 10693 O O . ILE E 2 113 ? -48.878 -9.771 71.091 1.00 119.04 118 ILE E O 1
ATOM 10698 N N . ILE E 2 114 ? -51.013 -9.789 70.326 1.00 110.54 119 ILE E N 1
ATOM 10699 C CA . ILE E 2 114 ? -50.710 -9.694 68.896 1.00 105.24 119 ILE E CA 1
ATOM 10700 C C . ILE E 2 114 ? -51.155 -8.344 68.351 1.00 107.20 119 ILE E C 1
ATOM 10701 O O . ILE E 2 114 ? -52.306 -7.920 68.563 1.00 105.64 119 ILE E O 1
ATOM 10706 N N . ALA E 2 115 ? -50.234 -7.673 67.653 1.00 98.90 120 ALA E N 1
ATOM 10707 C CA . ALA E 2 115 ? -50.532 -6.457 66.902 1.00 98.34 120 ALA E CA 1
ATOM 10708 C C . ALA E 2 115 ? -49.850 -6.515 65.529 1.00 108.00 120 ALA E C 1
ATOM 10709 O O . ALA E 2 115 ? -48.989 -7.366 65.280 1.00 112.88 120 ALA E O 1
ATOM 10711 N N . GLY E 2 116 ? -50.274 -5.616 64.601 1.00 102.35 121 GLY E N 1
ATOM 10712 C CA . GLY E 2 116 ? -49.643 -5.573 63.300 1.00 106.95 121 GLY E CA 1
ATOM 10713 C C . GLY E 2 116 ? -48.339 -4.795 63.331 1.00 111.78 121 GLY E C 1
ATOM 10714 O O . GLY E 2 116 ? -48.119 -3.958 64.215 1.00 106.77 121 GLY E O 1
ATOM 10715 N N . ARG E 2 117 ? -47.460 -5.072 62.359 1.00 108.00 122 ARG E N 1
ATOM 10716 C CA . ARG E 2 117 ? -46.277 -4.236 62.194 1.00 105.58 122 ARG E CA 1
ATOM 10717 C C . ARG E 2 117 ? -46.646 -2.773 61.937 1.00 104.90 122 ARG E C 1
ATOM 10718 O O . ARG E 2 117 ? -46.353 -1.900 62.749 1.00 121.20 122 ARG E O 1
ATOM 10726 N N . GLN E 2 118 ? -47.314 -2.481 60.847 1.00 97.04 123 GLN E N 1
ATOM 10727 C CA . GLN E 2 118 ? -47.525 -1.100 60.449 1.00 107.34 123 GLN E CA 1
ATOM 10728 C C . GLN E 2 118 ? -48.969 -0.799 60.058 1.00 111.47 123 GLN E C 1
ATOM 10729 O O . GLN E 2 118 ? -49.604 -1.540 59.310 1.00 141.07 123 GLN E O 1
ATOM 10735 N N . ALA E 2 119 ? -49.445 0.338 60.512 1.00 101.91 124 ALA E N 1
ATOM 10736 C CA . ALA E 2 119 ? -50.725 0.900 60.110 1.00 103.54 124 ALA E CA 1
ATOM 10737 C C . ALA E 2 119 ? -50.592 1.763 58.866 1.00 103.38 124 ALA E C 1
ATOM 10738 O O . ALA E 2 119 ? -49.799 2.704 58.829 1.00 114.71 124 ALA E O 1
ATOM 10740 N N . ILE E 2 120 ? -51.423 1.485 57.878 1.00 100.37 125 ILE E N 1
ATOM 10741 C CA . ILE E 2 120 ? -51.217 2.038 56.543 1.00 103.82 125 ILE E CA 1
ATOM 10742 C C . ILE E 2 120 ? -51.564 3.523 56.474 1.00 113.18 125 ILE E C 1
ATOM 10743 O O . ILE E 2 120 ? -51.491 4.114 55.397 1.00 126.47 125 ILE E O 1
ATOM 10748 N N . ASP E 2 121 ? -51.959 4.152 57.582 1.00 108.36 126 ASP E N 1
ATOM 10749 C CA . ASP E 2 121 ? -52.293 5.575 57.546 1.00 118.68 126 ASP E CA 1
ATOM 10750 C C . ASP E 2 121 ? -51.365 6.454 58.388 1.00 120.90 126 ASP E C 1
ATOM 10751 O O . ASP E 2 121 ? -51.261 7.668 58.133 1.00 121.92 126 ASP E O 1
ATOM 10756 N N . GLY E 2 122 ? -50.719 5.898 59.395 1.00 113.99 127 GLY E N 1
ATOM 10757 C CA . GLY E 2 122 ? -49.800 6.705 60.155 1.00 125.68 127 GLY E CA 1
ATOM 10758 C C . GLY E 2 122 ? -48.418 6.312 59.753 1.00 131.92 127 GLY E C 1
ATOM 10759 O O . GLY E 2 122 ? -47.460 7.091 59.829 1.00 135.43 127 GLY E O 1
ATOM 10760 N N . ASP E 2 123 ? -48.332 5.041 59.383 1.00 131.75 128 ASP E N 1
ATOM 10761 C CA . ASP E 2 123 ? -47.147 4.472 58.786 1.00 126.08 128 ASP E CA 1
ATOM 10762 C C . ASP E 2 123 ? -45.932 4.480 59.724 1.00 113.10 128 ASP E C 1
ATOM 10763 O O . ASP E 2 123 ? -44.806 4.467 59.271 1.00 124.67 128 ASP E O 1
ATOM 10768 N N . THR E 2 124 ? -46.081 4.454 61.035 1.00 101.26 129 THR E N 1
ATOM 10769 C CA . THR E 2 124 ? -44.885 4.505 61.877 1.00 109.64 129 THR E CA 1
ATOM 10770 C C . THR E 2 124 ? -44.402 3.142 62.330 1.00 116.03 129 THR E C 1
ATOM 10771 O O . THR E 2 124 ? -43.197 2.949 62.521 1.00 123.74 129 THR E O 1
ATOM 10775 N N . ALA E 2 125 ? -45.306 2.206 62.543 1.00 114.27 130 ALA E N 1
ATOM 10776 C CA . ALA E 2 125 ? -44.903 0.861 62.893 1.00 117.34 130 ALA E CA 1
ATOM 10777 C C . ALA E 2 125 ? -44.118 0.886 64.187 1.00 108.49 130 ALA E C 1
ATOM 10778 O O . ALA E 2 125 ? -43.119 0.165 64.340 1.00 105.54 130 ALA E O 1
ATOM 10780 N N . GLN E 2 126 ? -44.582 1.773 65.092 1.00 105.72 131 GLN E N 1
ATOM 10781 C CA . GLN E 2 126 ? -43.978 2.065 66.386 1.00 114.04 131 GLN E CA 1
ATOM 10782 C C . GLN E 2 126 ? -44.842 1.676 67.568 1.00 118.26 131 GLN E C 1
ATOM 10783 O O . GLN E 2 126 ? -44.299 1.453 68.652 1.00 121.93 131 GLN E O 1
ATOM 10789 N N . VAL E 2 127 ? -46.153 1.549 67.392 1.00 114.48 132 VAL E N 1
ATOM 10790 C CA . VAL E 2 127 ? -47.011 1.342 68.553 1.00 107.86 132 VAL E CA 1
ATOM 10791 C C . VAL E 2 127 ? -46.834 -0.051 69.151 1.00 105.10 132 VAL E C 1
ATOM 10792 O O . VAL E 2 127 ? -46.832 -0.209 70.366 1.00 93.54 132 VAL E O 1
ATOM 10796 N N . GLY E 2 128 ? -46.682 -1.075 68.331 1.00 107.10 133 GLY E N 1
ATOM 10797 C CA . GLY E 2 128 ? -46.542 -2.430 68.818 1.00 97.72 133 GLY E CA 1
ATOM 10798 C C . GLY E 2 128 ? -45.482 -2.611 69.880 1.00 98.87 133 GLY E C 1
ATOM 10799 O O . GLY E 2 128 ? -45.750 -3.035 71.026 1.00 103.93 133 GLY E O 1
ATOM 10800 N N . PRO E 2 129 ? -44.248 -2.249 69.529 1.00 97.25 134 PRO E N 1
ATOM 10801 C CA . PRO E 2 129 ? -43.145 -2.440 70.476 1.00 104.71 134 PRO E CA 1
ATOM 10802 C C . PRO E 2 129 ? -43.217 -1.519 71.660 1.00 111.60 134 PRO E C 1
ATOM 10803 O O . PRO E 2 129 ? -42.792 -1.916 72.749 1.00 127.42 134 PRO E O 1
ATOM 10807 N N . GLN E 2 130 ? -43.748 -0.307 71.497 1.00 103.03 135 GLN E N 1
ATOM 10808 C CA . GLN E 2 130 ? -43.881 0.569 72.652 1.00 108.90 135 GLN E CA 1
ATOM 10809 C C . GLN E 2 130 ? -44.889 0.005 73.643 1.00 113.96 135 GLN E C 1
ATOM 10810 O O . GLN E 2 130 ? -44.573 -0.122 74.825 1.00 110.60 135 GLN E O 1
ATOM 10816 N N . ILE E 2 131 ? -46.058 -0.455 73.174 1.00 116.83 136 ILE E N 1
ATOM 10817 C CA . ILE E 2 131 ? -46.972 -1.157 74.080 1.00 110.46 136 ILE E CA 1
ATOM 10818 C C . ILE E 2 131 ? -46.222 -2.241 74.855 1.00 112.45 136 ILE E C 1
ATOM 10819 O O . ILE E 2 131 ? -46.340 -2.342 76.076 1.00 103.30 136 ILE E O 1
ATOM 10824 N N . ALA E 2 132 ? -45.425 -3.058 74.174 1.00 106.87 137 ALA E N 1
ATOM 10825 C CA . ALA E 2 132 ? -44.742 -4.100 74.929 1.00 107.39 137 ALA E CA 1
ATOM 10826 C C . ALA E 2 132 ? -43.769 -3.520 75.948 1.00 114.91 137 ALA E C 1
ATOM 10827 O O . ALA E 2 132 ? -43.581 -4.103 77.030 1.00 106.23 137 ALA E O 1
ATOM 10829 N N . GLU E 2 133 ? -43.122 -2.397 75.627 1.00 114.43 138 GLU E N 1
ATOM 10830 C CA . GLU E 2 133 ? -42.250 -1.771 76.614 1.00 116.14 138 GLU E CA 1
ATOM 10831 C C . GLU E 2 133 ? -43.056 -1.272 77.807 1.00 117.05 138 GLU E C 1
ATOM 10832 O O . GLU E 2 133 ? -42.738 -1.593 78.955 1.00 129.24 138 GLU E O 1
ATOM 10838 N N . HIS E 2 134 ? -44.133 -0.530 77.556 1.00 110.32 139 HIS E N 1
ATOM 10839 C CA . HIS E 2 134 ? -44.947 -0.013 78.646 1.00 115.26 139 HIS E CA 1
ATOM 10840 C C . HIS E 2 134 ? -45.346 -1.121 79.594 1.00 115.86 139 HIS E C 1
ATOM 10841 O O . HIS E 2 134 ? -45.339 -0.940 80.819 1.00 122.50 139 HIS E O 1
ATOM 10848 N N . LEU E 2 135 ? -45.674 -2.281 79.043 1.00 102.95 140 LEU E N 1
ATOM 10849 C CA . LEU E 2 135 ? -46.061 -3.465 79.796 1.00 102.49 140 LEU E CA 1
ATOM 10850 C C . LEU E 2 135 ? -44.891 -4.365 80.184 1.00 113.39 140 LEU E C 1
ATOM 10851 O O . LEU E 2 135 ? -45.129 -5.483 80.653 1.00 109.34 140 LEU E O 1
ATOM 10856 N N . ASN E 2 136 ? -43.657 -3.963 79.903 1.00 113.60 141 ASN E N 1
ATOM 10857 C CA . ASN E 2 136 ? -42.467 -4.681 80.340 1.00 109.34 141 ASN E CA 1
ATOM 10858 C C . ASN E 2 136 ? -42.520 -6.185 80.026 1.00 118.85 141 ASN E C 1
ATOM 10859 O O . ASN E 2 136 ? -42.152 -7.041 80.841 1.00 115.08 141 ASN E O 1
ATOM 10864 N N . LEU E 2 137 ? -42.913 -6.498 78.749 1.00 121.84 142 LEU E N 1
ATOM 10865 C CA . LEU E 2 137 ? -43.053 -7.758 78.052 1.00 123.32 142 LEU E CA 1
ATOM 10866 C C . LEU E 2 137 ? -42.031 -7.942 76.942 1.00 126.18 142 LEU E C 1
ATOM 10867 O O . LEU E 2 137 ? -41.786 -7.016 76.162 1.00 132.08 142 LEU E O 1
ATOM 10872 N N . PRO E 2 138 ? -41.480 -9.137 76.787 1.00 119.14 143 PRO E N 1
ATOM 10873 C CA . PRO E 2 138 ? -40.625 -9.396 75.630 1.00 113.89 143 PRO E CA 1
ATOM 10874 C C . PRO E 2 138 ? -41.461 -9.286 74.371 1.00 115.29 143 PRO E C 1
ATOM 10875 O O . PRO E 2 138 ? -42.616 -9.719 74.353 1.00 124.06 143 PRO E O 1
ATOM 10879 N N . SER E 2 139 ? -40.885 -8.706 73.305 1.00 113.95 144 SER E N 1
ATOM 10880 C CA . SER E 2 139 ? -41.598 -8.604 72.022 1.00 118.14 144 SER E CA 1
ATOM 10881 C C . SER E 2 139 ? -40.815 -9.163 70.826 1.00 113.21 144 SER E C 1
ATOM 10882 O O . SER E 2 139 ? -39.587 -9.151 70.780 1.00 114.74 144 SER E O 1
ATOM 10885 N N . ILE E 2 140 ? -41.566 -9.704 69.874 1.00 111.62 145 ILE E N 1
ATOM 10886 C CA . ILE E 2 140 ? -41.053 -10.226 68.612 1.00 115.71 145 ILE E CA 1
ATOM 10887 C C . ILE E 2 140 ? -41.769 -9.513 67.460 1.00 119.29 145 ILE E C 1
ATOM 10888 O O . ILE E 2 140 ? -42.999 -9.427 67.450 1.00 118.03 145 ILE E O 1
ATOM 10893 N N . THR E 2 141 ? -41.013 -9.000 66.500 1.00 123.74 146 THR E N 1
ATOM 10894 C CA . THR E 2 141 ? -41.592 -8.249 65.386 1.00 126.38 146 THR E CA 1
ATOM 10895 C C . THR E 2 141 ? -41.482 -9.056 64.091 1.00 121.75 146 THR E C 1
ATOM 10896 O O . THR E 2 141 ? -41.060 -10.206 64.124 1.00 136.72 146 THR E O 1
ATOM 10900 N N . TYR E 2 142 ? -41.918 -8.472 62.965 1.00 103.46 147 TYR E N 1
ATOM 10901 C CA . TYR E 2 142 ? -41.688 -9.020 61.615 1.00 116.32 147 TYR E CA 1
ATOM 10902 C C . TYR E 2 142 ? -41.876 -10.534 61.587 1.00 117.87 147 TYR E C 1
ATOM 10903 O O . TYR E 2 142 ? -41.016 -11.292 61.111 1.00 114.25 147 TYR E O 1
ATOM 10912 N N . ALA E 2 143 ? -43.033 -10.957 62.111 1.00 109.95 148 ALA E N 1
ATOM 10913 C CA . ALA E 2 143 ? -43.352 -12.356 62.382 1.00 113.91 148 ALA E CA 1
ATOM 10914 C C . ALA E 2 143 ? -44.034 -13.025 61.201 1.00 121.71 148 ALA E C 1
ATOM 10915 O O . ALA E 2 143 ? -45.156 -12.644 60.860 1.00 128.62 148 ALA E O 1
ATOM 10917 N N . GLU E 2 144 ? -43.428 -14.091 60.654 1.00 122.29 149 GLU E N 1
ATOM 10918 C CA . GLU E 2 144 ? -43.952 -14.733 59.443 1.00 126.03 149 GLU E CA 1
ATOM 10919 C C . GLU E 2 144 ? -44.601 -16.081 59.692 1.00 129.47 149 GLU E C 1
ATOM 10920 O O . GLU E 2 144 ? -45.282 -16.595 58.795 1.00 139.80 149 GLU E O 1
ATOM 10926 N N . GLU E 2 145 ? -44.412 -16.661 60.876 1.00 130.92 150 GLU E N 1
ATOM 10927 C CA . GLU E 2 145 ? -45.071 -17.891 61.307 1.00 129.14 150 GLU E CA 1
ATOM 10928 C C . GLU E 2 145 ? -45.177 -17.804 62.804 1.00 125.57 150 GLU E C 1
ATOM 10929 O O . GLU E 2 145 ? -44.281 -17.225 63.417 1.00 137.84 150 GLU E O 1
ATOM 10935 N N . ILE E 2 146 ? -46.283 -18.302 63.382 1.00 127.72 151 ILE E N 1
ATOM 10936 C CA . ILE E 2 146 ? -46.477 -18.350 64.844 1.00 117.27 151 ILE E CA 1
ATOM 10937 C C . ILE E 2 146 ? -47.087 -19.671 65.284 1.00 122.77 151 ILE E C 1
ATOM 10938 O O . ILE E 2 146 ? -48.212 -19.989 64.891 1.00 135.08 151 ILE E O 1
ATOM 10943 N N . LYS E 2 147 ? -46.375 -20.414 66.130 1.00 125.18 152 LYS E N 1
ATOM 10944 C CA . LYS E 2 147 ? -46.816 -21.710 66.643 1.00 129.16 152 LYS E CA 1
ATOM 10945 C C . LYS E 2 147 ? -46.670 -21.719 68.168 1.00 133.30 152 LYS E C 1
ATOM 10946 O O . LYS E 2 147 ? -45.846 -20.981 68.705 1.00 124.77 152 LYS E O 1
ATOM 10952 N N . THR E 2 148 ? -47.473 -22.526 68.896 1.00 136.71 153 THR E N 1
ATOM 10953 C CA . THR E 2 148 ? -47.174 -22.711 70.322 1.00 131.77 153 THR E CA 1
ATOM 10954 C C . THR E 2 148 ? -47.014 -24.168 70.714 1.00 132.91 153 THR E C 1
ATOM 10955 O O . THR E 2 148 ? -47.760 -25.043 70.262 1.00 132.15 153 THR E O 1
ATOM 10959 N N . GLU E 2 149 ? -46.073 -24.371 71.644 1.00 135.78 154 GLU E N 1
ATOM 10960 C CA . GLU E 2 149 ? -45.826 -25.628 72.344 1.00 139.12 154 GLU E CA 1
ATOM 10961 C C . GLU E 2 149 ? -45.862 -25.315 73.829 1.00 139.82 154 GLU E C 1
ATOM 10962 O O . GLU E 2 149 ? -45.043 -24.529 74.323 1.00 140.26 154 GLU E O 1
ATOM 10968 N N . GLY E 2 150 ? -46.839 -25.881 74.526 1.00 140.48 155 GLY E N 1
ATOM 10969 C CA . GLY E 2 150 ? -46.942 -25.662 75.960 1.00 136.07 155 GLY E CA 1
ATOM 10970 C C . GLY E 2 150 ? -46.963 -24.198 76.316 1.00 130.24 155 GLY E C 1
ATOM 10971 O O . GLY E 2 150 ? -47.703 -23.400 75.736 1.00 127.39 155 GLY E O 1
ATOM 10972 N N . GLU E 2 151 ? -46.122 -23.823 77.264 1.00 136.90 156 GLU E N 1
ATOM 10973 C CA . GLU E 2 151 ? -46.112 -22.478 77.829 1.00 144.04 156 GLU E CA 1
ATOM 10974 C C . GLU E 2 151 ? -45.347 -21.510 76.972 1.00 131.73 156 GLU E C 1
ATOM 10975 O O . GLU E 2 151 ? -45.168 -20.352 77.382 1.00 124.93 156 GLU E O 1
ATOM 10981 N N . TYR E 2 152 ? -44.899 -21.979 75.806 1.00 126.91 157 TYR E N 1
ATOM 10982 C CA . TYR E 2 152 ? -43.956 -21.263 74.973 1.00 124.82 157 TYR E CA 1
ATOM 10983 C C . TYR E 2 152 ? -44.537 -20.985 73.596 1.00 127.83 157 TYR E C 1
ATOM 10984 O O . TYR E 2 152 ? -45.256 -21.813 73.022 1.00 132.01 157 TYR E O 1
ATOM 10993 N N . VAL E 2 153 ? -44.128 -19.844 73.045 1.00 123.05 158 VAL E N 1
ATOM 10994 C CA . VAL E 2 153 ? -44.366 -19.460 71.663 1.00 118.24 158 VAL E CA 1
ATOM 10995 C C . VAL E 2 153 ? -43.114 -19.709 70.840 1.00 121.22 158 VAL E C 1
ATOM 10996 O O . VAL E 2 153 ? -41.992 -19.507 71.321 1.00 126.26 158 VAL E O 1
ATOM 11000 N N . LEU E 2 154 ? -43.304 -20.184 69.611 1.00 116.70 159 LEU E N 1
ATOM 11001 C CA . LEU E 2 154 ? -42.263 -20.282 68.601 1.00 112.44 159 LEU E CA 1
ATOM 11002 C C . LEU E 2 154 ? -42.643 -19.348 67.464 1.00 122.28 159 LEU E C 1
ATOM 11003 O O . LEU E 2 154 ? -43.784 -19.368 66.996 1.00 132.36 159 LEU E O 1
ATOM 11008 N N . VAL E 2 155 ? -41.720 -18.498 67.049 1.00 114.92 160 VAL E N 1
ATOM 11009 C CA . VAL E 2 155 ? -42.007 -17.492 66.033 1.00 120.00 160 VAL E CA 1
ATOM 11010 C C . VAL E 2 155 ? -40.885 -17.455 64.994 1.00 127.73 160 VAL E C 1
ATOM 11011 O O . VAL E 2 155 ? -39.709 -17.520 65.348 1.00 138.33 160 VAL E O 1
ATOM 11015 N N . LYS E 2 156 ? -41.227 -17.344 63.711 1.00 129.81 161 LYS E N 1
ATOM 11016 C CA . LYS E 2 156 ? -40.204 -17.031 62.709 1.00 122.65 161 LYS E CA 1
ATOM 11017 C C . LYS E 2 156 ? -40.135 -15.521 62.474 1.00 122.60 161 LYS E C 1
ATOM 11018 O O . LYS E 2 156 ? -41.159 -14.839 62.319 1.00 117.04 161 LYS E O 1
ATOM 11024 N N . ARG E 2 157 ? -38.929 -14.994 62.549 1.00 124.69 162 ARG E N 1
ATOM 11025 C CA . ARG E 2 157 ? -38.687 -13.566 62.493 1.00 125.54 162 ARG E CA 1
ATOM 11026 C C . ARG E 2 157 ? -38.042 -13.281 61.151 1.00 133.23 162 ARG E C 1
ATOM 11027 O O . ARG E 2 157 ? -37.032 -13.911 60.830 1.00 139.44 162 ARG E O 1
ATOM 11035 N N . GLN E 2 158 ? -38.639 -12.377 60.362 1.00 120.93 163 GLN E N 1
ATOM 11036 C CA . GLN E 2 158 ? -38.204 -12.175 58.991 1.00 131.48 163 GLN E CA 1
ATOM 11037 C C . GLN E 2 158 ? -37.178 -11.068 58.924 1.00 130.64 163 GLN E C 1
ATOM 11038 O O . GLN E 2 158 ? -37.405 -9.999 59.482 1.00 133.54 163 GLN E O 1
ATOM 11044 N N . PHE E 2 159 ? -36.086 -11.295 58.196 1.00 133.09 164 PHE E N 1
ATOM 11045 C CA . PHE E 2 159 ? -35.109 -10.247 57.981 1.00 135.83 164 PHE E CA 1
ATOM 11046 C C . PHE E 2 159 ? -34.804 -10.096 56.497 1.00 141.30 164 PHE E C 1
ATOM 11047 O O . PHE E 2 159 ? -34.893 -11.033 55.697 1.00 144.77 164 PHE E O 1
ATOM 11055 N N . GLU E 2 160 ? -34.278 -8.923 56.199 1.00 142.94 165 GLU E N 1
ATOM 11056 C CA . GLU E 2 160 ? -33.673 -8.602 54.934 1.00 149.21 165 GLU E CA 1
ATOM 11057 C C . GLU E 2 160 ? -32.952 -9.805 54.376 1.00 155.39 165 GLU E C 1
ATOM 11058 O O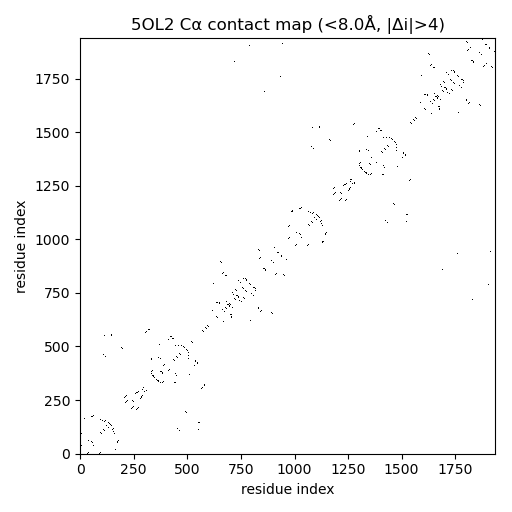 . GLU E 2 160 ? -33.010 -10.058 53.169 1.00 188.89 165 GLU E O 1
ATOM 11064 N N . ASP E 2 161 ? -32.263 -10.532 55.222 1.00 156.06 166 ASP E N 1
ATOM 11065 C CA . ASP E 2 161 ? -31.423 -11.596 54.713 1.00 167.60 166 ASP E CA 1
ATOM 11066 C C . ASP E 2 161 ? -31.716 -12.947 55.305 1.00 161.44 166 ASP E C 1
ATOM 11067 O O . ASP E 2 161 ? -31.524 -13.958 54.632 1.00 177.50 166 ASP E O 1
ATOM 11072 N N . CYS E 2 162 ? -32.033 -13.007 56.568 1.00 155.80 167 CYS E N 1
ATOM 11073 C CA . CYS E 2 162 ? -32.249 -14.292 57.198 1.00 164.21 167 CYS E CA 1
ATOM 11074 C C . CYS E 2 162 ? -33.673 -14.395 57.735 1.00 155.09 167 CYS E C 1
ATOM 11075 O O . CYS E 2 162 ? -34.538 -13.555 57.477 1.00 147.30 167 CYS E O 1
ATOM 11078 N N . CYS E 2 163 ? -33.922 -15.465 58.466 1.00 154.70 168 CYS E N 1
ATOM 11079 C CA . CYS E 2 163 ? -35.099 -15.502 59.303 1.00 157.51 168 CYS E CA 1
ATOM 11080 C C . CYS E 2 163 ? -34.737 -16.370 60.499 1.00 167.46 168 CYS E C 1
ATOM 11081 O O . CYS E 2 163 ? -34.083 -17.407 60.340 1.00 175.55 168 CYS E O 1
ATOM 11084 N N . HIS E 2 164 ? -35.111 -15.902 61.698 1.00 161.04 169 HIS E N 1
ATOM 11085 C CA . HIS E 2 164 ? -34.776 -16.553 62.958 1.00 145.93 169 HIS E CA 1
ATOM 11086 C C . HIS E 2 164 ? -35.914 -17.441 63.417 1.00 132.36 169 HIS E C 1
ATOM 11087 O O . HIS E 2 164 ? -37.067 -17.011 63.445 1.00 126.09 169 HIS E O 1
ATOM 11094 N N . ASP E 2 165 ? -35.588 -18.637 63.868 1.00 133.10 170 ASP E N 1
ATOM 11095 C CA . ASP E 2 165 ? -36.566 -19.465 64.569 1.00 140.66 170 ASP E CA 1
ATOM 11096 C C . ASP E 2 165 ? -36.432 -19.192 66.080 1.00 134.85 170 ASP E C 1
ATOM 11097 O O . ASP E 2 165 ? -35.431 -19.581 66.691 1.00 143.99 170 ASP E O 1
ATOM 11102 N N . LEU E 2 166 ? -37.422 -18.524 66.688 1.00 126.23 171 LEU E N 1
ATOM 11103 C CA . LEU E 2 166 ? -37.366 -18.044 68.072 1.00 125.35 171 LEU E CA 1
ATOM 11104 C C . LEU E 2 166 ? -38.356 -18.780 68.962 1.00 129.89 171 LEU E C 1
ATOM 11105 O O . LEU E 2 166 ? -39.321 -19.383 68.480 1.00 136.54 171 LEU E O 1
ATOM 11110 N N . LYS E 2 167 ? -38.096 -18.682 70.283 1.00 130.67 172 LYS E N 1
ATOM 11111 C CA . LYS E 2 167 ? -38.797 -19.351 71.395 1.00 127.10 172 LYS E CA 1
ATOM 11112 C C . LYS E 2 167 ? -38.872 -18.384 72.580 1.00 125.42 172 LYS E C 1
ATOM 11113 O O . LYS E 2 167 ? -37.846 -17.819 72.975 1.00 118.30 172 LYS E O 1
ATOM 11119 N N . VAL E 2 168 ? -40.085 -18.147 73.112 1.00 127.84 173 VAL E N 1
ATOM 11120 C CA . VAL E 2 168 ? -40.324 -17.190 74.197 1.00 120.67 173 VAL E CA 1
ATOM 11121 C C . VAL E 2 168 ? -41.307 -17.846 75.145 1.00 121.77 173 VAL E C 1
ATOM 11122 O O . VAL E 2 168 ? -42.222 -18.529 74.679 1.00 117.82 173 VAL E O 1
ATOM 11126 N N . LYS E 2 169 ? -41.179 -17.600 76.469 1.00 123.78 174 LYS E N 1
ATOM 11127 C CA . LYS E 2 169 ? -42.186 -18.098 77.423 1.00 117.76 174 LYS E CA 1
ATOM 11128 C C . LYS E 2 169 ? -43.262 -17.051 77.653 1.00 115.61 174 LYS E C 1
ATOM 11129 O O . LYS E 2 169 ? -42.944 -15.885 77.896 1.00 125.13 174 LYS E O 1
ATOM 11135 N N . MET E 2 170 ? -44.526 -17.460 77.530 1.00 106.34 175 MET E N 1
ATOM 11136 C CA . MET E 2 170 ? -45.590 -16.478 77.509 1.00 108.02 175 MET E CA 1
ATOM 11137 C C . MET E 2 170 ? -45.633 -15.843 78.874 1.00 117.04 175 MET E C 1
ATOM 11138 O O . MET E 2 170 ? -45.383 -16.512 79.855 1.00 120.95 175 MET E O 1
ATOM 11143 N N . PRO E 2 171 ? -46.005 -14.587 78.978 1.00 119.29 176 PRO E N 1
ATOM 11144 C CA . PRO E 2 171 ? -46.558 -13.591 78.079 1.00 114.43 176 PRO E CA 1
ATOM 11145 C C . PRO E 2 171 ? -45.537 -12.974 77.189 1.00 106.78 176 PRO E C 1
ATOM 11146 O O . PRO E 2 171 ? -44.367 -12.916 77.546 1.00 127.86 176 PRO E O 1
ATOM 11150 N N . CYS E 2 172 ? -46.007 -12.414 76.091 1.00 101.46 177 CYS E N 1
ATOM 11151 C CA . CYS E 2 172 ? -45.153 -11.800 75.081 1.00 114.38 177 CYS E CA 1
ATOM 11152 C C . CYS E 2 172 ? -46.036 -11.045 74.108 1.00 102.26 177 CYS E C 1
ATOM 11153 O O . CYS E 2 172 ? -47.210 -11.386 73.906 1.00 96.91 177 CYS E O 1
ATOM 11156 N N . LEU E 2 173 ? -45.449 -10.024 73.493 1.00 100.74 178 LEU E N 1
ATOM 11157 C CA . LEU E 2 173 ? -46.093 -9.299 72.403 1.00 103.51 178 LEU E CA 1
ATOM 11158 C C . LEU E 2 173 ? -45.452 -9.688 71.081 1.00 100.47 178 LEU E C 1
ATOM 11159 O O . LEU E 2 173 ? -44.238 -9.838 71.008 1.00 100.69 178 LEU E O 1
ATOM 11164 N N . ILE E 2 174 ? -46.266 -9.867 70.044 1.00 99.16 179 ILE E N 1
ATOM 11165 C CA . ILE E 2 174 ? -45.809 -10.226 68.696 1.00 100.16 179 ILE E CA 1
ATOM 11166 C C . ILE E 2 174 ? -46.463 -9.309 67.687 1.00 101.34 179 ILE E C 1
ATOM 11167 O O . ILE E 2 174 ? -47.696 -9.178 67.691 1.00 109.83 179 ILE E O 1
ATOM 11172 N N . THR E 2 175 ? -45.655 -8.670 66.827 1.00 96.03 180 THR E N 1
ATOM 11173 C CA . THR E 2 175 ? -46.194 -7.932 65.687 1.00 101.38 180 THR E CA 1
ATOM 11174 C C . THR E 2 175 ? -46.101 -8.796 64.451 1.00 105.52 180 THR E C 1
ATOM 11175 O O . THR E 2 175 ? -45.056 -9.399 64.157 1.00 110.09 180 THR E O 1
ATOM 11179 N N . THR E 2 176 ? -47.224 -8.868 63.757 1.00 105.76 181 THR E N 1
ATOM 11180 C CA . THR E 2 176 ? -47.471 -9.760 62.650 1.00 118.07 181 THR E CA 1
ATOM 11181 C C . THR E 2 176 ? -47.420 -8.959 61.356 1.00 113.45 181 THR E C 1
ATOM 11182 O O . THR E 2 176 ? -47.557 -7.731 61.387 1.00 104.68 181 THR E O 1
ATOM 11186 N N . LEU E 2 177 ? -47.154 -9.673 60.239 1.00 124.14 182 LEU E N 1
ATOM 11187 C CA . LEU E 2 177 ? -46.990 -9.132 58.889 1.00 126.81 182 LEU E CA 1
ATOM 11188 C C . LEU E 2 177 ? -48.139 -9.534 57.968 1.00 126.38 182 LEU E C 1
ATOM 11189 O O . LEU E 2 177 ? -48.555 -10.691 57.934 1.00 125.96 182 LEU E O 1
ATOM 11194 N N . LYS E 2 178 ? -48.580 -8.588 57.155 1.00 127.03 183 LYS E N 1
ATOM 11195 C CA . LYS E 2 178 ? -49.730 -8.798 56.275 1.00 132.43 183 LYS E CA 1
ATOM 11196 C C . LYS E 2 178 ? -49.595 -10.021 55.364 1.00 128.92 183 LYS E C 1
ATOM 11197 O O . LYS E 2 178 ? -50.554 -10.785 55.205 1.00 127.54 183 LYS E O 1
ATOM 11203 N N . ASP E 2 179 ? -48.427 -10.190 54.713 1.00 133.04 184 ASP E N 1
ATOM 11204 C CA . ASP E 2 179 ? -48.105 -11.262 53.775 1.00 136.14 184 ASP E CA 1
ATOM 11205 C C . ASP E 2 179 ? -47.949 -12.641 54.390 1.00 135.70 184 ASP E C 1
ATOM 11206 O O . ASP E 2 179 ? -47.609 -13.524 53.629 1.00 138.91 184 ASP E O 1
ATOM 11211 N N . MET E 2 180 ? -48.168 -12.881 55.693 1.00 141.32 185 MET E N 1
ATOM 11212 C CA . MET E 2 180 ? -47.787 -14.133 56.353 1.00 132.89 185 MET E CA 1
ATOM 11213 C C . MET E 2 180 ? -48.795 -15.262 56.267 1.00 131.98 185 MET E C 1
ATOM 11214 O O . MET E 2 180 ? -48.404 -16.417 56.400 1.00 133.91 185 MET E O 1
ATOM 11219 N N . ASN E 2 181 ? -50.045 -14.969 55.957 1.00 129.70 186 ASN E N 1
ATOM 11220 C CA . ASN E 2 181 ? -51.166 -15.905 55.950 1.00 128.50 186 ASN E CA 1
ATOM 11221 C C . ASN E 2 181 ? -52.228 -15.304 55.039 1.00 127.56 186 ASN E C 1
ATOM 11222 O O . ASN E 2 181 ? -52.139 -14.139 54.668 1.00 127.41 186 ASN E O 1
ATOM 11227 N N . THR E 2 182 ? -53.240 -16.072 54.665 1.00 127.20 187 THR E N 1
ATOM 11228 C CA . THR E 2 182 ? -54.309 -15.326 54.032 1.00 131.43 187 THR E CA 1
ATOM 11229 C C . THR E 2 182 ? -55.607 -15.468 54.821 1.00 133.89 187 THR E C 1
ATOM 11230 O O . THR E 2 182 ? -56.068 -16.591 55.084 1.00 134.20 187 THR E O 1
ATOM 11234 N N . PRO E 2 183 ? -56.130 -14.346 55.316 1.00 132.02 188 PRO E N 1
ATOM 11235 C CA . PRO E 2 183 ? -57.133 -14.358 56.379 1.00 124.56 188 PRO E CA 1
ATOM 11236 C C . PRO E 2 183 ? -58.515 -14.776 55.913 1.00 132.92 188 PRO E C 1
ATOM 11237 O O . PRO E 2 183 ? -59.075 -14.214 54.966 1.00 137.43 188 PRO E O 1
ATOM 11241 N N . ARG E 2 184 ? -59.082 -15.714 56.665 1.00 127.40 189 ARG E N 1
ATOM 11242 C CA . ARG E 2 184 ? -60.298 -16.429 56.333 1.00 129.07 189 ARG E CA 1
ATOM 11243 C C . ARG E 2 184 ? -61.477 -15.480 56.277 1.00 120.65 189 ARG E C 1
ATOM 11244 O O . ARG E 2 184 ? -61.462 -14.428 56.878 1.00 116.60 189 ARG E O 1
ATOM 11252 N N . TYR E 2 185 ? -62.501 -15.858 55.524 1.00 120.58 190 TYR E N 1
ATOM 11253 C CA . TYR E 2 185 ? -63.676 -15.010 55.385 1.00 113.72 190 TYR E CA 1
ATOM 11254 C C . TYR E 2 185 ? -64.561 -15.127 56.620 1.00 120.65 190 TYR E C 1
ATOM 11255 O O . TYR E 2 185 ? -64.426 -16.050 57.417 1.00 113.03 190 TYR E O 1
ATOM 11264 N N . MET E 2 186 ? -65.484 -14.180 56.768 1.00 119.69 191 MET E N 1
ATOM 11265 C CA . MET E 2 186 ? -66.491 -14.300 57.808 1.00 114.14 191 MET E CA 1
ATOM 11266 C C . MET E 2 186 ? -67.421 -15.444 57.490 1.00 124.04 191 MET E C 1
ATOM 11267 O O . MET E 2 186 ? -67.449 -15.954 56.379 1.00 135.36 191 MET E O 1
ATOM 11272 N N . LYS E 2 187 ? -68.213 -15.831 58.470 1.00 122.04 192 LYS E N 1
ATOM 11273 C CA . LYS E 2 187 ? -69.302 -16.770 58.264 1.00 122.20 192 LYS E CA 1
ATOM 11274 C C . LYS E 2 187 ? -70.620 -16.014 58.286 1.00 120.24 192 LYS E C 1
ATOM 11275 O O . LYS E 2 187 ? -70.781 -15.035 59.008 1.00 124.46 192 LYS E O 1
ATOM 11281 N N . VAL E 2 188 ? -71.546 -16.411 57.441 1.00 117.19 193 VAL E N 1
ATOM 11282 C CA . VAL E 2 188 ? -72.798 -15.682 57.419 1.00 116.10 193 VAL E CA 1
ATOM 11283 C C . VAL E 2 188 ? -73.512 -15.815 58.748 1.00 122.82 193 VAL E C 1
ATOM 11284 O O . VAL E 2 188 ? -73.908 -14.820 59.357 1.00 136.22 193 VAL E O 1
ATOM 11288 N N . GLY E 2 189 ? -73.695 -17.027 59.221 1.00 114.44 194 GLY E N 1
ATOM 11289 C CA . GLY E 2 189 ? -74.298 -17.169 60.537 1.00 144.76 194 GLY E CA 1
ATOM 11290 C C . GLY E 2 189 ? -73.670 -16.268 61.593 1.00 132.06 194 GLY E C 1
ATOM 11291 O O . GLY E 2 189 ? -74.360 -15.719 62.451 1.00 120.79 194 GLY E O 1
ATOM 11292 N N . ARG E 2 190 ? -72.347 -16.114 61.546 1.00 125.08 195 ARG E N 1
ATOM 11293 C CA . ARG E 2 190 ? -71.649 -15.281 62.512 1.00 120.25 195 ARG E CA 1
ATOM 11294 C C . ARG E 2 190 ? -71.971 -13.803 62.379 1.00 117.90 195 ARG E C 1
ATOM 11295 O O . ARG E 2 190 ? -72.030 -13.111 63.400 1.00 111.84 195 ARG E O 1
ATOM 11303 N N . ILE E 2 191 ? -72.234 -13.297 61.166 1.00 111.26 196 ILE E N 1
ATOM 11304 C CA . ILE E 2 191 ? -72.547 -11.871 61.036 1.00 112.04 196 ILE E CA 1
ATOM 11305 C C . ILE E 2 191 ? -73.919 -11.570 61.604 1.00 115.54 196 ILE E C 1
ATOM 11306 O O . ILE E 2 191 ? -74.115 -10.613 62.374 1.00 112.79 196 ILE E O 1
ATOM 11311 N N . TYR E 2 192 ? -74.896 -12.361 61.199 1.00 119.62 197 TYR E N 1
ATOM 11312 C CA . TYR E 2 192 ? -76.228 -12.159 61.713 1.00 122.78 197 TYR E CA 1
ATOM 11313 C C . TYR E 2 192 ? -76.177 -12.053 63.232 1.00 120.30 197 TYR E C 1
ATOM 11314 O O . TYR E 2 192 ? -76.758 -11.124 63.795 1.00 117.43 197 TYR E O 1
ATOM 11323 N N . ASP E 2 193 ? -75.411 -12.939 63.911 1.00 127.10 198 ASP E N 1
ATOM 11324 C CA . ASP E 2 193 ? -75.383 -12.916 65.382 1.00 132.28 198 ASP E CA 1
ATOM 11325 C C . ASP E 2 193 ? -74.637 -11.702 65.907 1.00 122.56 198 ASP E C 1
ATOM 11326 O O . ASP E 2 193 ? -75.152 -10.962 66.740 1.00 121.47 198 ASP E O 1
ATOM 11331 N N . ALA E 2 194 ? -73.448 -11.441 65.388 1.00 115.64 199 ALA E N 1
ATOM 11332 C CA . ALA E 2 194 ? -72.749 -10.235 65.790 1.00 113.46 199 ALA E CA 1
ATOM 11333 C C . ALA E 2 194 ? -73.619 -8.982 65.744 1.00 114.58 199 ALA E C 1
ATOM 11334 O O . ALA E 2 194 ? -73.323 -7.990 66.409 1.00 114.94 199 ALA E O 1
ATOM 11336 N N . PHE E 2 195 ? -74.677 -8.963 64.968 1.00 120.34 200 PHE E N 1
ATOM 11337 C CA . PHE E 2 195 ? -75.435 -7.734 65.011 1.00 116.89 200 PHE E CA 1
ATOM 11338 C C . PHE E 2 195 ? -76.710 -7.881 65.785 1.00 119.69 200 PHE E C 1
ATOM 11339 O O . PHE E 2 195 ? -77.052 -6.981 66.544 1.00 121.53 200 PHE E O 1
ATOM 11347 N N . GLU E 2 196 ? -77.326 -9.056 65.705 1.00 120.39 201 GLU E N 1
ATOM 11348 C CA . GLU E 2 196 ? -78.601 -9.339 66.343 1.00 123.52 201 GLU E CA 1
ATOM 11349 C C . GLU E 2 196 ? -78.445 -9.482 67.861 1.00 140.45 201 GLU E C 1
ATOM 11350 O O . GLU E 2 196 ? -79.436 -9.313 68.579 1.00 134.45 201 GLU E O 1
ATOM 11356 N N . ASN E 2 197 ? -77.217 -9.784 68.347 1.00 139.07 202 ASN E N 1
ATOM 11357 C CA . ASN E 2 197 ? -76.868 -9.974 69.756 1.00 133.95 202 ASN E CA 1
ATOM 11358 C C . ASN E 2 197 ? -75.908 -8.918 70.296 1.00 136.52 202 ASN E C 1
ATOM 11359 O O . ASN E 2 197 ? -76.235 -8.266 71.278 1.00 169.13 202 ASN E O 1
ATOM 11364 N N . ASP E 2 198 ? -74.733 -8.722 69.714 1.00 132.38 203 ASP E N 1
ATOM 11365 C CA . ASP E 2 198 ? -73.952 -7.513 69.983 1.00 152.14 203 ASP E CA 1
ATOM 11366 C C . ASP E 2 198 ? -73.413 -7.354 71.386 1.00 176.59 203 ASP E C 1
ATOM 11367 O O . ASP E 2 198 ? -73.963 -6.622 72.218 1.00 189.94 203 ASP E O 1
ATOM 11372 N N . VAL E 2 199 ? -72.345 -8.065 71.655 1.00 179.00 204 VAL E N 1
ATOM 11373 C CA . VAL E 2 199 ? -71.681 -8.030 72.941 1.00 162.44 204 VAL E CA 1
ATOM 11374 C C . VAL E 2 199 ? -70.514 -7.044 72.982 1.00 143.91 204 VAL E C 1
ATOM 11375 O O . VAL E 2 199 ? -69.535 -7.270 73.683 1.00 167.08 204 VAL E O 1
ATOM 11379 N N . VAL E 2 200 ? -70.518 -6.011 72.162 1.00 130.17 205 VAL E N 1
ATOM 11380 C CA . VAL E 2 200 ? -69.322 -5.185 72.051 1.00 128.29 205 VAL E CA 1
ATOM 11381 C C . VAL E 2 200 ? -69.304 -4.191 73.199 1.00 132.92 205 VAL E C 1
ATOM 11382 O O . VAL E 2 200 ? -70.151 -3.302 73.311 1.00 120.43 205 VAL E O 1
ATOM 11386 N N . GLU E 2 201 ? -68.283 -4.312 74.015 1.00 139.86 206 GLU E N 1
ATOM 11387 C CA . GLU E 2 201 ? -68.061 -3.466 75.157 1.00 123.03 206 GLU E CA 1
ATOM 11388 C C . GLU E 2 201 ? -67.378 -2.190 74.690 1.00 119.83 206 GLU E C 1
ATOM 11389 O O . GLU E 2 201 ? -66.298 -2.249 74.100 1.00 123.43 206 GLU E O 1
ATOM 11395 N N . THR E 2 202 ? -67.923 -1.041 75.001 1.00 121.23 207 THR E N 1
ATOM 11396 C CA . THR E 2 202 ? -67.265 0.185 74.574 1.00 121.04 207 THR E CA 1
ATOM 11397 C C . THR E 2 202 ? -66.696 0.810 75.844 1.00 122.63 207 THR E C 1
ATOM 11398 O O . THR E 2 202 ? -67.459 1.124 76.747 1.00 125.57 207 THR E O 1
ATOM 11402 N N . TRP E 2 203 ? -65.366 0.919 75.967 1.00 120.98 208 TRP E N 1
ATOM 11403 C CA . TRP E 2 203 ? -64.710 1.434 77.175 1.00 122.31 208 TRP E CA 1
ATOM 11404 C C . TRP E 2 203 ? -64.301 2.875 77.000 1.00 123.56 208 TRP E C 1
ATOM 11405 O O . TRP E 2 203 ? -63.839 3.266 75.935 1.00 127.05 208 TRP E O 1
ATOM 11416 N N . THR E 2 204 ? -64.429 3.645 78.048 1.00 126.37 209 THR E N 1
ATOM 11417 C CA . THR E 2 204 ? -63.821 4.955 78.107 1.00 127.83 209 THR E CA 1
ATOM 11418 C C . THR E 2 204 ? -62.547 4.865 78.950 1.00 126.98 209 THR E C 1
ATOM 11419 O O . THR E 2 204 ? -62.062 3.765 79.238 1.00 124.86 209 THR E O 1
ATOM 11423 N N . VAL E 2 205 ? -61.950 6.022 79.263 1.00 117.20 210 VAL E N 1
ATOM 11424 C CA . VAL E 2 205 ? -60.717 6.094 80.063 1.00 119.73 210 VAL E CA 1
ATOM 11425 C C . VAL E 2 205 ? -60.886 5.517 81.485 1.00 132.26 210 VAL E C 1
ATOM 11426 O O . VAL E 2 205 ? -59.989 4.840 82.016 1.00 119.99 210 VAL E O 1
ATOM 11430 N N . LYS E 2 206 ? -62.019 5.782 82.134 1.00 128.58 211 LYS E N 1
ATOM 11431 C CA . LYS E 2 206 ? -62.293 5.156 83.416 1.00 122.50 211 LYS E CA 1
ATOM 11432 C C . LYS E 2 206 ? -61.958 3.673 83.418 1.00 121.14 211 LYS E C 1
ATOM 11433 O O . LYS E 2 206 ? -61.467 3.123 84.390 1.00 122.87 211 LYS E O 1
ATOM 11439 N N . ASP E 2 207 ? -62.122 3.025 82.307 1.00 122.58 212 ASP E N 1
ATOM 11440 C CA . ASP E 2 207 ? -61.994 1.587 82.280 1.00 131.63 212 ASP E CA 1
ATOM 11441 C C . ASP E 2 207 ? -60.561 1.122 82.102 1.00 126.10 212 ASP E C 1
ATOM 11442 O O . ASP E 2 207 ? -60.350 -0.098 82.115 1.00 118.75 212 ASP E O 1
ATOM 11447 N N . ILE E 2 208 ? -59.591 2.054 81.979 1.00 127.99 213 ILE E N 1
ATOM 11448 C CA . ILE E 2 208 ? -58.161 1.760 81.791 1.00 130.20 213 ILE E CA 1
ATOM 11449 C C . ILE E 2 208 ? -57.340 2.316 82.957 1.00 127.09 213 ILE E C 1
ATOM 11450 O O . ILE E 2 208 ? -57.817 3.131 83.747 1.00 134.02 213 ILE E O 1
ATOM 11455 N N . GLU E 2 209 ? -56.064 1.885 83.014 1.00 125.66 214 GLU E N 1
ATOM 11456 C CA . GLU E 2 209 ? -55.074 2.206 84.065 1.00 130.95 214 GLU E CA 1
ATOM 11457 C C . GLU E 2 209 ? -53.883 2.972 83.465 1.00 132.04 214 GLU E C 1
ATOM 11458 O O . GLU E 2 209 ? -52.939 2.347 82.986 1.00 128.93 214 GLU E O 1
ATOM 11464 N N . VAL E 2 210 ? -53.912 4.313 83.482 1.00 128.32 215 VAL E N 1
ATOM 11465 C CA . VAL E 2 210 ? -52.879 5.132 82.845 1.00 128.36 215 VAL E CA 1
ATOM 11466 C C . VAL E 2 210 ? -52.678 6.403 83.638 1.00 139.30 215 VAL E C 1
ATOM 11467 O O . VAL E 2 210 ? -53.581 6.861 84.326 1.00 149.35 215 VAL E O 1
ATOM 11471 N N . ASP E 2 211 ? -51.501 7.008 83.500 1.00 132.82 216 ASP E N 1
ATOM 11472 C CA . ASP E 2 211 ? -51.301 8.374 83.989 1.00 135.43 216 ASP E CA 1
ATOM 11473 C C . ASP E 2 211 ? -51.876 9.295 82.924 1.00 135.25 216 ASP E C 1
ATOM 11474 O O . ASP E 2 211 ? -51.553 9.118 81.754 1.00 137.68 216 ASP E O 1
ATOM 11479 N N . PRO E 2 212 ? -52.840 10.165 83.246 1.00 134.51 217 PRO E N 1
ATOM 11480 C CA . PRO E 2 212 ? -53.505 10.949 82.190 1.00 134.76 217 PRO E CA 1
ATOM 11481 C C . PRO E 2 212 ? -52.618 11.977 81.551 1.00 147.57 217 PRO E C 1
ATOM 11482 O O . PRO E 2 212 ? -52.943 12.471 80.465 1.00 157.95 217 PRO E O 1
ATOM 11486 N N . SER E 2 213 ? -51.510 12.315 82.184 1.00 147.01 218 SER E N 1
ATOM 11487 C CA . SER E 2 213 ? -50.483 13.132 81.558 1.00 148.70 218 SER E CA 1
ATOM 11488 C C . SER E 2 213 ? -49.683 12.331 80.528 1.00 145.19 218 SER E C 1
ATOM 11489 O O . SER E 2 213 ? -48.558 12.690 80.176 1.00 146.42 218 SER E O 1
ATOM 11492 N N . ASN E 2 214 ? -50.224 11.204 80.095 1.00 128.36 219 ASN E N 1
ATOM 11493 C CA . ASN E 2 214 ? -49.636 10.432 79.027 1.00 126.05 219 ASN E CA 1
ATOM 11494 C C . ASN E 2 214 ? -50.627 10.250 77.887 1.00 122.63 219 ASN E C 1
ATOM 11495 O O . ASN E 2 214 ? -50.413 9.395 77.020 1.00 121.07 219 ASN E O 1
ATOM 11500 N N . LEU E 2 215 ? -51.686 11.060 77.844 1.00 126.60 220 LEU E N 1
ATOM 11501 C CA . LEU E 2 215 ? -52.760 10.884 76.874 1.00 132.82 220 LEU E CA 1
ATOM 11502 C C . LEU E 2 215 ? -52.907 12.112 75.992 1.00 137.85 220 LEU E C 1
ATOM 11503 O O . LEU E 2 215 ? -52.816 13.253 76.465 1.00 151.56 220 LEU E O 1
ATOM 11508 N N . GLY E 2 216 ? -53.155 11.862 74.709 1.00 126.27 221 GLY E N 1
ATOM 11509 C CA . GLY E 2 216 ? -53.487 12.924 73.800 1.00 128.13 221 GLY E CA 1
ATOM 11510 C C . GLY E 2 216 ? -52.301 13.787 73.448 1.00 134.81 221 GLY E C 1
ATOM 11511 O O . GLY E 2 216 ? -51.147 13.455 73.714 1.00 141.78 221 GLY E O 1
ATOM 11512 N N . LEU E 2 217 ? -52.605 14.909 72.793 1.00 132.67 222 LEU E N 1
ATOM 11513 C CA . LEU E 2 217 ? -51.535 15.816 72.414 1.00 132.45 222 LEU E CA 1
ATOM 11514 C C . LEU E 2 217 ? -50.722 16.161 73.652 1.00 137.90 222 LEU E C 1
ATOM 11515 O O . LEU E 2 217 ? -49.511 15.913 73.709 1.00 136.88 222 LEU E O 1
ATOM 11520 N N . LYS E 2 218 ? -51.411 16.599 74.706 1.00 137.97 223 LYS E N 1
ATOM 11521 C CA . LYS E 2 218 ? -50.743 17.030 75.925 1.00 137.03 223 LYS E CA 1
ATOM 11522 C C . LYS E 2 218 ? -49.770 15.993 76.462 1.00 139.15 223 LYS E C 1
ATOM 11523 O O . LYS E 2 218 ? -48.829 16.363 77.163 1.00 140.59 223 LYS E O 1
ATOM 11529 N N . GLY E 2 219 ? -49.931 14.723 76.115 1.00 124.47 224 GLY E N 1
ATOM 11530 C CA . GLY E 2 219 ? -49.009 13.708 76.558 1.00 124.68 224 GLY E CA 1
ATOM 11531 C C . GLY E 2 219 ? -48.039 13.258 75.503 1.00 136.68 224 GLY E C 1
ATOM 11532 O O . GLY E 2 219 ? -47.313 12.278 75.706 1.00 134.42 224 GLY E O 1
ATOM 11533 N N . SER E 2 220 ? -47.972 13.949 74.394 1.00 135.49 225 SER E N 1
ATOM 11534 C CA . SER E 2 220 ? -47.294 13.354 73.253 1.00 142.85 225 SER E CA 1
ATOM 11535 C C . SER E 2 220 ? -45.949 14.021 73.041 1.00 132.36 225 SER E C 1
ATOM 11536 O O . SER E 2 220 ? -45.914 15.173 72.578 1.00 125.32 225 SER E O 1
ATOM 11539 N N . PRO E 2 221 ? -44.839 13.344 73.254 1.00 116.80 226 PRO E N 1
ATOM 11540 C CA . PRO E 2 221 ? -43.553 13.973 72.942 1.00 127.22 226 PRO E CA 1
ATOM 11541 C C . PRO E 2 221 ? -43.485 14.539 71.525 1.00 135.54 226 PRO E C 1
ATOM 11542 O O . PRO E 2 221 ? -43.405 15.769 71.420 1.00 142.94 226 PRO E O 1
ATOM 11546 N N . THR E 2 222 ? -43.644 13.750 70.444 1.00 125.36 227 THR E N 1
ATOM 11547 C CA . THR E 2 222 ? -43.521 14.352 69.123 1.00 119.86 227 THR E CA 1
ATOM 11548 C C . THR E 2 222 ? -44.795 15.101 68.802 1.00 121.76 227 THR E C 1
ATOM 11549 O O . THR E 2 222 ? -45.824 14.870 69.434 1.00 116.29 227 THR E O 1
ATOM 11553 N N . SER E 2 223 ? -44.720 16.002 67.812 1.00 128.50 228 SER E N 1
ATOM 11554 C CA . SER E 2 223 ? -45.873 16.795 67.368 1.00 136.96 228 SER E CA 1
ATOM 11555 C C . SER E 2 223 ? -45.660 17.210 65.925 1.00 139.98 228 SER E C 1
ATOM 11556 O O . SER E 2 223 ? -44.524 17.309 65.456 1.00 140.63 228 SER E O 1
ATOM 11559 N N . VAL E 2 224 ? -46.762 17.494 65.234 1.00 135.89 229 VAL E N 1
ATOM 11560 C CA . VAL E 2 224 ? -46.719 17.768 63.799 1.00 129.10 229 VAL E CA 1
ATOM 11561 C C . VAL E 2 224 ? -46.611 19.259 63.522 1.00 130.75 229 VAL E C 1
ATOM 11562 O O . VAL E 2 224 ? -47.599 19.993 63.616 1.00 132.77 229 VAL E O 1
ATOM 11566 N N . PHE E 2 225 ? -45.440 19.666 63.031 1.00 135.35 230 PHE E N 1
ATOM 11567 C CA . PHE E 2 225 ? -45.102 21.070 62.839 1.00 143.23 230 PHE E CA 1
ATOM 11568 C C . PHE E 2 225 ? -45.786 21.673 61.618 1.00 149.24 230 PHE E C 1
ATOM 11569 O O . PHE E 2 225 ? -46.563 22.626 61.749 1.00 151.67 230 PHE E O 1
ATOM 11577 N N . LYS E 2 226 ? -45.472 21.150 60.413 1.00 150.69 231 LYS E N 1
ATOM 11578 C CA . LYS E 2 226 ? -46.175 21.457 59.163 1.00 140.16 231 LYS E CA 1
ATOM 11579 C C . LYS E 2 226 ? -46.545 20.156 58.467 1.00 134.83 231 LYS E C 1
ATOM 11580 O O . LYS E 2 226 ? -45.927 19.110 58.696 1.00 123.22 231 LYS E O 1
ATOM 11586 N N . SER E 2 227 ? -47.591 20.211 57.645 1.00 140.87 232 SER E N 1
ATOM 11587 C CA . SER E 2 227 ? -48.000 19.019 56.902 1.00 143.79 232 SER E CA 1
ATOM 11588 C C . SER E 2 227 ? -48.627 19.386 55.566 1.00 152.53 232 SER E C 1
ATOM 11589 O O . SER E 2 227 ? -49.569 20.180 55.517 1.00 165.34 232 SER E O 1
ATOM 11592 N N . PHE E 2 228 ? -48.131 18.782 54.492 1.00 149.90 233 PHE E N 1
ATOM 11593 C CA . PHE E 2 228 ? -48.541 19.165 53.150 1.00 157.11 233 PHE E CA 1
ATOM 11594 C C . PHE E 2 228 ? -48.697 17.942 52.241 1.00 165.29 233 PHE E C 1
ATOM 11595 O O . PHE E 2 228 ? -48.172 16.852 52.509 1.00 158.32 233 PHE E O 1
ATOM 11603 N N . THR E 2 229 ? -49.457 18.142 51.159 1.00 173.09 234 THR E N 1
ATOM 11604 C CA . THR E 2 229 ? -49.917 17.013 50.373 1.00 162.58 234 THR E CA 1
ATOM 11605 C C . THR E 2 229 ? -48.782 16.600 49.464 1.00 168.23 234 THR E C 1
ATOM 11606 O O . THR E 2 229 ? -47.888 17.399 49.165 1.00 171.48 234 THR E O 1
ATOM 11610 N N . LYS E 2 230 ? -48.860 15.373 48.954 1.00 165.97 235 LYS E N 1
ATOM 11611 C CA . LYS E 2 230 ? -47.833 14.950 48.021 1.00 161.09 235 LYS E CA 1
ATOM 11612 C C . LYS E 2 230 ? -47.852 15.873 46.826 1.00 160.89 235 LYS E C 1
ATOM 11613 O O . LYS E 2 230 ? -48.917 16.158 46.264 1.00 171.17 235 LYS E O 1
ATOM 11619 N N . SER E 2 231 ? -46.665 16.337 46.454 1.00 158.67 236 SER E N 1
ATOM 11620 C CA . SER E 2 231 ? -46.477 17.151 45.259 1.00 171.68 236 SER E CA 1
ATOM 11621 C C . SER E 2 231 ? -46.807 16.376 43.964 1.00 188.30 236 SER E C 1
ATOM 11622 O O . SER E 2 231 ? -46.417 15.213 43.780 1.00 193.78 236 SER E O 1
ATOM 11625 N N . VAL E 2 232 ? -47.541 17.027 43.051 1.00 190.17 237 VAL E N 1
ATOM 11626 C CA . VAL E 2 232 ? -48.040 16.341 41.857 1.00 187.32 237 VAL E CA 1
ATOM 11627 C C . VAL E 2 232 ? -46.856 15.939 40.982 1.00 193.68 237 VAL E C 1
ATOM 11628 O O . VAL E 2 232 ? -45.790 16.570 41.026 1.00 211.36 237 VAL E O 1
ATOM 11632 N N . LYS E 2 233 ? -47.016 14.840 40.208 1.00 175.77 238 LYS E N 1
ATOM 11633 C CA . LYS E 2 233 ? -45.969 14.337 39.304 1.00 164.68 238 LYS E CA 1
ATOM 11634 C C . LYS E 2 233 ? -45.496 15.440 38.342 1.00 164.96 238 LYS E C 1
ATOM 11635 O O . LYS E 2 233 ? -46.284 16.331 37.995 1.00 166.11 238 LYS E O 1
ATOM 11641 N N . PRO E 2 234 ? -44.196 15.483 37.944 1.00 161.96 239 PRO E N 1
ATOM 11642 C CA . PRO E 2 234 ? -43.747 16.547 37.023 1.00 159.92 239 PRO E CA 1
ATOM 11643 C C . PRO E 2 234 ? -43.848 16.124 35.559 1.00 161.46 239 PRO E C 1
ATOM 11644 O O . PRO E 2 234 ? -44.321 15.013 35.274 1.00 161.05 239 PRO E O 1
ATOM 11648 N N . ALA E 2 235 ? -43.358 16.985 34.644 1.00 163.87 240 ALA E N 1
ATOM 11649 C CA . ALA E 2 235 ? -43.550 16.837 33.190 1.00 158.44 240 ALA E CA 1
ATOM 11650 C C . ALA E 2 235 ? -43.124 15.466 32.658 1.00 168.56 240 ALA E C 1
ATOM 11651 O O . ALA E 2 235 ? -43.949 14.661 32.188 1.00 171.47 240 ALA E O 1
ATOM 11653 N N . GLY E 2 236 ? -41.829 15.187 32.736 1.00 169.52 241 GLY E N 1
ATOM 11654 C CA . GLY E 2 236 ? -41.276 13.949 32.223 1.00 167.14 241 GLY E CA 1
ATOM 11655 C C . GLY E 2 236 ? -40.696 14.282 30.873 1.00 166.26 241 GLY E C 1
ATOM 11656 O O . GLY E 2 236 ? -41.441 14.717 29.994 1.00 176.53 241 GLY E O 1
ATOM 11657 N N . THR E 2 237 ? -39.393 14.057 30.693 1.00 158.54 242 THR E N 1
ATOM 11658 C CA . THR E 2 237 ? -38.627 14.543 29.552 1.00 152.46 242 THR E CA 1
ATOM 11659 C C . THR E 2 237 ? -38.134 13.390 28.680 1.00 146.64 242 THR E C 1
ATOM 11660 O O . THR E 2 237 ? -37.988 12.245 29.125 1.00 138.67 242 THR E O 1
ATOM 11664 N N . ILE E 2 238 ? -37.936 13.722 27.405 1.00 152.56 243 ILE E N 1
ATOM 11665 C CA . ILE E 2 238 ? -37.686 12.769 26.342 1.00 156.64 243 ILE E CA 1
ATOM 11666 C C . ILE E 2 238 ? -36.303 13.017 25.710 1.00 164.25 243 ILE E C 1
ATOM 11667 O O . ILE E 2 238 ? -35.949 14.161 25.380 1.00 157.09 243 ILE E O 1
ATOM 11672 N N . TYR E 2 239 ? -35.524 11.925 25.545 1.00 167.01 244 TYR E N 1
ATOM 11673 C CA . TYR E 2 239 ? -34.072 11.968 25.379 1.00 160.66 244 TYR E CA 1
ATOM 11674 C C . TYR E 2 239 ? -33.603 11.136 24.184 1.00 152.15 244 TYR E C 1
ATOM 11675 O O . TYR E 2 239 ? -33.973 9.965 24.053 1.00 147.10 244 TYR E O 1
ATOM 11684 N N . ASN E 2 240 ? -32.652 11.681 23.420 1.00 157.41 245 ASN E N 1
ATOM 11685 C CA . ASN E 2 240 ? -32.106 11.059 22.201 1.00 172.26 245 ASN E CA 1
ATOM 11686 C C . ASN E 2 240 ? -30.598 10.950 22.352 1.00 178.04 245 ASN E C 1
ATOM 11687 O O . ASN E 2 240 ? -29.893 11.861 21.930 1.00 183.52 245 ASN E O 1
ATOM 11692 N N . GLU E 2 241 ? -30.100 9.835 22.876 1.00 181.57 246 GLU E N 1
ATOM 11693 C CA . GLU E 2 241 ? -28.655 9.620 23.022 1.00 189.69 246 GLU E CA 1
ATOM 11694 C C . GLU E 2 241 ? -28.342 8.141 22.777 1.00 190.37 246 GLU E C 1
ATOM 11695 O O . GLU E 2 241 ? -29.138 7.414 22.172 1.00 197.66 246 GLU E O 1
ATOM 11701 N N . ASP E 2 242 ? -27.149 7.689 23.201 1.00 187.05 247 ASP E N 1
ATOM 11702 C CA . ASP E 2 242 ? -26.667 6.334 22.902 1.00 181.74 247 ASP E CA 1
ATOM 11703 C C . ASP E 2 242 ? -26.281 5.466 24.104 1.00 167.94 247 ASP E C 1
ATOM 11704 O O . ASP E 2 242 ? -26.874 4.393 24.324 1.00 151.82 247 ASP E O 1
ATOM 11709 N N . ALA E 2 243 ? -25.277 5.873 24.881 1.00 166.43 248 ALA E N 1
ATOM 11710 C CA . ALA E 2 243 ? -24.801 5.065 25.996 1.00 161.28 248 ALA E CA 1
ATOM 11711 C C . ALA E 2 243 ? -24.818 5.900 27.254 1.00 161.24 248 ALA E C 1
ATOM 11712 O O . ALA E 2 243 ? -24.992 5.359 28.346 1.00 157.47 248 ALA E O 1
ATOM 11714 N N . LYS E 2 244 ? -24.718 7.226 27.085 1.00 166.13 249 LYS E N 1
ATOM 11715 C CA . LYS E 2 244 ? -25.208 8.172 28.090 1.00 162.63 249 LYS E CA 1
ATOM 11716 C C . LYS E 2 244 ? -26.695 8.015 28.363 1.00 160.14 249 LYS E C 1
ATOM 11717 O O . LYS E 2 244 ? -27.225 8.697 29.237 1.00 151.68 249 LYS E O 1
ATOM 11723 N N . THR E 2 245 ? -27.389 7.162 27.618 1.00 169.18 250 THR E N 1
ATOM 11724 C CA . THR E 2 245 ? -28.802 6.947 27.882 1.00 165.93 250 THR E CA 1
ATOM 11725 C C . THR E 2 245 ? -28.988 6.315 29.243 1.00 150.42 250 THR E C 1
ATOM 11726 O O . THR E 2 245 ? -29.739 6.834 30.080 1.00 144.47 250 THR E O 1
ATOM 11730 N N . SER E 2 246 ? -28.287 5.200 29.482 1.00 148.92 251 SER E N 1
ATOM 11731 C CA . SER E 2 246 ? -28.301 4.552 30.795 1.00 153.75 251 SER E CA 1
ATOM 11732 C C . SER E 2 246 ? -27.799 5.493 31.891 1.00 156.96 251 SER E C 1
ATOM 11733 O O . SER E 2 246 ? -28.146 5.330 33.066 1.00 139.16 251 SER E O 1
ATOM 11736 N N . ALA E 2 247 ? -26.905 6.416 31.548 1.00 168.83 252 ALA E N 1
ATOM 11737 C CA . ALA E 2 247 ? -26.654 7.528 32.451 1.00 177.43 252 ALA E CA 1
ATOM 11738 C C . ALA E 2 247 ? -27.915 8.366 32.639 1.00 169.88 252 ALA E C 1
ATOM 11739 O O . ALA E 2 247 ? -28.261 8.715 33.784 1.00 161.98 252 ALA E O 1
ATOM 11741 N N . GLY E 2 248 ? -28.648 8.643 31.523 1.00 161.75 253 GLY E N 1
ATOM 11742 C CA . GLY E 2 248 ? -29.938 9.317 31.620 1.00 155.42 253 GLY E CA 1
ATOM 11743 C C . GLY E 2 248 ? -30.811 8.653 32.669 1.00 157.37 253 GLY E C 1
ATOM 11744 O O . GLY E 2 248 ? -31.344 9.308 33.573 1.00 156.76 253 GLY E O 1
ATOM 11745 N N . ILE E 2 249 ? -30.847 7.328 32.639 1.00 146.13 254 ILE E N 1
ATOM 11746 C CA . ILE E 2 249 ? -31.696 6.533 33.515 1.00 142.98 254 ILE E CA 1
ATOM 11747 C C . ILE E 2 249 ? -31.243 6.615 34.988 1.00 147.23 254 ILE E C 1
ATOM 11748 O O . ILE E 2 249 ? -32.029 6.949 35.898 1.00 131.21 254 ILE E O 1
ATOM 11753 N N . ILE E 2 250 ? -29.969 6.293 35.254 1.00 156.40 255 ILE E N 1
ATOM 11754 C CA . ILE E 2 250 ? -29.548 6.131 36.646 1.00 142.89 255 ILE E CA 1
ATOM 11755 C C . ILE E 2 250 ? -29.472 7.460 37.383 1.00 140.16 255 ILE E C 1
ATOM 11756 O O . ILE E 2 250 ? -29.822 7.511 38.550 1.00 128.80 255 ILE E O 1
ATOM 11761 N N . ILE E 2 251 ? -29.083 8.569 36.740 1.00 163.26 256 ILE E N 1
ATOM 11762 C CA . ILE E 2 251 ? -29.033 9.813 37.531 1.00 172.91 256 ILE E CA 1
ATOM 11763 C C . ILE E 2 251 ? -30.454 10.270 37.917 1.00 163.26 256 ILE E C 1
ATOM 11764 O O . ILE E 2 251 ? -30.670 10.901 38.970 1.00 142.21 256 ILE E O 1
ATOM 11769 N N . ASP E 2 252 ? -31.450 9.907 37.103 1.00 172.21 257 ASP E N 1
ATOM 11770 C CA . ASP E 2 252 ? -32.842 10.132 37.466 1.00 163.56 257 ASP E CA 1
ATOM 11771 C C . ASP E 2 252 ? -33.313 9.163 38.514 1.00 143.53 257 ASP E C 1
ATOM 11772 O O . ASP E 2 252 ? -34.234 9.490 39.260 1.00 143.59 257 ASP E O 1
ATOM 11777 N N . LYS E 2 253 ? -32.689 7.991 38.604 1.00 138.64 258 LYS E N 1
ATOM 11778 C CA . LYS E 2 253 ? -32.987 7.073 39.708 1.00 140.46 258 LYS E CA 1
ATOM 11779 C C . LYS E 2 253 ? -32.409 7.567 41.040 1.00 138.59 258 LYS E C 1
ATOM 11780 O O . LYS E 2 253 ? -33.142 7.701 42.028 1.00 134.64 258 LYS E O 1
ATOM 11786 N N . LEU E 2 254 ? -31.098 7.856 41.079 1.00 133.85 259 LEU E N 1
ATOM 11787 C CA . LEU E 2 254 ? -30.453 8.582 42.158 1.00 133.79 259 LEU E CA 1
ATOM 11788 C C . LEU E 2 254 ? -31.317 9.750 42.631 1.00 138.54 259 LEU E C 1
ATOM 11789 O O . LEU E 2 254 ? -31.303 10.062 43.824 1.00 163.98 259 LEU E O 1
ATOM 11794 N N . LYS E 2 255 ? -32.068 10.412 41.742 1.00 132.36 260 LYS E N 1
ATOM 11795 C CA . LYS E 2 255 ? -33.021 11.433 42.213 1.00 145.14 260 LYS E CA 1
ATOM 11796 C C . LYS E 2 255 ? -34.221 10.847 42.997 1.00 147.86 260 LYS E C 1
ATOM 11797 O O . LYS E 2 255 ? -34.775 11.512 43.892 1.00 140.34 260 LYS E O 1
ATOM 11803 N N . GLU E 2 256 ? -34.680 9.640 42.654 1.00 151.71 261 GLU E N 1
ATOM 11804 C CA . GLU E 2 256 ? -35.741 8.975 43.403 1.00 147.61 261 GLU E CA 1
ATOM 11805 C C . GLU E 2 256 ? -35.182 7.994 44.418 1.00 144.31 261 GLU E C 1
ATOM 11806 O O . GLU E 2 256 ? -35.874 7.053 44.834 1.00 123.01 261 GLU E O 1
ATOM 11812 N N . LYS E 2 257 ? -33.935 8.209 44.821 1.00 157.74 262 LYS E N 1
ATOM 11813 C CA . LYS E 2 257 ? -33.368 7.445 45.908 1.00 163.29 262 LYS E CA 1
ATOM 11814 C C . LYS E 2 257 ? -33.298 5.954 45.540 1.00 168.77 262 LYS E C 1
ATOM 11815 O O . LYS E 2 257 ? -34.307 5.265 45.709 1.00 160.08 262 LYS E O 1
ATOM 11821 N N . TYR E 2 258 ? -32.266 5.515 44.786 1.00 182.17 263 TYR E N 1
ATOM 11822 C CA . TYR E 2 258 ? -31.776 4.103 44.803 1.00 183.89 263 TYR E CA 1
ATOM 11823 C C . TYR E 2 258 ? -30.257 3.985 44.700 1.00 197.19 263 TYR E C 1
ATOM 11824 O O . TYR E 2 258 ? -29.769 3.282 43.808 1.00 196.58 263 TYR E O 1
ATOM 11833 N N . ILE E 2 259 ? -29.477 4.706 45.533 1.00 199.84 264 ILE E N 1
ATOM 11834 C CA . ILE E 2 259 ? -28.014 4.559 45.424 1.00 200.75 264 ILE E CA 1
ATOM 11835 C C . ILE E 2 259 ? -27.621 3.163 45.941 1.00 202.81 264 ILE E C 1
ATOM 11836 O O . ILE E 2 259 ? -27.597 2.923 47.156 1.00 217.18 264 ILE E O 1
ATOM 11841 N N . ILE E 2 260 ? -27.300 2.234 45.032 1.00 187.84 265 ILE E N 1
ATOM 11842 C CA . ILE E 2 260 ? -27.122 0.823 45.409 1.00 188.37 265 ILE E CA 1
ATOM 11843 C C . ILE E 2 260 ? -25.807 0.366 44.800 1.00 199.11 265 ILE E C 1
ATOM 11844 O O . ILE E 2 260 ? -24.991 -0.248 45.477 1.00 208.94 265 ILE E O 1
ATOM 11849 N N . MET F 3 1 ? -87.879 -3.582 59.053 1.00 193.07 1 MET F N 1
ATOM 11850 C CA . MET F 3 1 ? -86.974 -4.227 58.094 1.00 182.93 1 MET F CA 1
ATOM 11851 C C . MET F 3 1 ? -86.126 -3.207 57.339 1.00 173.39 1 MET F C 1
ATOM 11852 O O . MET F 3 1 ? -86.441 -2.872 56.211 1.00 170.82 1 MET F O 1
ATOM 11857 N N . ASP F 3 2 ? -85.086 -2.661 57.970 1.00 170.82 2 ASP F N 1
ATOM 11858 C CA . ASP F 3 2 ? -84.299 -1.634 57.303 1.00 173.11 2 ASP F CA 1
ATOM 11859 C C . ASP F 3 2 ? -83.214 -2.298 56.492 1.00 158.69 2 ASP F C 1
ATOM 11860 O O . ASP F 3 2 ? -82.559 -3.239 56.964 1.00 147.92 2 ASP F O 1
ATOM 11865 N N . LEU F 3 3 ? -82.987 -1.756 55.293 1.00 153.88 3 LEU F N 1
ATOM 11866 C CA . LEU F 3 3 ? -82.159 -2.453 54.335 1.00 140.10 3 LEU F CA 1
ATOM 11867 C C . LEU F 3 3 ? -80.760 -1.838 54.307 1.00 126.76 3 LEU F C 1
ATOM 11868 O O . LEU F 3 3 ? -79.799 -2.493 53.884 1.00 118.19 3 LEU F O 1
ATOM 11873 N N . ASN F 3 4 ? -80.605 -0.625 54.836 1.00 119.33 4 ASN F N 1
ATOM 11874 C CA . ASN F 3 4 ? -79.283 -0.037 54.949 1.00 132.52 4 ASN F CA 1
ATOM 11875 C C . ASN F 3 4 ? -78.702 -0.200 56.324 1.00 141.40 4 ASN F C 1
ATOM 11876 O O . ASN F 3 4 ? -77.825 0.572 56.713 1.00 141.92 4 ASN F O 1
ATOM 11881 N N . SER F 3 5 ? -79.169 -1.199 57.057 1.00 142.64 5 SER F N 1
ATOM 11882 C CA . SER F 3 5 ? -78.620 -1.528 58.351 1.00 128.98 5 SER F CA 1
ATOM 11883 C C . SER F 3 5 ? -77.175 -2.000 58.195 1.00 123.33 5 SER F C 1
ATOM 11884 O O . SER F 3 5 ? -76.771 -2.506 57.143 1.00 113.76 5 SER F O 1
ATOM 11887 N N . LYS F 3 6 ? -76.366 -1.744 59.227 1.00 134.90 6 LYS F N 1
ATOM 11888 C CA . LYS F 3 6 ? -74.971 -2.157 59.153 1.00 122.24 6 LYS F CA 1
ATOM 11889 C C . LYS F 3 6 ? -74.846 -3.668 59.061 1.00 111.85 6 LYS F C 1
ATOM 11890 O O . LYS F 3 6 ? -73.831 -4.155 58.576 1.00 104.92 6 LYS F O 1
ATOM 11896 N N . LYS F 3 7 ? -75.866 -4.421 59.470 1.00 112.51 7 LYS F N 1
ATOM 11897 C CA . LYS F 3 7 ? -75.843 -5.870 59.294 1.00 109.35 7 LYS F CA 1
ATOM 11898 C C . LYS F 3 7 ? -75.706 -6.227 57.821 1.00 116.21 7 LYS F C 1
ATOM 11899 O O . LYS F 3 7 ? -74.705 -6.820 57.382 1.00 93.40 7 LYS F O 1
ATOM 11905 N N . TYR F 3 8 ? -76.700 -5.811 57.032 1.00 113.91 8 TYR F N 1
ATOM 11906 C CA . TYR F 3 8 ? -76.703 -6.070 55.600 1.00 101.24 8 TYR F CA 1
ATOM 11907 C C . TYR F 3 8 ? -75.463 -5.496 54.940 1.00 100.02 8 TYR F C 1
ATOM 11908 O O . TYR F 3 8 ? -74.839 -6.168 54.111 1.00 97.32 8 TYR F O 1
ATOM 11917 N N . GLN F 3 9 ? -75.050 -4.287 55.334 1.00 100.70 9 GLN F N 1
ATOM 11918 C CA . GLN F 3 9 ? -73.744 -3.793 54.908 1.00 101.29 9 GLN F CA 1
ATOM 11919 C C . GLN F 3 9 ? -72.657 -4.812 55.123 1.00 100.73 9 GLN F C 1
ATOM 11920 O O . GLN F 3 9 ? -71.859 -5.059 54.220 1.00 107.77 9 GLN F O 1
ATOM 11926 N N . MET F 3 10 ? -72.603 -5.414 56.317 1.00 97.16 10 MET F N 1
ATOM 11927 C CA . MET F 3 10 ? -71.517 -6.337 56.653 1.00 109.58 10 MET F CA 1
ATOM 11928 C C . MET F 3 10 ? -71.603 -7.647 55.864 1.00 111.80 10 MET F C 1
ATOM 11929 O O . MET F 3 10 ? -70.571 -8.214 55.460 1.00 109.28 10 MET F O 1
ATOM 11934 N N . LEU F 3 11 ? -72.819 -8.154 55.640 1.00 107.43 11 LEU F N 1
ATOM 11935 C CA . LEU F 3 11 ? -72.976 -9.228 54.666 1.00 110.74 11 LEU F CA 1
ATOM 11936 C C . LEU F 3 11 ? -72.399 -8.822 53.313 1.00 110.71 11 LEU F C 1
ATOM 11937 O O . LEU F 3 11 ? -71.487 -9.484 52.786 1.00 100.83 11 LEU F O 1
ATOM 11942 N N . LYS F 3 12 ? -72.896 -7.704 52.759 1.00 110.63 12 LYS F N 1
ATOM 11943 C CA . LYS F 3 12 ? -72.456 -7.251 51.437 1.00 111.94 12 LYS F CA 1
ATOM 11944 C C . LYS F 3 12 ? -70.943 -7.139 51.355 1.00 108.95 12 LYS F C 1
ATOM 11945 O O . LYS F 3 12 ? -70.356 -7.464 50.327 1.00 105.53 12 LYS F O 1
ATOM 11951 N N . GLU F 3 13 ? -70.300 -6.670 52.419 1.00 111.88 13 GLU F N 1
ATOM 11952 C CA . GLU F 3 13 ? -68.842 -6.604 52.441 1.00 118.36 13 GLU F CA 1
ATOM 11953 C C . GLU F 3 13 ? -68.241 -7.993 52.201 1.00 114.24 13 GLU F C 1
ATOM 11954 O O . GLU F 3 13 ? -67.266 -8.156 51.432 1.00 98.79 13 GLU F O 1
ATOM 11960 N N . LEU F 3 14 ? -68.832 -9.015 52.849 1.00 111.85 14 LEU F N 1
ATOM 11961 C CA . LEU F 3 14 ? -68.292 -10.367 52.725 1.00 109.12 14 LEU F CA 1
ATOM 11962 C C . LEU F 3 14 ? -68.522 -10.871 51.339 1.00 111.33 14 LEU F C 1
ATOM 11963 O O . LEU F 3 14 ? -67.596 -11.336 50.661 1.00 113.36 14 LEU F O 1
ATOM 11968 N N . TYR F 3 15 ? -69.771 -10.774 50.908 1.00 105.11 15 TYR F N 1
ATOM 11969 C CA . TYR F 3 15 ? -70.136 -11.178 49.566 1.00 107.94 15 TYR F CA 1
ATOM 11970 C C . TYR F 3 15 ? -69.181 -10.603 48.523 1.00 105.88 15 TYR F C 1
ATOM 11971 O O . TYR F 3 15 ? -68.674 -11.329 47.668 1.00 112.27 15 TYR F O 1
ATOM 11980 N N . VAL F 3 16 ? -68.890 -9.312 48.596 1.00 98.42 16 VAL F N 1
ATOM 11981 C CA . VAL F 3 16 ? -67.990 -8.718 47.619 1.00 96.34 16 VAL F CA 1
ATOM 11982 C C . VAL F 3 16 ? -66.575 -9.291 47.698 1.00 97.90 16 VAL F C 1
ATOM 11983 O O . VAL F 3 16 ? -66.013 -9.688 46.680 1.00 98.50 16 VAL F O 1
ATOM 11987 N N . SER F 3 17 ? -65.953 -9.349 48.876 1.00 100.98 17 SER F N 1
ATOM 11988 C CA . SER F 3 17 ? -64.562 -9.830 48.813 1.00 108.59 17 SER F CA 1
ATOM 11989 C C . SER F 3 17 ? -64.487 -11.314 48.441 1.00 110.60 17 SER F C 1
ATOM 11990 O O . SER F 3 17 ? -63.472 -11.770 47.900 1.00 114.38 17 SER F O 1
ATOM 11993 N N . PHE F 3 18 ? -65.535 -12.088 48.722 1.00 115.12 18 PHE F N 1
ATOM 11994 C CA . PHE F 3 18 ? -65.564 -13.461 48.231 1.00 112.18 18 PHE F CA 1
ATOM 11995 C C . PHE F 3 18 ? -65.656 -13.486 46.729 1.00 116.63 18 PHE F C 1
ATOM 11996 O O . PHE F 3 18 ? -64.928 -14.222 46.063 1.00 119.55 18 PHE F O 1
ATOM 12004 N N . ALA F 3 19 ? -66.569 -12.685 46.185 1.00 121.87 19 ALA F N 1
ATOM 12005 C CA . ALA F 3 19 ? -66.806 -12.636 44.752 1.00 112.47 19 ALA F CA 1
ATOM 12006 C C . ALA F 3 19 ? -65.537 -12.253 44.015 1.00 114.09 19 ALA F C 1
ATOM 12007 O O . ALA F 3 19 ? -65.074 -12.977 43.135 1.00 119.97 19 ALA F O 1
ATOM 12009 N N . GLU F 3 20 ? -64.954 -11.118 44.377 1.00 118.40 20 GLU F N 1
ATOM 12010 C CA . GLU F 3 20 ? -63.732 -10.668 43.727 1.00 122.22 20 GLU F CA 1
ATOM 12011 C C . GLU F 3 20 ? -62.599 -11.653 43.884 1.00 121.16 20 GLU F C 1
ATOM 12012 O O . GLU F 3 20 ? -61.795 -11.811 42.970 1.00 126.50 20 GLU F O 1
ATOM 12018 N N . ASN F 3 21 ? -62.458 -12.278 45.038 1.00 112.39 21 ASN F N 1
ATOM 12019 C CA . ASN F 3 21 ? -61.208 -13.022 45.152 1.00 111.46 21 ASN F CA 1
ATOM 12020 C C . ASN F 3 21 ? -61.305 -14.470 44.721 1.00 109.25 21 ASN F C 1
ATOM 12021 O O . ASN F 3 21 ? -60.297 -15.054 44.297 1.00 110.83 21 ASN F O 1
ATOM 12026 N N . GLU F 3 22 ? -62.485 -15.059 44.813 1.00 102.84 22 GLU F N 1
ATOM 12027 C CA . GLU F 3 22 ? -62.628 -16.487 44.644 1.00 106.64 22 GLU F CA 1
ATOM 12028 C C . GLU F 3 22 ? -63.320 -16.887 43.385 1.00 109.55 22 GLU F C 1
ATOM 12029 O O . GLU F 3 22 ? -63.154 -18.041 42.991 1.00 110.24 22 GLU F O 1
ATOM 12035 N N . VAL F 3 23 ? -64.158 -15.984 42.828 1.00 116.41 23 VAL F N 1
ATOM 12036 C CA . VAL F 3 23 ? -65.074 -16.256 41.713 1.00 107.81 23 VAL F CA 1
ATOM 12037 C C . VAL F 3 23 ? -64.681 -15.486 40.456 1.00 111.83 23 VAL F C 1
ATOM 12038 O O . VAL F 3 23 ? -64.596 -16.064 39.372 1.00 118.72 23 VAL F O 1
ATOM 12042 N N . LYS F 3 24 ? -64.492 -14.173 40.573 1.00 103.97 24 LYS F N 1
ATOM 12043 C CA . LYS F 3 24 ? -64.106 -13.373 39.416 1.00 105.07 24 LYS F CA 1
ATOM 12044 C C . LYS F 3 24 ? -62.975 -13.965 38.572 1.00 117.12 24 LYS F C 1
ATOM 12045 O O . LYS F 3 24 ? -63.087 -13.938 37.333 1.00 120.29 24 LYS F O 1
ATOM 12051 N N . PRO F 3 25 ? -61.890 -14.501 39.119 1.00 117.92 25 PRO F N 1
ATOM 12052 C CA . PRO F 3 25 ? -60.839 -15.026 38.242 1.00 113.07 25 PRO F CA 1
ATOM 12053 C C . PRO F 3 25 ? -61.018 -16.477 37.835 1.00 113.80 25 PRO F C 1
ATOM 12054 O O . PRO F 3 25 ? -60.116 -17.039 37.221 1.00 122.12 25 PRO F O 1
ATOM 12058 N N . LEU F 3 26 ? -62.136 -17.090 38.160 1.00 117.24 26 LEU F N 1
ATOM 12059 C CA . LEU F 3 26 ? -62.560 -18.318 37.516 1.00 121.07 26 LEU F CA 1
ATOM 12060 C C . LEU F 3 26 ? -63.618 -18.115 36.445 1.00 125.07 26 LEU F C 1
ATOM 12061 O O . LEU F 3 26 ? -63.900 -19.056 35.713 1.00 121.19 26 LEU F O 1
ATOM 12066 N N . ALA F 3 27 ? -64.226 -16.933 36.372 1.00 130.29 27 ALA F N 1
ATOM 12067 C CA . ALA F 3 27 ? -65.446 -16.707 35.600 1.00 130.98 27 ALA F CA 1
ATOM 12068 C C . ALA F 3 27 ? -65.347 -17.239 34.175 1.00 116.68 27 ALA F C 1
ATOM 12069 O O . ALA F 3 27 ? -66.159 -18.073 33.715 1.00 109.00 27 ALA F O 1
ATOM 12071 N N . THR F 3 28 ? -64.368 -16.728 33.444 1.00 117.02 28 THR F N 1
ATOM 12072 C CA . THR F 3 28 ? -64.289 -17.114 32.052 1.00 115.81 28 THR F CA 1
ATOM 12073 C C . THR F 3 28 ? -63.653 -18.496 31.892 1.00 108.08 28 THR F C 1
ATOM 12074 O O . THR F 3 28 ? -64.017 -19.206 30.977 1.00 107.66 28 THR F O 1
ATOM 12078 N N . GLU F 3 29 ? -62.829 -18.969 32.826 1.00 114.74 29 GLU F N 1
ATOM 12079 C CA . GLU F 3 29 ? -62.345 -20.344 32.723 1.00 112.44 29 GLU F CA 1
ATOM 12080 C C . GLU F 3 29 ? -63.484 -21.338 32.780 1.00 104.59 29 GLU F C 1
ATOM 12081 O O . GLU F 3 29 ? -63.403 -22.432 32.217 1.00 106.48 29 GLU F O 1
ATOM 12087 N N . LEU F 3 30 ? -64.541 -21.000 33.469 1.00 113.78 30 LEU F N 1
ATOM 12088 C CA . LEU F 3 30 ? -65.653 -21.929 33.485 1.00 123.06 30 LEU F CA 1
ATOM 12089 C C . LEU F 3 30 ? -66.477 -21.781 32.240 1.00 117.99 30 LEU F C 1
ATOM 12090 O O . LEU F 3 30 ? -67.104 -22.752 31.802 1.00 104.78 30 LEU F O 1
ATOM 12095 N N . ASP F 3 31 ? -66.519 -20.560 31.698 1.00 121.25 31 ASP F N 1
ATOM 12096 C CA . ASP F 3 31 ? -67.200 -20.361 30.419 1.00 111.66 31 ASP F CA 1
ATOM 12097 C C . ASP F 3 31 ? -66.548 -21.164 29.311 1.00 111.83 31 ASP F C 1
ATOM 12098 O O . ASP F 3 31 ? -67.248 -21.776 28.494 1.00 109.96 31 ASP F O 1
ATOM 12103 N N . GLU F 3 32 ? -65.208 -21.161 29.263 1.00 109.82 32 GLU F N 1
ATOM 12104 C CA . GLU F 3 32 ? -64.477 -21.836 28.202 1.00 111.27 32 GLU F CA 1
ATOM 12105 C C . GLU F 3 32 ? -64.471 -23.327 28.395 1.00 109.90 32 GLU F C 1
ATOM 12106 O O . GLU F 3 32 ? -64.943 -24.052 27.531 1.00 125.39 32 GLU F O 1
ATOM 12112 N N . GLU F 3 33 ? -64.021 -23.810 29.538 1.00 119.12 33 GLU F N 1
ATOM 12113 C CA . GLU F 3 33 ? -63.984 -25.263 29.657 1.00 116.93 33 GLU F CA 1
ATOM 12114 C C . GLU F 3 33 ? -65.376 -25.876 29.857 1.00 114.97 33 GLU F C 1
ATOM 12115 O O . GLU F 3 33 ? -65.513 -27.108 29.807 1.00 115.22 33 GLU F O 1
ATOM 12121 N N . GLU F 3 34 ? -66.401 -25.046 30.076 1.00 110.03 34 GLU F N 1
ATOM 12122 C CA . GLU F 3 34 ? -67.768 -25.477 30.358 1.00 104.75 34 GLU F CA 1
ATOM 12123 C C . GLU F 3 34 ? -67.793 -26.503 31.480 1.00 119.80 34 GLU F C 1
ATOM 12124 O O . GLU F 3 34 ? -68.185 -27.659 31.317 1.00 125.03 34 GLU F O 1
ATOM 12130 N N . ARG F 3 35 ? -67.378 -26.009 32.650 1.00 131.95 35 ARG F N 1
ATOM 12131 C CA . ARG F 3 35 ? -66.900 -26.788 33.787 1.00 129.31 35 ARG F CA 1
ATOM 12132 C C . ARG F 3 35 ? -67.670 -26.426 35.059 1.00 132.25 35 ARG F C 1
ATOM 12133 O O . ARG F 3 35 ? -67.928 -25.249 35.351 1.00 127.68 35 ARG F O 1
ATOM 12141 N N . PHE F 3 36 ? -68.022 -27.432 35.821 1.00 128.09 36 PHE F N 1
ATOM 12142 C CA . PHE F 3 36 ? -68.682 -27.124 37.063 1.00 119.58 36 PHE F CA 1
ATOM 12143 C C . PHE F 3 36 ? -67.649 -26.710 38.108 1.00 115.14 36 PHE F C 1
ATOM 12144 O O . PHE F 3 36 ? -66.657 -27.426 38.313 1.00 104.20 36 PHE F O 1
ATOM 12152 N N . PRO F 3 37 ? -67.886 -25.604 38.836 1.00 110.94 37 PRO F N 1
ATOM 12153 C CA . PRO F 3 37 ? -66.922 -25.038 39.801 1.00 106.08 37 PRO F CA 1
ATOM 12154 C C . PRO F 3 37 ? -67.003 -25.690 41.180 1.00 113.18 37 PRO F C 1
ATOM 12155 O O . PRO F 3 37 ? -67.463 -25.128 42.192 1.00 108.02 37 PRO F O 1
ATOM 12159 N N . TYR F 3 38 ? -66.527 -26.933 41.243 1.00 121.15 38 TYR F N 1
ATOM 12160 C CA . TYR F 3 38 ? -66.453 -27.647 42.512 1.00 126.44 38 TYR F CA 1
ATOM 12161 C C . TYR F 3 38 ? -65.715 -26.843 43.565 1.00 125.29 38 TYR F C 1
ATOM 12162 O O . TYR F 3 38 ? -66.255 -26.583 44.641 1.00 126.70 38 TYR F O 1
ATOM 12171 N N . GLU F 3 39 ? -64.523 -26.356 43.223 1.00 124.82 39 GLU F N 1
ATOM 12172 C CA . GLU F 3 39 ? -63.739 -25.529 44.125 1.00 123.59 39 GLU F CA 1
ATOM 12173 C C . GLU F 3 39 ? -64.568 -24.412 44.726 1.00 124.80 39 GLU F C 1
ATOM 12174 O O . GLU F 3 39 ? -64.675 -24.294 45.946 1.00 146.50 39 GLU F O 1
ATOM 12180 N N . THR F 3 40 ? -65.189 -23.588 43.911 1.00 115.65 40 THR F N 1
ATOM 12181 C CA . THR F 3 40 ? -65.799 -22.470 44.611 1.00 123.40 40 THR F CA 1
ATOM 12182 C C . THR F 3 40 ? -67.129 -22.838 45.311 1.00 125.67 40 THR F C 1
ATOM 12183 O O . THR F 3 40 ? -67.663 -22.036 46.094 1.00 124.30 40 THR F O 1
ATOM 12187 N N . VAL F 3 41 ? -67.645 -24.048 45.102 1.00 118.95 41 VAL F N 1
ATOM 12188 C CA . VAL F 3 41 ? -68.735 -24.558 45.933 1.00 111.83 41 VAL F CA 1
ATOM 12189 C C . VAL F 3 41 ? -68.254 -24.963 47.318 1.00 114.06 41 VAL F C 1
ATOM 12190 O O . VAL F 3 41 ? -68.933 -24.686 48.310 1.00 115.50 41 VAL F O 1
ATOM 12194 N N . GLU F 3 42 ? -67.154 -25.719 47.411 1.00 111.41 42 GLU F N 1
ATOM 12195 C CA . GLU F 3 42 ? -66.682 -26.101 48.731 1.00 106.42 42 GLU F CA 1
ATOM 12196 C C . GLU F 3 42 ? -66.240 -24.843 49.483 1.00 125.78 42 GLU F C 1
ATOM 12197 O O . GLU F 3 42 ? -66.725 -24.571 50.600 1.00 132.71 42 GLU F O 1
ATOM 12203 N N . LYS F 3 43 ? -65.464 -23.975 48.814 1.00 125.59 43 LYS F N 1
ATOM 12204 C CA . LYS F 3 43 ? -65.176 -22.645 49.366 1.00 121.59 43 LYS F CA 1
ATOM 12205 C C . LYS F 3 43 ? -66.433 -21.925 49.771 1.00 111.62 43 LYS F C 1
ATOM 12206 O O . LYS F 3 43 ? -66.522 -21.312 50.833 1.00 101.78 43 LYS F O 1
ATOM 12212 N N . MET F 3 44 ? -67.415 -21.961 48.925 1.00 118.70 44 MET F N 1
ATOM 12213 C CA . MET F 3 44 ? -68.622 -21.259 49.280 1.00 118.74 44 MET F CA 1
ATOM 12214 C C . MET F 3 44 ? -69.219 -21.812 50.575 1.00 104.12 44 MET F C 1
ATOM 12215 O O . MET F 3 44 ? -69.627 -21.031 51.435 1.00 99.69 44 MET F O 1
ATOM 12220 N N . ALA F 3 45 ? -69.248 -23.149 50.745 1.00 110.33 45 ALA F N 1
ATOM 12221 C CA . ALA F 3 45 ? -69.910 -23.788 51.901 1.00 113.39 45 ALA F CA 1
ATOM 12222 C C . ALA F 3 45 ? -69.323 -23.292 53.191 1.00 111.37 45 ALA F C 1
ATOM 12223 O O . ALA F 3 45 ? -70.036 -22.740 54.038 1.00 102.03 45 ALA F O 1
ATOM 12225 N N . LYS F 3 46 ? -67.996 -23.469 53.310 1.00 104.93 46 LYS F N 1
ATOM 12226 C CA . LYS F 3 46 ? -67.165 -22.993 54.413 1.00 106.74 46 LYS F CA 1
ATOM 12227 C C . LYS F 3 46 ? -67.488 -21.597 54.906 1.00 124.94 46 LYS F C 1
ATOM 12228 O O . LYS F 3 46 ? -67.667 -21.366 56.105 1.00 128.91 46 LYS F O 1
ATOM 12234 N N . ALA F 3 47 ? -67.606 -20.648 54.004 1.00 133.30 47 ALA F N 1
ATOM 12235 C CA . ALA F 3 47 ? -67.791 -19.281 54.438 1.00 135.77 47 ALA F CA 1
ATOM 12236 C C . ALA F 3 47 ? -69.234 -18.963 54.694 1.00 124.29 47 ALA F C 1
ATOM 12237 O O . ALA F 3 47 ? -69.650 -17.819 54.565 1.00 128.17 47 ALA F O 1
ATOM 12239 N N . GLY F 3 48 ? -70.034 -19.957 55.004 1.00 119.53 48 GLY F N 1
ATOM 12240 C CA . GLY F 3 48 ? -71.317 -19.698 55.540 1.00 121.80 48 GLY F CA 1
ATOM 12241 C C . GLY F 3 48 ? -72.428 -19.818 54.543 1.00 122.39 48 GLY F C 1
ATOM 12242 O O . GLY F 3 48 ? -73.544 -20.154 54.926 1.00 122.20 48 GLY F O 1
ATOM 12243 N N . MET F 3 49 ? -72.163 -19.474 53.286 1.00 122.88 49 MET F N 1
ATOM 12244 C CA . MET F 3 49 ? -73.172 -19.528 52.228 1.00 121.81 49 MET F CA 1
ATOM 12245 C C . MET F 3 49 ? -73.558 -20.986 52.022 1.00 128.03 49 MET F C 1
ATOM 12246 O O . MET F 3 49 ? -72.966 -21.874 52.659 1.00 137.58 49 MET F O 1
ATOM 12251 N N . MET F 3 50 ? -74.538 -21.239 51.159 1.00 114.31 50 MET F N 1
ATOM 12252 C CA . MET F 3 50 ? -75.184 -22.523 50.880 1.00 120.52 50 MET F CA 1
ATOM 12253 C C . MET F 3 50 ? -76.361 -22.870 51.792 1.00 114.42 50 MET F C 1
ATOM 12254 O O . MET F 3 50 ? -77.082 -23.827 51.504 1.00 107.10 50 MET F O 1
ATOM 12259 N N . GLY F 3 51 ? -76.610 -22.108 52.844 1.00 126.09 51 GLY F N 1
ATOM 12260 C CA . GLY F 3 51 ? -77.740 -22.322 53.744 1.00 122.96 51 GLY F CA 1
ATOM 12261 C C . GLY F 3 51 ? -78.234 -21.005 54.308 1.00 118.59 51 GLY F C 1
ATOM 12262 O O . GLY F 3 51 ? -78.838 -20.961 55.369 1.00 122.09 51 GLY F O 1
ATOM 12263 N N . ILE F 3 52 ? -77.983 -19.931 53.582 1.00 112.12 52 ILE F N 1
ATOM 12264 C CA . ILE F 3 52 ? -78.062 -18.592 54.148 1.00 103.43 52 ILE F CA 1
ATOM 12265 C C . ILE F 3 52 ? -79.389 -18.360 54.881 1.00 109.17 52 ILE F C 1
ATOM 12266 O O . ILE F 3 52 ? -79.361 -17.965 56.055 1.00 120.67 52 ILE F O 1
ATOM 12271 N N . PRO F 3 53 ? -80.555 -18.582 54.273 1.00 100.15 53 PRO F N 1
ATOM 12272 C CA . PRO F 3 53 ? -81.803 -18.293 54.982 1.00 100.41 53 PRO F CA 1
ATOM 12273 C C . PRO F 3 53 ? -82.476 -19.450 55.673 1.00 109.16 53 PRO F C 1
ATOM 12274 O O . PRO F 3 53 ? -83.702 -19.525 55.625 1.00 113.60 53 PRO F O 1
ATOM 12278 N N . TYR F 3 54 ? -81.771 -20.314 56.364 1.00 116.85 54 TYR F N 1
ATOM 12279 C CA . TYR F 3 54 ? -82.530 -21.336 57.057 1.00 109.86 54 TYR F CA 1
ATOM 12280 C C . TYR F 3 54 ? -82.103 -21.369 58.510 1.00 110.80 54 TYR F C 1
ATOM 12281 O O . TYR F 3 54 ? -80.968 -21.032 58.841 1.00 117.20 54 TYR F O 1
ATOM 12290 N N . PRO F 3 55 ? -83.022 -21.713 59.391 1.00 112.27 55 PRO F N 1
ATOM 12291 C CA . PRO F 3 55 ? -82.708 -21.877 60.820 1.00 115.79 55 PRO F CA 1
ATOM 12292 C C . PRO F 3 55 ? -81.471 -22.707 61.145 1.00 117.45 55 PRO F C 1
ATOM 12293 O O . PRO F 3 55 ? -81.208 -23.735 60.520 1.00 131.42 55 PRO F O 1
ATOM 12297 N N . LYS F 3 56 ? -80.750 -22.264 62.186 1.00 117.54 56 LYS F N 1
ATOM 12298 C CA . LYS F 3 56 ? -79.555 -22.961 62.631 1.00 133.53 56 LYS F CA 1
ATOM 12299 C C . LYS F 3 56 ? -79.863 -24.399 63.011 1.00 134.36 56 LYS F C 1
ATOM 12300 O O . LYS F 3 56 ? -79.080 -25.301 62.716 1.00 130.13 56 LYS F O 1
ATOM 12306 N N . GLU F 3 57 ? -81.000 -24.633 63.666 1.00 134.63 57 GLU F N 1
ATOM 12307 C CA . GLU F 3 57 ? -81.360 -25.976 64.084 1.00 137.97 57 GLU F CA 1
ATOM 12308 C C . GLU F 3 57 ? -81.370 -26.986 62.929 1.00 125.57 57 GLU F C 1
ATOM 12309 O O . GLU F 3 57 ? -81.305 -28.196 63.165 1.00 130.20 57 GLU F O 1
ATOM 12315 N N . TYR F 3 58 ? -81.433 -26.528 61.677 1.00 120.52 58 TYR F N 1
ATOM 12316 C CA . TYR F 3 58 ? -81.357 -27.392 60.500 1.00 119.16 58 TYR F CA 1
ATOM 12317 C C . TYR F 3 58 ? -80.026 -27.288 59.759 1.00 131.30 58 TYR F C 1
ATOM 12318 O O . TYR F 3 58 ? -79.922 -27.762 58.643 1.00 131.70 58 TYR F O 1
ATOM 12327 N N . GLY F 3 59 ? -78.994 -26.705 60.356 1.00 139.25 59 GLY F N 1
ATOM 12328 C CA . GLY F 3 59 ? -77.712 -26.586 59.704 1.00 137.01 59 GLY F CA 1
ATOM 12329 C C . GLY F 3 59 ? -77.543 -25.340 58.869 1.00 134.22 59 GLY F C 1
ATOM 12330 O O . GLY F 3 59 ? -76.448 -25.099 58.356 1.00 127.64 59 GLY F O 1
ATOM 12331 N N . GLY F 3 60 ? -78.591 -24.550 58.700 1.00 132.70 60 GLY F N 1
ATOM 12332 C CA . GLY F 3 60 ? -78.470 -23.250 58.084 1.00 133.69 60 GLY F CA 1
ATOM 12333 C C . GLY F 3 60 ? -77.855 -22.214 58.999 1.00 142.51 60 GLY F C 1
ATOM 12334 O O . GLY F 3 60 ? -77.431 -22.485 60.125 1.00 151.94 60 GLY F O 1
ATOM 12335 N N . GLU F 3 61 ? -77.825 -20.992 58.498 1.00 128.40 61 GLU F N 1
ATOM 12336 C CA . GLU F 3 61 ? -77.095 -19.937 59.167 1.00 132.25 61 GLU F CA 1
ATOM 12337 C C . GLU F 3 61 ? -77.944 -19.077 60.095 1.00 127.39 61 GLU F C 1
ATOM 12338 O O . GLU F 3 61 ? -77.385 -18.279 60.853 1.00 127.47 61 GLU F O 1
ATOM 12344 N N . GLY F 3 62 ? -79.267 -19.194 60.040 1.00 123.40 62 GLY F N 1
ATOM 12345 C CA . GLY F 3 62 ? -80.146 -18.314 60.784 1.00 118.80 62 GLY F CA 1
ATOM 12346 C C . GLY F 3 62 ? -80.430 -16.992 60.110 1.00 123.60 62 GLY F C 1
ATOM 12347 O O . GLY F 3 62 ? -81.003 -16.091 60.755 1.00 134.28 62 GLY F O 1
ATOM 12348 N N . GLY F 3 63 ? -80.065 -16.871 58.824 1.00 118.11 63 GLY F N 1
ATOM 12349 C CA . GLY F 3 63 ? -80.218 -15.667 58.047 1.00 116.54 63 GLY F CA 1
ATOM 12350 C C . GLY F 3 63 ? -81.629 -15.547 57.539 1.00 115.69 63 GLY F C 1
ATOM 12351 O O . GLY F 3 63 ? -82.534 -16.285 57.943 1.00 122.61 63 GLY F O 1
ATOM 12352 N N . ASP F 3 64 ? -81.833 -14.548 56.682 1.00 101.41 64 ASP F N 1
ATOM 12353 C CA . ASP F 3 64 ? -83.141 -14.293 56.089 1.00 109.60 64 ASP F CA 1
ATOM 12354 C C . ASP F 3 64 ? -82.997 -14.352 54.583 1.00 105.35 64 ASP F C 1
ATOM 12355 O O . ASP F 3 64 ? -81.880 -14.448 54.088 1.00 112.09 64 ASP F O 1
ATOM 12360 N N . THR F 3 65 ? -84.116 -14.323 53.828 1.00 104.78 65 THR F N 1
ATOM 12361 C CA . THR F 3 65 ? -83.910 -14.444 52.377 1.00 110.38 65 THR F CA 1
ATOM 12362 C C . THR F 3 65 ? -83.301 -13.173 51.835 1.00 107.16 65 THR F C 1
ATOM 12363 O O . THR F 3 65 ? -82.672 -13.226 50.778 1.00 103.29 65 THR F O 1
ATOM 12367 N N . VAL F 3 66 ? -83.410 -12.048 52.542 1.00 93.41 66 VAL F N 1
ATOM 12368 C CA . VAL F 3 66 ? -82.817 -10.852 51.966 1.00 105.94 66 VAL F CA 1
ATOM 12369 C C . VAL F 3 66 ? -81.317 -11.030 51.806 1.00 103.02 66 VAL F C 1
ATOM 12370 O O . VAL F 3 66 ? -80.795 -10.843 50.711 1.00 94.98 66 VAL F O 1
ATOM 12374 N N . GLY F 3 67 ? -80.623 -11.512 52.846 1.00 100.40 67 GLY F N 1
ATOM 12375 C CA . GLY F 3 67 ? -79.175 -11.764 52.787 1.00 96.85 67 GLY F CA 1
ATOM 12376 C C . GLY F 3 67 ? -78.769 -12.884 51.842 1.00 104.99 67 GLY F C 1
ATOM 12377 O O . GLY F 3 67 ? -77.629 -12.889 51.327 1.00 121.23 67 GLY F O 1
ATOM 12378 N N . TYR F 3 68 ? -79.700 -13.809 51.572 1.00 97.48 68 TYR F N 1
ATOM 12379 C CA . TYR F 3 68 ? -79.509 -14.815 50.534 1.00 99.43 68 TYR F CA 1
ATOM 12380 C C . TYR F 3 68 ? -79.579 -14.179 49.146 1.00 102.25 68 TYR F C 1
ATOM 12381 O O . TYR F 3 68 ? -78.674 -14.343 48.315 1.00 117.52 68 TYR F O 1
ATOM 12390 N N . ILE F 3 69 ? -80.643 -13.442 48.873 1.00 89.08 69 ILE F N 1
ATOM 12391 C CA . ILE F 3 69 ? -80.741 -12.761 47.594 1.00 100.48 69 ILE F CA 1
ATOM 12392 C C . ILE F 3 69 ? -79.544 -11.844 47.361 1.00 102.78 69 ILE F C 1
ATOM 12393 O O . ILE F 3 69 ? -79.007 -11.784 46.245 1.00 90.97 69 ILE F O 1
ATOM 12398 N N . MET F 3 70 ? -79.116 -11.109 48.405 1.00 104.32 70 MET F N 1
ATOM 12399 C CA . MET F 3 70 ? -77.938 -10.248 48.319 1.00 99.09 70 MET F CA 1
ATOM 12400 C C . MET F 3 70 ? -76.748 -11.045 47.824 1.00 105.18 70 MET F C 1
ATOM 12401 O O . MET F 3 70 ? -75.936 -10.554 47.024 1.00 102.09 70 MET F O 1
ATOM 12406 N N . ALA F 3 71 ? -76.652 -12.302 48.270 1.00 102.27 71 ALA F N 1
ATOM 12407 C CA . ALA F 3 71 ? -75.545 -13.139 47.818 1.00 99.19 71 ALA F CA 1
ATOM 12408 C C . ALA F 3 71 ? -75.657 -13.492 46.350 1.00 101.61 71 ALA F C 1
ATOM 12409 O O . ALA F 3 71 ? -74.652 -13.499 45.621 1.00 99.89 71 ALA F O 1
ATOM 12411 N N . VAL F 3 72 ? -76.853 -13.869 45.901 1.00 101.74 72 VAL F N 1
ATOM 12412 C CA . VAL F 3 72 ? -77.006 -14.153 44.482 1.00 102.66 72 VAL F CA 1
ATOM 12413 C C . VAL F 3 72 ? -76.640 -12.930 43.659 1.00 102.64 72 VAL F C 1
ATOM 12414 O O . VAL F 3 72 ? -75.862 -13.020 42.705 1.00 96.56 72 VAL F O 1
ATOM 12418 N N . GLU F 3 73 ? -77.149 -11.761 44.052 1.00 99.47 73 GLU F N 1
ATOM 12419 C CA . GLU F 3 73 ? -76.857 -10.537 43.314 1.00 103.69 73 GLU F CA 1
ATOM 12420 C C . GLU F 3 73 ? -75.362 -10.311 43.201 1.00 103.48 73 GLU F C 1
ATOM 12421 O O . GLU F 3 73 ? -74.841 -10.048 42.112 1.00 96.97 73 GLU F O 1
ATOM 12427 N N . GLU F 3 74 ? -74.651 -10.421 44.327 1.00 105.90 74 GLU F N 1
ATOM 12428 C CA . GLU F 3 74 ? -73.224 -10.097 44.362 1.00 110.45 74 GLU F CA 1
ATOM 12429 C C . GLU F 3 74 ? -72.345 -11.167 43.717 1.00 111.10 74 GLU F C 1
ATOM 12430 O O . GLU F 3 74 ? -71.174 -10.911 43.404 1.00 106.66 74 GLU F O 1
ATOM 12436 N N . LEU F 3 75 ? -72.876 -12.357 43.518 1.00 100.47 75 LEU F N 1
ATOM 12437 C CA . LEU F 3 75 ? -72.134 -13.326 42.767 1.00 87.26 75 LEU F CA 1
ATOM 12438 C C . LEU F 3 75 ? -72.345 -13.137 41.265 1.00 95.49 75 LEU F C 1
ATOM 12439 O O . LEU F 3 75 ? -71.383 -13.017 40.507 1.00 97.63 75 LEU F O 1
ATOM 12444 N N . SER F 3 76 ? -73.603 -13.088 40.812 1.00 89.84 76 SER F N 1
ATOM 12445 C CA . SER F 3 76 ? -73.863 -12.927 39.387 1.00 87.80 76 SER F CA 1
ATOM 12446 C C . SER F 3 76 ? -73.224 -11.650 38.837 1.00 89.51 76 SER F C 1
ATOM 12447 O O . SER F 3 76 ? -72.912 -11.555 37.633 1.00 87.81 76 SER F O 1
ATOM 12450 N N . ARG F 3 77 ? -73.017 -10.658 39.694 1.00 94.29 77 ARG F N 1
ATOM 12451 C CA . ARG F 3 77 ? -72.299 -9.466 39.284 1.00 93.93 77 ARG F CA 1
ATOM 12452 C C . ARG F 3 77 ? -70.935 -9.824 38.695 1.00 99.28 77 ARG F C 1
ATOM 12453 O O . ARG F 3 77 ? -70.345 -9.024 37.958 1.00 90.74 77 ARG F O 1
ATOM 12461 N N . VAL F 3 78 ? -70.409 -11.014 38.993 1.00 91.78 78 VAL F N 1
ATOM 12462 C CA . VAL F 3 78 ? -69.059 -11.261 38.527 1.00 90.28 78 VAL F CA 1
ATOM 12463 C C . VAL F 3 78 ? -69.028 -12.583 37.719 1.00 100.32 78 VAL F C 1
ATOM 12464 O O . VAL F 3 78 ? -68.176 -12.763 36.832 1.00 103.66 78 VAL F O 1
ATOM 12468 N N . CYS F 3 79 ? -69.955 -13.518 38.011 1.00 95.95 79 CYS F N 1
ATOM 12469 C CA . CYS F 3 79 ? -69.988 -14.837 37.345 1.00 103.12 79 CYS F CA 1
ATOM 12470 C C . CYS F 3 79 ? -71.384 -15.473 37.432 1.00 105.06 79 CYS F C 1
ATOM 12471 O O . CYS F 3 79 ? -71.731 -16.078 38.452 1.00 89.22 79 CYS F O 1
ATOM 12474 N N . GLY F 3 80 ? -72.116 -15.439 36.313 1.00 106.60 80 GLY F N 1
ATOM 12475 C CA . GLY F 3 80 ? -73.524 -15.803 36.341 1.00 96.71 80 GLY F CA 1
ATOM 12476 C C . GLY F 3 80 ? -73.792 -17.257 36.662 1.00 105.09 80 GLY F C 1
ATOM 12477 O O . GLY F 3 80 ? -74.797 -17.578 37.313 1.00 112.48 80 GLY F O 1
ATOM 12478 N N . THR F 3 81 ? -72.924 -18.167 36.202 1.00 113.67 81 THR F N 1
ATOM 12479 C CA . THR F 3 81 ? -73.220 -19.570 36.467 1.00 114.52 81 THR F CA 1
ATOM 12480 C C . THR F 3 81 ? -73.192 -19.801 37.971 1.00 101.94 81 THR F C 1
ATOM 12481 O O . THR F 3 81 ? -74.117 -20.406 38.531 1.00 103.59 81 THR F O 1
ATOM 12485 N N . THR F 3 82 ? -72.170 -19.250 38.648 1.00 86.81 82 THR F N 1
ATOM 12486 C CA . THR F 3 82 ? -72.054 -19.422 40.095 1.00 97.44 82 THR F CA 1
ATOM 12487 C C . THR F 3 82 ? -73.291 -18.866 40.815 1.00 97.10 82 THR F C 1
ATOM 12488 O O . THR F 3 82 ? -73.885 -19.535 41.682 1.00 94.54 82 THR F O 1
ATOM 12492 N N . GLY F 3 83 ? -73.739 -17.677 40.420 1.00 93.69 83 GLY F N 1
ATOM 12493 C CA . GLY F 3 83 ? -75.030 -17.215 40.882 1.00 92.40 83 GLY F CA 1
ATOM 12494 C C . GLY F 3 83 ? -76.107 -18.288 40.795 1.00 98.34 83 GLY F C 1
ATOM 12495 O O . GLY F 3 83 ? -76.841 -18.515 41.765 1.00 95.16 83 GLY F O 1
ATOM 12496 N N . VAL F 3 84 ? -76.206 -19.003 39.648 1.00 96.31 84 VAL F N 1
ATOM 12497 C CA . VAL F 3 84 ? -77.352 -19.918 39.561 1.00 96.31 84 VAL F CA 1
ATOM 12498 C C . VAL F 3 84 ? -77.113 -21.169 40.422 1.00 100.27 84 VAL F C 1
ATOM 12499 O O . VAL F 3 84 ? -78.034 -21.657 41.089 1.00 88.10 84 VAL F O 1
ATOM 12503 N N . ILE F 3 85 ? -75.888 -21.714 40.435 1.00 99.14 85 ILE F N 1
ATOM 12504 C CA . ILE F 3 85 ? -75.634 -22.903 41.253 1.00 105.60 85 ILE F CA 1
ATOM 12505 C C . ILE F 3 85 ? -76.135 -22.665 42.667 1.00 105.50 85 ILE F C 1
ATOM 12506 O O . ILE F 3 85 ? -76.914 -23.449 43.233 1.00 107.41 85 ILE F O 1
ATOM 12511 N N . LEU F 3 86 ? -75.794 -21.508 43.201 1.00 97.50 86 LEU F N 1
ATOM 12512 C CA . LEU F 3 86 ? -76.301 -21.177 44.515 1.00 104.34 86 LEU F CA 1
ATOM 12513 C C . LEU F 3 86 ? -77.810 -21.076 44.508 1.00 113.82 86 LEU F C 1
ATOM 12514 O O . LEU F 3 86 ? -78.477 -21.778 45.265 1.00 114.83 86 LEU F O 1
ATOM 12519 N N . SER F 3 87 ? -78.365 -20.185 43.670 1.00 116.67 87 SER F N 1
ATOM 12520 C CA . SER F 3 87 ? -79.780 -19.839 43.789 1.00 114.80 87 SER F CA 1
ATOM 12521 C C . SER F 3 87 ? -80.654 -21.059 43.622 1.00 117.55 87 SER F C 1
ATOM 12522 O O . SER F 3 87 ? -81.657 -21.217 44.329 1.00 119.44 87 SER F O 1
ATOM 12525 N N . ALA F 3 88 ? -80.273 -21.940 42.707 1.00 99.71 88 ALA F N 1
ATOM 12526 C CA . ALA F 3 88 ? -80.982 -23.195 42.533 1.00 97.32 88 ALA F CA 1
ATOM 12527 C C . ALA F 3 88 ? -80.855 -24.087 43.752 1.00 104.54 88 ALA F C 1
ATOM 12528 O O . ALA F 3 88 ? -81.842 -24.675 44.206 1.00 90.45 88 ALA F O 1
ATOM 12530 N N . HIS F 3 89 ? -79.639 -24.228 44.279 1.00 108.92 89 HIS F N 1
ATOM 12531 C CA . HIS F 3 89 ? -79.447 -25.019 45.496 1.00 107.38 89 HIS F CA 1
ATOM 12532 C C . HIS F 3 89 ? -80.353 -24.552 46.649 1.00 101.88 89 HIS F C 1
ATOM 12533 O O . HIS F 3 89 ? -81.230 -25.300 47.086 1.00 95.56 89 HIS F O 1
ATOM 12540 N N . THR F 3 90 ? -80.202 -23.296 47.114 1.00 109.50 90 THR F N 1
ATOM 12541 C CA . THR F 3 90 ? -81.052 -22.793 48.202 1.00 113.82 90 THR F CA 1
ATOM 12542 C C . THR F 3 90 ? -82.533 -22.670 47.827 1.00 118.73 90 THR F C 1
ATOM 12543 O O . THR F 3 90 ? -83.391 -23.037 48.633 1.00 123.52 90 THR F O 1
ATOM 12547 N N . SER F 3 91 ? -82.886 -22.129 46.654 1.00 111.51 91 SER F N 1
ATOM 12548 C CA . SER F 3 91 ? -84.313 -21.833 46.440 1.00 108.09 91 SER F CA 1
ATOM 12549 C C . SER F 3 91 ? -85.149 -23.000 45.929 1.00 112.51 91 SER F C 1
ATOM 12550 O O . SER F 3 91 ? -86.334 -23.133 46.280 1.00 96.49 91 SER F O 1
ATOM 12553 N N . LEU F 3 92 ? -84.560 -23.817 45.073 1.00 111.26 92 LEU F N 1
ATOM 12554 C CA . LEU F 3 92 ? -85.267 -24.855 44.363 1.00 95.38 92 LEU F CA 1
ATOM 12555 C C . LEU F 3 92 ? -85.100 -26.216 44.982 1.00 108.59 92 LEU F C 1
ATOM 12556 O O . LEU F 3 92 ? -86.052 -26.990 44.968 1.00 115.91 92 LEU F O 1
ATOM 12561 N N . GLY F 3 93 ? -83.892 -26.553 45.437 1.00 93.38 93 GLY F N 1
ATOM 12562 C CA . GLY F 3 93 ? -83.677 -27.812 46.108 1.00 98.45 93 GLY F CA 1
ATOM 12563 C C . GLY F 3 93 ? -83.991 -27.806 47.602 1.00 110.87 93 GLY F C 1
ATOM 12564 O O . GLY F 3 93 ? -84.786 -28.593 48.120 1.00 119.61 93 GLY F O 1
ATOM 12565 N N . SER F 3 94 ? -83.334 -26.909 48.309 1.00 107.51 94 SER F N 1
ATOM 12566 C CA . SER F 3 94 ? -83.473 -26.810 49.748 1.00 106.53 94 SER F CA 1
ATOM 12567 C C . SER F 3 94 ? -84.886 -26.397 50.189 1.00 109.69 94 SER F C 1
ATOM 12568 O O . SER F 3 94 ? -85.506 -27.058 51.037 1.00 104.15 94 SER F O 1
ATOM 12571 N N . TRP F 3 95 ? -85.402 -25.284 49.679 1.00 117.26 95 TRP F N 1
ATOM 12572 C CA . TRP F 3 95 ? -86.623 -24.730 50.268 1.00 116.52 95 TRP F CA 1
ATOM 12573 C C . TRP F 3 95 ? -87.781 -25.720 50.339 1.00 114.66 95 TRP F C 1
ATOM 12574 O O . TRP F 3 95 ? -88.298 -25.938 51.454 1.00 101.17 95 TRP F O 1
ATOM 12585 N N . PRO F 3 96 ? -88.186 -26.404 49.248 1.00 103.11 96 PRO F N 1
ATOM 12586 C CA . PRO F 3 96 ? -89.331 -27.333 49.371 1.00 113.69 96 PRO F CA 1
ATOM 12587 C C . PRO F 3 96 ? -89.204 -28.326 50.554 1.00 107.64 96 PRO F C 1
ATOM 12588 O O . PRO F 3 96 ? -90.225 -28.717 51.113 1.00 106.88 96 PRO F O 1
ATOM 12592 N N . ILE F 3 97 ? -87.993 -28.757 50.917 1.00 103.42 97 ILE F N 1
ATOM 12593 C CA . ILE F 3 97 ? -87.804 -29.640 52.064 1.00 112.16 97 ILE F CA 1
ATOM 12594 C C . ILE F 3 97 ? -87.959 -28.873 53.365 1.00 118.26 97 ILE F C 1
ATOM 12595 O O . ILE F 3 97 ? -88.539 -29.381 54.337 1.00 109.84 97 ILE F O 1
ATOM 12600 N N . TYR F 3 98 ? -87.439 -27.636 53.409 1.00 120.79 98 TYR F N 1
ATOM 12601 C CA . TYR F 3 98 ? -87.676 -26.791 54.579 1.00 109.72 98 TYR F CA 1
ATOM 12602 C C . TYR F 3 98 ? -89.155 -26.564 54.787 1.00 109.78 98 TYR F C 1
ATOM 12603 O O . TYR F 3 98 ? -89.666 -26.725 55.901 1.00 112.72 98 TYR F O 1
ATOM 12612 N N . GLN F 3 99 ? -89.875 -26.231 53.705 1.00 106.25 99 GLN F N 1
ATOM 12613 C CA . GLN F 3 99 ? -91.280 -25.853 53.816 1.00 109.13 99 GLN F CA 1
ATOM 12614 C C . GLN F 3 99 ? -92.259 -27.043 53.936 1.00 115.52 99 GLN F C 1
ATOM 12615 O O . GLN F 3 99 ? -93.291 -26.951 54.619 1.00 123.74 99 GLN F O 1
ATOM 12621 N N . TYR F 3 100 ? -92.022 -28.145 53.250 1.00 113.20 100 TYR F N 1
ATOM 12622 C CA . TYR F 3 100 ? -93.018 -29.199 53.227 1.00 118.43 100 TYR F CA 1
ATOM 12623 C C . TYR F 3 100 ? -92.542 -30.464 53.909 1.00 124.20 100 TYR F C 1
ATOM 12624 O O . TYR F 3 100 ? -93.370 -31.327 54.246 1.00 118.20 100 TYR F O 1
ATOM 12633 N N . GLY F 3 101 ? -91.249 -30.556 54.192 1.00 126.11 101 GLY F N 1
ATOM 12634 C CA . GLY F 3 101 ? -90.721 -31.750 54.776 1.00 130.87 101 GLY F CA 1
ATOM 12635 C C . GLY F 3 101 ? -90.964 -31.775 56.260 1.00 128.60 101 GLY F C 1
ATOM 12636 O O . GLY F 3 101 ? -90.972 -30.735 56.918 1.00 133.04 101 GLY F O 1
ATOM 12637 N N . ASN F 3 102 ? -91.175 -32.996 56.767 1.00 127.75 102 ASN F N 1
ATOM 12638 C CA . ASN F 3 102 ? -91.435 -33.269 58.172 1.00 125.78 102 ASN F CA 1
ATOM 12639 C C . ASN F 3 102 ? -90.118 -33.169 58.927 1.00 138.48 102 ASN F C 1
ATOM 12640 O O . ASN F 3 102 ? -89.076 -32.850 58.350 1.00 138.75 102 ASN F O 1
ATOM 12645 N N . GLU F 3 103 ? -90.114 -33.506 60.219 1.00 149.17 103 GLU F N 1
ATOM 12646 C CA . GLU F 3 103 ? -88.879 -33.307 60.959 1.00 142.10 103 GLU F CA 1
ATOM 12647 C C . GLU F 3 103 ? -87.804 -34.304 60.517 1.00 141.13 103 GLU F C 1
ATOM 12648 O O . GLU F 3 103 ? -86.664 -33.901 60.261 1.00 139.55 103 GLU F O 1
ATOM 12654 N N . GLU F 3 104 ? -88.162 -35.590 60.354 1.00 136.10 104 GLU F N 1
ATOM 12655 C CA . GLU F 3 104 ? -87.212 -36.609 59.883 1.00 132.58 104 GLU F CA 1
ATOM 12656 C C . GLU F 3 104 ? -86.571 -36.211 58.575 1.00 127.16 104 GLU F C 1
ATOM 12657 O O . GLU F 3 104 ? -85.350 -36.328 58.410 1.00 126.93 104 GLU F O 1
ATOM 12663 N N . GLN F 3 105 ? -87.387 -35.722 57.634 1.00 127.16 105 GLN F N 1
ATOM 12664 C CA . GLN F 3 105 ? -86.898 -35.381 56.301 1.00 125.70 105 GLN F CA 1
ATOM 12665 C C . GLN F 3 105 ? -85.914 -34.229 56.374 1.00 127.13 105 GLN F C 1
ATOM 12666 O O . GLN F 3 105 ? -84.860 -34.257 55.724 1.00 126.15 105 GLN F O 1
ATOM 12672 N N . LYS F 3 106 ? -86.270 -33.178 57.124 1.00 122.45 106 LYS F N 1
ATOM 12673 C CA . LYS F 3 106 ? -85.388 -32.035 57.292 1.00 118.23 106 LYS F CA 1
ATOM 12674 C C . LYS F 3 106 ? -84.139 -32.377 58.077 1.00 138.37 106 LYS F C 1
ATOM 12675 O O . LYS F 3 106 ? -83.163 -31.631 58.013 1.00 143.39 106 LYS F O 1
ATOM 12681 N N . GLN F 3 107 ? -84.131 -33.471 58.826 1.00 123.30 107 GLN F N 1
ATOM 12682 C CA . GLN F 3 107 ? -82.860 -33.808 59.442 1.00 129.47 107 GLN F CA 1
ATOM 12683 C C . GLN F 3 107 ? -81.994 -34.603 58.481 1.00 124.61 107 GLN F C 1
ATOM 12684 O O . GLN F 3 107 ? -80.784 -34.377 58.412 1.00 131.20 107 GLN F O 1
ATOM 12690 N N . LYS F 3 108 ? -82.589 -35.494 57.689 1.00 129.42 108 LYS F N 1
ATOM 12691 C CA . LYS F 3 108 ? -81.761 -36.326 56.815 1.00 134.12 108 LYS F CA 1
ATOM 12692 C C . LYS F 3 108 ? -81.391 -35.649 55.510 1.00 126.55 108 LYS F C 1
ATOM 12693 O O . LYS F 3 108 ? -80.335 -35.950 54.941 1.00 124.93 108 LYS F O 1
ATOM 12699 N N . PHE F 3 109 ? -82.250 -34.781 54.989 1.00 122.24 109 PHE F N 1
ATOM 12700 C CA . PHE F 3 109 ? -81.948 -34.142 53.727 1.00 124.63 109 PHE F CA 1
ATOM 12701 C C . PHE F 3 109 ? -81.726 -32.641 53.832 1.00 129.70 109 PHE F C 1
ATOM 12702 O O . PHE F 3 109 ? -80.864 -32.118 53.111 1.00 116.39 109 PHE F O 1
ATOM 12710 N N . LEU F 3 110 ? -82.433 -31.938 54.740 1.00 132.06 110 LEU F N 1
ATOM 12711 C CA . LEU F 3 110 ? -82.309 -30.481 54.772 1.00 121.60 110 LEU F CA 1
ATOM 12712 C C . LEU F 3 110 ? -81.022 -30.051 55.423 1.00 120.37 110 LEU F C 1
ATOM 12713 O O . LEU F 3 110 ? -80.443 -29.039 55.020 1.00 119.47 110 LEU F O 1
ATOM 12718 N N . ARG F 3 111 ? -80.565 -30.787 56.447 1.00 120.99 111 ARG F N 1
ATOM 12719 C CA . ARG F 3 111 ? -79.317 -30.394 57.101 1.00 123.60 111 ARG F CA 1
ATOM 12720 C C . ARG F 3 111 ? -78.129 -30.569 56.175 1.00 121.51 111 ARG F C 1
ATOM 12721 O O . ARG F 3 111 ? -77.324 -29.627 56.067 1.00 114.85 111 ARG F O 1
ATOM 12729 N N . PRO F 3 112 ? -77.944 -31.719 55.490 1.00 125.25 112 PRO F N 1
ATOM 12730 C CA . PRO F 3 112 ? -76.801 -31.834 54.575 1.00 115.37 112 PRO F CA 1
ATOM 12731 C C . PRO F 3 112 ? -76.765 -30.730 53.571 1.00 112.21 112 PRO F C 1
ATOM 12732 O O . PRO F 3 112 ? -75.684 -30.206 53.286 1.00 111.72 112 PRO F O 1
ATOM 12736 N N . LEU F 3 113 ? -77.924 -30.302 53.082 1.00 110.33 113 LEU F N 1
ATOM 12737 C CA . LEU F 3 113 ? -77.952 -29.188 52.144 1.00 109.00 113 LEU F CA 1
ATOM 12738 C C . LEU F 3 113 ? -77.547 -27.888 52.823 1.00 116.13 113 LEU F C 1
ATOM 12739 O O . LEU F 3 113 ? -76.508 -27.305 52.500 1.00 115.79 113 LEU F O 1
ATOM 12744 N N . ALA F 3 114 ? -78.320 -27.471 53.830 1.00 124.71 114 ALA F N 1
ATOM 12745 C CA . ALA F 3 114 ? -78.192 -26.148 54.444 1.00 122.01 114 ALA F CA 1
ATOM 12746 C C . ALA F 3 114 ? -76.815 -25.886 55.012 1.00 112.57 114 ALA F C 1
ATOM 12747 O O . ALA F 3 114 ? -76.408 -24.733 55.139 1.00 108.87 114 ALA F O 1
ATOM 12749 N N . SER F 3 115 ? -76.099 -26.928 55.381 1.00 115.21 115 SER F N 1
ATOM 12750 C CA . SER F 3 115 ? -74.763 -26.804 55.925 1.00 112.69 115 SER F CA 1
ATOM 12751 C C . SER F 3 115 ? -73.675 -26.741 54.879 1.00 115.11 115 SER F C 1
ATOM 12752 O O . SER F 3 115 ? -72.505 -26.776 55.280 1.00 118.80 115 SER F O 1
ATOM 12755 N N . GLY F 3 116 ? -74.019 -26.759 53.573 1.00 119.09 116 GLY F N 1
ATOM 12756 C CA . GLY F 3 116 ? -73.076 -26.832 52.458 1.00 118.19 116 GLY F CA 1
ATOM 12757 C C . GLY F 3 116 ? -72.376 -28.165 52.264 1.00 125.02 116 GLY F C 1
ATOM 12758 O O . GLY F 3 116 ? -71.420 -28.240 51.487 1.00 141.44 116 GLY F O 1
ATOM 12759 N N . GLU F 3 117 ? -72.780 -29.209 52.999 1.00 118.14 117 GLU F N 1
ATOM 12760 C CA . GLU F 3 117 ? -72.136 -30.520 52.947 1.00 114.54 117 GLU F CA 1
ATOM 12761 C C . GLU F 3 117 ? -72.581 -31.291 51.720 1.00 116.63 117 GLU F C 1
ATOM 12762 O O . GLU F 3 117 ? -71.900 -32.247 51.311 1.00 114.43 117 GLU F O 1
ATOM 12768 N N . LYS F 3 118 ? -73.723 -30.896 51.154 1.00 110.75 118 LYS F N 1
ATOM 12769 C CA . LYS F 3 118 ? -74.290 -31.507 49.970 1.00 115.35 118 LYS F CA 1
ATOM 12770 C C . LYS F 3 118 ? -74.881 -30.443 49.024 1.00 118.41 118 LYS F C 1
ATOM 12771 O O . LYS F 3 118 ? -74.916 -29.253 49.342 1.00 120.92 118 LYS F O 1
ATOM 12777 N N . LEU F 3 119 ? -75.303 -30.872 47.816 1.00 114.87 119 LEU F N 1
ATOM 12778 C CA . LEU F 3 119 ? -75.829 -29.969 46.794 1.00 110.12 119 LEU F CA 1
ATOM 12779 C C . LEU F 3 119 ? -77.214 -30.395 46.309 1.00 116.98 119 LEU F C 1
ATOM 12780 O O . LEU F 3 119 ? -77.457 -31.567 45.984 1.00 112.34 119 LEU F O 1
ATOM 12785 N N . GLY F 3 120 ? -78.095 -29.406 46.178 1.00 121.01 120 GLY F N 1
ATOM 12786 C CA . GLY F 3 120 ? -79.492 -29.638 45.873 1.00 121.31 120 GLY F CA 1
ATOM 12787 C C . GLY F 3 120 ? -79.903 -29.266 44.460 1.00 113.05 120 GLY F C 1
ATOM 12788 O O . GLY F 3 120 ? -79.345 -28.358 43.846 1.00 108.29 120 GLY F O 1
ATOM 12789 N N . ALA F 3 121 ? -80.917 -29.959 43.963 1.00 115.56 121 ALA F N 1
ATOM 12790 C CA . ALA F 3 121 ? -81.413 -29.714 42.626 1.00 115.42 121 ALA F CA 1
ATOM 12791 C C . ALA F 3 121 ? -82.896 -29.993 42.593 1.00 116.39 121 ALA F C 1
ATOM 12792 O O . ALA F 3 121 ? -83.440 -30.728 43.443 1.00 108.20 121 ALA F O 1
ATOM 12794 N N . PHE F 3 122 ? -83.532 -29.382 41.585 1.00 108.41 122 PHE F N 1
ATOM 12795 C CA . PHE F 3 122 ? -84.978 -29.398 41.425 1.00 107.35 122 PHE F CA 1
ATOM 12796 C C . PHE F 3 122 ? -85.254 -29.908 40.026 1.00 110.63 122 PHE F C 1
ATOM 12797 O O . PHE F 3 122 ? -84.695 -29.382 39.067 1.00 115.72 122 PHE F O 1
ATOM 12805 N N . GLY F 3 123 ? -86.055 -30.968 39.921 1.00 108.03 123 GLY F N 1
ATOM 12806 C CA . GLY F 3 123 ? -86.408 -31.581 38.656 1.00 110.08 123 GLY F CA 1
ATOM 12807 C C . GLY F 3 123 ? -87.903 -31.690 38.429 1.00 116.66 123 GLY F C 1
ATOM 12808 O O . GLY F 3 123 ? -88.590 -32.504 39.069 1.00 109.59 123 GLY F O 1
ATOM 12809 N N . LEU F 3 124 ? -88.405 -30.863 37.483 1.00 117.96 124 LEU F N 1
ATOM 12810 C CA . LEU F 3 124 ? -89.813 -30.726 37.138 1.00 109.31 124 LEU F CA 1
ATOM 12811 C C . LEU F 3 124 ? -90.058 -30.820 35.660 1.00 111.30 124 LEU F C 1
ATOM 12812 O O . LEU F 3 124 ? -91.039 -31.446 35.247 1.00 112.94 124 LEU F O 1
ATOM 12817 N N . THR F 3 125 ? -89.176 -30.240 34.858 1.00 119.99 125 THR F N 1
ATOM 12818 C CA . THR F 3 125 ? -89.423 -30.089 33.437 1.00 120.00 125 THR F CA 1
ATOM 12819 C C . THR F 3 125 ? -89.046 -31.370 32.695 1.00 119.52 125 THR F C 1
ATOM 12820 O O . THR F 3 125 ? -88.139 -32.118 33.103 1.00 109.18 125 THR F O 1
ATOM 12824 N N . GLU F 3 126 ? -89.839 -31.668 31.671 1.00 121.70 126 GLU F N 1
ATOM 12825 C CA . GLU F 3 126 ? -89.787 -32.842 30.814 1.00 123.22 126 GLU F CA 1
ATOM 12826 C C . GLU F 3 126 ? -89.844 -32.413 29.364 1.00 114.09 126 GLU F C 1
ATOM 12827 O O . GLU F 3 126 ? -90.237 -31.282 29.071 1.00 113.89 126 GLU F O 1
ATOM 12833 N N . PRO F 3 127 ? -89.501 -33.298 28.416 1.00 117.53 127 PRO F N 1
ATOM 12834 C CA . PRO F 3 127 ? -89.588 -32.866 27.025 1.00 108.33 127 PRO F CA 1
ATOM 12835 C C . PRO F 3 127 ? -91.007 -32.516 26.630 1.00 109.23 127 PRO F C 1
ATOM 12836 O O . PRO F 3 127 ? -91.209 -31.446 26.069 1.00 112.19 127 PRO F O 1
ATOM 12840 N N . ASN F 3 128 ? -92.013 -33.320 26.963 1.00 118.16 128 ASN F N 1
ATOM 12841 C CA . ASN F 3 128 ? -93.373 -32.944 26.573 1.00 126.75 128 ASN F CA 1
ATOM 12842 C C . ASN F 3 128 ? -94.026 -32.030 27.603 1.00 120.49 128 ASN F C 1
ATOM 12843 O O . ASN F 3 128 ? -95.219 -31.726 27.507 1.00 118.08 128 ASN F O 1
ATOM 12848 N N . ALA F 3 129 ? -93.274 -31.590 28.593 1.00 118.50 129 ALA F N 1
ATOM 12849 C CA . ALA F 3 129 ? -93.870 -30.837 29.688 1.00 121.11 129 ALA F CA 1
ATOM 12850 C C . ALA F 3 129 ? -92.901 -29.759 30.166 1.00 116.74 129 ALA F C 1
ATOM 12851 O O . ALA F 3 129 ? -92.041 -30.006 31.021 1.00 113.03 129 ALA F O 1
ATOM 12853 N N . GLY F 3 130 ? -93.068 -28.562 29.618 1.00 110.11 130 GLY F N 1
ATOM 12854 C CA . GLY F 3 130 ? -92.212 -27.420 29.863 1.00 101.63 130 GLY F CA 1
ATOM 12855 C C . GLY F 3 130 ? -92.984 -26.345 30.574 1.00 105.45 130 GLY F C 1
ATOM 12856 O O . GLY F 3 130 ? -93.062 -26.301 31.802 1.00 122.51 130 GLY F O 1
ATOM 12857 N N . THR F 3 131 ? -93.523 -25.421 29.803 1.00 101.42 131 THR F N 1
ATOM 12858 C CA . THR F 3 131 ? -94.375 -24.411 30.406 1.00 112.54 131 THR F CA 1
ATOM 12859 C C . THR F 3 131 ? -95.727 -24.958 30.809 1.00 111.63 131 THR F C 1
ATOM 12860 O O . THR F 3 131 ? -96.281 -24.514 31.813 1.00 125.50 131 THR F O 1
ATOM 12864 N N . ASP F 3 132 ? -96.249 -25.935 30.082 1.00 109.14 132 ASP F N 1
ATOM 12865 C CA . ASP F 3 132 ? -97.392 -26.729 30.540 1.00 119.05 132 ASP F CA 1
ATOM 12866 C C . ASP F 3 132 ? -96.856 -27.717 31.578 1.00 121.32 132 ASP F C 1
ATOM 12867 O O . ASP F 3 132 ? -96.544 -28.866 31.275 1.00 109.16 132 ASP F O 1
ATOM 12872 N N . ALA F 3 133 ? -96.768 -27.273 32.837 1.00 131.30 133 ALA F N 1
ATOM 12873 C CA . ALA F 3 133 ? -96.041 -28.056 33.833 1.00 140.31 133 ALA F CA 1
ATOM 12874 C C . ALA F 3 133 ? -96.774 -29.330 34.204 1.00 133.07 133 ALA F C 1
ATOM 12875 O O . ALA F 3 133 ? -96.162 -30.248 34.752 1.00 125.61 133 ALA F O 1
ATOM 12877 N N . SER F 3 134 ? -98.069 -29.385 33.944 1.00 130.74 134 SER F N 1
ATOM 12878 C CA . SER F 3 134 ? -98.921 -30.485 34.336 1.00 128.20 134 SER F CA 1
ATOM 12879 C C . SER F 3 134 ? -98.916 -31.627 33.333 1.00 123.14 134 SER F C 1
ATOM 12880 O O . SER F 3 134 ? -99.638 -32.603 33.506 1.00 133.14 134 SER F O 1
ATOM 12883 N N . GLY F 3 135 ? -98.156 -31.547 32.279 1.00 123.72 135 GLY F N 1
ATOM 12884 C CA . GLY F 3 135 ? -98.134 -32.706 31.416 1.00 132.89 135 GLY F CA 1
ATOM 12885 C C . GLY F 3 135 ? -97.027 -33.671 31.778 1.00 135.41 135 GLY F C 1
ATOM 12886 O O . GLY F 3 135 ? -96.378 -34.241 30.897 1.00 137.47 135 GLY F O 1
ATOM 12887 N N . GLN F 3 136 ? -96.787 -33.844 33.070 1.00 132.51 136 GLN F N 1
ATOM 12888 C CA . GLN F 3 136 ? -95.743 -34.757 33.507 1.00 132.36 136 GLN F CA 1
ATOM 12889 C C . GLN F 3 136 ? -95.995 -36.156 32.949 1.00 129.18 136 GLN F C 1
ATOM 12890 O O . GLN F 3 136 ? -97.126 -36.642 32.941 1.00 141.60 136 GLN F O 1
ATOM 12896 N N . GLN F 3 137 ? -94.941 -36.820 32.494 1.00 115.23 137 GLN F N 1
ATOM 12897 C CA . GLN F 3 137 ? -95.082 -38.189 32.025 1.00 122.84 137 GLN F CA 1
ATOM 12898 C C . GLN F 3 137 ? -94.291 -39.173 32.850 1.00 123.47 137 GLN F C 1
ATOM 12899 O O . GLN F 3 137 ? -94.408 -40.387 32.617 1.00 127.24 137 GLN F O 1
ATOM 12905 N N . THR F 3 138 ? -93.442 -38.684 33.749 1.00 122.54 138 THR F N 1
ATOM 12906 C CA . THR F 3 138 ? -92.710 -39.555 34.649 1.00 122.76 138 THR F CA 1
ATOM 12907 C C . THR F 3 138 ? -93.676 -40.089 35.703 1.00 131.06 138 THR F C 1
ATOM 12908 O O . THR F 3 138 ? -94.497 -39.341 36.244 1.00 123.51 138 THR F O 1
ATOM 12912 N N . THR F 3 139 ? -93.614 -41.387 35.983 1.00 139.39 139 THR F N 1
ATOM 12913 C CA . THR F 3 139 ? -94.598 -41.979 36.873 1.00 138.46 139 THR F CA 1
ATOM 12914 C C . THR F 3 139 ? -93.980 -42.328 38.222 1.00 136.91 139 THR F C 1
ATOM 12915 O O . THR F 3 139 ? -92.800 -42.694 38.317 1.00 137.56 139 THR F O 1
ATOM 12919 N N . ALA F 3 140 ? -94.823 -42.230 39.258 1.00 133.12 140 ALA F N 1
ATOM 12920 C CA . ALA F 3 140 ? -94.562 -42.749 40.600 1.00 126.46 140 ALA F CA 1
ATOM 12921 C C . ALA F 3 140 ? -95.656 -43.740 40.998 1.00 125.40 140 ALA F C 1
ATOM 12922 O O . ALA F 3 140 ? -96.826 -43.353 41.178 1.00 118.60 140 ALA F O 1
ATOM 12924 N N . VAL F 3 141 ? -95.259 -44.997 41.226 1.00 123.67 141 VAL F N 1
ATOM 12925 C CA . VAL F 3 141 ? -96.195 -46.035 41.634 1.00 125.32 141 VAL F CA 1
ATOM 12926 C C . VAL F 3 141 ? -95.674 -46.699 42.902 1.00 133.42 141 VAL F C 1
ATOM 12927 O O . VAL F 3 141 ? -94.527 -47.150 42.957 1.00 132.73 141 VAL F O 1
ATOM 12931 N N . LEU F 3 142 ? -96.548 -46.831 43.882 1.00 136.25 142 LEU F N 1
ATOM 12932 C CA . LEU F 3 142 ? -96.206 -47.326 45.198 1.00 130.92 142 LEU F CA 1
ATOM 12933 C C . LEU F 3 142 ? -96.272 -48.860 45.211 1.00 138.99 142 LEU F C 1
ATOM 12934 O O . LEU F 3 142 ? -97.332 -49.435 44.940 1.00 141.66 142 LEU F O 1
ATOM 12939 N N . ASP F 3 143 ? -95.160 -49.524 45.561 1.00 137.88 143 ASP F N 1
ATOM 12940 C CA . ASP F 3 143 ? -95.069 -50.990 45.618 1.00 144.59 143 ASP F CA 1
ATOM 12941 C C . ASP F 3 143 ? -94.366 -51.384 46.910 1.00 162.06 143 ASP F C 1
ATOM 12942 O O . ASP F 3 143 ? -93.164 -51.136 47.075 1.00 168.22 143 ASP F O 1
ATOM 12947 N N . GLY F 3 144 ? -95.121 -51.995 47.823 1.00 164.17 144 GLY F N 1
ATOM 12948 C CA . GLY F 3 144 ? -94.580 -52.278 49.123 1.00 158.67 144 GLY F CA 1
ATOM 12949 C C . GLY F 3 144 ? -94.321 -50.964 49.824 1.00 155.19 144 GLY F C 1
ATOM 12950 O O . GLY F 3 144 ? -95.155 -50.050 49.824 1.00 142.84 144 GLY F O 1
ATOM 12951 N N . ASP F 3 145 ? -93.145 -50.876 50.434 1.00 158.66 145 ASP F N 1
ATOM 12952 C CA . ASP F 3 145 ? -92.680 -49.700 51.155 1.00 159.76 145 ASP F CA 1
ATOM 12953 C C . ASP F 3 145 ? -91.583 -49.021 50.333 1.00 149.43 145 ASP F C 1
ATOM 12954 O O . ASP F 3 145 ? -90.520 -48.633 50.828 1.00 138.73 145 ASP F O 1
ATOM 12959 N N . GLU F 3 146 ? -91.851 -48.929 49.035 1.00 148.17 146 GLU F N 1
ATOM 12960 C CA . GLU F 3 146 ? -91.006 -48.250 48.072 1.00 147.54 146 GLU F CA 1
ATOM 12961 C C . GLU F 3 146 ? -91.917 -47.641 47.027 1.00 141.52 146 GLU F C 1
ATOM 12962 O O . GLU F 3 146 ? -92.995 -48.166 46.748 1.00 148.49 146 GLU F O 1
ATOM 12968 N N . TYR F 3 147 ? -91.475 -46.537 46.446 1.00 132.19 147 TYR F N 1
ATOM 12969 C CA . TYR F 3 147 ? -92.076 -46.001 45.238 1.00 127.27 147 TYR F CA 1
ATOM 12970 C C . TYR F 3 147 ? -91.187 -46.365 44.057 1.00 127.03 147 TYR F C 1
ATOM 12971 O O . TYR F 3 147 ? -89.959 -46.433 44.190 1.00 124.55 147 TYR F O 1
ATOM 12980 N N . ILE F 3 148 ? -91.808 -46.638 42.910 1.00 126.40 148 ILE F N 1
ATOM 12981 C CA . ILE F 3 148 ? -91.100 -46.937 41.671 1.00 123.27 148 ILE F CA 1
ATOM 12982 C C . ILE F 3 148 ? -91.294 -45.794 40.700 1.00 119.93 148 ILE F C 1
ATOM 12983 O O . ILE F 3 148 ? -92.429 -45.397 40.394 1.00 119.28 148 ILE F O 1
ATOM 12988 N N . LEU F 3 149 ? -90.184 -45.327 40.166 1.00 118.07 149 LEU F N 1
ATOM 12989 C CA . LEU F 3 149 ? -90.099 -44.090 39.423 1.00 114.85 149 LEU F CA 1
ATOM 12990 C C . LEU F 3 149 ? -89.628 -44.373 38.013 1.00 123.11 149 LEU F C 1
ATOM 12991 O O . LEU F 3 149 ? -88.521 -44.905 37.841 1.00 128.11 149 LEU F O 1
ATOM 12996 N N . ASN F 3 150 ? -90.417 -43.949 37.010 1.00 118.50 150 ASN F N 1
ATOM 12997 C CA . ASN F 3 150 ? -90.100 -44.251 35.611 1.00 117.49 150 ASN F CA 1
ATOM 12998 C C . ASN F 3 150 ? -90.349 -43.067 34.697 1.00 117.91 150 ASN F C 1
ATOM 12999 O O . ASN F 3 150 ? -91.503 -42.667 34.502 1.00 118.52 150 ASN F O 1
ATOM 13004 N N . GLY F 3 151 ? -89.280 -42.557 34.091 1.00 117.86 151 GLY F N 1
ATOM 13005 C CA . GLY F 3 151 ? -89.400 -41.442 33.178 1.00 117.99 151 GLY F CA 1
ATOM 13006 C C . GLY F 3 151 ? -88.157 -40.573 33.191 1.00 114.51 151 GLY F C 1
ATOM 13007 O O . GLY F 3 151 ? -87.116 -40.971 33.697 1.00 104.37 151 GLY F O 1
ATOM 13008 N N . SER F 3 152 ? -88.290 -39.379 32.582 1.00 114.04 152 SER F N 1
ATOM 13009 C CA . SER F 3 152 ? -87.163 -38.489 32.322 1.00 113.25 152 SER F CA 1
ATOM 13010 C C . SER F 3 152 ? -87.487 -37.028 32.563 1.00 118.23 152 SER F C 1
ATOM 13011 O O . SER F 3 152 ? -88.580 -36.550 32.242 1.00 108.59 152 SER F O 1
ATOM 13014 N N . LYS F 3 153 ? -86.498 -36.336 33.131 1.00 125.56 153 LYS F N 1
ATOM 13015 C CA . LYS F 3 153 ? -86.504 -34.903 33.388 1.00 120.70 153 LYS F CA 1
ATOM 13016 C C . LYS F 3 153 ? -85.328 -34.295 32.638 1.00 117.50 153 LYS F C 1
ATOM 13017 O O . LYS F 3 153 ? -84.199 -34.767 32.806 1.00 111.00 153 LYS F O 1
ATOM 13023 N N . ILE F 3 154 ? -85.585 -33.286 31.777 1.00 116.37 154 ILE F N 1
ATOM 13024 C CA . ILE F 3 154 ? -84.525 -32.649 30.978 1.00 116.72 154 ILE F CA 1
ATOM 13025 C C . ILE F 3 154 ? -84.281 -31.246 31.468 1.00 109.19 154 ILE F C 1
ATOM 13026 O O . ILE F 3 154 ? -85.190 -30.583 31.978 1.00 101.10 154 ILE F O 1
ATOM 13031 N N . PHE F 3 155 ? -83.044 -30.785 31.246 1.00 111.91 155 PHE F N 1
ATOM 13032 C CA . PHE F 3 155 ? -82.581 -29.434 31.610 1.00 110.61 155 PHE F CA 1
ATOM 13033 C C . PHE F 3 155 ? -82.437 -29.251 33.132 1.00 107.02 155 PHE F C 1
ATOM 13034 O O . PHE F 3 155 ? -82.806 -28.239 33.679 1.00 108.56 155 PHE F O 1
ATOM 13042 N N . ILE F 3 156 ? -81.937 -30.192 33.878 1.00 105.22 156 ILE F N 1
ATOM 13043 C CA . ILE F 3 156 ? -82.000 -29.987 35.311 1.00 100.97 156 ILE F CA 1
ATOM 13044 C C . ILE F 3 156 ? -80.707 -29.321 35.782 1.00 100.45 156 ILE F C 1
ATOM 13045 O O . ILE F 3 156 ? -79.602 -29.833 35.569 1.00 101.89 156 ILE F O 1
ATOM 13050 N N . THR F 3 157 ? -80.845 -28.122 36.344 1.00 101.77 157 THR F N 1
ATOM 13051 C CA . THR F 3 157 ? -79.687 -27.374 36.818 1.00 106.30 157 THR F CA 1
ATOM 13052 C C . THR F 3 157 ? -79.098 -28.081 38.011 1.00 104.96 157 THR F C 1
ATOM 13053 O O . THR F 3 157 ? -79.827 -28.470 38.936 1.00 108.61 157 THR F O 1
ATOM 13057 N N . ASN F 3 158 ? -77.770 -28.132 38.046 1.00 103.86 158 ASN F N 1
ATOM 13058 C CA . ASN F 3 158 ? -77.058 -28.870 39.083 1.00 114.59 158 ASN F CA 1
ATOM 13059 C C . ASN F 3 158 ? -77.358 -30.364 39.033 1.00 122.13 158 ASN F C 1
ATOM 13060 O O . ASN F 3 158 ? -77.229 -31.062 40.037 1.00 133.77 158 ASN F O 1
ATOM 13065 N N . ALA F 3 159 ? -77.613 -30.913 37.856 1.00 108.82 159 ALA F N 1
ATOM 13066 C CA . ALA F 3 159 ? -77.536 -32.356 37.728 1.00 110.76 159 ALA F CA 1
ATOM 13067 C C . ALA F 3 159 ? -76.057 -32.688 37.779 1.00 119.51 159 ALA F C 1
ATOM 13068 O O . ALA F 3 159 ? -75.249 -31.782 37.961 1.00 128.39 159 ALA F O 1
ATOM 13070 N N . ILE F 3 160 ? -75.634 -33.847 37.344 1.00 120.18 160 ILE F N 1
ATOM 13071 C CA . ILE F 3 160 ? -74.652 -34.713 37.976 1.00 121.06 160 ILE F CA 1
ATOM 13072 C C . ILE F 3 160 ? -73.971 -34.263 39.275 1.00 131.99 160 ILE F C 1
ATOM 13073 O O . ILE F 3 160 ? -73.792 -35.084 40.180 1.00 137.88 160 ILE F O 1
ATOM 13078 N N . ALA F 3 161 ? -73.530 -33.009 39.401 1.00 135.94 161 ALA F N 1
ATOM 13079 C CA . ALA F 3 161 ? -72.789 -32.631 40.613 1.00 117.79 161 ALA F CA 1
ATOM 13080 C C . ALA F 3 161 ? -73.662 -32.685 41.858 1.00 119.47 161 ALA F C 1
ATOM 13081 O O . ALA F 3 161 ? -73.150 -32.891 42.975 1.00 124.82 161 ALA F O 1
ATOM 13083 N N . GLY F 3 162 ? -74.963 -32.471 41.694 1.00 112.05 162 GLY F N 1
ATOM 13084 C CA . GLY F 3 162 ? -75.839 -32.400 42.844 1.00 123.78 162 GLY F CA 1
ATOM 13085 C C . GLY F 3 162 ? -76.113 -33.764 43.459 1.00 117.94 162 GLY F C 1
ATOM 13086 O O . GLY F 3 162 ? -76.187 -34.782 42.767 1.00 108.28 162 GLY F O 1
ATOM 13087 N N . ASP F 3 163 ? -76.367 -33.759 44.778 1.00 106.59 163 ASP F N 1
ATOM 13088 C CA . ASP F 3 163 ? -76.525 -34.985 45.546 1.00 112.23 163 ASP F CA 1
ATOM 13089 C C . ASP F 3 163 ? -77.977 -35.321 45.861 1.00 117.54 163 ASP F C 1
ATOM 13090 O O . ASP F 3 163 ? -78.339 -36.514 45.880 1.00 110.52 163 ASP F O 1
ATOM 13095 N N . ILE F 3 164 ? -78.828 -34.310 46.050 1.00 114.83 164 ILE F N 1
ATOM 13096 C CA . ILE F 3 164 ? -80.218 -34.525 46.427 1.00 111.32 164 ILE F CA 1
ATOM 13097 C C . ILE F 3 164 ? -81.078 -33.791 45.424 1.00 107.13 164 ILE F C 1
ATOM 13098 O O . ILE F 3 164 ? -80.780 -32.644 45.080 1.00 101.68 164 ILE F O 1
ATOM 13103 N N . TYR F 3 165 ? -82.116 -34.463 44.935 1.00 103.24 165 TYR F N 1
ATOM 13104 C CA . TYR F 3 165 ? -82.928 -33.999 43.823 1.00 101.14 165 TYR F CA 1
ATOM 13105 C C . TYR F 3 165 ? -84.371 -34.039 44.255 1.00 113.62 165 TYR F C 1
ATOM 13106 O O . TYR F 3 165 ? -84.794 -35.014 44.879 1.00 121.34 165 TYR F O 1
ATOM 13115 N N . VAL F 3 166 ? -85.106 -32.964 44.008 1.00 109.02 166 VAL F N 1
ATOM 13116 C CA . VAL F 3 166 ? -86.485 -32.950 44.469 1.00 111.86 166 VAL F CA 1
ATOM 13117 C C . VAL F 3 166 ? -87.383 -33.106 43.267 1.00 118.15 166 VAL F C 1
ATOM 13118 O O . VAL F 3 166 ? -87.821 -32.096 42.722 1.00 119.44 166 VAL F O 1
ATOM 13122 N N . VAL F 3 167 ? -87.731 -34.336 42.867 1.00 122.02 167 VAL F N 1
ATOM 13123 C CA . VAL F 3 167 ? -88.285 -34.542 41.530 1.00 112.96 167 VAL F CA 1
ATOM 13124 C C . VAL F 3 167 ? -89.791 -34.760 41.663 1.00 115.39 167 VAL F C 1
ATOM 13125 O O . VAL F 3 167 ? -90.298 -35.121 42.721 1.00 124.72 167 VAL F O 1
ATOM 13129 N N . MET F 3 168 ? -90.535 -34.548 40.584 1.00 108.93 168 MET F N 1
ATOM 13130 C CA . MET F 3 168 ? -91.995 -34.656 40.632 1.00 110.67 168 MET F CA 1
ATOM 13131 C C . MET F 3 168 ? -92.469 -35.755 39.684 1.00 115.28 168 MET F C 1
ATOM 13132 O O . MET F 3 168 ? -91.943 -35.868 38.578 1.00 111.25 168 MET F O 1
ATOM 13137 N N . ALA F 3 169 ? -93.483 -36.540 40.070 1.00 111.80 169 ALA F N 1
ATOM 13138 C CA . ALA F 3 169 ? -94.057 -37.485 39.111 1.00 113.58 169 ALA F CA 1
ATOM 13139 C C . ALA F 3 169 ? -95.540 -37.689 39.378 1.00 123.66 169 ALA F C 1
ATOM 13140 O O . ALA F 3 169 ? -96.075 -37.265 40.406 1.00 121.80 169 ALA F O 1
ATOM 13142 N N . MET F 3 170 ? -96.208 -38.300 38.393 1.00 128.16 170 MET F N 1
ATOM 13143 C CA . MET F 3 170 ? -97.637 -38.547 38.474 1.00 128.40 170 MET F CA 1
ATOM 13144 C C . MET F 3 170 ? -97.834 -39.743 39.348 1.00 134.19 170 MET F C 1
ATOM 13145 O O . MET F 3 170 ? -97.188 -40.770 39.145 1.00 142.21 170 MET F O 1
ATOM 13150 N N . THR F 3 171 ? -98.686 -39.609 40.344 1.00 131.48 171 THR F N 1
ATOM 13151 C CA . THR F 3 171 ? -99.068 -40.770 41.117 1.00 130.24 171 THR F CA 1
ATOM 13152 C C . THR F 3 171 ? -100.477 -41.213 40.792 1.00 139.14 171 THR F C 1
ATOM 13153 O O . THR F 3 171 ? -100.817 -42.377 41.050 1.00 148.46 171 THR F O 1
ATOM 13157 N N . ASP F 3 172 ? -101.273 -40.302 40.196 1.00 135.01 172 ASP F N 1
ATOM 13158 C CA . ASP F 3 172 ? -102.613 -40.517 39.642 1.00 140.75 172 ASP F CA 1
ATOM 13159 C C . ASP F 3 172 ? -102.755 -39.615 38.407 1.00 146.90 172 ASP F C 1
ATOM 13160 O O . ASP F 3 172 ? -103.155 -38.451 38.529 1.00 135.96 172 ASP F O 1
ATOM 13165 N N . LYS F 3 173 ? -102.461 -40.194 37.221 1.00 152.75 173 LYS F N 1
ATOM 13166 C CA . LYS F 3 173 ? -102.567 -39.491 35.940 1.00 145.07 173 LYS F CA 1
ATOM 13167 C C . LYS F 3 173 ? -103.968 -38.944 35.695 1.00 143.31 173 LYS F C 1
ATOM 13168 O O . LYS F 3 173 ? -104.139 -37.818 35.194 1.00 139.32 173 LYS F O 1
ATOM 13174 N N . SER F 3 174 ? -104.976 -39.697 36.098 1.00 148.13 174 SER F N 1
ATOM 13175 C CA . SER F 3 174 ? -106.376 -39.390 35.876 1.00 152.36 174 SER F CA 1
ATOM 13176 C C . SER F 3 174 ? -106.927 -38.297 36.792 1.00 152.28 174 SER F C 1
ATOM 13177 O O . SER F 3 174 ? -108.149 -38.225 36.962 1.00 153.11 174 SER F O 1
ATOM 13180 N N . LYS F 3 175 ? -106.073 -37.477 37.414 1.00 152.73 175 LYS F N 1
ATOM 13181 C CA . LYS F 3 175 ? -106.509 -36.294 38.150 1.00 151.18 175 LYS F CA 1
ATOM 13182 C C . LYS F 3 175 ? -105.705 -35.059 37.755 1.00 147.73 175 LYS F C 1
ATOM 13183 O O . LYS F 3 175 ? -105.778 -34.024 38.440 1.00 154.50 175 LYS F O 1
ATOM 13189 N N . GLY F 3 176 ? -104.931 -35.144 36.686 1.00 140.73 176 GLY F N 1
ATOM 13190 C CA . GLY F 3 176 ? -104.278 -33.936 36.204 1.00 140.16 176 GLY F CA 1
ATOM 13191 C C . GLY F 3 176 ? -103.202 -33.476 37.160 1.00 132.26 176 GLY F C 1
ATOM 13192 O O . GLY F 3 176 ? -102.328 -34.240 37.563 1.00 133.97 176 GLY F O 1
ATOM 13193 N N . ASN F 3 177 ? -103.273 -32.226 37.557 1.00 130.43 177 ASN F N 1
ATOM 13194 C CA . ASN F 3 177 ? -102.308 -31.700 38.504 1.00 140.17 177 ASN F CA 1
ATOM 13195 C C . ASN F 3 177 ? -102.741 -31.893 39.954 1.00 130.98 177 ASN F C 1
ATOM 13196 O O . ASN F 3 177 ? -101.927 -31.761 40.895 1.00 118.74 177 ASN F O 1
ATOM 13201 N N . LYS F 3 178 ? -103.960 -32.318 40.145 1.00 126.39 178 LYS F N 1
ATOM 13202 C CA . LYS F 3 178 ? -104.260 -32.836 41.442 1.00 128.11 178 LYS F CA 1
ATOM 13203 C C . LYS F 3 178 ? -103.780 -34.293 41.580 1.00 127.60 178 LYS F C 1
ATOM 13204 O O . LYS F 3 178 ? -104.155 -34.995 42.546 1.00 145.67 178 LYS F O 1
ATOM 13210 N N . GLY F 3 179 ? -102.866 -34.689 40.675 1.00 109.24 179 GLY F N 1
ATOM 13211 C CA . GLY F 3 179 ? -102.275 -36.012 40.601 1.00 112.27 179 GLY F CA 1
ATOM 13212 C C . GLY F 3 179 ? -100.756 -36.078 40.595 1.00 118.21 179 GLY F C 1
ATOM 13213 O O . GLY F 3 179 ? -100.180 -37.171 40.491 1.00 114.64 179 GLY F O 1
ATOM 13214 N N . ILE F 3 180 ? -100.075 -34.922 40.724 1.00 116.70 180 ILE F N 1
ATOM 13215 C CA . ILE F 3 180 ? -98.623 -34.941 40.804 1.00 109.44 180 ILE F CA 1
ATOM 13216 C C . ILE F 3 180 ? -98.238 -34.978 42.258 1.00 118.38 180 ILE F C 1
ATOM 13217 O O . ILE F 3 180 ? -98.806 -34.236 43.069 1.00 123.24 180 ILE F O 1
ATOM 13222 N N . SER F 3 181 ? -97.234 -35.802 42.573 1.00 120.98 181 SER F N 1
ATOM 13223 C CA . SER F 3 181 ? -96.572 -35.847 43.868 1.00 122.32 181 SER F CA 1
ATOM 13224 C C . SER F 3 181 ? -95.098 -35.497 43.719 1.00 123.29 181 SER F C 1
ATOM 13225 O O . SER F 3 181 ? -94.500 -35.642 42.648 1.00 129.48 181 SER F O 1
ATOM 13228 N N . ALA F 3 182 ? -94.508 -35.073 44.832 1.00 119.10 182 ALA F N 1
ATOM 13229 C CA . ALA F 3 182 ? -93.113 -34.668 44.890 1.00 119.29 182 ALA F CA 1
ATOM 13230 C C . ALA F 3 182 ? -92.308 -35.609 45.781 1.00 124.78 182 ALA F C 1
ATOM 13231 O O . ALA F 3 182 ? -92.782 -36.018 46.838 1.00 123.98 182 ALA F O 1
ATOM 13233 N N . PHE F 3 183 ? -91.092 -35.951 45.337 1.00 124.72 183 PHE F N 1
ATOM 13234 C CA . PHE F 3 183 ? -90.232 -36.954 45.957 1.00 126.60 183 PHE F CA 1
ATOM 13235 C C . PHE F 3 183 ? -88.834 -36.401 46.144 1.00 132.13 183 PHE F C 1
ATOM 13236 O O . PHE F 3 183 ? -88.349 -35.585 45.358 1.00 134.38 183 PHE F O 1
ATOM 13244 N N . ILE F 3 184 ? -88.205 -36.835 47.220 1.00 124.55 184 ILE F N 1
ATOM 13245 C CA . ILE F 3 184 ? -86.815 -36.526 47.501 1.00 119.66 184 ILE F CA 1
ATOM 13246 C C . ILE F 3 184 ? -85.996 -37.718 47.040 1.00 120.62 184 ILE F C 1
ATOM 13247 O O . ILE F 3 184 ? -86.233 -38.834 47.514 1.00 125.50 184 ILE F O 1
ATOM 13252 N N . VAL F 3 185 ? -85.033 -37.498 46.131 1.00 109.11 185 VAL F N 1
ATOM 13253 C CA . VAL F 3 185 ? -84.259 -38.584 45.535 1.00 110.68 185 VAL F CA 1
ATOM 13254 C C . VAL F 3 185 ? -82.757 -38.319 45.629 1.00 112.42 185 VAL F C 1
ATOM 13255 O O . VAL F 3 185 ? -82.271 -37.259 45.216 1.00 107.97 185 VAL F O 1
ATOM 13259 N N . GLU F 3 186 ? -82.036 -39.285 46.216 1.00 112.72 186 GLU F N 1
ATOM 13260 C CA . GLU F 3 186 ? -80.599 -39.177 46.449 1.00 122.42 186 GLU F CA 1
ATOM 13261 C C . GLU F 3 186 ? -79.855 -39.802 45.295 1.00 125.10 186 GLU F C 1
ATOM 13262 O O . GLU F 3 186 ? -80.181 -40.913 44.874 1.00 125.75 186 GLU F O 1
ATOM 13268 N N . LYS F 3 187 ? -78.850 -39.094 44.808 1.00 122.43 187 LYS F N 1
ATOM 13269 C CA . LYS F 3 187 ? -78.017 -39.601 43.729 1.00 121.81 187 LYS F CA 1
ATOM 13270 C C . LYS F 3 187 ? -77.229 -40.823 44.192 1.00 126.15 187 LYS F C 1
ATOM 13271 O O . LYS F 3 187 ? -76.288 -40.705 44.968 1.00 133.22 187 LYS F O 1
ATOM 13277 N N . GLY F 3 188 ? -77.522 -41.972 43.612 1.00 123.28 188 GLY F N 1
ATOM 13278 C CA . GLY F 3 188 ? -76.853 -43.206 43.919 1.00 119.73 188 GLY F CA 1
ATOM 13279 C C . GLY F 3 188 ? -77.821 -44.369 43.845 1.00 126.34 188 GLY F C 1
ATOM 13280 O O . GLY F 3 188 ? -77.389 -45.532 43.745 1.00 127.02 188 GLY F O 1
ATOM 13281 N N . THR F 3 189 ? -79.131 -44.082 43.852 1.00 120.57 189 THR F N 1
ATOM 13282 C CA . THR F 3 189 ? -80.080 -45.177 43.932 1.00 125.93 189 THR F CA 1
ATOM 13283 C C . THR F 3 189 ? -79.989 -45.988 42.632 1.00 143.43 189 THR F C 1
ATOM 13284 O O . THR F 3 189 ? -79.588 -45.467 41.578 1.00 152.43 189 THR F O 1
ATOM 13288 N N . PRO F 3 190 ? -80.297 -47.275 42.679 1.00 134.00 190 PRO F N 1
ATOM 13289 C CA . PRO F 3 190 ? -80.366 -48.034 41.433 1.00 141.39 190 PRO F CA 1
ATOM 13290 C C . PRO F 3 190 ? -81.466 -47.467 40.541 1.00 132.05 190 PRO F C 1
ATOM 13291 O O . PRO F 3 190 ? -82.606 -47.272 40.973 1.00 131.39 190 PRO F O 1
ATOM 13295 N N . GLY F 3 191 ? -81.128 -47.191 39.304 1.00 121.54 191 GLY F N 1
ATOM 13296 C CA . GLY F 3 191 ? -82.109 -46.747 38.346 1.00 126.09 191 GLY F CA 1
ATOM 13297 C C . GLY F 3 191 ? -82.073 -45.263 38.096 1.00 130.42 191 GLY F C 1
ATOM 13298 O O . GLY F 3 191 ? -82.537 -44.798 37.036 1.00 123.66 191 GLY F O 1
ATOM 13299 N N . PHE F 3 192 ? -81.516 -44.518 39.045 1.00 131.12 192 PHE F N 1
ATOM 13300 C CA . PHE F 3 192 ? -81.339 -43.087 38.909 1.00 130.08 192 PHE F CA 1
ATOM 13301 C C . PHE F 3 192 ? -80.012 -42.854 38.206 1.00 129.88 192 PHE F C 1
ATOM 13302 O O . PHE F 3 192 ? -78.954 -43.146 38.780 1.00 133.33 192 PHE F O 1
ATOM 13310 N N . SER F 3 193 ? -80.085 -42.321 36.966 1.00 129.86 193 SER F N 1
ATOM 13311 C CA . SER F 3 193 ? -78.971 -42.175 36.027 1.00 127.05 193 SER F CA 1
ATOM 13312 C C . SER F 3 193 ? -79.021 -40.825 35.335 1.00 123.04 193 SER F C 1
ATOM 13313 O O . SER F 3 193 ? -80.096 -40.310 35.027 1.00 106.61 193 SER F O 1
ATOM 13316 N N . PHE F 3 194 ? -77.854 -40.286 35.013 1.00 134.83 194 PHE F N 1
ATOM 13317 C CA . PHE F 3 194 ? -77.812 -38.926 34.487 1.00 139.34 194 PHE F CA 1
ATOM 13318 C C . PHE F 3 194 ? -77.711 -38.878 32.960 1.00 135.24 194 PHE F C 1
ATOM 13319 O O . PHE F 3 194 ? -77.389 -39.866 32.287 1.00 132.44 194 PHE F O 1
ATOM 13327 N N . GLY F 3 195 ? -78.008 -37.693 32.422 1.00 132.45 195 GLY F N 1
ATOM 13328 C CA . GLY F 3 195 ? -77.888 -37.417 31.007 1.00 126.38 195 GLY F CA 1
ATOM 13329 C C . GLY F 3 195 ? -76.471 -37.018 30.664 1.00 125.68 195 GLY F C 1
ATOM 13330 O O . GLY F 3 195 ? -75.519 -37.255 31.424 1.00 125.48 195 GLY F O 1
ATOM 13331 N N . VAL F 3 196 ? -76.324 -36.425 29.479 1.00 116.99 196 VAL F N 1
ATOM 13332 C CA . VAL F 3 196 ? -75.052 -35.849 29.080 1.00 114.36 196 VAL F CA 1
ATOM 13333 C C . VAL F 3 196 ? -75.198 -34.355 29.160 1.00 120.72 196 VAL F C 1
ATOM 13334 O O . VAL F 3 196 ? -76.138 -33.792 28.582 1.00 129.02 196 VAL F O 1
ATOM 13338 N N . LYS F 3 197 ? -74.263 -33.718 29.857 1.00 117.09 197 LYS F N 1
ATOM 13339 C CA . LYS F 3 197 ? -74.359 -32.285 30.080 1.00 122.09 197 LYS F CA 1
ATOM 13340 C C . LYS F 3 197 ? -74.590 -31.519 28.768 1.00 119.45 197 LYS F C 1
ATOM 13341 O O . LYS F 3 197 ? -73.878 -31.712 27.775 1.00 118.13 197 LYS F O 1
ATOM 13347 N N . GLU F 3 198 ? -75.646 -30.700 28.767 1.00 110.93 198 GLU F N 1
ATOM 13348 C CA . GLU F 3 198 ? -76.068 -29.929 27.613 1.00 107.52 198 GLU F CA 1
ATOM 13349 C C . GLU F 3 198 ? -75.058 -28.845 27.218 1.00 112.94 198 GLU F C 1
ATOM 13350 O O . GLU F 3 198 ? -74.368 -28.264 28.057 1.00 115.56 198 GLU F O 1
ATOM 13356 N N . LYS F 3 199 ? -75.013 -28.537 25.915 1.00 111.46 199 LYS F N 1
ATOM 13357 C CA . LYS F 3 199 ? -74.149 -27.493 25.397 1.00 107.56 199 LYS F CA 1
ATOM 13358 C C . LYS F 3 199 ? -75.003 -26.263 25.160 1.00 107.66 199 LYS F C 1
ATOM 13359 O O . LYS F 3 199 ? -75.931 -26.316 24.357 1.00 107.22 199 LYS F O 1
ATOM 13365 N N . LYS F 3 200 ? -74.744 -25.179 25.879 1.00 103.67 200 LYS F N 1
ATOM 13366 C CA . LYS F 3 200 ? -75.666 -24.053 25.814 1.00 98.31 200 LYS F CA 1
ATOM 13367 C C . LYS F 3 200 ? -74.936 -22.756 25.484 1.00 92.23 200 LYS F C 1
ATOM 13368 O O . LYS F 3 200 ? -73.713 -22.727 25.352 1.00 89.45 200 LYS F O 1
ATOM 13374 N N . MET F 3 201 ? -75.707 -21.664 25.414 1.00 99.14 201 MET F N 1
ATOM 13375 C CA . MET F 3 201 ? -75.218 -20.398 24.875 1.00 97.38 201 MET F CA 1
ATOM 13376 C C . MET F 3 201 ? -74.270 -19.691 25.801 1.00 101.81 201 MET F C 1
ATOM 13377 O O . MET F 3 201 ? -73.229 -19.183 25.351 1.00 100.52 201 MET F O 1
ATOM 13382 N N . GLY F 3 202 ? -74.721 -19.462 27.054 1.00 103.23 202 GLY F N 1
ATOM 13383 C CA . GLY F 3 202 ? -73.907 -18.838 28.073 1.00 106.33 202 GLY F CA 1
ATOM 13384 C C . GLY F 3 202 ? -73.666 -19.410 29.457 1.00 123.24 202 GLY F C 1
ATOM 13385 O O . GLY F 3 202 ? -72.567 -19.268 30.019 1.00 138.17 202 GLY F O 1
ATOM 13386 N N . ILE F 3 203 ? -74.643 -20.027 30.075 1.00 124.50 203 ILE F N 1
ATOM 13387 C CA . ILE F 3 203 ? -74.315 -20.354 31.453 1.00 115.51 203 ILE F CA 1
ATOM 13388 C C . ILE F 3 203 ? -73.563 -21.649 31.353 1.00 117.62 203 ILE F C 1
ATOM 13389 O O . ILE F 3 203 ? -74.162 -22.720 31.427 1.00 124.71 203 ILE F O 1
ATOM 13394 N N . ARG F 3 204 ? -72.280 -21.587 31.102 1.00 111.10 204 ARG F N 1
ATOM 13395 C CA . ARG F 3 204 ? -71.743 -22.802 30.539 1.00 114.12 204 ARG F CA 1
ATOM 13396 C C . ARG F 3 204 ? -71.122 -23.669 31.579 1.00 113.45 204 ARG F C 1
ATOM 13397 O O . ARG F 3 204 ? -71.097 -24.898 31.408 1.00 106.69 204 ARG F O 1
ATOM 13405 N N . GLY F 3 205 ? -70.689 -23.029 32.668 1.00 115.72 205 GLY F N 1
ATOM 13406 C CA . GLY F 3 205 ? -70.238 -23.774 33.836 1.00 132.54 205 GLY F CA 1
ATOM 13407 C C . GLY F 3 205 ? -71.334 -24.593 34.503 1.00 117.09 205 GLY F C 1
ATOM 13408 O O . GLY F 3 205 ? -71.131 -25.776 34.819 1.00 109.75 205 GLY F O 1
ATOM 13409 N N . SER F 3 206 ? -72.517 -23.991 34.692 1.00 103.71 206 SER F N 1
ATOM 13410 C CA . SER F 3 206 ? -73.632 -24.708 35.296 1.00 105.51 206 SER F CA 1
ATOM 13411 C C . SER F 3 206 ? -73.880 -26.005 34.557 1.00 107.82 206 SER F C 1
ATOM 13412 O O . SER F 3 206 ? -74.150 -26.020 33.363 1.00 116.96 206 SER F O 1
ATOM 13415 N N . ALA F 3 207 ? -73.764 -27.102 35.267 1.00 102.04 207 ALA F N 1
ATOM 13416 C CA . ALA F 3 207 ? -74.015 -28.379 34.663 1.00 93.67 207 ALA F CA 1
ATOM 13417 C C . ALA F 3 207 ? -75.520 -28.564 34.606 1.00 105.23 207 ALA F C 1
ATOM 13418 O O . ALA F 3 207 ? -76.173 -28.725 35.641 1.00 108.76 207 ALA F O 1
ATOM 13420 N N . THR F 3 208 ? -76.063 -28.491 33.389 1.00 110.97 208 THR F N 1
ATOM 13421 C CA . THR F 3 208 ? -77.450 -28.804 33.076 1.00 115.42 208 THR F CA 1
ATOM 13422 C C . THR F 3 208 ? -77.490 -30.107 32.280 1.00 115.65 208 THR F C 1
ATOM 13423 O O . THR F 3 208 ? -76.649 -30.314 31.395 1.00 109.72 208 THR F O 1
ATOM 13427 N N . SER F 3 209 ? -78.407 -31.010 32.646 1.00 116.15 209 SER F N 1
ATOM 13428 C CA . SER F 3 209 ? -78.446 -32.359 32.078 1.00 116.59 209 SER F CA 1
ATOM 13429 C C . SER F 3 209 ? -79.739 -33.088 32.457 1.00 119.54 209 SER F C 1
ATOM 13430 O O . SER F 3 209 ? -80.628 -32.533 33.107 1.00 117.92 209 SER F O 1
ATOM 13433 N N . GLU F 3 210 ? -79.818 -34.363 32.060 1.00 117.88 210 GLU F N 1
ATOM 13434 C CA . GLU F 3 210 ? -81.037 -35.163 32.134 1.00 115.39 210 GLU F CA 1
ATOM 13435 C C . GLU F 3 210 ? -81.049 -36.083 33.346 1.00 131.06 210 GLU F C 1
ATOM 13436 O O . GLU F 3 210 ? -80.022 -36.622 33.772 1.00 150.26 210 GLU F O 1
ATOM 13442 N N . LEU F 3 211 ? -82.220 -36.257 33.905 1.00 120.67 211 LEU F N 1
ATOM 13443 C CA . LEU F 3 211 ? -82.433 -37.218 34.951 1.00 121.26 211 LEU F CA 1
ATOM 13444 C C . LEU F 3 211 ? -83.231 -38.347 34.320 1.00 121.20 211 LEU F C 1
ATOM 13445 O O . LEU F 3 211 ? -84.255 -38.102 33.659 1.00 113.43 211 LEU F O 1
ATOM 13450 N N . ILE F 3 212 ? -82.746 -39.568 34.507 1.00 117.17 212 ILE F N 1
ATOM 13451 C CA . ILE F 3 212 ? -83.328 -40.769 33.943 1.00 113.05 212 ILE F CA 1
ATOM 13452 C C . ILE F 3 212 ? -83.696 -41.732 35.054 1.00 118.89 212 ILE F C 1
ATOM 13453 O O . ILE F 3 212 ? -82.832 -42.153 35.834 1.00 120.69 212 ILE F O 1
ATOM 13458 N N . PHE F 3 213 ? -84.949 -42.158 35.051 1.00 123.89 213 PHE F N 1
ATOM 13459 C CA . PHE F 3 213 ? -85.508 -43.072 36.032 1.00 128.11 213 PHE F CA 1
ATOM 13460 C C . PHE F 3 213 ? -86.008 -44.332 35.329 1.00 133.82 213 PHE F C 1
ATOM 13461 O O . PHE F 3 213 ? -87.037 -44.299 34.634 1.00 129.24 213 PHE F O 1
ATOM 13469 N N . GLU F 3 214 ? -85.248 -45.427 35.478 1.00 133.76 214 GLU F N 1
ATOM 13470 C CA . GLU F 3 214 ? -85.588 -46.747 34.938 1.00 134.16 214 GLU F CA 1
ATOM 13471 C C . GLU F 3 214 ? -85.815 -47.755 36.082 1.00 143.19 214 GLU F C 1
ATOM 13472 O O . GLU F 3 214 ? -84.860 -48.267 36.685 1.00 144.15 214 GLU F O 1
ATOM 13478 N N . ASP F 3 215 ? -87.090 -48.083 36.332 1.00 148.93 215 AS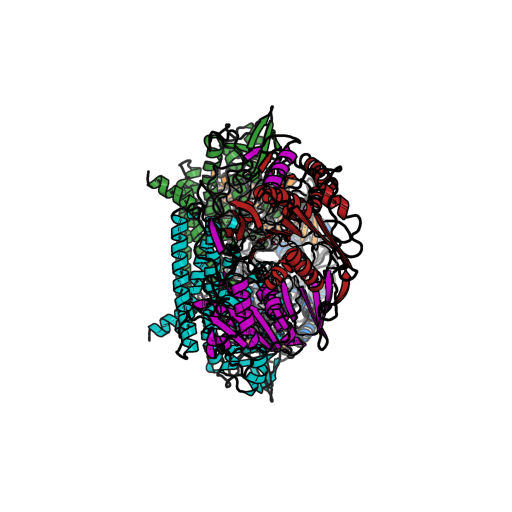P F N 1
ATOM 13479 C CA . ASP F 3 215 ? -87.529 -48.860 37.501 1.00 149.18 215 ASP F CA 1
ATOM 13480 C C . ASP F 3 215 ? -86.787 -48.421 38.745 1.00 146.75 215 ASP F C 1
ATOM 13481 O O . ASP F 3 215 ? -86.131 -49.215 39.413 1.00 155.55 215 ASP F O 1
ATOM 13486 N N . CYS F 3 216 ? -86.863 -47.121 39.020 1.00 141.71 216 CYS F N 1
ATOM 13487 C CA . CYS F 3 216 ? -86.074 -46.507 40.081 1.00 142.12 216 CYS F CA 1
ATOM 13488 C C . CYS F 3 216 ? -86.764 -46.651 41.431 1.00 135.33 216 CYS F C 1
ATOM 13489 O O . CYS F 3 216 ? -87.839 -46.073 41.638 1.00 123.66 216 CYS F O 1
ATOM 13492 N N . ARG F 3 217 ? -86.127 -47.379 42.360 1.00 137.64 217 ARG F N 1
ATOM 13493 C CA . ARG F 3 217 ? -86.746 -47.722 43.635 1.00 138.41 217 ARG F CA 1
ATOM 13494 C C . ARG F 3 217 ? -86.378 -46.700 44.703 1.00 136.95 217 ARG F C 1
ATOM 13495 O O . ARG F 3 217 ? -85.197 -46.397 44.905 1.00 139.05 217 ARG F O 1
ATOM 13503 N N . ILE F 3 218 ? -87.397 -46.216 45.409 1.00 131.68 218 ILE F N 1
ATOM 13504 C CA . ILE F 3 218 ? -87.383 -45.072 46.320 1.00 133.23 218 ILE F CA 1
ATOM 13505 C C . ILE F 3 218 ? -88.003 -45.505 47.650 1.00 146.42 218 ILE F C 1
ATOM 13506 O O . ILE F 3 218 ? -88.944 -46.312 47.663 1.00 150.30 218 ILE F O 1
ATOM 13511 N N . PRO F 3 219 ? -87.493 -45.058 48.791 1.00 144.30 219 PRO F N 1
ATOM 13512 C CA . PRO F 3 219 ? -88.193 -45.331 50.053 1.00 132.49 219 PRO F CA 1
ATOM 13513 C C . PRO F 3 219 ? -89.480 -44.512 50.154 1.00 128.90 219 PRO F C 1
ATOM 13514 O O . PRO F 3 219 ? -89.495 -43.321 49.855 1.00 125.47 219 PRO F O 1
ATOM 13518 N N . LYS F 3 220 ? -90.565 -45.148 50.613 1.00 137.31 220 LYS F N 1
ATOM 13519 C CA . LYS F 3 220 ? -91.846 -44.437 50.700 1.00 138.07 220 LYS F CA 1
ATOM 13520 C C . LYS F 3 220 ? -91.759 -43.203 51.575 1.00 146.50 220 LYS F C 1
ATOM 13521 O O . LYS F 3 220 ? -92.438 -42.205 51.307 1.00 139.94 220 LYS F O 1
ATOM 13527 N N . GLU F 3 221 ? -90.910 -43.239 52.605 1.00 156.54 221 GLU F N 1
ATOM 13528 C CA . GLU F 3 221 ? -90.709 -42.102 53.496 1.00 158.85 221 GLU F CA 1
ATOM 13529 C C . GLU F 3 221 ? -90.062 -40.896 52.789 1.00 144.72 221 GLU F C 1
ATOM 13530 O O . GLU F 3 221 ? -89.830 -39.852 53.417 1.00 143.36 221 GLU F O 1
ATOM 13536 N N . ASN F 3 222 ? -89.766 -41.006 51.506 1.00 130.00 222 ASN F N 1
ATOM 13537 C CA . ASN F 3 222 ? -89.213 -39.882 50.772 1.00 126.40 222 ASN F CA 1
ATOM 13538 C C . ASN F 3 222 ? -90.282 -39.083 50.045 1.00 128.17 222 ASN F C 1
ATOM 13539 O O . ASN F 3 222 ? -89.947 -38.157 49.295 1.00 115.19 222 ASN F O 1
ATOM 13544 N N . LEU F 3 223 ? -91.554 -39.430 50.232 1.00 127.05 223 LEU F N 1
ATOM 13545 C CA . LEU F 3 223 ? -92.621 -38.652 49.629 1.00 124.51 223 LEU F CA 1
ATOM 13546 C C . LEU F 3 223 ? -92.730 -37.383 50.443 1.00 126.72 223 LEU F C 1
ATOM 13547 O O . LEU F 3 223 ? -93.043 -37.428 51.633 1.00 141.51 223 LEU F O 1
ATOM 13552 N N . LEU F 3 224 ? -92.412 -36.272 49.800 1.00 120.47 224 LEU F N 1
ATOM 13553 C CA . LEU F 3 224 ? -92.458 -34.933 50.359 1.00 115.27 224 LEU F CA 1
ATOM 13554 C C . LEU F 3 224 ? -93.850 -34.367 50.144 1.00 115.66 224 LEU F C 1
ATOM 13555 O O . LEU F 3 224 ? -94.267 -34.158 48.995 1.00 124.31 224 LEU F O 1
ATOM 13560 N N . GLY F 3 225 ? -94.541 -34.089 51.236 1.00 113.88 225 GLY F N 1
ATOM 13561 C CA . GLY F 3 225 ? -95.902 -33.595 51.217 1.00 114.09 225 GLY F CA 1
ATOM 13562 C C . GLY F 3 225 ? -96.856 -34.760 51.242 1.00 122.02 225 GLY F C 1
ATOM 13563 O O . GLY F 3 225 ? -96.459 -35.860 51.602 1.00 131.10 225 GLY F O 1
ATOM 13564 N N . LYS F 3 226 ? -98.120 -34.523 50.885 1.00 127.66 226 LYS F N 1
ATOM 13565 C CA . LYS F 3 226 ? -99.080 -35.615 50.712 1.00 132.36 226 LYS F CA 1
ATOM 13566 C C . LYS F 3 226 ? -99.052 -36.116 49.249 1.00 134.64 226 LYS F C 1
ATOM 13567 O O . LYS F 3 226 ? -98.482 -35.463 48.353 1.00 127.46 226 LYS F O 1
ATOM 13573 N N . GLU F 3 227 ? -99.641 -37.301 49.007 1.00 138.00 227 GLU F N 1
ATOM 13574 C CA . GLU F 3 227 ? -99.832 -37.730 47.609 1.00 133.41 227 GLU F CA 1
ATOM 13575 C C . GLU F 3 227 ? -100.700 -36.726 46.850 1.00 117.46 227 GLU F C 1
ATOM 13576 O O . GLU F 3 227 ? -101.746 -36.293 47.332 1.00 118.07 227 GLU F O 1
ATOM 13582 N N . GLY F 3 228 ? -100.257 -36.314 45.681 1.00 114.36 228 GLY F N 1
ATOM 13583 C CA . GLY F 3 228 ? -101.048 -35.404 44.894 1.00 120.49 228 GLY F CA 1
ATOM 13584 C C . GLY F 3 228 ? -100.822 -33.946 45.188 1.00 125.78 228 GLY F C 1
ATOM 13585 O O . GLY F 3 228 ? -101.141 -33.114 44.338 1.00 130.97 228 GLY F O 1
ATOM 13586 N N . GLN F 3 229 ? -100.200 -33.622 46.321 1.00 123.21 229 GLN F N 1
AT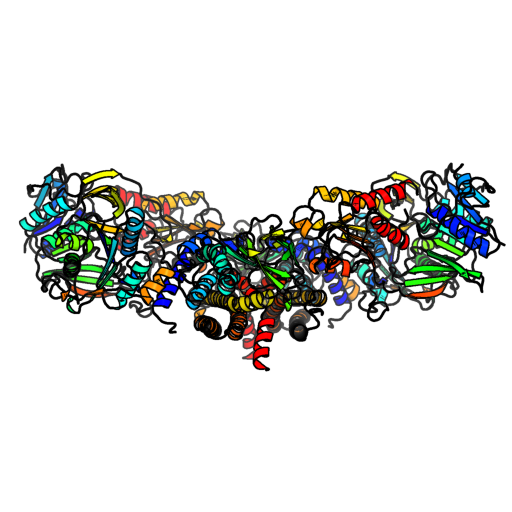OM 13587 C CA . GLN F 3 229 ? -99.860 -32.240 46.614 1.00 122.03 229 GLN F CA 1
ATOM 13588 C C . GLN F 3 229 ? -98.743 -31.711 45.717 1.00 127.68 229 GLN F C 1
ATOM 13589 O O . GLN F 3 229 ? -98.692 -30.507 45.453 1.00 130.08 229 GLN F O 1
ATOM 13595 N N . GLY F 3 230 ? -97.861 -32.575 45.220 1.00 128.23 230 GLY F N 1
ATOM 13596 C CA . GLY F 3 230 ? -96.722 -32.149 44.408 1.00 134.26 230 GLY F CA 1
ATOM 13597 C C . GLY F 3 230 ? -96.867 -30.980 43.433 1.00 135.19 230 GLY F C 1
ATOM 13598 O O . GLY F 3 230 ? -95.981 -30.112 43.356 1.00 130.91 230 GLY F O 1
ATOM 13599 N N . PHE F 3 231 ? -97.971 -30.917 42.686 1.00 130.78 231 PHE F N 1
ATOM 13600 C CA . PHE F 3 231 ? -98.129 -29.782 41.793 1.00 121.84 231 PHE F CA 1
ATOM 13601 C C . PHE F 3 231 ? -97.999 -28.472 42.546 1.00 122.94 231 PHE F C 1
ATOM 13602 O O . PHE F 3 231 ? -97.142 -27.639 42.206 1.00 95.89 231 PHE F O 1
ATOM 13610 N N . LYS F 3 232 ? -98.834 -28.298 43.604 1.00 118.06 232 LYS F N 1
ATOM 13611 C CA . LYS F 3 232 ? -98.796 -27.066 44.402 1.00 106.37 232 LYS F CA 1
ATOM 13612 C C . LYS F 3 232 ? -97.447 -26.865 45.081 1.00 100.51 232 LYS F C 1
ATOM 13613 O O . LYS F 3 232 ? -96.968 -25.727 45.169 1.00 107.71 232 LYS F O 1
ATOM 13619 N N . ILE F 3 233 ? -96.765 -27.949 45.464 1.00 106.52 233 ILE F N 1
ATOM 13620 C CA . ILE F 3 233 ? -95.418 -27.794 46.015 1.00 111.57 233 ILE F CA 1
ATOM 13621 C C . ILE F 3 233 ? -94.463 -27.199 44.985 1.00 103.51 233 ILE F C 1
ATOM 13622 O O . ILE F 3 233 ? -93.674 -26.293 45.288 1.00 95.38 233 ILE F O 1
ATOM 13627 N N . ALA F 3 234 ? -94.506 -27.699 43.753 1.00 95.64 234 ALA F N 1
ATOM 13628 C CA . ALA F 3 234 ? -93.540 -27.164 42.813 1.00 103.76 234 ALA F CA 1
ATOM 13629 C C . ALA F 3 234 ? -93.879 -25.719 42.509 1.00 104.05 234 ALA F C 1
ATOM 13630 O O . ALA F 3 234 ? -92.979 -24.894 42.350 1.00 97.02 234 ALA F O 1
ATOM 13632 N N . MET F 3 235 ? -95.167 -25.380 42.603 1.00 107.52 235 MET F N 1
ATOM 13633 C CA . MET F 3 235 ? -95.615 -24.062 42.187 1.00 118.38 235 MET F CA 1
ATOM 13634 C C . MET F 3 235 ? -95.105 -23.003 43.153 1.00 113.93 235 MET F C 1
ATOM 13635 O O . MET F 3 235 ? -94.490 -21.999 42.744 1.00 101.75 235 MET F O 1
ATOM 13640 N N . SER F 3 236 ? -95.329 -23.236 44.454 1.00 110.01 236 SER F N 1
ATOM 13641 C CA . SER F 3 236 ? -94.817 -22.330 45.470 1.00 117.77 236 SER F CA 1
ATOM 13642 C C . SER F 3 236 ? -93.314 -22.382 45.546 1.00 109.96 236 SER F C 1
ATOM 13643 O O . SER F 3 236 ? -92.685 -21.353 45.824 1.00 120.88 236 SER F O 1
ATOM 13646 N N . THR F 3 237 ? -92.709 -23.521 45.200 1.00 100.61 237 THR F N 1
ATOM 13647 C CA . THR F 3 237 ? -91.252 -23.514 45.183 1.00 110.67 237 THR F CA 1
ATOM 13648 C C . THR F 3 237 ? -90.766 -22.523 44.142 1.00 104.96 237 THR F C 1
ATOM 13649 O O . THR F 3 237 ? -89.867 -21.714 44.406 1.00 116.66 237 THR F O 1
ATOM 13653 N N . LEU F 3 238 ? -91.450 -22.469 43.004 1.00 103.24 238 LEU F N 1
ATOM 13654 C CA . LEU F 3 238 ? -90.984 -21.573 41.960 1.00 107.58 238 LEU F CA 1
ATOM 13655 C C . LEU F 3 238 ? -91.171 -20.128 42.361 1.00 99.58 238 LEU F C 1
ATOM 13656 O O . LEU F 3 238 ? -90.296 -19.306 42.090 1.00 91.87 238 LEU F O 1
ATOM 13661 N N . ASP F 3 239 ? -92.257 -19.813 43.078 1.00 104.61 239 ASP F N 1
ATOM 13662 C CA . ASP F 3 239 ? -92.451 -18.424 43.493 1.00 108.71 239 ASP F CA 1
ATOM 13663 C C . ASP F 3 239 ? -91.237 -17.888 44.223 1.00 110.91 239 ASP F C 1
ATOM 13664 O O . ASP F 3 239 ? -90.822 -16.752 43.981 1.00 114.55 239 ASP F O 1
ATOM 13669 N N . GLY F 3 240 ? -90.602 -18.719 45.055 1.00 112.50 240 GLY F N 1
ATOM 13670 C CA . GLY F 3 240 ? -89.399 -18.271 45.732 1.00 108.42 240 GLY F CA 1
ATOM 13671 C C . GLY F 3 240 ? -88.232 -18.158 44.776 1.00 100.95 240 GLY F C 1
ATOM 13672 O O . GLY F 3 240 ? -87.518 -17.156 44.765 1.00 96.57 240 GLY F O 1
ATOM 13673 N N . GLY F 3 241 ? -88.067 -19.157 43.913 1.00 97.97 241 GLY F N 1
ATOM 13674 C CA . GLY F 3 241 ? -86.862 -19.245 43.117 1.00 94.32 241 GLY F CA 1
ATOM 13675 C C . GLY F 3 241 ? -86.762 -18.134 42.108 1.00 100.60 241 GLY F C 1
ATOM 13676 O O . GLY F 3 241 ? -85.651 -17.703 41.767 1.00 99.81 241 GLY F O 1
ATOM 13677 N N . ARG F 3 242 ? -87.917 -17.692 41.600 1.00 97.32 242 ARG F N 1
ATOM 13678 C CA . ARG F 3 242 ? -87.980 -16.551 40.714 1.00 99.07 242 ARG F CA 1
ATOM 13679 C C . ARG F 3 242 ? -87.282 -15.350 41.315 1.00 106.35 242 ARG F C 1
ATOM 13680 O O . ARG F 3 242 ? -86.566 -14.626 40.600 1.00 97.31 242 ARG F O 1
ATOM 13688 N N . ILE F 3 243 ? -87.427 -15.152 42.641 1.00 97.83 243 ILE F N 1
ATOM 13689 C CA . ILE F 3 243 ? -86.721 -14.055 43.305 1.00 82.29 243 ILE F CA 1
ATOM 13690 C C . ILE F 3 243 ? -85.224 -14.215 43.110 1.00 86.67 243 ILE F C 1
ATOM 13691 O O . ILE F 3 243 ? -84.529 -13.277 42.694 1.00 85.68 243 ILE F O 1
ATOM 13696 N N . GLY F 3 244 ? -84.735 -15.441 43.313 1.00 95.30 244 GLY F N 1
ATOM 13697 C CA . GLY F 3 244 ? -83.331 -15.749 43.088 1.00 106.16 244 GLY F CA 1
ATOM 13698 C C . GLY F 3 244 ? -82.872 -15.412 41.685 1.00 99.31 244 GLY F C 1
ATOM 13699 O O . GLY F 3 244 ? -81.832 -14.755 41.500 1.00 100.94 244 GLY F O 1
ATOM 13700 N N . ILE F 3 245 ? -83.664 -15.820 40.670 1.00 84.82 245 ILE F N 1
ATOM 13701 C CA . ILE F 3 245 ? -83.245 -15.556 39.298 1.00 91.64 245 ILE F CA 1
ATOM 13702 C C . ILE F 3 245 ? -83.316 -14.074 39.028 1.00 94.49 245 ILE F C 1
ATOM 13703 O O . ILE F 3 245 ? -82.397 -13.508 38.434 1.00 91.87 245 ILE F O 1
ATOM 13708 N N . ALA F 3 246 ? -84.363 -13.404 39.527 1.00 96.87 246 ALA F N 1
ATOM 13709 C CA . ALA F 3 246 ? -84.463 -11.977 39.271 1.00 96.47 246 ALA F CA 1
ATOM 13710 C C . ALA F 3 246 ? -83.215 -11.295 39.781 1.00 101.90 246 ALA F C 1
ATOM 13711 O O . ALA F 3 246 ? -82.637 -10.428 39.114 1.00 92.48 246 ALA F O 1
ATOM 13713 N N . ALA F 3 247 ? -82.715 -11.810 40.910 1.00 98.38 247 ALA F N 1
ATOM 13714 C CA . ALA F 3 247 ? -81.510 -11.310 41.542 1.00 97.40 247 ALA F CA 1
ATOM 13715 C C . ALA F 3 247 ? -80.272 -11.601 40.702 1.00 99.88 247 ALA F C 1
ATOM 13716 O O . ALA F 3 247 ? -79.409 -10.726 40.534 1.00 117.08 247 ALA F O 1
ATOM 13718 N N . GLN F 3 248 ? -80.209 -12.803 40.120 1.00 84.51 248 GLN F N 1
ATOM 13719 C CA . GLN F 3 248 ? -79.225 -13.103 39.079 1.00 93.38 248 GLN F CA 1
ATOM 13720 C C . GLN F 3 248 ? -79.207 -12.081 37.942 1.00 100.42 248 GLN F C 1
ATOM 13721 O O . GLN F 3 248 ? -78.126 -11.587 37.562 1.00 92.37 248 GLN F O 1
ATOM 13727 N N . ALA F 3 249 ? -80.388 -11.770 37.365 1.00 102.58 249 ALA F N 1
ATOM 13728 C CA . ALA F 3 249 ? -80.443 -10.760 36.313 1.00 98.76 249 ALA F CA 1
ATOM 13729 C C . ALA F 3 249 ? -79.830 -9.464 36.809 1.00 93.67 249 ALA F C 1
ATOM 13730 O O . ALA F 3 249 ? -78.947 -8.887 36.162 1.00 84.21 249 ALA F O 1
ATOM 13732 N N . LEU F 3 250 ? -80.240 -9.053 38.020 1.00 86.75 250 LEU F N 1
ATOM 13733 C CA . LEU F 3 250 ? -79.741 -7.846 38.663 1.00 79.98 250 LEU F CA 1
ATOM 13734 C C . LEU F 3 250 ? -78.227 -7.859 38.718 1.00 92.23 250 LEU F C 1
ATOM 13735 O O . LEU F 3 250 ? -77.565 -6.912 38.276 1.00 84.53 250 LEU F O 1
ATOM 13740 N N . GLY F 3 251 ? -77.658 -8.970 39.186 1.00 101.35 251 GLY F N 1
ATOM 13741 C CA . GLY F 3 251 ? -76.221 -9.071 39.262 1.00 97.50 251 GLY F CA 1
ATOM 13742 C C . GLY F 3 251 ? -75.613 -8.810 37.915 1.00 90.11 251 GLY F C 1
ATOM 13743 O O . GLY F 3 251 ? -74.810 -7.869 37.756 1.00 84.15 251 GLY F O 1
ATOM 13744 N N . LEU F 3 252 ? -76.065 -9.610 36.934 1.00 80.78 252 LEU F N 1
ATOM 13745 C CA . LEU F 3 252 ? -75.586 -9.466 35.559 1.00 89.56 252 LEU F CA 1
ATOM 13746 C C . LEU F 3 252 ? -75.690 -8.024 35.109 1.00 90.09 252 LEU F C 1
ATOM 13747 O O . LEU F 3 252 ? -74.667 -7.398 34.787 1.00 83.01 252 LEU F O 1
ATOM 13752 N N . ALA F 3 253 ? -76.905 -7.453 35.180 1.00 83.75 253 ALA F N 1
ATOM 13753 C CA . ALA F 3 253 ? -77.065 -6.077 34.737 1.00 83.08 253 ALA F CA 1
ATOM 13754 C C . ALA F 3 253 ? -76.055 -5.179 35.416 1.00 83.39 253 ALA F C 1
ATOM 13755 O O . ALA F 3 253 ? -75.269 -4.510 34.746 1.00 84.15 253 ALA F O 1
ATOM 13757 N N . GLN F 3 254 ? -75.967 -5.250 36.744 1.00 83.92 254 GLN F N 1
ATOM 13758 C CA . GLN F 3 254 ? -75.107 -4.309 37.437 1.00 94.52 254 GLN F CA 1
ATOM 13759 C C . GLN F 3 254 ? -73.647 -4.550 37.086 1.00 93.42 254 GLN F C 1
ATOM 13760 O O . GLN F 3 254 ? -72.928 -3.595 36.780 1.00 96.61 254 GLN F O 1
ATOM 13766 N N . GLY F 3 255 ? -73.223 -5.810 36.983 1.00 88.11 255 GLY F N 1
ATOM 13767 C CA . GLY F 3 255 ? -71.839 -6.055 36.599 1.00 96.43 255 GLY F CA 1
ATOM 13768 C C . GLY F 3 255 ? -71.489 -5.508 35.217 1.00 98.85 255 GLY F C 1
ATOM 13769 O O . GLY F 3 255 ? -70.452 -4.844 35.040 1.00 97.27 255 GLY F O 1
ATOM 13770 N N . ALA F 3 256 ? -72.372 -5.738 34.226 1.00 87.69 256 ALA F N 1
ATOM 13771 C CA . ALA F 3 256 ? -72.126 -5.209 32.899 1.00 95.31 256 ALA F CA 1
ATOM 13772 C C . ALA F 3 256 ? -71.981 -3.695 32.933 1.00 90.79 256 ALA F C 1
ATOM 13773 O O . ALA F 3 256 ? -71.030 -3.138 32.368 1.00 96.55 256 ALA F O 1
ATOM 13775 N N . LEU F 3 257 ? -72.854 -3.027 33.685 1.00 83.63 257 LEU F N 1
ATOM 13776 C CA . LEU F 3 257 ? -72.769 -1.586 33.858 1.00 81.08 257 LEU F CA 1
ATOM 13777 C C . LEU F 3 257 ? -71.497 -1.192 34.582 1.00 87.20 257 LEU F C 1
ATOM 13778 O O . LEU F 3 257 ? -70.801 -0.261 34.155 1.00 83.54 257 LEU F O 1
ATOM 13783 N N . ASP F 3 258 ? -71.146 -1.927 35.652 1.00 107.06 258 ASP F N 1
ATOM 13784 C CA . ASP F 3 258 ? -69.946 -1.607 36.424 1.00 112.16 258 ASP F CA 1
ATOM 13785 C C . ASP F 3 258 ? -68.739 -1.643 35.528 1.00 109.36 258 ASP F C 1
ATOM 13786 O O . ASP F 3 258 ? -67.806 -0.837 35.708 1.00 106.37 258 ASP F O 1
ATOM 13791 N N . GLU F 3 259 ? -68.765 -2.561 34.537 1.00 102.92 259 GLU F N 1
ATOM 13792 C CA . GLU F 3 259 ? -67.607 -2.752 33.670 1.00 106.38 259 GLU F CA 1
ATOM 13793 C C . GLU F 3 259 ? -67.497 -1.618 32.683 1.00 105.43 259 GLU F C 1
ATOM 13794 O O . GLU F 3 259 ? -66.411 -1.052 32.493 1.00 107.31 259 GLU F O 1
ATOM 13800 N N . THR F 3 260 ? -68.640 -1.234 32.103 1.00 107.50 260 THR F N 1
ATOM 13801 C CA . THR F 3 260 ? -68.608 -0.252 31.037 1.00 105.48 260 THR F CA 1
ATOM 13802 C C . THR F 3 260 ? -68.144 1.073 31.588 1.00 104.34 260 THR F C 1
ATOM 13803 O O . THR F 3 260 ? -67.329 1.759 30.960 1.00 104.72 260 THR F O 1
ATOM 13807 N N . VAL F 3 261 ? -68.614 1.421 32.785 1.00 97.27 261 VAL F N 1
ATOM 13808 C CA . VAL F 3 261 ? -68.171 2.671 33.362 1.00 97.33 261 VAL F CA 1
ATOM 13809 C C . VAL F 3 261 ? -66.666 2.671 33.498 1.00 102.51 261 VAL F C 1
ATOM 13810 O O . VAL F 3 261 ? -66.008 3.631 33.084 1.00 99.60 261 VAL F O 1
ATOM 13814 N N . LYS F 3 262 ? -66.086 1.553 33.962 1.00 103.28 262 LYS F N 1
ATOM 13815 C CA . LYS F 3 262 ? -64.629 1.502 34.093 1.00 102.14 262 LYS F CA 1
ATOM 13816 C C . LYS F 3 262 ? -63.978 1.831 32.778 1.00 107.06 262 LYS F C 1
ATOM 13817 O O . LYS F 3 262 ? -63.057 2.656 32.742 1.00 110.96 262 LYS F O 1
ATOM 13823 N N . TYR F 3 263 ? -64.514 1.232 31.682 1.00 106.56 263 TYR F N 1
ATOM 13824 C CA . TYR F 3 263 ? -63.911 1.236 30.344 1.00 105.36 263 TYR F CA 1
ATOM 13825 C C . TYR F 3 263 ? -64.035 2.603 29.673 1.00 102.50 263 TYR F C 1
ATOM 13826 O O . TYR F 3 263 ? -63.037 3.206 29.258 1.00 101.15 263 TYR F O 1
ATOM 13835 N N . VAL F 3 264 ? -65.253 3.125 29.613 1.00 94.87 264 VAL F N 1
ATOM 13836 C CA . VAL F 3 264 ? -65.579 4.374 28.960 1.00 95.78 264 VAL F CA 1
ATOM 13837 C C . VAL F 3 264 ? -64.793 5.569 29.517 1.00 104.60 264 VAL F C 1
ATOM 13838 O O . VAL F 3 264 ? -64.902 6.677 28.992 1.00 116.38 264 VAL F O 1
ATOM 13842 N N . LYS F 3 265 ? -64.046 5.390 30.597 1.00 94.64 265 LYS F N 1
ATOM 13843 C CA . LYS F 3 265 ? -63.241 6.454 31.168 1.00 101.49 265 LYS F CA 1
ATOM 13844 C C . LYS F 3 265 ? -61.793 6.319 30.795 1.00 113.91 265 LYS F C 1
ATOM 13845 O O . LYS F 3 265 ? -61.090 7.331 30.769 1.00 124.12 265 LYS F O 1
ATOM 13851 N N . GLU F 3 266 ? -61.330 5.071 30.594 1.00 113.79 266 GLU F N 1
ATOM 13852 C CA . GLU F 3 266 ? -59.950 4.779 30.199 1.00 128.22 266 GLU F CA 1
ATOM 13853 C C . GLU F 3 266 ? -59.739 5.018 28.715 1.00 124.51 266 GLU F C 1
ATOM 13854 O O . GLU F 3 266 ? -58.740 5.626 28.316 1.00 126.93 266 GLU F O 1
ATOM 13860 N N . ARG F 3 267 ? -60.700 4.583 27.900 1.00 121.66 267 ARG F N 1
ATOM 13861 C CA . ARG F 3 267 ? -60.620 4.675 26.448 1.00 115.96 267 ARG F CA 1
ATOM 13862 C C . ARG F 3 267 ? -60.845 6.108 25.975 1.00 105.96 267 ARG F C 1
ATOM 13863 O O . ARG F 3 267 ? -61.917 6.696 26.164 1.00 102.15 267 ARG F O 1
ATOM 13871 N N . VAL F 3 268 ? -59.851 6.646 25.297 1.00 105.05 268 VAL F N 1
ATOM 13872 C CA . VAL F 3 268 ? -59.975 7.924 24.614 1.00 113.59 268 VAL F CA 1
ATOM 13873 C C . VAL F 3 268 ? -60.024 7.646 23.110 1.00 119.89 268 VAL F C 1
ATOM 13874 O O . VAL F 3 268 ? -59.339 6.736 22.621 1.00 104.29 268 VAL F O 1
ATOM 13878 N N . GLN F 3 269 ? -60.942 8.355 22.421 1.00 114.75 269 GLN F N 1
ATOM 13879 C CA . GLN F 3 269 ? -61.145 8.497 20.973 1.00 109.35 269 GLN F CA 1
ATOM 13880 C C . GLN F 3 269 ? -61.480 9.960 20.727 1.00 104.33 269 GLN F C 1
ATOM 13881 O O . GLN F 3 269 ? -62.159 10.576 21.539 1.00 111.70 269 GLN F O 1
ATOM 13887 N N . PHE F 3 270 ? -60.993 10.542 19.658 1.00 106.33 270 PHE F N 1
ATOM 13888 C CA . PHE F 3 270 ? -61.344 11.919 19.362 1.00 108.93 270 PHE F CA 1
ATOM 13889 C C . PHE F 3 270 ? -60.858 12.874 20.434 1.00 110.88 270 PHE F C 1
ATOM 13890 O O . PHE F 3 270 ? -61.524 13.876 20.687 1.00 108.69 270 PHE F O 1
ATOM 13898 N N . GLY F 3 271 ? -59.755 12.554 21.120 1.00 115.22 271 GLY F N 1
ATOM 13899 C CA . GLY F 3 271 ? -59.132 13.489 22.057 1.00 128.59 271 GLY F CA 1
ATOM 13900 C C . GLY F 3 271 ? -59.690 13.530 23.477 1.00 128.95 271 GLY F C 1
ATOM 13901 O O . GLY F 3 271 ? -59.025 14.054 24.378 1.00 139.52 271 GLY F O 1
ATOM 13902 N N . ARG F 3 272 ? -60.892 13.038 23.703 1.00 110.40 272 ARG F N 1
ATOM 13903 C CA . ARG F 3 272 ? -61.503 13.044 25.006 1.00 106.67 272 ARG F CA 1
ATOM 13904 C C . ARG F 3 272 ? -61.949 11.620 25.288 1.00 110.19 272 ARG F C 1
ATOM 13905 O O . ARG F 3 272 ? -62.076 10.817 24.371 1.00 124.57 272 ARG F O 1
ATOM 13913 N N . PRO F 3 273 ? -62.030 11.234 26.544 1.00 105.36 273 PRO F N 1
ATOM 13914 C CA . PRO F 3 273 ? -62.464 9.879 26.858 1.00 103.92 273 PRO F CA 1
ATOM 13915 C C . PRO F 3 273 ? -63.893 9.649 26.428 1.00 105.57 273 PRO F C 1
ATOM 13916 O O . PRO F 3 273 ? -64.681 10.585 26.298 1.00 101.56 273 PRO F O 1
ATOM 13920 N N . LEU F 3 274 ? -64.249 8.369 26.308 1.00 101.50 274 LEU F N 1
ATOM 13921 C CA . LEU F 3 274 ? -65.550 8.037 25.750 1.00 98.41 274 LEU F CA 1
ATOM 13922 C C . LEU F 3 274 ? -66.681 8.584 26.589 1.00 93.73 274 LEU F C 1
ATOM 13923 O O . LEU F 3 274 ? -67.733 8.971 26.041 1.00 94.26 274 LEU F O 1
ATOM 13928 N N . SER F 3 275 ? -66.451 8.646 27.905 1.00 93.93 275 SER F N 1
ATOM 13929 C CA . SER F 3 275 ? -67.362 9.106 28.944 1.00 93.07 275 SER F CA 1
ATOM 13930 C C . SER F 3 275 ? -67.788 10.558 28.771 1.00 97.53 275 SER F C 1
ATOM 13931 O O . SER F 3 275 ? -68.737 11.006 29.443 1.00 100.40 275 SER F O 1
ATOM 13934 N N . LYS F 3 276 ? -67.120 11.290 27.882 1.00 96.14 276 LYS F N 1
ATOM 13935 C CA . LYS F 3 276 ? -67.343 12.704 27.674 1.00 97.01 276 LYS F CA 1
ATOM 13936 C C . LYS F 3 276 ? -68.206 12.982 26.437 1.00 103.62 276 LYS F C 1
ATOM 13937 O O . LYS F 3 276 ? -68.396 14.140 26.078 1.00 116.15 276 LYS F O 1
ATOM 13943 N N . PHE F 3 277 ? -68.757 11.961 25.790 1.00 95.27 277 PHE F N 1
ATOM 13944 C CA . PHE F 3 277 ? -69.654 12.184 24.670 1.00 103.79 277 PHE F CA 1
ATOM 13945 C C . PHE F 3 277 ? -71.075 11.981 25.146 1.00 103.08 277 PHE F C 1
ATOM 13946 O O . PHE F 3 277 ? -71.361 10.964 25.777 1.00 102.91 277 PHE F O 1
ATOM 13954 N N . GLN F 3 278 ? -71.964 12.925 24.794 1.00 103.18 278 GLN F N 1
ATOM 13955 C CA . GLN F 3 278 ? -73.312 12.949 25.374 1.00 103.46 278 GLN F CA 1
ATOM 13956 C C . GLN F 3 278 ? -74.039 11.623 25.246 1.00 105.40 278 GLN F C 1
ATOM 13957 O O . GLN F 3 278 ? -74.743 11.212 26.173 1.00 104.07 278 GLN F O 1
ATOM 13963 N N . ASN F 3 279 ? -73.867 10.915 24.124 1.00 101.86 279 ASN F N 1
ATOM 13964 C CA . ASN F 3 279 ? -74.581 9.652 23.982 1.00 99.32 279 ASN F CA 1
ATOM 13965 C C . ASN F 3 279 ? -74.088 8.613 24.999 1.00 99.38 279 ASN F C 1
ATOM 13966 O O . ASN F 3 279 ? -74.907 7.951 25.637 1.00 102.23 279 ASN F O 1
ATOM 13971 N N . THR F 3 280 ? -72.783 8.487 25.240 1.00 102.22 280 THR F N 1
ATOM 13972 C CA . THR F 3 280 ? -72.411 7.471 26.222 1.00 100.98 280 THR F CA 1
ATOM 13973 C C . THR F 3 280 ? -72.947 7.851 27.619 1.00 100.83 280 THR F C 1
ATOM 13974 O O . THR F 3 280 ? -73.362 6.970 28.386 1.00 96.23 280 THR F O 1
ATOM 13978 N N . GLN F 3 281 ? -73.040 9.153 27.943 1.00 101.10 281 GLN F N 1
ATOM 13979 C CA . GLN F 3 281 ? -73.602 9.545 29.239 1.00 100.96 281 GLN F CA 1
ATOM 13980 C C . GLN F 3 281 ? -75.040 9.123 29.346 1.00 93.37 281 GLN F C 1
ATOM 13981 O O . GLN F 3 281 ? -75.422 8.454 30.300 1.00 96.38 281 GLN F O 1
ATOM 13987 N N . PHE F 3 282 ? -75.843 9.507 28.369 1.00 91.72 282 PHE F N 1
ATOM 13988 C CA . PHE F 3 282 ? -77.257 9.223 28.417 1.00 91.53 282 PHE F CA 1
ATOM 13989 C C . PHE F 3 282 ? -77.522 7.752 28.371 1.00 90.43 282 PHE F C 1
ATOM 13990 O O . PHE F 3 282 ? -78.479 7.280 28.967 1.00 91.33 282 PHE F O 1
ATOM 13998 N N . GLN F 3 283 ? -76.727 7.008 27.649 1.00 86.28 283 GLN F N 1
ATOM 13999 C CA . GLN F 3 283 ? -76.961 5.566 27.654 1.00 91.89 283 GLN F CA 1
ATOM 14000 C C . GLN F 3 283 ? -76.694 4.996 29.020 1.00 88.18 283 GLN F C 1
ATOM 14001 O O . GLN F 3 283 ? -77.480 4.173 29.511 1.00 88.33 283 GLN F O 1
ATOM 14007 N N . LEU F 3 284 ? -75.588 5.436 29.648 1.00 84.53 284 LEU F N 1
ATOM 14008 C CA . LEU F 3 284 ? -75.271 5.024 31.019 1.00 82.12 284 LEU F CA 1
ATOM 14009 C C . LEU F 3 284 ? -76.398 5.393 31.974 1.00 81.71 284 LEU F C 1
ATOM 14010 O O . LEU F 3 284 ? -76.929 4.517 32.647 1.00 82.96 284 LEU F O 1
ATOM 14015 N N . ALA F 3 285 ? -76.872 6.647 31.930 1.00 82.41 285 ALA F N 1
ATOM 14016 C CA . ALA F 3 285 ? -78.061 7.058 32.668 1.00 88.14 285 ALA F CA 1
ATOM 14017 C C . ALA F 3 285 ? -79.254 6.111 32.497 1.00 94.64 285 ALA F C 1
ATOM 14018 O O . ALA F 3 285 ? -79.870 5.694 33.482 1.00 87.09 285 ALA F O 1
ATOM 14020 N N . ASP F 3 286 ? -79.633 5.780 31.263 1.00 95.78 286 ASP F N 1
ATOM 14021 C CA . ASP F 3 286 ? -80.831 4.951 31.102 1.00 105.46 286 ASP F CA 1
ATOM 14022 C C . ASP F 3 286 ? -80.607 3.574 31.666 1.00 102.71 286 ASP F C 1
ATOM 14023 O O . ASP F 3 286 ? -81.546 2.924 32.153 1.00 106.70 286 ASP F O 1
ATOM 14028 N N . MET F 3 287 ? -79.364 3.125 31.602 1.00 91.69 287 MET F N 1
ATOM 14029 C CA . MET F 3 287 ? -79.047 1.809 32.112 1.00 99.26 287 MET F CA 1
ATOM 14030 C C . MET F 3 287 ? -79.156 1.781 33.631 1.00 96.39 287 MET F C 1
ATOM 14031 O O . MET F 3 287 ? -79.807 0.900 34.207 1.00 90.06 287 MET F O 1
ATOM 14036 N N . GLU F 3 288 ? -78.524 2.745 34.304 1.00 90.52 288 GLU F N 1
ATOM 14037 C CA . GLU F 3 288 ? -78.583 2.774 35.753 1.00 92.06 288 GLU F CA 1
ATOM 14038 C C . GLU F 3 288 ? -80.016 2.903 36.228 1.00 100.33 288 GLU F C 1
ATOM 14039 O O . GLU F 3 288 ? -80.414 2.168 37.120 1.00 103.94 288 GLU F O 1
ATOM 14045 N N . VAL F 3 289 ? -80.849 3.737 35.601 1.00 99.25 289 VAL F N 1
ATOM 14046 C CA . VAL F 3 289 ? -82.236 3.753 36.065 1.00 91.34 289 VAL F CA 1
ATOM 14047 C C . VAL F 3 289 ? -82.855 2.367 35.987 1.00 95.52 289 VAL F C 1
ATOM 14048 O O . VAL F 3 289 ? -83.458 1.904 36.955 1.00 102.01 289 VAL F O 1
ATOM 14052 N N . LYS F 3 290 ? -82.706 1.663 34.857 1.00 93.58 290 LYS F N 1
ATOM 14053 C CA . LYS F 3 290 ? -83.315 0.319 34.782 1.00 97.44 290 LYS F CA 1
ATOM 14054 C C . LYS F 3 290 ? -82.807 -0.612 35.906 1.00 100.32 290 LYS F C 1
ATOM 14055 O O . LYS F 3 290 ? -83.591 -1.345 36.529 1.00 101.27 290 LYS F O 1
ATOM 14061 N N . VAL F 3 291 ? -81.511 -0.560 36.216 1.00 87.21 291 VAL F N 1
ATOM 14062 C CA . VAL F 3 291 ? -80.978 -1.426 37.252 1.00 82.24 291 VAL F CA 1
ATOM 14063 C C . VAL F 3 291 ? -81.566 -1.054 38.626 1.00 94.95 291 VAL F C 1
ATOM 14064 O O . VAL F 3 291 ? -81.990 -1.925 39.400 1.00 89.27 291 VAL F O 1
ATOM 14068 N N . GLN F 3 292 ? -81.587 0.242 38.956 1.00 88.45 292 GLN F N 1
ATOM 14069 C CA . GLN F 3 292 ? -82.110 0.655 40.244 1.00 88.19 292 GLN F CA 1
ATOM 14070 C C . GLN F 3 292 ? -83.552 0.243 40.372 1.00 99.27 292 GLN F C 1
ATOM 14071 O O . GLN F 3 292 ? -83.978 -0.281 41.424 1.00 102.29 292 GLN F O 1
ATOM 14077 N N . ALA F 3 293 ? -84.331 0.512 39.324 1.00 87.54 293 ALA F N 1
ATOM 14078 C CA . ALA F 3 293 ? -85.745 0.169 39.349 1.00 97.08 293 ALA F CA 1
ATOM 14079 C C . ALA F 3 293 ? -85.956 -1.318 39.626 1.00 99.41 293 ALA F C 1
ATOM 14080 O O . ALA F 3 293 ? -86.866 -1.701 40.391 1.00 97.89 293 ALA F O 1
ATOM 14082 N N . ALA F 3 294 ? -85.111 -2.167 39.016 1.00 87.27 294 ALA F N 1
ATOM 14083 C CA . ALA F 3 294 ? -85.165 -3.612 39.237 1.00 83.34 294 ALA F CA 1
ATOM 14084 C C . ALA F 3 294 ? -84.742 -4.028 40.645 1.00 90.44 294 ALA F C 1
ATOM 14085 O O . ALA F 3 294 ? -85.393 -4.866 41.284 1.00 93.61 294 ALA F O 1
ATOM 14087 N N . ARG F 3 295 ? -83.606 -3.524 41.116 1.00 98.61 295 ARG F N 1
ATOM 14088 C CA . ARG F 3 295 ? -83.208 -3.684 42.514 1.00 99.05 295 ARG F CA 1
ATOM 14089 C C . ARG F 3 295 ? -84.399 -3.595 43.430 1.00 93.67 295 ARG F C 1
ATOM 14090 O O . ARG F 3 295 ? -84.744 -4.571 44.100 1.00 92.66 295 ARG F O 1
ATOM 14098 N N . HIS F 3 296 ? -85.092 -2.451 43.389 1.00 97.92 296 HIS F N 1
ATOM 14099 C CA . HIS F 3 296 ? -86.288 -2.277 44.218 1.00 94.10 296 HIS F CA 1
ATOM 14100 C C . HIS F 3 296 ? -87.276 -3.433 44.064 1.00 86.49 296 HIS F C 1
ATOM 14101 O O . HIS F 3 296 ? -87.731 -3.991 45.056 1.00 91.69 296 HIS F O 1
ATOM 14108 N N . LEU F 3 297 ? -87.584 -3.862 42.839 1.00 92.90 297 LEU F N 1
ATOM 14109 C CA . LEU F 3 297 ? -88.627 -4.906 42.705 1.00 107.09 297 LEU F CA 1
ATOM 14110 C C . LEU F 3 297 ? -88.187 -6.244 43.283 1.00 105.69 297 LEU F C 1
ATOM 14111 O O . LEU F 3 297 ? -88.991 -6.983 43.874 1.00 106.99 297 LEU F O 1
ATOM 14116 N N . VAL F 3 298 ? -86.922 -6.582 43.071 1.00 95.36 298 VAL F N 1
ATOM 14117 C CA . VAL F 3 298 ? -86.340 -7.790 43.639 1.00 91.16 298 VAL F CA 1
ATOM 14118 C C . VAL F 3 298 ? -86.455 -7.820 45.157 1.00 90.33 298 VAL F C 1
ATOM 14119 O O . VAL F 3 298 ? -87.022 -8.761 45.731 1.00 89.54 298 VAL F O 1
ATOM 14123 N N . TYR F 3 299 ? -85.852 -6.833 45.837 1.00 93.70 299 TYR F N 1
ATOM 14124 C CA . TYR F 3 299 ? -85.821 -6.938 47.306 1.00 94.04 299 TYR F CA 1
ATOM 14125 C C . TYR F 3 299 ? -87.195 -6.692 47.930 1.00 91.77 299 TYR F C 1
ATOM 14126 O O . TYR F 3 299 ? -87.454 -7.199 49.007 1.00 87.96 299 TYR F O 1
ATOM 14135 N N . GLN F 3 300 ? -88.103 -5.992 47.271 1.00 88.53 300 GLN F N 1
ATOM 14136 C CA . GLN F 3 300 ? -89.470 -5.980 47.764 1.00 88.13 300 GLN F CA 1
ATOM 14137 C C . GLN F 3 300 ? -90.109 -7.367 47.748 1.00 92.00 300 GLN F C 1
ATOM 14138 O O . GLN F 3 300 ? -90.889 -7.695 48.640 1.00 89.26 300 GLN F O 1
ATOM 14144 N N . ALA F 3 301 ? -89.828 -8.197 46.730 1.00 90.64 301 ALA F N 1
ATOM 14145 C CA . ALA F 3 301 ? -90.257 -9.601 46.833 1.00 86.12 301 ALA F CA 1
ATOM 14146 C C . ALA F 3 301 ? -89.585 -10.323 47.994 1.00 93.36 301 ALA F C 1
ATOM 14147 O O . ALA F 3 301 ? -90.267 -10.938 48.819 1.00 93.08 301 ALA F O 1
ATOM 14149 N N . ALA F 3 302 ? -88.247 -10.256 48.089 1.00 92.42 302 ALA F N 1
ATOM 14150 C CA . ALA F 3 302 ? -87.555 -10.901 49.211 1.00 97.22 302 ALA F CA 1
ATOM 14151 C C . ALA F 3 302 ? -88.154 -10.497 50.552 1.00 95.61 302 ALA F C 1
ATOM 14152 O O . ALA F 3 302 ? -88.724 -11.319 51.276 1.00 93.11 302 ALA F O 1
ATOM 14154 N N . ILE F 3 303 ? -88.078 -9.215 50.860 1.00 91.18 303 ILE F N 1
ATOM 14155 C CA . ILE F 3 303 ? -88.708 -8.627 52.023 1.00 99.78 303 ILE F CA 1
ATOM 14156 C C . ILE F 3 303 ? -90.092 -9.192 52.294 1.00 105.16 303 ILE F C 1
ATOM 14157 O O . ILE F 3 303 ? -90.395 -9.566 53.437 1.00 100.36 303 ILE F O 1
ATOM 14162 N N . ASN F 3 304 ? -90.948 -9.255 51.270 1.00 105.77 304 ASN F N 1
ATOM 14163 C CA . ASN F 3 304 ? -92.262 -9.846 51.501 1.00 104.32 304 ASN F CA 1
ATOM 14164 C C . ASN F 3 304 ? -92.149 -11.248 52.076 1.00 103.33 304 ASN F C 1
ATOM 14165 O O . ASN F 3 304 ? -92.795 -11.563 53.074 1.00 96.50 304 ASN F O 1
ATOM 14170 N N . LYS F 3 305 ? -91.323 -12.096 51.459 1.00 104.32 305 LYS F N 1
ATOM 14171 C CA . LYS F 3 305 ? -91.212 -13.480 51.906 1.00 94.36 305 LYS F CA 1
ATOM 14172 C C . LYS F 3 305 ? -90.738 -13.564 53.350 1.00 96.46 305 LYS F C 1
ATOM 14173 O O . LYS F 3 305 ? -91.303 -14.348 54.153 1.00 99.36 305 LYS F O 1
ATOM 14179 N N . ASP F 3 306 ? -89.711 -12.742 53.702 1.00 97.87 306 ASP F N 1
ATOM 14180 C CA . ASP F 3 306 ? -89.123 -12.727 55.047 1.00 103.55 306 ASP F CA 1
ATOM 14181 C C . ASP F 3 306 ? -90.128 -12.306 56.079 1.00 103.24 306 ASP F C 1
ATOM 14182 O O . ASP F 3 306 ? -90.034 -12.742 57.226 1.00 117.02 306 ASP F O 1
ATOM 14187 N N . LEU F 3 307 ? -91.049 -11.406 55.720 1.00 100.00 307 LEU F N 1
ATOM 14188 C CA . LEU F 3 307 ? -92.126 -11.003 56.623 1.00 106.78 307 LEU F CA 1
ATOM 14189 C C . LEU F 3 307 ? -93.330 -11.940 56.584 1.00 102.93 307 LEU F C 1
ATOM 14190 O O . LEU F 3 307 ? -94.294 -11.711 57.312 1.00 104.87 307 LEU F O 1
ATOM 14195 N N . GLY F 3 308 ? -93.316 -12.964 55.734 1.00 105.14 308 GLY F N 1
ATOM 14196 C CA . GLY F 3 308 ? -94.446 -13.868 55.586 1.00 110.90 308 GLY F CA 1
ATOM 14197 C C . GLY F 3 308 ? -95.667 -13.247 54.963 1.00 115.30 308 GLY F C 1
ATOM 14198 O O . GLY F 3 308 ? -96.767 -13.764 55.111 1.00 103.43 308 GLY F O 1
ATOM 14199 N N . LYS F 3 309 ? -95.491 -12.115 54.298 1.00 115.87 309 LYS F N 1
ATOM 14200 C CA . LYS F 3 309 ? -96.460 -11.583 53.391 1.00 106.57 309 LYS F CA 1
ATOM 14201 C C . LYS F 3 309 ? -96.445 -12.426 52.112 1.00 115.06 309 LYS F C 1
ATOM 14202 O O . LYS F 3 309 ? -95.480 -13.154 51.859 1.00 114.51 309 LYS F O 1
ATOM 14208 N N . PRO F 3 310 ? -97.510 -12.365 51.300 1.00 114.44 310 PRO F N 1
ATOM 14209 C CA . PRO F 3 310 ? -97.528 -13.126 50.063 1.00 97.62 310 PRO F CA 1
ATOM 14210 C C . PRO F 3 310 ? -96.613 -12.446 49.092 1.00 96.68 310 PRO F C 1
ATOM 14211 O O . PRO F 3 310 ? -96.519 -11.214 49.105 1.00 96.39 310 PRO F O 1
ATOM 14215 N N . TYR F 3 311 ? -95.976 -13.270 48.206 1.00 100.60 311 TYR F N 1
ATOM 14216 C CA . TYR F 3 311 ? -94.870 -12.803 47.374 1.00 102.52 311 TYR F CA 1
ATOM 14217 C C . TYR F 3 311 ? -94.822 -13.326 45.929 1.00 117.44 311 TYR F C 1
ATOM 14218 O O . TYR F 3 311 ? -93.840 -13.039 45.221 1.00 117.81 311 TYR F O 1
ATOM 14227 N N . GLY F 3 312 ? -95.835 -14.050 45.438 1.00 119.49 312 GLY F N 1
ATOM 14228 C CA . GLY F 3 312 ? -95.664 -14.735 44.160 1.00 111.20 312 GLY F CA 1
ATOM 14229 C C . GLY F 3 312 ? -95.723 -13.797 42.970 1.00 106.08 312 GLY F C 1
ATOM 14230 O O . GLY F 3 312 ? -94.979 -13.950 41.985 1.00 98.91 312 GLY F O 1
ATOM 14231 N N . VAL F 3 313 ? -96.620 -12.825 43.044 1.00 105.93 313 VAL F N 1
ATOM 14232 C CA . VAL F 3 313 ? -96.708 -11.783 42.037 1.00 93.97 313 VAL F CA 1
ATOM 14233 C C . VAL F 3 313 ? -95.504 -10.877 42.110 1.00 91.49 313 VAL F C 1
ATOM 14234 O O . VAL F 3 313 ? -94.914 -10.525 41.082 1.00 97.74 313 VAL F O 1
ATOM 14238 N N . GLU F 3 314 ? -95.130 -10.469 43.318 1.00 88.24 314 GLU F N 1
ATOM 14239 C CA . GLU F 3 314 ? -94.006 -9.555 43.481 1.00 90.42 314 GLU F CA 1
ATOM 14240 C C . GLU F 3 314 ? -92.768 -10.152 42.884 1.00 96.83 314 GLU F C 1
ATOM 14241 O O . GLU F 3 314 ? -91.957 -9.451 42.241 1.00 94.50 314 GLU F O 1
ATOM 14247 N N . ALA F 3 315 ? -92.624 -11.457 43.094 1.00 91.02 315 ALA F N 1
ATOM 14248 C CA . ALA F 3 315 ? -91.544 -12.195 42.478 1.00 86.16 315 ALA F CA 1
ATOM 14249 C C . ALA F 3 315 ? -91.696 -12.222 40.980 1.00 87.71 315 ALA F C 1
ATOM 14250 O O . ALA F 3 315 ? -90.693 -12.301 40.262 1.00 97.34 315 ALA F O 1
ATOM 14252 N N . ALA F 3 316 ? -92.932 -12.196 40.481 1.00 90.57 316 ALA F N 1
ATOM 14253 C CA . ALA F 3 316 ? -93.074 -12.322 39.036 1.00 89.95 316 ALA F CA 1
ATOM 14254 C C . ALA F 3 316 ? -92.717 -11.029 38.353 1.00 93.83 316 ALA F C 1
ATOM 14255 O O . ALA F 3 316 ? -92.012 -11.049 37.332 1.00 87.51 316 ALA F O 1
ATOM 14257 N N . MET F 3 317 ? -93.162 -9.906 38.940 1.00 89.13 317 MET F N 1
ATOM 14258 C CA . MET F 3 317 ? -92.763 -8.609 38.430 1.00 86.33 317 MET F CA 1
ATOM 14259 C C . MET F 3 317 ? -91.263 -8.456 38.515 1.00 83.13 317 MET F C 1
ATOM 14260 O O . MET F 3 317 ? -90.641 -7.857 37.639 1.00 86.13 317 MET F O 1
ATOM 14265 N N . ALA F 3 318 ? -90.652 -9.002 39.549 1.00 87.75 318 ALA F N 1
ATOM 14266 C CA . ALA F 3 318 ? -89.202 -8.898 39.612 1.00 87.19 318 ALA F CA 1
ATOM 14267 C C . ALA F 3 318 ? -88.547 -9.799 38.577 1.00 86.52 318 ALA F C 1
ATOM 14268 O O . ALA F 3 318 ? -87.576 -9.383 37.939 1.00 86.75 318 ALA F O 1
ATOM 14270 N N . LYS F 3 319 ? -89.101 -10.988 38.312 1.00 91.93 319 LYS F N 1
ATOM 14271 C CA . LYS F 3 319 ? -88.441 -11.819 37.312 1.00 106.62 319 LYS F CA 1
ATOM 14272 C C . LYS F 3 319 ? -88.548 -11.183 35.939 1.00 105.46 319 LYS F C 1
ATOM 14273 O O . LYS F 3 319 ? -87.526 -10.949 35.272 1.00 97.42 319 LYS F O 1
ATOM 14279 N N . LEU F 3 320 ? -89.773 -10.846 35.523 1.00 108.23 320 LEU F N 1
ATOM 14280 C CA . LEU F 3 320 ? -89.970 -10.159 34.253 1.00 101.87 320 LEU F CA 1
ATOM 14281 C C . LEU F 3 320 ? -89.023 -8.989 34.142 1.00 101.30 320 LEU F C 1
ATOM 14282 O O . LEU F 3 320 ? -88.129 -8.987 33.283 1.00 90.73 320 LEU F O 1
ATOM 14287 N N . PHE F 3 321 ? -89.165 -8.005 35.053 1.00 95.08 321 PHE F N 1
ATOM 14288 C CA . PHE F 3 321 ? -88.496 -6.731 34.812 1.00 90.66 321 PHE F CA 1
ATOM 14289 C C . PHE F 3 321 ? -86.990 -6.839 34.919 1.00 90.58 321 PHE F C 1
ATOM 14290 O O . PHE F 3 321 ? -86.272 -6.298 34.067 1.00 88.37 321 PHE F O 1
ATOM 14298 N N . ALA F 3 322 ? -86.477 -7.563 35.907 1.00 86.25 322 ALA F N 1
ATOM 14299 C CA . ALA F 3 322 ? -85.025 -7.707 35.944 1.00 94.35 322 ALA F CA 1
ATOM 14300 C C . ALA F 3 322 ? -84.485 -8.429 34.705 1.00 96.83 322 ALA F C 1
ATOM 14301 O O . ALA F 3 322 ? -83.413 -8.077 34.198 1.00 98.40 322 ALA F O 1
ATOM 14303 N N . ALA F 3 323 ? -85.200 -9.444 34.199 1.00 86.67 323 ALA F N 1
ATOM 14304 C CA . ALA F 3 323 ? -84.659 -10.219 33.079 1.00 82.74 323 ALA F CA 1
ATOM 14305 C C . ALA F 3 323 ? -84.525 -9.349 31.852 1.00 91.70 323 ALA F C 1
ATOM 14306 O O . ALA F 3 323 ? -83.438 -9.226 31.288 1.00 97.18 323 ALA F O 1
ATOM 14308 N N . GLU F 3 324 ? -85.613 -8.689 31.452 1.00 96.80 324 GLU F N 1
ATOM 14309 C CA . GLU F 3 324 ? -85.504 -7.736 30.357 1.00 89.65 324 GLU F CA 1
ATOM 14310 C C . GLU F 3 324 ? -84.361 -6.774 30.632 1.00 90.74 324 GLU F C 1
ATOM 14311 O O . GLU F 3 324 ? -83.534 -6.522 29.752 1.00 87.16 324 GLU F O 1
ATOM 14317 N N . THR F 3 325 ? -84.236 -6.306 31.894 1.00 90.33 325 THR F N 1
ATOM 14318 C CA . THR F 3 325 ? -83.234 -5.283 32.209 1.00 86.84 325 THR F CA 1
ATOM 14319 C C . THR F 3 325 ? -81.815 -5.813 32.058 1.00 90.29 325 THR F C 1
ATOM 14320 O O . THR F 3 325 ? -80.934 -5.112 31.525 1.00 86.22 325 THR F O 1
ATOM 14324 N N . ALA F 3 326 ? -81.607 -7.074 32.428 1.00 87.04 326 ALA F N 1
ATOM 14325 C CA . ALA F 3 326 ? -80.331 -7.715 32.186 1.00 103.56 326 ALA F CA 1
ATOM 14326 C C . ALA F 3 326 ? -80.001 -7.758 30.689 1.00 99.05 326 ALA F C 1
ATOM 14327 O O . ALA F 3 326 ? -78.866 -7.433 30.283 1.00 94.55 326 ALA F O 1
ATOM 14329 N N . MET F 3 327 ? -81.003 -8.110 29.846 1.00 90.53 327 MET F N 1
ATOM 14330 C CA . MET F 3 327 ? -80.787 -8.266 28.415 1.00 88.91 327 MET F CA 1
ATOM 14331 C C . MET F 3 327 ? -80.469 -6.940 27.767 1.00 93.74 327 MET F C 1
ATOM 14332 O O . MET F 3 327 ? -79.501 -6.838 27.008 1.00 101.53 327 MET F O 1
ATOM 14337 N N . GLU F 3 328 ? -81.257 -5.903 28.081 1.00 95.63 328 GLU F N 1
ATOM 14338 C CA . GLU F 3 328 ? -81.054 -4.574 27.493 1.00 97.46 328 GLU F CA 1
ATOM 14339 C C . GLU F 3 328 ? -79.708 -4.005 27.860 1.00 97.70 328 GLU F C 1
ATOM 14340 O O . GLU F 3 328 ? -79.049 -3.357 27.027 1.00 99.44 328 GLU F O 1
ATOM 14346 N N . VAL F 3 329 ? -79.312 -4.206 29.125 1.00 86.98 329 VAL F N 1
ATOM 14347 C CA . VAL F 3 329 ? -78.160 -3.524 29.699 1.00 88.79 329 VAL F CA 1
ATOM 14348 C C . VAL F 3 329 ? -76.876 -4.177 29.246 1.00 94.68 329 VAL F C 1
ATOM 14349 O O . VAL F 3 329 ? -75.895 -3.487 28.970 1.00 96.84 329 VAL F O 1
ATOM 14353 N N . THR F 3 330 ? -76.838 -5.511 29.219 1.00 93.48 330 THR F N 1
ATOM 14354 C CA . THR F 3 330 ? -75.645 -6.177 28.722 1.00 95.46 330 THR F CA 1
ATOM 14355 C C . THR F 3 330 ? -75.433 -5.856 27.256 1.00 99.14 330 THR F C 1
ATOM 14356 O O . THR F 3 330 ? -74.302 -5.565 26.813 1.00 94.02 330 THR F O 1
ATOM 14360 N N . THR F 3 331 ? -76.519 -5.890 26.475 1.00 99.89 331 THR F N 1
ATOM 14361 C CA . THR F 3 331 ? -76.377 -5.557 25.072 1.00 94.75 331 THR F CA 1
ATOM 14362 C C . THR F 3 331 ? -75.818 -4.151 24.904 1.00 98.37 331 THR F C 1
ATOM 14363 O O . THR F 3 331 ? -74.777 -3.984 24.246 1.00 98.14 331 THR F O 1
ATOM 14367 N N . LYS F 3 332 ? -76.417 -3.137 25.584 1.00 88.59 332 LYS F N 1
ATOM 14368 C CA . LYS F 3 332 ? -75.849 -1.781 25.500 1.00 85.75 332 LYS F CA 1
ATOM 14369 C C . LYS F 3 332 ? -74.425 -1.736 26.002 1.00 87.99 332 LYS F C 1
ATOM 14370 O O . LYS F 3 332 ? -73.620 -0.906 25.561 1.00 97.90 332 LYS F O 1
ATOM 14376 N N . ALA F 3 333 ? -74.093 -2.633 26.902 1.00 81.92 333 ALA F N 1
ATOM 14377 C CA . ALA F 3 333 ? -72.776 -2.660 27.496 1.00 87.17 333 ALA F CA 1
ATOM 14378 C C . ALA F 3 333 ? -71.718 -3.053 26.488 1.00 92.06 333 ALA F C 1
ATOM 14379 O O . ALA F 3 333 ? -70.675 -2.387 26.370 1.00 102.42 333 ALA F O 1
ATOM 14381 N N . VAL F 3 334 ? -71.926 -4.180 25.808 1.00 89.54 334 VAL F N 1
ATOM 14382 C CA . VAL F 3 334 ? -71.002 -4.551 24.737 1.00 105.15 334 VAL F CA 1
ATOM 14383 C C . VAL F 3 334 ? -70.882 -3.420 23.729 1.00 98.85 334 VAL F C 1
ATOM 14384 O O . VAL F 3 334 ? -69.772 -3.030 23.319 1.00 96.51 334 VAL F O 1
ATOM 14388 N N . GLN F 3 335 ? -72.041 -2.882 23.316 1.00 96.87 335 GLN F N 1
ATOM 14389 C CA . GLN F 3 335 ? -72.046 -1.840 22.292 1.00 97.51 335 GLN F CA 1
ATOM 14390 C C . GLN F 3 335 ? -71.086 -0.733 22.657 1.00 91.64 335 GLN F C 1
ATOM 14391 O O . GLN F 3 335 ? -70.263 -0.291 21.836 1.00 84.64 335 GLN F O 1
ATOM 14397 N N . LEU F 3 336 ? -71.139 -0.331 23.920 1.00 92.75 336 LEU F N 1
ATOM 14398 C CA . LEU F 3 336 ? -70.326 0.759 24.426 1.00 89.88 336 LEU F CA 1
ATOM 14399 C C . LEU F 3 336 ? -68.852 0.403 24.595 1.00 92.43 336 LEU F C 1
ATOM 14400 O O . LEU F 3 336 ? -68.017 1.307 24.656 1.00 90.16 336 LEU F O 1
ATOM 14405 N N . HIS F 3 337 ? -68.515 -0.882 24.676 1.00 94.78 337 HIS F N 1
ATOM 14406 C CA . HIS F 3 337 ? -67.116 -1.287 24.608 1.00 89.25 337 HIS F CA 1
ATOM 14407 C C . HIS F 3 337 ? -66.558 -1.285 23.207 1.00 95.19 337 HIS F C 1
ATOM 14408 O O . HIS F 3 337 ? -65.321 -1.361 23.037 1.00 90.52 337 HIS F O 1
ATOM 14415 N N . GLY F 3 338 ? -67.445 -1.266 22.201 1.00 93.11 338 GLY F N 1
ATOM 14416 C CA . GLY F 3 338 ? -66.973 -1.251 20.836 1.00 92.06 338 GLY F CA 1
ATOM 14417 C C . GLY F 3 338 ? -66.518 -2.634 20.408 1.00 99.29 338 GLY F C 1
ATOM 14418 O O . GLY F 3 338 ? -66.987 -3.642 20.927 1.00 101.15 338 GLY F O 1
ATOM 14419 N N . GLY F 3 339 ? -65.577 -2.682 19.463 1.00 103.42 339 GLY F N 1
ATOM 14420 C CA . GLY F 3 339 ? -65.085 -3.976 19.006 1.00 107.77 339 GLY F CA 1
ATOM 14421 C C . GLY F 3 339 ? -64.620 -4.833 20.165 1.00 109.12 339 GLY F C 1
ATOM 14422 O O . GLY F 3 339 ? -64.825 -6.052 20.193 1.00 99.24 339 GLY F O 1
ATOM 14423 N N . TYR F 3 340 ? -64.024 -4.189 21.158 1.00 107.07 340 TYR F N 1
ATOM 14424 C CA . TYR F 3 340 ? -63.431 -4.910 22.255 1.00 96.00 340 TYR F CA 1
ATOM 14425 C C . TYR F 3 340 ? -64.487 -5.650 23.033 1.00 98.69 340 TYR F C 1
ATOM 14426 O O . TYR F 3 340 ? -64.232 -6.755 23.517 1.00 104.38 340 TYR F O 1
ATOM 14435 N N . GLY F 3 341 ? -65.705 -5.106 23.069 1.00 100.84 341 GLY F N 1
ATOM 14436 C CA . GLY F 3 341 ? -66.800 -5.793 23.734 1.00 104.44 341 GLY F CA 1
ATOM 14437 C C . GLY F 3 341 ? -67.081 -7.163 23.159 1.00 109.12 341 GLY F C 1
ATOM 14438 O O . GLY F 3 341 ? -67.439 -8.087 23.897 1.00 112.56 341 GLY F O 1
ATOM 14439 N N . TYR F 3 342 ? -66.867 -7.327 21.849 1.00 101.95 342 TYR F N 1
ATOM 14440 C CA . TYR F 3 342 ? -67.192 -8.568 21.165 1.00 103.23 342 TYR F CA 1
ATOM 14441 C C . TYR F 3 342 ? -66.099 -9.642 21.366 1.00 104.47 342 TYR F C 1
ATOM 14442 O O . TYR F 3 342 ? -66.380 -10.848 21.187 1.00 101.53 342 TYR F O 1
ATOM 14451 N N . THR F 3 343 ? -64.871 -9.236 21.741 1.00 97.24 343 THR F N 1
ATOM 14452 C CA . THR F 3 343 ? -63.826 -10.189 22.095 1.00 97.70 343 THR F CA 1
ATOM 14453 C C . THR F 3 343 ? -64.163 -10.860 23.417 1.00 102.68 343 THR F C 1
ATOM 14454 O O . THR F 3 343 ? -64.998 -10.382 24.203 1.00 96.90 343 THR F O 1
ATOM 14458 N N . ARG F 3 344 ? -63.557 -12.021 23.638 1.00 102.53 344 ARG F N 1
ATOM 14459 C CA . ARG F 3 344 ? -63.756 -12.731 24.896 1.00 99.39 344 ARG F CA 1
ATOM 14460 C C . ARG F 3 344 ? -62.683 -12.461 25.945 1.00 103.96 344 ARG F C 1
ATOM 14461 O O . ARG F 3 344 ? -62.787 -12.994 27.038 1.00 116.37 344 ARG F O 1
ATOM 14469 N N . ASP F 3 345 ? -61.693 -11.614 25.659 1.00 101.33 345 ASP F N 1
ATOM 14470 C CA . ASP F 3 345 ? -60.767 -11.139 26.677 1.00 100.80 345 ASP F CA 1
ATOM 14471 C C . ASP F 3 345 ? -61.470 -10.304 27.756 1.00 111.88 345 ASP F C 1
ATOM 14472 O O . ASP F 3 345 ? -61.128 -10.394 28.950 1.00 140.24 345 ASP F O 1
ATOM 14477 N N . TYR F 3 346 ? -62.427 -9.525 27.373 1.00 101.87 346 TYR F N 1
ATOM 14478 C CA . TYR F 3 346 ? -63.398 -8.740 28.122 1.00 103.36 346 TYR F CA 1
ATOM 14479 C C . TYR F 3 346 ? -64.639 -9.576 28.468 1.00 110.45 346 TYR F C 1
ATOM 14480 O O . TYR F 3 346 ? -64.997 -10.524 27.747 1.00 110.36 346 TYR F O 1
ATOM 14489 N N . PRO F 3 347 ? -65.269 -9.241 29.616 1.00 109.37 347 PRO F N 1
ATOM 14490 C CA . PRO F 3 347 ? -66.322 -10.080 30.193 1.00 104.37 347 PRO F CA 1
ATOM 14491 C C . PRO F 3 347 ? -67.747 -9.725 29.835 1.00 102.40 347 PRO F C 1
ATOM 14492 O O . PRO F 3 347 ? -68.662 -10.529 30.029 1.00 97.85 347 PRO F O 1
ATOM 14496 N N . VAL F 3 348 ? -67.930 -8.507 29.331 1.00 103.72 348 VAL F N 1
ATOM 14497 C CA . VAL F 3 348 ? -69.253 -8.008 28.961 1.00 102.15 348 VAL F CA 1
ATOM 14498 C C . VAL F 3 348 ? -70.005 -8.990 28.077 1.00 105.34 348 VAL F C 1
ATOM 14499 O O . VAL F 3 348 ? -71.204 -9.241 28.283 1.00 114.56 348 VAL F O 1
ATOM 14503 N N . GLU F 3 349 ? -69.330 -9.549 27.066 1.00 101.33 349 GLU F N 1
ATOM 14504 C CA . GLU F 3 349 ? -70.063 -10.442 26.187 1.00 107.31 349 GLU F CA 1
ATOM 14505 C C . GLU F 3 349 ? -70.624 -11.614 26.978 1.00 112.01 349 GLU F C 1
ATOM 14506 O O . GLU F 3 349 ? -71.825 -11.915 26.877 1.00 113.27 349 GLU F O 1
ATOM 14512 N N . ARG F 3 350 ? -69.811 -12.203 27.868 1.00 109.99 350 ARG F N 1
ATOM 14513 C CA . ARG F 3 350 ? -70.280 -13.383 28.575 1.00 97.63 350 ARG F CA 1
ATOM 14514 C C . ARG F 3 350 ? -71.497 -13.048 29.370 1.00 95.29 350 ARG F C 1
ATOM 14515 O O . ARG F 3 350 ? -72.491 -13.764 29.314 1.00 93.23 350 ARG F O 1
ATOM 14523 N N . MET F 3 351 ? -71.445 -11.931 30.093 1.00 96.76 351 MET F N 1
ATOM 14524 C CA . MET F 3 351 ? -72.635 -11.454 30.782 1.00 91.00 351 MET F CA 1
ATOM 14525 C C . MET F 3 351 ? -73.836 -11.416 29.810 1.00 89.16 351 MET F C 1
ATOM 14526 O O . MET F 3 351 ? -74.918 -11.880 30.157 1.00 80.68 351 MET F O 1
ATOM 14531 N N . MET F 3 352 ? -73.666 -10.907 28.576 1.00 88.80 352 MET F N 1
ATOM 14532 C CA . MET F 3 352 ? -74.815 -10.857 27.678 1.00 88.22 352 MET F CA 1
ATOM 14533 C C . MET F 3 352 ? -75.367 -12.262 27.357 1.00 95.85 352 MET F C 1
ATOM 14534 O O . MET F 3 352 ? -76.595 -12.517 27.445 1.00 91.24 352 MET F O 1
ATOM 14539 N N . ARG F 3 353 ? -74.474 -13.210 27.056 1.00 89.62 353 ARG F N 1
ATOM 14540 C CA . ARG F 3 353 ? -74.925 -14.584 26.852 1.00 87.78 353 ARG F CA 1
ATOM 14541 C C . ARG F 3 353 ? -75.591 -15.172 28.103 1.00 90.80 353 ARG F C 1
ATOM 14542 O O . ARG F 3 353 ? -76.700 -15.718 28.019 1.00 85.30 353 ARG F O 1
ATOM 14550 N N . ASP F 3 354 ? -74.941 -15.055 29.279 1.00 87.27 354 ASP F N 1
ATOM 14551 C CA . ASP F 3 354 ? -75.539 -15.451 30.561 1.00 91.05 354 ASP F CA 1
ATOM 14552 C C . ASP F 3 354 ? -76.923 -14.828 30.724 1.00 92.47 354 ASP F C 1
ATOM 14553 O O . ASP F 3 354 ? -77.898 -15.509 31.017 1.00 82.15 354 ASP F O 1
ATOM 14558 N N . ALA F 3 355 ? -77.026 -13.530 30.477 1.00 98.69 355 ALA F N 1
ATOM 14559 C CA . ALA F 3 355 ? -78.262 -12.795 30.675 1.00 93.80 355 ALA F CA 1
ATOM 14560 C C . ALA F 3 355 ? -79.446 -13.465 30.000 1.00 96.96 355 ALA F C 1
ATOM 14561 O O . ALA F 3 355 ? -80.526 -13.507 30.601 1.00 85.21 355 ALA F O 1
ATOM 14563 N N . LYS F 3 356 ? -79.278 -13.979 28.739 1.00 89.52 356 LYS F N 1
ATOM 14564 C CA . LYS F 3 356 ? -80.461 -14.393 27.943 1.00 90.09 356 LYS F CA 1
ATOM 14565 C C . LYS F 3 356 ? -81.367 -15.392 28.682 1.00 98.06 356 LYS F C 1
ATOM 14566 O O . LYS F 3 356 ? -82.595 -15.249 28.681 1.00 103.41 356 LYS F O 1
ATOM 14572 N N . ILE F 3 357 ? -80.775 -16.362 29.374 1.00 91.02 357 ILE F N 1
ATOM 14573 C CA . ILE F 3 357 ? -81.529 -17.428 30.032 1.00 99.12 357 ILE F CA 1
ATOM 14574 C C . ILE F 3 357 ? -82.474 -16.918 31.130 1.00 100.82 357 ILE F C 1
ATOM 14575 O O . ILE F 3 357 ? -83.563 -17.486 31.333 1.00 98.43 357 ILE F O 1
ATOM 14580 N N . THR F 3 358 ? -82.128 -15.802 31.787 1.00 96.16 358 THR F N 1
ATOM 14581 C CA . THR F 3 358 ? -82.999 -15.197 32.794 1.00 98.17 358 THR F CA 1
ATOM 14582 C C . THR F 3 358 ? -84.387 -14.817 32.266 1.00 93.21 358 THR F C 1
ATOM 14583 O O . THR F 3 358 ? -85.269 -14.473 33.061 1.00 79.78 358 THR F O 1
ATOM 14587 N N . GLU F 3 359 ? -84.613 -14.832 30.963 1.00 81.54 359 GLU F N 1
ATOM 14588 C CA . GLU F 3 359 ? -85.958 -14.621 30.498 1.00 84.01 359 GLU F CA 1
ATOM 14589 C C . GLU F 3 359 ? -86.700 -15.934 30.312 1.00 95.52 359 GLU F C 1
ATOM 14590 O O . GLU F 3 359 ? -87.896 -15.933 29.983 1.00 88.78 359 GLU F O 1
ATOM 14596 N N . ILE F 3 360 ? -86.024 -17.059 30.520 1.00 100.19 360 ILE F N 1
ATOM 14597 C CA . ILE F 3 360 ? -86.553 -18.349 30.122 1.00 104.33 360 ILE F CA 1
ATOM 14598 C C . ILE F 3 360 ? -86.813 -19.246 31.317 1.00 100.81 360 ILE F C 1
ATOM 14599 O O . ILE F 3 360 ? -87.935 -19.716 31.513 1.00 113.51 360 ILE F O 1
ATOM 14604 N N . TYR F 3 361 ? -85.811 -19.473 32.144 1.00 95.65 361 TYR F N 1
ATOM 14605 C CA . TYR F 3 361 ? -85.953 -20.609 33.045 1.00 104.72 361 TYR F CA 1
ATOM 14606 C C . TYR F 3 361 ? -86.565 -20.099 34.351 1.00 95.68 361 TYR F C 1
ATOM 14607 O O . TYR F 3 361 ? -86.731 -18.892 34.583 1.00 89.16 361 TYR F O 1
ATOM 14616 N N . GLU F 3 362 ? -86.947 -21.050 35.179 1.00 93.99 362 GLU F N 1
ATOM 14617 C CA . GLU F 3 362 ? -87.793 -20.834 36.327 1.00 98.53 362 GLU F CA 1
ATOM 14618 C C . GLU F 3 362 ? -89.103 -20.164 35.919 1.00 102.62 362 GLU F C 1
ATOM 14619 O O . GLU F 3 362 ? -89.765 -19.492 36.725 1.00 107.00 362 GLU F O 1
ATOM 14625 N N . GLY F 3 363 ? -89.513 -20.391 34.679 1.00 99.83 363 GLY F N 1
ATOM 14626 C CA . GLY F 3 363 ? -90.693 -19.751 34.126 1.00 113.06 363 GLY F CA 1
ATOM 14627 C C . GLY F 3 363 ? -90.399 -18.619 33.171 1.00 111.88 363 GLY F C 1
ATOM 14628 O O . GLY F 3 363 ? -89.638 -17.733 33.552 1.00 113.26 363 GLY F O 1
ATOM 14629 N N . THR F 3 364 ? -90.938 -18.645 31.941 1.00 112.09 364 THR F N 1
ATOM 14630 C CA . THR F 3 364 ? -90.543 -17.630 30.967 1.00 104.96 364 THR F CA 1
ATOM 14631 C C . THR F 3 364 ? -91.294 -16.341 31.196 1.00 90.31 364 THR F C 1
ATOM 14632 O O . THR F 3 364 ? -92.358 -16.333 31.786 1.00 89.04 364 THR F O 1
ATOM 14636 N N . SER F 3 365 ? -90.784 -15.256 30.621 1.00 85.46 365 SER F N 1
ATOM 14637 C CA . SER F 3 365 ? -91.369 -13.960 30.936 1.00 93.40 365 SER F CA 1
ATOM 14638 C C . SER F 3 365 ? -92.838 -13.895 30.576 1.00 87.31 365 SER F C 1
ATOM 14639 O O . SER F 3 365 ? -93.616 -13.148 31.193 1.00 81.68 365 SER F O 1
ATOM 14642 N N . GLU F 3 366 ? -93.228 -14.723 29.628 1.00 84.02 366 GLU F N 1
ATOM 14643 C CA . GLU F 3 366 ? -94.603 -14.803 29.191 1.00 86.55 366 GLU F CA 1
ATOM 14644 C C . GLU F 3 366 ? -95.451 -15.340 30.316 1.00 89.95 366 GLU F C 1
ATOM 14645 O O . GLU F 3 366 ? -96.515 -14.782 30.626 1.00 86.60 366 GLU F O 1
ATOM 14651 N N . VAL F 3 367 ? -94.950 -16.411 30.966 1.00 91.75 367 VAL F N 1
ATOM 14652 C CA . VAL F 3 367 ? -95.544 -16.974 32.190 1.00 94.54 367 VAL F CA 1
ATOM 14653 C C . VAL F 3 367 ? -95.694 -15.901 33.277 1.00 88.68 367 VAL F C 1
ATOM 14654 O O . VAL F 3 367 ? -96.752 -15.771 33.895 1.00 82.10 367 VAL F O 1
ATOM 14658 N N . GLN F 3 368 ? -94.646 -15.089 33.497 1.00 85.42 368 GLN F N 1
ATOM 14659 C CA . GLN F 3 368 ? -94.741 -14.021 34.486 1.00 93.30 368 GLN F CA 1
ATOM 14660 C C . GLN F 3 368 ? -95.869 -13.075 34.164 1.00 89.56 368 GLN F C 1
ATOM 14661 O O . GLN F 3 368 ? -96.544 -12.560 35.071 1.00 81.28 368 GLN F O 1
ATOM 14667 N N . ARG F 3 369 ? -96.031 -12.782 32.866 1.00 83.42 369 ARG F N 1
ATOM 14668 C CA . ARG F 3 369 ? -97.097 -11.897 32.408 1.00 83.77 369 ARG F CA 1
ATOM 14669 C C . ARG F 3 369 ? -98.466 -12.477 32.684 1.00 90.65 369 ARG F C 1
ATOM 14670 O O . ARG F 3 369 ? -99.393 -11.729 33.056 1.00 85.37 369 ARG F O 1
ATOM 14678 N N . MET F 3 370 ? -98.606 -13.810 32.462 1.00 86.95 370 MET F N 1
ATOM 14679 C CA . MET F 3 370 ? -99.800 -14.583 32.844 1.00 88.27 370 MET F CA 1
ATOM 14680 C C . MET F 3 370 ? -100.131 -14.443 34.329 1.00 89.61 370 MET F C 1
ATOM 14681 O O . MET F 3 370 ? -101.297 -14.243 34.720 1.00 84.95 370 MET F O 1
ATOM 14686 N N . VAL F 3 371 ? -99.095 -14.477 35.162 1.00 92.13 371 VAL F N 1
ATOM 14687 C CA . VAL F 3 371 ? -99.262 -14.318 36.597 1.00 104.24 371 VAL F CA 1
ATOM 14688 C C . VAL F 3 371 ? -99.766 -12.925 36.938 1.00 102.17 371 VAL F C 1
ATOM 14689 O O . VAL F 3 371 ? -100.753 -12.753 37.676 1.00 91.42 371 VAL F O 1
ATOM 14693 N N . ILE F 3 372 ? -99.053 -11.917 36.438 1.00 92.64 372 ILE F N 1
ATOM 14694 C CA . ILE F 3 372 ? -99.300 -10.540 36.818 1.00 88.97 372 ILE F CA 1
ATOM 14695 C C . ILE F 3 372 ? -100.680 -10.108 36.362 1.00 98.80 372 ILE F C 1
ATOM 14696 O O . ILE F 3 372 ? -101.467 -9.500 37.123 1.00 97.68 372 ILE F O 1
ATOM 14701 N N . SER F 3 373 ? -101.015 -10.452 35.114 1.00 92.93 373 SER F N 1
ATOM 14702 C CA . SER F 3 373 ? -102.316 -10.058 34.617 1.00 91.80 373 SER F CA 1
ATOM 14703 C C . SER F 3 373 ? -103.406 -10.790 35.358 1.00 95.45 373 SER F C 1
ATOM 14704 O O . SER F 3 373 ? -104.462 -10.187 35.605 1.00 89.44 373 SER F O 1
ATOM 14707 N N . GLY F 3 374 ? -103.136 -12.060 35.760 1.00 96.06 374 GLY F N 1
ATOM 14708 C CA . GLY F 3 374 ? -104.123 -12.843 36.503 1.00 88.97 374 GLY F CA 1
ATOM 14709 C C . GLY F 3 374 ? -104.521 -12.192 37.813 1.00 96.35 374 GLY F C 1
ATOM 14710 O O . GLY F 3 374 ? -105.716 -11.953 38.094 1.00 92.61 374 GLY F O 1
ATOM 14711 N N . LYS F 3 375 ? -103.519 -11.864 38.630 1.00 100.81 375 LYS F N 1
ATOM 14712 C CA . LYS F 3 375 ? -103.904 -11.124 39.823 1.00 110.01 375 LYS F CA 1
ATOM 14713 C C . LYS F 3 375 ? -104.324 -9.768 39.519 1.00 101.85 375 LYS F C 1
ATOM 14714 O O . LYS F 3 375 ? -104.499 -9.023 40.457 1.00 119.79 375 LYS F O 1
ATOM 14720 N N . LEU F 3 376 ? -104.428 -9.294 38.288 1.00 106.30 376 LEU F N 1
ATOM 14721 C CA . LEU F 3 376 ? -104.882 -7.930 38.065 1.00 100.30 376 LEU F CA 1
ATOM 14722 C C . LEU F 3 376 ? -106.328 -7.894 37.613 1.00 98.29 376 LEU F C 1
ATOM 14723 O O . LEU F 3 376 ? -107.059 -6.931 37.870 1.00 93.78 376 LEU F O 1
ATOM 14728 N N . LEU F 3 377 ? -106.741 -8.980 37.000 1.00 102.50 377 LEU F N 1
ATOM 14729 C CA . LEU F 3 377 ? -107.974 -9.070 36.270 1.00 100.13 377 LEU F CA 1
ATOM 14730 C C . LEU F 3 377 ? -109.073 -9.802 36.997 1.00 114.84 377 LEU F C 1
ATOM 14731 O O . LEU F 3 377 ? -110.177 -9.845 36.474 1.00 128.68 377 LEU F O 1
ATOM 14736 N N . LYS F 3 378 ? -108.784 -10.458 38.114 1.00 127.54 378 LYS F N 1
ATOM 14737 C CA . LYS F 3 378 ? -109.799 -10.696 39.178 1.00 123.27 378 LYS F CA 1
ATOM 14738 C C . LYS F 3 378 ? -109.038 -10.973 40.441 1.00 119.86 378 LYS F C 1
ATOM 14739 O O . LYS F 3 378 ? -107.818 -11.134 40.357 1.00 115.40 378 LYS F O 1
#

CATH classification: 3.40.50.620 (+1 more: 3.40.50.1220)

Foldseek 3Di:
DFAAEEEWDDDPQHTDVLSQLVLQVRCVLQVVVVHAYEYEDFEAPNPPVQLVVQQQGHAEYEDEHHVVRHDDDQQVLLQVCLVVCVVRFHLEYEYAQDPNRVRRVVSNCVVLVFDEEEAFQDWDQDPPLRWIFTWHADDVRPDIDTDTGNDDDDTYYHYYGPRGGTGRGDSPGHHHYNHDYDDDDDVRCVDDDPDDDDDDDDDDQQQPWAEEEEEEVQLPDQVSCVLVVVVCVLVVTYYAYDVNCVVVPNDPLSRHFFPPGAAHAHQEYEAQAHLDDNRHCNRYLNHNAYEYEEQDPPRCVVVRHPHYHHDRRVVVSVVVVVVVVVVVVVD/DEEEAEWEWAFDVVPWDADPVVGFIDPDPGDTETQQLRLVQLQQVQVCCVVVVYAYEYEYEDDPVCVVHVLQSQLLPHDAAEYEYDPLQAAADLQQVLQLVLQLVVVGDDFEYEYAQAGPVVGDSRSQVSNCVNVVFAEAECWLDWDDDPQKIWTWHDDPPDIDTDIDGTDYYYHGYNPSDDRDGGDVVSSVCCVVPPNYHYHYSVNGDHDSCCHHNNNHPDHDDDDDGDGDDDDDDDDDDPPVVVVVVVVVVVVVDDPD/DDCPDVVLVVLLVVLLVCQVPPPQVCAVVCFVVLAACPPVLVVCLVVQAQQADDDVVLQADPHAVLSVLSNLLSNLLRHLLVSVQRLQFHQAFQVLCVVQNDDVSSNPPNNCRRSSVFGGWEFQAAPVAHQVRQVFDWEWEDDPQKIWIFGKTFFIWCPPRGFKYWYKHFHDVVPGLLGIWIFIDGPPFPQWDWAQQDDAQFSSNTGTTMTGGDRTIGGNSGTGHDGSCVSVSNLVSLLRSLLSLLSSLLSLLNSLLVVLVVQQQVDDDPNHGNCPDPVVVVLSVVLVVLSVVLVVLSVVLRVCVRVVHDRRLSSLVSLLSSLVSSQVRLVVSLVSNPPVSVDPVDCSVSSNSSSNCSCPPSHHNVRSVVVNVVVVVD/DFAAEEEWDADPLHTDVLSQLVLQVRCVACVVVVHAYEYEEFAAPNPPVQLVVQQQRHAEYEYEHHVVRHDDDAQVLLQVCLVVCVVRVDQEYEYAQDPNGVRRVVSNCVVLVFDEDEAFQDWHADPPLRWIFTWHADDVRPDIDTDTGNDRGHHYYHYYRPRGGIGDGDNVGHHHYRHDYDDDDDVRCVDDDPDDDDDDDDDDQQQPWAAEEEDECQLPDQVSCVLVVVVCVLVVGYYAYDVVCCVVVNDPLSRHFFPPGAQHAHQEYEAEAHLDDNRHCNRYLRYNAYEYEHQDPPRPPVVRHPHYHHDRRVPVRVVVVVVSCVVVVVD/DEEEAEWEWAFPCVPWDADVVVQHIDDDPTDIETFLLSLVQLQQVQVCCVPVVYAYEYEYEDDPVCVVHVLQSQLLRHDYYEYEYDPLQAAADLQQVLQQVLQLVVVPDHWEYEYAQAGPVVGPSRNQVSNCVSVVFAEAEQWQDWDDDPQKIWTWHDDPPDIDTDIDGTDHYYHGYSPRDDRDGGDPVRSCCCVVPPRYHYDYSVSGGGDSCCHHNSNHPDHDDDDDGDGDDDDDDDDDDDPCVVVVVVVVVVVVDDPD/DDCPDVVVVVLLVVLQVCQVPPPQVCAVVCQVVLAACPPVLVVCLVVQAQQDDDDVVLQHDVHAVLSVLSNLLSNLLRHLLVSVQRLQFVQAFQVLCVPQNDPVSSNVPNNCRRSSVFGGWEFQADPVDFQVSQPFDWAWEDDDQKIWIFDKTFFIWCPPRGFKYWYKHFDDNVPGLLGIWIFIDGPPFPQWDWAQFDCAQFSRNTGTTMTGGDRTIGGNSRTGHDGSCVSVSNLVSLLRSLLSLLSSLLSLLVSLLVVLVVQQQVDDDPHHGNCPDVVVVVLSVVLVVLSVVLVVLSVVLSVCVRVVHDRNLSSLVSLLSSLVSSQVRLVVSLVSNPPVSVDVVDCSVSSNSSSNCSCPPSHHNVRSVVVNVVVVVD

Nearest PDB structures (foldseek):
  5ol2-assembly2_F  TM=1.002E+00  e=4.408E-62  Clostridioides difficile
  4l1f-assembly1_A  TM=9.911E-01  e=1.605E-43  Acidaminococcus fermentans DSM 20731
  2vig-assembly1_A  TM=9.905E-01  e=3.885E-41  Homo sapiens
  1jqi-assembly1_B  TM=9.914E-01  e=4.285E-41  Rattus norvegicus
  4n5f-assembly1_A-2  TM=9.860E-01  e=2.162E-39  Burkholderia cenocepacia J2315

InterPro domains:
  IPR001308 Electron transfer flavoprotein alpha subunit/FixB [PIRSF000089] (2-326)
  IPR001308 Electron transfer flavoprotein alpha subunit/FixB [PTHR43153] (3-324)
  IPR014729 Rossmann-like alpha/beta/alpha sandwich fold [G3DSA:3.40.50.620] (1-197)
  IPR014730 Electron transfer flavoprotein, alpha/beta-subunit, N-terminal [PF01012] (4-183)
  IPR014730 Electron transfer flavoprotein, alpha/beta-subunit, N-terminal [SM00893] (4-199)
  IPR014731 Electron transfer flavoprotein, alpha subunit, C-terminal [PF00766] (205-285)
  IPR018206 Electron transfer flavoprotein subunit alpha, conserved site [PS00696] (268-294)
  IPR029035 DHS-like NAD/FAD-binding domain superfamily [SSF52467] (202-324)
  IPR033947 Electron transfer flavoprotein, alpha subunit, N-terminal [cd01715] (3-170)

Secondary structure (DSSP, 8-state):
---EEEE--BSSS-B-HHHHHHHHHHHHHHHHHT--EEEEEEESS-TTHHHHHHHTT-SEEEEEE-TTSSS--HHHHHHHHHHHHHHH--SEEEEE-STTHHHHHHHHHHHHT--EEEEE-EEEE-SSTT-EEEEEEETTTTEEEEEEE-SSSSEEEEE-TTTS------SS---EE--------GGG--SEEEEEE--------TTT-SEEEEE-GGG-SSGGGHHHHHHHHHH--EEEE-HHHHHTTSS-GGGBBSTTSB----SEEEEES----HHHHHHHTT-S-EEEEES-TT-SGGGG-SEEEES-HHHHHHHHHHHHHHHHHH-/-EEEEE--EEE-STT--B-TTT-SB--S-PPEEE-HHHHHHHHHHHHHHHHT--EEEEEEES-GGGHHHHHHHHHHT-SEEEEE--GGGTT--HHHHHHHHHHHHTTS--SEEEEES--TTT----HHHHHHHHTT--EEEEEEEEEEETTEEEEEEE-SS-EEEEEEESSEEEEE-SSSS-PPPP-TTHHHHHHHT---EEE-GGGS---GGGSTGGG-SEEEEEEEEPPPP---EEE--SSHHHHHHHHHHHHTS---/--SSSHHHHHHHHHHHHHIIIIIGGGHHHHHHHT---HHHHHHHHHTTTTSTTS-GGGTS-S--HHHHHHHHHHHHTT-HHHHHHHHIIIIIIIHHHHHH--HHHIIIIIHHHHTTSS-EEEE---SS-SSSTT----EEEEETTEEEEEEEEEEEETTTT-SEEEEEEES-GGGTTTTEEEEEEETT-TTEEE-----BSS--SS-EEEEEEEEEEEEGGGEESSTTTHHHHHHHHHHHHHHHHHHHHHHHHHHHHHHHHHHHHH-EETTEEGGGSHHHHHHHHHHHHHHHHHHHHHHHHHHHHHTT---HHHHHHHHHHHHHHHHHHHHHHHHHHTHHHHBTTSSHHHHHHHHHHTTTSSS-HHHHHHHHHHHHH-/---EEEE--EETTEE-HHHHHHHHHHHHHHHHHT--EEEEEEESS-TTHHHHHHHTT-SEEEEEE-TTSSS--HHHHHHHHHHHHHHH--SEEEEE-STTHHHHHHHHHHHHT--EEEEE-EEEE-TTT--EEEEEEETTTTEEEEEE--SSSSEEEEE-TTTS------SS---EE--------TTT--SEEEEEE--------STT-SEEEEE-GGG-SSGGGHHHHHHHHHHS-EEEE-HHHHHTTSS-GGGBBSTTSB----SEEEEES----HHHHHHHTT-S-EEEEES-TT-STTSS-SEEEES-HHHHHHHHHHHHHHHHHH-/-EEEEE--EEE-GGG--B-TTT-SB--SSPPEEE-HHHHHHHHHHHHHHHHT--EEEEEEESSTTHHHHHHHHHHHT-SEEEEE--GGGTT--HHHHHHHHHHHHTTS--SEEEEES--TTT----HHHHHHHHTT--EEEEEEEEEEETTEEEEEEE-SS-EEEEEEESSEEEEE-GGGS-PPPP-HHHHHHHHHT---EEE-GGGS---GGGSTGGG-SSEEEEEEEPPPP---EEE--SSHHHHHHHHHHHHTS---/--SSSHHHHHHHHHHHHHIIIIIGGGHHHHHHHT---HHHHHHHHHTTTTSTTS-GGGTS-S--HHHHHHHHHHHHTT-HHHHHHHHIIIIIIIHHHHHH--HHHIIIIIHHHHTTSS-EEEE--BTTBSSSTT----EEEEETTEEEEEEEEEEEETTTT-SEEEEEEES-GGGGGGGEEEEEEETTSTTEEE-----BSS--SS-EEEEEEEEEEEEGGGEESSTTTHHHHHHHHHHHHHHHHHHHHHHHHHHHHHHHHHHHHH-EETTEEGGGSHHHHHHHHHHHHHHHHHHHHHHHHHHHHHTT---HHHHHHHHHHHHHHHHHHHHHHHHHHTHHHHBSSSSHHHHHHHHHHTTTTTS-HHHHHHHHHHHHH-

Organism: NCBI:txid1121308

Sequence (1938 aa):
MGNVLVVIEQRENVIQTVSLELLGKATEIAKDYDTKVSALLLGSKVEGLIDTLAHYGADEVIVVDDEALAVYTTEPYTKAAYEAIKAADPIVVLFGATSIGRDLAPRVSARIHTGLTADCTGLAVAEDTKLLLMTRPAFGGNIMATIVCKDFRPQMSTVRPGVMKKNEPDETKEAVINRFKVEFNDADKLVQVVQVIKEAKKQVKIEDAKILVSAGRGMGGKENLDILYELAEIIGGEVSGSRATIDAGWLDKARQVGQTGKTVRPDLYIACGISGAIQHIAGMEDAEFIVAINKNPEAPIFKYADVGIVGDVHKVLPELISQLSVAKEKGMNIVVCIKQVPDTTEVKLDPNTGTLIRDGVPSIINPDDKAGLEEAIKLKEEMGAHVTVITMGPPQADMALKEALAMGADRGILLTDRAFAGADTWATSSALAGALKNIDFDIIIAGRQAIDGDTAQVGPQIAEHLNLPSITYAEEIKTEGEYVLVKRQFEDCCHDLKVKMPCLITTLKDMNTPRYMKVGRIYDAFENDVVETWTVKDIEVDPSNLGLKGSPTSVFKSFTKSVKPAGTIYNEDAKTSAGIIIDKLKEKYIIMDLNSKKYQMLKELYVSFAENEVKPLATELDEEERFPYETVEKMAKAGMMGIPYPKEYGGEGGDTVGYIMAVEELSRVCGTTGVILSAHTSLGSWPIYQYGNEEQKQKFLRPLASGEKLGAFGLTEPNAGTDASGQQTTAVLDGDEYILNGSKIFITNAIAGDIYVVMAMTDKSKGNKGISAFIVEKGTPGFSFGVKEKKMGIRGSATSELIFEDCRIPKENLLGKEGQGFKIAMSTLDGGRIGIAAQALGLAQGALDETVKYVKERVQFGRPLSKFQNTQFQLADMEVKVQAARHLVYQAAINKDLGKPYGVEAAMAKLFAAETAMEVTTKAVQLHGGYGYTRDYPVERMMRDAKITEIYEGTSEVQRMVISGKLLKMGNVLVVIEQRENVIQTVSLELLGKATEIAKDYDTKVSALLLGSKVEGLIDTLAHYGADEVIVVDDEALAVYTTEPYTKAAYEAIKAADPIVVLFGATSIGRDLAPRVSARIHTGLTADCTGLAVAEDTKLLLMTRPAFGGNIMATIVCKDFRPQMSTVRPGVMKKNEPDETKEAVINRFKVEFNDADKLVQVVQVIKEAKKQVKIEDAKILVSAGRGMGGKENLDILYELAEIIGGEVSGSRATIDAGWLDKARQVGQTGKTVRPDLYIACGISGAIQHIAGMEDAEFIVAINKNPEAPIFKYADVGIVGDVHKVLPELISQLSVAKEKGMNIVVCIKQVPDTTEVKLDPNTGTLIRDGVPSIINPDDKAGLEEAIKLKEEMGAHVTVITMGPPQADMALKEALAMGADRGILLTDRAFAGADTWATSSALAGALKNIDFDIIIAGRQAIDGDTAQVGPQIAEHLNLPSITYAEEIKTEGEYVLVKRQFEDCCHDLKVKMPCLITTLKDMNTPRYMKVGRIYDAFENDVVETWTVKDIEVDPSNLGLKGSPTSVFKSFTKSVKPAGTIYNEDAKTSAGIIIDKLKEKYIIMDLNSKKYQMLKELYVSFAENEVKPLATELDEEERFPYETVEKMAKAGMMGIPYPKEYGGEGGDTVGYIMAVEELSRVCGTTGVILSAHTSLGSWPIYQYGNEEQKQKFLRPLASGEKLGAFGLTEPNAGTDASGQQTTAVLDGDEYILNGSKIFITNAIAGDIYVVMAMTDKSKGNKGISAFIVEKGTPGFSFGVKEKKMGIRGSATSELIFEDCRIPKENLLGKEGQGFKIAMSTLDGGRIGIAAQALGLAQGALDETVKYVKERVQFGRPLSKFQNTQFQLADMEVKVQAARHLVYQAAINKDLGKPYGVEAAMAKLFAAETAMEVTTKAVQLHGGYGYTRDYPVERMMRDAKITEIYEGTSEVQRMVISGKLLK

B-factor: mean 130.82, std 29.32, range [72.55, 373.66]

Radius of gyration: 46.24 Å; Cα contacts (8 Å, |Δi|>4): 4527; chains: 6; bounding box: 113×113×123 Å

Solvent-accessible surface area: 77793 Å² total; per-residue (Å²): 164,18,34,0,1,0,8,7,13,27,51,150,67,87,26,35,71,10,2,21,12,0,0,6,30,0,45,85,3,3,173,78,20,134,16,139,1,2,0,0,0,2,0,22,160,0,108,42,22,7,66,48,0,1,29,44,9,0,42,50,0,4,5,3,63,43,146,18,0,52,60,27,19,10,25,1,17,0,36,0,0,51,58,2,1,131,64,37,93,2,16,0,0,0,2,6,11,16,5,18,3,28,0,3,0,0,9,0,0,7,66,34,69,1,2,8,5,2,23,0,35,22,7,48,18,16,159,102,92,96,22,0,41,1,22,10,19,14,44,42,37,21,37,42,10,6,15,8,1,135,117,75,97,10,0,0,0,2,0,92,58,20,24,13,164,101,39,160,72,59,133,120,68,104,14,100,67,59,131,49,138,4,122,22,82,124,80,9,110,78,13,94,50,84,98,71,64,126,74,86,165,117,175,67,142,6,63,94,5,155,20,0,0,0,0,0,77,43,1,59,16,125,140,59,3,86,43,0,95,86,0,9,136,48,43,23,6,43,2,0,0,12,78,22,0,22,63,62,44,39,20,86,122,44,64,8,3,3,46,32,28,61,98,2,159,7,63,1,0,4,1,0,9,5,72,2,24,17,46,13,2,12,2,1,86,71,6,116,21,2,1,0,1,17,134,57,74,112,10,24,1,14,154,65,6,14,3,0,0,18,17,66,10,83,123,1,0,54,64,2,24,63,67,26,43,78,32,93,137,183,60,73,46,0,0,0,13,4,92,31,0,41,27,8,73,101,10,118,48,46,102,145,102,24,86,45,66,205,114,75,37,69,46,46,4,1,40,4,9,52,0,0,0,12,2,0,3,67,2,54,125,121,80,56,8,73,0,3,0,0,1,37,21,85,96,104,2,24,32,4,0,20,20,0,15,0,7,6,2,55,70,0,0,12,0,52,40,225,43,21,72,49,33,23,22,20,0,25,0,12,0,12,5,2,0,3,116,74,5,118,50,46,0,0,1,8,8,49,31,26,21,29,31,17,28,9,4,41,4,3,3,0,0,23,50,23,126,15,18,2,4,4,28,0,43,66,8,108,9,113,58,120,76,0,46,2,65,6,35,21,97,84,27,2,10,30,16,60,1,106,31,56,1,0,0,2,0,16,109,88,28,28,122,43,66,57,8,94,1,2,84,0,2,37,12,38,109,100,62,98,25,59,90,28,48,34,171,41,17,108,36,91,96,82,32,10,2,117,211,8,17,5,17,34,95,124,110,70,89,59,96,85,72,98,109,107,26,67,93,78,105,101,71,30,152,5,0,25,22,5,19,101,27,16,69,126,76,104,83,89,107,230,84,62,128,29,121,38,20,84,1,0,95,77,5,4,54,49,2,5,84,98,37,1,74,92,33,4,51,76,0,2,76,112,44,63,9,2,118,71,2,13,117,82,2,15,163,5,5,1,1,0,0,18,4,41,127,111,13,17,5,33,28,16,32,18,6,0,6,2,11,0,0,7,3,4,0,75,19,1,0,2,2,0,3,1,0,0,2,0,1,10,15,0,0,16,0,0,64,90,67,6,79,79,129,8,35,68,115,4,0,90,22,0,1,37,3,127,74,8,0,0,14,0,18,40,3,24,41,1,19,63,28,17,29,33,8,66,1,58,0,90,82,68,66,101,54,6,36,0,41,27,24,0,18,45,8,22,0,0,64,12,0,40,0,0,1,1,0,0,16,31,65,148,103,116,37,56,130,1,2,0,0,0,0,0,52,87,67,28,102,29,21,50,53,16,75,76,21,116,14,0,0,6,10,0,4,4,16,1,30,0,14,4,104,80,0,86,0,50,97,120,5,33,0,28,163,97,16,48,0,50,133,0,2,63,28,0,14,39,8,0,16,5,0,0,0,0,0,0,1,0,0,0,20,4,0,8,53,34,2,58,111,8,4,134,55,14,53,10,84,77,126,33,30,19,132,50,124,66,14,76,115,45,26,53,69,0,71,99,46,0,64,39,1,54,132,65,0,17,88,0,0,46,14,43,57,110,65,125,111,34,21,28,55,0,0,75,0,0,29,74,1,0,57,3,0,14,73,0,0,21,54,0,0,23,25,5,16,23,25,0,7,6,18,57,15,32,0,2,6,4,0,0,0,0,2,12,0,14,8,44,19,19,18,1,54,21,0,89,120,44,36,46,40,161,135,141,212,171,31,34,0,0,0,10,7,12,26,50,144,76,87,28,34,69,8,3,20,11,1,0,9,30,0,48,80,1,2,170,82,29,140,21,140,1,1,0,0,0,2,0,25,164,0,108,49,20,11,70,48,0,2,30,47,11,0,37,48,2,5,5,2,60,39,155,19,0,53,61,28,20,12,25,2,16,0,39,0,0,49,55,2,1,136,64,36,91,2,6,0,0,0,2,4,11,12,6,18,2,26,0,4,0,0,8,0,0,6,66,38,63,1,2,8,4,1,25,0,39,21,6,47,14,19,152,115,67,119,24,0,41,1,25,8,23,16,48,45,32,23,39,40,11,6,16,10,0,141,109,80,100,18,2,0,0,2,0,91,57,17,19,13,156,86,37,163,72,60,129,122,66,119,12,104,76,57,130,47,152,4,127,21,63,126,76,10,113,75,14,98,49,83,99,79,60,142,71,88,160,129,139,64,123,3,48,97,11,147,27,0,0,0,0,0,74,41,0,56,14,124,138,64,5,93,41,0,102,86,0,12,142,50,52,26,5,34,5,0,0,11,79,20,0,25,60,56,47,42,17,84,124,46,58,9,2,3,43,32,26,61,100,2,166,6,72,6,0,5,0,0,9,7,68,3,23,23,42,15,2,8,2,1,78,71,2,115,23,2,1,0,0,18,136,65,72,120,10,32,1,29,170,71,8,15,1,1,0,19,16,62,11,89,151,4,1,52,72,3,23,61,65,28,38,89,40,106,139,163,59,74,46,0,0,0,15,4,88,34,0,40,30,5,75,97,10,116,48,56,104,148,88,18,76,43,56,215,89,76,26,70,47,45,3,0,37,5,10,59,0,0,0,14,2,0,2,62,3,55,121,120,76,60,6,70,0,1,0,0,1,40,22,86,98,97,2,25,33,5,0,16,14,0,15,0,8,5,1,52,69,0,0,10,1,51,43,226,40,22,69,52,33,23,20,18,0,26,0,9,0,13,5,3,0,3,112,72,4,120,50,48,0,0,1,10,10,53,32,25,30,34,31,18,29,10,4,41,3,4,2,1,0,27,50,23,134,13,20,2,4,4,32,0,42,72,7,106,8,116,60,114,76,0,52,4,60,7,44,19,98,70,24,6,8,38,16,66,2,102,29,60,0,0,0,2,0,12,118,108,24,23,131,41,64,60,10,100,0,4,83,0,2,50,16,38,108,111,60,101,24,65,90,29,46,33,168,52,18,107,37,90,95,81,32,11,2,119,204,6,15,7,15,40,92,122,111,68,82,52,86,84,80,102,109,106,34,72,85,76,100,90,101,35,129,2,0,29,14,4,37,97,22,22,76,142,81,104,95,95,121,104,89,71,120,31,119,37,8,81,0,0,97,71,4,6,54,50,2,4,84,105,38,1,78,91,37,3,58,71,1,3,82,111,41,64,8,1,118,70,2,16,128,82,1,20,158,4,4,3,1,0,0,17,5,36,108,111,13,17,6,28,33,15,32,19,0,0,7,1,11,0,0,7,3,5,0,72,18,1,0,2,2,0,2,1,0,0,2,0,0,10,15,0,0,16,0,0,72,90,63,7,78,85,130,10,30,72,112,4,0,86,24,0,1,36,6,127,73,9,0,0,15,0,18,40,2,24,36,1,23,62,27,18,33,27,8,73,1,46,3,92,86,73,66,101,59,6,32,0,34,27,27,0,22,45,7,22,0,0,64,13,0,37,1,0,0,0,0,0,21,36,62,142,100,121,34,53,140,1,1,0,0,0,0,1,57,86,68,31,102,28,20,49,51,14,88,67,22,121,12,0,0,6,9,0,2,4,13,1,30,0,12,3,99,78,0,84,1,57,102,118,5,33,0,28,163,98,17,66,0,50,159,0,2,64,30,0,14,42,9,0,14,5,0,0,0,0,1,0,1,0,0,1,21,3,0,9,53,33,2,55,110,8,3,135,52,16,53,10,82,76,135,33,29,22,134,46,123,64,13,82,113,41,26,55,67,0,70,98,49,0,64,40,1,51,128,57,0,18,86,0,0,31,16,44,43,95,68,121,114,34,19,28,54,0,0,75,0,0,29,75,1,0,58,2,0,16,72,0,0,22,56,0,0,22,22,4,17,21,23,0,8,9,20,58,14,33,0,4,8,5,0,0,1,0,2,11,0,14,9,40,20,20,19,1,57,22,0,95,117,45,38,46,41,163,140,135,225

=== Feature glossary ===
The record interleaves many kinds of information about one protein. Here is each kind framed as the question it answers.

Q: What does the local fold look like, residue by residue?
A: The Foldseek 3Di string encodes local tertiary geometry as a 20-letter alphabet — one character per residue — derived from the relative positions of nearby Cα atoms. Unlike the amino-acid sequence, 3Di is a direct function of the 3D structure, so two proteins with the same fold have similar 3Di strings even at low sequence identity.

Q: Which residues are in helices, strands, or loops?
A: The SS8 string is DSSP's per-residue secondary-structure call. α-helix (H) means an i→i+4 H-bond ladder; β-strand (E) means the residue participates in a β-sheet; 3₁₀ (G) and π (I) are tighter and wider helices; T/S are turns/bends; '-' is loop.

Q: How big and how compact is the whole molecule?
A: Radius of gyration (Rg) is the root-mean-square distance of Cα atoms from their centroid — a single number for overall size and compactness. A globular domain of N residues has Rg ≈ 2.2·N^0.38 Å; an extended or disordered chain has a much larger Rg. The Cα contact count is the number of residue pairs whose Cα atoms are within 8 Å and are more than four positions apart in sequence — a standard proxy for tertiary packing density. The bounding box is the smallest axis-aligned box enclosing all Cα atoms.

Q: Where is each backbone atom in 3D?
A: Structure coordinates are given as an mmCIF _atom_site loop: one row per atom with element, residue name, chain id, sequence number, and x/y/z position in Å. Only the four main-chain atoms per residue are included here; side chains are omitted to keep the record compact.

Q: What is the amino-acid chain?
A: Primary structure: the covalent order of the twenty standard amino acids along the backbone. Two proteins with the same sequence will (almost always) fold to the same structure; two with 30% identity often share a fold but not the details.

Q: What if only a Cα trace is available?
A: Three-state secondary structure (P-SEA) collapses the eight DSSP classes into helix (a), strand (b), and coil (c). P-SEA assigns these from Cα geometry alone — distances and angles — without requiring backbone oxygens, so it works on any Cα trace.

Q: What family and function is it annotated with?
A: Database cross-references. InterPro integrates a dozen domain/family signature databases into unified entries with residue-range hits. GO terms attach function/process/location labels with evidence codes. CATH codes position the fold in a four-level structural taxonomy. Organism is the NCBI-taxonomy species name.

Q: How confident is the AlphaFold model at each residue?
A: pLDDT is the predicted lDDT-Cα score: AlphaFold's confidence that the local environment of each residue (all inter-atomic distances within 15 Å) is correctly placed. It is a per-residue number between 0 and 100, with higher meaning more reliable.

Q: How mobile is each atom in the crystal?
A: B-factor (Debye–Waller factor) reflects atomic displacement in the crystal lattice. It is an experimental observable (units Å²), not a prediction; low values mean the atom is pinned down, high values mean it moves or is heterogeneous across the crystal.

Q: Which residues are buried vs exposed?
A: SASA measures how much of the protein is reachable by solvent. It is computed by rolling a water-sized probe over the atomic surface and summing the exposed area (Å²). Per-residue SASA distinguishes core (buried, low SASA) from surface (exposed, high SASA) residues; total SASA is a whole-molecule size measure.

Q: What do the diagnostic plots show?
A: Plot images: a contact map (which residues are close in 3D, as an N×N binary image), a Ramachandran scatter (backbone torsion angles, revealing secondary-structure composition at a glance), and — for AlphaFold structures — a PAE heatmap (pairwise prediction confidence).

Q: What known structures does this most resemble?
A: The Foldseek neighbor list gives the closest experimentally determined structures in the PDB, ranked by structural alignment. TM-score near 1 means near-identical fold; near 0.3 means only rough topology match. This is how one finds what a novel AlphaFold prediction most resembles in the solved-structure universe.

Q: Are the domains correctly placed relative to each other?
A: Predicted aligned error is AlphaFold's pairwise confidence. Unlike pLDDT (per-residue), PAE is per-residue-pair and captures whether two parts of the structure are correctly placed relative to each other. Units are ångströms of expected positional error.

Q: What do the rendered images show?
A: Structure images are PyMOL renders from six orthogonal camera directions. Cartoon representation draws helices as coils and strands as arrows; sticks shows the backbone as bonds; surface shows the solvent-excluded envelope. Rainbow coloring maps sequence position to hue (blue→red, N→C); chain coloring assigns a distinct color per polypeptide.

Q: What are the backbone torsion angles?
A: φ (phi) and ψ (psi) are the two rotatable backbone dihedrals per residue: φ is the C(i-1)–N–Cα–C torsion, ψ is the N–Cα–C–N(i+1) torsion, both in degrees on (−180°, 180°]. α-helical residues cluster near (−60°, −45°); β-strand residues near (−120°, +130°). A Ramachandran plot is simply a scatter of (φ, ψ) for every residue.